Protein 4I58 (pdb70)

Solvent-accessible surface area: 64501 Å² total; per-residue (Å²): 100,102,12,29,0,0,0,6,12,2,14,19,3,0,0,1,0,0,54,32,2,31,106,85,66,12,50,4,32,0,1,15,23,38,97,49,5,3,24,64,3,61,7,74,98,172,9,86,22,13,20,32,3,10,18,10,32,20,27,0,0,80,58,1,43,29,0,37,95,10,0,60,64,21,58,16,119,75,14,104,4,22,38,96,24,39,10,1,38,0,6,30,31,90,52,34,73,0,63,111,64,109,14,74,112,134,45,118,14,9,75,45,13,84,63,8,32,134,36,0,40,110,24,0,70,60,0,31,40,16,85,0,47,62,18,128,85,5,82,45,14,5,82,74,27,0,28,52,33,4,69,121,58,8,161,23,77,56,0,60,34,0,1,36,5,8,0,1,5,18,0,0,0,11,4,122,34,0,0,0,0,10,0,0,4,1,0,11,0,0,75,12,8,132,20,0,36,6,27,81,69,9,2,17,107,5,2,4,92,14,1,1,1,27,1,0,58,70,0,0,80,72,22,16,110,115,76,12,48,62,99,12,43,19,45,60,0,58,15,78,149,93,0,0,23,0,33,7,52,186,115,54,30,66,0,100,7,0,0,2,7,43,3,2,53,15,0,62,108,13,141,22,83,74,84,19,63,104,49,10,33,67,0,2,60,96,1,39,12,2,51,25,8,6,10,6,0,7,1,101,54,23,7,0,42,134,84,38,43,5,0,5,2,14,0,11,53,19,7,1,0,17,0,6,6,7,23,10,117,64,15,115,30,4,5,0,3,0,29,5,0,0,26,24,22,53,52,15,40,78,26,54,76,56,35,30,56,68,20,6,10,40,4,0,21,82,1,2,20,106,94,0,56,121,27,73,38,44,52,37,11,27,12,34,104,44,127,97,19,72,0,2,34,7,5,17,1,37,44,29,0,0,21,107,35,0,44,7,7,29,80,76,25,62,54,0,17,9,3,2,9,9,1,2,39,29,1,9,14,37,24,0,0,0,0,40,0,0,41,25,5,3,29,29,0,14,40,77,39,144,223,100,102,12,29,0,0,0,6,11,2,14,19,4,0,0,1,0,0,55,30,1,31,106,83,68,11,49,5,32,0,1,16,23,38,97,48,6,3,24,64,3,59,8,74,96,171,8,88,23,14,19,31,2,10,18,10,32,20,27,0,0,79,59,1,72,80,0,37,104,9,0,60,64,20,57,15,118,75,14,102,3,23,37,98,24,38,9,1,37,0,7,33,30,90,52,35,73,0,61,112,64,111,14,74,109,131,44,118,15,10,76,44,13,84,64,7,32,136,36,1,40,109,24,0,110,62,0,31,104,82,93,0,46,61,16,128,84,5,82,45,14,5,83,74,26,0,30,52,32,4,69,119,59,8,162,23,78,56,0,57,38,0,1,36,5,8,0,0,5,19,0,0,0,11,3,123,34,0,0,0,0,10,1,0,3,1,0,11,0,0,78,12,8,130,20,0,36,4,27,81,69,9,1,18,108,6,2,4,91,15,2,2,0,26,1,0,60,71,0,0,79,70,21,15,112,116,76,13,47,62,99,12,42,18,44,60,0,58,16,80,149,93,0,0,23,0,35,9,53,189,115,54,31,64,0,99,7,0,1,2,6,43,4,2,54,15,0,62,109,13,139,23,83,74,83,19,64,103,49,10,32,68,0,2,62,95,1,42,11,2,52,24,7,6,10,6,0,7,2,102,55,22,7,0,42,136,82,38,44,5,0,5,2,14,0,10,53,22,7,0,0,17,0,7,6,6,22,12,117,63,16,115,30,4,4,0,2,0,30,6,0,0,26,22,22,52,52,15,39,79,27,52,76,50,33,31,55,63,19,5,11,38,4,0,18,83,1,2,20,104,95,0,51,121,26,74,37,44,53,38,12,25,11,35,101,45,125,99,16,70,0,2,35,5,6,16,1,39,42,28,0,0,21,108,36,1,44,8,7,31,80,77,25,63,52,0,17,8,4,4,9,11,2,2,94,28,2,9,14,40,23,0,0,0,0,51,0,0,53,64,6,2,67,46,0,13,64,78,39,141,220,101,102,12,28,0,0,0,6,11,3,14,20,4,0,0,2,0,0,56,30,1,32,103,86,67,11,50,5,31,0,2,15,22,37,96,48,5,3,23,63,3,60,7,73,97,173,9,86,22,12,20,29,2,10,18,9,32,19,27,0,0,78,58,1,46,32,0,36,101,10,0,60,63,21,57,15,118,76,15,102,3,22,39,97,25,38,9,1,38,0,6,33,30,89,53,35,74,0,62,111,65,110,15,73,110,134,43,120,15,9,75,44,13,82,62,8,31,138,36,1,40,109,23,0,64,59,0,31,37,13,83,0,46,62,18,129,84,5,81,43,15,4,81,72,28,0,30,54,32,3,69,122,57,10,160,23,77,57,0,58,36,0,1,36,5,8,0,1,4,16,0,0,0,11,3,121,35,0,0,0,0,9,1,0,3,1,0,11,0,0,76,12,9,128,20,0,38,5,27,81,70,10,2,17,107,6,2,4,93,14,1,2,1,25,1,0,59,70,0,0,81,71,21,17,112,116,77,13,48,63,98,12,44,17,45,60,0,59,15,78,149,93,0,0,23,0,32,8,52,186,118,55,30,66,0,100,8,0,1,1,7,42,3,2,53,15,0,62,111,11,142,22,84,75,84,19,63,101,49,9,32,67,0,2,60,96,2,40,11,2,51,25,6,6,10,7,0,7,1,101,54,22,6,0,44,132,84,38,43,4,0,5,2,14,0,11,53,21,8,1,0,18,0,6,7,7,22,12,116,62,15,116,29,4,5,0,3,0,29,6,0,0,26,23,23,49,51,13,39,79,26,52,75,49,32,31,56,63,20,6,10,36,4,0,17,78,2,2,20,103,96,0,51,119,26,71,37,44,53,38,12,27,12,34,101,44,126,100,17,73,0,2,34,5,6,16,1,38,42,29,0,0,21,106,36,0,43,6,7,29,80,77,24,63,54,0,17,9,3,3,9,10,2,2,40,30,1,9,14,38,24,0,0,0,0,42,0,0,42,29,5,2,32,32,0,13,45,77,40,142,220,100,100,12,28,0,0,0,6,11,2,13,19,4,0,0,1,0,0,57,30,1,31,105,84,68,11,51,6,31,0,2,14,22,38,97,49,5,4,24,64,3,60,8,75,96,172,8,86,22,14,18,29,2,10,17,9,32,21,28,0,0,78,56,1,42,28,0,38,94,10,0,59,64,20,58,15,118,73,15,101,4,22,38,98,25,38,11,1,38,0,6,42,31,88,52,36,74,0,63,112,64,111,14,72,110,131,44,119,14,10,75,44,12,83,63,7,33,135,36,1,39,108,24,0,68,61,0,31,37,14,81,0,47,60,17,128,83,4,82,45,14,5,83,74,27,0,29,51,32,4,69,121,61,8,162,23,77,56,0,58,75,0,1,36,6,8,0,1,5,18,0,0,0,11,3,123,33,0,0,0,0,10,1,0,3,1,0,11,0,0,73,12,8,130,20,0,37,5,29,82,69,10,1,18,108,6,3,5,92,14,1,2,0,26,1,0,60,72,0,0,80,70,20,15,112,116,76,14,48,63,99,12,43,18,44,58,0,59,17,79,153,92,0,0,24,0,34,9,53,189,119,54,30,65,0,100,8,0,1,1,7,42,4,2,54,16,0,64,109,12,139,23,84,76,84,18,64,104,49,10,33,68,0,2,60,95,1,41,11,1,51,24,8,5,10,7,0,7,2,100,55,22,6,0,43,135,84,38,44,4,0,4,2,14,0,10,66,45,8,0,0,19,0,8,7,6,22,12,117,64,16,116,29,5,5,0,3,0,29,5,0,0,26,23,22,54,104,21,39,84,76,57,76,111,83,30,57,144,20,5,11,82,4,0,42,84,1,2,20,106,94,0,58,120,26,72,38,44,53,38,12,26,11,34,103,44,125,99,17,71,0,2,35,6,6,18,1,37,43,28,0,0,20,107,36,0,43,8,7,29,80,77,24,63,53,0,17,9,3,3,10,10,2,2,37,30,1,9,15,38,24,0,0,0,0,41,0,0,40,26,6,3,30,28,0,13,41,77,41,142,221

Sequence (1804 aa):
PDVDVIIIGAGISGSAAAKALHDQGASVLVVEANDRIGGRTWTEQEGAPGGPIDYGGMFIGETHTHLIELGTSLGLEMTPSGKPGDDTYIVAGNVLRAPDDQLDPNLPFVPEFLSSLKALDELADSVGWDQPWASPNAAALDSKTVATWLAETIESEEVRRLHTVIVNTLLGADPYEVSLLYWAYYVSECEGIQSLMGTRDGAQWAWWFGGAAQVSWRIADAIGRDKFLLEWPVDRIEHDESGVTLFSGQRSLRARHIVIAMSPLAANQIRFEPALPTSRAQLQARAPMGRYYKVQARYPSSFWVEQGYSGALLDTEDVGVFLLDGTKPTDTLATLIGFIGGSNYDRWAAHTPQERERAFLDLLVKAFGPQAADPSYFHETDWTQQEWAKGGPVTYMPPGVLANFGAALRDPVGKVHFAGTEASFQWSGYMEGGVRAGQKAAAAIAEELERPDVDVIIIGAGISGSAAAKALHDQGASVLVVEANDRIGGRTWTEQEGAPGGPIDYGGMFIGETHTHLIELGTSLGLEMTPSGKPGDDTYIVAGNVLRAPDDQLDPNLPFVPEFLSSLKALDELADSVGWDQPWASPNAAALDSKTVATWLAETIESEEVRRLHTVIVNTLLGADPYEVSLLYWAYYVSECEGIQSLMGTRDGAQWAWWFGGAAQVSWRIADAIGRDKFLLEWPVDRIEHDESGVTLFSGQRSLRARHIVIAMSPLAANQIRFEPALPTSRAQLQARAPMGRYYKVQARYPSSFWVEQGYSGALLDTEDVGVFLLDGTKPTDTLATLIGFIGGSNYDRWAAHTPQERERAFLDLLVKAFGPQAADPSYFHETDWTQQEWAKGGPVTYMPPGVLANFGAALRDPVGKVHFAGTEASFQWSGYMEGGVRAGQKAAAAIAEELERPDVDVIIIGAGISGSAAAKALHDQGASVLVVEANDRIGGRTWTEQEGAPGGPIDYGGMFIGETHTHLIELGTSLGLEMTPSGKPGDDTYIVAGNVLRAPDDQLDPNLPFVPEFLSSLKALDELADSVGWDQPWASPNAAALDSKTVATWLAETIESEEVRRLHTVIVNTLLGADPYEVSLLYWAYYVSECEGIQSLMGTRDGAQWAWWFGGAAQVSWRIADAIGRDKFLLEWPVDRIEHDESGVTLFSGQRSLRARHIVIAMSPLAANQIRFEPALPTSRAQLQARAPMGRYYKVQARYPSSFWVEQGYSGALLDTEDVGVFLLDGTKPTDTLATLIGFIGGSNYDRWAAHTPQERERAFLDLLVKAFGPQAADPSYFHETDWTQQEWAKGGPVTYMPPGVLANFGAALRDPVGKVHFAGTEASFQWSGYMEGGVRAGQKAAAAIAEELERPDVDVIIIGAGISGSAAAKALHDQGASVLVVEANDRIGGRTWTEQEGAPGGPIDYGGMFIGETHTHLIELGTSLGLEMTPSGKPGDDTYIVAGNVLRAPDDQLDPNLPFVPEFLSSLKALDELADSVGWDQPWASPNAAALDSKTVATWLAETIESEEVRRLHTVIVNTLLGADPYEVSLLYWAYYVSECEGIQSLMGTRDGAQWAWWFGGAAQVSWRIADAIGRDKFLLEWPVDRIEHDESGVTLFSGQRSLRARHIVIAMSPLAANQIRFEPALPTSRAQLQARAPMGRYYKVQARYPSSFWVEQGYSGALLDTEDVGVFLLDGTKPTDTLATLIGFIGGSNYDRWAAHTPQERERAFLDLLVKAFGPQAADPSYFHETDWTQQEWAKGGPVTYMPPGVLANFGAALRDPVGKVHFAGTEASFQWSGYMEGGVRAGQKAAAAIAEELER

Foldseek 3Di:
DFFAEEEEAQELQSLLLLLQLVVLPGGYFYEAAADDRHHLFDWAQVDPAFGIDTQGDWFAAPVLPLVCVLVVVLVFDKDWFFAFFWAWEQFPNDIFTAHPVHGDPPPVCVVVLVVVQVVLLVLLVQQALFPLLPGPQNQVQLADFLLVVLVVRPDDPRSSQLVQLLCCQLAQAGSVFFGRSQVSNQCRQQPHVCLSVDFCHRRRTMGRRHGRSVSSVSSCVVSDVVSYHHNQDWAEWEQDQQWIWTDRDPDIDIHRFYEHAAQLCLCLNHHYVVHDPPLSNCVSVFKAGWWKKKKKFWAQEPLQSVVRHRLFYAYRPLQSKTKGWDDGPSGRITMIIIMGHHVSSVVVVPDDPVVNVQSVLVVVCVHRHPSSNDTPDMDMDTQCVDPRNVHDQAIGGGRDRCSRRVVSQADADNRYGYAYLSRASHNSRHSSSSSRRSSVRSVVSSVVVVD/DFFAEEEEAQELQSLLLLLQLVVLPGGYFYEAAADDRHHLFDWAQVDPAFGIDTQGDWFAAPVLPLVCVLVVVLVFDKDWFFAFFWAWEQFPNDIFTAHPVHGDPPPVCVVVLVVVQVVLLVLLVQQALFPLLPGPQNQVQLADFLLVVLVVRPDDPRSSQLVQLLCCQLAQAGSVFFGRSQVSNQCRQQPHVCLSVDFCHRRRTMGRRHGRSVSSVSSCVVSDVVSYHHNQDWAEWEQDQQWIWTDRDPDIDIHRFYEHAAQLCLCLNHHYVVHDPPLSNCVSVFKAGWWKKKKKFWAQEPLQSVVRHRLFYAYRPLQSKTKGWDDGPSGRITMIIIMGHHVSSVVVVPDDPVVNVQSVLVVVCVHRHPSSNDTPDMDMDTQCVDPRNVHDQAIGGGRDRCSRRVVSQADADNRYGYAYLSRASHNSRHSSSSSRRSSVRSVVSSVVVVD/DFFAEEEEAQELQSLLLLLQLVVLPGGYFYEAAADDRHHLFDWAQVDPAFGIDTQGDWFAAPVLPLVCVLVVVLVFDKDWFFAFFWAWEQFPNDIFTAHPVHGDPPPVCVVVLVVVQVVLLVLLVQQALFPLLPGPQNQVQLADFLLVVLVVRPDDPRSSQLVQLLCCQLAQAGSVFFGRSQVSNQCRQQPHVCLSVDFCHRRRTMGRRHGRSVSSVSSCVVSDVVSYHHNQDWAEWEQDQQWIWTDRDPDIDIHRFYEHAAQLCLCLNHHYVVHDPPLSNCVSVFKAGWWKKKKKFWAQEPLQSVVRHRLFYAYRPLQSKTKGWDDGPSGRITMIIIMGHHVSSVVVVPDDPVVNVQSVLVVVCVHRHPSSNDTPDMDMDTQCVDPRNVHDQAIGGGRDRCSRRVVSQADADNRYGYAYLSRASHNSRHSSSSSRRSSVRSVVSSVVVVD/DFFAEEEEAQELQSLLLLLQLVVLPGGYFYEAAADDRHHLFDWAQVDPAFGIDTQGDWFAAPVLPLVCVLVVVLVFDKDWFFAFFWAWEQFPNDIFTAHPVHGDPPPVCVVVLVVVQVVLLVLLVQQALFPLLPGPQNQVQLADFLLVVLVVRPDDPRSSQLVQLLCCQLAQAGSVFFGRSQVSNQCRQQPHVCLSVDFCHRRRTMGRRHGRSVSSVSSCVVSDVVSYHHNQDWAEWEQDQQWIWTDRDPDIDIHRFYEHAAQLCLCLNHHYVVHDPPLSNCVSVFKAGWWKKKKKFWAQEPLQSVVRHRLFYAYRPLQSKTKGWDDGPSGRITMIIIMGHHVSSVVVVPDDPVVNVQSVLVVVCVHRHPSSNDTPDMDMDTQCVDPRNVHDQAIGGGRDRCSRRVVSQADADNRYGYAYLSRASHNSRHSSSSSRRSSVRSVVSSVVVVD

Organism: NCBI:txid82380

Structure (mmCIF, N/CA/C/O backbone):
data_4I58
#
_entry.id   4I58
#
_cell.length_a   217.715
_cell.length_b   234.588
_cell.length_c   90.047
_cell.angle_alpha   90.00
_cell.angle_beta   90.00
_cell.angle_gamma   90.00
#
_symmetry.space_group_name_H-M   'C 2 2 21'
#
loop_
_entity.id
_entity.type
_entity.pdbx_description
1 polymer 'Cyclohexylamine Oxidase'
2 non-polymer 'FLAVIN-ADENINE DINUCLEOTIDE'
#
loop_
_atom_site.group_PDB
_atom_site.id
_atom_site.type_symbol
_atom_site.label_atom_id
_atom_site.label_alt_id
_atom_site.label_comp_id
_atom_site.label_asym_id
_atom_site.label_entity_id
_atom_site.label_seq_id
_atom_site.pdbx_PDB_ins_code
_atom_site.Cartn_x
_atom_site.Cartn_y
_atom_site.Cartn_z
_atom_site.occupancy
_atom_site.B_iso_or_equiv
_atom_site.auth_seq_id
_atom_site.auth_comp_id
_atom_site.auth_asym_id
_atom_site.auth_atom_id
_atom_site.pdbx_PDB_model_num
ATOM 1 N N . PRO A 1 13 ? 91.083 -85.984 150.262 1.00 35.44 30 PRO A N 1
ATOM 2 C CA . PRO A 1 13 ? 91.102 -84.809 149.345 1.00 35.90 30 PRO A CA 1
ATOM 3 C C . PRO A 1 13 ? 90.129 -84.991 148.189 1.00 35.70 30 PRO A C 1
ATOM 4 O O . PRO A 1 13 ? 90.449 -85.631 147.192 1.00 36.54 30 PRO A O 1
ATOM 8 N N . ASP A 1 14 ? 88.944 -84.410 148.315 1.00 35.73 31 ASP A N 1
ATOM 9 C CA . ASP A 1 14 ? 87.931 -84.544 147.282 1.00 36.51 31 ASP A CA 1
ATOM 10 C C . ASP A 1 14 ? 88.316 -83.839 145.988 1.00 35.73 31 ASP A C 1
ATOM 11 O O . ASP A 1 14 ? 88.014 -84.310 144.893 1.00 36.45 31 ASP A O 1
ATOM 16 N N . VAL A 1 15 ? 88.981 -82.703 146.107 1.00 34.13 32 VAL A N 1
ATOM 17 C CA . VAL A 1 15 ? 89.370 -81.959 144.926 1.00 32.75 32 VAL A CA 1
ATOM 18 C C . VAL A 1 15 ? 90.727 -81.315 145.229 1.00 31.90 32 VAL A C 1
ATOM 19 O O . VAL A 1 15 ? 91.169 -81.327 146.383 1.00 30.86 32 VAL A O 1
ATOM 23 N N . ASP A 1 16 ? 91.398 -80.792 144.200 1.00 30.87 33 ASP A N 1
ATOM 24 C CA . ASP A 1 16 ? 92.708 -80.157 144.372 1.00 29.35 33 ASP A CA 1
ATOM 25 C C . ASP A 1 16 ? 92.578 -78.869 145.153 1.00 28.07 33 ASP A C 1
ATOM 26 O O . ASP A 1 16 ? 93.249 -78.666 146.170 1.00 27.59 33 ASP A O 1
ATOM 31 N N . VAL A 1 17 ? 91.707 -77.997 144.657 1.00 26.51 34 VAL A N 1
ATOM 32 C CA . VAL A 1 17 ? 91.473 -76.709 145.280 1.00 24.93 34 VAL A CA 1
ATOM 33 C C . VAL A 1 17 ? 89.996 -76.380 145.372 1.00 24.84 34 VAL A C 1
ATOM 34 O O . VAL A 1 17 ? 89.250 -76.531 144.395 1.00 24.17 34 VAL A O 1
ATOM 38 N N . ILE A 1 18 ? 89.580 -75.948 146.562 1.00 24.65 35 ILE A N 1
ATOM 39 C CA . ILE A 1 18 ? 88.202 -75.523 146.789 1.00 23.52 35 ILE A CA 1
ATOM 40 C C . ILE A 1 18 ? 88.278 -74.001 146.937 1.00 24.14 35 ILE A C 1
ATOM 41 O O . ILE A 1 18 ? 89.042 -73.473 147.756 1.00 24.03 35 ILE A O 1
ATOM 46 N N . ILE A 1 19 ? 87.500 -73.305 146.119 1.00 23.90 36 ILE A N 1
ATOM 47 C CA . ILE A 1 19 ? 87.466 -71.854 146.142 1.00 23.17 36 ILE A CA 1
ATOM 48 C C . ILE A 1 19 ? 86.244 -71.386 146.927 1.00 22.80 36 ILE A C 1
ATOM 49 O O . ILE A 1 19 ? 85.105 -71.666 146.538 1.00 23.56 36 ILE A O 1
ATOM 54 N N . ILE A 1 20 ? 86.471 -70.678 148.031 1.00 20.71 37 ILE A N 1
ATOM 55 C CA . ILE A 1 20 ? 85.351 -70.198 148.829 1.00 19.30 37 ILE A CA 1
ATOM 56 C C . ILE A 1 20 ? 84.841 -68.847 148.318 1.00 19.15 37 ILE A C 1
ATOM 57 O O . ILE A 1 20 ? 85.586 -67.863 148.286 1.00 19.70 37 ILE A O 1
ATOM 62 N N . GLY A 1 21 ? 83.574 -68.813 147.908 1.00 18.12 38 GLY A N 1
ATOM 63 C CA . GLY A 1 21 ? 82.969 -67.585 147.418 1.00 16.71 38 GLY A CA 1
ATOM 64 C C . GLY A 1 21 ? 82.934 -67.505 145.907 1.00 17.08 38 GLY A C 1
ATOM 65 O O . GLY A 1 21 ? 83.970 -67.648 145.262 1.00 18.67 38 GLY A O 1
ATOM 66 N N . ALA A 1 22 ? 81.761 -67.264 145.331 1.00 15.47 39 ALA A N 1
ATOM 67 C CA . ALA A 1 22 ? 81.653 -67.177 143.884 1.00 14.97 39 ALA A CA 1
ATOM 68 C C . ALA A 1 22 ? 81.569 -65.744 143.336 1.00 17.41 39 ALA A C 1
ATOM 69 O O . ALA A 1 22 ? 80.629 -65.410 142.619 1.00 18.05 39 ALA A O 1
ATOM 71 N N . GLY A 1 23 ? 82.536 -64.887 143.666 1.00 18.38 40 GLY A N 1
ATOM 72 C CA . GLY A 1 23 ? 82.512 -63.531 143.130 1.00 18.22 40 GLY A CA 1
ATOM 73 C C . GLY A 1 23 ? 83.367 -63.554 141.876 1.00 19.12 40 GLY A C 1
ATOM 74 O O . GLY A 1 23 ? 83.962 -64.588 141.579 1.00 19.52 40 GLY A O 1
ATOM 75 N N . ILE A 1 24 ? 83.444 -62.464 141.120 1.00 18.92 41 ILE A N 1
ATOM 76 C CA . ILE A 1 24 ? 84.297 -62.507 139.933 1.00 19.80 41 ILE A CA 1
ATOM 77 C C . ILE A 1 24 ? 85.670 -63.031 140.348 1.00 19.25 41 ILE A C 1
ATOM 78 O O . ILE A 1 24 ? 86.359 -63.663 139.549 1.00 19.83 41 ILE A O 1
ATOM 83 N N . SER A 1 25 ? 86.057 -62.777 141.599 1.00 18.27 42 SER A N 1
ATOM 84 C CA . SER A 1 25 ? 87.367 -63.199 142.096 1.00 18.40 42 SER A CA 1
ATOM 85 C C . SER A 1 25 ? 87.470 -64.707 142.309 1.00 19.29 42 SER A C 1
ATOM 86 O O . SER A 1 25 ? 88.470 -65.330 141.936 1.00 18.74 42 SER A O 1
ATOM 89 N N . GLY A 1 26 ? 86.443 -65.294 142.912 1.00 20.30 43 GLY A N 1
ATOM 90 C CA . GLY A 1 26 ? 86.463 -66.730 143.121 1.00 20.21 43 GLY A CA 1
ATOM 91 C C . GLY A 1 26 ? 86.360 -67.432 141.778 1.00 19.95 43 GLY A C 1
ATOM 92 O O . GLY A 1 26 ? 87.032 -68.440 141.533 1.00 18.30 43 GLY A O 1
ATOM 93 N N . SER A 1 27 ? 85.517 -66.879 140.906 1.00 20.66 44 SER A N 1
ATOM 94 C CA . SER A 1 27 ? 85.288 -67.419 139.568 1.00 21.77 44 SER A CA 1
ATOM 95 C C . SER A 1 27 ? 86.532 -67.331 138.697 1.00 22.48 44 SER A C 1
ATOM 96 O O . SER A 1 27 ? 86.837 -68.251 137.934 1.00 23.41 44 SER A O 1
ATOM 99 N N . ALA A 1 28 ? 87.241 -66.215 138.799 1.00 22.41 45 ALA A N 1
ATOM 100 C CA . ALA A 1 28 ? 88.451 -66.031 138.022 1.00 23.72 45 ALA A CA 1
ATOM 101 C C . ALA A 1 28 ? 89.494 -67.050 138.474 1.00 24.57 45 ALA A C 1
ATOM 102 O O . ALA A 1 28 ? 90.248 -67.585 137.661 1.00 24.68 45 ALA A O 1
ATOM 104 N N . ALA A 1 29 ? 89.530 -67.308 139.780 1.00 25.00 46 ALA A N 1
ATOM 105 C CA . ALA A 1 29 ? 90.468 -68.264 140.355 1.00 25.26 46 ALA A CA 1
ATOM 106 C C . ALA A 1 29 ? 90.086 -69.657 139.876 1.00 26.29 46 ALA A C 1
ATOM 107 O O . ALA A 1 29 ? 90.946 -70.480 139.552 1.00 25.88 46 ALA A O 1
ATOM 109 N N . ALA A 1 30 ? 88.781 -69.912 139.837 1.00 27.78 47 ALA A N 1
ATOM 110 C CA . ALA A 1 30 ? 88.265 -71.200 139.401 1.00 28.66 47 ALA A CA 1
ATOM 111 C C . ALA A 1 30 ? 88.649 -71.469 137.957 1.00 29.43 47 ALA A C 1
ATOM 112 O O . ALA A 1 30 ? 89.273 -72.488 137.662 1.00 30.44 47 ALA A O 1
ATOM 114 N N . LYS A 1 31 ? 88.285 -70.559 137.056 1.00 29.15 48 LYS A N 1
ATOM 115 C CA . LYS A 1 31 ? 88.618 -70.756 135.656 1.00 28.53 48 LYS A CA 1
ATOM 116 C C . LYS A 1 31 ? 90.120 -70.907 135.500 1.00 28.77 48 LYS A C 1
ATOM 117 O O . LYS A 1 31 ? 90.591 -71.703 134.695 1.00 30.14 48 LYS A O 1
ATOM 123 N N . ALA A 1 32 ? 90.876 -70.146 136.277 1.00 28.66 49 ALA A N 1
ATOM 124 C CA . ALA A 1 32 ? 92.322 -70.211 136.187 1.00 28.45 49 ALA A CA 1
ATOM 125 C C . ALA A 1 32 ? 92.811 -71.610 136.502 1.00 29.09 49 ALA A C 1
ATOM 126 O O . ALA A 1 32 ? 93.415 -72.269 135.660 1.00 30.08 49 ALA A O 1
ATOM 128 N N . LEU A 1 33 ? 92.545 -72.071 137.715 1.00 29.47 50 LEU A N 1
ATOM 129 C CA . LEU A 1 33 ? 92.984 -73.395 138.105 1.00 29.92 50 LEU A CA 1
ATOM 130 C C . LEU A 1 33 ? 92.445 -74.490 137.178 1.00 31.74 50 LEU A C 1
ATOM 131 O O . LEU A 1 33 ? 93.167 -75.433 136.865 1.00 31.90 50 LEU A O 1
ATOM 136 N N . HIS A 1 34 ? 91.197 -74.365 136.723 1.00 33.78 51 HIS A N 1
ATOM 137 C CA . HIS A 1 34 ? 90.609 -75.376 135.830 1.00 35.92 51 HIS A CA 1
ATOM 138 C C . HIS A 1 34 ? 91.378 -75.471 134.522 1.00 37.04 51 HIS A C 1
ATOM 139 O O . HIS A 1 34 ? 91.823 -76.550 134.141 1.00 37.38 51 HIS A O 1
ATOM 141 N N . ASP A 1 35 ? 91.529 -74.343 133.833 1.00 38.42 52 ASP A N 1
ATOM 142 C CA . ASP A 1 35 ? 92.258 -74.317 132.570 1.00 39.61 52 ASP A CA 1
ATOM 143 C C . ASP A 1 35 ? 93.657 -74.887 132.741 1.00 40.82 52 ASP A C 1
ATOM 144 O O . ASP A 1 35 ? 94.206 -75.490 131.816 1.00 41.14 52 ASP A O 1
ATOM 149 N N . GLN A 1 36 ? 94.231 -74.690 133.926 1.00 41.92 53 GLN A N 1
ATOM 150 C CA . GLN A 1 36 ? 95.568 -75.187 134.221 1.00 42.32 53 GLN A CA 1
ATOM 151 C C . GLN A 1 36 ? 95.512 -76.706 134.401 1.00 41.44 53 GLN A C 1
ATOM 152 O O . GLN A 1 36 ? 96.543 -77.370 134.488 1.00 42.07 53 GLN A O 1
ATOM 158 N N . GLY A 1 37 ? 94.300 -77.251 134.448 1.00 39.94 54 GLY A N 1
ATOM 159 C CA . GLY A 1 37 ? 94.138 -78.688 134.595 1.00 38.48 54 GLY A CA 1
ATOM 160 C C . GLY A 1 37 ? 93.994 -79.216 136.013 1.00 37.21 54 GLY A C 1
ATOM 161 O O . GLY A 1 37 ? 94.069 -80.426 136.237 1.00 37.96 54 GLY A O 1
ATOM 162 N N . ALA A 1 38 ? 93.792 -78.326 136.977 1.00 35.29 55 ALA A N 1
ATOM 163 C CA . ALA A 1 38 ? 93.633 -78.752 138.358 1.00 33.05 55 ALA A CA 1
ATOM 164 C C . ALA A 1 38 ? 92.157 -78.963 138.662 1.00 31.67 55 ALA A C 1
ATOM 165 O O . ALA A 1 38 ? 91.286 -78.355 138.029 1.00 31.18 55 ALA A O 1
ATOM 167 N N . SER A 1 39 ? 91.875 -79.840 139.619 1.00 29.64 56 SER A N 1
ATOM 168 C CA . SER A 1 39 ? 90.498 -80.104 140.002 1.00 28.09 56 SER A CA 1
ATOM 169 C C . SER A 1 39 ? 90.049 -78.957 140.903 1.00 27.84 56 SER A C 1
ATOM 170 O O . SER A 1 39 ? 90.695 -78.627 141.902 1.00 28.05 56 SER A O 1
ATOM 173 N N . VAL A 1 40 ? 88.926 -78.358 140.542 1.00 26.44 57 VAL A N 1
ATOM 174 C CA . VAL A 1 40 ? 88.406 -77.223 141.262 1.00 24.75 57 VAL A CA 1
ATOM 175 C C . VAL A 1 40 ? 86.984 -77.422 141.788 1.00 25.85 57 VAL A C 1
ATOM 176 O O . VAL A 1 40 ? 86.176 -78.132 141.196 1.00 25.49 57 VAL A O 1
ATOM 180 N N . LEU A 1 41 ? 86.686 -76.783 142.912 1.00 27.10 58 LEU A N 1
ATOM 181 C CA . LEU A 1 41 ? 85.358 -76.857 143.506 1.00 26.98 58 LEU A CA 1
ATOM 182 C C . LEU A 1 41 ? 85.056 -75.522 144.211 1.00 28.05 58 LEU A C 1
ATOM 183 O O . LEU A 1 41 ? 85.729 -75.160 145.180 1.00 28.84 58 LEU A O 1
ATOM 188 N N . VAL A 1 42 ? 84.063 -74.786 143.709 1.00 28.42 59 VAL A N 1
ATOM 189 C CA . VAL A 1 42 ? 83.689 -73.490 144.291 1.00 28.06 59 VAL A CA 1
ATOM 190 C C . VAL A 1 42 ? 82.512 -73.640 145.254 1.00 27.60 59 VAL A C 1
ATOM 191 O O . VAL A 1 42 ? 81.462 -74.178 144.903 1.00 28.02 59 VAL A O 1
ATOM 195 N N . VAL A 1 43 ? 82.694 -73.153 146.472 1.00 27.15 60 VAL A N 1
ATOM 196 C CA . VAL A 1 43 ? 81.665 -73.230 147.493 1.00 26.29 60 VAL A CA 1
ATOM 197 C C . VAL A 1 43 ? 81.059 -71.841 147.723 1.00 26.91 60 VAL A C 1
ATOM 198 O O . VAL A 1 43 ? 81.776 -70.900 148.055 1.00 28.17 60 VAL A O 1
ATOM 202 N N . GLU A 1 44 ? 79.746 -71.712 147.532 1.00 26.91 61 GLU A N 1
ATOM 203 C CA . GLU A 1 44 ? 79.060 -70.431 147.708 1.00 27.18 61 GLU A CA 1
ATOM 204 C C . GLU A 1 44 ? 78.139 -70.366 148.926 1.00 28.70 61 GLU A C 1
ATOM 205 O O . GLU A 1 44 ? 77.499 -71.351 149.287 1.00 29.09 61 GLU A O 1
ATOM 211 N N . ALA A 1 45 ? 78.053 -69.191 149.541 1.00 29.58 62 ALA A N 1
ATOM 212 C CA . ALA A 1 45 ? 77.212 -69.025 150.717 1.00 29.42 62 ALA A CA 1
ATOM 213 C C . ALA A 1 45 ? 75.738 -69.003 150.391 1.00 29.57 62 ALA A C 1
ATOM 214 O O . ALA A 1 45 ? 74.984 -69.787 150.961 1.00 30.08 62 ALA A O 1
ATOM 216 N N . ASN A 1 46 ? 75.294 -68.118 149.503 1.00 29.22 63 ASN A N 1
ATOM 217 C CA . ASN A 1 46 ? 73.865 -68.130 149.216 1.00 30.96 63 ASN A CA 1
ATOM 218 C C . ASN A 1 46 ? 73.473 -68.741 147.891 1.00 30.88 63 ASN A C 1
ATOM 219 O O . ASN A 1 46 ? 74.188 -69.584 147.362 1.00 31.02 63 ASN A O 1
ATOM 224 N N . ASP A 1 47 ? 72.335 -68.308 147.358 1.00 31.28 64 ASP A N 1
ATOM 225 C CA . ASP A 1 47 ? 71.802 -68.883 146.135 1.00 31.45 64 ASP A CA 1
ATOM 226 C C . ASP A 1 47 ? 72.024 -68.220 144.779 1.00 31.38 64 ASP A C 1
ATOM 227 O O . ASP A 1 47 ? 71.335 -68.548 143.818 1.00 31.99 64 ASP A O 1
ATOM 232 N N . ARG A 1 48 ? 72.961 -67.292 144.669 1.00 30.37 65 ARG A N 1
ATOM 233 C CA . ARG A 1 48 ? 73.197 -66.701 143.366 1.00 30.39 65 ARG A CA 1
ATOM 234 C C . ARG A 1 48 ? 74.692 -66.682 143.152 1.00 31.30 65 ARG A C 1
ATOM 235 O O . ARG A 1 48 ? 75.453 -66.559 144.107 1.00 30.96 65 ARG A O 1
ATOM 243 N N . ILE A 1 49 ? 75.112 -66.807 141.898 1.00 32.58 66 ILE A N 1
ATOM 244 C CA . ILE A 1 49 ? 76.528 -66.886 141.594 1.00 33.64 66 ILE A CA 1
ATOM 245 C C . ILE A 1 49 ? 77.380 -65.634 141.552 1.00 35.08 66 ILE A C 1
ATOM 246 O O . ILE A 1 49 ? 78.583 -65.726 141.780 1.00 37.70 66 ILE A O 1
ATOM 251 N N . GLY A 1 50 ? 76.815 -64.469 141.271 1.00 34.70 67 GLY A N 1
ATOM 252 C CA . GLY A 1 50 ? 77.674 -63.291 141.276 1.00 34.78 67 GLY A CA 1
ATOM 253 C C . GLY A 1 50 ? 78.059 -62.948 142.714 1.00 34.48 67 GLY A C 1
ATOM 254 O O . GLY A 1 50 ? 77.675 -63.656 143.655 1.00 36.29 67 GLY A O 1
ATOM 255 N N . GLY A 1 51 ? 78.825 -61.883 142.910 1.00 32.28 68 GLY A N 1
ATOM 256 C CA . GLY A 1 51 ? 79.165 -61.500 144.270 1.00 30.58 68 GLY A CA 1
ATOM 257 C C . GLY A 1 51 ? 78.533 -60.143 144.497 1.00 29.51 68 GLY A C 1
ATOM 258 O O . GLY A 1 51 ? 77.309 -60.016 144.531 1.00 27.63 68 GLY A O 1
ATOM 259 N N . ARG A 1 52 ? 79.373 -59.121 144.644 1.00 29.81 69 ARG A N 1
ATOM 260 C CA . ARG A 1 52 ? 78.902 -57.748 144.805 1.00 28.40 69 ARG A CA 1
ATOM 261 C C . ARG A 1 52 ? 78.615 -57.363 143.359 1.00 28.56 69 ARG A C 1
ATOM 262 O O . ARG A 1 52 ? 78.514 -56.194 142.990 1.00 29.09 69 ARG A O 1
ATOM 270 N N . THR A 1 53 ? 78.502 -58.409 142.551 1.00 28.90 70 THR A N 1
ATOM 271 C CA . THR A 1 53 ? 78.213 -58.337 141.134 1.00 28.76 70 THR A CA 1
ATOM 272 C C . THR A 1 53 ? 76.889 -59.092 141.043 1.00 29.69 70 THR A C 1
ATOM 273 O O . THR A 1 53 ? 76.854 -60.318 140.958 1.00 30.97 70 THR A O 1
ATOM 277 N N . TRP A 1 54 ? 75.798 -58.334 141.098 1.00 30.24 71 TRP A N 1
ATOM 278 C CA . TRP A 1 54 ? 74.443 -58.887 141.089 1.00 30.79 71 TRP A CA 1
ATOM 279 C C . TRP A 1 54 ? 73.654 -58.429 139.861 1.00 31.85 71 TRP A C 1
ATOM 280 O O . TRP A 1 54 ? 73.448 -57.228 139.657 1.00 31.12 71 TRP A O 1
ATOM 291 N N . THR A 1 55 ? 73.201 -59.382 139.051 1.00 33.10 72 THR A N 1
ATOM 292 C CA . THR A 1 55 ? 72.454 -59.039 137.850 1.00 35.35 72 THR A CA 1
ATOM 293 C C . THR A 1 55 ? 71.108 -59.732 137.761 1.00 37.96 72 THR A C 1
ATOM 294 O O . THR A 1 55 ? 70.934 -60.820 138.293 1.00 38.21 72 THR A O 1
ATOM 298 N N . GLU A 1 56 ? 70.161 -59.080 137.092 1.00 42.09 73 GLU A N 1
ATOM 299 C CA . GLU A 1 56 ? 68.825 -59.627 136.865 1.00 46.87 73 GLU A CA 1
ATOM 300 C C . GLU A 1 56 ? 68.291 -59.144 135.523 1.00 50.04 73 GLU A C 1
ATOM 301 O O . GLU A 1 56 ? 67.844 -58.003 135.386 1.00 50.13 73 GLU A O 1
ATOM 307 N N . GLN A 1 57 ? 68.350 -60.027 134.533 1.00 54.06 74 GLN A N 1
ATOM 308 C CA . GLN A 1 57 ? 67.897 -59.721 133.181 1.00 58.07 74 GLN A CA 1
ATOM 309 C C . GLN A 1 57 ? 66.373 -59.763 133.102 1.00 60.48 74 GLN A C 1
ATOM 310 O O . GLN A 1 57 ? 65.770 -59.304 132.124 1.00 61.33 74 GLN A O 1
ATOM 316 N N . GLU A 1 58 ? 65.762 -60.317 134.148 1.00 62.11 75 GLU A N 1
ATOM 317 C CA . GLU A 1 58 ? 64.316 -60.420 134.243 1.00 62.55 75 GLU A CA 1
ATOM 318 C C . GLU A 1 58 ? 63.812 -59.075 134.760 1.00 62.04 75 GLU A C 1
ATOM 319 O O . GLU A 1 58 ? 62.608 -58.818 134.793 1.00 61.33 75 GLU A O 1
ATOM 325 N N . GLY A 1 59 ? 64.771 -58.230 135.148 1.00 62.02 76 GLY A N 1
ATOM 326 C CA . GLY A 1 59 ? 64.518 -56.896 135.684 1.00 61.32 76 GLY A CA 1
ATOM 327 C C . GLY A 1 59 ? 63.270 -56.146 135.259 1.00 60.46 76 GLY A C 1
ATOM 328 O O . GLY A 1 59 ? 63.094 -55.815 134.084 1.00 60.07 76 GLY A O 1
ATOM 329 N N . ALA A 1 60 ? 62.431 -55.832 136.246 1.00 59.58 77 ALA A N 1
ATOM 330 C CA . ALA A 1 60 ? 61.160 -55.128 136.041 1.00 59.07 77 ALA A CA 1
ATOM 331 C C . ALA A 1 60 ? 61.156 -53.940 135.060 1.00 57.52 77 ALA A C 1
ATOM 332 O O . ALA A 1 60 ? 60.101 -53.464 134.638 1.00 56.28 77 ALA A O 1
ATOM 334 N N . PRO A 1 61 ? 62.329 -53.423 134.704 1.00 56.58 78 PRO A N 1
ATOM 335 C CA . PRO A 1 61 ? 62.225 -52.302 133.766 1.00 54.48 78 PRO A CA 1
ATOM 336 C C . PRO A 1 61 ? 62.414 -52.778 132.348 1.00 51.29 78 PRO A C 1
ATOM 337 O O . PRO A 1 61 ? 62.108 -53.918 132.025 1.00 50.58 78 PRO A O 1
ATOM 341 N N . GLY A 1 62 ? 62.945 -51.897 131.511 1.00 48.48 79 GLY A N 1
ATOM 342 C CA . GLY A 1 62 ? 63.181 -52.247 130.126 1.00 45.95 79 GLY A CA 1
ATOM 343 C C . GLY A 1 62 ? 64.644 -52.518 129.835 1.00 43.95 79 GLY A C 1
ATOM 344 O O . GLY A 1 62 ? 65.316 -51.733 129.162 1.00 43.01 79 GLY A O 1
ATOM 345 N N . GLY A 1 63 ? 65.131 -53.645 130.343 1.00 42.15 80 GLY A N 1
ATOM 346 C CA . GLY A 1 63 ? 66.510 -54.031 130.136 1.00 40.69 80 GLY A CA 1
ATOM 347 C C . GLY A 1 63 ? 67.024 -54.758 131.359 1.00 40.51 80 GLY A C 1
ATOM 348 O O . GLY A 1 63 ? 66.424 -54.660 132.431 1.00 41.32 80 GLY A O 1
ATOM 349 N N . PRO A 1 64 ? 68.122 -55.517 131.237 1.00 39.67 81 PRO A N 1
ATOM 350 C CA . PRO A 1 64 ? 68.628 -56.220 132.418 1.00 38.69 81 PRO A CA 1
ATOM 351 C C . PRO A 1 64 ? 69.051 -55.153 133.418 1.00 37.64 81 PRO A C 1
ATOM 352 O O . PRO A 1 64 ? 69.294 -54.008 133.025 1.00 37.59 81 PRO A O 1
ATOM 356 N N . ILE A 1 65 ? 69.137 -55.515 134.697 1.00 36.00 82 ILE A N 1
ATOM 357 C CA . ILE A 1 65 ? 69.534 -54.553 135.723 1.00 33.17 82 ILE A CA 1
ATOM 358 C C . ILE A 1 65 ? 70.628 -55.092 136.653 1.00 32.51 82 ILE A C 1
ATOM 359 O O . ILE A 1 65 ? 70.625 -56.266 137.034 1.00 32.45 82 ILE A O 1
ATOM 364 N N . ASP A 1 66 ? 71.574 -54.222 136.994 1.00 31.32 83 ASP A N 1
ATOM 365 C CA . ASP A 1 66 ? 72.676 -54.570 137.882 1.00 29.38 83 ASP A CA 1
ATOM 366 C C . ASP A 1 66 ? 72.446 -53.916 139.236 1.00 28.04 83 ASP A C 1
ATOM 367 O O . ASP A 1 66 ? 72.329 -52.695 139.323 1.00 26.96 83 ASP A O 1
ATOM 372 N N . TYR A 1 67 ? 72.379 -54.728 140.287 1.00 27.01 84 TYR A N 1
ATOM 373 C CA . TYR A 1 67 ? 72.184 -54.204 141.632 1.00 25.65 84 TYR A CA 1
ATOM 374 C C . TYR A 1 67 ? 73.534 -53.997 142.282 1.00 24.63 84 TYR A C 1
ATOM 375 O O . TYR A 1 67 ? 73.637 -53.382 143.337 1.00 24.90 84 TYR A O 1
ATOM 384 N N . GLY A 1 68 ? 74.571 -54.529 141.648 1.00 24.33 85 GLY A N 1
ATOM 385 C CA . GLY A 1 68 ? 75.909 -54.400 142.183 1.00 23.94 85 GLY A CA 1
ATOM 386 C C . GLY A 1 68 ? 76.790 -53.627 141.230 1.00 24.14 85 GLY A C 1
ATOM 387 O O . GLY A 1 68 ? 76.324 -52.708 140.556 1.00 24.95 85 GLY A O 1
ATOM 388 N N . GLY A 1 69 ? 78.066 -53.996 141.177 1.00 23.29 86 GLY A N 1
ATOM 389 C CA . GLY A 1 69 ? 78.996 -53.324 140.294 1.00 21.76 86 GLY A CA 1
ATOM 390 C C . GLY A 1 69 ? 78.740 -53.601 138.836 1.00 22.15 86 GLY A C 1
ATOM 391 O O . GLY A 1 69 ? 78.234 -54.669 138.479 1.00 22.92 86 GLY A O 1
ATOM 392 N N . MET A 1 70 ? 79.093 -52.645 137.984 1.00 22.07 87 MET A N 1
ATOM 393 C CA . MET A 1 70 ? 78.883 -52.821 136.557 1.00 22.35 87 MET A CA 1
ATOM 394 C C . MET A 1 70 ? 79.768 -51.978 135.638 1.00 21.94 87 MET A C 1
ATOM 395 O O . MET A 1 70 ? 79.733 -52.156 134.424 1.00 23.36 87 MET A O 1
ATOM 400 N N . PHE A 1 71 ? 80.554 -51.061 136.186 1.00 20.21 88 PHE A N 1
ATOM 401 C CA . PHE A 1 71 ? 81.393 -50.236 135.328 1.00 18.52 88 PHE A CA 1
ATOM 402 C C . PHE A 1 71 ? 82.758 -50.845 135.036 1.00 18.22 88 PHE A C 1
ATOM 403 O O . PHE A 1 71 ? 83.412 -51.397 135.923 1.00 18.61 88 PHE A O 1
ATOM 411 N N . ILE A 1 72 ? 83.176 -50.753 133.777 1.00 17.09 89 ILE A N 1
ATOM 412 C CA . ILE A 1 72 ? 84.471 -51.275 133.363 1.00 16.00 89 ILE A CA 1
ATOM 413 C C . ILE A 1 72 ? 85.374 -50.090 133.083 1.00 16.32 89 ILE A C 1
ATOM 414 O O . ILE A 1 72 ? 84.981 -49.156 132.383 1.00 15.26 89 ILE A O 1
ATOM 419 N N . GLY A 1 73 ? 86.577 -50.128 133.649 1.00 17.20 90 GLY A N 1
ATOM 420 C CA . GLY A 1 73 ? 87.521 -49.045 133.463 1.00 19.16 90 GLY A CA 1
ATOM 421 C C . GLY A 1 73 ? 88.337 -49.239 132.209 1.00 20.18 90 GLY A C 1
ATOM 422 O O . GLY A 1 73 ? 88.554 -50.368 131.790 1.00 20.81 90 GLY A O 1
ATOM 423 N N . GLU A 1 74 ? 88.799 -48.148 131.608 1.00 21.30 91 GLU A N 1
ATOM 424 C CA . GLU A 1 74 ? 89.580 -48.261 130.392 1.00 21.53 91 GLU A CA 1
ATOM 425 C C . GLU A 1 74 ? 90.895 -49.003 130.597 1.00 20.62 91 GLU A C 1
ATOM 426 O O . GLU A 1 74 ? 91.398 -49.627 129.670 1.00 22.16 91 GLU A O 1
ATOM 432 N N . THR A 1 75 ? 91.461 -48.957 131.795 1.00 18.77 92 THR A N 1
ATOM 433 C CA . THR A 1 75 ? 92.699 -49.693 132.017 1.00 17.35 92 THR A CA 1
ATOM 434 C C . THR A 1 75 ? 92.400 -51.014 132.712 1.00 17.73 92 THR A C 1
ATOM 435 O O . THR A 1 75 ? 93.295 -51.662 133.246 1.00 17.16 92 THR A O 1
ATOM 439 N N . HIS A 1 76 ? 91.131 -51.408 132.706 1.00 19.00 93 HIS A N 1
ATOM 440 C CA . HIS A 1 76 ? 90.707 -52.654 133.342 1.00 20.38 93 HIS A CA 1
ATOM 441 C C . HIS A 1 76 ? 91.020 -53.847 132.449 1.00 19.97 93 HIS A C 1
ATOM 442 O O . HIS A 1 76 ? 90.160 -54.650 132.078 1.00 18.78 93 HIS A O 1
ATOM 449 N N . THR A 1 77 ? 92.303 -53.939 132.142 1.00 19.40 94 THR A N 1
ATOM 450 C CA . THR A 1 77 ? 92.865 -54.941 131.275 1.00 18.72 94 THR A CA 1
ATOM 451 C C . THR A 1 77 ? 92.446 -56.404 131.478 1.00 18.42 94 THR A C 1
ATOM 452 O O . THR A 1 77 ? 91.925 -57.032 130.557 1.00 16.53 94 THR A O 1
ATOM 456 N N . HIS A 1 78 ? 92.671 -56.947 132.671 1.00 19.98 95 HIS A N 1
ATOM 457 C CA . HIS A 1 78 ? 92.342 -58.348 132.955 1.00 21.37 95 HIS A CA 1
ATOM 458 C C . HIS A 1 78 ? 90.865 -58.685 132.870 1.00 21.93 95 HIS A C 1
ATOM 459 O O . HIS A 1 78 ? 90.496 -59.746 132.368 1.00 22.98 95 HIS A O 1
ATOM 466 N N . LEU A 1 79 ? 90.022 -57.792 133.378 1.00 22.81 96 LEU A N 1
ATOM 467 C CA . LEU A 1 79 ? 88.580 -57.991 133.349 1.00 22.07 96 LEU A CA 1
ATOM 468 C C . LEU A 1 79 ? 88.103 -58.012 131.901 1.00 23.05 96 LEU A C 1
ATOM 469 O O . LEU A 1 79 ? 87.362 -58.904 131.497 1.00 23.57 96 LEU A O 1
ATOM 474 N N . ILE A 1 80 ? 88.542 -57.033 131.118 1.00 23.93 97 ILE A N 1
ATOM 475 C CA . ILE A 1 80 ? 88.151 -56.951 129.716 1.00 25.43 97 ILE A CA 1
ATOM 476 C C . ILE A 1 80 ? 88.466 -58.242 128.959 1.00 26.87 97 ILE A C 1
ATOM 477 O O . ILE A 1 80 ? 87.627 -58.751 128.211 1.00 26.87 97 ILE A O 1
ATOM 482 N N . GLU A 1 81 ? 89.668 -58.774 129.157 1.00 28.69 98 GLU A N 1
ATOM 483 C CA . GLU A 1 81 ? 90.058 -60.007 128.485 1.00 29.86 98 GLU A CA 1
ATOM 484 C C . GLU A 1 81 ? 89.181 -61.157 128.978 1.00 27.92 98 GLU A C 1
ATOM 485 O O . GLU A 1 81 ? 88.505 -61.807 128.185 1.00 28.29 98 GLU A O 1
ATOM 491 N N . LEU A 1 82 ? 89.181 -61.406 130.283 1.00 25.47 99 LEU A N 1
ATOM 492 C CA . LEU A 1 82 ? 88.371 -62.492 130.824 1.00 24.52 99 LEU A CA 1
ATOM 493 C C . LEU A 1 82 ? 86.971 -62.505 130.214 1.00 24.99 99 LEU A C 1
ATOM 494 O O . LEU A 1 82 ? 86.617 -63.408 129.464 1.00 24.62 99 LEU A O 1
ATOM 499 N N . GLY A 1 83 ? 86.186 -61.484 130.525 1.00 26.52 100 GLY A N 1
ATOM 500 C CA . GLY A 1 83 ? 84.833 -61.407 130.008 1.00 27.09 100 GLY A CA 1
ATOM 501 C C . GLY A 1 83 ? 84.709 -61.434 128.497 1.00 27.69 100 GLY A C 1
ATOM 502 O O . GLY A 1 83 ? 83.725 -61.949 127.971 1.00 27.59 100 GLY A O 1
ATOM 503 N N . THR A 1 84 ? 85.688 -60.886 127.785 1.00 28.31 101 THR A N 1
ATOM 504 C CA . THR A 1 84 ? 85.605 -60.874 126.328 1.00 29.25 101 THR A CA 1
ATOM 505 C C . THR A 1 84 ? 85.806 -62.282 125.765 1.00 28.92 101 THR A C 1
ATOM 506 O O . THR A 1 84 ? 85.116 -62.696 124.824 1.00 28.08 101 THR A O 1
ATOM 510 N N . SER A 1 85 ? 86.743 -63.017 126.358 1.00 28.17 102 SER A N 1
ATOM 511 C CA . SER A 1 85 ? 87.026 -64.372 125.920 1.00 27.77 102 SER A CA 1
ATOM 512 C C . SER A 1 85 ? 85.808 -65.210 126.249 1.00 27.91 102 SER A C 1
ATOM 513 O O . SER A 1 85 ? 85.507 -66.173 125.549 1.00 29.19 102 SER A O 1
ATOM 516 N N . LEU A 1 86 ? 85.112 -64.843 127.322 1.00 27.74 103 LEU A N 1
ATOM 517 C CA . LEU A 1 86 ? 83.904 -65.554 127.730 1.00 27.50 103 LEU A CA 1
ATOM 518 C C . LEU A 1 86 ? 82.792 -65.294 126.714 1.00 28.13 103 LEU A C 1
ATOM 519 O O . LEU A 1 86 ? 81.725 -65.898 126.787 1.00 28.48 103 LEU A O 1
ATOM 524 N N . GLY A 1 87 ? 83.042 -64.386 125.773 1.00 29.17 104 GLY A N 1
ATOM 525 C CA . GLY A 1 87 ? 82.052 -64.089 124.749 1.00 30.48 104 GLY A CA 1
ATOM 526 C C . GLY A 1 87 ? 81.183 -62.863 124.966 1.00 31.51 104 GLY A C 1
ATOM 527 O O . GLY A 1 87 ? 80.349 -62.537 124.118 1.00 31.14 104 GLY A O 1
ATOM 528 N N . LEU A 1 88 ? 81.368 -62.183 126.093 1.00 32.47 105 LEU A N 1
ATOM 529 C CA . LEU A 1 88 ? 80.588 -60.988 126.402 1.00 32.50 105 LEU A CA 1
ATOM 530 C C . LEU A 1 88 ? 81.046 -59.860 125.485 1.00 32.96 105 LEU A C 1
ATOM 531 O O . LEU A 1 88 ? 82.192 -59.860 125.023 1.00 32.50 105 LEU A O 1
ATOM 536 N N . GLU A 1 89 ? 80.148 -58.915 125.218 1.00 33.74 106 GLU A N 1
ATOM 537 C CA . GLU A 1 89 ? 80.451 -57.777 124.354 1.00 35.86 106 GLU A CA 1
ATOM 538 C C . GLU A 1 89 ? 80.249 -56.470 125.141 1.00 34.94 106 GLU A C 1
ATOM 539 O O . GLU A 1 89 ? 79.191 -56.248 125.727 1.00 35.08 106 GLU A O 1
ATOM 545 N N . MET A 1 90 ? 81.264 -55.607 125.142 1.00 33.08 107 MET A N 1
ATOM 546 C CA . MET A 1 90 ? 81.214 -54.337 125.867 1.00 30.76 107 MET A CA 1
ATOM 547 C C . MET A 1 90 ? 80.392 -53.247 125.169 1.00 30.12 107 MET A C 1
ATOM 548 O O . MET A 1 90 ? 79.902 -53.445 124.059 1.00 30.89 107 MET A O 1
ATOM 553 N N . THR A 1 91 ? 80.246 -52.103 125.842 1.00 28.42 108 THR A N 1
ATOM 554 C CA . THR A 1 91 ? 79.530 -50.939 125.311 1.00 26.59 108 THR A CA 1
ATOM 555 C C . THR A 1 91 ? 79.898 -49.715 126.144 1.00 26.35 108 THR A C 1
ATOM 556 O O . THR A 1 91 ? 80.013 -49.790 127.365 1.00 26.47 108 THR A O 1
ATOM 560 N N . PRO A 1 92 ? 80.086 -48.566 125.490 1.00 26.39 109 PRO A N 1
ATOM 561 C CA . PRO A 1 92 ? 80.453 -47.296 126.130 1.00 27.34 109 PRO A CA 1
ATOM 562 C C . PRO A 1 92 ? 79.514 -46.854 127.238 1.00 28.54 109 PRO A C 1
ATOM 563 O O . PRO A 1 92 ? 78.293 -46.956 127.099 1.00 30.17 109 PRO A O 1
ATOM 567 N N . SER A 1 93 ? 80.077 -46.342 128.328 1.00 28.71 110 SER A N 1
ATOM 568 C CA . SER A 1 93 ? 79.253 -45.877 129.437 1.00 29.25 110 SER A CA 1
ATOM 569 C C . SER A 1 93 ? 78.966 -44.376 129.338 1.00 29.16 110 SER A C 1
ATOM 570 O O . SER A 1 93 ? 77.805 -43.954 129.337 1.00 28.88 110 SER A O 1
ATOM 573 N N . GLY A 1 94 ? 80.031 -43.583 129.248 1.00 29.24 111 GLY A N 1
ATOM 574 C CA . GLY A 1 94 ? 79.904 -42.136 129.173 1.00 29.56 111 GLY A CA 1
ATOM 575 C C . GLY A 1 94 ? 78.793 -41.619 128.281 1.00 30.22 111 GLY A C 1
ATOM 576 O O . GLY A 1 94 ? 78.347 -42.323 127.368 1.00 30.55 111 GLY A O 1
ATOM 577 N N . LYS A 1 95 ? 78.339 -40.394 128.560 1.00 30.46 112 LYS A N 1
ATOM 578 C CA . LYS A 1 95 ? 77.281 -39.744 127.780 1.00 30.60 112 LYS A CA 1
ATOM 579 C C . LYS A 1 95 ? 77.660 -38.307 127.428 1.00 31.30 112 LYS A C 1
ATOM 580 O O . LYS A 1 95 ? 78.372 -37.632 128.170 1.00 32.03 112 LYS A O 1
ATOM 586 N N . PRO A 1 96 ? 77.178 -37.823 126.279 1.00 31.62 113 PRO A N 1
ATOM 587 C CA . PRO A 1 96 ? 77.440 -36.474 125.779 1.00 32.37 113 PRO A CA 1
ATOM 588 C C . PRO A 1 96 ? 76.718 -35.411 126.580 1.00 33.97 113 PRO A C 1
ATOM 589 O O . PRO A 1 96 ? 75.513 -35.521 126.828 1.00 36.29 113 PRO A O 1
ATOM 593 N N . GLY A 1 97 ? 77.435 -34.370 126.974 1.00 34.23 114 GLY A N 1
ATOM 594 C CA . GLY A 1 97 ? 76.770 -33.319 127.714 1.00 34.10 114 GLY A CA 1
ATOM 595 C C . GLY A 1 97 ? 77.535 -32.767 128.886 1.00 33.48 114 GLY A C 1
ATOM 596 O O . GLY A 1 97 ? 78.659 -33.182 129.176 1.00 34.32 114 GLY A O 1
ATOM 597 N N . ASP A 1 98 ? 76.906 -31.815 129.560 1.00 32.45 115 ASP A N 1
ATOM 598 C CA . ASP A 1 98 ? 77.503 -31.175 130.711 1.00 31.99 115 ASP A CA 1
ATOM 599 C C . ASP A 1 98 ? 77.284 -32.008 131.967 1.00 31.70 115 ASP A C 1
ATOM 600 O O . ASP A 1 98 ? 76.191 -32.559 132.188 1.00 31.93 115 ASP A O 1
ATOM 605 N N . ASP A 1 99 ? 78.337 -32.119 132.775 1.00 29.95 116 ASP A N 1
ATOM 606 C CA . ASP A 1 99 ? 78.240 -32.835 134.029 1.00 28.87 116 ASP A CA 1
ATOM 607 C C . ASP A 1 99 ? 77.609 -31.827 134.986 1.00 29.12 116 ASP A C 1
ATOM 608 O O . ASP A 1 99 ? 77.719 -30.609 134.790 1.00 27.68 116 ASP A O 1
ATOM 613 N N . THR A 1 100 ? 76.947 -32.318 136.022 1.00 28.73 117 THR A N 1
ATOM 614 C CA . THR A 1 100 ? 76.314 -31.405 136.950 1.00 28.00 117 THR A CA 1
ATOM 615 C C . THR A 1 100 ? 76.886 -31.449 138.353 1.00 26.73 117 THR A C 1
ATOM 616 O O . THR A 1 100 ? 77.277 -32.495 138.861 1.00 25.52 117 THR A O 1
ATOM 620 N N . TYR A 1 101 ? 76.937 -30.285 138.973 1.00 26.52 118 TYR A N 1
ATOM 621 C CA . TYR A 1 101 ? 77.419 -30.188 140.334 1.00 26.98 118 TYR A CA 1
ATOM 622 C C . TYR A 1 101 ? 76.424 -29.415 141.174 1.00 26.86 118 TYR A C 1
ATOM 623 O O . TYR A 1 101 ? 75.925 -28.361 140.765 1.00 27.63 118 TYR A O 1
ATOM 632 N N . ILE A 1 102 ? 76.128 -29.953 142.346 1.00 25.23 119 ILE A N 1
ATOM 633 C CA . ILE A 1 102 ? 75.261 -29.267 143.268 1.00 23.45 119 ILE A CA 1
ATOM 634 C C . ILE A 1 102 ? 76.123 -29.055 144.494 1.00 22.57 119 ILE A C 1
ATOM 635 O O . ILE A 1 102 ? 76.381 -29.969 145.279 1.00 21.48 119 ILE A O 1
ATOM 640 N N . VAL A 1 103 ? 76.615 -27.830 144.607 1.00 22.85 120 VAL A N 1
ATOM 641 C CA . VAL A 1 103 ? 77.470 -27.441 145.708 1.00 23.21 120 VAL A CA 1
ATOM 642 C C . VAL A 1 103 ? 76.698 -26.503 146.631 1.00 23.88 120 VAL A C 1
ATOM 643 O O . VAL A 1 103 ? 76.365 -25.376 146.255 1.00 23.67 120 VAL A O 1
ATOM 647 N N . ALA A 1 104 ? 76.416 -26.981 147.838 1.00 24.28 121 ALA A N 1
ATOM 648 C CA . ALA A 1 104 ? 75.682 -26.199 148.813 1.00 25.16 121 ALA A CA 1
ATOM 649 C C . ALA A 1 104 ? 74.324 -25.819 148.237 1.00 26.22 121 ALA A C 1
ATOM 650 O O . ALA A 1 104 ? 73.922 -24.652 148.269 1.00 26.58 121 ALA A O 1
ATOM 652 N N . GLY A 1 105 ? 73.628 -26.815 147.695 1.00 26.42 122 GLY A N 1
ATOM 653 C CA . GLY A 1 105 ? 72.310 -26.580 147.138 1.00 26.06 122 GLY A CA 1
ATOM 654 C C . GLY A 1 105 ? 72.234 -25.841 145.811 1.00 25.89 122 GLY A C 1
ATOM 655 O O . GLY A 1 105 ? 71.151 -25.735 145.235 1.00 26.09 122 GLY A O 1
ATOM 656 N N . ASN A 1 106 ? 73.354 -25.330 145.313 1.00 25.15 123 ASN A N 1
ATOM 657 C CA . ASN A 1 106 ? 73.328 -24.618 144.040 1.00 25.82 123 ASN A CA 1
ATOM 658 C C . ASN A 1 106 ? 73.698 -25.523 142.876 1.00 24.02 123 ASN A C 1
ATOM 659 O O . ASN A 1 106 ? 74.661 -26.289 142.949 1.00 24.28 123 ASN A O 1
ATOM 664 N N . VAL A 1 107 ? 72.931 -25.414 141.799 1.00 21.81 124 VAL A N 1
ATOM 665 C CA . VAL A 1 107 ? 73.153 -26.215 140.604 1.00 20.11 124 VAL A CA 1
ATOM 666 C C . VAL A 1 107 ? 74.184 -25.578 139.686 1.00 20.72 124 VAL A C 1
ATOM 667 O O . VAL A 1 107 ? 74.002 -24.456 139.221 1.00 21.02 124 VAL A O 1
ATOM 671 N N . LEU A 1 108 ? 75.270 -26.297 139.429 1.00 21.58 125 LEU A N 1
ATOM 672 C CA . LEU A 1 108 ? 76.323 -25.796 138.560 1.00 23.00 125 LEU A CA 1
ATOM 673 C C . LEU A 1 108 ? 76.544 -26.757 137.406 1.00 25.56 125 LEU A C 1
ATOM 674 O O . LEU A 1 108 ? 76.715 -27.957 137.619 1.00 26.39 125 LEU A O 1
ATOM 679 N N . ARG A 1 109 ? 76.530 -26.233 136.182 1.00 28.19 126 ARG A N 1
ATOM 680 C CA . ARG A 1 109 ? 76.769 -27.067 135.012 1.00 30.43 126 ARG A CA 1
ATOM 681 C C . ARG A 1 109 ? 78.248 -26.989 134.676 1.00 32.18 126 ARG A C 1
ATOM 682 O O . ARG A 1 109 ? 78.866 -25.929 134.767 1.00 30.45 126 ARG A O 1
ATOM 690 N N . ALA A 1 110 ? 78.802 -28.126 134.276 1.00 36.10 127 ALA A N 1
ATOM 691 C CA . ALA A 1 110 ? 80.213 -28.209 133.929 1.00 40.33 127 ALA A CA 1
ATOM 692 C C . ALA A 1 110 ? 80.402 -28.666 132.511 1.00 43.64 127 ALA A C 1
ATOM 693 O O . ALA A 1 110 ? 80.417 -29.862 132.213 1.00 45.64 127 ALA A O 1
ATOM 695 N N . PRO A 1 111 ? 80.578 -27.709 131.599 1.00 46.00 128 PRO A N 1
ATOM 696 C CA . PRO A 1 111 ? 80.765 -28.184 130.232 1.00 48.81 128 PRO A CA 1
ATOM 697 C C . PRO A 1 111 ? 82.195 -28.726 130.075 1.00 52.47 128 PRO A C 1
ATOM 698 O O . PRO A 1 111 ? 83.127 -28.195 130.676 1.00 52.76 128 PRO A O 1
ATOM 702 N N . ASP A 1 112 ? 82.369 -29.796 129.293 1.00 56.49 129 ASP A N 1
ATOM 703 C CA . ASP A 1 112 ? 83.729 -30.332 129.057 1.00 59.92 129 ASP A CA 1
ATOM 704 C C . ASP A 1 112 ? 84.349 -30.732 130.401 1.00 60.98 129 ASP A C 1
ATOM 705 O O . ASP A 1 112 ? 85.557 -30.558 130.645 1.00 60.54 129 ASP A O 1
ATOM 710 N N . ASP A 1 113 ? 83.492 -31.271 131.267 1.00 62.41 130 ASP A N 1
ATOM 711 C CA . ASP A 1 113 ? 83.902 -31.739 132.590 1.00 63.04 130 ASP A CA 1
ATOM 712 C C . ASP A 1 113 ? 84.532 -30.601 133.414 1.00 61.26 130 ASP A C 1
ATOM 713 O O . ASP A 1 113 ? 84.907 -30.803 134.573 1.00 61.04 130 ASP A O 1
ATOM 718 N N . GLN A 1 114 ? 84.615 -29.413 132.805 1.00 58.30 131 GLN A N 1
ATOM 719 C CA . GLN A 1 114 ? 85.203 -28.253 133.459 1.00 55.57 131 GLN A CA 1
ATOM 720 C C . GLN A 1 114 ? 84.250 -27.254 134.113 1.00 53.09 131 GLN A C 1
ATOM 721 O O . GLN A 1 114 ? 83.244 -26.860 133.526 1.00 52.93 131 GLN A O 1
ATOM 727 N N . LEU A 1 115 ? 84.593 -26.825 135.326 1.00 49.45 132 LEU A N 1
ATOM 728 C CA . LEU A 1 115 ? 83.788 -25.863 136.064 1.00 47.04 132 LEU A CA 1
ATOM 729 C C . LEU A 1 115 ? 84.292 -24.429 135.864 1.00 46.39 132 LEU A C 1
ATOM 730 O O . LEU A 1 115 ? 85.494 -24.208 135.728 1.00 46.38 132 LEU A O 1
ATOM 735 N N . ASP A 1 116 ? 83.374 -23.457 135.857 1.00 44.83 133 ASP A N 1
ATOM 736 C CA . ASP A 1 116 ? 83.754 -22.056 135.667 1.00 42.41 133 ASP A CA 1
ATOM 737 C C . ASP A 1 116 ? 84.876 -21.670 136.619 1.00 41.08 133 ASP A C 1
ATOM 738 O O . ASP A 1 116 ? 84.685 -21.614 137.833 1.00 39.78 133 ASP A O 1
ATOM 743 N N . PRO A 1 117 ? 86.060 -21.376 136.068 1.00 40.19 134 PRO A N 1
ATOM 744 C CA . PRO A 1 117 ? 87.240 -20.991 136.842 1.00 38.55 134 PRO A CA 1
ATOM 745 C C . PRO A 1 117 ? 86.972 -19.801 137.737 1.00 37.02 134 PRO A C 1
ATOM 746 O O . PRO A 1 117 ? 87.688 -19.563 138.703 1.00 37.11 134 PRO A O 1
ATOM 750 N N . ASN A 1 118 ? 85.935 -19.045 137.415 1.00 36.16 135 ASN A N 1
ATOM 751 C CA . ASN A 1 118 ? 85.623 -17.874 138.210 1.00 35.78 135 ASN A CA 1
ATOM 752 C C . ASN A 1 118 ? 84.934 -18.189 139.520 1.00 34.53 135 ASN A C 1
ATOM 753 O O . ASN A 1 118 ? 84.989 -17.391 140.452 1.00 34.91 135 ASN A O 1
ATOM 758 N N . LEU A 1 119 ? 84.289 -19.347 139.610 1.00 32.89 136 LEU A N 1
ATOM 759 C CA . LEU A 1 119 ? 83.638 -19.713 140.862 1.00 30.28 136 LEU A CA 1
ATOM 760 C C . LEU A 1 119 ? 84.722 -19.673 141.924 1.00 29.11 136 LEU A C 1
ATOM 761 O O . LEU A 1 119 ? 85.823 -20.174 141.722 1.00 29.43 136 LEU A O 1
ATOM 766 N N . PRO A 1 120 ? 84.429 -19.061 143.070 1.00 28.56 137 PRO A N 1
ATOM 767 C CA . PRO A 1 120 ? 85.408 -18.963 144.155 1.00 27.64 137 PRO A CA 1
ATOM 768 C C . PRO A 1 120 ? 86.032 -20.273 144.650 1.00 25.96 137 PRO A C 1
ATOM 769 O O . PRO A 1 120 ? 87.217 -20.313 144.963 1.00 26.67 137 PRO A O 1
ATOM 773 N N . PHE A 1 121 ? 85.255 -21.347 144.708 1.00 23.93 138 PHE A N 1
ATOM 774 C CA . PHE A 1 121 ? 85.792 -22.609 145.205 1.00 22.75 138 PHE A CA 1
ATOM 775 C C . PHE A 1 121 ? 86.621 -23.434 144.221 1.00 22.07 138 PHE A C 1
ATOM 776 O O . PHE A 1 121 ? 87.472 -24.212 144.642 1.00 21.80 138 PHE A O 1
ATOM 784 N N . VAL A 1 122 ? 86.383 -23.272 142.922 1.00 22.08 139 VAL A N 1
ATOM 785 C CA . VAL A 1 122 ? 87.100 -24.065 141.914 1.00 22.21 139 VAL A CA 1
ATOM 786 C C . VAL A 1 122 ? 88.620 -24.122 142.043 1.00 22.26 139 VAL A C 1
ATOM 787 O O . VAL A 1 122 ? 89.214 -25.200 141.989 1.00 21.61 139 VAL A O 1
ATOM 791 N N . PRO A 1 123 ? 89.270 -22.969 142.226 1.00 22.54 140 PRO A N 1
ATOM 792 C CA . PRO A 1 123 ? 90.729 -22.964 142.356 1.00 22.49 140 PRO A CA 1
ATOM 793 C C . PRO A 1 123 ? 91.276 -23.936 143.425 1.00 22.08 140 PRO A C 1
ATOM 794 O O . PRO A 1 123 ? 92.065 -24.829 143.107 1.00 22.01 140 PRO A O 1
ATOM 798 N N . GLU A 1 124 ? 90.860 -23.771 144.683 1.00 21.21 141 GLU A N 1
ATOM 799 C CA . GLU A 1 124 ? 91.335 -24.652 145.751 1.00 19.97 141 GLU A CA 1
ATOM 800 C C . GLU A 1 124 ? 90.835 -26.084 145.552 1.00 20.46 141 GLU A C 1
ATOM 801 O O . GLU A 1 124 ? 91.393 -27.038 146.102 1.00 20.63 141 GLU A O 1
ATOM 807 N N . PHE A 1 125 ? 89.779 -26.239 144.767 1.00 19.79 142 PHE A N 1
ATOM 808 C CA . PHE A 1 125 ? 89.262 -27.567 144.503 1.00 19.95 142 PHE A CA 1
ATOM 809 C C . PHE A 1 125 ? 90.265 -28.269 143.587 1.00 20.16 142 PHE A C 1
ATOM 810 O O . PHE A 1 125 ? 90.576 -29.451 143.770 1.00 20.62 142 PHE A O 1
ATOM 818 N N . LEU A 1 126 ? 90.777 -27.524 142.611 1.00 19.66 143 LEU A N 1
ATOM 819 C CA . LEU A 1 126 ? 91.746 -28.056 141.656 1.00 19.34 143 LEU A CA 1
ATOM 820 C C . LEU A 1 126 ? 93.111 -28.313 142.307 1.00 19.50 143 LEU A C 1
ATOM 821 O O . LEU A 1 126 ? 93.831 -29.248 141.933 1.00 17.98 143 LEU A O 1
ATOM 826 N N . SER A 1 127 ? 93.449 -27.474 143.282 1.00 19.71 144 SER A N 1
ATOM 827 C CA . SER A 1 127 ? 94.717 -27.577 143.989 1.00 19.80 144 SER A CA 1
ATOM 828 C C . SER A 1 127 ? 94.695 -28.727 144.998 1.00 20.14 144 SER A C 1
ATOM 829 O O . SER A 1 127 ? 95.612 -29.552 145.034 1.00 20.11 144 SER A O 1
ATOM 832 N N . SER A 1 128 ? 93.647 -28.784 145.817 1.00 19.92 145 SER A N 1
ATOM 833 C CA . SER A 1 128 ? 93.537 -29.843 146.812 1.00 19.66 145 SER A CA 1
ATOM 834 C C . SER A 1 128 ? 93.550 -31.198 146.110 1.00 18.58 145 SER A C 1
ATOM 835 O O . SER A 1 128 ? 94.134 -32.160 146.604 1.00 17.85 145 SER A O 1
ATOM 838 N N . LEU A 1 129 ? 92.914 -31.260 144.946 1.00 18.04 146 LEU A N 1
ATOM 839 C CA . LEU A 1 129 ? 92.863 -32.491 144.169 1.00 17.60 146 LEU A CA 1
ATOM 840 C C . LEU A 1 129 ? 94.273 -32.960 143.816 1.00 18.13 146 LEU A C 1
ATOM 841 O O . LEU A 1 129 ? 94.619 -34.124 144.020 1.00 17.48 146 LEU A O 1
ATOM 846 N N . LYS A 1 130 ? 95.083 -32.044 143.291 1.00 19.11 147 LYS A N 1
ATOM 847 C CA . LYS A 1 130 ? 96.458 -32.351 142.924 1.00 19.61 147 LYS A CA 1
ATOM 848 C C . LYS A 1 130 ? 97.222 -32.763 144.174 1.00 19.69 147 LYS A C 1
ATOM 849 O O . LYS A 1 130 ? 97.940 -33.773 144.181 1.00 17.69 147 LYS A O 1
ATOM 855 N N . ALA A 1 131 ? 97.043 -31.969 145.231 1.00 20.58 148 ALA A N 1
ATOM 856 C CA . ALA A 1 131 ? 97.681 -32.197 146.529 1.00 20.54 148 ALA A CA 1
ATOM 857 C C . ALA A 1 131 ? 97.453 -33.626 147.013 1.00 20.91 148 ALA A C 1
ATOM 858 O O . ALA A 1 131 ? 98.359 -34.244 147.587 1.00 21.51 148 ALA A O 1
ATOM 860 N N . LEU A 1 132 ? 96.232 -34.124 146.787 1.00 19.68 149 LEU A N 1
ATOM 861 C CA . LEU A 1 132 ? 95.829 -35.480 147.151 1.00 17.62 149 LEU A CA 1
ATOM 862 C C . LEU A 1 132 ? 96.612 -36.497 146.331 1.00 18.28 149 LEU A C 1
ATOM 863 O O . LEU A 1 132 ? 97.201 -37.430 146.880 1.00 18.59 149 LEU A O 1
ATOM 868 N N . ASP A 1 133 ? 96.608 -36.321 145.012 1.00 17.68 150 ASP A N 1
ATOM 869 C CA . ASP A 1 133 ? 97.326 -37.232 144.143 1.00 17.43 150 ASP A CA 1
ATOM 870 C C . ASP A 1 133 ? 98.791 -37.314 144.550 1.00 18.73 150 ASP A C 1
ATOM 871 O O . ASP A 1 133 ? 99.409 -38.372 144.453 1.00 18.49 150 ASP A O 1
ATOM 876 N N . GLU A 1 134 ? 99.351 -36.201 145.014 1.00 19.60 151 GLU A N 1
ATOM 877 C CA . GLU A 1 134 ? 100.745 -36.202 145.427 1.00 20.31 151 GLU A CA 1
ATOM 878 C C . GLU A 1 134 ? 100.914 -37.096 146.627 1.00 20.04 151 GLU A C 1
ATOM 879 O O . GLU A 1 134 ? 101.808 -37.944 146.657 1.00 20.47 151 GLU A O 1
ATOM 885 N N . LEU A 1 135 ? 100.052 -36.892 147.620 1.00 19.23 152 LEU A N 1
ATOM 886 C CA . LEU A 1 135 ? 100.077 -37.692 148.835 1.00 18.45 152 LEU A CA 1
ATOM 887 C C . LEU A 1 135 ? 99.933 -39.152 148.430 1.00 19.17 152 LEU A C 1
ATOM 888 O O . LEU A 1 135 ? 100.681 -40.017 148.886 1.00 19.86 152 LEU A O 1
ATOM 893 N N . ALA A 1 136 ? 98.974 -39.423 147.556 1.00 19.65 153 ALA A N 1
ATOM 894 C CA . ALA A 1 136 ? 98.755 -40.785 147.097 1.00 20.84 153 ALA A CA 1
ATOM 895 C C . ALA A 1 136 ? 100.054 -41.351 146.517 1.00 21.13 153 ALA A C 1
ATOM 896 O O . ALA A 1 136 ? 100.421 -42.485 146.791 1.00 20.73 153 ALA A O 1
ATOM 898 N N . ASP A 1 137 ? 100.759 -40.550 145.727 1.00 21.64 154 ASP A N 1
ATOM 899 C CA . ASP A 1 137 ? 102.001 -41.007 145.125 1.00 21.53 154 ASP A CA 1
ATOM 900 C C . ASP A 1 137 ? 103.130 -41.200 146.132 1.00 21.40 154 ASP A C 1
ATOM 901 O O . ASP A 1 137 ? 104.011 -42.025 145.916 1.00 20.42 154 ASP A O 1
ATOM 906 N N . SER A 1 138 ? 103.116 -40.449 147.227 1.00 21.70 155 SER A N 1
ATOM 907 C CA . SER A 1 138 ? 104.179 -40.599 148.211 1.00 23.22 155 SER A CA 1
ATOM 908 C C . SER A 1 138 ? 104.120 -41.965 148.896 1.00 23.73 155 SER A C 1
ATOM 909 O O . SER A 1 138 ? 105.107 -42.424 149.458 1.00 25.60 155 SER A O 1
ATOM 912 N N . VAL A 1 139 ? 102.954 -42.599 148.860 1.00 23.93 156 VAL A N 1
ATOM 913 C CA . VAL A 1 139 ? 102.759 -43.933 149.426 1.00 23.41 156 VAL A CA 1
ATOM 914 C C . VAL A 1 139 ? 102.206 -44.714 148.236 1.00 24.68 156 VAL A C 1
ATOM 915 O O . VAL A 1 139 ? 101.150 -44.387 147.711 1.00 26.57 156 VAL A O 1
ATOM 919 N N . GLY A 1 140 ? 102.915 -45.736 147.788 1.00 24.78 157 GLY A N 1
ATOM 920 C CA . GLY A 1 140 ? 102.458 -46.452 146.605 1.00 25.18 157 GLY A CA 1
ATOM 921 C C . GLY A 1 140 ? 101.237 -47.325 146.730 1.00 25.06 157 GLY A C 1
ATOM 922 O O . GLY A 1 140 ? 100.200 -46.905 147.223 1.00 24.17 157 GLY A O 1
ATOM 923 N N . TRP A 1 141 ? 101.366 -48.552 146.249 1.00 26.22 158 TRP A N 1
ATOM 924 C CA . TRP A 1 141 ? 100.286 -49.513 146.324 1.00 27.62 158 TRP A CA 1
ATOM 925 C C . TRP A 1 141 ? 100.916 -50.847 146.687 1.00 27.60 158 TRP A C 1
ATOM 926 O O . TRP A 1 141 ? 100.241 -51.799 147.085 1.00 28.07 158 TRP A O 1
ATOM 937 N N . ASP A 1 142 ? 102.232 -50.899 146.563 1.00 27.47 159 ASP A N 1
ATOM 938 C CA . ASP A 1 142 ? 102.954 -52.114 146.850 1.00 28.20 159 ASP A CA 1
ATOM 939 C C . ASP A 1 142 ? 103.282 -52.288 148.330 1.00 28.51 159 ASP A C 1
ATOM 940 O O . ASP A 1 142 ? 102.992 -53.324 148.916 1.00 30.01 159 ASP A O 1
ATOM 945 N N . GLN A 1 143 ? 103.880 -51.278 148.940 1.00 28.05 160 GLN A N 1
ATOM 946 C CA . GLN A 1 143 ? 104.251 -51.362 150.346 1.00 27.62 160 GLN A CA 1
ATOM 947 C C . GLN A 1 143 ? 103.741 -50.148 151.090 1.00 26.80 160 GLN A C 1
ATOM 948 O O . GLN A 1 143 ? 104.467 -49.574 151.896 1.00 27.65 160 GLN A O 1
ATOM 954 N N . PRO A 1 144 ? 102.482 -49.750 150.857 1.00 25.67 161 PRO A N 1
ATOM 955 C CA . PRO A 1 144 ? 101.995 -48.562 151.566 1.00 23.70 161 PRO A CA 1
ATOM 956 C C . PRO A 1 144 ? 102.436 -48.473 153.021 1.00 22.63 161 PRO A C 1
ATOM 957 O O . PRO A 1 144 ? 102.949 -47.444 153.457 1.00 21.63 161 PRO A O 1
ATOM 961 N N . TRP A 1 145 ? 102.261 -49.565 153.756 1.00 22.50 162 TRP A N 1
ATOM 962 C CA . TRP A 1 145 ? 102.621 -49.625 155.170 1.00 22.34 162 TRP A CA 1
ATOM 963 C C . TRP A 1 145 ? 104.102 -49.406 155.403 1.00 22.96 162 TRP A C 1
ATOM 964 O O . TRP A 1 145 ? 104.543 -49.240 156.544 1.00 23.01 162 TRP A O 1
ATOM 975 N N . ALA A 1 146 ? 104.863 -49.406 154.313 1.00 23.35 163 ALA A N 1
ATOM 976 C CA . ALA A 1 146 ? 106.308 -49.219 154.373 1.00 23.90 163 ALA A CA 1
ATOM 977 C C . ALA A 1 146 ? 106.761 -47.861 153.842 1.00 23.47 163 ALA A C 1
ATOM 978 O O . ALA A 1 146 ? 107.914 -47.474 154.033 1.00 23.69 163 ALA A O 1
ATOM 980 N N . SER A 1 147 ? 105.857 -47.149 153.178 1.00 22.45 164 SER A N 1
ATOM 981 C CA . SER A 1 147 ? 106.185 -45.854 152.610 1.00 22.17 164 SER A CA 1
ATOM 982 C C . SER A 1 147 ? 106.818 -44.930 153.642 1.00 22.59 164 SER A C 1
ATOM 983 O O . SER A 1 147 ? 106.623 -45.093 154.853 1.00 20.48 164 SER A O 1
ATOM 986 N N . PRO A 1 148 ? 107.596 -43.944 153.159 1.00 23.83 165 PRO A N 1
ATOM 987 C CA . PRO A 1 148 ? 108.339 -42.911 153.886 1.00 23.83 165 PRO A CA 1
ATOM 988 C C . PRO A 1 148 ? 107.690 -42.370 155.141 1.00 24.81 165 PRO A C 1
ATOM 989 O O . PRO A 1 148 ? 108.379 -41.975 156.075 1.00 25.78 165 PRO A O 1
ATOM 993 N N . ASN A 1 149 ? 106.372 -42.331 155.186 1.00 26.26 166 ASN A N 1
ATOM 994 C CA . ASN A 1 149 ? 105.765 -41.812 156.390 1.00 28.50 166 ASN A CA 1
ATOM 995 C C . ASN A 1 149 ? 104.435 -42.482 156.729 1.00 28.16 166 ASN A C 1
ATOM 996 O O . ASN A 1 149 ? 103.514 -41.847 157.250 1.00 29.63 166 ASN A O 1
ATOM 1001 N N . ALA A 1 150 ? 104.359 -43.779 156.454 1.00 25.53 167 ALA A N 1
ATOM 1002 C CA . ALA A 1 150 ? 103.155 -44.553 156.702 1.00 23.11 167 ALA A CA 1
ATOM 1003 C C . ALA A 1 150 ? 102.605 -44.369 158.111 1.00 22.55 167 ALA A C 1
ATOM 1004 O O . ALA A 1 150 ? 101.471 -43.921 158.284 1.00 23.35 167 ALA A O 1
ATOM 1006 N N . ALA A 1 151 ? 103.416 -44.731 159.105 1.00 21.38 168 ALA A N 1
ATOM 1007 C CA . ALA A 1 151 ? 103.064 -44.641 160.526 1.00 17.76 168 ALA A CA 1
ATOM 1008 C C . ALA A 1 151 ? 102.319 -43.365 160.835 1.00 16.90 168 ALA A C 1
ATOM 1009 O O . ALA A 1 151 ? 101.199 -43.394 161.336 1.00 16.48 168 ALA A O 1
ATOM 1011 N N . ALA A 1 152 ? 102.964 -42.243 160.534 1.00 16.93 169 ALA A N 1
ATOM 1012 C CA . ALA A 1 152 ? 102.385 -40.933 160.771 1.00 15.66 169 ALA A CA 1
ATOM 1013 C C . ALA A 1 152 ? 101.016 -40.871 160.114 1.00 16.07 169 ALA A C 1
ATOM 1014 O O . ALA A 1 152 ? 99.998 -40.653 160.777 1.00 16.06 169 ALA A O 1
ATOM 1016 N N . LEU A 1 153 ? 101.014 -41.087 158.804 1.00 16.72 170 LEU A N 1
ATOM 1017 C CA . LEU A 1 153 ? 99.809 -41.064 157.987 1.00 17.48 170 LEU A CA 1
ATOM 1018 C C . LEU A 1 153 ? 98.656 -41.941 158.487 1.00 17.84 170 LEU A C 1
ATOM 1019 O O . LEU A 1 153 ? 97.509 -41.500 158.512 1.00 16.82 170 LEU A O 1
ATOM 1024 N N . ASP A 1 154 ? 98.958 -43.176 158.881 1.00 19.50 171 ASP A N 1
ATOM 1025 C CA . ASP A 1 154 ? 97.931 -44.108 159.357 1.00 21.29 171 ASP A CA 1
ATOM 1026 C C . ASP A 1 154 ? 97.424 -43.711 160.749 1.00 21.92 171 ASP A C 1
ATOM 1027 O O . ASP A 1 154 ? 96.650 -44.434 161.384 1.00 21.02 171 ASP A O 1
ATOM 1032 N N . SER A 1 155 ? 97.851 -42.537 161.200 1.00 22.28 172 SER A N 1
ATOM 1033 C CA . SER A 1 155 ? 97.455 -42.021 162.496 1.00 22.24 172 SER A CA 1
ATOM 1034 C C . SER A 1 155 ? 96.374 -40.935 162.373 1.00 22.86 172 SER A C 1
ATOM 1035 O O . SER A 1 155 ? 95.551 -40.768 163.276 1.00 24.20 172 SER A O 1
ATOM 1038 N N . LYS A 1 156 ? 96.389 -40.198 161.262 1.00 22.22 173 LYS A N 1
ATOM 1039 C CA . LYS A 1 156 ? 95.417 -39.130 160.993 1.00 21.53 173 LYS A CA 1
ATOM 1040 C C . LYS A 1 156 ? 94.210 -39.736 160.265 1.00 20.12 173 LYS A C 1
ATOM 1041 O O . LYS A 1 156 ? 94.284 -40.856 159.769 1.00 17.74 173 LYS A O 1
ATOM 1047 N N . THR A 1 157 ? 93.098 -39.007 160.216 1.00 20.01 174 THR A N 1
ATOM 1048 C CA . THR A 1 157 ? 91.920 -39.475 159.481 1.00 19.95 174 THR A CA 1
ATOM 1049 C C . THR A 1 157 ? 91.772 -38.545 158.274 1.00 20.47 174 THR A C 1
ATOM 1050 O O . THR A 1 157 ? 92.117 -37.361 158.355 1.00 20.47 174 THR A O 1
ATOM 1054 N N . VAL A 1 158 ? 91.278 -39.066 157.154 1.00 20.23 175 VAL A N 1
ATOM 1055 C CA . VAL A 1 158 ? 91.120 -38.238 155.958 1.00 20.73 175 VAL A CA 1
ATOM 1056 C C . VAL A 1 158 ? 90.352 -36.962 156.316 1.00 21.14 175 VAL A C 1
ATOM 1057 O O . VAL A 1 158 ? 90.412 -35.945 155.615 1.00 20.45 175 VAL A O 1
ATOM 1061 N N . ALA A 1 159 ? 89.642 -37.027 157.434 1.00 21.27 176 ALA A N 1
ATOM 1062 C CA . ALA A 1 159 ? 88.863 -35.904 157.917 1.00 19.94 176 ALA A CA 1
ATOM 1063 C C . ALA A 1 159 ? 89.788 -34.837 158.483 1.00 19.43 176 ALA A C 1
ATOM 1064 O O . ALA A 1 159 ? 89.783 -33.695 158.019 1.00 19.49 176 ALA A O 1
ATOM 1066 N N . THR A 1 160 ? 90.589 -35.197 159.480 1.00 18.91 177 THR A N 1
ATOM 1067 C CA . THR A 1 160 ? 91.466 -34.193 160.051 1.00 19.28 177 THR A CA 1
ATOM 1068 C C . THR A 1 160 ? 92.400 -33.636 158.976 1.00 18.92 177 THR A C 1
ATOM 1069 O O . THR A 1 160 ? 92.709 -32.450 158.989 1.00 18.75 177 THR A O 1
ATOM 1073 N N . TRP A 1 161 ? 92.827 -34.461 158.023 1.00 18.95 178 TRP A N 1
ATOM 1074 C CA . TRP A 1 161 ? 93.712 -33.942 156.980 1.00 19.99 178 TRP A CA 1
ATOM 1075 C C . TRP A 1 161 ? 92.996 -32.859 156.171 1.00 19.68 178 TRP A C 1
ATOM 1076 O O . TRP A 1 161 ? 93.559 -31.787 155.946 1.00 20.23 178 TRP A O 1
ATOM 1087 N N . LEU A 1 162 ? 91.758 -33.119 155.750 1.00 18.40 179 LEU A N 1
ATOM 1088 C CA . LEU A 1 162 ? 91.012 -32.123 154.980 1.00 16.62 179 LEU A CA 1
ATOM 1089 C C . LEU A 1 162 ? 90.925 -30.849 155.797 1.00 15.68 179 LEU A C 1
ATOM 1090 O O . LEU A 1 162 ? 91.011 -29.744 155.268 1.00 15.38 179 LEU A O 1
ATOM 1095 N N . ALA A 1 163 ? 90.759 -31.021 157.099 1.00 14.82 180 ALA A N 1
ATOM 1096 C CA . ALA A 1 163 ? 90.655 -29.894 157.990 1.00 15.23 180 ALA A CA 1
ATOM 1097 C C . ALA A 1 163 ? 91.961 -29.118 158.001 1.00 16.68 180 ALA A C 1
ATOM 1098 O O . ALA A 1 163 ? 91.961 -27.901 157.903 1.00 16.48 180 ALA A O 1
ATOM 1100 N N . GLU A 1 164 ? 93.076 -29.830 158.107 1.00 18.74 181 GLU A N 1
ATOM 1101 C CA . GLU A 1 164 ? 94.390 -29.199 158.156 1.00 20.87 181 GLU A CA 1
ATOM 1102 C C . GLU A 1 164 ? 94.878 -28.672 156.810 1.00 22.66 181 GLU A C 1
ATOM 1103 O O . GLU A 1 164 ? 95.809 -27.874 156.752 1.00 23.98 181 GLU A O 1
ATOM 1109 N N . THR A 1 165 ? 94.264 -29.105 155.722 1.00 23.66 182 THR A N 1
ATOM 1110 C CA . THR A 1 165 ? 94.767 -28.707 154.422 1.00 22.76 182 THR A CA 1
ATOM 1111 C C . THR A 1 165 ? 93.863 -27.861 153.517 1.00 22.93 182 THR A C 1
ATOM 1112 O O . THR A 1 165 ? 94.341 -27.280 152.540 1.00 23.04 182 THR A O 1
ATOM 1116 N N . ILE A 1 166 ? 92.577 -27.758 153.837 1.00 22.43 183 ILE A N 1
ATOM 1117 C CA . ILE A 1 166 ? 91.660 -27.000 152.980 1.00 22.58 183 ILE A CA 1
ATOM 1118 C C . ILE A 1 166 ? 90.901 -25.878 153.695 1.00 23.40 183 ILE A C 1
ATOM 1119 O O . ILE A 1 166 ? 90.283 -26.106 154.734 1.00 24.02 183 ILE A O 1
ATOM 1124 N N . GLU A 1 167 ? 90.924 -24.669 153.140 1.00 24.13 184 GLU A N 1
ATOM 1125 C CA . GLU A 1 167 ? 90.209 -23.567 153.776 1.00 27.16 184 GLU A CA 1
ATOM 1126 C C . GLU A 1 167 ? 88.721 -23.562 153.522 1.00 26.56 184 GLU A C 1
ATOM 1127 O O . GLU A 1 167 ? 87.935 -23.484 154.466 1.00 27.37 184 GLU A O 1
ATOM 1133 N N . SER A 1 168 ? 88.350 -23.635 152.244 1.00 25.82 185 SER A N 1
ATOM 1134 C CA . SER A 1 168 ? 86.954 -23.617 151.801 1.00 24.88 185 SER A CA 1
ATOM 1135 C C . SER A 1 168 ? 86.080 -24.741 152.334 1.00 25.44 185 SER A C 1
ATOM 1136 O O . SER A 1 168 ? 86.464 -25.912 152.308 1.00 25.56 185 SER A O 1
ATOM 1139 N N . GLU A 1 169 ? 84.888 -24.386 152.802 1.00 25.71 186 GLU A N 1
ATOM 1140 C CA . GLU A 1 169 ? 83.989 -25.396 153.323 1.00 25.87 186 GLU A CA 1
ATOM 1141 C C . GLU A 1 169 ? 83.466 -26.243 152.184 1.00 25.47 186 GLU A C 1
ATOM 1142 O O . GLU A 1 169 ? 83.325 -27.451 152.333 1.00 24.15 186 GLU A O 1
ATOM 1148 N N . GLU A 1 170 ? 83.191 -25.621 151.041 1.00 25.91 187 GLU A N 1
ATOM 1149 C CA . GLU A 1 170 ? 82.704 -26.385 149.896 1.00 28.31 187 GLU A CA 1
ATOM 1150 C C . GLU A 1 170 ? 83.776 -27.355 149.383 1.00 27.69 187 GLU A C 1
ATOM 1151 O O . GLU A 1 170 ? 83.492 -28.530 149.136 1.00 28.34 187 GLU A O 1
ATOM 1157 N N . VAL A 1 171 ? 85.002 -26.874 149.213 1.00 26.11 188 VAL A N 1
ATOM 1158 C CA . VAL A 1 171 ? 86.066 -27.748 148.754 1.00 24.86 188 VAL A CA 1
ATOM 1159 C C . VAL A 1 171 ? 86.130 -28.906 149.744 1.00 26.26 188 VAL A C 1
ATOM 1160 O O . VAL A 1 171 ? 86.211 -30.071 149.361 1.00 26.48 188 VAL A O 1
ATOM 1164 N N . ARG A 1 172 ? 86.069 -28.572 151.028 1.00 27.14 189 ARG A N 1
ATOM 1165 C CA . ARG A 1 172 ? 86.105 -29.574 152.084 1.00 27.77 189 ARG A CA 1
ATOM 1166 C C . ARG A 1 172 ? 84.968 -30.593 151.866 1.00 28.63 189 ARG A C 1
ATOM 1167 O O . ARG A 1 172 ? 85.177 -31.811 151.897 1.00 27.56 189 ARG A O 1
ATOM 1175 N N . ARG A 1 173 ? 83.763 -30.081 151.628 1.00 29.99 190 ARG A N 1
ATOM 1176 C CA . ARG A 1 173 ? 82.598 -30.932 151.425 1.00 29.97 190 ARG A CA 1
ATOM 1177 C C . ARG A 1 173 ? 82.667 -31.792 150.181 1.00 28.67 190 ARG A C 1
ATOM 1178 O O . ARG A 1 173 ? 82.591 -33.014 150.287 1.00 30.08 190 ARG A O 1
ATOM 1186 N N . LEU A 1 174 ? 82.800 -31.186 149.003 1.00 26.35 191 LEU A N 1
ATOM 1187 C CA . LEU A 1 174 ? 82.839 -32.016 147.808 1.00 24.87 191 LEU A CA 1
ATOM 1188 C C . LEU A 1 174 ? 83.982 -33.019 147.854 1.00 24.14 191 LEU A C 1
ATOM 1189 O O . LEU A 1 174 ? 84.012 -33.965 147.071 1.00 24.51 191 LEU A O 1
ATOM 1194 N N . HIS A 1 175 ? 84.908 -32.835 148.790 1.00 23.56 192 HIS A N 1
ATOM 1195 C CA . HIS A 1 175 ? 85.992 -33.801 148.949 1.00 22.70 192 HIS A CA 1
ATOM 1196 C C . HIS A 1 175 ? 85.355 -34.924 149.759 1.00 21.40 192 HIS A C 1
ATOM 1197 O O . HIS A 1 175 ? 85.440 -36.104 149.415 1.00 22.01 192 HIS A O 1
ATOM 1204 N N . THR A 1 176 ? 84.698 -34.538 150.841 1.00 19.15 193 THR A N 1
ATOM 1205 C CA . THR A 1 176 ? 84.037 -35.504 151.692 1.00 18.02 193 THR A CA 1
ATOM 1206 C C . THR A 1 176 ? 83.095 -36.410 150.877 1.00 17.98 193 THR A C 1
ATOM 1207 O O . THR A 1 176 ? 83.189 -37.640 150.943 1.00 17.38 193 THR A O 1
ATOM 1211 N N . VAL A 1 177 ? 82.206 -35.800 150.100 1.00 17.70 194 VAL A N 1
ATOM 1212 C CA . VAL A 1 177 ? 81.248 -36.544 149.279 1.00 17.06 194 VAL A CA 1
ATOM 1213 C C . VAL A 1 177 ? 81.954 -37.590 148.440 1.00 16.27 194 VAL A C 1
ATOM 1214 O O . VAL A 1 177 ? 81.498 -38.730 148.335 1.00 16.02 194 VAL A O 1
ATOM 1218 N N . ILE A 1 178 ? 83.059 -37.179 147.823 1.00 15.64 195 ILE A N 1
ATOM 1219 C CA . ILE A 1 178 ? 83.846 -38.067 146.979 1.00 14.50 195 ILE A CA 1
ATOM 1220 C C . ILE A 1 178 ? 84.274 -39.295 147.787 1.00 14.72 195 ILE A C 1
ATOM 1221 O O . ILE A 1 178 ? 84.069 -40.432 147.344 1.00 15.07 195 ILE A O 1
ATOM 1226 N N . VAL A 1 179 ? 84.851 -39.073 148.970 1.00 13.14 196 VAL A N 1
ATOM 1227 C CA . VAL A 1 179 ? 85.269 -40.185 149.820 1.00 12.61 196 VAL A CA 1
ATOM 1228 C C . VAL A 1 179 ? 84.081 -41.095 150.121 1.00 12.77 196 VAL A C 1
ATOM 1229 O O . VAL A 1 179 ? 84.137 -42.308 149.911 1.00 12.61 196 VAL A O 1
ATOM 1233 N N . ASN A 1 180 ? 82.998 -40.498 150.608 1.00 13.25 197 ASN A N 1
ATOM 1234 C CA . ASN A 1 180 ? 81.806 -41.253 150.962 1.00 12.65 197 ASN A CA 1
ATOM 1235 C C . ASN A 1 180 ? 81.252 -42.141 149.882 1.00 12.75 197 ASN A C 1
ATOM 1236 O O . ASN A 1 180 ? 80.863 -43.270 150.165 1.00 14.31 197 ASN A O 1
ATOM 1241 N N . THR A 1 181 ? 81.212 -41.652 148.649 1.00 12.82 198 THR A N 1
ATOM 1242 C CA . THR A 1 181 ? 80.663 -42.456 147.563 1.00 13.89 198 THR A CA 1
ATOM 1243 C C . THR A 1 181 ? 81.663 -43.418 146.952 1.00 13.67 198 THR A C 1
ATOM 1244 O O . THR A 1 181 ? 81.299 -44.513 146.533 1.00 12.61 198 THR A O 1
ATOM 1248 N N . LEU A 1 182 ? 82.925 -43.008 146.904 1.00 15.13 199 LEU A N 1
ATOM 1249 C CA . LEU A 1 182 ? 83.976 -43.844 146.330 1.00 16.09 199 LEU A CA 1
ATOM 1250 C C . LEU A 1 182 ? 84.316 -45.012 147.275 1.00 17.58 199 LEU A C 1
ATOM 1251 O O . LEU A 1 182 ? 84.585 -46.131 146.839 1.00 18.18 199 LEU A O 1
ATOM 1256 N N . LEU A 1 183 ? 84.310 -44.738 148.572 1.00 19.50 200 LEU A N 1
ATOM 1257 C CA . LEU A 1 183 ? 84.535 -45.758 149.599 1.00 20.72 200 LEU A CA 1
ATOM 1258 C C . LEU A 1 183 ? 83.132 -45.807 150.168 1.00 21.70 200 LEU A C 1
ATOM 1259 O O . LEU A 1 183 ? 82.286 -45.001 149.777 1.00 23.81 200 LEU A O 1
ATOM 1264 N N . GLY A 1 184 ? 82.846 -46.710 151.084 1.00 19.73 201 GLY A N 1
ATOM 1265 C CA . GLY A 1 184 ? 81.490 -46.688 151.597 1.00 18.09 201 GLY A CA 1
ATOM 1266 C C . GLY A 1 184 ? 81.440 -45.897 152.884 1.00 16.81 201 GLY A C 1
ATOM 1267 O O . GLY A 1 184 ? 80.410 -45.839 153.537 1.00 15.32 201 GLY A O 1
ATOM 1268 N N . ALA A 1 185 ? 82.563 -45.277 153.235 1.00 17.05 202 ALA A N 1
ATOM 1269 C CA . ALA A 1 185 ? 82.679 -44.531 154.482 1.00 16.21 202 ALA A CA 1
ATOM 1270 C C . ALA A 1 185 ? 82.909 -43.040 154.343 1.00 16.27 202 ALA A C 1
ATOM 1271 O O . ALA A 1 185 ? 83.143 -42.523 153.257 1.00 16.09 202 ALA A O 1
ATOM 1273 N N . ASP A 1 186 ? 82.847 -42.356 155.477 1.00 16.87 203 ASP A N 1
ATOM 1274 C CA . ASP A 1 186 ? 83.058 -40.918 155.524 1.00 17.34 203 ASP A CA 1
ATOM 1275 C C . ASP A 1 186 ? 84.507 -40.676 155.939 1.00 17.19 203 ASP A C 1
ATOM 1276 O O . ASP A 1 186 ? 85.099 -41.498 156.634 1.00 18.69 203 ASP A O 1
ATOM 1281 N N . PRO A 1 187 ? 85.110 -39.560 155.503 1.00 16.47 204 PRO A N 1
ATOM 1282 C CA . PRO A 1 187 ? 86.501 -39.327 155.904 1.00 15.82 204 PRO A CA 1
ATOM 1283 C C . PRO A 1 187 ? 86.784 -39.331 157.415 1.00 15.61 204 PRO A C 1
ATOM 1284 O O . PRO A 1 187 ? 87.930 -39.494 157.829 1.00 16.03 204 PRO A O 1
ATOM 1288 N N . TYR A 1 188 ? 85.758 -39.175 158.244 1.00 14.74 205 TYR A N 1
ATOM 1289 C CA . TYR A 1 188 ? 85.998 -39.172 159.680 1.00 14.72 205 TYR A CA 1
ATOM 1290 C C . TYR A 1 188 ? 86.258 -40.551 160.257 1.00 16.31 205 TYR A C 1
ATOM 1291 O O . TYR A 1 188 ? 86.617 -40.675 161.430 1.00 19.16 205 TYR A O 1
ATOM 1300 N N . GLU A 1 189 ? 86.085 -41.591 159.447 1.00 15.92 206 GLU A N 1
ATOM 1301 C CA . GLU A 1 189 ? 86.305 -42.956 159.918 1.00 14.69 206 GLU A CA 1
ATOM 1302 C C . GLU A 1 189 ? 87.306 -43.711 159.066 1.00 14.68 206 GLU A C 1
ATOM 1303 O O . GLU A 1 189 ? 87.473 -44.926 159.231 1.00 14.83 206 GLU A O 1
ATOM 1309 N N . VAL A 1 190 ? 87.989 -42.988 158.179 1.00 14.20 207 VAL A N 1
ATOM 1310 C CA . VAL A 1 190 ? 88.959 -43.599 157.270 1.00 13.48 207 VAL A CA 1
ATOM 1311 C C . VAL A 1 190 ? 90.394 -43.128 157.451 1.00 12.99 207 VAL A C 1
ATOM 1312 O O . VAL A 1 190 ? 90.659 -41.926 157.482 1.00 13.44 207 VAL A O 1
ATOM 1316 N N . SER A 1 191 ? 91.323 -44.075 157.558 1.00 12.74 208 SER A N 1
ATOM 1317 C CA . SER A 1 191 ? 92.730 -43.723 157.704 1.00 13.26 208 SER A CA 1
ATOM 1318 C C . SER A 1 191 ? 93.198 -42.833 156.552 1.00 14.22 208 SER A C 1
ATOM 1319 O O . SER A 1 191 ? 92.841 -43.058 155.386 1.00 15.43 208 SER A O 1
ATOM 1322 N N . LEU A 1 192 ? 93.994 -41.821 156.873 1.00 13.80 209 LEU A N 1
ATOM 1323 C CA . LEU A 1 192 ? 94.510 -40.951 155.835 1.00 14.14 209 LEU A CA 1
ATOM 1324 C C . LEU A 1 192 ? 95.430 -41.789 154.952 1.00 14.16 209 LEU A C 1
ATOM 1325 O O . LEU A 1 192 ? 95.390 -41.688 153.726 1.00 14.05 209 LEU A O 1
ATOM 1330 N N . LEU A 1 193 ? 96.251 -42.627 155.579 1.00 14.43 210 LEU A N 1
ATOM 1331 C CA . LEU A 1 193 ? 97.157 -43.492 154.832 1.00 14.64 210 LEU A CA 1
ATOM 1332 C C . LEU A 1 193 ? 96.340 -44.418 153.941 1.00 15.29 210 LEU A C 1
ATOM 1333 O O . LEU A 1 193 ? 96.637 -44.586 152.757 1.00 15.49 210 LEU A O 1
ATOM 1338 N N . TYR A 1 194 ? 95.295 -45.014 154.500 1.00 15.48 211 TYR A N 1
ATOM 1339 C CA . TYR A 1 194 ? 94.486 -45.910 153.699 1.00 16.19 211 TYR A CA 1
ATOM 1340 C C . TYR A 1 194 ? 93.898 -45.215 152.475 1.00 17.18 211 TYR A C 1
ATOM 1341 O O . TYR A 1 194 ? 93.783 -45.832 151.414 1.00 18.56 211 TYR A O 1
ATOM 1350 N N . TRP A 1 195 ? 93.523 -43.944 152.584 1.00 17.11 212 TRP A N 1
ATOM 1351 C CA . TRP A 1 195 ? 92.955 -43.313 151.398 1.00 17.97 212 TRP A CA 1
ATOM 1352 C C . TRP A 1 195 ? 93.994 -42.969 150.341 1.00 17.57 212 TRP A C 1
ATOM 1353 O O . TRP A 1 195 ? 93.759 -43.168 149.146 1.00 16.84 212 TRP A O 1
ATOM 1364 N N . ALA A 1 196 ? 95.140 -42.453 150.772 1.00 17.01 213 ALA A N 1
ATOM 1365 C CA . ALA A 1 196 ? 96.189 -42.111 149.825 1.00 16.30 213 ALA A CA 1
ATOM 1366 C C . ALA A 1 196 ? 96.485 -43.393 149.067 1.00 17.02 213 ALA A C 1
ATOM 1367 O O . ALA A 1 196 ? 96.664 -43.388 147.843 1.00 17.67 213 ALA A O 1
ATOM 1369 N N . TYR A 1 197 ? 96.519 -44.494 149.816 1.00 16.19 214 TYR A N 1
ATOM 1370 C CA . TYR A 1 197 ? 96.773 -45.809 149.249 1.00 15.76 214 TYR A CA 1
ATOM 1371 C C . TYR A 1 197 ? 95.756 -46.068 148.146 1.00 15.71 214 TYR A C 1
ATOM 1372 O O . TYR A 1 197 ? 96.111 -46.250 146.984 1.00 15.67 214 TYR A O 1
ATOM 1381 N N . TYR A 1 198 ? 94.484 -46.057 148.523 1.00 15.61 215 TYR A N 1
ATOM 1382 C CA . TYR A 1 198 ? 93.392 -46.303 147.592 1.00 16.15 215 TYR A CA 1
ATOM 1383 C C . TYR A 1 198 ? 93.482 -45.431 146.335 1.00 16.84 215 TYR A C 1
ATOM 1384 O O . TYR A 1 198 ? 93.387 -45.925 145.205 1.00 15.62 215 TYR A O 1
ATOM 1393 N N . VAL A 1 199 ? 93.656 -44.130 146.534 1.00 17.27 216 VAL A N 1
ATOM 1394 C CA . VAL A 1 199 ? 93.739 -43.230 145.403 1.00 18.06 216 VAL A CA 1
ATOM 1395 C C . VAL A 1 199 ? 94.894 -43.663 144.534 1.00 19.21 216 VAL A C 1
ATOM 1396 O O . VAL A 1 199 ? 94.798 -43.651 143.310 1.00 20.14 216 VAL A O 1
ATOM 1400 N N . SER A 1 200 ? 95.979 -44.084 145.167 1.00 20.42 217 SER A N 1
ATOM 1401 C CA . SER A 1 200 ? 97.151 -44.501 144.415 1.00 22.14 217 SER A CA 1
ATOM 1402 C C . SER A 1 200 ? 96.977 -45.788 143.632 1.00 23.03 217 SER A C 1
ATOM 1403 O O . SER A 1 200 ? 97.357 -45.862 142.465 1.00 24.26 217 SER A O 1
ATOM 1406 N N . GLU A 1 201 ? 96.403 -46.799 144.276 1.00 24.40 218 GLU A N 1
ATOM 1407 C CA . GLU A 1 201 ? 96.213 -48.108 143.657 1.00 24.76 218 GLU A CA 1
ATOM 1408 C C . GLU A 1 201 ? 95.084 -48.183 142.635 1.00 25.16 218 GLU A C 1
ATOM 1409 O O . GLU A 1 201 ? 94.809 -49.244 142.074 1.00 25.81 218 GLU A O 1
ATOM 1415 N N . CYS A 1 202 ? 94.429 -47.058 142.392 1.00 25.35 219 CYS A N 1
ATOM 1416 C CA . CYS A 1 202 ? 93.356 -47.022 141.417 1.00 25.63 219 CYS A CA 1
ATOM 1417 C C . CYS A 1 202 ? 93.714 -45.992 140.349 1.00 26.03 219 CYS A C 1
ATOM 1418 O O . CYS A 1 202 ? 92.861 -45.546 139.576 1.00 26.47 219 CYS A O 1
ATOM 1421 N N . GLU A 1 203 ? 94.996 -45.627 140.327 1.00 24.88 220 GLU A N 1
ATOM 1422 C CA . GLU A 1 203 ? 95.553 -44.685 139.366 1.00 24.74 220 GLU A CA 1
ATOM 1423 C C . GLU A 1 203 ? 95.070 -43.227 139.478 1.00 25.61 220 GLU A C 1
ATOM 1424 O O . GLU A 1 203 ? 94.712 -42.614 138.471 1.00 26.55 220 GLU A O 1
ATOM 1430 N N . GLY A 1 204 ? 95.071 -42.673 140.695 1.00 26.04 221 GLY A N 1
ATOM 1431 C CA . GLY A 1 204 ? 94.664 -41.282 140.909 1.00 25.29 221 GLY A CA 1
ATOM 1432 C C . GLY A 1 204 ? 93.172 -41.020 140.927 1.00 24.43 221 GLY A C 1
ATOM 1433 O O . GLY A 1 204 ? 92.417 -41.809 140.360 1.00 25.29 221 GLY A O 1
ATOM 1434 N N . ILE A 1 205 ? 92.728 -39.933 141.561 1.00 23.54 222 ILE A N 1
ATOM 1435 C CA . ILE A 1 205 ? 91.284 -39.656 141.603 1.00 24.27 222 ILE A CA 1
ATOM 1436 C C . ILE A 1 205 ? 90.754 -39.284 140.246 1.00 24.27 222 ILE A C 1
ATOM 1437 O O . ILE A 1 205 ? 89.594 -39.551 139.939 1.00 23.89 222 ILE A O 1
ATOM 1442 N N . GLN A 1 206 ? 91.591 -38.660 139.430 1.00 25.05 223 GLN A N 1
ATOM 1443 C CA . GLN A 1 206 ? 91.127 -38.268 138.116 1.00 25.57 223 GLN A CA 1
ATOM 1444 C C . GLN A 1 206 ? 90.558 -39.496 137.389 1.00 24.50 223 GLN A C 1
ATOM 1445 O O . GLN A 1 206 ? 89.541 -39.415 136.682 1.00 21.88 223 GLN A O 1
ATOM 1451 N N . SER A 1 207 ? 91.224 -40.631 137.592 1.00 24.12 224 SER A N 1
ATOM 1452 C CA . SER A 1 207 ? 90.824 -41.912 137.017 1.00 23.98 224 SER A CA 1
ATOM 1453 C C . SER A 1 207 ? 89.665 -42.488 137.821 1.00 24.38 224 SER A C 1
ATOM 1454 O O . SER A 1 207 ? 88.711 -43.044 137.272 1.00 24.55 224 SER A O 1
ATOM 1457 N N . LEU A 1 208 ? 89.785 -42.354 139.136 1.00 23.22 225 LEU A N 1
ATOM 1458 C CA . LEU A 1 208 ? 88.812 -42.843 140.090 1.00 22.00 225 LEU A CA 1
ATOM 1459 C C . LEU A 1 208 ? 87.506 -42.050 139.982 1.00 23.35 225 LEU A C 1
ATOM 1460 O O . LEU A 1 208 ? 86.419 -42.589 140.178 1.00 23.40 225 LEU A O 1
ATOM 1465 N N . MET A 1 209 ? 87.619 -40.777 139.627 1.00 25.78 226 MET A N 1
ATOM 1466 C CA . MET A 1 209 ? 86.462 -39.895 139.520 1.00 28.89 226 MET A CA 1
ATOM 1467 C C . MET A 1 209 ? 85.898 -39.639 138.124 1.00 29.73 226 MET A C 1
ATOM 1468 O O . MET A 1 209 ? 84.908 -38.920 137.987 1.00 29.54 226 MET A O 1
ATOM 1473 N N . GLY A 1 210 ? 86.519 -40.214 137.096 1.00 31.34 227 GLY A N 1
ATOM 1474 C CA . GLY A 1 210 ? 86.048 -40.020 135.729 1.00 31.85 227 GLY A CA 1
ATOM 1475 C C . GLY A 1 210 ? 84.593 -40.417 135.515 1.00 32.56 227 GLY A C 1
ATOM 1476 O O . GLY A 1 210 ? 84.054 -41.252 136.255 1.00 32.39 227 GLY A O 1
ATOM 1477 N N . THR A 1 211 ? 83.950 -39.823 134.509 1.00 32.37 228 THR A N 1
ATOM 1478 C CA . THR A 1 211 ? 82.544 -40.126 134.221 1.00 32.16 228 THR A CA 1
ATOM 1479 C C . THR A 1 211 ? 82.366 -40.638 132.799 1.00 32.62 228 THR A C 1
ATOM 1480 O O . THR A 1 211 ? 81.396 -41.334 132.489 1.00 32.67 228 THR A O 1
ATOM 1484 N N . ARG A 1 212 ? 83.324 -40.284 131.949 1.00 33.10 229 ARG A N 1
ATOM 1485 C CA . ARG A 1 212 ? 83.335 -40.659 130.539 1.00 32.68 229 ARG A CA 1
ATOM 1486 C C . ARG A 1 212 ? 84.374 -41.770 130.400 1.00 31.57 229 ARG A C 1
ATOM 1487 O O . ARG A 1 212 ? 84.105 -42.830 129.845 1.00 33.15 229 ARG A O 1
ATOM 1495 N N . ASP A 1 213 ? 85.562 -41.511 130.930 1.00 30.04 230 ASP A N 1
ATOM 1496 C CA . ASP A 1 213 ? 86.667 -42.456 130.899 1.00 28.76 230 ASP A CA 1
ATOM 1497 C C . ASP A 1 213 ? 87.063 -42.847 132.330 1.00 29.13 230 ASP A C 1
ATOM 1498 O O . ASP A 1 213 ? 86.218 -42.901 133.228 1.00 30.16 230 ASP A O 1
ATOM 1503 N N . GLY A 1 214 ? 88.344 -43.112 132.550 1.00 28.23 231 GLY A N 1
ATOM 1504 C CA . GLY A 1 214 ? 88.774 -43.504 133.879 1.00 27.85 231 GLY A CA 1
ATOM 1505 C C . GLY A 1 214 ? 88.124 -44.823 134.256 1.00 27.67 231 GLY A C 1
ATOM 1506 O O . GLY A 1 214 ? 87.841 -45.648 133.386 1.00 27.45 231 GLY A O 1
ATOM 1507 N N . ALA A 1 215 ? 87.879 -45.028 135.546 1.00 27.02 232 ALA A N 1
ATOM 1508 C CA . ALA A 1 215 ? 87.254 -46.260 136.012 1.00 25.90 232 ALA A CA 1
ATOM 1509 C C . ALA A 1 215 ? 85.831 -46.441 135.458 1.00 25.67 232 ALA A C 1
ATOM 1510 O O . ALA A 1 215 ? 85.383 -47.566 135.242 1.00 25.92 232 ALA A O 1
ATOM 1512 N N . GLN A 1 216 ? 85.120 -45.340 135.240 1.00 25.17 233 GLN A N 1
ATOM 1513 C CA . GLN A 1 216 ? 83.761 -45.406 134.710 1.00 25.94 233 GLN A CA 1
ATOM 1514 C C . GLN A 1 216 ? 83.853 -45.196 133.208 1.00 27.35 233 GLN A C 1
ATOM 1515 O O . GLN A 1 216 ? 83.657 -44.084 132.722 1.00 27.73 233 GLN A O 1
ATOM 1521 N N . TRP A 1 217 ? 84.128 -46.269 132.469 1.00 28.62 234 TRP A N 1
ATOM 1522 C CA . TRP A 1 217 ? 84.307 -46.154 131.028 1.00 29.40 234 TRP A CA 1
ATOM 1523 C C . TRP A 1 217 ? 83.462 -47.026 130.110 1.00 29.33 234 TRP A C 1
ATOM 1524 O O . TRP A 1 217 ? 83.245 -46.658 128.956 1.00 30.48 234 TRP A O 1
ATOM 1535 N N . ALA A 1 218 ? 82.974 -48.165 130.599 1.00 28.50 235 ALA A N 1
ATOM 1536 C CA . ALA A 1 218 ? 82.150 -49.040 129.761 1.00 27.22 235 ALA A CA 1
ATOM 1537 C C . ALA A 1 218 ? 81.446 -50.158 130.518 1.00 26.61 235 ALA A C 1
ATOM 1538 O O . ALA A 1 218 ? 81.811 -50.488 131.645 1.00 24.47 235 ALA A O 1
ATOM 1540 N N . TRP A 1 219 ? 80.438 -50.745 129.873 1.00 27.37 236 TRP A N 1
ATOM 1541 C CA . TRP A 1 219 ? 79.650 -51.824 130.466 1.00 28.39 236 TRP A CA 1
ATOM 1542 C C . TRP A 1 219 ? 79.628 -53.101 129.652 1.00 29.15 236 TRP A C 1
ATOM 1543 O O . TRP A 1 219 ? 79.932 -53.105 128.461 1.00 28.95 236 TRP A O 1
ATOM 1554 N N . TRP A 1 220 ? 79.245 -54.186 130.317 1.00 30.88 237 TRP A N 1
ATOM 1555 C CA . TRP A 1 220 ? 79.107 -55.476 129.662 1.00 33.32 237 TRP A CA 1
ATOM 1556 C C . TRP A 1 220 ? 77.672 -55.475 129.159 1.00 35.85 237 TRP A C 1
ATOM 1557 O O . TRP A 1 220 ? 76.732 -55.670 129.936 1.00 36.50 237 TRP A O 1
ATOM 1568 N N . PHE A 1 221 ? 77.504 -55.213 127.868 1.00 38.64 238 PHE A N 1
ATOM 1569 C CA . PHE A 1 221 ? 76.183 -55.194 127.252 1.00 40.50 238 PHE A CA 1
ATOM 1570 C C . PHE A 1 221 ? 75.566 -56.571 127.537 1.00 39.79 238 PHE A C 1
ATOM 1571 O O . PHE A 1 221 ? 75.745 -57.524 126.780 1.00 40.77 238 PHE A O 1
ATOM 1579 N N . GLY A 1 222 ? 74.879 -56.663 128.678 1.00 38.58 239 GLY A N 1
ATOM 1580 C CA . GLY A 1 222 ? 74.247 -57.906 129.086 1.00 36.03 239 GLY A CA 1
ATOM 1581 C C . GLY A 1 222 ? 74.108 -58.091 130.591 1.00 34.73 239 GLY A C 1
ATOM 1582 O O . GLY A 1 222 ? 73.215 -58.808 131.058 1.00 34.75 239 GLY A O 1
ATOM 1583 N N . GLY A 1 223 ? 74.981 -57.442 131.358 1.00 33.13 240 GLY A N 1
ATOM 1584 C CA . GLY A 1 223 ? 74.942 -57.571 132.807 1.00 30.74 240 GLY A CA 1
ATOM 1585 C C . GLY A 1 223 ? 76.325 -57.936 133.314 1.00 30.03 240 GLY A C 1
ATOM 1586 O O . GLY A 1 223 ? 77.069 -58.632 132.619 1.00 30.40 240 GLY A O 1
ATOM 1587 N N . ALA A 1 224 ? 76.672 -57.487 134.519 1.00 28.55 241 ALA A N 1
ATOM 1588 C CA . ALA A 1 224 ? 77.994 -57.748 135.092 1.00 26.13 241 ALA A CA 1
ATOM 1589 C C . ALA A 1 224 ? 78.160 -59.114 135.753 1.00 25.05 241 ALA A C 1
ATOM 1590 O O . ALA A 1 224 ? 79.264 -59.646 135.828 1.00 24.26 241 ALA A O 1
ATOM 1592 N N . ALA A 1 225 ? 77.075 -59.690 136.238 1.00 25.19 242 ALA A N 1
ATOM 1593 C CA . ALA A 1 225 ? 77.181 -60.992 136.877 1.00 27.10 242 ALA A CA 1
ATOM 1594 C C . ALA A 1 225 ? 77.553 -62.076 135.869 1.00 27.84 242 ALA A C 1
ATOM 1595 O O . ALA A 1 225 ? 77.953 -63.179 136.251 1.00 28.45 242 ALA A O 1
ATOM 1597 N N . GLN A 1 226 ? 77.436 -61.756 134.584 1.00 28.30 243 GLN A N 1
ATOM 1598 C CA . GLN A 1 226 ? 77.735 -62.718 133.531 1.00 29.08 243 GLN A CA 1
ATOM 1599 C C . GLN A 1 226 ? 79.139 -63.302 133.513 1.00 29.11 243 GLN A C 1
ATOM 1600 O O . GLN A 1 226 ? 79.307 -64.471 133.171 1.00 29.68 243 GLN A O 1
ATOM 1606 N N . VAL A 1 227 ? 80.148 -62.509 133.869 1.00 28.51 244 VAL A N 1
ATOM 1607 C CA . VAL A 1 227 ? 81.507 -63.029 133.873 1.00 27.34 244 VAL A CA 1
ATOM 1608 C C . VAL A 1 227 ? 81.539 -64.246 134.791 1.00 28.74 244 VAL A C 1
ATOM 1609 O O . VAL A 1 227 ? 82.151 -65.266 134.469 1.00 29.93 244 VAL A O 1
ATOM 1613 N N . SER A 1 228 ? 80.860 -64.155 135.927 1.00 29.06 245 SER A N 1
ATOM 1614 C CA . SER A 1 228 ? 80.844 -65.278 136.845 1.00 29.60 245 SER A CA 1
ATOM 1615 C C . SER A 1 228 ? 79.953 -66.407 136.359 1.00 29.90 245 SER A C 1
ATOM 1616 O O . SER A 1 228 ? 80.295 -67.574 136.535 1.00 31.00 245 SER A O 1
ATOM 1619 N N . TRP A 1 229 ? 78.819 -66.082 135.744 1.00 29.47 246 TRP A N 1
ATOM 1620 C CA . TRP A 1 229 ? 77.935 -67.137 135.251 1.00 29.89 246 TRP A CA 1
ATOM 1621 C C . TRP A 1 229 ? 78.587 -67.904 134.110 1.00 29.80 246 TRP A C 1
ATOM 1622 O O . TRP A 1 229 ? 78.665 -69.132 134.132 1.00 29.71 246 TRP A O 1
ATOM 1633 N N . ARG A 1 230 ? 79.049 -67.165 133.110 1.00 29.34 247 ARG A N 1
ATOM 1634 C CA . ARG A 1 230 ? 79.677 -67.764 131.953 1.00 29.47 247 ARG A CA 1
ATOM 1635 C C . ARG A 1 230 ? 80.859 -68.634 132.375 1.00 27.74 247 ARG A C 1
ATOM 1636 O O . ARG A 1 230 ? 81.102 -69.682 131.775 1.00 27.27 247 ARG A O 1
ATOM 1644 N N . ILE A 1 231 ? 81.601 -68.204 133.391 1.00 26.07 248 ILE A N 1
ATOM 1645 C CA . ILE A 1 231 ? 82.718 -69.009 133.868 1.00 25.93 248 ILE A CA 1
ATOM 1646 C C . ILE A 1 231 ? 82.125 -70.292 134.425 1.00 27.75 248 ILE A C 1
ATOM 1647 O O . ILE A 1 231 ? 82.604 -71.384 134.133 1.00 27.79 248 ILE A O 1
ATOM 1652 N N . ALA A 1 232 ? 81.068 -70.147 135.222 1.00 29.87 249 ALA A N 1
ATOM 1653 C CA . ALA A 1 232 ? 80.380 -71.289 135.820 1.00 31.71 249 ALA A CA 1
ATOM 1654 C C . ALA A 1 232 ? 79.942 -72.273 134.734 1.00 33.00 249 ALA A C 1
ATOM 1655 O O . ALA A 1 232 ? 80.241 -73.466 134.813 1.00 32.34 249 ALA A O 1
ATOM 1657 N N . ASP A 1 233 ? 79.238 -71.765 133.724 1.00 34.97 250 ASP A N 1
ATOM 1658 C CA . ASP A 1 233 ? 78.772 -72.594 132.613 1.00 36.96 250 ASP A CA 1
ATOM 1659 C C . ASP A 1 233 ? 79.945 -73.342 131.974 1.00 37.31 250 ASP A C 1
ATOM 1660 O O . ASP A 1 233 ? 79.880 -74.556 131.772 1.00 37.99 250 ASP A O 1
ATOM 1665 N N . ALA A 1 234 ? 81.013 -72.612 131.659 1.00 36.50 251 ALA A N 1
ATOM 1666 C CA . ALA A 1 234 ? 82.191 -73.203 131.039 1.00 36.15 251 ALA A CA 1
ATOM 1667 C C . ALA A 1 234 ? 82.826 -74.275 131.926 1.00 36.51 251 ALA A C 1
ATOM 1668 O O . ALA A 1 234 ? 82.797 -75.465 131.609 1.00 37.32 251 ALA A O 1
ATOM 1670 N N . ILE A 1 235 ? 83.397 -73.845 133.040 1.00 36.21 252 ILE A N 1
ATOM 1671 C CA . ILE A 1 235 ? 84.043 -74.744 133.987 1.00 35.74 252 ILE A CA 1
ATOM 1672 C C . ILE A 1 235 ? 83.151 -75.918 134.464 1.00 35.49 252 ILE A C 1
ATOM 1673 O O . ILE A 1 235 ? 83.656 -76.942 134.919 1.00 35.42 252 ILE A O 1
ATOM 1678 N N . GLY A 1 236 ? 81.834 -75.784 134.362 1.00 34.62 253 GLY A N 1
ATOM 1679 C CA . GLY A 1 236 ? 80.967 -76.857 134.816 1.00 34.90 253 GLY A CA 1
ATOM 1680 C C . GLY A 1 236 ? 80.058 -76.418 135.950 1.00 36.11 253 GLY A C 1
ATOM 1681 O O . GLY A 1 236 ? 80.415 -76.520 137.125 1.00 35.36 253 GLY A O 1
ATOM 1682 N N . ARG A 1 237 ? 78.869 -75.944 135.582 1.00 37.59 254 ARG A N 1
ATOM 1683 C CA . ARG A 1 237 ? 77.858 -75.438 136.513 1.00 39.01 254 ARG A CA 1
ATOM 1684 C C . ARG A 1 237 ? 77.643 -76.258 137.781 1.00 39.24 254 ARG A C 1
ATOM 1685 O O . ARG A 1 237 ? 77.064 -75.773 138.751 1.00 39.26 254 ARG A O 1
ATOM 1693 N N . ASP A 1 238 ? 78.112 -77.497 137.772 1.00 40.53 255 ASP A N 1
ATOM 1694 C CA . ASP A 1 238 ? 77.949 -78.395 138.909 1.00 41.60 255 ASP A CA 1
ATOM 1695 C C . ASP A 1 238 ? 79.115 -78.323 139.890 1.00 40.86 255 ASP A C 1
ATOM 1696 O O . ASP A 1 238 ? 79.055 -78.892 140.982 1.00 40.01 255 ASP A O 1
ATOM 1701 N N . LYS A 1 239 ? 80.182 -77.641 139.488 1.00 40.14 256 LYS A N 1
ATOM 1702 C CA . LYS A 1 239 ? 81.350 -77.506 140.343 1.00 39.39 256 LYS A CA 1
ATOM 1703 C C . LYS A 1 239 ? 81.167 -76.339 141.302 1.00 37.79 256 LYS A C 1
ATOM 1704 O O . LYS A 1 239 ? 82.068 -75.997 142.069 1.00 37.60 256 LYS A O 1
ATOM 1710 N N . PHE A 1 240 ? 79.989 -75.728 141.245 1.00 35.33 257 PHE A N 1
ATOM 1711 C CA . PHE A 1 240 ? 79.655 -74.626 142.127 1.00 33.23 257 PHE A CA 1
ATOM 1712 C C . PHE A 1 240 ? 78.568 -75.108 143.075 1.00 32.13 257 PHE A C 1
ATOM 1713 O O . PHE A 1 240 ? 77.457 -75.377 142.637 1.00 33.55 257 PHE A O 1
ATOM 1721 N N . LEU A 1 241 ? 78.880 -75.225 144.362 1.00 30.36 258 LEU A N 1
ATOM 1722 C CA . LEU A 1 241 ? 77.887 -75.667 145.340 1.00 29.73 258 LEU A CA 1
ATOM 1723 C C . LEU A 1 241 ? 77.265 -74.475 146.058 1.00 29.52 258 LEU A C 1
ATOM 1724 O O . LEU A 1 241 ? 77.774 -74.050 147.094 1.00 30.67 258 LEU A O 1
ATOM 1729 N N . LEU A 1 242 ? 76.166 -73.943 145.530 1.00 27.45 259 LEU A N 1
ATOM 1730 C CA . LEU A 1 242 ? 75.513 -72.808 146.169 1.00 25.78 259 LEU A CA 1
ATOM 1731 C C . LEU A 1 242 ? 74.912 -73.213 147.517 1.00 25.87 259 LEU A C 1
ATOM 1732 O O . LEU A 1 242 ? 74.722 -74.393 147.797 1.00 26.69 259 LEU A O 1
ATOM 1737 N N . GLU A 1 243 ? 74.624 -72.229 148.359 1.00 25.93 260 GLU A N 1
ATOM 1738 C CA . GLU A 1 243 ? 74.058 -72.488 149.677 1.00 24.60 260 GLU A CA 1
ATOM 1739 C C . GLU A 1 243 ? 74.931 -73.421 150.509 1.00 23.10 260 GLU A C 1
ATOM 1740 O O . GLU A 1 243 ? 74.438 -74.279 151.232 1.00 22.54 260 GLU A O 1
ATOM 1746 N N . TRP A 1 244 ? 76.240 -73.231 150.402 1.00 22.36 261 TRP A N 1
ATOM 1747 C CA . TRP A 1 244 ? 77.214 -74.020 151.150 1.00 21.82 261 TRP A CA 1
ATOM 1748 C C . TRP A 1 244 ? 78.063 -73.049 151.982 1.00 22.00 261 TRP A C 1
ATOM 1749 O O . TRP A 1 244 ? 79.273 -72.937 151.778 1.00 20.77 261 TRP A O 1
ATOM 1760 N N . PRO A 1 245 ? 77.437 -72.329 152.931 1.00 22.11 262 PRO A N 1
ATOM 1761 C CA . PRO A 1 245 ? 78.165 -71.373 153.766 1.00 21.29 262 PRO A CA 1
ATOM 1762 C C . PRO A 1 245 ? 79.243 -72.045 154.577 1.00 21.12 262 PRO A C 1
ATOM 1763 O O . PRO A 1 245 ? 78.950 -72.938 155.366 1.00 21.68 262 PRO A O 1
ATOM 1767 N N . VAL A 1 246 ? 80.488 -71.622 154.381 1.00 21.21 263 VAL A N 1
ATOM 1768 C CA . VAL A 1 246 ? 81.600 -72.184 155.139 1.00 22.49 263 VAL A CA 1
ATOM 1769 C C . VAL A 1 246 ? 81.590 -71.514 156.506 1.00 24.02 263 VAL A C 1
ATOM 1770 O O . VAL A 1 246 ? 81.543 -70.287 156.585 1.00 24.05 263 VAL A O 1
ATOM 1774 N N . ASP A 1 247 ? 81.614 -72.296 157.583 1.00 25.73 264 ASP A N 1
ATOM 1775 C CA . ASP A 1 247 ? 81.621 -71.692 158.909 1.00 28.31 264 ASP A CA 1
ATOM 1776 C C . ASP A 1 247 ? 82.843 -72.056 159.732 1.00 30.13 264 ASP A C 1
ATOM 1777 O O . ASP A 1 247 ? 83.119 -71.423 160.746 1.00 32.19 264 ASP A O 1
ATOM 1782 N N . ARG A 1 248 ? 83.585 -73.068 159.306 1.00 31.60 265 ARG A N 1
ATOM 1783 C CA . ARG A 1 248 ? 84.794 -73.432 160.029 1.00 33.75 265 ARG A CA 1
ATOM 1784 C C . ARG A 1 248 ? 85.839 -73.966 159.064 1.00 34.82 265 ARG A C 1
ATOM 1785 O O . ARG A 1 248 ? 85.510 -74.570 158.038 1.00 34.50 265 ARG A O 1
ATOM 1793 N N . ILE A 1 249 ? 87.102 -73.727 159.392 1.00 35.83 266 ILE A N 1
ATOM 1794 C CA . ILE A 1 249 ? 88.191 -74.161 158.541 1.00 37.05 266 ILE A CA 1
ATOM 1795 C C . ILE A 1 249 ? 89.345 -74.746 159.325 1.00 39.27 266 ILE A C 1
ATOM 1796 O O . ILE A 1 249 ? 90.030 -74.042 160.069 1.00 38.67 266 ILE A O 1
ATOM 1801 N N . GLU A 1 250 ? 89.532 -76.051 159.168 1.00 42.40 267 GLU A N 1
ATOM 1802 C CA . GLU A 1 250 ? 90.632 -76.756 159.806 1.00 45.25 267 GLU A CA 1
ATOM 1803 C C . GLU A 1 250 ? 91.674 -76.739 158.707 1.00 46.28 267 GLU A C 1
ATOM 1804 O O . GLU A 1 250 ? 91.529 -77.403 157.679 1.00 45.51 267 GLU A O 1
ATOM 1810 N N . HIS A 1 251 ? 92.716 -75.954 158.922 1.00 48.38 268 HIS A N 1
ATOM 1811 C CA . HIS A 1 251 ? 93.756 -75.794 157.931 1.00 50.64 268 HIS A CA 1
ATOM 1812 C C . HIS A 1 251 ? 95.085 -76.274 158.454 1.00 52.73 268 HIS A C 1
ATOM 1813 O O . HIS A 1 251 ? 95.796 -75.530 159.119 1.00 54.01 268 HIS A O 1
ATOM 1820 N N . ASP A 1 252 ? 95.439 -77.520 158.194 1.00 55.69 269 ASP A N 1
ATOM 1821 C CA . ASP A 1 252 ? 96.746 -77.917 158.657 1.00 58.58 269 ASP A CA 1
ATOM 1822 C C . ASP A 1 252 ? 97.745 -78.204 157.552 1.00 58.32 269 ASP A C 1
ATOM 1823 O O . ASP A 1 252 ? 97.530 -77.880 156.382 1.00 58.33 269 ASP A O 1
ATOM 1828 N N . GLU A 1 253 ? 98.853 -78.800 157.943 1.00 57.65 270 GLU A N 1
ATOM 1829 C CA . GLU A 1 253 ? 99.955 -79.055 157.042 1.00 56.98 270 GLU A CA 1
ATOM 1830 C C . GLU A 1 253 ? 99.783 -79.910 155.808 1.00 55.04 270 GLU A C 1
ATOM 1831 O O . GLU A 1 253 ? 100.597 -79.816 154.897 1.00 54.46 270 GLU A O 1
ATOM 1837 N N . SER A 1 254 ? 98.743 -80.728 155.743 1.00 53.60 271 SER A N 1
ATOM 1838 C CA . SER A 1 254 ? 98.583 -81.574 154.566 1.00 51.74 271 SER A CA 1
ATOM 1839 C C . SER A 1 254 ? 97.479 -81.136 153.633 1.00 49.50 271 SER A C 1
ATOM 1840 O O . SER A 1 254 ? 97.378 -81.624 152.509 1.00 48.98 271 SER A O 1
ATOM 1843 N N . GLY A 1 255 ? 96.657 -80.209 154.100 1.00 47.13 272 GLY A N 1
ATOM 1844 C CA . GLY A 1 255 ? 95.564 -79.725 153.280 1.00 43.68 272 GLY A CA 1
ATOM 1845 C C . GLY A 1 255 ? 94.597 -78.942 154.134 1.00 40.45 272 GLY A C 1
ATOM 1846 O O . GLY A 1 255 ? 94.963 -78.468 155.205 1.00 40.89 272 GLY A O 1
ATOM 1847 N N . VAL A 1 256 ? 93.363 -78.803 153.675 1.00 37.55 273 VAL A N 1
ATOM 1848 C CA . VAL A 1 256 ? 92.385 -78.059 154.446 1.00 35.16 273 VAL A CA 1
ATOM 1849 C C . VAL A 1 256 ? 91.021 -78.736 154.439 1.00 34.44 273 VAL A C 1
ATOM 1850 O O . VAL A 1 256 ? 90.632 -79.371 153.447 1.00 32.49 273 VAL A O 1
ATOM 1854 N N . THR A 1 257 ? 90.314 -78.605 155.565 1.00 33.08 274 THR A N 1
ATOM 1855 C CA . THR A 1 257 ? 88.979 -79.166 155.716 1.00 30.94 274 THR A CA 1
ATOM 1856 C C . THR A 1 257 ? 87.971 -78.048 155.977 1.00 29.80 274 THR A C 1
ATOM 1857 O O . THR A 1 257 ? 88.063 -77.330 156.969 1.00 27.82 274 THR A O 1
ATOM 1861 N N . LEU A 1 258 ? 87.017 -77.917 155.062 1.00 30.23 275 LEU A N 1
ATOM 1862 C CA . LEU A 1 258 ? 85.958 -76.917 155.133 1.00 31.49 275 LEU A CA 1
ATOM 1863 C C . LEU A 1 258 ? 84.704 -77.525 155.759 1.00 31.79 275 LEU A C 1
ATOM 1864 O O . LEU A 1 258 ? 84.409 -78.701 155.549 1.00 33.13 275 LEU A O 1
ATOM 1869 N N . PHE A 1 259 ? 83.968 -76.725 156.523 1.00 31.51 276 PHE A N 1
ATOM 1870 C CA . PHE A 1 259 ? 82.744 -77.201 157.155 1.00 31.16 276 PHE A CA 1
ATOM 1871 C C . PHE A 1 259 ? 81.576 -76.265 156.946 1.00 31.73 276 PHE A C 1
ATOM 1872 O O . PHE A 1 259 ? 81.686 -75.060 157.174 1.00 32.99 276 PHE A O 1
ATOM 1880 N N . SER A 1 260 ? 80.456 -76.823 156.506 1.00 31.28 277 SER A N 1
ATOM 1881 C CA . SER A 1 260 ? 79.245 -76.045 156.324 1.00 30.82 277 SER A CA 1
ATOM 1882 C C . SER A 1 260 ? 78.227 -76.759 157.209 1.00 31.39 277 SER A C 1
ATOM 1883 O O . SER A 1 260 ? 77.377 -77.514 156.735 1.00 31.11 277 SER A O 1
ATOM 1886 N N . GLY A 1 261 ? 78.343 -76.524 158.512 1.00 32.47 278 GLY A N 1
ATOM 1887 C CA . GLY A 1 261 ? 77.458 -77.163 159.462 1.00 33.84 278 GLY A CA 1
ATOM 1888 C C . GLY A 1 261 ? 78.025 -78.539 159.718 1.00 35.34 278 GLY A C 1
ATOM 1889 O O . GLY A 1 261 ? 79.158 -78.658 160.197 1.00 35.42 278 GLY A O 1
ATOM 1890 N N . GLN A 1 262 ? 77.248 -79.573 159.397 1.00 36.44 279 GLN A N 1
ATOM 1891 C CA . GLN A 1 262 ? 77.693 -80.951 159.574 1.00 36.86 279 GLN A CA 1
ATOM 1892 C C . GLN A 1 262 ? 78.353 -81.398 158.278 1.00 35.53 279 GLN A C 1
ATOM 1893 O O . GLN A 1 262 ? 79.091 -82.386 158.256 1.00 34.92 279 GLN A O 1
ATOM 1899 N N . ARG A 1 263 ? 78.080 -80.660 157.202 1.00 34.18 280 ARG A N 1
ATOM 1900 C CA . ARG A 1 263 ? 78.667 -80.951 155.897 1.00 33.61 280 ARG A CA 1
ATOM 1901 C C . ARG A 1 263 ? 80.165 -80.598 155.921 1.00 34.36 280 ARG A C 1
ATOM 1902 O O . ARG A 1 263 ? 80.605 -79.771 156.724 1.00 35.09 280 ARG A O 1
ATOM 1910 N N . SER A 1 264 ? 80.951 -81.213 155.042 1.00 34.59 281 SER A N 1
ATOM 1911 C CA . SER A 1 264 ? 82.380 -80.904 154.988 1.00 34.53 281 SER A CA 1
ATOM 1912 C C . SER A 1 264 ? 83.025 -81.363 153.682 1.00 34.00 281 SER A C 1
ATOM 1913 O O . SER A 1 264 ? 82.513 -82.255 153.004 1.00 34.48 281 SER A O 1
ATOM 1916 N N . LEU A 1 265 ? 84.149 -80.736 153.345 1.00 32.65 282 LEU A N 1
ATOM 1917 C CA . LEU A 1 265 ? 84.909 -81.048 152.140 1.00 32.31 282 LEU A CA 1
ATOM 1918 C C . LEU A 1 265 ? 86.395 -80.964 152.493 1.00 33.66 282 LEU A C 1
ATOM 1919 O O . LEU A 1 265 ? 86.744 -80.552 153.602 1.00 34.53 282 LEU A O 1
ATOM 1924 N N . ARG A 1 266 ? 87.262 -81.376 151.566 1.00 34.12 283 ARG A N 1
ATOM 1925 C CA . ARG A 1 266 ? 88.710 -81.282 151.771 1.00 34.34 283 ARG A CA 1
ATOM 1926 C C . ARG A 1 266 ? 89.488 -81.185 150.463 1.00 34.54 283 ARG A C 1
ATOM 1927 O O . ARG A 1 266 ? 89.238 -81.927 149.513 1.00 34.71 283 ARG A O 1
ATOM 1935 N N . ALA A 1 267 ? 90.435 -80.256 150.430 1.00 34.50 284 ALA A N 1
ATOM 1936 C CA . ALA A 1 267 ? 91.272 -80.046 149.261 1.00 34.95 284 ALA A CA 1
ATOM 1937 C C . ALA A 1 267 ? 92.692 -79.787 149.750 1.00 35.61 284 ALA A C 1
ATOM 1938 O O . ALA A 1 267 ? 92.901 -79.491 150.927 1.00 36.18 284 ALA A O 1
ATOM 1940 N N . ARG A 1 268 ? 93.662 -79.914 148.849 1.00 36.44 285 ARG A N 1
ATOM 1941 C CA . ARG A 1 268 ? 95.065 -79.692 149.184 1.00 36.82 285 ARG A CA 1
ATOM 1942 C C . ARG A 1 268 ? 95.307 -78.219 149.467 1.00 35.71 285 ARG A C 1
ATOM 1943 O O . ARG A 1 268 ? 96.072 -77.867 150.368 1.00 34.52 285 ARG A O 1
ATOM 1951 N N . HIS A 1 269 ? 94.654 -77.374 148.670 1.00 34.11 286 HIS A N 1
ATOM 1952 C CA . HIS A 1 269 ? 94.744 -75.922 148.787 1.00 32.52 286 HIS A CA 1
ATOM 1953 C C . HIS A 1 269 ? 93.340 -75.343 148.678 1.00 32.21 286 HIS A C 1
ATOM 1954 O O . HIS A 1 269 ? 92.475 -75.912 147.998 1.00 31.92 286 HIS A O 1
ATOM 1961 N N . ILE A 1 270 ? 93.105 -74.223 149.359 1.00 31.09 287 ILE A N 1
ATOM 1962 C CA . ILE A 1 270 ? 91.821 -73.539 149.253 1.00 29.25 287 ILE A CA 1
ATOM 1963 C C . ILE A 1 270 ? 92.134 -72.056 149.140 1.00 28.47 287 ILE A C 1
ATOM 1964 O O . ILE A 1 270 ? 93.131 -71.573 149.689 1.00 28.06 287 ILE A O 1
ATOM 1969 N N . VAL A 1 271 ? 91.311 -71.355 148.371 1.00 27.48 288 VAL A N 1
ATOM 1970 C CA . VAL A 1 271 ? 91.462 -69.923 148.179 1.00 26.87 288 VAL A CA 1
ATOM 1971 C C . VAL A 1 271 ? 90.187 -69.280 148.709 1.00 27.35 288 VAL A C 1
ATOM 1972 O O . VAL A 1 271 ? 89.078 -69.561 148.228 1.00 27.52 288 VAL A O 1
ATOM 1976 N N . ILE A 1 272 ? 90.351 -68.443 149.730 1.00 26.67 289 ILE A N 1
ATOM 1977 C CA . ILE A 1 272 ? 89.226 -67.755 150.336 1.00 25.86 289 ILE A CA 1
ATOM 1978 C C . ILE A 1 272 ? 89.103 -66.376 149.667 1.00 24.55 289 ILE A C 1
ATOM 1979 O O . ILE A 1 272 ? 89.854 -65.444 149.954 1.00 23.78 289 ILE A O 1
ATOM 1984 N N . ALA A 1 273 ? 88.151 -66.302 148.733 1.00 23.66 290 ALA A N 1
ATOM 1985 C CA . ALA A 1 273 ? 87.890 -65.119 147.913 1.00 22.51 290 ALA A CA 1
ATOM 1986 C C . ALA A 1 273 ? 86.688 -64.282 148.305 1.00 22.03 290 ALA A C 1
ATOM 1987 O O . ALA A 1 273 ? 85.609 -64.401 147.702 1.00 20.87 290 ALA A O 1
ATOM 1989 N N . MET A 1 274 ? 86.903 -63.406 149.285 1.00 21.91 291 MET A N 1
ATOM 1990 C CA . MET A 1 274 ? 85.871 -62.504 149.787 1.00 21.50 291 MET A CA 1
ATOM 1991 C C . MET A 1 274 ? 86.508 -61.342 150.535 1.00 21.44 291 MET A C 1
ATOM 1992 O O . MET A 1 274 ? 87.729 -61.242 150.616 1.00 22.76 291 MET A O 1
ATOM 1997 N N . SER A 1 275 ? 85.679 -60.471 151.097 1.00 21.57 292 SER A N 1
ATOM 1998 C CA . SER A 1 275 ? 86.195 -59.342 151.862 1.00 21.07 292 SER A CA 1
ATOM 1999 C C . SER A 1 275 ? 86.748 -59.823 153.201 1.00 20.68 292 SER A C 1
ATOM 2000 O O . SER A 1 275 ? 86.291 -60.825 153.755 1.00 20.03 292 SER A O 1
ATOM 2003 N N . PRO A 1 276 ? 87.751 -59.115 153.736 1.00 20.31 293 PRO A N 1
ATOM 2004 C CA . PRO A 1 276 ? 88.349 -59.489 155.018 1.00 20.11 293 PRO A CA 1
ATOM 2005 C C . PRO A 1 276 ? 87.284 -59.614 156.110 1.00 20.75 293 PRO A C 1
ATOM 2006 O O . PRO A 1 276 ? 87.338 -60.509 156.949 1.00 20.33 293 PRO A O 1
ATOM 2010 N N . LEU A 1 277 ? 86.311 -58.712 156.094 1.00 22.21 294 LEU A N 1
ATOM 2011 C CA . LEU A 1 277 ? 85.239 -58.757 157.083 1.00 23.27 294 LEU A CA 1
ATOM 2012 C C . LEU A 1 277 ? 84.413 -60.041 156.982 1.00 23.59 294 LEU A C 1
ATOM 2013 O O . LEU A 1 277 ? 84.149 -60.699 157.992 1.00 24.58 294 LEU A O 1
ATOM 2018 N N . ALA A 1 278 ? 83.996 -60.378 155.762 1.00 23.30 295 ALA A N 1
ATOM 2019 C CA . ALA A 1 278 ? 83.192 -61.574 155.507 1.00 23.52 295 ALA A CA 1
ATOM 2020 C C . ALA A 1 278 ? 83.916 -62.856 155.922 1.00 24.04 295 ALA A C 1
ATOM 2021 O O . ALA A 1 278 ? 83.301 -63.831 156.379 1.00 24.62 295 ALA A O 1
ATOM 2023 N N . ALA A 1 279 ? 85.230 -62.848 155.753 1.00 23.59 296 ALA A N 1
ATOM 2024 C CA . ALA A 1 279 ? 86.036 -64.000 156.095 1.00 22.92 296 ALA A CA 1
ATOM 2025 C C . ALA A 1 279 ? 86.216 -64.128 157.590 1.00 22.70 296 ALA A C 1
ATOM 2026 O O . ALA A 1 279 ? 86.482 -65.218 158.090 1.00 23.58 296 ALA A O 1
ATOM 2028 N N . ASN A 1 280 ? 86.077 -63.024 158.312 1.00 22.04 297 ASN A N 1
ATOM 2029 C CA . ASN A 1 280 ? 86.268 -63.087 159.747 1.00 21.87 297 ASN A CA 1
ATOM 2030 C C . ASN A 1 280 ? 85.135 -63.828 160.425 1.00 23.57 297 ASN A C 1
ATOM 2031 O O . ASN A 1 280 ? 85.224 -64.138 161.611 1.00 25.41 297 ASN A O 1
ATOM 2036 N N . GLN A 1 281 ? 84.074 -64.121 159.676 1.00 24.50 298 GLN A N 1
ATOM 2037 C CA . GLN A 1 281 ? 82.930 -64.843 160.230 1.00 24.81 298 GLN A CA 1
ATOM 2038 C C . GLN A 1 281 ? 83.203 -66.335 160.331 1.00 24.61 298 GLN A C 1
ATOM 2039 O O . GLN A 1 281 ? 82.488 -67.068 161.016 1.00 26.07 298 GLN A O 1
ATOM 2045 N N . ILE A 1 282 ? 84.256 -66.771 159.653 1.00 23.93 299 ILE A N 1
ATOM 2046 C CA . ILE A 1 282 ? 84.663 -68.165 159.632 1.00 22.78 299 ILE A CA 1
ATOM 2047 C C . ILE A 1 282 ? 85.632 -68.477 160.775 1.00 24.66 299 ILE A C 1
ATOM 2048 O O . ILE A 1 282 ? 86.533 -67.682 161.060 1.00 24.65 299 ILE A O 1
ATOM 2053 N N . ARG A 1 283 ? 85.445 -69.619 161.436 1.00 26.06 300 ARG A N 1
ATOM 2054 C CA . ARG A 1 283 ? 86.344 -70.020 162.519 1.00 28.39 300 ARG A CA 1
ATOM 2055 C C . ARG A 1 283 ? 87.544 -70.737 161.926 1.00 27.71 300 ARG A C 1
ATOM 2056 O O . ARG A 1 283 ? 87.396 -71.538 161.004 1.00 27.58 300 ARG A O 1
ATOM 2064 N N . PHE A 1 284 ? 88.728 -70.464 162.463 1.00 27.22 301 PHE A N 1
ATOM 2065 C CA . PHE A 1 284 ? 89.941 -71.100 161.968 1.00 27.11 301 PHE A CA 1
ATOM 2066 C C . PHE A 1 284 ? 90.653 -71.935 163.027 1.00 27.30 301 PHE A C 1
ATOM 2067 O O . PHE A 1 284 ? 90.901 -71.465 164.138 1.00 27.61 301 PHE A O 1
ATOM 2075 N N . GLU A 1 285 ? 90.975 -73.177 162.678 1.00 27.45 302 GLU A N 1
ATOM 2076 C CA . GLU A 1 285 ? 91.708 -74.062 163.576 1.00 28.13 302 GLU A CA 1
ATOM 2077 C C . GLU A 1 285 ? 92.929 -74.604 162.820 1.00 26.70 302 GLU A C 1
ATOM 2078 O O . GLU A 1 285 ? 92.794 -75.325 161.830 1.00 27.36 302 GLU A O 1
ATOM 2084 N N . PRO A 1 286 ? 94.142 -74.246 163.271 1.00 24.66 303 PRO A N 1
ATOM 2085 C CA . PRO A 1 286 ? 94.371 -73.383 164.427 1.00 23.13 303 PRO A CA 1
ATOM 2086 C C . PRO A 1 286 ? 94.025 -71.940 164.113 1.00 23.29 303 PRO A C 1
ATOM 2087 O O . PRO A 1 286 ? 93.627 -71.605 163.001 1.00 22.81 303 PRO A O 1
ATOM 2091 N N . ALA A 1 287 ? 94.177 -71.083 165.107 1.00 24.44 304 ALA A N 1
ATOM 2092 C CA . ALA A 1 287 ? 93.885 -69.676 164.926 1.00 24.59 304 ALA A CA 1
ATOM 2093 C C . ALA A 1 287 ? 94.837 -69.064 163.909 1.00 24.98 304 ALA A C 1
ATOM 2094 O O . ALA A 1 287 ? 95.972 -69.526 163.742 1.00 24.61 304 ALA A O 1
ATOM 2096 N N . LEU A 1 288 ? 94.355 -68.024 163.231 1.00 24.49 305 LEU A N 1
ATOM 2097 C CA . LEU A 1 288 ? 95.146 -67.305 162.242 1.00 24.05 305 LEU A CA 1
ATOM 2098 C C . LEU A 1 288 ? 96.181 -66.476 162.990 1.00 24.20 305 LEU A C 1
ATOM 2099 O O . LEU A 1 288 ? 95.941 -66.052 164.120 1.00 25.20 305 LEU A O 1
ATOM 2104 N N . PRO A 1 289 ? 97.361 -66.259 162.389 1.00 24.39 306 PRO A N 1
ATOM 2105 C CA . PRO A 1 289 ? 98.362 -65.452 163.092 1.00 23.91 306 PRO A CA 1
ATOM 2106 C C . PRO A 1 289 ? 97.806 -64.049 163.377 1.00 24.20 306 PRO A C 1
ATOM 2107 O O . PRO A 1 289 ? 97.152 -63.427 162.524 1.00 22.72 306 PRO A O 1
ATOM 2111 N N . THR A 1 290 ? 98.065 -63.566 164.587 1.00 24.03 307 THR A N 1
ATOM 2112 C CA . THR A 1 290 ? 97.586 -62.267 165.027 1.00 23.26 307 THR A CA 1
ATOM 2113 C C . THR A 1 290 ? 97.571 -61.180 163.940 1.00 22.79 307 THR A C 1
ATOM 2114 O O . THR A 1 290 ? 96.704 -60.313 163.949 1.00 22.96 307 THR A O 1
ATOM 2118 N N . SER A 1 291 ? 98.514 -61.234 163.002 1.00 22.72 308 SER A N 1
ATOM 2119 C CA . SER A 1 291 ? 98.601 -60.250 161.911 1.00 21.06 308 SER A CA 1
ATOM 2120 C C . SER A 1 291 ? 97.345 -60.207 161.041 1.00 19.09 308 SER A C 1
ATOM 2121 O O . SER A 1 291 ? 96.738 -59.148 160.857 1.00 18.49 308 SER A O 1
ATOM 2124 N N . ARG A 1 292 ? 96.983 -61.361 160.483 1.00 16.84 309 ARG A N 1
ATOM 2125 C CA . ARG A 1 292 ? 95.803 -61.468 159.636 1.00 15.33 309 ARG A CA 1
ATOM 2126 C C . ARG A 1 292 ? 94.565 -61.345 160.525 1.00 15.38 309 ARG A C 1
ATOM 2127 O O . ARG A 1 292 ? 93.559 -60.735 160.138 1.00 14.55 309 ARG A O 1
ATOM 2135 N N . ALA A 1 293 ? 94.656 -61.926 161.720 1.00 14.71 310 ALA A N 1
ATOM 2136 C CA . ALA A 1 293 ? 93.571 -61.889 162.690 1.00 13.65 310 ALA A CA 1
ATOM 2137 C C . ALA A 1 293 ? 93.092 -60.455 162.830 1.00 14.20 310 ALA A C 1
ATOM 2138 O O . ALA A 1 293 ? 91.909 -60.162 162.636 1.00 15.52 310 ALA A O 1
ATOM 2140 N N . GLN A 1 294 ? 94.024 -59.567 163.164 1.00 15.14 311 GLN A N 1
ATOM 2141 C CA . GLN A 1 294 ? 93.738 -58.139 163.323 1.00 15.62 311 GLN A CA 1
ATOM 2142 C C . GLN A 1 294 ? 93.196 -57.525 162.028 1.00 16.86 311 GLN A C 1
ATOM 2143 O O . GLN A 1 294 ? 92.184 -56.811 162.037 1.00 16.26 311 GLN A O 1
ATOM 2149 N N . LEU A 1 295 ? 93.867 -57.805 160.912 1.00 16.81 312 LEU A N 1
ATOM 2150 C CA . LEU A 1 295 ? 93.444 -57.239 159.643 1.00 16.67 312 LEU A CA 1
ATOM 2151 C C . LEU A 1 295 ? 92.004 -57.533 159.232 1.00 17.90 312 LEU A C 1
ATOM 2152 O O . LEU A 1 295 ? 91.275 -56.617 158.836 1.00 17.41 312 LEU A O 1
ATOM 2157 N N . GLN A 1 296 ? 91.576 -58.790 159.316 1.00 18.74 313 GLN A N 1
ATOM 2158 C CA . GLN A 1 296 ? 90.211 -59.083 158.902 1.00 20.07 313 GLN A CA 1
ATOM 2159 C C . GLN A 1 296 ? 89.199 -58.810 159.976 1.00 20.71 313 GLN A C 1
ATOM 2160 O O . GLN A 1 296 ? 87.992 -58.894 159.739 1.00 21.32 313 GLN A O 1
ATOM 2166 N N . ALA A 1 297 ? 89.695 -58.466 161.157 1.00 20.51 314 ALA A N 1
ATOM 2167 C CA . ALA A 1 297 ? 88.828 -58.155 162.274 1.00 20.28 314 ALA A CA 1
ATOM 2168 C C . ALA A 1 297 ? 88.702 -56.646 162.427 1.00 20.97 314 ALA A C 1
ATOM 2169 O O . ALA A 1 297 ? 87.814 -56.157 163.128 1.00 22.78 314 ALA A O 1
ATOM 2171 N N . ARG A 1 298 ? 89.589 -55.904 161.771 1.00 20.63 315 ARG A N 1
ATOM 2172 C CA . ARG A 1 298 ? 89.558 -54.452 161.872 1.00 19.54 315 ARG A CA 1
ATOM 2173 C C . ARG A 1 298 ? 89.435 -53.734 160.532 1.00 19.85 315 ARG A C 1
ATOM 2174 O O . ARG A 1 298 ? 89.743 -52.549 160.424 1.00 19.87 315 ARG A O 1
ATOM 2182 N N . ALA A 1 299 ? 88.970 -54.452 159.516 1.00 20.26 316 ALA A N 1
ATOM 2183 C CA . ALA A 1 299 ? 88.794 -53.867 158.193 1.00 19.83 316 ALA A CA 1
ATOM 2184 C C . ALA A 1 299 ? 87.318 -53.971 157.804 1.00 19.69 316 ALA A C 1
ATOM 2185 O O . ALA A 1 299 ? 86.868 -54.975 157.242 1.00 20.21 316 ALA A O 1
ATOM 2187 N N . PRO A 1 300 ? 86.540 -52.931 158.121 1.00 19.24 317 PRO A N 1
ATOM 2188 C CA . PRO A 1 300 ? 85.107 -52.892 157.814 1.00 18.83 317 PRO A CA 1
ATOM 2189 C C . PRO A 1 300 ? 84.737 -52.638 156.353 1.00 18.04 317 PRO A C 1
ATOM 2190 O O . PRO A 1 300 ? 85.569 -52.245 155.537 1.00 16.66 317 PRO A O 1
ATOM 2194 N N . MET A 1 301 ? 83.467 -52.879 156.047 1.00 17.70 318 MET A N 1
ATOM 2195 C CA . MET A 1 301 ? 82.917 -52.647 154.716 1.00 18.03 318 MET A CA 1
ATOM 2196 C C . MET A 1 301 ? 82.153 -51.322 154.795 1.00 17.76 318 MET A C 1
ATOM 2197 O O . MET A 1 301 ? 81.612 -50.985 155.848 1.00 18.92 318 MET A O 1
ATOM 2202 N N . GLY A 1 302 ? 82.106 -50.574 153.695 1.00 16.66 319 GLY A N 1
ATOM 2203 C CA . GLY A 1 302 ? 81.404 -49.306 153.709 1.00 16.17 319 GLY A CA 1
ATOM 2204 C C . GLY A 1 302 ? 79.916 -49.499 153.888 1.00 17.33 319 GLY A C 1
ATOM 2205 O O . GLY A 1 302 ? 79.455 -50.605 154.163 1.00 19.66 319 GLY A O 1
ATOM 2206 N N . ARG A 1 303 ? 79.160 -48.419 153.776 1.00 16.61 320 ARG A N 1
ATOM 2207 C CA . ARG A 1 303 ? 77.713 -48.491 153.893 1.00 17.00 320 ARG A CA 1
ATOM 2208 C C . ARG A 1 303 ? 77.310 -47.907 152.550 1.00 18.02 320 ARG A C 1
ATOM 2209 O O . ARG A 1 303 ? 77.927 -46.948 152.093 1.00 19.74 320 ARG A O 1
ATOM 2217 N N . TYR A 1 304 ? 76.277 -48.441 151.909 1.00 17.86 321 TYR A N 1
ATOM 2218 C CA . TYR A 1 304 ? 75.977 -47.953 150.575 1.00 16.07 321 TYR A CA 1
ATOM 2219 C C . TYR A 1 304 ? 74.572 -48.268 150.082 1.00 16.94 321 TYR A C 1
ATOM 2220 O O . TYR A 1 304 ? 73.985 -49.294 150.436 1.00 16.30 321 TYR A O 1
ATOM 2229 N N . TYR A 1 305 ? 74.060 -47.383 149.234 1.00 17.58 322 TYR A N 1
ATOM 2230 C CA . TYR A 1 305 ? 72.752 -47.531 148.608 1.00 18.48 322 TYR A CA 1
ATOM 2231 C C . TYR A 1 305 ? 73.000 -47.436 147.111 1.00 19.57 322 TYR A C 1
ATOM 2232 O O . TYR A 1 305 ? 73.804 -46.617 146.673 1.00 19.97 322 TYR A O 1
ATOM 2241 N N . LYS A 1 306 ? 72.357 -48.277 146.317 1.00 21.01 323 LYS A N 1
ATOM 2242 C CA . LYS A 1 306 ? 72.489 -48.115 144.874 1.00 21.20 323 LYS A CA 1
ATOM 2243 C C . LYS A 1 306 ? 71.067 -47.869 144.398 1.00 22.19 323 LYS A C 1
ATOM 2244 O O . LYS A 1 306 ? 70.206 -48.760 144.455 1.00 21.54 323 LYS A O 1
ATOM 2250 N N . VAL A 1 307 ? 70.819 -46.649 143.947 1.00 22.35 324 VAL A N 1
ATOM 2251 C CA . VAL A 1 307 ? 69.493 -46.276 143.493 1.00 22.64 324 VAL A CA 1
ATOM 2252 C C . VAL A 1 307 ? 69.460 -46.141 141.983 1.00 21.77 324 VAL A C 1
ATOM 2253 O O . VAL A 1 307 ? 70.420 -45.668 141.374 1.00 20.64 324 VAL A O 1
ATOM 2257 N N . GLN A 1 308 ? 68.344 -46.557 141.391 1.00 21.30 325 GLN A N 1
ATOM 2258 C CA . GLN A 1 308 ? 68.164 -46.492 139.950 1.00 21.11 325 GLN A CA 1
ATOM 2259 C C . GLN A 1 308 ? 66.746 -46.051 139.602 1.00 21.67 325 GLN A C 1
ATOM 2260 O O . GLN A 1 308 ? 65.778 -46.536 140.189 1.00 21.05 325 GLN A O 1
ATOM 2266 N N . ALA A 1 309 ? 66.628 -45.127 138.651 1.00 22.65 326 ALA A N 1
ATOM 2267 C CA . ALA A 1 309 ? 65.326 -44.625 138.203 1.00 23.81 326 ALA A CA 1
ATOM 2268 C C . ALA A 1 309 ? 65.222 -44.804 136.692 1.00 24.95 326 ALA A C 1
ATOM 2269 O O . ALA A 1 309 ? 66.107 -44.358 135.964 1.00 25.95 326 ALA A O 1
ATOM 2271 N N . ARG A 1 310 ? 64.161 -45.450 136.211 1.00 25.83 327 ARG A N 1
ATOM 2272 C CA . ARG A 1 310 ? 64.015 -45.643 134.767 1.00 26.71 327 ARG A CA 1
ATOM 2273 C C . ARG A 1 310 ? 62.857 -44.863 134.157 1.00 26.73 327 ARG A C 1
ATOM 2274 O O . ARG A 1 310 ? 61.738 -44.884 134.658 1.00 26.81 327 ARG A O 1
ATOM 2282 N N . TYR A 1 311 ? 63.164 -44.175 133.063 1.00 27.32 328 TYR A N 1
ATOM 2283 C CA . TYR A 1 311 ? 62.222 -43.336 132.337 1.00 27.88 328 TYR A CA 1
ATOM 2284 C C . TYR A 1 311 ? 62.102 -43.779 130.879 1.00 29.60 328 TYR A C 1
ATOM 2285 O O . TYR A 1 311 ? 62.943 -44.521 130.377 1.00 28.38 328 TYR A O 1
ATOM 2294 N N . PRO A 1 312 ? 61.047 -43.324 130.177 1.00 32.23 329 PRO A N 1
ATOM 2295 C CA . PRO A 1 312 ? 60.854 -43.696 128.769 1.00 33.47 329 PRO A CA 1
ATOM 2296 C C . PRO A 1 312 ? 61.899 -43.100 127.819 1.00 34.90 329 PRO A C 1
ATOM 2297 O O . PRO A 1 312 ? 62.266 -43.729 126.817 1.00 34.92 329 PRO A O 1
ATOM 2301 N N . SER A 1 313 ? 62.370 -41.893 128.141 1.00 35.50 330 SER A N 1
ATOM 2302 C CA . SER A 1 313 ? 63.376 -41.199 127.333 1.00 35.93 330 SER A CA 1
ATOM 2303 C C . SER A 1 313 ? 64.506 -40.678 128.206 1.00 34.61 330 SER A C 1
ATOM 2304 O O . SER A 1 313 ? 64.320 -40.472 129.397 1.00 35.89 330 SER A O 1
ATOM 2307 N N . SER A 1 314 ? 65.679 -40.472 127.615 1.00 33.10 331 SER A N 1
ATOM 2308 C CA . SER A 1 314 ? 66.819 -39.938 128.357 1.00 31.52 331 SER A CA 1
ATOM 2309 C C . SER A 1 314 ? 66.690 -38.426 128.327 1.00 30.40 331 SER A C 1
ATOM 2310 O O . SER A 1 314 ? 67.496 -37.756 127.688 1.00 31.03 331 SER A O 1
ATOM 2313 N N . PHE A 1 315 ? 65.681 -37.890 129.011 1.00 29.10 332 PHE A N 1
ATOM 2314 C CA . PHE A 1 315 ? 65.443 -36.446 129.023 1.00 27.75 332 PHE A CA 1
ATOM 2315 C C . PHE A 1 315 ? 66.622 -35.612 129.504 1.00 26.28 332 PHE A C 1
ATOM 2316 O O . PHE A 1 315 ? 66.601 -34.386 129.426 1.00 24.78 332 PHE A O 1
ATOM 2324 N N . TRP A 1 316 ? 67.657 -36.272 130.002 1.00 25.90 333 TRP A N 1
ATOM 2325 C CA . TRP A 1 316 ? 68.817 -35.532 130.456 1.00 26.81 333 TRP A CA 1
ATOM 2326 C C . TRP A 1 316 ? 69.827 -35.397 129.323 1.00 27.90 333 TRP A C 1
ATOM 2327 O O . TRP A 1 316 ? 70.360 -34.312 129.087 1.00 29.21 333 TRP A O 1
ATOM 2338 N N . VAL A 1 317 ? 70.088 -36.487 128.610 1.00 27.94 334 VAL A N 1
ATOM 2339 C CA . VAL A 1 317 ? 71.011 -36.418 127.490 1.00 28.09 334 VAL A CA 1
ATOM 2340 C C . VAL A 1 317 ? 70.388 -35.515 126.437 1.00 27.43 334 VAL A C 1
ATOM 2341 O O . VAL A 1 317 ? 71.056 -34.636 125.888 1.00 26.69 334 VAL A O 1
ATOM 2345 N N . GLU A 1 318 ? 69.098 -35.735 126.186 1.00 27.84 335 GLU A N 1
ATOM 2346 C CA . GLU A 1 318 ? 68.329 -34.963 125.212 1.00 28.81 335 GLU A CA 1
ATOM 2347 C C . GLU A 1 318 ? 68.194 -33.491 125.566 1.00 26.69 335 GLU A C 1
ATOM 2348 O O . GLU A 1 318 ? 67.726 -32.702 124.758 1.00 25.79 335 GLU A O 1
ATOM 2354 N N . GLN A 1 319 ? 68.583 -33.117 126.774 1.00 25.82 336 GLN A N 1
ATOM 2355 C CA . GLN A 1 319 ? 68.503 -31.720 127.158 1.00 25.88 336 GLN A CA 1
ATOM 2356 C C . GLN A 1 319 ? 69.897 -31.132 127.278 1.00 24.79 336 GLN A C 1
ATOM 2357 O O . GLN A 1 319 ? 70.059 -29.978 127.672 1.00 24.94 336 GLN A O 1
ATOM 2363 N N . GLY A 1 320 ? 70.903 -31.939 126.946 1.00 22.96 337 GLY A N 1
ATOM 2364 C CA . GLY A 1 320 ? 72.272 -31.459 126.984 1.00 21.87 337 GLY A CA 1
ATOM 2365 C C . GLY A 1 320 ? 73.108 -31.816 128.187 1.00 21.60 337 GLY A C 1
ATOM 2366 O O . GLY A 1 320 ? 74.185 -31.251 128.375 1.00 20.86 337 GLY A O 1
ATOM 2367 N N . TYR A 1 321 ? 72.630 -32.755 128.996 1.00 22.65 338 TYR A N 1
ATOM 2368 C CA . TYR A 1 321 ? 73.355 -33.174 130.196 1.00 23.69 338 TYR A CA 1
ATOM 2369 C C . TYR A 1 321 ? 73.811 -34.626 130.101 1.00 24.59 338 TYR A C 1
ATOM 2370 O O . TYR A 1 321 ? 73.091 -35.493 129.596 1.00 25.14 338 TYR A O 1
ATOM 2379 N N . SER A 1 322 ? 75.016 -34.881 130.593 1.00 24.66 339 SER A N 1
ATOM 2380 C CA . SER A 1 322 ? 75.586 -36.219 130.572 1.00 23.95 339 SER A CA 1
ATOM 2381 C C . SER A 1 322 ? 74.823 -37.127 131.530 1.00 22.76 339 SER A C 1
ATOM 2382 O O . SER A 1 322 ? 74.824 -38.352 131.391 1.00 23.07 339 SER A O 1
ATOM 2385 N N . GLY A 1 323 ? 74.173 -36.518 132.510 1.00 21.12 340 GLY A N 1
ATOM 2386 C CA . GLY A 1 323 ? 73.445 -37.305 133.480 1.00 20.09 340 GLY A CA 1
ATOM 2387 C C . GLY A 1 323 ? 74.347 -37.558 134.667 1.00 19.40 340 GLY A C 1
ATOM 2388 O O . GLY A 1 323 ? 73.935 -38.157 135.654 1.00 20.02 340 GLY A O 1
ATOM 2389 N N . ALA A 1 324 ? 75.593 -37.108 134.565 1.00 18.58 341 ALA A N 1
ATOM 2390 C CA . ALA A 1 324 ? 76.540 -37.275 135.657 1.00 17.63 341 ALA A CA 1
ATOM 2391 C C . ALA A 1 324 ? 76.273 -36.142 136.640 1.00 18.24 341 ALA A C 1
ATOM 2392 O O . ALA A 1 324 ? 75.995 -35.006 136.230 1.00 20.07 341 ALA A O 1
ATOM 2394 N N . LEU A 1 325 ? 76.341 -36.445 137.933 1.00 17.32 342 LEU A N 1
ATOM 2395 C CA . LEU A 1 325 ? 76.094 -35.428 138.941 1.00 16.38 342 LEU A CA 1
ATOM 2396 C C . LEU A 1 325 ? 76.813 -35.717 140.247 1.00 16.49 342 LEU A C 1
ATOM 2397 O O . LEU A 1 325 ? 76.965 -36.864 140.648 1.00 16.78 342 LEU A O 1
ATOM 2402 N N . LEU A 1 326 ? 77.269 -34.659 140.900 1.00 17.70 343 LEU A N 1
ATOM 2403 C CA . LEU A 1 326 ? 77.965 -34.778 142.173 1.00 18.93 343 LEU A CA 1
ATOM 2404 C C . LEU A 1 326 ? 77.262 -33.775 143.080 1.00 20.41 343 LEU A C 1
ATOM 2405 O O . LEU A 1 326 ? 77.292 -32.571 142.823 1.00 21.51 343 LEU A O 1
ATOM 2410 N N . ASP A 1 327 ? 76.614 -34.275 144.125 1.00 21.16 344 ASP A N 1
ATOM 2411 C CA . ASP A 1 327 ? 75.868 -33.429 145.056 1.00 21.79 344 ASP A CA 1
ATOM 2412 C C . ASP A 1 327 ? 76.475 -33.492 146.447 1.00 21.51 344 ASP A C 1
ATOM 2413 O O . ASP A 1 327 ? 76.598 -34.576 147.012 1.00 22.49 344 ASP A O 1
ATOM 2418 N N . THR A 1 328 ? 76.828 -32.339 147.012 1.00 20.83 345 THR A N 1
ATOM 2419 C CA . THR A 1 328 ? 77.431 -32.311 148.346 1.00 19.93 345 THR A CA 1
ATOM 2420 C C . THR A 1 328 ? 76.493 -32.240 149.554 1.00 20.46 345 THR A C 1
ATOM 2421 O O . THR A 1 328 ? 76.880 -32.667 150.637 1.00 19.60 345 THR A O 1
ATOM 2425 N N . GLU A 1 329 ? 75.276 -31.716 149.393 1.00 21.91 346 GLU A N 1
ATOM 2426 C CA . GLU A 1 329 ? 74.376 -31.612 150.542 1.00 23.56 346 GLU A CA 1
ATOM 2427 C C . GLU A 1 329 ? 72.905 -31.983 150.416 1.00 23.52 346 GLU A C 1
ATOM 2428 O O . GLU A 1 329 ? 72.282 -32.402 151.400 1.00 23.88 346 GLU A O 1
ATOM 2434 N N . ASP A 1 330 ? 72.328 -31.802 149.238 1.00 23.24 347 ASP A N 1
ATOM 2435 C CA . ASP A 1 330 ? 70.921 -32.129 149.056 1.00 22.28 347 ASP A CA 1
ATOM 2436 C C . ASP A 1 330 ? 70.649 -33.566 149.469 1.00 21.90 347 ASP A C 1
ATOM 2437 O O . ASP A 1 330 ? 69.725 -33.838 150.236 1.00 22.38 347 ASP A O 1
ATOM 2442 N N . VAL A 1 331 ? 71.471 -34.481 148.971 1.00 21.19 348 VAL A N 1
ATOM 2443 C CA . VAL A 1 331 ? 71.334 -35.889 149.303 1.00 20.40 348 VAL A CA 1
ATOM 2444 C C . VAL A 1 331 ? 72.684 -36.468 149.690 1.00 21.33 348 VAL A C 1
ATOM 2445 O O . VAL A 1 331 ? 72.794 -37.191 150.679 1.00 22.29 348 VAL A O 1
ATOM 2449 N N . GLY A 1 332 ? 73.711 -36.126 148.916 1.00 21.61 349 GLY A N 1
ATOM 2450 C CA . GLY A 1 332 ? 75.040 -36.655 149.168 1.00 21.92 349 GLY A CA 1
ATOM 2451 C C . GLY A 1 332 ? 75.171 -37.861 148.258 1.00 22.47 349 GLY A C 1
ATOM 2452 O O . GLY A 1 332 ? 75.253 -39.008 148.712 1.00 22.73 349 GLY A O 1
ATOM 2453 N N . VAL A 1 333 ? 75.200 -37.595 146.957 1.00 23.14 350 VAL A N 1
ATOM 2454 C CA . VAL A 1 333 ? 75.257 -38.665 145.975 1.00 23.51 350 VAL A CA 1
ATOM 2455 C C . VAL A 1 333 ? 76.034 -38.331 144.703 1.00 23.15 350 VAL A C 1
ATOM 2456 O O . VAL A 1 333 ? 76.211 -37.166 144.350 1.00 22.39 350 VAL A O 1
ATOM 2460 N N . PHE A 1 334 ? 76.511 -39.381 144.042 1.00 23.65 351 PHE A N 1
ATOM 2461 C CA . PHE A 1 334 ? 77.226 -39.270 142.781 1.00 23.93 351 PHE A CA 1
ATOM 2462 C C . PHE A 1 334 ? 76.197 -39.846 141.825 1.00 22.39 351 PHE A C 1
ATOM 2463 O O . PHE A 1 334 ? 75.549 -40.849 142.126 1.00 21.76 351 PHE A O 1
ATOM 2471 N N . LEU A 1 335 ? 76.041 -39.218 140.672 1.00 21.88 352 LEU A N 1
ATOM 2472 C CA . LEU A 1 335 ? 75.045 -39.659 139.707 1.00 20.74 352 LEU A CA 1
ATOM 2473 C C . LEU A 1 335 ? 75.650 -39.959 138.342 1.00 19.96 352 LEU A C 1
ATOM 2474 O O . LEU A 1 335 ? 76.525 -39.240 137.872 1.00 20.36 352 LEU A O 1
ATOM 2479 N N . LEU A 1 336 ? 75.168 -41.015 137.701 1.00 19.39 353 LEU A N 1
ATOM 2480 C CA . LEU A 1 336 ? 75.662 -41.401 136.386 1.00 19.18 353 LEU A CA 1
ATOM 2481 C C . LEU A 1 336 ? 74.552 -42.011 135.552 1.00 20.16 353 LEU A C 1
ATOM 2482 O O . LEU A 1 336 ? 73.610 -42.595 136.088 1.00 18.07 353 LEU A O 1
ATOM 2487 N N . ASP A 1 337 ? 74.668 -41.867 134.236 1.00 21.94 354 ASP A N 1
ATOM 2488 C CA . ASP A 1 337 ? 73.696 -42.455 133.322 1.00 23.59 354 ASP A CA 1
ATOM 2489 C C . ASP A 1 337 ? 73.938 -43.975 133.264 1.00 24.54 354 ASP A C 1
ATOM 2490 O O . ASP A 1 337 ? 75.053 -44.437 133.495 1.00 25.40 354 ASP A O 1
ATOM 2495 N N . GLY A 1 338 ? 72.902 -44.747 132.958 1.00 25.50 355 GLY A N 1
ATOM 2496 C CA . GLY A 1 338 ? 73.062 -46.189 132.866 1.00 27.35 355 GLY A CA 1
ATOM 2497 C C . GLY A 1 338 ? 72.255 -46.733 131.699 1.00 29.04 355 GLY A C 1
ATOM 2498 O O . GLY A 1 338 ? 71.771 -47.868 131.736 1.00 29.39 355 GLY A O 1
ATOM 2499 N N . THR A 1 339 ? 72.133 -45.921 130.650 1.00 29.90 356 THR A N 1
ATOM 2500 C CA . THR A 1 339 ? 71.345 -46.271 129.468 1.00 31.21 356 THR A CA 1
ATOM 2501 C C . THR A 1 339 ? 72.132 -46.943 128.351 1.00 31.46 356 THR A C 1
ATOM 2502 O O . THR A 1 339 ? 72.769 -46.257 127.556 1.00 32.57 356 THR A O 1
ATOM 2506 N N . LYS A 1 340 ? 72.094 -48.271 128.273 1.00 31.66 357 LYS A N 1
ATOM 2507 C CA . LYS A 1 340 ? 72.800 -48.954 127.189 1.00 33.30 357 LYS A CA 1
ATOM 2508 C C . LYS A 1 340 ? 71.840 -49.037 125.976 1.00 33.49 357 LYS A C 1
ATOM 2509 O O . LYS A 1 340 ? 70.642 -49.287 126.145 1.00 33.03 357 LYS A O 1
ATOM 2515 N N . PRO A 1 341 ? 72.354 -48.803 124.743 1.00 33.56 358 PRO A N 1
ATOM 2516 C CA . PRO A 1 341 ? 71.593 -48.824 123.481 1.00 32.91 358 PRO A CA 1
ATOM 2517 C C . PRO A 1 341 ? 70.556 -49.922 123.403 1.00 33.02 358 PRO A C 1
ATOM 2518 O O . PRO A 1 341 ? 69.523 -49.781 122.755 1.00 32.34 358 PRO A O 1
ATOM 2522 N N . THR A 1 342 ? 70.854 -51.025 124.070 1.00 33.97 359 THR A N 1
ATOM 2523 C CA . THR A 1 342 ? 69.976 -52.174 124.096 1.00 34.82 359 THR A CA 1
ATOM 2524 C C . THR A 1 342 ? 68.712 -51.925 124.929 1.00 35.44 359 THR A C 1
ATOM 2525 O O . THR A 1 342 ? 67.616 -52.316 124.528 1.00 34.73 359 THR A O 1
ATOM 2529 N N . ASP A 1 343 ? 68.864 -51.266 126.078 1.00 36.18 360 ASP A N 1
ATOM 2530 C CA . ASP A 1 343 ? 67.732 -50.998 126.958 1.00 36.71 360 ASP A CA 1
ATOM 2531 C C . ASP A 1 343 ? 66.602 -50.333 126.192 1.00 37.12 360 ASP A C 1
ATOM 2532 O O . ASP A 1 343 ? 66.844 -49.609 125.226 1.00 37.81 360 ASP A O 1
ATOM 2537 N N . THR A 1 344 ? 65.368 -50.578 126.629 1.00 37.40 361 THR A N 1
ATOM 2538 C CA . THR A 1 344 ? 64.191 -49.988 125.992 1.00 37.38 361 THR A CA 1
ATOM 2539 C C . THR A 1 344 ? 63.879 -48.616 126.584 1.00 36.83 361 THR A C 1
ATOM 2540 O O . THR A 1 344 ? 63.442 -47.714 125.870 1.00 37.70 361 THR A O 1
ATOM 2544 N N . LEU A 1 345 ? 64.087 -48.462 127.891 1.00 35.50 362 LEU A N 1
ATOM 2545 C CA . LEU A 1 345 ? 63.850 -47.171 128.532 1.00 33.78 362 LEU A CA 1
ATOM 2546 C C . LEU A 1 345 ? 65.095 -46.698 129.312 1.00 32.34 362 LEU A C 1
ATOM 2547 O O . LEU A 1 345 ? 65.827 -47.501 129.903 1.00 31.51 362 LEU A O 1
ATOM 2552 N N . ALA A 1 346 ? 65.334 -45.386 129.270 1.00 30.87 363 ALA A N 1
ATOM 2553 C CA . ALA A 1 346 ? 66.482 -44.747 129.920 1.00 28.64 363 ALA A CA 1
ATOM 2554 C C . ALA A 1 346 ? 66.580 -44.937 131.429 1.00 26.76 363 ALA A C 1
ATOM 2555 O O . ALA A 1 346 ? 65.584 -45.044 132.137 1.00 26.85 363 ALA A O 1
ATOM 2557 N N . THR A 1 347 ? 67.805 -44.957 131.924 1.00 25.08 364 THR A N 1
ATOM 2558 C CA . THR A 1 347 ? 68.014 -45.155 133.341 1.00 23.13 364 THR A CA 1
ATOM 2559 C C . THR A 1 347 ? 69.144 -44.292 133.924 1.00 21.96 364 THR A C 1
ATOM 2560 O O . THR A 1 347 ? 70.264 -44.246 133.415 1.00 20.14 364 THR A O 1
ATOM 2564 N N . LEU A 1 348 ? 68.797 -43.579 134.988 1.00 21.06 365 LEU A N 1
ATOM 2565 C CA . LEU A 1 348 ? 69.706 -42.699 135.697 1.00 20.10 365 LEU A CA 1
ATOM 2566 C C . LEU A 1 348 ? 70.018 -43.453 136.980 1.00 20.58 365 LEU A C 1
ATOM 2567 O O . LEU A 1 348 ? 69.141 -44.106 137.552 1.00 20.75 365 LEU A O 1
ATOM 2572 N N . ILE A 1 349 ? 71.261 -43.379 137.436 1.00 20.85 366 ILE A N 1
ATOM 2573 C CA . ILE A 1 349 ? 71.642 -44.116 138.632 1.00 21.87 366 ILE A CA 1
ATOM 2574 C C . ILE A 1 349 ? 72.521 -43.344 139.609 1.00 21.75 366 ILE A C 1
ATOM 2575 O O . ILE A 1 349 ? 73.443 -42.633 139.213 1.00 23.52 366 ILE A O 1
ATOM 2580 N N . GLY A 1 350 ? 72.231 -43.491 140.895 1.00 21.04 367 GLY A N 1
ATOM 2581 C CA . GLY A 1 350 ? 73.011 -42.786 141.891 1.00 19.25 367 GLY A CA 1
ATOM 2582 C C . GLY A 1 350 ? 73.555 -43.667 142.996 1.00 18.00 367 GLY A C 1
ATOM 2583 O O . GLY A 1 350 ? 73.063 -44.781 143.244 1.00 16.97 367 GLY A O 1
ATOM 2584 N N . PHE A 1 351 ? 74.582 -43.152 143.666 1.00 17.62 368 PHE A N 1
ATOM 2585 C CA . PHE A 1 351 ? 75.213 -43.862 144.769 1.00 16.94 368 PHE A CA 1
ATOM 2586 C C . PHE A 1 351 ? 75.308 -43.023 146.030 1.00 16.07 368 PHE A C 1
ATOM 2587 O O . PHE A 1 351 ? 75.898 -41.936 146.023 1.00 14.65 368 PHE A O 1
ATOM 2595 N N . ILE A 1 352 ? 74.707 -43.543 147.101 1.00 15.78 369 ILE A N 1
ATOM 2596 C CA . ILE A 1 352 ? 74.728 -42.904 148.414 1.00 16.13 369 ILE A CA 1
ATOM 2597 C C . ILE A 1 352 ? 75.498 -43.831 149.339 1.00 16.22 369 ILE A C 1
ATOM 2598 O O . ILE A 1 352 ? 75.137 -45.004 149.492 1.00 15.93 369 ILE A O 1
ATOM 2603 N N . GLY A 1 353 ? 76.560 -43.310 149.946 1.00 16.31 370 GLY A N 1
ATOM 2604 C CA . GLY A 1 353 ? 77.349 -44.128 150.846 1.00 15.50 370 GLY A CA 1
ATOM 2605 C C . GLY A 1 353 ? 77.814 -43.392 152.085 1.00 15.21 370 GLY A C 1
ATOM 2606 O O . GLY A 1 353 ? 77.590 -42.189 152.236 1.00 15.60 370 GLY A O 1
ATOM 2607 N N . GLY A 1 354 ? 78.469 -44.128 152.973 1.00 15.62 371 GLY A N 1
ATOM 2608 C CA . GLY A 1 354 ? 78.983 -43.552 154.204 1.00 15.27 371 GLY A CA 1
ATOM 2609 C C . GLY A 1 354 ? 77.958 -42.852 155.072 1.00 13.92 371 GLY A C 1
ATOM 2610 O O . GLY A 1 354 ? 76.864 -43.362 155.309 1.00 12.61 371 GLY A O 1
ATOM 2611 N N . SER A 1 355 ? 78.337 -41.676 155.552 1.00 13.72 372 SER A N 1
ATOM 2612 C CA . SER A 1 355 ? 77.478 -40.860 156.390 1.00 14.86 372 SER A CA 1
ATOM 2613 C C . SER A 1 355 ? 76.204 -40.460 155.658 1.00 14.76 372 SER A C 1
ATOM 2614 O O . SER A 1 355 ? 75.196 -40.143 156.280 1.00 15.65 372 SER A O 1
ATOM 2617 N N . ASN A 1 356 ? 76.259 -40.466 154.332 1.00 15.32 373 ASN A N 1
ATOM 2618 C CA . ASN A 1 356 ? 75.100 -40.131 153.520 1.00 15.47 373 ASN A CA 1
ATOM 2619 C C . ASN A 1 356 ? 74.117 -41.288 153.587 1.00 15.37 373 ASN A C 1
ATOM 2620 O O . ASN A 1 356 ? 72.909 -41.078 153.656 1.00 15.69 373 ASN A O 1
ATOM 2625 N N . TYR A 1 357 ? 74.633 -42.512 153.550 1.00 15.73 374 TYR A N 1
ATOM 2626 C CA . TYR A 1 357 ? 73.766 -43.681 153.657 1.00 16.33 374 TYR A CA 1
ATOM 2627 C C . TYR A 1 357 ? 73.101 -43.524 155.015 1.00 16.00 374 TYR A C 1
ATOM 2628 O O . TYR A 1 357 ? 71.881 -43.628 155.149 1.00 16.40 374 TYR A O 1
ATOM 2637 N N . ASP A 1 358 ? 73.937 -43.263 156.015 1.00 14.86 375 ASP A N 1
ATOM 2638 C CA . ASP A 1 358 ? 73.507 -43.062 157.385 1.00 14.04 375 ASP A CA 1
ATOM 2639 C C . ASP A 1 358 ? 72.304 -42.143 157.502 1.00 13.17 375 ASP A C 1
ATOM 2640 O O . ASP A 1 358 ? 71.270 -42.540 158.041 1.00 13.08 375 ASP A O 1
ATOM 2645 N N . ARG A 1 359 ? 72.432 -40.920 156.999 1.00 12.61 376 ARG A N 1
ATOM 2646 C CA . ARG A 1 359 ? 71.333 -39.970 157.097 1.00 14.62 376 ARG A CA 1
ATOM 2647 C C . ARG A 1 359 ? 70.071 -40.470 156.415 1.00 15.01 376 ARG A C 1
ATOM 2648 O O . ARG A 1 359 ? 68.974 -40.321 156.946 1.00 15.49 376 ARG A O 1
ATOM 2656 N N . TRP A 1 360 ? 70.220 -41.069 155.242 1.00 15.03 377 TRP A N 1
ATOM 2657 C CA . TRP A 1 360 ? 69.057 -41.542 154.516 1.00 16.79 377 TRP A CA 1
ATOM 2658 C C . TRP A 1 360 ? 68.448 -42.852 155.009 1.00 17.69 377 TRP A C 1
ATOM 2659 O O . TRP A 1 360 ? 67.232 -43.046 154.940 1.00 17.54 377 TRP A O 1
ATOM 2670 N N . ALA A 1 361 ? 69.276 -43.755 155.511 1.00 19.16 378 ALA A N 1
ATOM 2671 C CA . ALA A 1 361 ? 68.741 -45.009 156.013 1.00 20.42 378 ALA A CA 1
ATOM 2672 C C . ALA A 1 361 ? 67.863 -44.654 157.223 1.00 20.91 378 ALA A C 1
ATOM 2673 O O . ALA A 1 361 ? 67.004 -45.431 157.646 1.00 21.44 378 ALA A O 1
ATOM 2675 N N . ALA A 1 362 ? 68.075 -43.458 157.760 1.00 21.00 379 ALA A N 1
ATOM 2676 C CA . ALA A 1 362 ? 67.316 -42.995 158.909 1.00 20.77 379 ALA A CA 1
ATOM 2677 C C . ALA A 1 362 ? 65.867 -42.676 158.546 1.00 20.77 379 ALA A C 1
ATOM 2678 O O . ALA A 1 362 ? 64.995 -42.677 159.415 1.00 21.83 379 ALA A O 1
ATOM 2680 N N . HIS A 1 363 ? 65.611 -42.391 157.273 1.00 19.92 380 HIS A N 1
ATOM 2681 C CA . HIS A 1 363 ? 64.257 -42.085 156.842 1.00 20.36 380 HIS A CA 1
ATOM 2682 C C . HIS A 1 363 ? 63.565 -43.337 156.344 1.00 20.92 380 HIS A C 1
ATOM 2683 O O . HIS A 1 363 ? 64.129 -44.432 156.391 1.00 21.53 380 HIS A O 1
ATOM 2690 N N . THR A 1 364 ? 62.336 -43.167 155.864 1.00 20.65 381 THR A N 1
ATOM 2691 C CA . THR A 1 364 ? 61.560 -44.283 155.346 1.00 18.74 381 THR A CA 1
ATOM 2692 C C . THR A 1 364 ? 61.976 -44.495 153.904 1.00 19.31 381 THR A C 1
ATOM 2693 O O . THR A 1 364 ? 62.581 -43.611 153.280 1.00 20.55 381 THR A O 1
ATOM 2697 N N . PRO A 1 365 ? 61.665 -45.675 153.355 1.00 18.10 382 PRO A N 1
ATOM 2698 C CA . PRO A 1 365 ? 62.002 -46.012 151.974 1.00 17.69 382 PRO A CA 1
ATOM 2699 C C . PRO A 1 365 ? 61.443 -45.007 150.969 1.00 18.09 382 PRO A C 1
ATOM 2700 O O . PRO A 1 365 ? 62.149 -44.580 150.052 1.00 18.20 382 PRO A O 1
ATOM 2704 N N . GLN A 1 366 ? 60.179 -44.630 151.147 1.00 18.62 383 GLN A N 1
ATOM 2705 C CA . GLN A 1 366 ? 59.546 -43.671 150.247 1.00 20.16 383 GLN A CA 1
ATOM 2706 C C . GLN A 1 366 ? 60.123 -42.279 150.443 1.00 19.52 383 GLN A C 1
ATOM 2707 O O . GLN A 1 366 ? 60.258 -41.512 149.490 1.00 19.48 383 GLN A O 1
ATOM 2713 N N . GLU A 1 367 ? 60.457 -41.945 151.681 1.00 19.31 384 GLU A N 1
ATOM 2714 C CA . GLU A 1 367 ? 61.038 -40.639 151.945 1.00 19.71 384 GLU A CA 1
ATOM 2715 C C . GLU A 1 367 ? 62.299 -40.496 151.103 1.00 19.20 384 GLU A C 1
ATOM 2716 O O . GLU A 1 367 ? 62.549 -39.440 150.512 1.00 18.10 384 GLU A O 1
ATOM 2722 N N . ARG A 1 368 ? 63.067 -41.583 151.033 1.00 18.90 385 ARG A N 1
ATOM 2723 C CA . ARG A 1 368 ? 64.305 -41.611 150.266 1.00 18.69 385 ARG A CA 1
ATOM 2724 C C . ARG A 1 368 ? 64.044 -41.444 148.783 1.00 18.26 385 ARG A C 1
ATOM 2725 O O . ARG A 1 368 ? 64.687 -40.643 148.114 1.00 18.40 385 ARG A O 1
ATOM 2733 N N . GLU A 1 369 ? 63.088 -42.203 148.271 1.00 18.41 386 GLU A N 1
ATOM 2734 C CA . GLU A 1 369 ? 62.772 -42.146 146.862 1.00 18.65 386 GLU A CA 1
ATOM 2735 C C . GLU A 1 369 ? 62.413 -40.749 146.406 1.00 18.82 386 GLU A C 1
ATOM 2736 O O . GLU A 1 369 ? 62.841 -40.325 145.339 1.00 19.17 386 GLU A O 1
ATOM 2742 N N . ARG A 1 370 ? 61.633 -40.025 147.201 1.00 19.71 387 ARG A N 1
ATOM 2743 C CA . ARG A 1 370 ? 61.245 -38.679 146.788 1.00 22.20 387 ARG A CA 1
ATOM 2744 C C . ARG A 1 370 ? 62.426 -37.733 146.856 1.00 21.49 387 ARG A C 1
ATOM 2745 O O . ARG A 1 370 ? 62.604 -36.862 146.004 1.00 20.04 387 ARG A O 1
ATOM 2753 N N . ALA A 1 371 ? 63.229 -37.909 147.891 1.00 21.60 388 ALA A N 1
ATOM 2754 C CA . ALA A 1 371 ? 64.403 -37.086 148.066 1.00 21.87 388 ALA A CA 1
ATOM 2755 C C . ALA A 1 371 ? 65.241 -37.227 146.805 1.00 21.30 388 ALA A C 1
ATOM 2756 O O . ALA A 1 371 ? 65.778 -36.244 146.283 1.00 22.82 388 ALA A O 1
ATOM 2758 N N . PHE A 1 372 ? 65.327 -38.458 146.313 1.00 19.84 389 PHE A N 1
ATOM 2759 C CA . PHE A 1 372 ? 66.099 -38.761 145.119 1.00 18.80 389 PHE A CA 1
ATOM 2760 C C . PHE A 1 372 ? 65.461 -38.107 143.916 1.00 17.55 389 PHE A C 1
ATOM 2761 O O . PHE A 1 372 ? 66.094 -37.308 143.226 1.00 16.66 389 PHE A O 1
ATOM 2769 N N . LEU A 1 373 ? 64.199 -38.439 143.676 1.00 16.83 390 LEU A N 1
ATOM 2770 C CA . LEU A 1 373 ? 63.474 -37.880 142.548 1.00 17.03 390 LEU A CA 1
ATOM 2771 C C . LEU A 1 373 ? 63.427 -36.354 142.580 1.00 17.64 390 LEU A C 1
ATOM 2772 O O . LEU A 1 373 ? 63.460 -35.697 141.532 1.00 16.63 390 LEU A O 1
ATOM 2777 N N . ASP A 1 374 ? 63.360 -35.785 143.779 1.00 18.06 391 ASP A N 1
ATOM 2778 C CA . ASP A 1 374 ? 63.341 -34.336 143.892 1.00 19.38 391 ASP A CA 1
ATOM 2779 C C . ASP A 1 374 ? 64.655 -33.767 143.387 1.00 19.53 391 ASP A C 1
ATOM 2780 O O . ASP A 1 374 ? 64.670 -32.753 142.672 1.00 19.83 391 ASP A O 1
ATOM 2785 N N . LEU A 1 375 ? 65.753 -34.421 143.768 1.00 18.89 392 LEU A N 1
ATOM 2786 C CA . LEU A 1 375 ? 67.083 -33.999 143.350 1.00 17.54 392 LEU A CA 1
ATOM 2787 C C . LEU A 1 375 ? 67.139 -34.059 141.830 1.00 18.28 392 LEU A C 1
ATOM 2788 O O . LEU A 1 375 ? 67.533 -33.093 141.165 1.00 18.67 392 LEU A O 1
ATOM 2793 N N . LEU A 1 376 ? 66.738 -35.206 141.289 1.00 17.58 393 LEU A N 1
ATOM 2794 C CA . LEU A 1 376 ? 66.715 -35.414 139.847 1.00 15.73 393 LEU A CA 1
ATOM 2795 C C . LEU A 1 376 ? 65.916 -34.291 139.174 1.00 14.67 393 LEU A C 1
ATOM 2796 O O . LEU A 1 376 ? 66.342 -33.701 138.178 1.00 12.63 393 LEU A O 1
ATOM 2801 N N . VAL A 1 377 ? 64.761 -33.982 139.740 1.00 14.03 394 VAL A N 1
ATOM 2802 C CA . VAL A 1 377 ? 63.936 -32.943 139.172 1.00 14.90 394 VAL A CA 1
ATOM 2803 C C . VAL A 1 377 ? 64.627 -31.596 139.121 1.00 15.12 394 VAL A C 1
ATOM 2804 O O . VAL A 1 377 ? 64.570 -30.906 138.102 1.00 14.71 394 VAL A O 1
ATOM 2808 N N . LYS A 1 378 ? 65.281 -31.216 140.214 1.00 15.67 395 LYS A N 1
ATOM 2809 C CA . LYS A 1 378 ? 65.948 -29.920 140.252 1.00 16.34 395 LYS A CA 1
ATOM 2810 C C . LYS A 1 378 ? 67.213 -29.894 139.421 1.00 16.62 395 LYS A C 1
ATOM 2811 O O . LYS A 1 378 ? 67.800 -28.832 139.218 1.00 16.06 395 LYS A O 1
ATOM 2817 N N . ALA A 1 379 ? 67.627 -31.060 138.938 1.00 17.53 396 ALA A N 1
ATOM 2818 C CA . ALA A 1 379 ? 68.837 -31.158 138.143 1.00 17.89 396 ALA A CA 1
ATOM 2819 C C . ALA A 1 379 ? 68.581 -31.351 136.664 1.00 19.30 396 ALA A C 1
ATOM 2820 O O . ALA A 1 379 ? 69.297 -30.791 135.849 1.00 20.20 396 ALA A O 1
ATOM 2822 N N . PHE A 1 380 ? 67.567 -32.136 136.307 1.00 21.17 397 PHE A N 1
ATOM 2823 C CA . PHE A 1 380 ? 67.294 -32.388 134.891 1.00 22.50 397 PHE A CA 1
ATOM 2824 C C . PHE A 1 380 ? 65.877 -32.090 134.420 1.00 23.78 397 PHE A C 1
ATOM 2825 O O . PHE A 1 380 ? 65.484 -32.495 133.325 1.00 25.50 397 PHE A O 1
ATOM 2833 N N . GLY A 1 381 ? 65.105 -31.384 135.235 1.00 24.34 398 GLY A N 1
ATOM 2834 C CA . GLY A 1 381 ? 63.758 -31.049 134.824 1.00 24.79 398 GLY A CA 1
ATOM 2835 C C . GLY A 1 381 ? 62.659 -31.824 135.520 1.00 25.46 398 GLY A C 1
ATOM 2836 O O . GLY A 1 381 ? 62.922 -32.758 136.281 1.00 24.90 398 GLY A O 1
ATOM 2837 N N . PRO A 1 382 ? 61.395 -31.455 135.254 1.00 25.77 399 PRO A N 1
ATOM 2838 C CA . PRO A 1 382 ? 60.197 -32.069 135.825 1.00 25.61 399 PRO A CA 1
ATOM 2839 C C . PRO A 1 382 ? 59.875 -33.449 135.271 1.00 26.46 399 PRO A C 1
ATOM 2840 O O . PRO A 1 382 ? 59.037 -34.160 135.816 1.00 27.15 399 PRO A O 1
ATOM 2844 N N . GLN A 1 383 ? 60.540 -33.832 134.191 1.00 27.68 400 GLN A N 1
ATOM 2845 C CA . GLN A 1 383 ? 60.285 -35.136 133.602 1.00 28.97 400 GLN A CA 1
ATOM 2846 C C . GLN A 1 383 ? 60.793 -36.242 134.521 1.00 28.75 400 GLN A C 1
ATOM 2847 O O . GLN A 1 383 ? 60.463 -37.411 134.342 1.00 28.88 400 GLN A O 1
ATOM 2853 N N . ALA A 1 384 ? 61.596 -35.863 135.507 1.00 28.51 401 ALA A N 1
ATOM 2854 C CA . ALA A 1 384 ? 62.165 -36.821 136.448 1.00 28.36 401 ALA A CA 1
ATOM 2855 C C . ALA A 1 384 ? 61.208 -37.137 137.591 1.00 27.94 401 ALA A C 1
ATOM 2856 O O . ALA A 1 384 ? 61.344 -38.155 138.276 1.00 27.04 401 ALA A O 1
ATOM 2858 N N . ALA A 1 385 ? 60.236 -36.257 137.782 1.00 28.20 402 ALA A N 1
ATOM 2859 C CA . ALA A 1 385 ? 59.275 -36.400 138.860 1.00 28.84 402 ALA A CA 1
ATOM 2860 C C . ALA A 1 385 ? 58.509 -37.712 138.871 1.00 29.44 402 ALA A C 1
ATOM 2861 O O . ALA A 1 385 ? 58.230 -38.266 139.938 1.00 29.24 402 ALA A O 1
ATOM 2863 N N . ASP A 1 386 ? 58.176 -38.224 137.695 1.00 30.49 403 ASP A N 1
ATOM 2864 C CA . ASP A 1 386 ? 57.416 -39.462 137.633 1.00 32.90 403 ASP A CA 1
ATOM 2865 C C . ASP A 1 386 ? 58.077 -40.571 136.805 1.00 32.10 403 ASP A C 1
ATOM 2866 O O . ASP A 1 386 ? 57.789 -40.731 135.621 1.00 32.75 403 ASP A O 1
ATOM 2871 N N . PRO A 1 387 ? 58.966 -41.365 137.428 1.00 31.30 404 PRO A N 1
ATOM 2872 C CA . PRO A 1 387 ? 59.660 -42.454 136.726 1.00 30.62 404 PRO A CA 1
ATOM 2873 C C . PRO A 1 387 ? 58.798 -43.675 136.429 1.00 30.33 404 PRO A C 1
ATOM 2874 O O . PRO A 1 387 ? 57.749 -43.863 137.038 1.00 31.61 404 PRO A O 1
ATOM 2878 N N . SER A 1 388 ? 59.247 -44.499 135.487 1.00 29.72 405 SER A N 1
ATOM 2879 C CA . SER A 1 388 ? 58.520 -45.705 135.098 1.00 28.20 405 SER A CA 1
ATOM 2880 C C . SER A 1 388 ? 58.896 -46.842 136.023 1.00 28.00 405 SER A C 1
ATOM 2881 O O . SER A 1 388 ? 58.109 -47.756 136.258 1.00 28.56 405 SER A O 1
ATOM 2884 N N . TYR A 1 389 ? 60.115 -46.783 136.542 1.00 27.66 406 TYR A N 1
ATOM 2885 C CA . TYR A 1 389 ? 60.610 -47.805 137.450 1.00 26.62 406 TYR A CA 1
ATOM 2886 C C . TYR A 1 389 ? 61.593 -47.165 138.406 1.00 26.15 406 TYR A C 1
ATOM 2887 O O . TYR A 1 389 ? 62.334 -46.255 138.034 1.00 27.35 406 TYR A O 1
ATOM 2896 N N . PHE A 1 390 ? 61.584 -47.631 139.645 1.00 25.15 407 PHE A N 1
ATOM 2897 C CA . PHE A 1 390 ? 62.501 -47.124 140.650 1.00 25.46 407 PHE A CA 1
ATOM 2898 C C . PHE A 1 390 ? 62.844 -48.256 141.599 1.00 26.04 407 PHE A C 1
ATOM 2899 O O . PHE A 1 390 ? 61.969 -48.963 142.086 1.00 26.79 407 PHE A O 1
ATOM 2907 N N . HIS A 1 391 ? 64.128 -48.421 141.866 1.00 26.47 408 HIS A N 1
ATOM 2908 C CA . HIS A 1 391 ? 64.568 -49.480 142.744 1.00 26.08 408 HIS A CA 1
ATOM 2909 C C . HIS A 1 391 ? 65.792 -49.002 143.498 1.00 25.96 408 HIS A C 1
ATOM 2910 O O . HIS A 1 391 ? 66.611 -48.242 142.964 1.00 26.48 408 HIS A O 1
ATOM 2917 N N . GLU A 1 392 ? 65.890 -49.420 144.754 1.00 24.87 409 GLU A N 1
ATOM 2918 C CA . GLU A 1 392 ? 67.036 -49.086 145.578 1.00 23.65 409 GLU A CA 1
ATOM 2919 C C . GLU A 1 392 ? 67.465 -50.401 146.180 1.00 21.69 409 GLU A C 1
ATOM 2920 O O . GLU A 1 392 ? 66.641 -51.265 146.464 1.00 21.07 409 GLU A O 1
ATOM 2926 N N . THR A 1 393 ? 68.763 -50.568 146.343 1.00 21.20 410 THR A N 1
ATOM 2927 C CA . THR A 1 393 ? 69.273 -51.773 146.953 1.00 20.06 410 THR A CA 1
ATOM 2928 C C . THR A 1 393 ? 70.279 -51.347 148.028 1.00 20.14 410 THR A C 1
ATOM 2929 O O . THR A 1 393 ? 71.288 -50.681 147.747 1.00 20.37 410 THR A O 1
ATOM 2933 N N . ASP A 1 394 ? 69.945 -51.681 149.272 1.00 18.42 411 ASP A N 1
ATOM 2934 C CA . ASP A 1 394 ? 70.771 -51.357 150.419 1.00 17.48 411 ASP A CA 1
ATOM 2935 C C . ASP A 1 394 ? 71.811 -52.452 150.531 1.00 17.58 411 ASP A C 1
ATOM 2936 O O . ASP A 1 394 ? 71.475 -53.627 150.488 1.00 17.84 411 ASP A O 1
ATOM 2941 N N . TRP A 1 395 ? 73.073 -52.081 150.674 1.00 17.70 412 TRP A N 1
ATOM 2942 C CA . TRP A 1 395 ? 74.112 -53.090 150.755 1.00 19.04 412 TRP A CA 1
ATOM 2943 C C . TRP A 1 395 ? 74.691 -53.239 152.135 1.00 21.15 412 TRP A C 1
ATOM 2944 O O . TRP A 1 395 ? 75.326 -54.250 152.437 1.00 22.07 412 TRP A O 1
ATOM 2955 N N . THR A 1 396 ? 74.479 -52.237 152.980 1.00 23.13 413 THR A N 1
ATOM 2956 C CA . THR A 1 396 ? 75.048 -52.275 154.321 1.00 24.97 413 THR A CA 1
ATOM 2957 C C . THR A 1 396 ? 74.387 -53.299 155.237 1.00 26.62 413 THR A C 1
ATOM 2958 O O . THR A 1 396 ? 74.888 -53.608 156.323 1.00 28.01 413 THR A O 1
ATOM 2962 N N . GLN A 1 397 ? 73.276 -53.847 154.778 1.00 28.22 414 GLN A N 1
ATOM 2963 C CA . GLN A 1 397 ? 72.557 -54.831 155.559 1.00 31.34 414 GLN A CA 1
ATOM 2964 C C . GLN A 1 397 ? 72.434 -56.147 154.771 1.00 30.15 414 GLN A C 1
ATOM 2965 O O . GLN A 1 397 ? 71.642 -57.027 155.119 1.00 29.57 414 GLN A O 1
ATOM 2971 N N . GLN A 1 398 ? 73.197 -56.254 153.685 1.00 29.50 415 GLN A N 1
ATOM 2972 C CA . GLN A 1 398 ? 73.188 -57.459 152.854 1.00 27.64 415 GLN A CA 1
ATOM 2973 C C . GLN A 1 398 ? 73.835 -58.565 153.659 1.00 26.73 415 GLN A C 1
ATOM 2974 O O . GLN A 1 398 ? 74.938 -58.404 154.170 1.00 26.69 415 GLN A O 1
ATOM 2980 N N . GLU A 1 399 ? 73.143 -59.687 153.775 1.00 26.26 416 GLU A N 1
ATOM 2981 C CA . GLU A 1 399 ? 73.642 -60.813 154.549 1.00 26.53 416 GLU A CA 1
ATOM 2982 C C . GLU A 1 399 ? 75.105 -61.191 154.379 1.00 25.96 416 GLU A C 1
ATOM 2983 O O . GLU A 1 399 ? 75.843 -61.311 155.360 1.00 26.04 416 GLU A O 1
ATOM 2989 N N . TRP A 1 400 ? 75.529 -61.390 153.137 1.00 24.58 417 TRP A N 1
ATOM 2990 C CA . TRP A 1 400 ? 76.891 -61.826 152.909 1.00 23.18 417 TRP A CA 1
ATOM 2991 C C . TRP A 1 400 ? 77.912 -60.752 152.584 1.00 23.18 417 TRP A C 1
ATOM 2992 O O . TRP A 1 400 ? 79.069 -60.858 152.996 1.00 22.29 417 TRP A O 1
ATOM 3003 N N . ALA A 1 401 ? 77.499 -59.727 151.844 1.00 23.60 418 ALA A N 1
ATOM 3004 C CA . ALA A 1 401 ? 78.412 -58.633 151.516 1.00 23.95 418 ALA A CA 1
ATOM 3005 C C . ALA A 1 401 ? 78.674 -57.900 152.822 1.00 24.46 418 ALA A C 1
ATOM 3006 O O . ALA A 1 401 ? 79.795 -57.475 153.103 1.00 25.84 418 ALA A O 1
ATOM 3008 N N . LYS A 1 402 ? 77.620 -57.767 153.618 1.00 24.23 419 LYS A N 1
ATOM 3009 C CA . LYS A 1 402 ? 77.703 -57.104 154.902 1.00 24.20 419 LYS A CA 1
ATOM 3010 C C . LYS A 1 402 ? 78.140 -55.654 154.752 1.00 24.63 419 LYS A C 1
ATOM 3011 O O . LYS A 1 402 ? 78.429 -54.977 155.748 1.00 26.42 419 LYS A O 1
ATOM 3017 N N . GLY A 1 403 ? 78.181 -55.149 153.525 1.00 23.43 420 GLY A N 1
ATOM 3018 C CA . GLY A 1 403 ? 78.616 -53.777 153.406 1.00 23.92 420 GLY A CA 1
ATOM 3019 C C . GLY A 1 403 ? 78.612 -53.063 152.077 1.00 24.50 420 GLY A C 1
ATOM 3020 O O . GLY A 1 403 ? 78.292 -53.641 151.025 1.00 22.81 420 GLY A O 1
ATOM 3021 N N . GLY A 1 404 ? 78.998 -51.781 152.193 1.00 25.66 421 GLY A N 1
ATOM 3022 C CA . GLY A 1 404 ? 79.091 -50.800 151.117 1.00 24.54 421 GLY A CA 1
ATOM 3023 C C . GLY A 1 404 ? 79.666 -51.280 149.810 1.00 24.00 421 GLY A C 1
ATOM 3024 O O . GLY A 1 404 ? 79.428 -52.428 149.433 1.00 26.18 421 GLY A O 1
ATOM 3025 N N . PRO A 1 405 ? 80.414 -50.435 149.081 1.00 21.71 422 PRO A N 1
ATOM 3026 C CA . PRO A 1 405 ? 80.959 -50.928 147.811 1.00 20.47 422 PRO A CA 1
ATOM 3027 C C . PRO A 1 405 ? 82.278 -51.673 147.974 1.00 19.73 422 PRO A C 1
ATOM 3028 O O . PRO A 1 405 ? 82.556 -52.641 147.269 1.00 19.60 422 PRO A O 1
ATOM 3032 N N . VAL A 1 406 ? 83.072 -51.244 148.939 1.00 18.87 423 VAL A N 1
ATOM 3033 C CA . VAL A 1 406 ? 84.370 -51.854 149.142 1.00 19.30 423 VAL A CA 1
ATOM 3034 C C . VAL A 1 406 ? 84.730 -51.864 150.621 1.00 19.83 423 VAL A C 1
ATOM 3035 O O . VAL A 1 406 ? 83.980 -51.348 151.456 1.00 20.32 423 VAL A O 1
ATOM 3039 N N . THR A 1 407 ? 85.872 -52.466 150.938 1.00 17.96 424 THR A N 1
ATOM 3040 C CA . THR A 1 407 ? 86.360 -52.500 152.306 1.00 16.71 424 THR A CA 1
ATOM 3041 C C . THR A 1 407 ? 87.123 -51.180 152.518 1.00 17.11 424 THR A C 1
ATOM 3042 O O . THR A 1 407 ? 87.555 -50.540 151.553 1.00 16.65 424 THR A O 1
ATOM 3046 N N . TYR A 1 408 ? 87.261 -50.750 153.768 1.00 16.63 425 TYR A N 1
ATOM 3047 C CA . TYR A 1 408 ? 88.005 -49.532 154.064 1.00 15.89 425 TYR A CA 1
ATOM 3048 C C . TYR A 1 408 ? 88.663 -49.723 155.418 1.00 16.02 425 TYR A C 1
ATOM 3049 O O . TYR A 1 408 ? 88.427 -50.732 156.084 1.00 17.66 425 TYR A O 1
ATOM 3058 N N . MET A 1 409 ? 89.491 -48.772 155.828 1.00 15.13 426 MET A N 1
ATOM 3059 C CA . MET A 1 409 ? 90.180 -48.913 157.096 1.00 14.99 426 MET A CA 1
ATOM 3060 C C . MET A 1 409 ? 90.324 -47.664 157.944 1.00 15.06 426 MET A C 1
ATOM 3061 O O . MET A 1 409 ? 90.526 -46.555 157.443 1.00 15.29 426 MET A O 1
ATOM 3066 N N . PRO A 1 410 ? 90.236 -47.842 159.261 1.00 14.42 427 PRO A N 1
ATOM 3067 C CA . PRO A 1 410 ? 90.358 -46.755 160.227 1.00 16.18 427 PRO A CA 1
ATOM 3068 C C . PRO A 1 410 ? 91.837 -46.601 160.554 1.00 17.46 427 PRO A C 1
ATOM 3069 O O . PRO A 1 410 ? 92.653 -47.459 160.194 1.00 19.47 427 PRO A O 1
ATOM 3073 N N . PRO A 1 411 ? 92.209 -45.508 161.231 1.00 16.70 428 PRO A N 1
ATOM 3074 C CA . PRO A 1 411 ? 93.624 -45.337 161.568 1.00 17.40 428 PRO A CA 1
ATOM 3075 C C . PRO A 1 411 ? 94.135 -46.509 162.407 1.00 18.11 428 PRO A C 1
ATOM 3076 O O . PRO A 1 411 ? 93.413 -47.050 163.246 1.00 17.00 428 PRO A O 1
ATOM 3080 N N . GLY A 1 412 ? 95.370 -46.921 162.143 1.00 20.26 429 GLY A N 1
ATOM 3081 C CA . GLY A 1 412 ? 95.972 -47.996 162.911 1.00 21.26 429 GLY A CA 1
ATOM 3082 C C . GLY A 1 412 ? 96.050 -49.406 162.354 1.00 21.71 429 GLY A C 1
ATOM 3083 O O . GLY A 1 412 ? 96.701 -50.253 162.982 1.00 22.89 429 GLY A O 1
ATOM 3084 N N . VAL A 1 413 ? 95.413 -49.697 161.218 1.00 20.98 430 VAL A N 1
ATOM 3085 C CA . VAL A 1 413 ? 95.500 -51.068 160.714 1.00 20.80 430 VAL A CA 1
ATOM 3086 C C . VAL A 1 413 ? 96.333 -51.253 159.449 1.00 21.34 430 VAL A C 1
ATOM 3087 O O . VAL A 1 413 ? 97.230 -52.097 159.435 1.00 22.30 430 VAL A O 1
ATOM 3091 N N . LEU A 1 414 ? 96.073 -50.480 158.396 1.00 21.19 431 LEU A N 1
ATOM 3092 C CA . LEU A 1 414 ? 96.839 -50.666 157.163 1.00 19.45 431 LEU A CA 1
ATOM 3093 C C . LEU A 1 414 ? 98.344 -50.661 157.417 1.00 18.18 431 LEU A C 1
ATOM 3094 O O . LEU A 1 414 ? 99.068 -51.528 156.941 1.00 16.55 431 LEU A O 1
ATOM 3099 N N . ALA A 1 415 ? 98.801 -49.690 158.192 1.00 17.78 432 ALA A N 1
ATOM 3100 C CA . ALA A 1 415 ? 100.214 -49.553 158.500 1.00 18.12 432 ALA A CA 1
ATOM 3101 C C . ALA A 1 415 ? 100.838 -50.722 159.252 1.00 18.88 432 ALA A C 1
ATOM 3102 O O . ALA A 1 415 ? 102.035 -50.976 159.105 1.00 17.88 432 ALA A O 1
ATOM 3104 N N . ASN A 1 416 ? 100.032 -51.432 160.047 1.00 20.65 433 ASN A N 1
ATOM 3105 C CA . ASN A 1 416 ? 100.525 -52.552 160.858 1.00 21.58 433 ASN A CA 1
ATOM 3106 C C . ASN A 1 416 ? 100.114 -53.975 160.488 1.00 21.06 433 ASN A C 1
ATOM 3107 O O . ASN A 1 416 ? 100.647 -54.922 161.063 1.00 21.77 433 ASN A O 1
ATOM 3112 N N . PHE A 1 417 ? 99.181 -54.140 159.551 1.00 20.30 434 PHE A N 1
ATOM 3113 C CA . PHE A 1 417 ? 98.727 -55.475 159.151 1.00 18.18 434 PHE A CA 1
ATOM 3114 C C . PHE A 1 417 ? 98.445 -55.578 157.650 1.00 18.17 434 PHE A C 1
ATOM 3115 O O . PHE A 1 417 ? 98.073 -56.641 157.149 1.00 18.37 434 PHE A O 1
ATOM 3123 N N . GLY A 1 418 ? 98.618 -54.469 156.938 1.00 17.93 435 GLY A N 1
ATOM 3124 C CA . GLY A 1 418 ? 98.361 -54.451 155.508 1.00 16.74 435 GLY A CA 1
ATOM 3125 C C . GLY A 1 418 ? 98.930 -55.654 154.791 1.00 15.74 435 GLY A C 1
ATOM 3126 O O . GLY A 1 418 ? 98.308 -56.189 153.876 1.00 14.52 435 GLY A O 1
ATOM 3127 N N . ALA A 1 419 ? 100.119 -56.071 155.216 1.00 16.12 436 ALA A N 1
ATOM 3128 C CA . ALA A 1 419 ? 100.797 -57.217 154.627 1.00 16.13 436 ALA A CA 1
ATOM 3129 C C . ALA A 1 419 ? 99.891 -58.449 154.633 1.00 16.49 436 ALA A C 1
ATOM 3130 O O . ALA A 1 419 ? 99.894 -59.241 153.687 1.00 16.01 436 ALA A O 1
ATOM 3132 N N . ALA A 1 420 ? 99.112 -58.594 155.703 1.00 16.69 437 ALA A N 1
ATOM 3133 C CA . ALA A 1 420 ? 98.193 -59.718 155.856 1.00 16.95 437 ALA A CA 1
ATOM 3134 C C . ALA A 1 420 ? 97.065 -59.697 154.809 1.00 16.45 437 ALA A C 1
ATOM 3135 O O . ALA A 1 420 ? 96.297 -60.656 154.695 1.00 17.63 437 ALA A O 1
ATOM 3137 N N . LEU A 1 421 ? 96.962 -58.609 154.052 1.00 14.50 438 LEU A N 1
ATOM 3138 C CA . LEU A 1 421 ? 95.946 -58.498 153.014 1.00 13.86 438 LEU A CA 1
ATOM 3139 C C . LEU A 1 421 ? 96.266 -59.442 151.863 1.00 16.12 438 LEU A C 1
ATOM 3140 O O . LEU A 1 421 ? 95.389 -59.760 151.051 1.00 15.43 438 LEU A O 1
ATOM 3145 N N . ARG A 1 422 ? 97.522 -59.893 151.803 1.00 17.81 439 ARG A N 1
ATOM 3146 C CA . ARG A 1 422 ? 97.971 -60.744 150.703 1.00 18.72 439 ARG A CA 1
ATOM 3147 C C . ARG A 1 422 ? 98.628 -62.089 151.040 1.00 19.29 439 ARG A C 1
ATOM 3148 O O . ARG A 1 422 ? 98.312 -63.111 150.419 1.00 19.60 439 ARG A O 1
ATOM 3156 N N . ASP A 1 423 ? 99.547 -62.090 152.000 1.00 19.69 440 ASP A N 1
ATOM 3157 C CA . ASP A 1 423 ? 100.255 -63.309 152.386 1.00 20.20 440 ASP A CA 1
ATOM 3158 C C . ASP A 1 423 ? 99.339 -64.478 152.703 1.00 20.69 440 ASP A C 1
ATOM 3159 O O . ASP A 1 423 ? 98.283 -64.308 153.312 1.00 21.21 440 ASP A O 1
ATOM 3164 N N . PRO A 1 424 ? 99.742 -65.691 152.305 1.00 21.09 441 PRO A N 1
ATOM 3165 C CA . PRO A 1 424 ? 98.925 -66.870 152.573 1.00 21.22 441 PRO A CA 1
ATOM 3166 C C . PRO A 1 424 ? 99.240 -67.398 153.976 1.00 21.39 441 PRO A C 1
ATOM 3167 O O . PRO A 1 424 ? 100.177 -66.924 154.640 1.00 21.23 441 PRO A O 1
ATOM 3171 N N . VAL A 1 425 ? 98.439 -68.358 154.425 1.00 20.82 442 VAL A N 1
ATOM 3172 C CA . VAL A 1 425 ? 98.630 -68.984 155.724 1.00 20.26 442 VAL A CA 1
ATOM 3173 C C . VAL A 1 425 ? 98.562 -70.476 155.433 1.00 20.86 442 VAL A C 1
ATOM 3174 O O . VAL A 1 425 ? 97.482 -71.024 155.213 1.00 21.36 442 VAL A O 1
ATOM 3178 N N . GLY A 1 426 ? 99.717 -71.129 155.406 1.00 21.13 443 GLY A N 1
ATOM 3179 C CA . GLY A 1 426 ? 99.728 -72.548 155.112 1.00 22.47 443 GLY A CA 1
ATOM 3180 C C . GLY A 1 426 ? 99.152 -72.750 153.725 1.00 23.14 443 GLY A C 1
ATOM 3181 O O . GLY A 1 426 ? 99.578 -72.085 152.783 1.00 23.18 443 GLY A O 1
ATOM 3182 N N . LYS A 1 427 ? 98.181 -73.647 153.586 1.00 23.77 444 LYS A N 1
ATOM 3183 C CA . LYS A 1 427 ? 97.582 -73.881 152.281 1.00 23.33 444 LYS A CA 1
ATOM 3184 C C . LYS A 1 427 ? 96.409 -72.961 152.006 1.00 21.75 444 LYS A C 1
ATOM 3185 O O . LYS A 1 427 ? 95.730 -73.112 150.988 1.00 21.56 444 LYS A O 1
ATOM 3191 N N . VAL A 1 428 ? 96.142 -72.020 152.905 1.00 19.99 445 VAL A N 1
ATOM 3192 C CA . VAL A 1 428 ? 95.032 -71.111 152.654 1.00 20.29 445 VAL A CA 1
ATOM 3193 C C . VAL A 1 428 ? 95.566 -69.895 151.902 1.00 20.07 445 VAL A C 1
ATOM 3194 O O . VAL A 1 428 ? 96.548 -69.268 152.318 1.00 19.53 445 VAL A O 1
ATOM 3198 N N . HIS A 1 429 ? 94.932 -69.589 150.774 1.00 18.97 446 HIS A N 1
ATOM 3199 C CA . HIS A 1 429 ? 95.343 -68.463 149.950 1.00 18.77 446 HIS A CA 1
ATOM 3200 C C . HIS A 1 429 ? 94.265 -67.386 149.900 1.00 17.45 446 HIS A C 1
ATOM 3201 O O . HIS A 1 429 ? 93.074 -67.691 149.901 1.00 18.94 446 HIS A O 1
ATOM 3208 N N . PHE A 1 430 ? 94.669 -66.124 149.853 1.00 14.71 447 PHE A N 1
ATOM 3209 C CA . PHE A 1 430 ? 93.678 -65.065 149.822 1.00 13.25 447 PHE A CA 1
ATOM 3210 C C . PHE A 1 430 ? 93.444 -64.378 148.491 1.00 13.16 447 PHE A C 1
ATOM 3211 O O . PHE A 1 430 ? 94.355 -63.791 147.896 1.00 13.54 447 PHE A O 1
ATOM 3219 N N . ALA A 1 431 ? 92.205 -64.454 148.024 1.00 13.23 448 ALA A N 1
ATOM 3220 C CA . ALA A 1 431 ? 91.828 -63.806 146.778 1.00 13.79 448 ALA A CA 1
ATOM 3221 C C . ALA A 1 431 ? 90.846 -62.688 147.140 1.00 14.03 448 ALA A C 1
ATOM 3222 O O . ALA A 1 431 ? 90.885 -62.162 148.259 1.00 14.01 448 ALA A O 1
ATOM 3224 N N . GLY A 1 432 ? 89.962 -62.330 146.213 1.00 13.33 449 GLY A N 1
ATOM 3225 C CA . GLY A 1 432 ? 89.018 -61.267 146.495 1.00 12.74 449 GLY A CA 1
ATOM 3226 C C . GLY A 1 432 ? 89.690 -59.943 146.216 1.00 12.76 449 GLY A C 1
ATOM 3227 O O . GLY A 1 432 ? 90.820 -59.712 146.644 1.00 12.61 449 GLY A O 1
ATOM 3228 N N . THR A 1 433 ? 88.981 -59.072 145.509 1.00 13.35 450 THR A N 1
ATOM 3229 C CA . THR A 1 433 ? 89.500 -57.769 145.110 1.00 14.29 450 THR A CA 1
ATOM 3230 C C . THR A 1 433 ? 90.444 -57.097 146.096 1.00 14.78 450 THR A C 1
ATOM 3231 O O . THR A 1 433 ? 91.448 -56.513 145.689 1.00 14.09 450 THR A O 1
ATOM 3235 N N . GLU A 1 434 ? 90.142 -57.187 147.386 1.00 16.37 451 GLU A N 1
ATOM 3236 C CA . GLU A 1 434 ? 90.994 -56.547 148.380 1.00 18.21 451 GLU A CA 1
ATOM 3237 C C . GLU A 1 434 ? 92.426 -57.090 148.448 1.00 18.31 451 GLU A C 1
ATOM 3238 O O . GLU A 1 434 ? 93.287 -56.497 149.104 1.00 19.36 451 GLU A O 1
ATOM 3244 N N . ALA A 1 435 ? 92.688 -58.199 147.761 1.00 18.50 452 ALA A N 1
ATOM 3245 C CA . ALA A 1 435 ? 94.020 -58.807 147.768 1.00 18.05 452 ALA A CA 1
ATOM 3246 C C . ALA A 1 435 ? 94.866 -58.393 146.565 1.00 18.44 452 ALA A C 1
ATOM 3247 O O . ALA A 1 435 ? 96.081 -58.594 146.552 1.00 18.62 452 ALA A O 1
ATOM 3249 N N . SER A 1 436 ? 94.222 -57.818 145.555 1.00 17.74 453 SER A N 1
ATOM 3250 C CA . SER A 1 436 ? 94.927 -57.393 144.363 1.00 17.66 453 SER A CA 1
ATOM 3251 C C . SER A 1 436 ? 95.939 -56.324 144.729 1.00 17.96 453 SER A C 1
ATOM 3252 O O . SER A 1 436 ? 95.791 -55.644 145.747 1.00 18.80 453 SER A O 1
ATOM 3255 N N . PHE A 1 437 ? 96.984 -56.194 143.916 1.00 17.80 454 PHE A N 1
ATOM 3256 C CA . PHE A 1 437 ? 98.005 -55.185 144.167 1.00 18.06 454 PHE A CA 1
ATOM 3257 C C . PHE A 1 437 ? 97.424 -53.850 143.760 1.00 19.09 454 PHE A C 1
ATOM 3258 O O . PHE A 1 437 ? 97.621 -52.839 144.431 1.00 19.87 454 PHE A O 1
ATOM 3266 N N . GLN A 1 438 ? 96.699 -53.867 142.648 1.00 19.71 455 GLN A N 1
ATOM 3267 C CA . GLN A 1 438 ? 96.085 -52.666 142.110 1.00 19.44 455 GLN A CA 1
ATOM 3268 C C . GLN A 1 438 ? 94.600 -52.891 141.849 1.00 18.36 455 GLN A C 1
ATOM 3269 O O . GLN A 1 438 ? 94.174 -53.994 141.534 1.00 17.63 455 GLN A O 1
ATOM 3275 N N . TRP A 1 439 ? 93.819 -51.829 141.983 1.00 18.50 456 TRP A N 1
ATOM 3276 C CA . TRP A 1 439 ? 92.383 -51.895 141.787 1.00 19.23 456 TRP A CA 1
ATOM 3277 C C . TRP A 1 439 ? 91.660 -52.714 142.860 1.00 19.49 456 TRP A C 1
ATOM 3278 O O . TRP A 1 439 ? 90.555 -53.206 142.647 1.00 20.10 456 TRP A O 1
ATOM 3289 N N . SER A 1 440 ? 92.293 -52.854 144.019 1.00 19.54 457 SER A N 1
ATOM 3290 C CA . SER A 1 440 ? 91.693 -53.570 145.136 1.00 18.43 457 SER A CA 1
ATOM 3291 C C . SER A 1 440 ? 90.471 -52.752 145.513 1.00 19.28 457 SER A C 1
ATOM 3292 O O . SER A 1 440 ? 90.599 -51.633 146.005 1.00 20.31 457 SER A O 1
ATOM 3295 N N . GLY A 1 441 ? 89.288 -53.303 145.260 1.00 20.07 458 GLY A N 1
ATOM 3296 C CA . GLY A 1 441 ? 88.049 -52.601 145.560 1.00 19.08 458 GLY A CA 1
ATOM 3297 C C . GLY A 1 441 ? 87.130 -52.618 144.351 1.00 18.37 458 GLY A C 1
ATOM 3298 O O . GLY A 1 441 ? 85.905 -52.569 144.472 1.00 18.77 458 GLY A O 1
ATOM 3299 N N . TYR A 1 442 ? 87.733 -52.684 143.169 1.00 17.74 459 TYR A N 1
ATOM 3300 C CA . TYR A 1 442 ? 86.982 -52.719 141.924 1.00 16.73 459 TYR A CA 1
ATOM 3301 C C . TYR A 1 442 ? 86.976 -54.147 141.385 1.00 16.85 459 TYR A C 1
ATOM 3302 O O . TYR A 1 442 ? 87.675 -55.022 141.912 1.00 15.78 459 TYR A O 1
ATOM 3311 N N . MET A 1 443 ? 86.176 -54.396 140.353 1.00 17.54 460 MET A N 1
ATOM 3312 C CA . MET A 1 443 ? 86.118 -55.734 139.773 1.00 18.67 460 MET A CA 1
ATOM 3313 C C . MET A 1 443 ? 87.491 -56.153 139.226 1.00 19.00 460 MET A C 1
ATOM 3314 O O . MET A 1 443 ? 87.966 -57.254 139.508 1.00 18.66 460 MET A O 1
ATOM 3319 N N . GLU A 1 444 ? 88.122 -55.274 138.448 1.00 18.75 461 GLU A N 1
ATOM 3320 C CA . GLU A 1 444 ? 89.447 -55.554 137.905 1.00 18.18 461 GLU A CA 1
ATOM 3321 C C . GLU A 1 444 ? 90.283 -56.238 138.983 1.00 17.90 461 GLU A C 1
ATOM 3322 O O . GLU A 1 444 ? 90.981 -57.223 138.721 1.00 17.50 461 GLU A O 1
ATOM 3328 N N . GLY A 1 445 ? 90.200 -55.695 140.196 1.00 17.46 462 GLY A N 1
ATOM 3329 C CA . GLY A 1 445 ? 90.949 -56.232 141.318 1.00 17.19 462 GLY A CA 1
ATOM 3330 C C . GLY A 1 445 ? 90.563 -57.657 141.656 1.00 16.95 462 GLY A C 1
ATOM 3331 O O . GLY A 1 445 ? 91.430 -58.508 141.883 1.00 16.05 462 GLY A O 1
ATOM 3332 N N . GLY A 1 446 ? 89.262 -57.923 141.694 1.00 16.25 463 GLY A N 1
ATOM 3333 C CA . GLY A 1 446 ? 88.808 -59.265 142.007 1.00 16.51 463 GLY A CA 1
ATOM 3334 C C . GLY A 1 446 ? 89.396 -60.290 141.056 1.00 16.98 463 GLY A C 1
ATOM 3335 O O . GLY A 1 446 ? 89.877 -61.346 141.480 1.00 16.82 463 GLY A O 1
ATOM 3336 N N . VAL A 1 447 ? 89.357 -59.972 139.763 1.00 16.89 464 VAL A N 1
ATOM 3337 C CA . VAL A 1 447 ? 89.880 -60.857 138.731 1.00 15.31 464 VAL A CA 1
ATOM 3338 C C . VAL A 1 447 ? 91.362 -61.096 138.984 1.00 15.00 464 VAL A C 1
ATOM 3339 O O . VAL A 1 447 ? 91.784 -62.221 139.243 1.00 15.48 464 VAL A O 1
ATOM 3343 N N . ARG A 1 448 ? 92.149 -60.035 138.933 1.00 14.70 465 ARG A N 1
ATOM 3344 C CA . ARG A 1 448 ? 93.580 -60.163 139.172 1.00 16.59 465 ARG A CA 1
ATOM 3345 C C . ARG A 1 448 ? 93.906 -60.917 140.457 1.00 17.87 465 ARG A C 1
ATOM 3346 O O . ARG A 1 448 ? 94.723 -61.837 140.463 1.00 17.85 465 ARG A O 1
ATOM 3354 N N . ALA A 1 449 ? 93.277 -60.501 141.548 1.00 19.25 466 ALA A N 1
ATOM 3355 C CA . ALA A 1 449 ? 93.497 -61.126 142.840 1.00 21.05 466 ALA A CA 1
ATOM 3356 C C . ALA A 1 449 ? 93.292 -62.633 142.759 1.00 22.31 466 ALA A C 1
ATOM 3357 O O . ALA A 1 449 ? 94.103 -63.413 143.276 1.00 23.18 466 ALA A O 1
ATOM 3359 N N . GLY A 1 450 ? 92.203 -63.026 142.103 1.00 22.13 467 GLY A N 1
ATOM 3360 C CA . GLY A 1 450 ? 91.876 -64.432 141.958 1.00 22.62 467 GLY A CA 1
ATOM 3361 C C . GLY A 1 450 ? 92.755 -65.183 140.974 1.00 23.05 467 GLY A C 1
ATOM 3362 O O . GLY A 1 450 ? 92.923 -66.401 141.088 1.00 23.79 467 GLY A O 1
ATOM 3363 N N . GLN A 1 451 ? 93.310 -64.479 139.995 1.00 21.99 468 GLN A N 1
ATOM 3364 C CA . GLN A 1 451 ? 94.171 -65.138 139.028 1.00 21.35 468 GLN A CA 1
ATOM 3365 C C . GLN A 1 451 ? 95.560 -65.286 139.644 1.00 21.75 468 GLN A C 1
ATOM 3366 O O . GLN A 1 451 ? 96.257 -66.286 139.441 1.00 20.66 468 GLN A O 1
ATOM 3372 N N . LYS A 1 452 ? 95.945 -64.279 140.415 1.00 22.61 469 LYS A N 1
ATOM 3373 C CA . LYS A 1 452 ? 97.229 -64.278 141.094 1.00 23.10 469 LYS A CA 1
ATOM 3374 C C . LYS A 1 452 ? 97.218 -65.438 142.096 1.00 22.85 469 LYS A C 1
ATOM 3375 O O . LYS A 1 452 ? 98.151 -66.246 142.142 1.00 22.74 469 LYS A O 1
ATOM 3381 N N . ALA A 1 453 ? 96.140 -65.536 142.868 1.00 22.56 470 ALA A N 1
ATOM 3382 C CA . ALA A 1 453 ? 95.990 -66.606 143.853 1.00 21.55 470 ALA A CA 1
ATOM 3383 C C . ALA A 1 453 ? 96.124 -67.984 143.191 1.00 21.00 470 ALA A C 1
ATOM 3384 O O . ALA A 1 453 ? 96.786 -68.878 143.721 1.00 19.77 470 ALA A O 1
ATOM 3386 N N . ALA A 1 454 ? 95.490 -68.143 142.031 1.00 20.48 471 ALA A N 1
ATOM 3387 C CA . ALA A 1 454 ? 95.526 -69.400 141.286 1.00 20.60 471 ALA A CA 1
ATOM 3388 C C . ALA A 1 454 ? 96.930 -69.744 140.785 1.00 21.44 471 ALA A C 1
ATOM 3389 O O . ALA A 1 454 ? 97.399 -70.880 140.928 1.00 19.53 471 ALA A O 1
ATOM 3391 N N . ALA A 1 455 ? 97.585 -68.751 140.187 1.00 22.98 472 ALA A N 1
ATOM 3392 C CA . ALA A 1 455 ? 98.932 -68.913 139.660 1.00 23.55 472 ALA A CA 1
ATOM 3393 C C . ALA A 1 455 ? 99.841 -69.425 140.759 1.00 23.71 472 ALA A C 1
ATOM 3394 O O . ALA A 1 455 ? 100.744 -70.226 140.517 1.00 23.35 472 ALA A O 1
ATOM 3396 N N . ALA A 1 456 ? 99.585 -68.952 141.970 1.00 24.37 473 ALA A N 1
ATOM 3397 C CA . ALA A 1 456 ? 100.375 -69.333 143.129 1.00 26.61 473 ALA A CA 1
ATOM 3398 C C . ALA A 1 456 ? 100.167 -70.784 143.526 1.00 28.26 473 ALA A C 1
ATOM 3399 O O . ALA A 1 456 ? 101.121 -71.501 143.835 1.00 28.23 473 ALA A O 1
ATOM 3401 N N . ILE A 1 457 ? 98.907 -71.204 143.537 1.00 31.00 474 ILE A N 1
ATOM 3402 C CA . ILE A 1 457 ? 98.560 -72.566 143.905 1.00 31.85 474 ILE A CA 1
ATOM 3403 C C . ILE A 1 457 ? 98.958 -73.535 142.804 1.00 33.44 474 ILE A C 1
ATOM 3404 O O . ILE A 1 457 ? 99.290 -74.684 143.077 1.00 33.97 474 ILE A O 1
ATOM 3409 N N . ALA A 1 458 ? 98.942 -73.075 141.560 1.00 35.10 475 ALA A N 1
ATOM 3410 C CA . ALA A 1 458 ? 99.329 -73.946 140.462 1.00 36.90 475 ALA A CA 1
ATOM 3411 C C . ALA A 1 458 ? 100.810 -74.312 140.590 1.00 38.75 475 ALA A C 1
ATOM 3412 O O . ALA A 1 458 ? 101.186 -75.468 140.380 1.00 39.63 475 ALA A O 1
ATOM 3414 N N . GLU A 1 459 ? 101.646 -73.331 140.939 1.00 40.67 476 GLU A N 1
ATOM 3415 C CA . GLU A 1 459 ? 103.085 -73.565 141.089 1.00 42.26 476 GLU A CA 1
ATOM 3416 C C . GLU A 1 459 ? 103.346 -74.457 142.298 1.00 43.48 476 GLU A C 1
ATOM 3417 O O . GLU A 1 459 ? 104.320 -75.203 142.330 1.00 44.46 476 GLU A O 1
ATOM 3419 N N . GLU A 1 460 ? 102.464 -74.377 143.289 1.00 44.69 477 GLU A N 1
ATOM 3420 C CA . GLU A 1 460 ? 102.578 -75.183 144.499 1.00 45.57 477 GLU A CA 1
ATOM 3421 C C . GLU A 1 460 ? 102.236 -76.637 144.202 1.00 46.20 477 GLU A C 1
ATOM 3422 O O . GLU A 1 460 ? 102.591 -77.540 144.960 1.00 45.92 477 GLU A O 1
ATOM 3428 N N . LEU A 1 461 ? 101.539 -76.847 143.089 1.00 47.56 478 LEU A N 1
ATOM 3429 C CA . LEU A 1 461 ? 101.123 -78.177 142.664 1.00 48.49 478 LEU A CA 1
ATOM 3430 C C . LEU A 1 461 ? 102.221 -78.906 141.904 1.00 51.25 478 LEU A C 1
ATOM 3431 O O . LEU A 1 461 ? 102.307 -80.133 141.955 1.00 52.13 478 LEU A O 1
ATOM 3436 N N . GLU A 1 462 ? 103.065 -78.160 141.200 1.00 54.41 479 GLU A N 1
ATOM 3437 C CA . GLU A 1 462 ? 104.161 -78.786 140.473 1.00 57.87 479 GLU A CA 1
ATOM 3438 C C . GLU A 1 462 ? 105.319 -79.003 141.437 1.00 59.41 479 GLU A C 1
ATOM 3439 O O . GLU A 1 462 ? 106.449 -79.228 141.016 1.00 60.65 479 GLU A O 1
ATOM 3445 N N . ARG A 1 463 ? 105.021 -78.928 142.731 1.00 61.25 480 ARG A N 1
ATOM 3446 C CA . ARG A 1 463 ? 106.009 -79.109 143.794 1.00 62.67 480 ARG A CA 1
ATOM 3447 C C . ARG A 1 463 ? 106.843 -77.842 143.991 1.00 62.55 480 ARG A C 1
ATOM 3448 O O . ARG A 1 463 ? 106.793 -77.206 145.048 1.00 62.64 480 ARG A O 1
ATOM 3456 N N . PRO B 1 13 ? 157.078 -73.612 139.130 1.00 35.44 30 PRO B N 1
ATOM 3457 C CA . PRO B 1 13 ? 156.266 -72.769 138.207 1.00 35.90 30 PRO B CA 1
ATOM 3458 C C . PRO B 1 13 ? 155.694 -73.592 137.062 1.00 35.70 30 PRO B C 1
ATOM 3459 O O . PRO B 1 13 ? 156.367 -73.835 136.065 1.00 36.54 30 PRO B O 1
ATOM 3463 N N . ASP B 1 14 ? 154.442 -74.005 137.196 1.00 35.73 31 ASP B N 1
ATOM 3464 C CA . ASP B 1 14 ? 153.809 -74.821 136.174 1.00 36.51 31 ASP B CA 1
ATOM 3465 C C . ASP B 1 14 ? 153.586 -74.061 134.873 1.00 35.73 31 ASP B C 1
ATOM 3466 O O . ASP B 1 14 ? 153.696 -74.620 133.783 1.00 36.45 31 ASP B O 1
ATOM 3471 N N . VAL B 1 15 ? 153.266 -72.783 134.980 1.00 34.13 32 VAL B N 1
ATOM 3472 C CA . VAL B 1 15 ? 153.019 -71.992 133.791 1.00 32.75 32 VAL B CA 1
ATOM 3473 C C . VAL B 1 15 ? 153.538 -70.579 134.078 1.00 31.90 32 VAL B C 1
ATOM 3474 O O . VAL B 1 15 ? 153.866 -70.266 135.228 1.00 30.86 32 VAL B O 1
ATOM 3478 N N . ASP B 1 16 ? 153.648 -69.747 133.040 1.00 30.87 33 ASP B N 1
ATOM 3479 C CA . ASP B 1 16 ? 154.139 -68.374 133.196 1.00 29.35 33 ASP B CA 1
ATOM 3480 C C . ASP B 1 16 ? 153.147 -67.537 133.972 1.00 28.07 33 ASP B C 1
ATOM 3481 O O . ASP B 1 16 ? 153.488 -66.912 134.981 1.00 27.59 33 ASP B O 1
ATOM 3486 N N . VAL B 1 17 ? 151.913 -67.530 133.480 1.00 26.51 34 VAL B N 1
ATOM 3487 C CA . VAL B 1 17 ? 150.847 -66.767 134.099 1.00 24.93 34 VAL B CA 1
ATOM 3488 C C . VAL B 1 17 ? 149.562 -67.565 134.203 1.00 24.84 34 VAL B C 1
ATOM 3489 O O . VAL B 1 17 ? 149.132 -68.205 133.234 1.00 24.17 34 VAL B O 1
ATOM 3493 N N . ILE B 1 18 ? 148.967 -67.536 135.395 1.00 24.65 35 ILE B N 1
ATOM 3494 C CA . ILE B 1 18 ? 147.686 -68.194 135.633 1.00 23.52 35 ILE B CA 1
ATOM 3495 C C . ILE B 1 18 ? 146.675 -67.053 135.773 1.00 24.14 35 ILE B C 1
ATOM 3496 O O . ILE B 1 18 ? 146.854 -66.132 136.582 1.00 24.03 35 ILE B O 1
ATOM 3501 N N . ILE B 1 19 ? 145.630 -67.109 134.959 1.00 23.90 36 ILE B N 1
ATOM 3502 C CA . ILE B 1 19 ? 144.590 -66.096 134.975 1.00 23.17 36 ILE B CA 1
ATOM 3503 C C . ILE B 1 19 ? 143.392 -66.609 135.770 1.00 22.80 36 ILE B C 1
ATOM 3504 O O . ILE B 1 19 ? 142.774 -67.610 135.393 1.00 23.56 36 ILE B O 1
ATOM 3509 N N . ILE B 1 20 ? 143.062 -65.933 136.868 1.00 20.71 37 ILE B N 1
ATOM 3510 C CA . ILE B 1 20 ? 141.929 -66.366 137.674 1.00 19.30 37 ILE B CA 1
ATOM 3511 C C . ILE B 1 20 ? 140.618 -65.764 137.161 1.00 19.15 37 ILE B C 1
ATOM 3512 O O . ILE B 1 20 ? 140.461 -64.540 137.117 1.00 19.70 37 ILE B O 1
ATOM 3517 N N . GLY B 1 21 ? 139.688 -66.631 136.764 1.00 18.12 38 GLY B N 1
ATOM 3518 C CA . GLY B 1 21 ? 138.394 -66.182 136.273 1.00 16.71 38 GLY B CA 1
ATOM 3519 C C . GLY B 1 21 ? 138.308 -66.165 134.762 1.00 17.08 38 GLY B C 1
ATOM 3520 O O . GLY B 1 21 ? 139.146 -65.549 134.108 1.00 18.67 38 GLY B O 1
ATOM 3521 N N . ALA B 1 22 ? 137.300 -66.820 134.197 1.00 15.47 39 ALA B N 1
ATOM 3522 C CA . ALA B 1 22 ? 137.157 -66.849 132.750 1.00 14.97 39 ALA B CA 1
ATOM 3523 C C . ALA B 1 22 ? 136.092 -65.890 132.196 1.00 17.41 39 ALA B C 1
ATOM 3524 O O . ALA B 1 22 ? 135.185 -66.317 131.487 1.00 18.05 39 ALA B O 1
ATOM 3526 N N . GLY B 1 23 ? 136.184 -64.598 132.512 1.00 18.38 40 GLY B N 1
ATOM 3527 C CA . GLY B 1 23 ? 135.216 -63.652 131.970 1.00 18.22 40 GLY B CA 1
ATOM 3528 C C . GLY B 1 23 ? 135.838 -63.083 130.708 1.00 19.12 40 GLY B C 1
ATOM 3529 O O . GLY B 1 23 ? 136.986 -63.408 130.410 1.00 19.52 40 GLY B O 1
ATOM 3530 N N . ILE B 1 24 ? 135.128 -62.258 129.946 1.00 18.92 41 ILE B N 1
ATOM 3531 C CA . ILE B 1 24 ? 135.763 -61.704 128.751 1.00 19.80 41 ILE B CA 1
ATOM 3532 C C . ILE B 1 24 ? 137.111 -61.113 129.155 1.00 19.25 41 ILE B C 1
ATOM 3533 O O . ILE B 1 24 ? 138.043 -61.090 128.353 1.00 19.83 41 ILE B O 1
ATOM 3538 N N . SER B 1 25 ? 137.214 -60.648 130.401 1.00 18.27 42 SER B N 1
ATOM 3539 C CA . SER B 1 25 ? 138.447 -60.027 130.887 1.00 18.40 42 SER B CA 1
ATOM 3540 C C . SER B 1 25 ? 139.577 -61.030 131.107 1.00 19.29 42 SER B C 1
ATOM 3541 O O . SER B 1 25 ? 140.726 -60.778 130.727 1.00 18.74 42 SER B O 1
ATOM 3544 N N . GLY B 1 26 ? 139.256 -62.161 131.723 1.00 20.30 43 GLY B N 1
ATOM 3545 C CA . GLY B 1 26 ? 140.276 -63.171 131.939 1.00 20.21 43 GLY B CA 1
ATOM 3546 C C . GLY B 1 26 ? 140.690 -63.758 130.600 1.00 19.95 43 GLY B C 1
ATOM 3547 O O . GLY B 1 26 ? 141.874 -64.010 130.354 1.00 18.30 43 GLY B O 1
ATOM 3548 N N . SER B 1 27 ? 139.698 -63.962 129.734 1.00 20.66 44 SER B N 1
ATOM 3549 C CA . SER B 1 27 ? 139.908 -64.522 128.401 1.00 21.77 44 SER B CA 1
ATOM 3550 C C . SER B 1 27 ? 140.731 -63.598 127.517 1.00 22.48 44 SER B C 1
ATOM 3551 O O . SER B 1 27 ? 141.591 -64.049 126.756 1.00 23.41 44 SER B O 1
ATOM 3554 N N . ALA B 1 28 ? 140.457 -62.303 127.607 1.00 22.41 45 ALA B N 1
ATOM 3555 C CA . ALA B 1 28 ? 141.189 -61.333 126.817 1.00 23.72 45 ALA B CA 1
ATOM 3556 C C . ALA B 1 28 ? 142.649 -61.326 127.264 1.00 24.57 45 ALA B C 1
ATOM 3557 O O . ALA B 1 28 ? 143.559 -61.188 126.447 1.00 24.68 45 ALA B O 1
ATOM 3559 N N . ALA B 1 29 ? 142.860 -61.471 128.571 1.00 25.00 46 ALA B N 1
ATOM 3560 C CA . ALA B 1 29 ? 144.201 -61.491 129.142 1.00 25.26 46 ALA B CA 1
ATOM 3561 C C . ALA B 1 29 ? 144.901 -62.758 128.673 1.00 26.29 46 ALA B C 1
ATOM 3562 O O . ALA B 1 29 ? 146.091 -62.748 128.345 1.00 25.88 46 ALA B O 1
ATOM 3564 N N . ALA B 1 30 ? 144.148 -63.854 128.648 1.00 27.78 47 ALA B N 1
ATOM 3565 C CA . ALA B 1 30 ? 144.680 -65.140 128.224 1.00 28.66 47 ALA B CA 1
ATOM 3566 C C . ALA B 1 30 ? 145.137 -65.078 126.778 1.00 29.43 47 ALA B C 1
ATOM 3567 O O . ALA B 1 30 ? 146.295 -65.372 126.482 1.00 30.44 47 ALA B O 1
ATOM 3569 N N . LYS B 1 31 ? 144.237 -64.693 125.876 1.00 29.15 48 LYS B N 1
ATOM 3570 C CA . LYS B 1 31 ? 144.608 -64.615 124.474 1.00 28.53 48 LYS B CA 1
ATOM 3571 C C . LYS B 1 31 ? 145.786 -63.673 124.304 1.00 28.77 48 LYS B C 1
ATOM 3572 O O . LYS B 1 31 ? 146.677 -63.920 123.498 1.00 30.14 48 LYS B O 1
ATOM 3578 N N . ALA B 1 32 ? 145.796 -62.592 125.070 1.00 28.66 49 ALA B N 1
ATOM 3579 C CA . ALA B 1 32 ? 146.873 -61.627 124.966 1.00 28.45 49 ALA B CA 1
ATOM 3580 C C . ALA B 1 32 ? 148.203 -62.281 125.283 1.00 29.09 49 ALA B C 1
ATOM 3581 O O . ALA B 1 32 ? 149.093 -62.337 124.439 1.00 30.08 49 ALA B O 1
ATOM 3583 N N . LEU B 1 33 ? 148.340 -62.783 126.501 1.00 29.47 50 LEU B N 1
ATOM 3584 C CA . LEU B 1 33 ? 149.582 -63.418 126.893 1.00 29.92 50 LEU B CA 1
ATOM 3585 C C . LEU B 1 33 ? 149.960 -64.586 125.977 1.00 31.74 50 LEU B C 1
ATOM 3586 O O . LEU B 1 33 ? 151.135 -64.758 125.662 1.00 31.90 50 LEU B O 1
ATOM 3591 N N . HIS B 1 34 ? 148.980 -65.376 125.533 1.00 33.78 51 HIS B N 1
ATOM 3592 C CA . HIS B 1 34 ? 149.265 -66.518 124.651 1.00 35.92 51 HIS B CA 1
ATOM 3593 C C . HIS B 1 34 ? 149.876 -66.062 123.336 1.00 37.04 51 HIS B C 1
ATOM 3594 O O . HIS B 1 34 ? 150.947 -66.524 122.957 1.00 37.38 51 HIS B O 1
ATOM 3596 N N . ASP B 1 35 ? 149.192 -65.157 122.640 1.00 38.42 52 ASP B N 1
ATOM 3597 C CA . ASP B 1 35 ? 149.690 -64.642 121.370 1.00 39.61 52 ASP B CA 1
ATOM 3598 C C . ASP B 1 35 ? 151.088 -64.068 121.531 1.00 40.82 52 ASP B C 1
ATOM 3599 O O . ASP B 1 35 ? 151.899 -64.124 120.603 1.00 41.14 52 ASP B O 1
ATOM 3604 N N . GLN B 1 36 ? 151.364 -63.513 122.709 1.00 41.92 53 GLN B N 1
ATOM 3605 C CA . GLN B 1 36 ? 152.668 -62.929 122.993 1.00 42.32 53 GLN B CA 1
ATOM 3606 C C . GLN B 1 36 ? 153.692 -64.051 123.182 1.00 41.44 53 GLN B C 1
ATOM 3607 O O . GLN B 1 36 ? 154.893 -63.802 123.262 1.00 42.07 53 GLN B O 1
ATOM 3613 N N . GLY B 1 37 ? 153.208 -65.288 123.243 1.00 39.94 54 GLY B N 1
ATOM 3614 C CA . GLY B 1 37 ? 154.099 -66.426 123.399 1.00 38.48 54 GLY B CA 1
ATOM 3615 C C . GLY B 1 37 ? 154.370 -66.889 124.821 1.00 37.21 54 GLY B C 1
ATOM 3616 O O . GLY B 1 37 ? 155.272 -67.698 125.050 1.00 37.96 54 GLY B O 1
ATOM 3617 N N . ALA B 1 38 ? 153.606 -66.385 125.782 1.00 35.29 55 ALA B N 1
ATOM 3618 C CA . ALA B 1 38 ? 153.796 -66.786 127.167 1.00 33.05 55 ALA B CA 1
ATOM 3619 C C . ALA B 1 38 ? 152.890 -67.967 127.486 1.00 31.67 55 ALA B C 1
ATOM 3620 O O . ALA B 1 38 ? 151.841 -68.149 126.858 1.00 31.18 55 ALA B O 1
ATOM 3622 N N . SER B 1 39 ? 153.306 -68.781 128.450 1.00 29.64 56 SER B N 1
ATOM 3623 C CA . SER B 1 39 ? 152.509 -69.929 128.848 1.00 28.09 56 SER B CA 1
ATOM 3624 C C . SER B 1 39 ? 151.389 -69.415 129.747 1.00 27.84 56 SER B C 1
ATOM 3625 O O . SER B 1 39 ? 151.622 -68.717 130.738 1.00 28.05 56 SER B O 1
ATOM 3628 N N . VAL B 1 40 ? 150.166 -69.777 129.394 1.00 26.44 57 VAL B N 1
ATOM 3629 C CA . VAL B 1 40 ? 149.003 -69.323 130.113 1.00 24.75 57 VAL B CA 1
ATOM 3630 C C . VAL B 1 40 ? 148.128 -70.455 130.654 1.00 25.85 57 VAL B C 1
ATOM 3631 O O . VAL B 1 40 ? 148.046 -71.534 130.074 1.00 25.49 57 VAL B O 1
ATOM 3635 N N . LEU B 1 41 ? 147.472 -70.196 131.778 1.00 27.10 58 LEU B N 1
ATOM 3636 C CA . LEU B 1 41 ? 146.578 -71.172 132.385 1.00 26.98 58 LEU B CA 1
ATOM 3637 C C . LEU B 1 41 ? 145.430 -70.423 133.086 1.00 28.05 58 LEU B C 1
ATOM 3638 O O . LEU B 1 41 ? 145.660 -69.683 134.047 1.00 28.84 58 LEU B O 1
ATOM 3643 N N . VAL B 1 42 ? 144.204 -70.597 132.590 1.00 28.42 59 VAL B N 1
ATOM 3644 C CA . VAL B 1 42 ? 143.032 -69.928 133.169 1.00 28.06 59 VAL B CA 1
ATOM 3645 C C . VAL B 1 42 ? 142.299 -70.849 134.144 1.00 27.60 59 VAL B C 1
ATOM 3646 O O . VAL B 1 42 ? 141.925 -71.971 133.806 1.00 28.02 59 VAL B O 1
ATOM 3650 N N . VAL B 1 43 ? 142.092 -70.361 135.358 1.00 27.15 60 VAL B N 1
ATOM 3651 C CA . VAL B 1 43 ? 141.415 -71.125 136.389 1.00 26.29 60 VAL B CA 1
ATOM 3652 C C . VAL B 1 43 ? 140.011 -70.555 136.618 1.00 26.91 60 VAL B C 1
ATOM 3653 O O . VAL B 1 43 ? 139.865 -69.378 136.938 1.00 28.17 60 VAL B O 1
ATOM 3657 N N . GLU B 1 44 ? 138.982 -71.384 136.439 1.00 26.91 61 GLU B N 1
ATOM 3658 C CA . GLU B 1 44 ? 137.596 -70.948 136.615 1.00 27.18 61 GLU B CA 1
ATOM 3659 C C . GLU B 1 44 ? 136.897 -71.534 137.842 1.00 28.70 61 GLU B C 1
ATOM 3660 O O . GLU B 1 44 ? 137.131 -72.681 138.214 1.00 29.09 61 GLU B O 1
ATOM 3666 N N . ALA B 1 45 ? 136.015 -70.748 138.452 1.00 29.58 62 ALA B N 1
ATOM 3667 C CA . ALA B 1 45 ? 135.303 -71.206 139.635 1.00 29.42 62 ALA B CA 1
ATOM 3668 C C . ALA B 1 45 ? 134.234 -72.226 139.323 1.00 29.57 62 ALA B C 1
ATOM 3669 O O . ALA B 1 45 ? 134.246 -73.307 139.904 1.00 30.08 62 ALA B O 1
ATOM 3671 N N . ASN B 1 46 ? 133.294 -71.914 138.435 1.00 29.22 63 ASN B N 1
ATOM 3672 C CA . ASN B 1 46 ? 132.281 -72.926 138.162 1.00 30.96 63 ASN B CA 1
ATOM 3673 C C . ASN B 1 46 ? 132.424 -73.650 136.844 1.00 30.88 63 ASN B C 1
ATOM 3674 O O . ASN B 1 46 ? 133.523 -73.757 136.312 1.00 31.02 63 ASN B O 1
ATOM 3679 N N . ASP B 1 47 ? 131.307 -74.143 136.320 1.00 31.28 64 ASP B N 1
ATOM 3680 C CA . ASP B 1 47 ? 131.324 -74.939 135.105 1.00 31.45 64 ASP B CA 1
ATOM 3681 C C . ASP B 1 47 ? 131.014 -74.325 133.744 1.00 31.38 64 ASP B C 1
ATOM 3682 O O . ASP B 1 47 ? 130.749 -75.051 132.791 1.00 31.99 64 ASP B O 1
ATOM 3687 N N . ARG B 1 48 ? 131.033 -73.007 133.620 1.00 30.37 65 ARG B N 1
ATOM 3688 C CA . ARG B 1 48 ? 130.784 -72.434 132.312 1.00 30.39 65 ARG B CA 1
ATOM 3689 C C . ARG B 1 48 ? 131.837 -71.376 132.083 1.00 31.30 65 ARG B C 1
ATOM 3690 O O . ARG B 1 48 ? 132.298 -70.745 133.030 1.00 30.96 65 ARG B O 1
ATOM 3698 N N . ILE B 1 49 ? 132.220 -71.184 130.826 1.00 32.58 66 ILE B N 1
ATOM 3699 C CA . ILE B 1 49 ? 133.286 -70.252 130.509 1.00 33.64 66 ILE B CA 1
ATOM 3700 C C . ILE B 1 49 ? 133.018 -68.762 130.452 1.00 35.08 66 ILE B C 1
ATOM 3701 O O . ILE B 1 49 ? 133.942 -67.984 130.669 1.00 37.70 66 ILE B O 1
ATOM 3706 N N . GLY B 1 50 ? 131.798 -68.329 130.171 1.00 34.70 67 GLY B N 1
ATOM 3707 C CA . GLY B 1 50 ? 131.587 -66.886 130.162 1.00 34.78 67 GLY B CA 1
ATOM 3708 C C . GLY B 1 50 ? 131.626 -66.357 131.594 1.00 34.48 67 GLY B C 1
ATOM 3709 O O . GLY B 1 50 ? 131.851 -67.122 132.542 1.00 36.29 67 GLY B O 1
ATOM 3710 N N . GLY B 1 51 ? 131.429 -65.058 131.777 1.00 32.28 68 GLY B N 1
ATOM 3711 C CA . GLY B 1 51 ? 131.408 -64.533 133.132 1.00 30.58 68 GLY B CA 1
ATOM 3712 C C . GLY B 1 51 ? 130.007 -64.004 133.358 1.00 29.51 68 GLY B C 1
ATOM 3713 O O . GLY B 1 51 ? 129.045 -64.769 133.404 1.00 27.63 68 GLY B O 1
ATOM 3714 N N . ARG B 1 52 ? 129.892 -62.684 133.492 1.00 29.81 69 ARG B N 1
ATOM 3715 C CA . ARG B 1 52 ? 128.595 -62.032 133.651 1.00 28.40 69 ARG B CA 1
ATOM 3716 C C . ARG B 1 52 ? 128.116 -61.973 132.206 1.00 28.56 69 ARG B C 1
ATOM 3717 O O . ARG B 1 52 ? 127.224 -61.213 131.832 1.00 29.09 69 ARG B O 1
ATOM 3725 N N . THR B 1 53 ? 128.765 -62.807 131.404 1.00 28.90 70 THR B N 1
ATOM 3726 C CA . THR B 1 53 ? 128.503 -62.973 129.990 1.00 28.76 70 THR B CA 1
ATOM 3727 C C . THR B 1 53 ? 128.086 -64.440 129.915 1.00 29.69 70 THR B C 1
ATOM 3728 O O . THR B 1 53 ? 128.919 -65.341 129.837 1.00 30.97 70 THR B O 1
ATOM 3732 N N . TRP B 1 54 ? 126.776 -64.662 129.977 1.00 30.24 71 TRP B N 1
ATOM 3733 C CA . TRP B 1 54 ? 126.196 -66.005 129.984 1.00 30.79 71 TRP B CA 1
ATOM 3734 C C . TRP B 1 54 ? 125.308 -66.243 128.762 1.00 31.85 71 TRP B C 1
ATOM 3735 O O . TRP B 1 54 ? 124.319 -65.532 128.554 1.00 31.12 71 TRP B O 1
ATOM 3746 N N . THR B 1 55 ? 125.649 -67.249 127.961 1.00 33.10 72 THR B N 1
ATOM 3747 C CA . THR B 1 55 ? 124.871 -67.540 126.766 1.00 35.35 72 THR B CA 1
ATOM 3748 C C . THR B 1 55 ? 124.395 -68.978 126.693 1.00 37.96 72 THR B C 1
ATOM 3749 O O . THR B 1 55 ? 125.034 -69.871 127.232 1.00 38.21 72 THR B O 1
ATOM 3753 N N . GLU B 1 56 ? 123.260 -69.182 126.030 1.00 42.09 73 GLU B N 1
ATOM 3754 C CA . GLU B 1 56 ? 122.688 -70.510 125.819 1.00 46.87 73 GLU B CA 1
ATOM 3755 C C . GLU B 1 56 ? 121.964 -70.553 124.480 1.00 50.04 73 GLU B C 1
ATOM 3756 O O . GLU B 1 56 ? 120.845 -70.052 124.341 1.00 50.13 73 GLU B O 1
ATOM 3762 N N . GLN B 1 57 ? 122.621 -71.152 123.494 1.00 54.06 74 GLN B N 1
ATOM 3763 C CA . GLN B 1 57 ? 122.078 -71.265 122.145 1.00 58.07 74 GLN B CA 1
ATOM 3764 C C . GLN B 1 57 ? 121.019 -72.363 122.081 1.00 60.48 74 GLN B C 1
ATOM 3765 O O . GLN B 1 57 ? 120.264 -72.467 121.106 1.00 61.33 74 GLN B O 1
ATOM 3771 N N . GLU B 1 58 ? 120.974 -73.175 123.135 1.00 62.11 75 GLU B N 1
ATOM 3772 C CA . GLU B 1 58 ? 120.014 -74.260 123.245 1.00 62.55 75 GLU B CA 1
ATOM 3773 C C . GLU B 1 58 ? 118.714 -73.647 123.760 1.00 62.04 75 GLU B C 1
ATOM 3774 O O . GLU B 1 58 ? 117.675 -74.306 123.803 1.00 61.33 75 GLU B O 1
ATOM 3780 N N . GLY B 1 59 ? 118.809 -72.368 124.134 1.00 62.02 76 GLY B N 1
ATOM 3781 C CA . GLY B 1 59 ? 117.696 -71.587 124.666 1.00 61.32 76 GLY B CA 1
ATOM 3782 C C . GLY B 1 59 ? 116.279 -71.929 124.249 1.00 60.46 76 GLY B C 1
ATOM 3783 O O . GLY B 1 59 ? 115.917 -71.829 123.075 1.00 60.07 76 GLY B O 1
ATOM 3784 N N . ALA B 1 60 ? 115.463 -72.282 125.243 1.00 59.58 77 ALA B N 1
ATOM 3785 C CA . ALA B 1 60 ? 114.062 -72.671 125.047 1.00 59.07 77 ALA B CA 1
ATOM 3786 C C . ALA B 1 60 ? 113.224 -71.836 124.060 1.00 57.52 77 ALA B C 1
ATOM 3787 O O . ALA B 1 60 ? 112.136 -72.239 123.646 1.00 56.28 77 ALA B O 1
ATOM 3789 N N . PRO B 1 61 ? 113.699 -70.649 123.690 1.00 56.58 78 PRO B N 1
ATOM 3790 C CA . PRO B 1 61 ? 112.837 -69.931 122.747 1.00 54.48 78 PRO B CA 1
ATOM 3791 C C . PRO B 1 61 ? 113.300 -70.154 121.330 1.00 51.29 78 PRO B C 1
ATOM 3792 O O . PRO B 1 61 ? 113.878 -71.185 121.016 1.00 50.58 78 PRO B O 1
ATOM 3796 N N . GLY B 1 62 ? 113.060 -69.162 120.484 1.00 48.48 79 GLY B N 1
ATOM 3797 C CA . GLY B 1 62 ? 113.468 -69.261 119.098 1.00 45.95 79 GLY B CA 1
ATOM 3798 C C . GLY B 1 62 ? 114.702 -68.433 118.794 1.00 43.95 79 GLY B C 1
ATOM 3799 O O . GLY B 1 62 ? 114.630 -67.409 118.111 1.00 43.01 79 GLY B O 1
ATOM 3800 N N . GLY B 1 63 ? 115.840 -68.892 119.303 1.00 42.15 80 GLY B N 1
ATOM 3801 C CA . GLY B 1 63 ? 117.095 -68.204 119.085 1.00 40.69 80 GLY B CA 1
ATOM 3802 C C . GLY B 1 63 ? 117.975 -68.351 120.306 1.00 40.51 80 GLY B C 1
ATOM 3803 O O . GLY B 1 63 ? 117.481 -68.690 121.384 1.00 41.32 80 GLY B O 1
ATOM 3804 N N . PRO B 1 64 ? 119.290 -68.126 120.178 1.00 39.67 81 PRO B N 1
ATOM 3805 C CA . PRO B 1 64 ? 120.147 -68.261 121.357 1.00 38.69 81 PRO B CA 1
ATOM 3806 C C . PRO B 1 64 ? 119.706 -67.193 122.348 1.00 37.64 81 PRO B C 1
ATOM 3807 O O . PRO B 1 64 ? 119.076 -66.209 121.946 1.00 37.59 81 PRO B O 1
ATOM 3811 N N . ILE B 1 65 ? 120.025 -67.378 123.627 1.00 36.00 82 ILE B N 1
ATOM 3812 C CA . ILE B 1 65 ? 119.638 -66.402 124.645 1.00 33.17 82 ILE B CA 1
ATOM 3813 C C . ILE B 1 65 ? 120.800 -66.012 125.567 1.00 32.51 82 ILE B C 1
ATOM 3814 O O . ILE B 1 65 ? 121.621 -66.848 125.953 1.00 32.45 82 ILE B O 1
ATOM 3819 N N . ASP B 1 66 ? 120.868 -64.725 125.894 1.00 31.32 83 ASP B N 1
ATOM 3820 C CA . ASP B 1 66 ? 121.901 -64.193 126.773 1.00 29.38 83 ASP B CA 1
ATOM 3821 C C . ASP B 1 66 ? 121.284 -63.872 128.126 1.00 28.04 83 ASP B C 1
ATOM 3822 O O . ASP B 1 66 ? 120.346 -63.082 128.208 1.00 26.96 83 ASP B O 1
ATOM 3827 N N . TYR B 1 67 ? 121.808 -64.488 129.181 1.00 27.01 84 TYR B N 1
ATOM 3828 C CA . TYR B 1 67 ? 121.307 -64.237 130.526 1.00 25.65 84 TYR B CA 1
ATOM 3829 C C . TYR B 1 67 ? 122.128 -63.137 131.161 1.00 24.63 84 TYR B C 1
ATOM 3830 O O . TYR B 1 67 ? 121.775 -62.615 132.212 1.00 24.90 84 TYR B O 1
ATOM 3839 N N . GLY B 1 68 ? 123.239 -62.798 130.520 1.00 24.33 85 GLY B N 1
ATOM 3840 C CA . GLY B 1 68 ? 124.106 -61.763 131.041 1.00 23.94 85 GLY B CA 1
ATOM 3841 C C . GLY B 1 68 ? 124.190 -60.605 130.076 1.00 24.14 85 GLY B C 1
ATOM 3842 O O . GLY B 1 68 ? 123.212 -60.282 129.402 1.00 24.95 85 GLY B O 1
ATOM 3843 N N . GLY B 1 69 ? 125.360 -59.975 130.013 1.00 23.29 86 GLY B N 1
ATOM 3844 C CA . GLY B 1 69 ? 125.550 -58.854 129.117 1.00 21.76 86 GLY B CA 1
ATOM 3845 C C . GLY B 1 69 ? 125.557 -59.246 127.663 1.00 22.15 86 GLY B C 1
ATOM 3846 O O . GLY B 1 69 ? 125.942 -60.366 127.317 1.00 22.92 86 GLY B O 1
ATOM 3847 N N . MET B 1 70 ? 125.137 -58.325 126.803 1.00 22.07 87 MET B N 1
ATOM 3848 C CA . MET B 1 70 ? 125.105 -58.612 125.379 1.00 22.35 87 MET B CA 1
ATOM 3849 C C . MET B 1 70 ? 125.144 -57.401 124.447 1.00 21.94 87 MET B C 1
ATOM 3850 O O . MET B 1 70 ? 125.239 -57.565 123.235 1.00 23.36 87 MET B O 1
ATOM 3855 N N . PHE B 1 71 ? 125.065 -56.190 124.983 1.00 20.21 88 PHE B N 1
ATOM 3856 C CA . PHE B 1 71 ? 125.084 -55.022 124.113 1.00 18.52 88 PHE B CA 1
ATOM 3857 C C . PHE B 1 71 ? 126.484 -54.505 123.811 1.00 18.22 88 PHE B C 1
ATOM 3858 O O . PHE B 1 71 ? 127.340 -54.432 124.694 1.00 18.61 88 PHE B O 1
ATOM 3866 N N . ILE B 1 72 ? 126.714 -54.160 122.547 1.00 17.09 89 ILE B N 1
ATOM 3867 C CA . ILE B 1 72 ? 128.002 -53.630 122.124 1.00 16.00 89 ILE B CA 1
ATOM 3868 C C . ILE B 1 72 ? 127.817 -52.155 121.829 1.00 16.32 89 ILE B C 1
ATOM 3869 O O . ILE B 1 72 ? 126.880 -51.770 121.128 1.00 15.26 89 ILE B O 1
ATOM 3874 N N . GLY B 1 73 ? 128.704 -51.334 122.383 1.00 17.20 90 GLY B N 1
ATOM 3875 C CA . GLY B 1 73 ? 128.620 -49.902 122.183 1.00 19.16 90 GLY B CA 1
ATOM 3876 C C . GLY B 1 73 ? 129.334 -49.482 120.922 1.00 20.18 90 GLY B C 1
ATOM 3877 O O . GLY B 1 73 ? 130.278 -50.141 120.507 1.00 20.81 90 GLY B O 1
ATOM 3878 N N . GLU B 1 74 ? 128.898 -48.386 120.311 1.00 21.30 91 GLU B N 1
ATOM 3879 C CA . GLU B 1 74 ? 129.531 -47.932 119.088 1.00 21.53 91 GLU B CA 1
ATOM 3880 C C . GLU B 1 74 ? 130.990 -47.540 119.284 1.00 20.62 91 GLU B C 1
ATOM 3881 O O . GLU B 1 74 ? 131.783 -47.643 118.356 1.00 22.16 91 GLU B O 1
ATOM 3887 N N . THR B 1 75 ? 131.366 -47.098 120.476 1.00 18.77 92 THR B N 1
ATOM 3888 C CA . THR B 1 75 ? 132.766 -46.755 120.690 1.00 17.35 92 THR B CA 1
ATOM 3889 C C . THR B 1 75 ? 133.479 -47.900 121.394 1.00 17.73 92 THR B C 1
ATOM 3890 O O . THR B 1 75 ? 134.574 -47.731 121.923 1.00 17.16 92 THR B O 1
ATOM 3894 N N . HIS B 1 76 ? 132.849 -49.070 121.403 1.00 19.00 93 HIS B N 1
ATOM 3895 C CA . HIS B 1 76 ? 133.421 -50.250 122.049 1.00 20.38 93 HIS B CA 1
ATOM 3896 C C . HIS B 1 76 ? 134.476 -50.892 121.159 1.00 19.97 93 HIS B C 1
ATOM 3897 O O . HIS B 1 76 ? 134.423 -52.071 120.800 1.00 18.78 93 HIS B O 1
ATOM 3904 N N . THR B 1 77 ? 135.456 -50.063 120.840 1.00 19.40 94 THR B N 1
ATOM 3905 C CA . THR B 1 77 ? 136.556 -50.394 119.973 1.00 18.72 94 THR B CA 1
ATOM 3906 C C . THR B 1 77 ? 137.281 -51.730 120.187 1.00 18.42 94 THR B C 1
ATOM 3907 O O . THR B 1 77 ? 137.346 -52.553 119.274 1.00 16.53 94 THR B O 1
ATOM 3911 N N . HIS B 1 78 ? 137.826 -51.948 121.380 1.00 19.98 95 HIS B N 1
ATOM 3912 C CA . HIS B 1 78 ? 138.573 -53.175 121.675 1.00 21.37 95 HIS B CA 1
ATOM 3913 C C . HIS B 1 78 ? 137.754 -54.451 121.606 1.00 21.93 95 HIS B C 1
ATOM 3914 O O . HIS B 1 78 ? 138.231 -55.472 121.113 1.00 22.98 95 HIS B O 1
ATOM 3921 N N . LEU B 1 79 ? 136.528 -54.398 122.117 1.00 22.81 96 LEU B N 1
ATOM 3922 C CA . LEU B 1 79 ? 135.638 -55.550 122.103 1.00 22.07 96 LEU B CA 1
ATOM 3923 C C . LEU B 1 79 ? 135.307 -55.914 120.660 1.00 23.05 96 LEU B C 1
ATOM 3924 O O . LEU B 1 79 ? 135.401 -57.074 120.268 1.00 23.57 96 LEU B O 1
ATOM 3929 N N . ILE B 1 80 ? 134.932 -54.916 119.868 1.00 23.93 97 ILE B N 1
ATOM 3930 C CA . ILE B 1 80 ? 134.591 -55.145 118.470 1.00 25.43 97 ILE B CA 1
ATOM 3931 C C . ILE B 1 80 ? 135.717 -55.855 117.716 1.00 26.87 97 ILE B C 1
ATOM 3932 O O . ILE B 1 80 ? 135.472 -56.813 116.979 1.00 26.87 97 ILE B O 1
ATOM 3937 N N . GLU B 1 81 ? 136.948 -55.391 117.905 1.00 28.69 98 GLU B N 1
ATOM 3938 C CA . GLU B 1 81 ? 138.088 -56.005 117.236 1.00 29.86 98 GLU B CA 1
ATOM 3939 C C . GLU B 1 81 ? 138.268 -57.435 117.743 1.00 27.92 98 GLU B C 1
ATOM 3940 O O . GLU B 1 81 ? 138.238 -58.381 116.960 1.00 28.29 98 GLU B O 1
ATOM 3946 N N . LEU B 1 82 ? 138.447 -57.600 119.049 1.00 25.47 99 LEU B N 1
ATOM 3947 C CA . LEU B 1 82 ? 138.631 -58.937 119.603 1.00 24.52 99 LEU B CA 1
ATOM 3948 C C . LEU B 1 82 ? 137.638 -59.932 119.007 1.00 24.99 99 LEU B C 1
ATOM 3949 O O . LEU B 1 82 ? 138.015 -60.833 118.265 1.00 24.62 99 LEU B O 1
ATOM 3954 N N . GLY B 1 83 ? 136.364 -59.749 119.320 1.00 26.52 100 GLY B N 1
ATOM 3955 C CA . GLY B 1 83 ? 135.342 -60.647 118.816 1.00 27.09 100 GLY B CA 1
ATOM 3956 C C . GLY B 1 83 ? 135.267 -60.769 117.307 1.00 27.69 100 GLY B C 1
ATOM 3957 O O . GLY B 1 83 ? 134.923 -61.831 116.793 1.00 27.59 100 GLY B O 1
ATOM 3958 N N . THR B 1 84 ? 135.580 -59.699 116.582 1.00 28.31 101 THR B N 1
ATOM 3959 C CA . THR B 1 84 ? 135.507 -59.764 115.126 1.00 29.25 101 THR B CA 1
ATOM 3960 C C . THR B 1 84 ? 136.635 -60.635 114.568 1.00 28.92 101 THR B C 1
ATOM 3961 O O . THR B 1 84 ? 136.429 -61.423 113.636 1.00 28.08 101 THR B O 1
ATOM 3965 N N . SER B 1 85 ? 137.820 -60.498 115.156 1.00 28.17 102 SER B N 1
ATOM 3966 C CA . SER B 1 85 ? 138.969 -61.272 114.722 1.00 27.77 102 SER B CA 1
ATOM 3967 C C . SER B 1 85 ? 138.687 -62.719 115.067 1.00 27.91 102 SER B C 1
ATOM 3968 O O . SER B 1 85 ? 139.144 -63.625 114.375 1.00 29.19 102 SER B O 1
ATOM 3971 N N . LEU B 1 86 ? 137.937 -62.933 116.145 1.00 27.74 103 LEU B N 1
ATOM 3972 C CA . LEU B 1 86 ? 137.574 -64.282 116.568 1.00 27.50 103 LEU B CA 1
ATOM 3973 C C . LEU B 1 86 ? 136.594 -64.886 115.562 1.00 28.13 103 LEU B C 1
ATOM 3974 O O . LEU B 1 86 ? 136.255 -66.063 115.648 1.00 28.48 103 LEU B O 1
ATOM 3979 N N . GLY B 1 87 ? 136.134 -64.072 114.614 1.00 29.17 104 GLY B N 1
ATOM 3980 C CA . GLY B 1 87 ? 135.215 -64.563 113.598 1.00 30.48 104 GLY B CA 1
ATOM 3981 C C . GLY B 1 87 ? 133.737 -64.294 113.817 1.00 31.51 104 GLY B C 1
ATOM 3982 O O . GLY B 1 87 ? 132.911 -64.654 112.976 1.00 31.14 104 GLY B O 1
ATOM 3983 N N . LEU B 1 88 ? 133.397 -63.667 114.939 1.00 32.47 105 LEU B N 1
ATOM 3984 C CA . LEU B 1 88 ? 132.005 -63.357 115.249 1.00 32.50 105 LEU B CA 1
ATOM 3985 C C . LEU B 1 88 ? 131.539 -62.240 114.323 1.00 32.96 105 LEU B C 1
ATOM 3986 O O . LEU B 1 88 ? 132.356 -61.443 113.849 1.00 32.50 105 LEU B O 1
ATOM 3991 N N . GLU B 1 89 ? 130.236 -62.197 114.060 1.00 33.74 106 GLU B N 1
ATOM 3992 C CA . GLU B 1 89 ? 129.652 -61.181 113.187 1.00 35.86 106 GLU B CA 1
ATOM 3993 C C . GLU B 1 89 ? 128.596 -60.381 113.969 1.00 34.94 106 GLU B C 1
ATOM 3994 O O . GLU B 1 89 ? 127.687 -60.957 114.564 1.00 35.08 106 GLU B O 1
ATOM 4000 N N . MET B 1 90 ? 128.717 -59.054 113.956 1.00 33.08 107 MET B N 1
ATOM 4001 C CA . MET B 1 90 ? 127.794 -58.175 114.675 1.00 30.76 107 MET B CA 1
ATOM 4002 C C . MET B 1 90 ? 126.442 -57.979 113.980 1.00 30.12 107 MET B C 1
ATOM 4003 O O . MET B 1 90 ? 126.227 -58.475 112.876 1.00 30.89 107 MET B O 1
ATOM 4008 N N . THR B 1 91 ? 125.539 -57.257 114.648 1.00 28.42 108 THR B N 1
ATOM 4009 C CA . THR B 1 91 ? 124.211 -56.933 114.119 1.00 26.59 108 THR B CA 1
ATOM 4010 C C . THR B 1 91 ? 123.620 -55.792 114.942 1.00 26.35 108 THR B C 1
ATOM 4011 O O . THR B 1 91 ? 123.759 -55.753 116.162 1.00 26.47 108 THR B O 1
ATOM 4015 N N . PRO B 1 92 ? 122.948 -54.847 114.280 1.00 26.39 109 PRO B N 1
ATOM 4016 C CA . PRO B 1 92 ? 122.323 -53.677 114.910 1.00 27.34 109 PRO B CA 1
ATOM 4017 C C . PRO B 1 92 ? 121.347 -54.007 116.025 1.00 28.54 109 PRO B C 1
ATOM 4018 O O . PRO B 1 92 ? 120.546 -54.936 115.899 1.00 30.17 109 PRO B O 1
ATOM 4022 N N . SER B 1 93 ? 121.394 -53.236 117.107 1.00 28.71 110 SER B N 1
ATOM 4023 C CA . SER B 1 93 ? 120.484 -53.469 118.222 1.00 29.25 110 SER B CA 1
ATOM 4024 C C . SER B 1 93 ? 119.228 -52.599 118.118 1.00 29.16 110 SER B C 1
ATOM 4025 O O . SER B 1 93 ? 118.104 -53.110 118.126 1.00 28.88 110 SER B O 1
ATOM 4028 N N . GLY B 1 94 ? 119.433 -51.288 118.014 1.00 29.24 111 GLY B N 1
ATOM 4029 C CA . GLY B 1 94 ? 118.329 -50.344 117.933 1.00 29.56 111 GLY B CA 1
ATOM 4030 C C . GLY B 1 94 ? 117.171 -50.762 117.049 1.00 30.22 111 GLY B C 1
ATOM 4031 O O . GLY B 1 94 ? 117.342 -51.587 116.144 1.00 30.55 111 GLY B O 1
ATOM 4032 N N . LYS B 1 95 ? 115.990 -50.202 117.326 1.00 30.46 112 LYS B N 1
ATOM 4033 C CA . LYS B 1 95 ? 114.777 -50.487 116.553 1.00 30.60 112 LYS B CA 1
ATOM 4034 C C . LYS B 1 95 ? 114.041 -49.199 116.190 1.00 31.30 112 LYS B C 1
ATOM 4035 O O . LYS B 1 95 ? 114.079 -48.211 116.922 1.00 32.03 112 LYS B O 1
ATOM 4041 N N . PRO B 1 96 ? 113.354 -49.203 115.044 1.00 31.62 113 PRO B N 1
ATOM 4042 C CA . PRO B 1 96 ? 112.595 -48.061 114.535 1.00 32.37 113 PRO B CA 1
ATOM 4043 C C . PRO B 1 96 ? 111.338 -47.799 115.337 1.00 33.97 113 PRO B C 1
ATOM 4044 O O . PRO B 1 96 ? 110.555 -48.719 115.597 1.00 36.29 113 PRO B O 1
ATOM 4048 N N . GLY B 1 97 ? 111.123 -46.550 115.719 1.00 34.23 114 GLY B N 1
ATOM 4049 C CA . GLY B 1 97 ? 109.915 -46.257 116.460 1.00 34.10 114 GLY B CA 1
ATOM 4050 C C . GLY B 1 97 ? 110.078 -45.315 117.622 1.00 33.48 114 GLY B C 1
ATOM 4051 O O . GLY B 1 97 ? 111.173 -44.822 117.903 1.00 34.32 114 GLY B O 1
ATOM 4052 N N . ASP B 1 98 ? 108.965 -45.069 118.297 1.00 32.45 115 ASP B N 1
ATOM 4053 C CA . ASP B 1 98 ? 108.947 -44.182 119.439 1.00 31.99 115 ASP B CA 1
ATOM 4054 C C . ASP B 1 98 ? 109.378 -44.917 120.701 1.00 31.70 115 ASP B C 1
ATOM 4055 O O . ASP B 1 98 ? 108.984 -46.073 120.935 1.00 31.93 115 ASP B O 1
ATOM 4060 N N . ASP B 1 99 ? 110.211 -44.251 121.499 1.00 29.95 116 ASP B N 1
ATOM 4061 C CA . ASP B 1 99 ? 110.647 -44.817 122.758 1.00 28.87 116 ASP B CA 1
ATOM 4062 C C . ASP B 1 99 ? 109.494 -44.529 123.716 1.00 29.12 116 ASP B C 1
ATOM 4063 O O . ASP B 1 99 ? 108.719 -43.584 123.513 1.00 27.68 116 ASP B O 1
ATOM 4068 N N . THR B 1 100 ? 109.369 -45.332 124.761 1.00 28.73 117 THR B N 1
ATOM 4069 C CA . THR B 1 100 ? 108.281 -45.114 125.690 1.00 28.00 117 THR B CA 1
ATOM 4070 C C . THR B 1 100 ? 108.725 -44.730 127.088 1.00 26.73 117 THR B C 1
ATOM 4071 O O . THR B 1 100 ? 109.738 -45.198 127.597 1.00 25.52 117 THR B O 1
ATOM 4075 N N . TYR B 1 101 ? 107.948 -43.857 127.701 1.00 26.52 118 TYR B N 1
ATOM 4076 C CA . TYR B 1 101 ? 108.229 -43.436 129.057 1.00 26.98 118 TYR B CA 1
ATOM 4077 C C . TYR B 1 101 ? 106.980 -43.572 129.903 1.00 26.86 118 TYR B C 1
ATOM 4078 O O . TYR B 1 101 ? 105.885 -43.172 129.493 1.00 27.63 118 TYR B O 1
ATOM 4087 N N . ILE B 1 102 ? 107.150 -44.151 131.080 1.00 25.23 119 ILE B N 1
ATOM 4088 C CA . ILE B 1 102 ? 106.053 -44.258 132.007 1.00 23.45 119 ILE B CA 1
ATOM 4089 C C . ILE B 1 102 ? 106.525 -43.491 133.223 1.00 22.57 119 ILE B C 1
ATOM 4090 O O . ILE B 1 102 ? 107.352 -43.955 134.010 1.00 21.48 119 ILE B O 1
ATOM 4095 N N . VAL B 1 103 ? 106.019 -42.270 133.325 1.00 22.85 120 VAL B N 1
ATOM 4096 C CA . VAL B 1 103 ? 106.361 -41.383 134.416 1.00 23.21 120 VAL B CA 1
ATOM 4097 C C . VAL B 1 103 ? 105.156 -41.244 135.342 1.00 23.88 120 VAL B C 1
ATOM 4098 O O . VAL B 1 103 ? 104.128 -40.676 134.963 1.00 23.67 120 VAL B O 1
ATOM 4102 N N . ALA B 1 104 ? 105.294 -41.770 136.554 1.00 24.28 121 ALA B N 1
ATOM 4103 C CA . ALA B 1 104 ? 104.225 -41.715 137.532 1.00 25.16 121 ALA B CA 1
ATOM 4104 C C . ALA B 1 104 ? 102.988 -42.400 136.967 1.00 26.22 121 ALA B C 1
ATOM 4105 O O . ALA B 1 104 ? 101.884 -41.848 136.997 1.00 26.58 121 ALA B O 1
ATOM 4107 N N . GLY B 1 105 ? 103.186 -43.604 136.437 1.00 26.42 122 GLY B N 1
ATOM 4108 C CA . GLY B 1 105 ? 102.078 -44.365 135.892 1.00 26.06 122 GLY B CA 1
ATOM 4109 C C . GLY B 1 105 ? 101.502 -43.904 134.562 1.00 25.89 122 GLY B C 1
ATOM 4110 O O . GLY B 1 105 ? 100.653 -44.593 133.996 1.00 26.09 122 GLY B O 1
ATOM 4111 N N . ASN B 1 106 ? 101.943 -42.760 134.050 1.00 25.15 123 ASN B N 1
ATOM 4112 C CA . ASN B 1 106 ? 101.421 -42.283 132.774 1.00 25.82 123 ASN B CA 1
ATOM 4113 C C . ASN B 1 106 ? 102.315 -42.683 131.611 1.00 24.02 123 ASN B C 1
ATOM 4114 O O . ASN B 1 106 ? 103.539 -42.555 131.679 1.00 24.28 123 ASN B O 1
ATOM 4119 N N . VAL B 1 107 ? 101.688 -43.153 130.541 1.00 21.81 124 VAL B N 1
ATOM 4120 C CA . VAL B 1 107 ? 102.403 -43.582 129.348 1.00 20.11 124 VAL B CA 1
ATOM 4121 C C . VAL B 1 107 ? 102.690 -42.415 128.417 1.00 20.72 124 VAL B C 1
ATOM 4122 O O . VAL B 1 107 ? 101.773 -41.746 127.948 1.00 21.02 124 VAL B O 1
ATOM 4126 N N . LEU B 1 108 ? 103.968 -42.171 128.153 1.00 21.58 125 LEU B N 1
ATOM 4127 C CA . LEU B 1 108 ? 104.366 -41.085 127.272 1.00 23.00 125 LEU B CA 1
ATOM 4128 C C . LEU B 1 108 ? 105.193 -41.629 126.120 1.00 25.56 125 LEU B C 1
ATOM 4129 O O . LEU B 1 108 ? 106.156 -42.364 126.338 1.00 26.39 125 LEU B O 1
ATOM 4134 N N . ARG B 1 109 ? 104.812 -41.277 124.894 1.00 28.19 126 ARG B N 1
ATOM 4135 C CA . ARG B 1 109 ? 105.562 -41.717 123.726 1.00 30.43 126 ARG B CA 1
ATOM 4136 C C . ARG B 1 109 ? 106.563 -40.630 123.375 1.00 32.18 126 ARG B C 1
ATOM 4137 O O . ARG B 1 109 ? 106.262 -39.439 123.455 1.00 30.45 126 ARG B O 1
ATOM 4145 N N . ALA B 1 110 ? 107.753 -41.058 122.976 1.00 36.10 127 ALA B N 1
ATOM 4146 C CA . ALA B 1 110 ? 108.817 -40.133 122.615 1.00 40.33 127 ALA B CA 1
ATOM 4147 C C . ALA B 1 110 ? 109.267 -40.342 121.198 1.00 43.64 127 ALA B C 1
ATOM 4148 O O . ALA B 1 110 ? 110.114 -41.189 120.906 1.00 45.64 127 ALA B O 1
ATOM 4150 N N . PRO B 1 111 ? 108.720 -39.545 120.280 1.00 46.00 128 PRO B N 1
ATOM 4151 C CA . PRO B 1 111 ? 109.181 -39.768 118.913 1.00 48.81 128 PRO B CA 1
ATOM 4152 C C . PRO B 1 111 ? 110.582 -39.155 118.745 1.00 52.47 128 PRO B C 1
ATOM 4153 O O . PRO B 1 111 ? 110.877 -38.117 119.334 1.00 52.76 128 PRO B O 1
ATOM 4157 N N . ASP B 1 112 ? 111.452 -39.806 117.967 1.00 56.49 129 ASP B N 1
ATOM 4158 C CA . ASP B 1 112 ? 112.798 -39.239 117.720 1.00 59.92 129 ASP B CA 1
ATOM 4159 C C . ASP B 1 112 ? 113.525 -39.077 119.060 1.00 60.98 129 ASP B C 1
ATOM 4160 O O . ASP B 1 112 ? 114.267 -38.104 119.292 1.00 60.54 129 ASP B O 1
ATOM 4165 N N . ASP B 1 113 ? 113.293 -40.052 119.937 1.00 62.41 130 ASP B N 1
ATOM 4166 C CA . ASP B 1 113 ? 113.918 -40.086 121.258 1.00 63.04 130 ASP B CA 1
ATOM 4167 C C . ASP B 1 113 ? 113.574 -38.824 122.071 1.00 61.26 130 ASP B C 1
ATOM 4168 O O . ASP B 1 113 ? 113.987 -38.693 123.227 1.00 61.04 130 ASP B O 1
ATOM 4173 N N . GLN B 1 114 ? 112.800 -37.923 121.455 1.00 58.30 131 GLN B N 1
ATOM 4174 C CA . GLN B 1 114 ? 112.410 -36.677 122.097 1.00 55.57 131 GLN B CA 1
ATOM 4175 C C . GLN B 1 114 ? 111.032 -36.624 122.756 1.00 53.09 131 GLN B C 1
ATOM 4176 O O . GLN B 1 114 ? 110.036 -37.053 122.176 1.00 52.93 131 GLN B O 1
ATOM 4182 N N . LEU B 1 115 ? 110.981 -36.065 123.963 1.00 49.45 132 LEU B N 1
ATOM 4183 C CA . LEU B 1 115 ? 109.735 -35.933 124.704 1.00 47.04 132 LEU B CA 1
ATOM 4184 C C . LEU B 1 115 ? 109.091 -34.559 124.492 1.00 46.39 132 LEU B C 1
ATOM 4185 O O . LEU B 1 115 ? 109.794 -33.561 124.343 1.00 46.38 132 LEU B O 1
ATOM 4190 N N . ASP B 1 116 ? 107.755 -34.507 124.489 1.00 44.83 133 ASP B N 1
ATOM 4191 C CA . ASP B 1 116 ? 107.045 -33.243 124.288 1.00 42.41 133 ASP B CA 1
ATOM 4192 C C . ASP B 1 116 ? 107.579 -32.172 125.227 1.00 41.08 133 ASP B C 1
ATOM 4193 O O . ASP B 1 116 ? 107.408 -32.253 126.443 1.00 39.78 133 ASP B O 1
ATOM 4198 N N . PRO B 1 117 ? 108.217 -31.139 124.663 1.00 40.19 134 PRO B N 1
ATOM 4199 C CA . PRO B 1 117 ? 108.793 -30.030 125.424 1.00 38.55 134 PRO B CA 1
ATOM 4200 C C . PRO B 1 117 ? 107.771 -29.358 126.316 1.00 37.02 134 PRO B C 1
ATOM 4201 O O . PRO B 1 117 ? 108.119 -28.677 127.273 1.00 37.11 134 PRO B O 1
ATOM 4205 N N . ASN B 1 118 ? 106.500 -29.548 126.000 1.00 36.16 135 ASN B N 1
ATOM 4206 C CA . ASN B 1 118 ? 105.461 -28.922 126.792 1.00 35.78 135 ASN B CA 1
ATOM 4207 C C . ASN B 1 118 ? 105.194 -29.615 128.110 1.00 34.53 135 ASN B C 1
ATOM 4208 O O . ASN B 1 118 ? 104.677 -28.997 129.037 1.00 34.91 135 ASN B O 1
ATOM 4213 N N . LEU B 1 119 ? 105.544 -30.893 128.212 1.00 32.89 136 LEU B N 1
ATOM 4214 C CA . LEU B 1 119 ? 105.340 -31.597 129.472 1.00 30.28 136 LEU B CA 1
ATOM 4215 C C . LEU B 1 119 ? 106.089 -30.798 130.523 1.00 29.11 136 LEU B C 1
ATOM 4216 O O . LEU B 1 119 ? 107.225 -30.388 130.313 1.00 29.43 136 LEU B O 1
ATOM 4221 N N . PRO B 1 120 ? 105.455 -30.555 131.669 1.00 28.56 137 PRO B N 1
ATOM 4222 C CA . PRO B 1 120 ? 106.090 -29.788 132.744 1.00 27.64 137 PRO B CA 1
ATOM 4223 C C . PRO B 1 120 ? 107.454 -30.281 133.239 1.00 25.96 137 PRO B C 1
ATOM 4224 O O . PRO B 1 120 ? 108.329 -29.477 133.541 1.00 26.67 137 PRO B O 1
ATOM 4228 N N . PHE B 1 121 ? 107.651 -31.592 133.310 1.00 23.93 138 PHE B N 1
ATOM 4229 C CA . PHE B 1 121 ? 108.920 -32.112 133.808 1.00 22.75 138 PHE B CA 1
ATOM 4230 C C . PHE B 1 121 ? 110.086 -32.131 132.820 1.00 22.07 138 PHE B C 1
ATOM 4231 O O . PHE B 1 121 ? 111.240 -32.086 133.237 1.00 21.80 138 PHE B O 1
ATOM 4239 N N . VAL B 1 122 ? 109.798 -32.195 131.523 1.00 22.08 139 VAL B N 1
ATOM 4240 C CA . VAL B 1 122 ? 110.862 -32.270 130.512 1.00 22.21 139 VAL B CA 1
ATOM 4241 C C . VAL B 1 122 ? 111.987 -31.246 130.627 1.00 22.26 139 VAL B C 1
ATOM 4242 O O . VAL B 1 122 ? 113.166 -31.600 130.572 1.00 21.61 139 VAL B O 1
ATOM 4246 N N . PRO B 1 123 ? 111.645 -29.965 130.798 1.00 22.54 140 PRO B N 1
ATOM 4247 C CA . PRO B 1 123 ? 112.684 -28.939 130.913 1.00 22.49 140 PRO B CA 1
ATOM 4248 C C . PRO B 1 123 ? 113.759 -29.239 131.982 1.00 22.08 140 PRO B C 1
ATOM 4249 O O . PRO B 1 123 ? 114.946 -29.328 131.661 1.00 22.01 140 PRO B O 1
ATOM 4253 N N . GLU B 1 124 ? 113.350 -29.399 133.243 1.00 21.21 141 GLU B N 1
ATOM 4254 C CA . GLU B 1 124 ? 114.310 -29.685 134.311 1.00 19.97 141 GLU B CA 1
ATOM 4255 C C . GLU B 1 124 ? 114.955 -31.060 134.124 1.00 20.46 141 GLU B C 1
ATOM 4256 O O . GLU B 1 124 ? 116.023 -31.345 134.673 1.00 20.63 141 GLU B O 1
ATOM 4262 N N . PHE B 1 125 ? 114.306 -31.918 133.350 1.00 19.79 142 PHE B N 1
ATOM 4263 C CA . PHE B 1 125 ? 114.866 -33.231 133.097 1.00 19.95 142 PHE B CA 1
ATOM 4264 C C . PHE B 1 125 ? 116.070 -33.039 132.175 1.00 20.16 142 PHE B C 1
ATOM 4265 O O . PHE B 1 125 ? 117.120 -33.664 132.361 1.00 20.62 142 PHE B O 1
ATOM 4273 N N . LEU B 1 126 ? 115.911 -32.159 131.191 1.00 19.66 143 LEU B N 1
ATOM 4274 C CA . LEU B 1 126 ? 116.972 -31.871 130.229 1.00 19.34 143 LEU B CA 1
ATOM 4275 C C . LEU B 1 126 ? 118.129 -31.092 130.868 1.00 19.50 143 LEU B C 1
ATOM 4276 O O . LEU B 1 126 ? 119.296 -31.259 130.492 1.00 17.98 143 LEU B O 1
ATOM 4281 N N . SER B 1 127 ? 117.786 -30.246 131.835 1.00 19.71 144 SER B N 1
ATOM 4282 C CA . SER B 1 127 ? 118.766 -29.425 132.531 1.00 19.80 144 SER B CA 1
ATOM 4283 C C . SER B 1 127 ? 119.559 -30.251 133.545 1.00 20.14 144 SER B C 1
ATOM 4284 O O . SER B 1 127 ? 120.792 -30.198 133.577 1.00 20.11 144 SER B O 1
ATOM 4287 N N . SER B 1 128 ? 118.854 -31.017 134.375 1.00 19.92 145 SER B N 1
ATOM 4288 C CA . SER B 1 128 ? 119.520 -31.839 135.376 1.00 19.66 145 SER B CA 1
ATOM 4289 C C . SER B 1 128 ? 120.475 -32.805 134.681 1.00 18.58 145 SER B C 1
ATOM 4290 O O . SER B 1 128 ? 121.567 -33.078 135.174 1.00 17.85 145 SER B O 1
ATOM 4293 N N . LEU B 1 129 ? 120.060 -33.307 133.523 1.00 18.04 146 LEU B N 1
ATOM 4294 C CA . LEU B 1 129 ? 120.883 -34.230 132.753 1.00 17.60 146 LEU B CA 1
ATOM 4295 C C . LEU B 1 129 ? 122.217 -33.581 132.389 1.00 18.13 146 LEU B C 1
ATOM 4296 O O . LEU B 1 129 ? 123.279 -34.168 132.595 1.00 17.48 146 LEU B O 1
ATOM 4301 N N . LYS B 1 130 ? 122.152 -32.366 131.851 1.00 19.11 147 LYS B N 1
ATOM 4302 C CA . LYS B 1 130 ? 123.348 -31.626 131.473 1.00 19.61 147 LYS B CA 1
ATOM 4303 C C . LYS B 1 130 ? 124.186 -31.373 132.717 1.00 19.69 147 LYS B C 1
ATOM 4304 O O . LYS B 1 130 ? 125.406 -31.591 132.722 1.00 17.69 147 LYS B O 1
ATOM 4310 N N . ALA B 1 131 ? 123.506 -30.920 133.772 1.00 20.58 148 ALA B N 1
ATOM 4311 C CA . ALA B 1 131 ? 124.126 -30.623 135.065 1.00 20.54 148 ALA B CA 1
ATOM 4312 C C . ALA B 1 131 ? 124.965 -31.798 135.558 1.00 20.91 148 ALA B C 1
ATOM 4313 O O . ALA B 1 131 ? 126.046 -31.599 136.126 1.00 21.51 148 ALA B O 1
ATOM 4315 N N . LEU B 1 132 ? 124.441 -33.010 135.346 1.00 19.68 149 LEU B N 1
ATOM 4316 C CA . LEU B 1 132 ? 125.103 -34.257 135.721 1.00 17.62 149 LEU B CA 1
ATOM 4317 C C . LEU B 1 132 ? 126.372 -34.444 134.899 1.00 18.28 149 LEU B C 1
ATOM 4318 O O . LEU B 1 132 ? 127.447 -34.692 135.447 1.00 18.59 149 LEU B O 1
ATOM 4323 N N . ASP B 1 133 ? 126.241 -34.334 133.579 1.00 17.68 150 ASP B N 1
ATOM 4324 C CA . ASP B 1 133 ? 127.389 -34.491 132.708 1.00 17.43 150 ASP B CA 1
ATOM 4325 C C . ASP B 1 133 ? 128.494 -33.520 133.101 1.00 18.73 150 ASP B C 1
ATOM 4326 O O . ASP B 1 133 ? 129.675 -33.844 133.003 1.00 18.49 150 ASP B O 1
ATOM 4331 N N . GLU B 1 134 ? 128.116 -32.329 133.554 1.00 19.60 151 GLU B N 1
ATOM 4332 C CA . GLU B 1 134 ? 129.113 -31.349 133.953 1.00 20.31 151 GLU B CA 1
ATOM 4333 C C . GLU B 1 134 ? 129.864 -31.857 135.156 1.00 20.04 151 GLU B C 1
ATOM 4334 O O . GLU B 1 134 ? 131.096 -31.836 135.181 1.00 20.47 151 GLU B O 1
ATOM 4340 N N . LEU B 1 135 ? 129.109 -32.304 136.156 1.00 19.23 152 LEU B N 1
ATOM 4341 C CA . LEU B 1 135 ? 129.691 -32.845 137.375 1.00 18.45 152 LEU B CA 1
ATOM 4342 C C . LEU B 1 135 ? 130.609 -33.993 136.978 1.00 19.17 152 LEU B C 1
ATOM 4343 O O . LEU B 1 135 ? 131.750 -34.082 137.431 1.00 19.86 152 LEU B O 1
ATOM 4348 N N . ALA B 1 136 ? 130.111 -34.867 136.115 1.00 19.65 153 ALA B N 1
ATOM 4349 C CA . ALA B 1 136 ? 130.906 -35.998 135.665 1.00 20.84 153 ALA B CA 1
ATOM 4350 C C . ALA B 1 136 ? 132.228 -35.498 135.075 1.00 21.13 153 ALA B C 1
ATOM 4351 O O . ALA B 1 136 ? 133.285 -36.049 135.352 1.00 20.73 153 ALA B O 1
ATOM 4353 N N . ASP B 1 137 ? 132.168 -34.441 134.275 1.00 21.64 154 ASP B N 1
ATOM 4354 C CA . ASP B 1 137 ? 133.373 -33.904 133.663 1.00 21.53 154 ASP B CA 1
ATOM 4355 C C . ASP B 1 137 ? 134.318 -33.241 134.660 1.00 21.40 154 ASP B C 1
ATOM 4356 O O . ASP B 1 137 ? 135.523 -33.216 134.440 1.00 20.42 154 ASP B O 1
ATOM 4361 N N . SER B 1 138 ? 133.786 -32.704 135.751 1.00 21.70 155 SER B N 1
ATOM 4362 C CA . SER B 1 138 ? 134.653 -32.056 136.726 1.00 23.22 155 SER B CA 1
ATOM 4363 C C . SER B 1 138 ? 135.569 -33.066 137.418 1.00 23.73 155 SER B C 1
ATOM 4364 O O . SER B 1 138 ? 136.597 -32.697 137.973 1.00 25.60 155 SER B O 1
ATOM 4367 N N . VAL B 1 139 ? 135.180 -34.335 137.396 1.00 23.93 156 VAL B N 1
ATOM 4368 C CA . VAL B 1 139 ? 135.977 -35.419 137.971 1.00 23.41 156 VAL B CA 1
ATOM 4369 C C . VAL B 1 139 ? 136.125 -36.376 136.790 1.00 24.68 156 VAL B C 1
ATOM 4370 O O . VAL B 1 139 ? 135.140 -36.887 136.274 1.00 26.57 156 VAL B O 1
ATOM 4374 N N . GLY B 1 140 ? 137.345 -36.614 136.341 1.00 24.78 157 GLY B N 1
ATOM 4375 C CA . GLY B 1 140 ? 137.516 -37.457 135.166 1.00 25.18 157 GLY B CA 1
ATOM 4376 C C . GLY B 1 140 ? 137.255 -38.934 135.307 1.00 25.06 157 GLY B C 1
ATOM 4377 O O . GLY B 1 140 ? 136.222 -39.355 135.808 1.00 24.17 157 GLY B O 1
ATOM 4378 N N . TRP B 1 141 ? 138.205 -39.725 134.831 1.00 26.22 158 TRP B N 1
ATOM 4379 C CA . TRP B 1 141 ? 138.106 -41.167 134.921 1.00 27.62 158 TRP B CA 1
ATOM 4380 C C . TRP B 1 141 ? 139.491 -41.674 135.285 1.00 27.60 158 TRP B C 1
ATOM 4381 O O . TRP B 1 141 ? 139.677 -42.823 135.694 1.00 28.07 158 TRP B O 1
ATOM 4392 N N . ASP B 1 142 ? 140.467 -40.792 135.148 1.00 27.47 159 ASP B N 1
ATOM 4393 C CA . ASP B 1 142 ? 141.834 -41.151 135.434 1.00 28.20 159 ASP B CA 1
ATOM 4394 C C . ASP B 1 142 ? 142.195 -41.030 136.912 1.00 28.51 159 ASP B C 1
ATOM 4395 O O . ASP B 1 142 ? 142.715 -41.967 137.506 1.00 30.01 159 ASP B O 1
ATOM 4400 N N . GLN B 1 143 ? 141.917 -39.884 137.511 1.00 28.05 160 GLN B N 1
ATOM 4401 C CA . GLN B 1 143 ? 142.246 -39.670 138.913 1.00 27.62 160 GLN B CA 1
ATOM 4402 C C . GLN B 1 143 ? 141.034 -39.152 139.656 1.00 26.80 160 GLN B C 1
ATOM 4403 O O . GLN B 1 143 ? 141.154 -38.225 140.452 1.00 27.65 160 GLN B O 1
ATOM 4409 N N . PRO B 1 144 ? 139.856 -39.751 139.433 1.00 25.67 161 PRO B N 1
ATOM 4410 C CA . PRO B 1 144 ? 138.679 -39.237 140.141 1.00 23.70 161 PRO B CA 1
ATOM 4411 C C . PRO B 1 144 ? 138.937 -38.849 141.591 1.00 22.63 161 PRO B C 1
ATOM 4412 O O . PRO B 1 144 ? 138.584 -37.751 142.017 1.00 21.63 161 PRO B O 1
ATOM 4416 N N . TRP B 1 145 ? 139.578 -39.744 142.333 1.00 22.50 162 TRP B N 1
ATOM 4417 C CA . TRP B 1 145 ? 139.882 -39.520 143.744 1.00 22.34 162 TRP B CA 1
ATOM 4418 C C . TRP B 1 145 ? 140.787 -38.325 143.962 1.00 22.96 162 TRP B C 1
ATOM 4419 O O . TRP B 1 145 ? 140.990 -37.885 145.097 1.00 23.01 162 TRP B O 1
ATOM 4430 N N . ALA B 1 146 ? 141.327 -37.803 142.864 1.00 23.35 163 ALA B N 1
ATOM 4431 C CA . ALA B 1 146 ? 142.228 -36.658 142.909 1.00 23.90 163 ALA B CA 1
ATOM 4432 C C . ALA B 1 146 ? 141.599 -35.376 142.367 1.00 23.47 163 ALA B C 1
ATOM 4433 O O . ALA B 1 146 ? 142.152 -34.291 142.545 1.00 23.69 163 ALA B O 1
ATOM 4435 N N . SER B 1 147 ? 140.453 -35.507 141.709 1.00 22.45 164 SER B N 1
ATOM 4436 C CA . SER B 1 147 ? 139.779 -34.359 141.131 1.00 22.17 164 SER B CA 1
ATOM 4437 C C . SER B 1 147 ? 139.588 -33.245 142.152 1.00 22.59 164 SER B C 1
ATOM 4438 O O . SER B 1 147 ? 139.567 -33.486 143.366 1.00 20.48 164 SER B O 1
ATOM 4441 N N . PRO B 1 148 ? 139.451 -32.002 141.657 1.00 23.83 165 PRO B N 1
ATOM 4442 C CA . PRO B 1 148 ? 139.261 -30.736 142.371 1.00 23.83 165 PRO B CA 1
ATOM 4443 C C . PRO B 1 148 ? 138.424 -30.791 143.630 1.00 24.81 165 PRO B C 1
ATOM 4444 O O . PRO B 1 148 ? 138.642 -30.017 144.555 1.00 25.78 165 PRO B O 1
ATOM 4448 N N . ASN B 1 149 ? 137.455 -31.686 143.687 1.00 26.26 166 ASN B N 1
ATOM 4449 C CA . ASN B 1 149 ? 136.663 -31.727 144.894 1.00 28.50 166 ASN B CA 1
ATOM 4450 C C . ASN B 1 149 ? 136.183 -33.133 145.250 1.00 28.16 166 ASN B C 1
ATOM 4451 O O . ASN B 1 149 ? 135.082 -33.319 145.776 1.00 29.63 166 ASN B O 1
ATOM 4456 N N . ALA B 1 150 ? 137.036 -34.115 144.982 1.00 25.53 167 ALA B N 1
ATOM 4457 C CA . ALA B 1 150 ? 136.718 -35.508 145.245 1.00 23.11 167 ALA B CA 1
ATOM 4458 C C . ALA B 1 150 ? 136.202 -35.747 146.659 1.00 22.55 167 ALA B C 1
ATOM 4459 O O . ALA B 1 150 ? 135.079 -36.219 146.840 1.00 23.35 167 ALA B O 1
ATOM 4461 N N . ALA B 1 151 ? 137.038 -35.428 147.647 1.00 21.38 168 ALA B N 1
ATOM 4462 C CA . ALA B 1 151 ? 136.728 -35.595 149.070 1.00 17.76 168 ALA B CA 1
ATOM 4463 C C . ALA B 1 151 ? 135.304 -35.202 149.380 1.00 16.90 168 ALA B C 1
ATOM 4464 O O . ALA B 1 151 ? 134.526 -36.002 149.892 1.00 16.48 168 ALA B O 1
ATOM 4466 N N . ALA B 1 152 ? 134.978 -33.953 149.067 1.00 16.93 169 ALA B N 1
ATOM 4467 C CA . ALA B 1 152 ? 133.648 -33.420 149.303 1.00 15.66 169 ALA B CA 1
ATOM 4468 C C . ALA B 1 152 ? 132.625 -34.341 148.659 1.00 16.07 169 ALA B C 1
ATOM 4469 O O . ALA B 1 152 ? 131.748 -34.891 149.331 1.00 16.06 169 ALA B O 1
ATOM 4471 N N . LEU B 1 153 ? 132.771 -34.510 147.351 1.00 16.72 170 LEU B N 1
ATOM 4472 C CA . LEU B 1 153 ? 131.891 -35.346 146.545 1.00 17.48 170 LEU B CA 1
ATOM 4473 C C . LEU B 1 153 ? 131.683 -36.774 147.061 1.00 17.84 170 LEU B C 1
ATOM 4474 O O . LEU B 1 153 ? 130.556 -37.262 147.095 1.00 16.82 170 LEU B O 1
ATOM 4479 N N . ASP B 1 154 ? 132.765 -37.440 147.458 1.00 19.50 171 ASP B N 1
ATOM 4480 C CA . ASP B 1 154 ? 132.686 -38.820 147.949 1.00 21.29 171 ASP B CA 1
ATOM 4481 C C . ASP B 1 154 ? 132.050 -38.877 149.343 1.00 21.92 171 ASP B C 1
ATOM 4482 O O . ASP B 1 154 ? 132.006 -39.928 149.989 1.00 21.02 171 ASP B O 1
ATOM 4487 N N . SER B 1 155 ? 131.535 -37.735 149.784 1.00 22.28 172 SER B N 1
ATOM 4488 C CA . SER B 1 155 ? 130.895 -37.630 151.081 1.00 22.24 172 SER B CA 1
ATOM 4489 C C . SER B 1 155 ? 129.363 -37.613 150.964 1.00 22.86 172 SER B C 1
ATOM 4490 O O . SER B 1 155 ? 128.661 -38.060 151.874 1.00 24.20 172 SER B O 1
ATOM 4493 N N . LYS B 1 156 ? 128.854 -37.087 149.849 1.00 22.22 173 LYS B N 1
ATOM 4494 C CA . LYS B 1 156 ? 127.411 -37.008 149.584 1.00 21.53 173 LYS B CA 1
ATOM 4495 C C . LYS B 1 156 ? 126.971 -38.293 148.871 1.00 20.12 173 LYS B C 1
ATOM 4496 O O . LYS B 1 156 ? 127.806 -39.046 148.380 1.00 17.74 173 LYS B O 1
ATOM 4502 N N . THR B 1 157 ? 125.667 -38.551 148.829 1.00 20.01 174 THR B N 1
ATOM 4503 C CA . THR B 1 157 ? 125.150 -39.718 148.108 1.00 19.95 174 THR B CA 1
ATOM 4504 C C . THR B 1 157 ? 124.390 -39.170 146.898 1.00 20.47 174 THR B C 1
ATOM 4505 O O . THR B 1 157 ? 123.807 -38.082 146.969 1.00 20.47 174 THR B O 1
ATOM 4509 N N . VAL B 1 158 ? 124.398 -39.899 145.785 1.00 20.23 175 VAL B N 1
ATOM 4510 C CA . VAL B 1 158 ? 123.701 -39.431 144.587 1.00 20.73 175 VAL B CA 1
ATOM 4511 C C . VAL B 1 158 ? 122.261 -39.054 144.946 1.00 21.14 175 VAL B C 1
ATOM 4512 O O . VAL B 1 158 ? 121.589 -38.293 144.239 1.00 20.45 175 VAL B O 1
ATOM 4516 N N . ALA B 1 159 ? 121.803 -39.586 146.071 1.00 21.27 176 ALA B N 1
ATOM 4517 C CA . ALA B 1 159 ? 120.462 -39.324 146.556 1.00 19.94 176 ALA B CA 1
ATOM 4518 C C . ALA B 1 159 ? 120.378 -37.909 147.107 1.00 19.43 176 ALA B C 1
ATOM 4519 O O . ALA B 1 159 ? 119.573 -37.101 146.638 1.00 19.49 176 ALA B O 1
ATOM 4521 N N . THR B 1 160 ? 121.205 -37.595 148.098 1.00 18.91 177 THR B N 1
ATOM 4522 C CA . THR B 1 160 ? 121.131 -36.258 148.656 1.00 19.28 177 THR B CA 1
ATOM 4523 C C . THR B 1 160 ? 121.404 -35.217 147.569 1.00 18.92 177 THR B C 1
ATOM 4524 O O . THR B 1 160 ? 120.795 -34.154 147.573 1.00 18.75 177 THR B O 1
ATOM 4528 N N . TRP B 1 161 ? 122.283 -35.518 146.616 1.00 18.95 178 TRP B N 1
ATOM 4529 C CA . TRP B 1 161 ? 122.548 -34.538 145.562 1.00 19.99 178 TRP B CA 1
ATOM 4530 C C . TRP B 1 161 ? 121.276 -34.275 144.755 1.00 19.68 178 TRP B C 1
ATOM 4531 O O . TRP B 1 161 ? 120.927 -33.117 144.519 1.00 20.23 178 TRP B O 1
ATOM 4542 N N . LEU B 1 162 ? 120.573 -35.331 144.347 1.00 18.40 179 LEU B N 1
ATOM 4543 C CA . LEU B 1 162 ? 119.340 -35.150 143.579 1.00 16.62 179 LEU B CA 1
ATOM 4544 C C . LEU B 1 162 ? 118.389 -34.293 144.391 1.00 15.68 179 LEU B C 1
ATOM 4545 O O . LEU B 1 162 ? 117.675 -33.449 143.855 1.00 15.38 179 LEU B O 1
ATOM 4550 N N . ALA B 1 163 ? 118.395 -34.518 145.695 1.00 14.82 180 ALA B N 1
ATOM 4551 C CA . ALA B 1 163 ? 117.535 -33.777 146.581 1.00 15.23 180 ALA B CA 1
ATOM 4552 C C . ALA B 1 163 ? 117.925 -32.309 146.576 1.00 16.68 180 ALA B C 1
ATOM 4553 O O . ALA B 1 163 ? 117.073 -31.441 146.472 1.00 16.48 180 ALA B O 1
ATOM 4555 N N . GLU B 1 164 ? 119.220 -32.035 146.674 1.00 18.74 181 GLU B N 1
ATOM 4556 C CA . GLU B 1 164 ? 119.717 -30.664 146.707 1.00 20.87 181 GLU B CA 1
ATOM 4557 C C . GLU B 1 164 ? 119.692 -29.961 145.354 1.00 22.66 181 GLU B C 1
ATOM 4558 O O . GLU B 1 164 ? 119.798 -28.740 145.283 1.00 23.98 181 GLU B O 1
ATOM 4564 N N . THR B 1 165 ? 119.552 -30.711 144.274 1.00 23.66 182 THR B N 1
ATOM 4565 C CA . THR B 1 165 ? 119.629 -30.088 142.968 1.00 22.76 182 THR B CA 1
ATOM 4566 C C . THR B 1 165 ? 118.388 -30.126 142.067 1.00 22.93 182 THR B C 1
ATOM 4567 O O . THR B 1 165 ? 118.319 -29.387 141.083 1.00 23.04 182 THR B O 1
ATOM 4571 N N . ILE B 1 166 ? 117.398 -30.949 142.399 1.00 22.43 183 ILE B N 1
ATOM 4572 C CA . ILE B 1 166 ? 116.210 -31.059 141.547 1.00 22.58 183 ILE B CA 1
ATOM 4573 C C . ILE B 1 166 ? 114.885 -30.782 142.264 1.00 23.40 183 ILE B C 1
ATOM 4574 O O . ILE B 1 166 ? 114.607 -31.366 143.310 1.00 24.02 183 ILE B O 1
ATOM 4579 N N . GLU B 1 167 ? 114.053 -29.908 141.703 1.00 24.13 184 GLU B N 1
ATOM 4580 C CA . GLU B 1 167 ? 112.774 -29.615 142.340 1.00 27.16 184 GLU B CA 1
ATOM 4581 C C . GLU B 1 167 ? 111.707 -30.656 142.101 1.00 26.56 184 GLU B C 1
ATOM 4582 O O . GLU B 1 167 ? 111.094 -31.140 143.052 1.00 27.37 184 GLU B O 1
ATOM 4588 N N . SER B 1 168 ? 111.488 -30.981 140.827 1.00 25.82 185 SER B N 1
ATOM 4589 C CA . SER B 1 168 ? 110.477 -31.950 140.397 1.00 24.88 185 SER B CA 1
ATOM 4590 C C . SER B 1 168 ? 110.642 -33.359 140.944 1.00 25.44 185 SER B C 1
ATOM 4591 O O . SER B 1 168 ? 111.736 -33.926 140.921 1.00 25.56 185 SER B O 1
ATOM 4594 N N . GLU B 1 169 ? 109.544 -33.935 141.422 1.00 25.71 186 GLU B N 1
ATOM 4595 C CA . GLU B 1 169 ? 109.611 -35.280 141.957 1.00 25.87 186 GLU B CA 1
ATOM 4596 C C . GLU B 1 169 ? 109.826 -36.263 140.827 1.00 25.47 186 GLU B C 1
ATOM 4597 O O . GLU B 1 169 ? 110.572 -37.222 140.984 1.00 24.15 186 GLU B O 1
ATOM 4603 N N . GLU B 1 170 ? 109.191 -36.023 139.684 1.00 25.91 187 GLU B N 1
ATOM 4604 C CA . GLU B 1 170 ? 109.374 -36.921 138.548 1.00 28.31 187 GLU B CA 1
ATOM 4605 C C . GLU B 1 170 ? 110.816 -36.869 138.029 1.00 27.69 187 GLU B C 1
ATOM 4606 O O . GLU B 1 170 ? 111.435 -37.909 137.791 1.00 28.34 187 GLU B O 1
ATOM 4612 N N . VAL B 1 171 ? 111.355 -35.669 137.845 1.00 26.11 188 VAL B N 1
ATOM 4613 C CA . VAL B 1 171 ? 112.725 -35.553 137.380 1.00 24.86 188 VAL B CA 1
ATOM 4614 C C . VAL B 1 171 ? 113.584 -36.325 138.375 1.00 26.26 188 VAL B C 1
ATOM 4615 O O . VAL B 1 171 ? 114.456 -37.104 137.997 1.00 26.48 188 VAL B O 1
ATOM 4619 N N . ARG B 1 172 ? 113.311 -36.116 139.658 1.00 27.14 189 ARG B N 1
ATOM 4620 C CA . ARG B 1 172 ? 114.042 -36.795 140.718 1.00 27.77 189 ARG B CA 1
ATOM 4621 C C . ARG B 1 172 ? 113.943 -38.321 140.516 1.00 28.63 189 ARG B C 1
ATOM 4622 O O . ARG B 1 172 ? 114.945 -39.044 140.552 1.00 27.56 189 ARG B O 1
ATOM 4630 N N . ARG B 1 173 ? 112.723 -38.801 140.288 1.00 29.99 190 ARG B N 1
ATOM 4631 C CA . ARG B 1 173 ? 112.486 -40.226 140.100 1.00 29.97 190 ARG B CA 1
ATOM 4632 C C . ARG B 1 173 ? 113.133 -40.805 138.860 1.00 28.67 190 ARG B C 1
ATOM 4633 O O . ARG B 1 173 ? 113.935 -41.730 138.973 1.00 30.08 190 ARG B O 1
ATOM 4641 N N . LEU B 1 174 ? 112.800 -40.292 137.678 1.00 26.35 191 LEU B N 1
ATOM 4642 C CA . LEU B 1 174 ? 113.405 -40.869 136.487 1.00 24.87 191 LEU B CA 1
ATOM 4643 C C . LEU B 1 174 ? 114.923 -40.785 136.527 1.00 24.14 191 LEU B C 1
ATOM 4644 O O . LEU B 1 174 ? 115.604 -41.448 135.748 1.00 24.51 191 LEU B O 1
ATOM 4649 N N . HIS B 1 175 ? 115.459 -39.996 137.453 1.00 23.56 192 HIS B N 1
ATOM 4650 C CA . HIS B 1 175 ? 116.910 -39.925 137.606 1.00 22.70 192 HIS B CA 1
ATOM 4651 C C . HIS B 1 175 ? 117.244 -41.165 138.428 1.00 21.40 192 HIS B C 1
ATOM 4652 O O . HIS B 1 175 ? 118.129 -41.951 138.089 1.00 22.01 192 HIS B O 1
ATOM 4659 N N . THR B 1 176 ? 116.508 -41.338 139.514 1.00 19.15 193 THR B N 1
ATOM 4660 C CA . THR B 1 176 ? 116.715 -42.481 140.376 1.00 18.02 193 THR B CA 1
ATOM 4661 C C . THR B 1 176 ? 116.674 -43.796 139.575 1.00 17.98 193 THR B C 1
ATOM 4662 O O . THR B 1 176 ? 117.602 -44.608 139.646 1.00 17.38 193 THR B O 1
ATOM 4666 N N . VAL B 1 177 ? 115.609 -43.991 138.803 1.00 17.70 194 VAL B N 1
ATOM 4667 C CA . VAL B 1 177 ? 115.443 -45.201 137.996 1.00 17.06 194 VAL B CA 1
ATOM 4668 C C . VAL B 1 177 ? 116.677 -45.463 137.155 1.00 16.27 194 VAL B C 1
ATOM 4669 O O . VAL B 1 177 ? 117.149 -46.597 137.060 1.00 16.02 194 VAL B O 1
ATOM 4673 N N . ILE B 1 178 ? 117.176 -44.402 136.525 1.00 15.64 195 ILE B N 1
ATOM 4674 C CA . ILE B 1 178 ? 118.357 -44.494 135.678 1.00 14.50 195 ILE B CA 1
ATOM 4675 C C . ILE B 1 178 ? 119.525 -45.063 136.488 1.00 14.72 195 ILE B C 1
ATOM 4676 O O . ILE B 1 178 ? 120.173 -46.023 136.053 1.00 15.07 195 ILE B O 1
ATOM 4681 N N . VAL B 1 179 ? 119.785 -44.488 137.664 1.00 13.14 196 VAL B N 1
ATOM 4682 C CA . VAL B 1 179 ? 120.865 -44.981 138.516 1.00 12.61 196 VAL B CA 1
ATOM 4683 C C . VAL B 1 179 ? 120.655 -46.459 138.833 1.00 12.77 196 VAL B C 1
ATOM 4684 O O . VAL B 1 179 ? 121.543 -47.288 138.628 1.00 12.61 196 VAL B O 1
ATOM 4688 N N . ASN B 1 180 ? 119.465 -46.786 139.327 1.00 13.25 197 ASN B N 1
ATOM 4689 C CA . ASN B 1 180 ? 119.144 -48.156 139.697 1.00 12.65 197 ASN B CA 1
ATOM 4690 C C . ASN B 1 180 ? 119.366 -49.189 138.626 1.00 12.75 197 ASN B C 1
ATOM 4691 O O . ASN B 1 180 ? 119.879 -50.265 138.919 1.00 14.31 197 ASN B O 1
ATOM 4696 N N . THR B 1 181 ? 118.991 -48.881 137.392 1.00 12.82 198 THR B N 1
ATOM 4697 C CA . THR B 1 181 ? 119.158 -49.850 136.315 1.00 13.89 198 THR B CA 1
ATOM 4698 C C . THR B 1 181 ? 120.543 -49.844 135.699 1.00 13.67 198 THR B C 1
ATOM 4699 O O . THR B 1 181 ? 121.049 -50.885 135.289 1.00 12.61 198 THR B O 1
ATOM 4703 N N . LEU B 1 182 ? 121.157 -48.668 135.637 1.00 15.13 199 LEU B N 1
ATOM 4704 C CA . LEU B 1 182 ? 122.491 -48.535 135.057 1.00 16.09 199 LEU B CA 1
ATOM 4705 C C . LEU B 1 182 ? 123.555 -49.122 136.004 1.00 17.58 199 LEU B C 1
ATOM 4706 O O . LEU B 1 182 ? 124.529 -49.737 135.571 1.00 18.18 199 LEU B O 1
ATOM 4711 N N . LEU B 1 183 ? 123.363 -48.917 137.300 1.00 19.50 200 LEU B N 1
ATOM 4712 C CA . LEU B 1 183 ? 124.241 -49.477 138.330 1.00 20.72 200 LEU B CA 1
ATOM 4713 C C . LEU B 1 183 ? 123.276 -50.488 138.913 1.00 21.70 200 LEU B C 1
ATOM 4714 O O . LEU B 1 183 ? 122.106 -50.509 138.526 1.00 23.81 200 LEU B O 1
ATOM 4719 N N . GLY B 1 184 ? 123.707 -51.323 139.836 1.00 19.73 201 GLY B N 1
ATOM 4720 C CA . GLY B 1 184 ? 122.725 -52.252 140.362 1.00 18.09 201 GLY B CA 1
ATOM 4721 C C . GLY B 1 184 ? 122.140 -51.708 141.645 1.00 16.81 201 GLY B C 1
ATOM 4722 O O . GLY B 1 184 ? 121.366 -52.381 142.308 1.00 15.32 201 GLY B O 1
ATOM 4723 N N . ALA B 1 185 ? 122.509 -50.476 141.982 1.00 17.05 202 ALA B N 1
ATOM 4724 C CA . ALA B 1 185 ? 122.074 -49.849 143.224 1.00 16.21 202 ALA B CA 1
ATOM 4725 C C . ALA B 1 185 ? 121.194 -48.625 143.075 1.00 16.27 202 ALA B C 1
ATOM 4726 O O . ALA B 1 185 ? 120.995 -48.103 141.985 1.00 16.09 202 ALA B O 1
ATOM 4728 N N . ASP B 1 186 ? 120.674 -48.168 144.207 1.00 16.87 203 ASP B N 1
ATOM 4729 C CA . ASP B 1 186 ? 119.819 -46.993 144.244 1.00 17.34 203 ASP B CA 1
ATOM 4730 C C . ASP B 1 186 ? 120.685 -45.801 144.644 1.00 17.19 203 ASP B C 1
ATOM 4731 O O . ASP B 1 186 ? 121.686 -45.967 145.337 1.00 18.69 203 ASP B O 1
ATOM 4736 N N . PRO B 1 187 ? 120.333 -44.587 144.197 1.00 16.47 204 PRO B N 1
ATOM 4737 C CA . PRO B 1 187 ? 121.165 -43.443 144.583 1.00 15.82 204 PRO B CA 1
ATOM 4738 C C . PRO B 1 187 ? 121.375 -43.232 146.091 1.00 15.61 204 PRO B C 1
ATOM 4739 O O . PRO B 1 187 ? 122.309 -42.542 146.495 1.00 16.03 204 PRO B O 1
ATOM 4743 N N . TYR B 1 188 ? 120.536 -43.830 146.929 1.00 14.74 205 TYR B N 1
ATOM 4744 C CA . TYR B 1 188 ? 120.710 -43.645 148.363 1.00 14.72 205 TYR B CA 1
ATOM 4745 C C . TYR B 1 188 ? 121.863 -44.441 148.944 1.00 16.31 205 TYR B C 1
ATOM 4746 O O . TYR B 1 188 ? 122.210 -44.267 150.114 1.00 19.16 205 TYR B O 1
ATOM 4755 N N . GLU B 1 189 ? 122.465 -45.314 148.141 1.00 15.92 206 GLU B N 1
ATOM 4756 C CA . GLU B 1 189 ? 123.579 -46.130 148.617 1.00 14.69 206 GLU B CA 1
ATOM 4757 C C . GLU B 1 189 ? 124.819 -45.977 147.759 1.00 14.68 206 GLU B C 1
ATOM 4758 O O . GLU B 1 189 ? 125.790 -46.726 147.928 1.00 14.83 206 GLU B O 1
ATOM 4764 N N . VAL B 1 190 ? 124.798 -44.992 146.862 1.00 14.20 207 VAL B N 1
ATOM 4765 C CA . VAL B 1 190 ? 125.915 -44.758 145.946 1.00 13.48 207 VAL B CA 1
ATOM 4766 C C . VAL B 1 190 ? 126.611 -43.416 146.111 1.00 12.99 207 VAL B C 1
ATOM 4767 O O . VAL B 1 190 ? 125.959 -42.372 146.133 1.00 13.44 207 VAL B O 1
ATOM 4771 N N . SER B 1 191 ? 127.938 -43.441 146.214 1.00 12.74 208 SER B N 1
ATOM 4772 C CA . SER B 1 191 ? 128.696 -42.203 146.344 1.00 13.26 208 SER B CA 1
ATOM 4773 C C . SER B 1 191 ? 128.404 -41.252 145.183 1.00 14.22 208 SER B C 1
ATOM 4774 O O . SER B 1 191 ? 128.302 -41.674 144.022 1.00 15.43 208 SER B O 1
ATOM 4777 N N . LEU B 1 192 ? 128.265 -39.968 145.492 1.00 13.80 209 LEU B N 1
ATOM 4778 C CA . LEU B 1 192 ? 128.021 -38.997 144.444 1.00 14.14 209 LEU B CA 1
ATOM 4779 C C . LEU B 1 192 ? 129.261 -38.960 143.557 1.00 14.16 209 LEU B C 1
ATOM 4780 O O . LEU B 1 192 ? 129.158 -38.929 142.331 1.00 14.05 209 LEU B O 1
ATOM 4785 N N . LEU B 1 193 ? 130.436 -38.978 144.180 1.00 14.43 210 LEU B N 1
ATOM 4786 C CA . LEU B 1 193 ? 131.686 -38.969 143.428 1.00 14.64 210 LEU B CA 1
ATOM 4787 C C . LEU B 1 193 ? 131.748 -40.211 142.550 1.00 15.29 210 LEU B C 1
ATOM 4788 O O . LEU B 1 193 ? 132.074 -40.136 141.364 1.00 15.49 210 LEU B O 1
ATOM 4793 N N . TYR B 1 194 ? 131.421 -41.362 143.122 1.00 15.48 211 TYR B N 1
ATOM 4794 C CA . TYR B 1 194 ? 131.468 -42.577 142.334 1.00 16.19 211 TYR B CA 1
ATOM 4795 C C . TYR B 1 194 ? 130.557 -42.505 141.112 1.00 17.18 211 TYR B C 1
ATOM 4796 O O . TYR B 1 194 ? 130.903 -43.037 140.055 1.00 18.56 211 TYR B O 1
ATOM 4805 N N . TRP B 1 195 ? 129.400 -41.859 141.218 1.00 17.11 212 TRP B N 1
ATOM 4806 C CA . TRP B 1 195 ? 128.549 -41.818 140.035 1.00 17.97 212 TRP B CA 1
ATOM 4807 C C . TRP B 1 195 ? 129.046 -40.856 138.966 1.00 17.57 212 TRP B C 1
ATOM 4808 O O . TRP B 1 195 ? 129.014 -41.175 137.774 1.00 16.84 212 TRP B O 1
ATOM 4819 N N . ALA B 1 196 ? 129.505 -39.681 139.383 1.00 17.01 213 ALA B N 1
ATOM 4820 C CA . ALA B 1 196 ? 130.011 -38.712 138.424 1.00 16.30 213 ALA B CA 1
ATOM 4821 C C . ALA B 1 196 ? 131.117 -39.428 137.670 1.00 17.02 213 ALA B C 1
ATOM 4822 O O . ALA B 1 196 ? 131.238 -39.312 136.444 1.00 17.67 213 ALA B O 1
ATOM 4824 N N . TYR B 1 197 ? 131.915 -40.183 138.424 1.00 16.19 214 TYR B N 1
ATOM 4825 C CA . TYR B 1 197 ? 133.015 -40.950 137.861 1.00 15.76 214 TYR B CA 1
ATOM 4826 C C . TYR B 1 197 ? 132.466 -41.859 136.770 1.00 15.71 214 TYR B C 1
ATOM 4827 O O . TYR B 1 197 ? 132.843 -41.752 135.605 1.00 15.67 214 TYR B O 1
ATOM 4836 N N . TYR B 1 198 ? 131.552 -42.737 137.159 1.00 15.61 215 TYR B N 1
ATOM 4837 C CA . TYR B 1 198 ? 130.941 -43.687 136.240 1.00 16.15 215 TYR B CA 1
ATOM 4838 C C . TYR B 1 198 ? 130.390 -43.014 134.978 1.00 16.84 215 TYR B C 1
ATOM 4839 O O . TYR B 1 198 ? 130.664 -43.445 133.851 1.00 15.62 215 TYR B O 1
ATOM 4848 N N . VAL B 1 199 ? 129.605 -41.961 135.168 1.00 17.27 216 VAL B N 1
ATOM 4849 C CA . VAL B 1 199 ? 129.030 -41.272 134.032 1.00 18.06 216 VAL B CA 1
ATOM 4850 C C . VAL B 1 199 ? 130.155 -40.782 133.154 1.00 19.21 216 VAL B C 1
ATOM 4851 O O . VAL B 1 199 ? 130.074 -40.853 131.931 1.00 20.14 216 VAL B O 1
ATOM 4855 N N . SER B 1 200 ? 131.227 -40.317 133.779 1.00 20.42 217 SER B N 1
ATOM 4856 C CA . SER B 1 200 ? 132.353 -39.802 133.018 1.00 22.14 217 SER B CA 1
ATOM 4857 C C . SER B 1 200 ? 133.127 -40.851 132.243 1.00 23.03 217 SER B C 1
ATOM 4858 O O . SER B 1 200 ? 133.446 -40.650 131.073 1.00 24.26 217 SER B O 1
ATOM 4861 N N . GLU B 1 201 ? 133.427 -41.968 132.897 1.00 24.40 218 GLU B N 1
ATOM 4862 C CA . GLU B 1 201 ? 134.205 -43.042 132.287 1.00 24.76 218 GLU B CA 1
ATOM 4863 C C . GLU B 1 201 ? 133.448 -43.897 131.276 1.00 25.16 218 GLU B C 1
ATOM 4864 O O . GLU B 1 201 ? 133.993 -44.853 130.723 1.00 25.81 218 GLU B O 1
ATOM 4870 N N . CYS B 1 202 ? 132.192 -43.554 131.034 1.00 25.35 219 CYS B N 1
ATOM 4871 C CA . CYS B 1 202 ? 131.397 -44.290 130.069 1.00 25.63 219 CYS B CA 1
ATOM 4872 C C . CYS B 1 202 ? 130.928 -43.315 128.993 1.00 26.03 219 CYS B C 1
ATOM 4873 O O . CYS B 1 202 ? 130.004 -43.601 128.226 1.00 26.47 219 CYS B O 1
ATOM 4876 N N . GLU B 1 203 ? 131.588 -42.157 128.957 1.00 24.88 220 GLU B N 1
ATOM 4877 C CA . GLU B 1 203 ? 131.323 -41.104 127.986 1.00 24.74 220 GLU B CA 1
ATOM 4878 C C . GLU B 1 203 ? 129.958 -40.400 128.095 1.00 25.61 220 GLU B C 1
ATOM 4879 O O . GLU B 1 203 ? 129.270 -40.223 127.088 1.00 26.55 220 GLU B O 1
ATOM 4885 N N . GLY B 1 204 ? 129.575 -39.991 129.309 1.00 26.04 221 GLY B N 1
ATOM 4886 C CA . GLY B 1 204 ? 128.312 -39.281 129.520 1.00 25.29 221 GLY B CA 1
ATOM 4887 C C . GLY B 1 204 ? 127.063 -40.138 129.551 1.00 24.43 221 GLY B C 1
ATOM 4888 O O . GLY B 1 204 ? 127.074 -41.235 128.995 1.00 25.29 221 GLY B O 1
ATOM 4889 N N . ILE B 1 205 ? 125.987 -39.666 130.184 1.00 23.54 222 ILE B N 1
ATOM 4890 C CA . ILE B 1 205 ? 124.762 -40.478 130.239 1.00 24.27 222 ILE B CA 1
ATOM 4891 C C . ILE B 1 205 ? 124.119 -40.598 128.885 1.00 24.27 222 ILE B C 1
ATOM 4892 O O . ILE B 1 205 ? 123.476 -41.604 128.591 1.00 23.89 222 ILE B O 1
ATOM 4897 N N . GLN B 1 206 ? 124.277 -39.575 128.058 1.00 25.05 223 GLN B N 1
ATOM 4898 C CA . GLN B 1 206 ? 123.667 -39.633 126.746 1.00 25.57 223 GLN B CA 1
ATOM 4899 C C . GLN B 1 206 ? 124.117 -40.916 126.031 1.00 24.50 223 GLN B C 1
ATOM 4900 O O . GLN B 1 206 ? 123.332 -41.577 125.334 1.00 21.88 223 GLN B O 1
ATOM 4906 N N . SER B 1 207 ? 125.388 -41.258 126.233 1.00 24.12 224 SER B N 1
ATOM 4907 C CA . SER B 1 207 ? 125.997 -42.459 125.669 1.00 23.98 224 SER B CA 1
ATOM 4908 C C . SER B 1 207 ? 125.576 -43.673 126.487 1.00 24.38 224 SER B C 1
ATOM 4909 O O . SER B 1 207 ? 125.282 -44.744 125.950 1.00 24.55 224 SER B O 1
ATOM 4912 N N . LEU B 1 208 ? 125.572 -43.480 127.800 1.00 23.22 225 LEU B N 1
ATOM 4913 C CA . LEU B 1 208 ? 125.223 -44.500 128.766 1.00 22.00 225 LEU B CA 1
ATOM 4914 C C . LEU B 1 208 ? 123.735 -44.849 128.666 1.00 23.35 225 LEU B C 1
ATOM 4915 O O . LEU B 1 208 ? 123.336 -45.993 128.876 1.00 23.40 225 LEU B O 1
ATOM 4920 N N . MET B 1 209 ? 122.923 -43.865 128.304 1.00 25.78 226 MET B N 1
ATOM 4921 C CA . MET B 1 20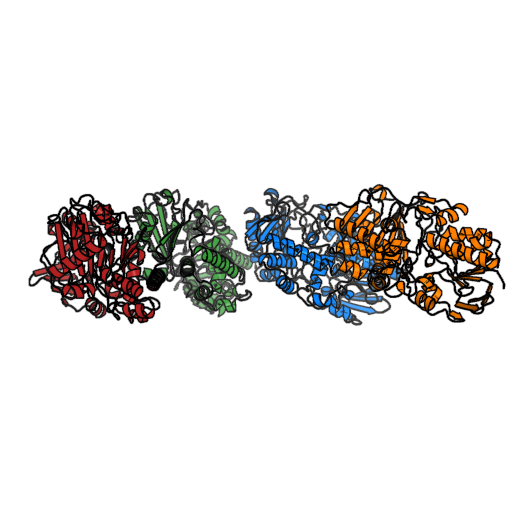9 ? 121.479 -44.046 128.204 1.00 28.89 226 MET B CA 1
ATOM 4922 C C . MET B 1 209 ? 120.892 -44.272 126.812 1.00 29.73 226 MET B C 1
ATOM 4923 O O . MET B 1 209 ? 119.682 -44.453 126.681 1.00 29.54 226 MET B O 1
ATOM 4928 N N . GLY B 1 210 ? 121.735 -44.259 125.781 1.00 31.34 227 GLY B N 1
ATOM 4929 C CA . GLY B 1 210 ? 121.258 -44.464 124.418 1.00 31.85 227 GLY B CA 1
ATOM 4930 C C . GLY B 1 210 ? 120.496 -45.769 124.220 1.00 32.56 227 GLY B C 1
ATOM 4931 O O . GLY B 1 210 ? 120.698 -46.735 124.969 1.00 32.39 227 GLY B O 1
ATOM 4932 N N . THR B 1 211 ? 119.618 -45.805 123.217 1.00 32.37 228 THR B N 1
ATOM 4933 C CA . THR B 1 211 ? 118.825 -47.009 122.944 1.00 32.16 228 THR B CA 1
ATOM 4934 C C . THR B 1 211 ? 119.051 -47.514 121.527 1.00 32.62 228 THR B C 1
ATOM 4935 O O . THR B 1 211 ? 118.845 -48.693 121.230 1.00 32.67 228 THR B O 1
ATOM 4939 N N . ARG B 1 212 ? 119.485 -46.599 120.666 1.00 33.10 229 ARG B N 1
ATOM 4940 C CA . ARG B 1 212 ? 119.750 -46.874 119.258 1.00 32.68 229 ARG B CA 1
ATOM 4941 C C . ARG B 1 212 ? 121.269 -46.941 119.114 1.00 31.57 229 ARG B C 1
ATOM 4942 O O . ARG B 1 212 ? 121.817 -47.892 118.567 1.00 33.15 229 ARG B O 1
ATOM 4950 N N . ASP B 1 213 ? 121.938 -45.919 119.631 1.00 30.04 230 ASP B N 1
ATOM 4951 C CA . ASP B 1 213 ? 123.389 -45.821 119.594 1.00 28.76 230 ASP B CA 1
ATOM 4952 C C . ASP B 1 213 ? 123.950 -45.808 121.023 1.00 29.13 230 ASP B C 1
ATOM 4953 O O . ASP B 1 213 ? 123.388 -46.429 121.930 1.00 30.16 230 ASP B O 1
ATOM 4958 N N . GLY B 1 214 ? 125.051 -45.098 121.232 1.00 28.23 231 GLY B N 1
ATOM 4959 C CA . GLY B 1 214 ? 125.637 -45.063 122.559 1.00 27.85 231 GLY B CA 1
ATOM 4960 C C . GLY B 1 214 ? 126.098 -46.456 122.949 1.00 27.67 231 GLY B C 1
ATOM 4961 O O . GLY B 1 214 ? 126.470 -47.253 122.086 1.00 27.45 231 GLY B O 1
ATOM 4962 N N . ALA B 1 215 ? 126.070 -46.761 124.242 1.00 27.02 232 ALA B N 1
ATOM 4963 C CA . ALA B 1 215 ? 126.488 -48.073 124.720 1.00 25.90 232 ALA B CA 1
ATOM 4964 C C . ALA B 1 215 ? 125.597 -49.204 124.181 1.00 25.67 232 ALA B C 1
ATOM 4965 O O . ALA B 1 215 ? 126.064 -50.324 123.975 1.00 25.92 232 ALA B O 1
ATOM 4967 N N . GLN B 1 216 ? 124.318 -48.918 123.964 1.00 25.17 233 GLN B N 1
ATOM 4968 C CA . GLN B 1 216 ? 123.392 -49.922 123.448 1.00 25.94 233 GLN B CA 1
ATOM 4969 C C . GLN B 1 216 ? 123.305 -49.723 121.944 1.00 27.35 233 GLN B C 1
ATOM 4970 O O . GLN B 1 216 ? 122.385 -49.071 121.455 1.00 27.73 233 GLN B O 1
ATOM 4976 N N . TRP B 1 217 ? 124.250 -50.305 121.208 1.00 28.62 234 TRP B N 1
ATOM 4977 C CA . TRP B 1 217 ? 124.293 -50.112 119.765 1.00 29.40 234 TRP B CA 1
ATOM 4978 C C . TRP B 1 217 ? 124.296 -51.336 118.859 1.00 29.33 234 TRP B C 1
ATOM 4979 O O . TRP B 1 217 ? 123.880 -51.237 117.706 1.00 30.48 234 TRP B O 1
ATOM 4990 N N . ALA B 1 218 ? 124.747 -52.486 119.359 1.00 28.50 235 ALA B N 1
ATOM 4991 C CA . ALA B 1 218 ? 124.768 -53.696 118.533 1.00 27.22 235 ALA B CA 1
ATOM 4992 C C . ALA B 1 218 ? 125.051 -54.980 119.303 1.00 26.61 235 ALA B C 1
ATOM 4993 O O . ALA B 1 218 ? 125.546 -54.948 120.428 1.00 24.47 235 ALA B O 1
ATOM 4995 N N . TRP B 1 219 ? 124.739 -56.111 118.670 1.00 27.37 236 TRP B N 1
ATOM 4996 C CA . TRP B 1 219 ? 124.934 -57.427 119.276 1.00 28.39 236 TRP B CA 1
ATOM 4997 C C . TRP B 1 219 ? 125.809 -58.363 118.469 1.00 29.15 236 TRP B C 1
ATOM 4998 O O . TRP B 1 219 ? 126.025 -58.165 117.275 1.00 28.95 236 TRP B O 1
ATOM 5009 N N . TRP B 1 220 ? 126.298 -59.399 119.143 1.00 30.88 237 TRP B N 1
ATOM 5010 C CA . TRP B 1 220 ? 127.100 -60.423 118.496 1.00 33.32 237 TRP B CA 1
ATOM 5011 C C . TRP B 1 220 ? 126.073 -61.432 118.007 1.00 35.85 237 TRP B C 1
ATOM 5012 O O . TRP B 1 220 ? 125.541 -62.222 118.794 1.00 36.50 237 TRP B O 1
ATOM 5023 N N . PHE B 1 221 ? 125.765 -61.376 116.716 1.00 38.64 238 PHE B N 1
ATOM 5024 C CA . PHE B 1 221 ? 124.806 -62.294 116.113 1.00 40.50 238 PHE B CA 1
ATOM 5025 C C . PHE B 1 221 ? 125.331 -63.706 116.411 1.00 39.79 238 PHE B C 1
ATOM 5026 O O . PHE B 1 221 ? 126.123 -64.269 115.657 1.00 40.77 238 PHE B O 1
ATOM 5034 N N . GLY B 1 222 ? 124.908 -64.241 117.559 1.00 38.58 239 GLY B N 1
ATOM 5035 C CA . GLY B 1 222 ? 125.328 -65.567 117.979 1.00 36.03 239 GLY B CA 1
ATOM 5036 C C . GLY B 1 222 ? 125.364 -65.780 119.486 1.00 34.73 239 GLY B C 1
ATOM 5037 O O . GLY B 1 222 ? 125.230 -66.913 119.966 1.00 34.75 239 GLY B O 1
ATOM 5038 N N . GLY B 1 223 ? 125.536 -64.698 120.242 1.00 33.13 240 GLY B N 1
ATOM 5039 C CA . GLY B 1 223 ? 125.603 -64.802 121.692 1.00 30.74 240 GLY B CA 1
ATOM 5040 C C . GLY B 1 223 ? 126.848 -64.089 122.187 1.00 30.03 240 GLY B C 1
ATOM 5041 O O . GLY B 1 223 ? 127.864 -64.073 121.488 1.00 30.40 240 GLY B O 1
ATOM 5042 N N . ALA B 1 224 ? 126.785 -63.513 123.386 1.00 28.55 241 ALA B N 1
ATOM 5043 C CA . ALA B 1 224 ? 127.914 -62.768 123.948 1.00 26.13 241 ALA B CA 1
ATOM 5044 C C . ALA B 1 224 ? 128.991 -63.621 124.614 1.00 25.05 241 ALA B C 1
ATOM 5045 O O . ALA B 1 224 ? 130.152 -63.227 124.681 1.00 24.26 241 ALA B O 1
ATOM 5047 N N . ALA B 1 225 ? 128.621 -64.787 125.112 1.00 25.19 242 ALA B N 1
ATOM 5048 C CA . ALA B 1 225 ? 129.610 -65.635 125.757 1.00 27.10 242 ALA B CA 1
ATOM 5049 C C . ALA B 1 225 ? 130.631 -66.160 124.750 1.00 27.84 242 ALA B C 1
ATOM 5050 O O . ALA B 1 225 ? 131.690 -66.663 125.134 1.00 28.45 242 ALA B O 1
ATOM 5052 N N . GLN B 1 226 ? 130.319 -66.026 123.465 1.00 28.30 243 GLN B N 1
ATOM 5053 C CA . GLN B 1 226 ? 131.203 -66.515 122.414 1.00 29.08 243 GLN B CA 1
ATOM 5054 C C . GLN B 1 226 ? 132.614 -65.949 122.385 1.00 29.11 243 GLN B C 1
ATOM 5055 O O . GLN B 1 226 ? 133.551 -66.670 122.048 1.00 29.68 243 GLN B O 1
ATOM 5061 N N . VAL B 1 227 ? 132.781 -64.673 122.728 1.00 28.51 244 VAL B N 1
ATOM 5062 C CA . VAL B 1 227 ? 134.115 -64.093 122.721 1.00 27.34 244 VAL B CA 1
ATOM 5063 C C . VAL B 1 227 ? 134.993 -64.930 123.645 1.00 28.74 244 VAL B C 1
ATOM 5064 O O . VAL B 1 227 ? 136.143 -65.234 123.322 1.00 29.93 244 VAL B O 1
ATOM 5068 N N . SER B 1 228 ? 134.448 -65.329 124.787 1.00 29.06 245 SER B N 1
ATOM 5069 C CA . SER B 1 228 ? 135.226 -66.132 125.710 1.00 29.60 245 SER B CA 1
ATOM 5070 C C . SER B 1 228 ? 135.379 -67.567 125.239 1.00 29.90 245 SER B C 1
ATOM 5071 O O . SER B 1 228 ? 136.440 -68.159 125.417 1.00 31.00 245 SER B O 1
ATOM 5074 N N . TRP B 1 229 ? 134.339 -68.135 124.633 1.00 29.47 246 TRP B N 1
ATOM 5075 C CA . TRP B 1 229 ? 134.445 -69.513 124.154 1.00 29.89 246 TRP B CA 1
ATOM 5076 C C . TRP B 1 229 ? 135.443 -69.616 123.011 1.00 29.80 246 TRP B C 1
ATOM 5077 O O . TRP B 1 229 ? 136.359 -70.438 123.038 1.00 29.71 246 TRP B O 1
ATOM 5088 N N . ARG B 1 230 ? 135.253 -68.775 122.003 1.00 29.34 247 ARG B N 1
ATOM 5089 C CA . ARG B 1 230 ? 136.116 -68.775 120.843 1.00 29.47 247 ARG B CA 1
ATOM 5090 C C . ARG B 1 230 ? 137.571 -68.565 121.258 1.00 27.74 247 ARG B C 1
ATOM 5091 O O . ARG B 1 230 ? 138.476 -69.149 120.660 1.00 27.27 247 ARG B O 1
ATOM 5099 N N . ILE B 1 231 ? 137.803 -67.728 122.264 1.00 26.07 248 ILE B N 1
ATOM 5100 C CA . ILE B 1 231 ? 139.166 -67.516 122.734 1.00 25.93 248 ILE B CA 1
ATOM 5101 C C . ILE B 1 231 ? 139.643 -68.841 123.303 1.00 27.75 248 ILE B C 1
ATOM 5102 O O . ILE B 1 231 ? 140.748 -69.289 123.012 1.00 27.79 248 ILE B O 1
ATOM 5107 N N . ALA B 1 232 ? 138.789 -69.469 124.110 1.00 29.87 249 ALA B N 1
ATOM 5108 C CA . ALA B 1 232 ? 139.099 -70.760 124.720 1.00 31.71 249 ALA B CA 1
ATOM 5109 C C . ALA B 1 232 ? 139.471 -71.781 123.643 1.00 33.00 249 ALA B C 1
ATOM 5110 O O . ALA B 1 232 ? 140.520 -72.423 123.725 1.00 32.34 249 ALA B O 1
ATOM 5112 N N . ASP B 1 233 ? 138.610 -71.921 122.638 1.00 34.97 250 ASP B N 1
ATOM 5113 C CA . ASP B 1 233 ? 138.853 -72.851 121.536 1.00 36.96 250 ASP B CA 1
ATOM 5114 C C . ASP B 1 233 ? 140.212 -72.571 120.889 1.00 37.31 250 ASP B C 1
ATOM 5115 O O . ASP B 1 233 ? 141.015 -73.485 120.694 1.00 37.99 250 ASP B O 1
ATOM 5120 N N . ALA B 1 234 ? 140.463 -71.305 120.560 1.00 36.50 251 ALA B N 1
ATOM 5121 C CA . ALA B 1 234 ? 141.716 -70.909 119.932 1.00 36.15 251 ALA B CA 1
ATOM 5122 C C . ALA B 1 234 ? 142.923 -71.221 120.818 1.00 36.51 251 ALA B C 1
ATOM 5123 O O . ALA B 1 234 ? 143.734 -72.094 120.507 1.00 37.32 251 ALA B O 1
ATOM 5125 N N . ILE B 1 235 ? 143.033 -70.502 121.924 1.00 36.21 252 ILE B N 1
ATOM 5126 C CA . ILE B 1 235 ? 144.127 -70.682 122.869 1.00 35.74 252 ILE B CA 1
ATOM 5127 C C . ILE B 1 235 ? 144.314 -72.140 123.360 1.00 35.49 252 ILE B C 1
ATOM 5128 O O . ILE B 1 235 ? 145.392 -72.513 123.816 1.00 35.42 252 ILE B O 1
ATOM 5133 N N . GLY B 1 236 ? 143.279 -72.967 123.271 1.00 34.62 253 GLY B N 1
ATOM 5134 C CA . GLY B 1 236 ? 143.412 -74.336 123.738 1.00 34.90 253 GLY B CA 1
ATOM 5135 C C . GLY B 1 236 ? 142.460 -74.647 124.879 1.00 36.11 253 GLY B C 1
ATOM 5136 O O . GLY B 1 236 ? 142.790 -74.458 126.051 1.00 35.36 253 GLY B O 1
ATOM 5137 N N . ARG B 1 237 ? 141.278 -75.145 124.520 1.00 37.59 254 ARG B N 1
ATOM 5138 C CA . ARG B 1 237 ? 140.205 -75.481 125.458 1.00 39.01 254 ARG B CA 1
ATOM 5139 C C . ARG B 1 237 ? 140.630 -76.204 126.732 1.00 39.24 254 ARG B C 1
ATOM 5140 O O . ARG B 1 237 ? 139.880 -76.253 127.705 1.00 39.26 254 ARG B O 1
ATOM 5148 N N . ASP B 1 238 ? 141.832 -76.761 126.725 1.00 40.53 255 ASP B N 1
ATOM 5149 C CA . ASP B 1 238 ? 142.348 -77.504 127.868 1.00 41.60 255 ASP B CA 1
ATOM 5150 C C . ASP B 1 238 ? 143.133 -76.626 128.837 1.00 40.86 255 ASP B C 1
ATOM 5151 O O . ASP B 1 238 ? 143.493 -77.063 129.932 1.00 40.01 255 ASP B O 1
ATOM 5156 N N . LYS B 1 239 ? 143.417 -75.397 128.421 1.00 40.14 256 LYS B N 1
ATOM 5157 C CA . LYS B 1 239 ? 144.159 -74.474 129.264 1.00 39.39 256 LYS B CA 1
ATOM 5158 C C . LYS B 1 239 ? 143.215 -73.759 130.219 1.00 37.79 256 LYS B C 1
ATOM 5159 O O . LYS B 1 239 ? 143.621 -72.876 130.976 1.00 37.60 256 LYS B O 1
ATOM 5165 N N . PHE B 1 240 ? 141.946 -74.147 130.171 1.00 35.33 257 PHE B N 1
ATOM 5166 C CA . PHE B 1 240 ? 140.939 -73.585 131.050 1.00 33.23 257 PHE B CA 1
ATOM 5167 C C . PHE B 1 240 ? 140.503 -74.680 132.011 1.00 32.13 257 PHE B C 1
ATOM 5168 O O . PHE B 1 240 ? 139.897 -75.655 131.585 1.00 33.55 257 PHE B O 1
ATOM 5176 N N . LEU B 1 241 ? 140.812 -74.532 133.295 1.00 30.36 258 LEU B N 1
ATOM 5177 C CA . LEU B 1 241 ? 140.416 -75.533 134.285 1.00 29.73 258 LEU B CA 1
ATOM 5178 C C . LEU B 1 241 ? 139.140 -75.109 135.003 1.00 29.52 258 LEU B C 1
ATOM 5179 O O . LEU B 1 241 ? 139.209 -74.439 136.032 1.00 30.67 258 LEU B O 1
ATOM 5184 N N . LEU B 1 242 ? 137.981 -75.504 134.483 1.00 27.45 259 LEU B N 1
ATOM 5185 C CA . LEU B 1 242 ? 136.722 -75.144 135.123 1.00 25.78 259 LEU B CA 1
ATOM 5186 C C . LEU B 1 242 ? 136.581 -75.840 136.479 1.00 25.87 259 LEU B C 1
ATOM 5187 O O . LEU B 1 242 ? 137.272 -76.813 136.766 1.00 26.69 259 LEU B O 1
ATOM 5192 N N . GLU B 1 243 ? 135.689 -75.330 137.318 1.00 25.93 260 GLU B N 1
ATOM 5193 C CA . GLU B 1 243 ? 135.471 -75.898 138.643 1.00 24.60 260 GLU B CA 1
ATOM 5194 C C . GLU B 1 243 ? 136.750 -75.944 139.471 1.00 23.10 260 GLU B C 1
ATOM 5195 O O . GLU B 1 243 ? 137.001 -76.895 140.203 1.00 22.54 260 GLU B O 1
ATOM 5201 N N . TRP B 1 244 ? 137.552 -74.893 139.350 1.00 22.36 261 TRP B N 1
ATOM 5202 C CA . TRP B 1 244 ? 138.802 -74.767 140.093 1.00 21.82 261 TRP B CA 1
ATOM 5203 C C . TRP B 1 244 ? 138.731 -73.471 140.912 1.00 22.00 261 TRP B C 1
ATOM 5204 O O . TRP B 1 244 ? 139.516 -72.546 140.695 1.00 20.77 261 TRP B O 1
ATOM 5215 N N . PRO B 1 245 ? 137.784 -73.385 141.863 1.00 22.11 262 PRO B N 1
ATOM 5216 C CA . PRO B 1 245 ? 137.637 -72.184 142.686 1.00 21.29 262 PRO B CA 1
ATOM 5217 C C . PRO B 1 245 ? 138.880 -71.901 143.490 1.00 21.12 262 PRO B C 1
ATOM 5218 O O . PRO B 1 245 ? 139.299 -72.736 144.286 1.00 21.68 262 PRO B O 1
ATOM 5222 N N . VAL B 1 246 ? 139.472 -70.729 143.280 1.00 21.21 263 VAL B N 1
ATOM 5223 C CA . VAL B 1 246 ? 140.662 -70.344 144.030 1.00 22.49 263 VAL B CA 1
ATOM 5224 C C . VAL B 1 246 ? 140.191 -69.859 145.393 1.00 24.02 263 VAL B C 1
ATOM 5225 O O . VAL B 1 246 ? 139.299 -69.015 145.467 1.00 24.05 263 VAL B O 1
ATOM 5229 N N . ASP B 1 247 ? 140.759 -70.389 146.474 1.00 25.73 264 ASP B N 1
ATOM 5230 C CA . ASP B 1 247 ? 140.346 -69.939 147.797 1.00 28.31 264 ASP B CA 1
ATOM 5231 C C . ASP B 1 247 ? 141.476 -69.335 148.610 1.00 30.13 264 ASP B C 1
ATOM 5232 O O . ASP B 1 247 ? 141.234 -68.679 149.618 1.00 32.19 264 ASP B O 1
ATOM 5237 N N . ARG B 1 248 ? 142.713 -69.543 148.182 1.00 31.60 265 ARG B N 1
ATOM 5238 C CA . ARG B 1 248 ? 143.833 -68.949 148.895 1.00 33.75 265 ARG B CA 1
ATOM 5239 C C . ARG B 1 248 ? 144.950 -68.609 147.922 1.00 34.82 265 ARG B C 1
ATOM 5240 O O . ARG B 1 248 ? 145.135 -69.281 146.902 1.00 34.50 265 ARG B O 1
ATOM 5248 N N . ILE B 1 249 ? 145.686 -67.551 148.237 1.00 35.83 266 ILE B N 1
ATOM 5249 C CA . ILE B 1 249 ? 146.765 -67.107 147.377 1.00 37.05 266 ILE B CA 1
ATOM 5250 C C . ILE B 1 249 ? 148.001 -66.709 148.153 1.00 39.27 266 ILE B C 1
ATOM 5251 O O . ILE B 1 249 ? 148.000 -65.719 148.887 1.00 38.67 266 ILE B O 1
ATOM 5256 N N . GLU B 1 250 ? 149.047 -67.512 148.001 1.00 42.40 267 GLU B N 1
ATOM 5257 C CA . GLU B 1 250 ? 150.328 -67.238 148.632 1.00 45.25 267 GLU B CA 1
ATOM 5258 C C . GLU B 1 250 ? 151.057 -66.508 147.522 1.00 46.28 267 GLU B C 1
ATOM 5259 O O . GLU B 1 250 ? 151.415 -67.095 146.499 1.00 45.51 267 GLU B O 1
ATOM 5265 N N . HIS B 1 251 ? 151.252 -65.216 147.723 1.00 48.38 268 HIS B N 1
ATOM 5266 C CA . HIS B 1 251 ? 151.880 -64.384 146.722 1.00 50.64 268 HIS B CA 1
ATOM 5267 C C . HIS B 1 251 ? 153.166 -63.791 147.234 1.00 52.73 268 HIS B C 1
ATOM 5268 O O . HIS B 1 251 ? 153.156 -62.755 147.888 1.00 54.01 268 HIS B O 1
ATOM 5275 N N . ASP B 1 252 ? 154.290 -64.436 146.977 1.00 55.69 269 ASP B N 1
ATOM 5276 C CA . ASP B 1 252 ? 155.503 -63.800 147.429 1.00 58.58 269 ASP B CA 1
ATOM 5277 C C . ASP B 1 252 ? 156.414 -63.317 146.316 1.00 58.32 269 ASP B C 1
ATOM 5278 O O . ASP B 1 252 ? 156.029 -63.248 145.147 1.00 58.33 269 ASP B O 1
ATOM 5283 N N . GLU B 1 253 ? 157.624 -62.963 146.699 1.00 57.65 270 GLU B N 1
ATOM 5284 C CA . GLU B 1 253 ? 158.586 -62.383 145.789 1.00 56.98 270 GLU B CA 1
ATOM 5285 C C . GLU B 1 253 ? 159.057 -63.127 144.561 1.00 55.04 270 GLU B C 1
ATOM 5286 O O . GLU B 1 253 ? 159.570 -62.499 143.642 1.00 54.46 270 GLU B O 1
ATOM 5292 N N . SER B 1 254 ? 158.887 -64.439 144.510 1.00 53.60 271 SER B N 1
ATOM 5293 C CA . SER B 1 254 ? 159.361 -65.168 143.339 1.00 51.74 271 SER B CA 1
ATOM 5294 C C . SER B 1 254 ? 158.263 -65.637 142.415 1.00 49.50 271 SER B C 1
ATOM 5295 O O . SER B 1 254 ? 158.529 -66.068 141.294 1.00 48.98 271 SER B O 1
ATOM 5298 N N . GLY B 1 255 ? 157.029 -65.546 142.885 1.00 47.13 272 GLY B N 1
ATOM 5299 C CA . GLY B 1 255 ? 155.907 -65.974 142.073 1.00 43.68 272 GLY B CA 1
ATOM 5300 C C . GLY B 1 255 ? 154.671 -66.083 142.933 1.00 40.45 272 GLY B C 1
ATOM 5301 O O . GLY B 1 255 ? 154.604 -65.477 143.998 1.00 40.89 272 GLY B O 1
ATOM 5302 N N . VAL B 1 256 ? 153.691 -66.852 142.485 1.00 37.55 273 VAL B N 1
ATOM 5303 C CA . VAL B 1 256 ? 152.474 -66.997 143.262 1.00 35.16 273 VAL B CA 1
ATOM 5304 C C . VAL B 1 256 ? 151.974 -68.436 143.271 1.00 34.44 273 VAL B C 1
ATOM 5305 O O . VAL B 1 256 ? 152.137 -69.172 142.286 1.00 32.49 273 VAL B O 1
ATOM 5309 N N . THR B 1 257 ? 151.381 -68.825 144.403 1.00 33.08 274 THR B N 1
ATOM 5310 C CA . THR B 1 257 ? 150.821 -70.159 144.570 1.00 30.94 274 THR B CA 1
ATOM 5311 C C . THR B 1 257 ? 149.320 -70.064 144.835 1.00 29.80 274 THR B C 1
ATOM 5312 O O . THR B 1 257 ? 148.886 -69.476 145.823 1.00 27.82 274 THR B O 1
ATOM 5316 N N . LEU B 1 258 ? 148.544 -70.647 143.929 1.00 30.23 275 LEU B N 1
ATOM 5317 C CA . LEU B 1 258 ? 147.088 -70.674 144.005 1.00 31.49 275 LEU B CA 1
ATOM 5318 C C . LEU B 1 258 ? 146.620 -71.979 144.646 1.00 31.79 275 LEU B C 1
ATOM 5319 O O . LEU B 1 258 ? 147.232 -73.028 144.445 1.00 33.13 275 LEU B O 1
ATOM 5324 N N . PHE B 1 259 ? 145.537 -71.915 145.413 1.00 31.51 276 PHE B N 1
ATOM 5325 C CA . PHE B 1 259 ? 144.998 -73.105 146.060 1.00 31.16 276 PHE B CA 1
ATOM 5326 C C . PHE B 1 259 ? 143.508 -73.257 145.857 1.00 31.73 276 PHE B C 1
ATOM 5327 O O . PHE B 1 259 ? 142.744 -72.317 146.078 1.00 32.99 276 PHE B O 1
ATOM 5335 N N . SER B 1 260 ? 143.097 -74.444 145.431 1.00 31.28 277 SER B N 1
ATOM 5336 C CA . SER B 1 260 ? 141.687 -74.738 145.257 1.00 30.82 277 SER B CA 1
ATOM 5337 C C . SER B 1 260 ? 141.463 -75.951 146.155 1.00 31.39 277 SER B C 1
ATOM 5338 O O . SER B 1 260 ? 141.383 -77.090 145.693 1.00 31.11 277 SER B O 1
ATOM 5341 N N . GLY B 1 261 ? 141.386 -75.688 147.456 1.00 32.47 278 GLY B N 1
ATOM 5342 C CA . GLY B 1 261 ? 141.205 -76.754 148.417 1.00 33.84 278 GLY B CA 1
ATOM 5343 C C . GLY B 1 261 ? 142.574 -77.337 148.675 1.00 35.34 278 GLY B C 1
ATOM 5344 O O . GLY B 1 261 ? 143.468 -76.624 149.143 1.00 35.42 278 GLY B O 1
ATOM 5345 N N . GLN B 1 262 ? 142.741 -78.623 148.367 1.00 36.44 279 GLN B N 1
ATOM 5346 C CA . GLN B 1 262 ? 144.024 -79.294 148.546 1.00 36.86 279 GLN B CA 1
ATOM 5347 C C . GLN B 1 262 ? 144.804 -79.164 147.246 1.00 35.53 279 GLN B C 1
ATOM 5348 O O . GLN B 1 262 ? 146.023 -79.354 147.222 1.00 34.92 279 GLN B O 1
ATOM 5354 N N . ARG B 1 263 ? 144.089 -78.840 146.169 1.00 34.18 280 ARG B N 1
ATOM 5355 C CA . ARG B 1 263 ? 144.707 -78.650 144.860 1.00 33.61 280 ARG B CA 1
ATOM 5356 C C . ARG B 1 263 ? 145.530 -77.349 144.868 1.00 34.36 280 ARG B C 1
ATOM 5357 O O . ARG B 1 263 ? 145.268 -76.442 145.662 1.00 35.09 280 ARG B O 1
ATOM 5365 N N . SER B 1 264 ? 146.519 -77.247 143.984 1.00 34.59 281 SER B N 1
ATOM 5366 C CA . SER B 1 264 ? 147.323 -76.027 143.915 1.00 34.53 281 SER B CA 1
ATOM 5367 C C . SER B 1 264 ? 148.100 -75.917 142.605 1.00 34.00 281 SER B C 1
ATOM 5368 O O . SER B 1 264 ? 148.357 -76.919 141.936 1.00 34.48 281 SER B O 1
ATOM 5371 N N . LEU B 1 265 ? 148.463 -74.686 142.254 1.00 32.65 282 LEU B N 1
ATOM 5372 C CA . LEU B 1 265 ? 149.220 -74.389 141.043 1.00 32.31 282 LEU B CA 1
ATOM 5373 C C . LEU B 1 265 ? 150.224 -73.285 141.381 1.00 33.66 282 LEU B C 1
ATOM 5374 O O . LEU B 1 265 ? 150.188 -72.735 142.485 1.00 34.53 282 LEU B O 1
ATOM 5379 N N . ARG B 1 266 ? 151.128 -72.982 140.448 1.00 34.12 283 ARG B N 1
ATOM 5380 C CA . ARG B 1 266 ? 152.097 -71.899 140.639 1.00 34.34 283 ARG B CA 1
ATOM 5381 C C . ARG B 1 266 ? 152.580 -71.299 139.323 1.00 34.54 283 ARG B C 1
ATOM 5382 O O . ARG B 1 266 ? 152.918 -72.014 138.379 1.00 34.71 283 ARG B O 1
ATOM 5390 N N . ALA B 1 267 ? 152.606 -69.973 139.276 1.00 34.50 284 ALA B N 1
ATOM 5391 C CA . ALA B 1 267 ? 153.053 -69.249 138.098 1.00 34.95 284 ALA B CA 1
ATOM 5392 C C . ALA B 1 267 ? 153.887 -68.065 138.572 1.00 35.61 284 ALA B C 1
ATOM 5393 O O . ALA B 1 267 ? 153.833 -67.695 139.745 1.00 36.18 284 ALA B O 1
ATOM 5395 N N . ARG B 1 268 ? 154.666 -67.486 137.662 1.00 36.44 285 ARG B N 1
ATOM 5396 C CA . ARG B 1 268 ? 155.513 -66.342 137.982 1.00 36.82 285 ARG B CA 1
ATOM 5397 C C . ARG B 1 268 ? 154.656 -65.118 138.256 1.00 35.71 285 ARG B C 1
ATOM 5398 O O . ARG B 1 268 ? 154.959 -64.322 139.147 1.00 34.52 285 ARG B O 1
ATOM 5406 N N . HIS B 1 269 ? 153.595 -64.980 137.461 1.00 34.11 286 HIS B N 1
ATOM 5407 C CA . HIS B 1 269 ? 152.644 -63.879 137.570 1.00 32.52 286 HIS B CA 1
ATOM 5408 C C . HIS B 1 269 ? 151.235 -64.449 137.471 1.00 32.21 286 HIS B C 1
ATOM 5409 O O . HIS B 1 269 ? 151.014 -65.468 136.803 1.00 31.92 286 HIS B O 1
ATOM 5416 N N . ILE B 1 270 ? 150.286 -63.807 138.149 1.00 31.09 287 ILE B N 1
ATOM 5417 C CA . ILE B 1 270 ? 148.890 -64.219 138.052 1.00 29.25 287 ILE B CA 1
ATOM 5418 C C . ILE B 1 270 ? 148.075 -62.942 137.929 1.00 28.47 287 ILE B C 1
ATOM 5419 O O . ILE B 1 270 ? 148.450 -61.893 138.465 1.00 28.06 287 ILE B O 1
ATOM 5424 N N . VAL B 1 271 ? 146.994 -63.025 137.164 1.00 27.48 288 VAL B N 1
ATOM 5425 C CA . VAL B 1 271 ? 146.099 -61.899 136.964 1.00 26.87 288 VAL B CA 1
ATOM 5426 C C . VAL B 1 271 ? 144.740 -62.327 137.503 1.00 27.35 288 VAL B C 1
ATOM 5427 O O . VAL B 1 271 ? 144.143 -63.309 137.034 1.00 27.52 288 VAL B O 1
ATOM 5431 N N . ILE B 1 272 ? 144.274 -61.604 138.518 1.00 26.67 289 ILE B N 1
ATOM 5432 C CA . ILE B 1 272 ? 142.992 -61.893 139.131 1.00 25.86 289 ILE B CA 1
ATOM 5433 C C . ILE B 1 272 ? 141.936 -61.002 138.457 1.00 24.55 289 ILE B C 1
ATOM 5434 O O . ILE B 1 272 ? 141.821 -59.808 138.732 1.00 23.78 289 ILE B O 1
ATOM 5439 N N . ALA B 1 273 ? 141.201 -61.625 137.531 1.00 23.66 290 ALA B N 1
ATOM 5440 C CA . ALA B 1 273 ? 140.184 -60.971 136.708 1.00 22.51 290 ALA B CA 1
ATOM 5441 C C . ALA B 1 273 ? 138.741 -61.211 137.108 1.00 22.03 290 ALA B C 1
ATOM 5442 O O . ALA B 1 273 ? 138.052 -62.058 136.516 1.00 20.87 290 ALA B O 1
ATOM 5444 N N . MET B 1 274 ? 138.285 -60.425 138.081 1.00 21.91 291 MET B N 1
ATOM 5445 C CA . MET B 1 274 ? 136.918 -60.498 138.588 1.00 21.50 291 MET B CA 1
ATOM 5446 C C . MET B 1 274 ? 136.562 -59.214 139.324 1.00 21.44 291 MET B C 1
ATOM 5447 O O . MET B 1 274 ? 137.364 -58.288 139.393 1.00 22.76 291 MET B O 1
ATOM 5452 N N . SER B 1 275 ? 135.362 -59.167 139.890 1.00 21.57 292 SER B N 1
ATOM 5453 C CA . SER B 1 275 ? 134.943 -57.992 140.644 1.00 21.07 292 SER B CA 1
ATOM 5454 C C . SER B 1 275 ? 135.679 -57.934 141.980 1.00 20.68 292 SER B C 1
ATOM 5455 O O . SER B 1 275 ? 136.056 -58.964 142.544 1.00 20.03 292 SER B O 1
ATOM 5458 N N . PRO B 1 276 ? 135.902 -56.721 142.502 1.00 20.31 293 PRO B N 1
ATOM 5459 C CA . PRO B 1 276 ? 136.595 -56.556 143.780 1.00 20.11 293 PRO B CA 1
ATOM 5460 C C . PRO B 1 276 ? 135.926 -57.379 144.883 1.00 20.75 293 PRO B C 1
ATOM 5461 O O . PRO B 1 276 ? 136.594 -57.972 145.726 1.00 20.33 293 PRO B O 1
ATOM 5465 N N . LEU B 1 277 ? 134.599 -57.416 144.872 1.00 22.21 294 LEU B N 1
ATOM 5466 C CA . LEU B 1 277 ? 133.869 -58.189 145.871 1.00 23.27 294 LEU B CA 1
ATOM 5467 C C . LEU B 1 277 ? 134.177 -59.685 145.785 1.00 23.59 294 LEU B C 1
ATOM 5468 O O . LEU B 1 277 ? 134.453 -60.329 146.800 1.00 24.58 294 LEU B O 1
ATOM 5473 N N . ALA B 1 278 ? 134.111 -60.230 144.570 1.00 23.30 295 ALA B N 1
ATOM 5474 C CA . ALA B 1 278 ? 134.374 -61.650 144.329 1.00 23.52 295 ALA B CA 1
ATOM 5475 C C . ALA B 1 278 ? 135.789 -62.054 144.744 1.00 24.04 295 ALA B C 1
ATOM 5476 O O . ALA B 1 278 ? 136.034 -63.176 145.211 1.00 24.62 295 ALA B O 1
ATOM 5478 N N . ALA B 1 279 ? 136.722 -61.130 144.562 1.00 23.59 296 ALA B N 1
ATOM 5479 C CA . ALA B 1 279 ? 138.105 -61.385 144.902 1.00 22.92 296 ALA B CA 1
ATOM 5480 C C . ALA B 1 279 ? 138.328 -61.335 146.395 1.00 22.70 296 ALA B C 1
ATOM 5481 O O . ALA B 1 279 ? 139.283 -61.922 146.898 1.00 23.58 296 ALA B O 1
ATOM 5483 N N . ASN B 1 280 ? 137.458 -60.636 147.113 1.00 22.04 297 ASN B N 1
ATOM 5484 C CA . ASN B 1 280 ? 137.644 -60.533 148.547 1.00 21.87 297 ASN B CA 1
ATOM 5485 C C . ASN B 1 280 ? 137.356 -61.848 149.239 1.00 23.57 297 ASN B C 1
ATOM 5486 O O . ASN B 1 280 ? 137.640 -61.995 150.426 1.00 25.41 297 ASN B O 1
ATOM 5491 N N . GLN B 1 281 ? 136.800 -62.808 148.502 1.00 24.50 298 GLN B N 1
ATOM 5492 C CA . GLN B 1 281 ? 136.491 -64.118 149.071 1.00 24.81 298 GLN B CA 1
ATOM 5493 C C . GLN B 1 281 ? 137.730 -64.992 149.176 1.00 24.61 298 GLN B C 1
ATOM 5494 O O . GLN B 1 281 ? 137.735 -66.008 149.872 1.00 26.07 298 GLN B O 1
ATOM 5500 N N . ILE B 1 282 ? 138.785 -64.573 148.491 1.00 23.93 299 ILE B N 1
ATOM 5501 C CA . ILE B 1 282 ? 140.052 -65.284 148.473 1.00 22.78 299 ILE B CA 1
ATOM 5502 C C . ILE B 1 282 ? 140.966 -64.816 149.608 1.00 24.66 299 ILE B C 1
ATOM 5503 O O . ILE B 1 282 ? 141.054 -63.615 149.880 1.00 24.65 299 ILE B O 1
ATOM 5508 N N . ARG B 1 283 ? 141.634 -65.756 150.276 1.00 26.06 300 ARG B N 1
ATOM 5509 C CA . ARG B 1 283 ? 142.560 -65.402 151.352 1.00 28.39 300 ARG B CA 1
ATOM 5510 C C . ARG B 1 283 ? 143.917 -65.080 150.751 1.00 27.71 300 ARG B C 1
ATOM 5511 O O . ARG B 1 283 ? 144.369 -65.765 149.835 1.00 27.58 300 ARG B O 1
ATOM 5519 N N . PHE B 1 284 ? 144.573 -64.050 151.275 1.00 27.22 301 PHE B N 1
ATOM 5520 C CA . PHE B 1 284 ? 145.883 -63.661 150.772 1.00 27.11 301 PHE B CA 1
ATOM 5521 C C . PHE B 1 284 ? 146.980 -63.748 151.828 1.00 27.30 301 PHE B C 1
ATOM 5522 O O . PHE B 1 284 ? 146.832 -63.227 152.934 1.00 27.61 301 PHE B O 1
ATOM 5530 N N . GLU B 1 285 ? 148.078 -64.413 151.482 1.00 27.45 302 GLU B N 1
ATOM 5531 C CA . GLU B 1 285 ? 149.224 -64.522 152.377 1.00 28.13 302 GLU B CA 1
ATOM 5532 C C . GLU B 1 285 ? 150.473 -64.062 151.612 1.00 26.70 302 GLU B C 1
ATOM 5533 O O . GLU B 1 285 ? 150.878 -64.682 150.627 1.00 27.36 302 GLU B O 1
ATOM 5539 N N . PRO B 1 286 ? 151.090 -62.953 152.050 1.00 24.66 303 PRO B N 1
ATOM 5540 C CA . PRO B 1 286 ? 150.653 -62.164 153.199 1.00 23.13 303 PRO B CA 1
ATOM 5541 C C . PRO B 1 286 ? 149.395 -61.379 152.881 1.00 23.29 303 PRO B C 1
ATOM 5542 O O . PRO B 1 286 ? 148.872 -61.430 151.771 1.00 22.81 303 PRO B O 1
ATOM 5546 N N . ALA B 1 287 ? 148.907 -60.651 153.869 1.00 24.44 304 ALA B N 1
ATOM 5547 C CA . ALA B 1 287 ? 147.713 -59.852 153.684 1.00 24.59 304 ALA B CA 1
ATOM 5548 C C . ALA B 1 287 ? 147.961 -58.759 152.655 1.00 24.98 304 ALA B C 1
ATOM 5549 O O . ALA B 1 287 ? 149.094 -58.296 152.479 1.00 24.61 304 ALA B O 1
ATOM 5551 N N . LEU B 1 288 ? 146.886 -58.361 151.976 1.00 24.49 305 LEU B N 1
ATOM 5552 C CA . LEU B 1 288 ? 146.944 -57.304 150.976 1.00 24.05 305 LEU B CA 1
ATOM 5553 C C . LEU B 1 288 ? 147.106 -55.980 151.710 1.00 24.20 305 LEU B C 1
ATOM 5554 O O . LEU B 1 288 ? 146.641 -55.833 152.840 1.00 25.20 305 LEU B O 1
ATOM 5559 N N . PRO B 1 289 ? 147.795 -55.005 151.097 1.00 24.39 306 PRO B N 1
ATOM 5560 C CA . PRO B 1 289 ? 147.947 -53.721 151.786 1.00 23.91 306 PRO B CA 1
ATOM 5561 C C . PRO B 1 289 ? 146.569 -53.105 152.069 1.00 24.20 306 PRO B C 1
ATOM 5562 O O . PRO B 1 289 ? 145.663 -53.128 151.219 1.00 22.72 306 PRO B O 1
ATOM 5566 N N . THR B 1 290 ? 146.420 -52.567 153.274 1.00 24.03 307 THR B N 1
ATOM 5567 C CA . THR B 1 290 ? 145.170 -51.970 153.712 1.00 23.26 307 THR B CA 1
ATOM 5568 C C . THR B 1 290 ? 144.394 -51.215 152.620 1.00 22.79 307 THR B C 1
ATOM 5569 O O . THR B 1 290 ? 143.168 -51.203 152.633 1.00 22.96 307 THR B O 1
ATOM 5573 N N . SER B 1 291 ? 145.102 -50.603 151.673 1.00 22.72 308 SER B N 1
ATOM 5574 C CA . SER B 1 291 ? 144.472 -49.851 150.577 1.00 21.06 308 SER B CA 1
ATOM 5575 C C . SER B 1 291 ? 143.542 -50.709 149.719 1.00 19.09 308 SER B C 1
ATOM 5576 O O . SER B 1 291 ? 142.367 -50.379 149.535 1.00 18.49 308 SER B O 1
ATOM 5579 N N . ARG B 1 292 ? 144.090 -51.792 149.170 1.00 16.84 309 ARG B N 1
ATOM 5580 C CA . ARG B 1 292 ? 143.319 -52.703 148.335 1.00 15.33 309 ARG B CA 1
ATOM 5581 C C . ARG B 1 292 ? 142.352 -53.473 149.235 1.00 15.38 309 ARG B C 1
ATOM 5582 O O . ARG B 1 292 ? 141.205 -53.745 148.855 1.00 14.55 309 ARG B O 1
ATOM 5590 N N . ALA B 1 293 ? 142.827 -53.812 150.432 1.00 14.71 310 ALA B N 1
ATOM 5591 C CA . ALA B 1 293 ? 142.030 -54.535 151.412 1.00 13.65 310 ALA B CA 1
ATOM 5592 C C . ALA B 1 293 ? 140.685 -53.844 151.550 1.00 14.20 310 ALA B C 1
ATOM 5593 O O . ALA B 1 293 ? 139.634 -54.465 151.366 1.00 15.52 310 ALA B O 1
ATOM 5595 N N . GLN B 1 294 ? 140.730 -52.554 151.870 1.00 15.14 311 GLN B N 1
ATOM 5596 C CA . GLN B 1 294 ? 139.527 -51.733 152.025 1.00 15.62 311 GLN B CA 1
ATOM 5597 C C . GLN B 1 294 ? 138.705 -51.688 150.732 1.00 16.86 311 GLN B C 1
ATOM 5598 O O . GLN B 1 294 ? 137.483 -51.886 150.748 1.00 16.26 311 GLN B O 1
ATOM 5604 N N . LEU B 1 295 ? 139.377 -51.429 149.611 1.00 16.81 312 LEU B N 1
ATOM 5605 C CA . LEU B 1 295 ? 138.674 -51.335 148.344 1.00 16.67 312 LEU B CA 1
ATOM 5606 C C . LEU B 1 295 ? 137.850 -52.557 147.948 1.00 17.90 312 LEU B C 1
ATOM 5607 O O . LEU B 1 295 ? 136.687 -52.417 147.555 1.00 17.41 312 LEU B O 1
ATOM 5612 N N . GLN B 1 296 ? 138.425 -53.753 148.043 1.00 18.74 313 GLN B N 1
ATOM 5613 C CA . GLN B 1 296 ? 137.654 -54.922 147.643 1.00 20.07 313 GLN B CA 1
ATOM 5614 C C . GLN B 1 296 ? 136.744 -55.424 148.726 1.00 20.71 313 GLN B C 1
ATOM 5615 O O . GLN B 1 296 ? 135.940 -56.332 148.501 1.00 21.32 313 GLN B O 1
ATOM 5621 N N . ALA B 1 297 ? 136.861 -54.819 149.900 1.00 20.51 314 ALA B N 1
ATOM 5622 C CA . ALA B 1 297 ? 136.028 -55.193 151.024 1.00 20.28 314 ALA B CA 1
ATOM 5623 C C . ALA B 1 297 ? 134.882 -54.202 151.170 1.00 20.97 314 ALA B C 1
ATOM 5624 O O . ALA B 1 297 ? 133.908 -54.467 151.878 1.00 22.78 314 ALA B O 1
ATOM 5626 N N . ARG B 1 298 ? 134.994 -53.058 150.502 1.00 20.63 315 ARG B N 1
ATOM 5627 C CA . ARG B 1 298 ? 133.956 -52.041 150.596 1.00 19.54 315 ARG B CA 1
ATOM 5628 C C . ARG B 1 298 ? 133.361 -51.629 149.254 1.00 19.85 315 ARG B C 1
ATOM 5629 O O . ARG B 1 298 ? 132.751 -50.568 149.137 1.00 19.87 315 ARG B O 1
ATOM 5637 N N . ALA B 1 299 ? 133.528 -52.478 148.246 1.00 20.26 316 ALA B N 1
ATOM 5638 C CA . ALA B 1 299 ? 132.988 -52.197 146.922 1.00 19.83 316 ALA B CA 1
ATOM 5639 C C . ALA B 1 299 ? 132.006 -53.308 146.548 1.00 19.69 316 ALA B C 1
ATOM 5640 O O . ALA B 1 299 ? 132.385 -54.346 145.995 1.00 20.21 316 ALA B O 1
ATOM 5642 N N . PRO B 1 300 ? 130.723 -53.107 146.867 1.00 19.24 317 PRO B N 1
ATOM 5643 C CA . PRO B 1 300 ? 129.671 -54.085 146.574 1.00 18.83 317 PRO B CA 1
ATOM 5644 C C . PRO B 1 300 ? 129.224 -54.178 145.116 1.00 18.04 317 PRO B C 1
ATOM 5645 O O . PRO B 1 300 ? 129.541 -53.324 144.290 1.00 16.66 317 PRO B O 1
ATOM 5649 N N . MET B 1 301 ? 128.485 -55.242 144.823 1.00 17.70 318 MET B N 1
ATOM 5650 C CA . MET B 1 301 ? 127.926 -55.476 143.496 1.00 18.03 318 MET B CA 1
ATOM 5651 C C . MET B 1 301 ? 126.453 -55.063 143.576 1.00 17.76 318 MET B C 1
ATOM 5652 O O . MET B 1 301 ? 125.834 -55.190 144.633 1.00 18.92 318 MET B O 1
ATOM 5657 N N . GLY B 1 302 ? 125.892 -54.574 142.473 1.00 16.66 319 GLY B N 1
ATOM 5658 C CA . GLY B 1 302 ? 124.503 -54.159 142.487 1.00 16.17 319 GLY B CA 1
ATOM 5659 C C . GLY B 1 302 ? 123.576 -55.337 142.682 1.00 17.33 319 GLY B C 1
ATOM 5660 O O . GLY B 1 302 ? 124.022 -56.447 142.967 1.00 19.66 319 GLY B O 1
ATOM 5661 N N . ARG B 1 303 ? 122.280 -55.096 142.572 1.00 16.61 320 ARG B N 1
ATOM 5662 C CA . ARG B 1 303 ? 121.297 -56.159 142.703 1.00 17.00 320 ARG B CA 1
ATOM 5663 C C . ARG B 1 303 ? 120.596 -56.038 141.361 1.00 18.02 320 ARG B C 1
ATOM 5664 O O . ARG B 1 303 ? 120.364 -54.926 140.894 1.00 19.74 320 ARG B O 1
ATOM 5672 N N . TYR B 1 304 ? 120.230 -57.149 140.733 1.00 17.86 321 TYR B N 1
ATOM 5673 C CA . TYR B 1 304 ? 119.670 -57.025 139.400 1.00 16.07 321 TYR B CA 1
ATOM 5674 C C . TYR B 1 304 ? 118.885 -58.238 138.922 1.00 16.94 321 TYR B C 1
ATOM 5675 O O . TYR B 1 304 ? 119.186 -59.378 139.287 1.00 16.30 321 TYR B O 1
ATOM 5684 N N . TYR B 1 305 ? 117.897 -57.973 138.075 1.00 17.58 322 TYR B N 1
ATOM 5685 C CA . TYR B 1 305 ? 117.065 -59.001 137.462 1.00 18.48 322 TYR B CA 1
ATOM 5686 C C . TYR B 1 305 ? 117.170 -58.775 135.962 1.00 19.57 322 TYR B C 1
ATOM 5687 O O . TYR B 1 305 ? 117.170 -57.632 135.512 1.00 19.97 322 TYR B O 1
ATOM 5696 N N . LYS B 1 306 ? 117.297 -59.834 135.179 1.00 21.01 323 LYS B N 1
ATOM 5697 C CA . LYS B 1 306 ? 117.273 -59.641 133.734 1.00 21.20 323 LYS B CA 1
ATOM 5698 C C . LYS B 1 306 ? 116.084 -60.466 133.270 1.00 22.19 323 LYS B C 1
ATOM 5699 O O . LYS B 1 306 ? 116.093 -61.704 133.340 1.00 21.54 323 LYS B O 1
ATOM 5705 N N . VAL B 1 307 ? 115.051 -59.773 132.816 1.00 22.35 324 VAL B N 1
ATOM 5706 C CA . VAL B 1 307 ? 113.842 -60.440 132.373 1.00 22.64 324 VAL B CA 1
ATOM 5707 C C . VAL B 1 307 ? 113.718 -60.382 130.863 1.00 21.77 324 VAL B C 1
ATOM 5708 O O . VAL B 1 307 ? 114.071 -59.379 130.242 1.00 20.64 324 VAL B O 1
ATOM 5712 N N . GLN B 1 308 ? 113.211 -61.466 130.284 1.00 21.30 325 GLN B N 1
ATOM 5713 C CA . GLN B 1 308 ? 113.032 -61.561 128.844 1.00 21.11 325 GLN B CA 1
ATOM 5714 C C . GLN B 1 308 ? 111.709 -62.242 128.508 1.00 21.67 325 GLN B C 1
ATOM 5715 O O . GLN B 1 308 ? 111.360 -63.260 129.107 1.00 21.05 325 GLN B O 1
ATOM 5721 N N . ALA B 1 309 ? 110.975 -61.675 127.553 1.00 22.65 326 ALA B N 1
ATOM 5722 C CA . ALA B 1 309 ? 109.692 -62.233 127.116 1.00 23.81 326 ALA B CA 1
ATOM 5723 C C . ALA B 1 309 ? 109.738 -62.449 125.607 1.00 24.95 326 ALA B C 1
ATOM 5724 O O . ALA B 1 309 ? 110.055 -61.518 124.868 1.00 25.95 326 ALA B O 1
ATOM 5726 N N . ARG B 1 310 ? 109.431 -63.658 125.139 1.00 25.83 327 ARG B N 1
ATOM 5727 C CA . ARG B 1 310 ? 109.457 -63.913 123.698 1.00 26.71 327 ARG B CA 1
ATOM 5728 C C . ARG B 1 310 ? 108.082 -64.173 123.095 1.00 26.73 327 ARG B C 1
ATOM 5729 O O . ARG B 1 310 ? 107.299 -64.966 123.607 1.00 26.81 327 ARG B O 1
ATOM 5737 N N . TYR B 1 311 ? 107.816 -63.478 121.995 1.00 27.32 328 TYR B N 1
ATOM 5738 C CA . TYR B 1 311 ? 106.553 -63.546 121.274 1.00 27.88 328 TYR B CA 1
ATOM 5739 C C . TYR B 1 311 ? 106.773 -63.961 119.819 1.00 29.60 328 TYR B C 1
ATOM 5740 O O . TYR B 1 311 ? 107.891 -63.908 119.313 1.00 28.38 328 TYR B O 1
ATOM 5749 N N . PRO B 1 312 ? 105.699 -64.382 119.125 1.00 32.23 329 PRO B N 1
ATOM 5750 C CA . PRO B 1 312 ? 105.816 -64.798 117.721 1.00 33.47 329 PRO B CA 1
ATOM 5751 C C . PRO B 1 312 ? 106.142 -63.650 116.758 1.00 34.90 329 PRO B C 1
ATOM 5752 O O . PRO B 1 312 ? 106.841 -63.853 115.756 1.00 34.92 329 PRO B O 1
ATOM 5756 N N . SER B 1 313 ? 105.635 -62.455 117.070 1.00 35.50 330 SER B N 1
ATOM 5757 C CA . SER B 1 313 ? 105.865 -61.264 116.248 1.00 35.93 330 SER B CA 1
ATOM 5758 C C . SER B 1 313 ? 106.310 -60.092 117.108 1.00 34.61 330 SER B C 1
ATOM 5759 O O . SER B 1 313 ? 106.037 -60.063 118.299 1.00 35.89 330 SER B O 1
ATOM 5762 N N . SER B 1 314 ? 107.001 -59.130 116.504 1.00 33.10 331 SER B N 1
ATOM 5763 C CA . SER B 1 314 ? 107.444 -57.943 117.233 1.00 31.52 331 SER B CA 1
ATOM 5764 C C . SER B 1 314 ? 106.293 -56.954 117.196 1.00 30.40 331 SER B C 1
ATOM 5765 O O . SER B 1 314 ? 106.398 -55.918 116.546 1.00 31.03 331 SER B O 1
ATOM 5768 N N . PHE B 1 315 ? 105.200 -57.270 117.887 1.00 29.10 332 PHE B N 1
ATOM 5769 C CA . PHE B 1 315 ? 104.019 -56.405 117.894 1.00 27.75 332 PHE B CA 1
ATOM 5770 C C . PHE B 1 315 ? 104.279 -54.980 118.360 1.00 26.28 332 PHE B C 1
ATOM 5771 O O . PHE B 1 315 ? 103.406 -54.120 118.276 1.00 24.78 332 PHE B O 1
ATOM 5779 N N . TRP B 1 316 ? 105.482 -54.721 118.851 1.00 25.90 333 TRP B N 1
ATOM 5780 C CA . TRP B 1 316 ? 105.794 -53.376 119.290 1.00 26.81 333 TRP B CA 1
ATOM 5781 C C . TRP B 1 316 ? 106.417 -52.584 118.147 1.00 27.90 333 TRP B C 1
ATOM 5782 O O . TRP B 1 316 ? 106.037 -51.439 117.900 1.00 29.21 333 TRP B O 1
ATOM 5793 N N . VAL B 1 317 ? 107.364 -53.188 117.437 1.00 27.94 334 VAL B N 1
ATOM 5794 C CA . VAL B 1 317 ? 107.971 -52.504 116.307 1.00 28.09 334 VAL B CA 1
ATOM 5795 C C . VAL B 1 317 ? 106.890 -52.306 115.256 1.00 27.43 334 VAL B C 1
ATOM 5796 O O . VAL B 1 317 ? 106.750 -51.216 114.696 1.00 26.69 334 VAL B O 1
ATOM 5800 N N . GLU B 1 318 ? 106.122 -53.369 115.019 1.00 27.84 335 GLU B N 1
ATOM 5801 C CA . GLU B 1 318 ? 105.029 -53.366 114.048 1.00 28.81 335 GLU B CA 1
ATOM 5802 C C . GLU B 1 318 ? 103.904 -52.406 114.396 1.00 26.69 335 GLU B C 1
ATOM 5803 O O . GLU B 1 318 ? 103.014 -52.178 113.589 1.00 25.79 335 GLU B O 1
ATOM 5809 N N . GLN B 1 319 ? 103.924 -51.854 115.599 1.00 25.82 336 GLN B N 1
ATOM 5810 C CA . GLN B 1 319 ? 102.890 -50.908 115.976 1.00 25.88 336 GLN B CA 1
ATOM 5811 C C . GLN B 1 319 ? 103.474 -49.511 116.080 1.00 24.79 336 GLN B C 1
ATOM 5812 O O . GLN B 1 319 ? 102.783 -48.570 116.466 1.00 24.94 336 GLN B O 1
ATOM 5818 N N . GLY B 1 320 ? 104.756 -49.387 115.742 1.00 22.96 337 GLY B N 1
ATOM 5819 C CA . GLY B 1 320 ? 105.398 -48.085 115.764 1.00 21.87 337 GLY B CA 1
ATOM 5820 C C . GLY B 1 320 ? 106.249 -47.742 116.961 1.00 21.60 337 GLY B C 1
ATOM 5821 O O . GLY B 1 320 ? 106.623 -46.583 117.136 1.00 20.86 337 GLY B O 1
ATOM 5822 N N . TYR B 1 321 ? 106.568 -48.739 117.779 1.00 22.65 338 TYR B N 1
ATOM 5823 C CA . TYR B 1 321 ? 107.383 -48.518 118.974 1.00 23.69 338 TYR B CA 1
ATOM 5824 C C . TYR B 1 321 ? 108.725 -49.237 118.882 1.00 24.59 338 TYR B C 1
ATOM 5825 O O . TYR B 1 321 ? 108.816 -50.365 118.388 1.00 25.14 338 TYR B O 1
ATOM 5834 N N . SER B 1 322 ? 109.765 -48.570 119.364 1.00 24.66 339 SER B N 1
ATOM 5835 C CA . SER B 1 322 ? 111.109 -49.127 119.344 1.00 23.95 339 SER B CA 1
ATOM 5836 C C . SER B 1 322 ? 111.203 -50.300 120.314 1.00 22.76 339 SER B C 1
ATOM 5837 O O . SER B 1 322 ? 112.061 -51.175 120.181 1.00 23.07 339 SER B O 1
ATOM 5840 N N . GLY B 1 323 ? 110.316 -50.310 121.297 1.00 21.12 340 GLY B N 1
ATOM 5841 C CA . GLY B 1 323 ? 110.350 -51.371 122.278 1.00 20.09 340 GLY B CA 1
ATOM 5842 C C . GLY B 1 323 ? 111.175 -50.908 123.457 1.00 19.40 340 GLY B C 1
ATOM 5843 O O . GLY B 1 323 ? 111.304 -51.614 124.451 1.00 20.02 340 GLY B O 1
ATOM 5844 N N . ALA B 1 324 ? 111.750 -49.716 123.341 1.00 18.58 341 ALA B N 1
ATOM 5845 C CA . ALA B 1 324 ? 112.547 -49.161 124.424 1.00 17.63 341 ALA B CA 1
ATOM 5846 C C . ALA B 1 324 ? 111.566 -48.528 125.404 1.00 18.24 341 ALA B C 1
ATOM 5847 O O . ALA B 1 324 ? 110.571 -47.916 124.991 1.00 20.07 341 ALA B O 1
ATOM 5849 N N . LEU B 1 325 ? 111.831 -48.683 126.698 1.00 17.32 342 LEU B N 1
ATOM 5850 C CA . LEU B 1 325 ? 110.946 -48.120 127.703 1.00 16.38 342 LEU B CA 1
ATOM 5851 C C . LEU B 1 325 ? 111.667 -47.809 129.003 1.00 16.49 342 LEU B C 1
ATOM 5852 O O . LEU B 1 325 ? 112.579 -48.518 129.409 1.00 16.78 342 LEU B O 1
ATOM 5857 N N . LEU B 1 326 ? 111.254 -46.728 129.647 1.00 17.70 343 LEU B N 1
ATOM 5858 C CA . LEU B 1 326 ? 111.838 -46.312 130.913 1.00 18.93 343 LEU B CA 1
ATOM 5859 C C . LEU B 1 326 ? 110.637 -46.079 131.822 1.00 20.41 343 LEU B C 1
ATOM 5860 O O . LEU B 1 326 ? 109.815 -45.200 131.559 1.00 21.51 343 LEU B O 1
ATOM 5865 N N . ASP B 1 327 ? 110.528 -46.878 132.876 1.00 21.16 344 ASP B N 1
ATOM 5866 C CA . ASP B 1 327 ? 109.406 -46.787 133.810 1.00 21.79 344 ASP B CA 1
ATOM 5867 C C . ASP B 1 327 ? 109.889 -46.392 135.195 1.00 21.51 344 ASP B C 1
ATOM 5868 O O . ASP B 1 327 ? 110.737 -47.074 135.764 1.00 22.49 344 ASP B O 1
ATOM 5873 N N . THR B 1 328 ? 109.336 -45.316 135.751 1.00 20.83 345 THR B N 1
ATOM 5874 C CA . THR B 1 328 ? 109.751 -44.860 137.079 1.00 19.93 345 THR B CA 1
ATOM 5875 C C . THR B 1 328 ? 109.036 -45.453 138.295 1.00 20.46 345 THR B C 1
ATOM 5876 O O . THR B 1 328 ? 109.615 -45.476 139.376 1.00 19.60 345 THR B O 1
ATOM 5880 N N . GLU B 1 329 ? 107.799 -45.933 138.143 1.00 21.91 346 GLU B N 1
ATOM 5881 C CA . GLU B 1 329 ? 107.088 -46.477 139.300 1.00 23.56 346 GLU B CA 1
ATOM 5882 C C . GLU B 1 329 ? 106.297 -47.773 139.191 1.00 23.52 346 GLU B C 1
ATOM 5883 O O . GLU B 1 329 ? 106.148 -48.498 140.183 1.00 23.88 346 GLU B O 1
ATOM 5889 N N . ASP B 1 330 ? 105.754 -48.059 138.017 1.00 23.24 347 ASP B N 1
ATOM 5890 C CA . ASP B 1 330 ? 104.977 -49.280 137.851 1.00 22.28 347 ASP B CA 1
ATOM 5891 C C . ASP B 1 330 ? 105.790 -50.492 138.273 1.00 21.90 347 ASP B C 1
ATOM 5892 O O . ASP B 1 330 ? 105.324 -51.325 139.051 1.00 22.38 347 ASP B O 1
ATOM 5897 N N . VAL B 1 331 ? 107.016 -50.575 137.772 1.00 21.19 348 VAL B N 1
ATOM 5898 C CA . VAL B 1 331 ? 107.905 -51.673 138.112 1.00 20.40 348 VAL B CA 1
ATOM 5899 C C . VAL B 1 331 ? 109.276 -51.138 138.489 1.00 21.33 348 VAL B C 1
ATOM 5900 O O . VAL B 1 331 ? 109.864 -51.567 139.481 1.00 22.29 348 VAL B O 1
ATOM 5904 N N . GLY B 1 332 ? 109.767 -50.182 137.704 1.00 21.61 349 GLY B N 1
ATOM 5905 C CA . GLY B 1 332 ? 111.087 -49.627 137.945 1.00 21.92 349 GLY B CA 1
ATOM 5906 C C . GLY B 1 332 ? 112.022 -50.406 137.040 1.00 22.47 349 GLY B C 1
ATOM 5907 O O . GLY B 1 332 ? 112.885 -51.163 137.499 1.00 22.73 349 GLY B O 1
ATOM 5908 N N . VAL B 1 333 ? 111.852 -50.210 135.738 1.00 23.14 350 VAL B N 1
ATOM 5909 C CA . VAL B 1 333 ? 112.638 -50.944 134.761 1.00 23.51 350 VAL B CA 1
ATOM 5910 C C . VAL B 1 333 ? 112.955 -50.175 133.480 1.00 23.15 350 VAL B C 1
ATOM 5911 O O . VAL B 1 333 ? 112.265 -49.223 133.119 1.00 22.39 350 VAL B O 1
ATOM 5915 N N . PHE B 1 334 ? 114.029 -50.598 132.819 1.00 23.65 351 PHE B N 1
ATOM 5916 C CA . PHE B 1 334 ? 114.457 -50.031 131.551 1.00 23.93 351 PHE B CA 1
ATOM 5917 C C . PHE B 1 334 ? 114.122 -51.172 130.608 1.00 22.39 351 PHE B C 1
ATOM 5918 O O . PHE B 1 334 ? 114.363 -52.339 130.920 1.00 21.76 351 PHE B O 1
ATOM 5926 N N . LEU B 1 335 ? 113.567 -50.845 129.453 1.00 21.88 352 LEU B N 1
ATOM 5927 C CA . LEU B 1 335 ? 113.162 -51.867 128.500 1.00 20.74 352 LEU B CA 1
ATOM 5928 C C . LEU B 1 335 ? 113.799 -51.672 127.131 1.00 19.96 352 LEU B C 1
ATOM 5929 O O . LEU B 1 335 ? 113.919 -50.551 126.649 1.00 20.36 352 LEU B O 1
ATOM 5934 N N . LEU B 1 336 ? 114.192 -52.770 126.500 1.00 19.39 353 LEU B N 1
ATOM 5935 C CA . LEU B 1 336 ? 114.810 -52.714 125.182 1.00 19.18 353 LEU B CA 1
ATOM 5936 C C . LEU B 1 336 ? 114.442 -53.935 124.362 1.00 20.16 353 LEU B C 1
ATOM 5937 O O . LEU B 1 336 ? 114.180 -55.006 124.910 1.00 18.07 353 LEU B O 1
ATOM 5942 N N . ASP B 1 337 ? 114.419 -53.765 123.045 1.00 21.94 354 ASP B N 1
ATOM 5943 C CA . ASP B 1 337 ? 114.134 -54.875 122.143 1.00 23.59 354 ASP B CA 1
ATOM 5944 C C . ASP B 1 337 ? 115.370 -55.791 122.090 1.00 24.54 354 ASP B C 1
ATOM 5945 O O . ASP B 1 337 ? 116.491 -55.338 122.313 1.00 25.40 354 ASP B O 1
ATOM 5950 N N . GLY B 1 338 ? 115.170 -57.071 121.798 1.00 25.50 355 GLY B N 1
ATOM 5951 C CA . GLY B 1 338 ? 116.293 -57.990 121.712 1.00 27.35 355 GLY B CA 1
ATOM 5952 C C . GLY B 1 338 ? 116.094 -58.955 120.556 1.00 29.04 355 GLY B C 1
ATOM 5953 O O . GLY B 1 338 ? 116.543 -60.104 120.603 1.00 29.39 355 GLY B O 1
ATOM 5954 N N . THR B 1 339 ? 115.435 -58.472 119.504 1.00 29.90 356 THR B N 1
ATOM 5955 C CA . THR B 1 339 ? 115.113 -59.285 118.331 1.00 31.21 356 THR B CA 1
ATOM 5956 C C . THR B 1 339 ? 116.142 -59.226 117.210 1.00 31.46 356 THR B C 1
ATOM 5957 O O . THR B 1 339 ? 116.114 -58.299 116.406 1.00 32.57 356 THR B O 1
ATOM 5961 N N . LYS B 1 340 ? 117.044 -60.202 117.139 1.00 31.66 357 LYS B N 1
ATOM 5962 C CA . LYS B 1 340 ? 118.022 -60.207 116.052 1.00 33.30 357 LYS B CA 1
ATOM 5963 C C . LYS B 1 340 ? 117.391 -60.950 114.849 1.00 33.49 357 LYS B C 1
ATOM 5964 O O . LYS B 1 340 ? 116.711 -61.966 115.030 1.00 33.03 357 LYS B O 1
ATOM 5970 N N . PRO B 1 341 ? 117.590 -60.436 113.610 1.00 33.56 358 PRO B N 1
ATOM 5971 C CA . PRO B 1 341 ? 117.057 -60.997 112.355 1.00 32.91 358 PRO B CA 1
ATOM 5972 C C . PRO B 1 341 ? 117.085 -62.508 112.293 1.00 33.02 358 PRO B C 1
ATOM 5973 O O . PRO B 1 341 ? 116.246 -63.137 111.654 1.00 32.34 358 PRO B O 1
ATOM 5977 N N . THR B 1 342 ? 118.072 -63.080 112.962 1.00 33.97 359 THR B N 1
ATOM 5978 C CA . THR B 1 342 ? 118.249 -64.515 113.003 1.00 34.82 359 THR B CA 1
ATOM 5979 C C . THR B 1 342 ? 117.175 -65.213 113.847 1.00 35.44 359 THR B C 1
ATOM 5980 O O . THR B 1 342 ? 116.665 -66.264 113.458 1.00 34.73 359 THR B O 1
ATOM 5984 N N . ASP B 1 343 ? 116.826 -64.624 114.991 1.00 36.18 360 ASP B N 1
ATOM 5985 C CA . ASP B 1 343 ? 115.833 -65.216 115.880 1.00 36.71 360 ASP B CA 1
ATOM 5986 C C . ASP B 1 343 ? 114.558 -65.540 115.122 1.00 37.12 360 ASP B C 1
ATOM 5987 O O . ASP B 1 343 ? 114.221 -64.864 114.150 1.00 37.81 360 ASP B O 1
ATOM 5992 N N . THR B 1 344 ? 113.850 -66.575 115.572 1.00 37.40 361 THR B N 1
ATOM 5993 C CA . THR B 1 344 ? 112.594 -66.984 114.944 1.00 37.38 361 THR B CA 1
ATOM 5994 C C . THR B 1 344 ? 111.413 -66.216 115.532 1.00 36.83 361 THR B C 1
ATOM 5995 O O . THR B 1 344 ? 110.467 -65.885 114.817 1.00 37.70 361 THR B O 1
ATOM 5999 N N . LEU B 1 345 ? 111.458 -65.947 116.836 1.00 35.50 362 LEU B N 1
ATOM 6000 C CA . LEU B 1 345 ? 110.388 -65.184 117.473 1.00 33.78 362 LEU B CA 1
ATOM 6001 C C . LEU B 1 345 ? 110.948 -63.967 118.238 1.00 32.34 362 LEU B C 1
ATOM 6002 O O . LEU B 1 345 ? 112.035 -64.022 118.826 1.00 31.51 362 LEU B O 1
ATOM 6007 N N . ALA B 1 346 ? 110.200 -62.863 118.187 1.00 30.87 363 ALA B N 1
ATOM 6008 C CA . ALA B 1 346 ? 110.575 -61.597 118.823 1.00 28.64 363 ALA B CA 1
ATOM 6009 C C . ALA B 1 346 ? 110.783 -61.648 120.332 1.00 26.76 363 ALA B C 1
ATOM 6010 O O . ALA B 1 346 ? 110.149 -62.414 121.050 1.00 26.85 363 ALA B O 1
ATOM 6012 N N . THR B 1 347 ? 111.674 -60.800 120.815 1.00 25.08 364 THR B N 1
ATOM 6013 C CA . THR B 1 347 ? 111.966 -60.780 122.231 1.00 23.13 364 THR B CA 1
ATOM 6014 C C . THR B 1 347 ? 112.171 -59.367 122.798 1.00 21.96 364 THR B C 1
ATOM 6015 O O . THR B 1 347 ? 112.937 -58.555 122.278 1.00 20.14 364 THR B O 1
ATOM 6019 N N . LEU B 1 348 ? 111.428 -59.089 123.862 1.00 21.06 365 LEU B N 1
ATOM 6020 C CA . LEU B 1 348 ? 111.463 -57.817 124.558 1.00 20.10 365 LEU B CA 1
ATOM 6021 C C . LEU B 1 348 ? 112.218 -58.124 125.841 1.00 20.58 365 LEU B C 1
ATOM 6022 O O . LEU B 1 348 ? 112.051 -59.198 126.425 1.00 20.75 365 LEU B O 1
ATOM 6027 N N . ILE B 1 349 ? 113.056 -57.196 126.285 1.00 20.85 366 ILE B N 1
ATOM 6028 C CA . ILE B 1 349 ? 113.848 -57.443 127.481 1.00 21.87 366 ILE B CA 1
ATOM 6029 C C . ILE B 1 349 ? 113.938 -56.267 128.445 1.00 21.75 366 ILE B C 1
ATOM 6030 O O . ILE B 1 349 ? 114.098 -55.118 128.037 1.00 23.52 366 ILE B O 1
ATOM 6035 N N . GLY B 1 350 ? 113.839 -56.561 129.735 1.00 21.04 367 GLY B N 1
ATOM 6036 C CA . GLY B 1 350 ? 113.905 -55.501 130.719 1.00 19.25 367 GLY B CA 1
ATOM 6037 C C . GLY B 1 350 ? 114.914 -55.738 131.823 1.00 18.00 367 GLY B C 1
ATOM 6038 O O . GLY B 1 350 ? 115.344 -56.876 132.082 1.00 16.97 367 GLY B O 1
ATOM 6039 N N . PHE B 1 351 ? 115.289 -54.645 132.481 1.00 17.62 368 PHE B N 1
ATOM 6040 C CA . PHE B 1 351 ? 116.241 -54.698 133.581 1.00 16.94 368 PHE B CA 1
ATOM 6041 C C . PHE B 1 351 ? 115.726 -54.020 134.837 1.00 16.07 368 PHE B C 1
ATOM 6042 O O . PHE B 1 351 ? 115.386 -52.831 134.819 1.00 14.65 368 PHE B O 1
ATOM 6050 N N . ILE B 1 352 ? 115.664 -54.801 135.916 1.00 15.78 369 ILE B N 1
ATOM 6051 C CA . ILE B 1 352 ? 115.236 -54.316 137.226 1.00 16.13 369 ILE B CA 1
ATOM 6052 C C . ILE B 1 352 ? 116.438 -54.429 138.148 1.00 16.22 369 ILE B C 1
ATOM 6053 O O . ILE B 1 352 ? 117.002 -55.518 138.310 1.00 15.93 369 ILE B O 1
ATOM 6058 N N . GLY B 1 353 ? 116.834 -53.308 138.742 1.00 16.31 370 GLY B N 1
ATOM 6059 C CA . GLY B 1 353 ? 117.973 -53.330 139.638 1.00 15.50 370 GLY B CA 1
ATOM 6060 C C . GLY B 1 353 ? 117.794 -52.466 140.869 1.00 15.21 370 GLY B C 1
ATOM 6061 O O . GLY B 1 353 ? 116.793 -51.762 141.016 1.00 15.60 370 GLY B O 1
ATOM 6062 N N . GLY B 1 354 ? 118.780 -52.524 141.754 1.00 15.62 371 GLY B N 1
ATOM 6063 C CA . GLY B 1 354 ? 118.748 -51.740 142.977 1.00 15.27 371 GLY B CA 1
ATOM 6064 C C . GLY B 1 354 ? 117.529 -51.949 143.851 1.00 13.92 371 GLY B C 1
ATOM 6065 O O . GLY B 1 354 ? 117.106 -53.076 144.102 1.00 12.61 371 GLY B O 1
ATOM 6066 N N . SER B 1 355 ? 116.978 -50.838 144.322 1.00 13.72 372 SER B N 1
ATOM 6067 C CA . SER B 1 355 ? 115.796 -50.848 145.164 1.00 14.86 372 SER B CA 1
ATOM 6068 C C . SER B 1 355 ? 114.604 -51.462 144.442 1.00 14.76 372 SER B C 1
ATOM 6069 O O . SER B 1 355 ? 113.665 -51.935 145.073 1.00 15.65 372 SER B O 1
ATOM 6072 N N . ASN B 1 356 ? 114.643 -51.442 143.116 1.00 15.32 373 ASN B N 1
ATOM 6073 C CA . ASN B 1 356 ? 113.578 -52.022 142.314 1.00 15.47 373 ASN B CA 1
ATOM 6074 C C . ASN B 1 356 ? 113.686 -53.536 142.396 1.00 15.37 373 ASN B C 1
ATOM 6075 O O . ASN B 1 356 ? 112.677 -54.231 142.476 1.00 15.69 373 ASN B O 1
ATOM 6080 N N . TYR B 1 357 ? 114.911 -54.049 142.360 1.00 15.73 374 TYR B N 1
ATOM 6081 C CA . TYR B 1 357 ? 115.111 -55.490 142.481 1.00 16.33 374 TYR B CA 1
ATOM 6082 C C . TYR B 1 357 ? 114.531 -55.829 143.845 1.00 16.00 374 TYR B C 1
ATOM 6083 O O . TYR B 1 357 ? 113.733 -56.756 143.991 1.00 16.40 374 TYR B O 1
ATOM 6092 N N . ASP B 1 358 ? 114.949 -55.047 144.835 1.00 14.86 375 ASP B N 1
ATOM 6093 C CA . ASP B 1 358 ? 114.505 -55.190 146.208 1.00 14.04 375 ASP B CA 1
ATOM 6094 C C . ASP B 1 358 ? 113.003 -55.375 146.333 1.00 13.17 375 ASP B C 1
ATOM 6095 O O . ASP B 1 358 ? 112.545 -56.376 146.883 1.00 13.08 375 ASP B O 1
ATOM 6100 N N . ARG B 1 359 ? 112.237 -54.417 145.822 1.00 12.61 376 ARG B N 1
ATOM 6101 C CA . ARG B 1 359 ? 110.788 -54.507 145.926 1.00 14.62 376 ARG B CA 1
ATOM 6102 C C . ARG B 1 359 ? 110.234 -55.755 145.259 1.00 15.01 376 ARG B C 1
ATOM 6103 O O . ARG B 1 359 ? 109.348 -56.410 145.800 1.00 15.49 376 ARG B O 1
ATOM 6111 N N . TRP B 1 360 ? 110.756 -56.090 144.088 1.00 15.03 377 TRP B N 1
ATOM 6112 C CA . TRP B 1 360 ? 110.254 -57.250 143.375 1.00 16.79 377 TRP B CA 1
ATOM 6113 C C . TRP B 1 360 ? 110.738 -58.606 143.881 1.00 17.69 377 TRP B C 1
ATOM 6114 O O . TRP B 1 360 ? 110.005 -59.597 143.824 1.00 17.54 377 TRP B O 1
ATOM 6125 N N . ALA B 1 361 ? 111.963 -58.666 144.379 1.00 19.16 378 ALA B N 1
ATOM 6126 C CA . ALA B 1 361 ? 112.460 -59.931 144.893 1.00 20.42 378 ALA B CA 1
ATOM 6127 C C . ALA B 1 361 ? 111.589 -60.280 146.109 1.00 20.91 378 ALA B C 1
ATOM 6128 O O . ALA B 1 361 ? 111.521 -61.431 146.544 1.00 21.44 378 ALA B O 1
ATOM 6130 N N . ALA B 1 362 ? 110.905 -59.271 146.638 1.00 21.00 379 ALA B N 1
ATOM 6131 C CA . ALA B 1 362 ? 110.043 -59.460 147.792 1.00 20.77 379 ALA B CA 1
ATOM 6132 C C . ALA B 1 362 ? 108.783 -60.250 147.442 1.00 20.77 379 ALA B C 1
ATOM 6133 O O . ALA B 1 362 ? 108.164 -60.853 148.319 1.00 21.83 379 ALA B O 1
ATOM 6135 N N . HIS B 1 363 ? 108.397 -60.239 146.170 1.00 19.92 380 HIS B N 1
ATOM 6136 C CA . HIS B 1 363 ? 107.214 -60.973 145.750 1.00 20.36 380 HIS B CA 1
ATOM 6137 C C . HIS B 1 363 ? 107.595 -62.357 145.265 1.00 20.92 380 HIS B C 1
ATOM 6138 O O . HIS B 1 363 ? 108.764 -62.743 145.312 1.00 21.53 380 HIS B O 1
ATOM 6145 N N . THR B 1 364 ? 106.597 -63.101 144.796 1.00 20.65 381 THR B N 1
ATOM 6146 C CA . THR B 1 364 ? 106.822 -64.446 144.292 1.00 18.74 381 THR B CA 1
ATOM 6147 C C . THR B 1 364 ? 107.262 -64.321 142.847 1.00 19.31 381 THR B C 1
ATOM 6148 O O . THR B 1 364 ? 107.074 -63.273 142.213 1.00 20.55 381 THR B O 1
ATOM 6152 N N . PRO B 1 365 ? 107.864 -65.387 142.307 1.00 18.10 382 PRO B N 1
ATOM 6153 C CA . PRO B 1 365 ? 108.336 -65.407 140.924 1.00 17.69 382 PRO B CA 1
ATOM 6154 C C . PRO B 1 365 ? 107.230 -65.091 139.920 1.00 18.09 382 PRO B C 1
ATOM 6155 O O . PRO B 1 365 ? 107.432 -64.301 138.994 1.00 18.20 382 PRO B O 1
ATOM 6159 N N . GLN B 1 366 ? 106.064 -65.704 140.108 1.00 18.62 383 GLN B N 1
ATOM 6160 C CA . GLN B 1 366 ? 104.938 -65.472 139.210 1.00 20.16 383 GLN B CA 1
ATOM 6161 C C . GLN B 1 366 ? 104.376 -64.072 139.393 1.00 19.52 383 GLN B C 1
ATOM 6162 O O . GLN B 1 366 ? 103.933 -63.440 138.435 1.00 19.48 383 GLN B O 1
ATOM 6168 N N . GLU B 1 367 ? 104.385 -63.587 140.626 1.00 19.31 384 GLU B N 1
ATOM 6169 C CA . GLU B 1 367 ? 103.887 -62.245 140.878 1.00 19.71 384 GLU B CA 1
ATOM 6170 C C . GLU B 1 367 ? 104.684 -61.269 140.023 1.00 19.20 384 GLU B C 1
ATOM 6171 O O . GLU B 1 367 ? 104.122 -60.346 139.424 1.00 18.10 384 GLU B O 1
ATOM 6177 N N . ARG B 1 368 ? 105.993 -61.508 139.951 1.00 18.90 385 ARG B N 1
ATOM 6178 C CA . ARG B 1 368 ? 106.894 -60.669 139.172 1.00 18.69 385 ARG B CA 1
ATOM 6179 C C . ARG B 1 368 ? 106.586 -60.748 137.691 1.00 18.26 385 ARG B C 1
ATOM 6180 O O . ARG B 1 368 ? 106.482 -59.733 137.012 1.00 18.40 385 ARG B O 1
ATOM 6188 N N . GLU B 1 369 ? 106.433 -61.965 137.192 1.00 18.41 386 GLU B N 1
ATOM 6189 C CA . GLU B 1 369 ? 106.163 -62.160 135.786 1.00 18.65 386 GLU B CA 1
ATOM 6190 C C . GLU B 1 369 ? 104.927 -61.418 135.327 1.00 18.82 386 GLU B C 1
ATOM 6191 O O . GLU B 1 369 ? 104.932 -60.827 134.253 1.00 19.17 386 GLU B O 1
ATOM 6197 N N . ARG B 1 370 ? 103.866 -61.439 136.125 1.00 19.71 387 ARG B N 1
ATOM 6198 C CA . ARG B 1 370 ? 102.645 -60.754 135.710 1.00 22.20 387 ARG B CA 1
ATOM 6199 C C . ARG B 1 370 ? 102.826 -59.251 135.761 1.00 21.49 387 ARG B C 1
ATOM 6200 O O . ARG B 1 370 ? 102.341 -58.513 134.903 1.00 20.04 387 ARG B O 1
ATOM 6208 N N . ALA B 1 371 ? 103.527 -58.804 136.789 1.00 21.60 388 ALA B N 1
ATOM 6209 C CA . ALA B 1 371 ? 103.789 -57.392 136.949 1.00 21.87 388 ALA B CA 1
ATOM 6210 C C . ALA B 1 371 ? 104.482 -56.920 135.681 1.00 21.30 388 ALA B C 1
ATOM 6211 O O . ALA B 1 371 ? 104.176 -55.847 135.148 1.00 22.82 388 ALA B O 1
ATOM 6213 N N . PHE B 1 372 ? 105.404 -57.744 135.194 1.00 19.84 389 PHE B N 1
ATOM 6214 C CA . PHE B 1 372 ? 106.163 -57.432 133.994 1.00 18.80 389 PHE B CA 1
ATOM 6215 C C . PHE B 1 372 ? 105.246 -57.424 132.794 1.00 17.55 389 PHE B C 1
ATOM 6216 O O . PHE B 1 372 ? 105.136 -56.418 132.094 1.00 16.66 389 PHE B O 1
ATOM 6224 N N . LEU B 1 373 ? 104.576 -58.547 132.568 1.00 16.83 390 LEU B N 1
ATOM 6225 C CA . LEU B 1 373 ? 103.663 -58.667 131.444 1.00 17.03 390 LEU B CA 1
ATOM 6226 C C . LEU B 1 373 ? 102.561 -57.610 131.469 1.00 17.64 390 LEU B C 1
ATOM 6227 O O . LEU B 1 373 ? 102.121 -57.129 130.418 1.00 16.63 390 LEU B O 1
ATOM 6232 N N . ASP B 1 374 ? 102.119 -57.238 132.666 1.00 18.06 391 ASP B N 1
ATOM 6233 C CA . ASP B 1 374 ? 101.092 -56.215 132.772 1.00 19.38 391 ASP B CA 1
ATOM 6234 C C . ASP B 1 374 ? 101.630 -54.895 132.251 1.00 19.53 391 ASP B C 1
ATOM 6235 O O . ASP B 1 374 ? 100.929 -54.167 131.531 1.00 19.83 391 ASP B O 1
ATOM 6240 N N . LEU B 1 375 ? 102.873 -54.589 132.625 1.00 18.89 392 LEU B N 1
ATOM 6241 C CA . LEU B 1 375 ? 103.526 -53.361 132.192 1.00 17.54 392 LEU B CA 1
ATOM 6242 C C . LEU B 1 375 ? 103.603 -53.380 130.672 1.00 18.28 392 LEU B C 1
ATOM 6243 O O . LEU B 1 375 ? 103.206 -52.422 129.998 1.00 18.67 392 LEU B O 1
ATOM 6248 N N . LEU B 1 376 ? 104.118 -54.486 130.140 1.00 17.58 393 LEU B N 1
ATOM 6249 C CA . LEU B 1 376 ? 104.242 -54.666 128.700 1.00 15.73 393 LEU B CA 1
ATOM 6250 C C . LEU B 1 376 ? 102.883 -54.430 128.029 1.00 14.67 393 LEU B C 1
ATOM 6251 O O . LEU B 1 376 ? 102.771 -53.721 127.026 1.00 12.63 393 LEU B O 1
ATOM 6256 N N . VAL B 1 377 ? 101.844 -55.012 128.605 1.00 14.03 394 VAL B N 1
ATOM 6257 C CA . VAL B 1 377 ? 100.526 -54.853 128.040 1.00 14.90 394 VAL B CA 1
ATOM 6258 C C . VAL B 1 377 ? 100.076 -53.408 127.975 1.00 15.12 394 VAL B C 1
ATOM 6259 O O . VAL B 1 377 ? 99.549 -52.966 126.953 1.00 14.71 394 VAL B O 1
ATOM 6263 N N . LYS B 1 378 ? 100.281 -52.668 129.060 1.00 15.67 395 LYS B N 1
ATOM 6264 C CA . LYS B 1 378 ? 99.850 -51.275 129.085 1.00 16.34 395 LYS B CA 1
ATOM 6265 C C . LYS B 1 378 ? 100.732 -50.380 128.241 1.00 16.62 395 LYS B C 1
ATOM 6266 O O . LYS B 1 378 ? 100.407 -49.212 128.027 1.00 16.06 395 LYS B O 1
ATOM 6272 N N . ALA B 1 379 ? 101.842 -50.927 127.760 1.00 17.53 396 ALA B N 1
ATOM 6273 C CA . ALA B 1 379 ? 102.772 -50.159 126.954 1.00 17.89 396 ALA B CA 1
ATOM 6274 C C . ALA B 1 379 ? 102.720 -50.491 125.479 1.00 19.30 396 ALA B C 1
ATOM 6275 O O . ALA B 1 379 ? 102.836 -49.598 124.654 1.00 20.20 396 ALA B O 1
ATOM 6277 N N . PHE B 1 380 ? 102.544 -51.765 125.136 1.00 21.17 397 PHE B N 1
ATOM 6278 C CA . PHE B 1 380 ? 102.520 -52.151 123.724 1.00 22.50 397 PHE B CA 1
ATOM 6279 C C . PHE B 1 380 ? 101.298 -52.935 123.265 1.00 23.78 397 PHE B C 1
ATOM 6280 O O . PHE B 1 380 ? 101.298 -53.511 122.176 1.00 25.50 397 PHE B O 1
ATOM 6288 N N . GLY B 1 381 ? 100.256 -52.963 124.084 1.00 24.34 398 GLY B N 1
ATOM 6289 C CA . GLY B 1 381 ? 99.058 -53.671 123.684 1.00 24.79 398 GLY B CA 1
ATOM 6290 C C . GLY B 1 381 ? 98.818 -54.986 124.395 1.00 25.46 398 GLY B C 1
ATOM 6291 O O . GLY B 1 381 ? 99.662 -55.461 125.158 1.00 24.90 398 GLY B O 1
ATOM 6292 N N . PRO B 1 382 ? 97.656 -55.610 124.139 1.00 25.77 399 PRO B N 1
ATOM 6293 C CA . PRO B 1 382 ? 97.232 -56.881 124.725 1.00 25.61 399 PRO B CA 1
ATOM 6294 C C . PRO B 1 382 ? 97.967 -58.098 124.181 1.00 26.46 399 PRO B C 1
ATOM 6295 O O . PRO B 1 382 ? 97.868 -59.187 124.737 1.00 27.15 399 PRO B O 1
ATOM 6299 N N . GLN B 1 383 ? 98.706 -57.917 123.096 1.00 27.68 400 GLN B N 1
ATOM 6300 C CA . GLN B 1 383 ? 99.435 -59.033 122.516 1.00 28.97 400 GLN B CA 1
ATOM 6301 C C . GLN B 1 383 ? 100.575 -59.458 123.436 1.00 28.75 400 GLN B C 1
ATOM 6302 O O . GLN B 1 383 ? 101.157 -60.525 123.266 1.00 28.88 400 GLN B O 1
ATOM 6308 N N . ALA B 1 384 ? 100.886 -58.615 124.412 1.00 28.51 401 ALA B N 1
ATOM 6309 C CA . ALA B 1 384 ? 101.966 -58.891 125.352 1.00 28.36 401 ALA B CA 1
ATOM 6310 C C . ALA B 1 384 ? 101.508 -59.774 126.506 1.00 27.94 401 ALA B C 1
ATOM 6311 O O . ALA B 1 384 ? 102.320 -60.399 127.195 1.00 27.04 401 ALA B O 1
ATOM 6313 N N . ALA B 1 385 ? 100.198 -59.824 126.702 1.00 28.20 402 ALA B N 1
ATOM 6314 C CA . ALA B 1 385 ? 99.616 -60.588 127.790 1.00 28.84 402 ALA B CA 1
ATOM 6315 C C . ALA B 1 385 ? 99.987 -62.061 127.815 1.00 29.44 402 ALA B C 1
ATOM 6316 O O . ALA B 1 385 ? 100.180 -62.641 128.887 1.00 29.24 402 ALA B O 1
ATOM 6318 N N . ASP B 1 386 ? 100.104 -62.672 126.645 1.00 30.49 403 ASP B N 1
ATOM 6319 C CA . ASP B 1 386 ? 100.428 -64.089 126.597 1.00 32.90 403 ASP B CA 1
ATOM 6320 C C . ASP B 1 386 ? 101.673 -64.426 125.768 1.00 32.10 403 ASP B C 1
ATOM 6321 O O . ASP B 1 386 ? 101.576 -64.755 124.587 1.00 32.75 403 ASP B O 1
ATOM 6326 N N . PRO B 1 387 ? 102.866 -64.365 126.386 1.00 31.30 404 PRO B N 1
ATOM 6327 C CA . PRO B 1 387 ? 104.121 -64.664 125.683 1.00 30.62 404 PRO B CA 1
ATOM 6328 C C . PRO B 1 387 ? 104.360 -66.142 125.400 1.00 30.33 404 PRO B C 1
ATOM 6329 O O . PRO B 1 387 ? 103.744 -67.004 126.020 1.00 31.61 404 PRO B O 1
ATOM 6333 N N . SER B 1 388 ? 105.254 -66.426 124.458 1.00 29.72 405 SER B N 1
ATOM 6334 C CA . SER B 1 388 ? 105.578 -67.800 124.082 1.00 28.20 405 SER B CA 1
ATOM 6335 C C . SER B 1 388 ? 106.645 -68.339 125.009 1.00 28.00 405 SER B C 1
ATOM 6336 O O . SER B 1 388 ? 106.724 -69.540 125.256 1.00 28.56 405 SER B O 1
ATOM 6339 N N . TYR B 1 389 ? 107.476 -67.439 125.516 1.00 27.66 406 TYR B N 1
ATOM 6340 C CA . TYR B 1 389 ? 108.548 -67.812 126.424 1.00 26.62 406 TYR B CA 1
ATOM 6341 C C . TYR B 1 389 ? 108.805 -66.657 127.367 1.00 26.15 406 TYR B C 1
ATOM 6342 O O . TYR B 1 389 ? 108.696 -65.493 126.984 1.00 27.35 406 TYR B O 1
ATOM 6351 N N . PHE B 1 390 ? 109.129 -66.983 128.609 1.00 25.15 407 PHE B N 1
ATOM 6352 C CA . PHE B 1 390 ? 109.433 -65.969 129.602 1.00 25.46 407 PHE B CA 1
ATOM 6353 C C . PHE B 1 390 ? 110.473 -66.527 130.553 1.00 26.04 407 PHE B C 1
ATOM 6354 O O . PHE B 1 390 ? 110.345 -67.640 131.052 1.00 26.79 407 PHE B O 1
ATOM 6362 N N . HIS B 1 391 ? 111.506 -65.744 130.809 1.00 26.47 408 HIS B N 1
ATOM 6363 C CA . HIS B 1 391 ? 112.565 -66.183 131.688 1.00 26.08 408 HIS B CA 1
ATOM 6364 C C . HIS B 1 391 ? 113.107 -64.977 132.427 1.00 25.96 408 HIS B C 1
ATOM 6365 O O . HIS B 1 391 ? 113.158 -63.866 131.882 1.00 26.48 408 HIS B O 1
ATOM 6372 N N . GLU B 1 392 ? 113.474 -65.194 133.684 1.00 24.87 409 GLU B N 1
ATOM 6373 C CA . GLU B 1 392 ? 114.061 -64.144 134.496 1.00 23.65 409 GLU B CA 1
ATOM 6374 C C . GLU B 1 392 ? 115.290 -64.777 135.100 1.00 21.69 409 GLU B C 1
ATOM 6375 O O . GLU B 1 392 ? 115.307 -65.968 135.396 1.00 21.07 409 GLU B O 1
ATOM 6381 N N . THR B 1 393 ? 116.334 -63.986 135.251 1.00 21.20 410 THR B N 1
ATOM 6382 C CA . THR B 1 393 ? 117.544 -64.483 135.862 1.00 20.06 410 THR B CA 1
ATOM 6383 C C . THR B 1 393 ? 117.968 -63.463 136.925 1.00 20.14 410 THR B C 1
ATOM 6384 O O . THR B 1 393 ? 118.221 -62.284 136.631 1.00 20.37 410 THR B O 1
ATOM 6388 N N . ASP B 1 394 ? 117.968 -63.923 138.174 1.00 18.42 411 ASP B N 1
ATOM 6389 C CA . ASP B 1 394 ? 118.334 -63.101 139.311 1.00 17.48 411 ASP B CA 1
ATOM 6390 C C . ASP B 1 394 ? 119.844 -63.154 139.419 1.00 17.58 411 ASP B C 1
ATOM 6391 O O . ASP B 1 394 ? 120.426 -64.229 139.385 1.00 17.84 411 ASP B O 1
ATOM 6396 N N . TRP B 1 395 ? 120.486 -62.004 139.547 1.00 17.70 412 TRP B N 1
ATOM 6397 C CA . TRP B 1 395 ? 121.935 -61.997 139.623 1.00 19.04 412 TRP B CA 1
ATOM 6398 C C . TRP B 1 395 ? 122.457 -61.683 140.998 1.00 21.15 412 TRP B C 1
ATOM 6399 O O . TRP B 1 395 ? 123.619 -61.958 141.299 1.00 22.07 412 TRP B O 1
ATOM 6410 N N . THR B 1 396 ? 121.607 -61.107 141.840 1.00 23.13 413 THR B N 1
ATOM 6411 C CA . THR B 1 396 ? 122.045 -60.722 143.176 1.00 24.97 413 THR B CA 1
ATOM 6412 C C . THR B 1 396 ? 122.292 -61.907 144.103 1.00 26.62 413 THR B C 1
ATOM 6413 O O . THR B 1 396 ? 122.870 -61.765 145.186 1.00 28.01 413 THR B O 1
ATOM 6417 N N . GLN B 1 397 ? 121.881 -63.081 143.658 1.00 28.22 414 GLN B N 1
ATOM 6418 C CA . GLN B 1 397 ? 122.059 -64.278 144.451 1.00 31.34 414 GLN B CA 1
ATOM 6419 C C . GLN B 1 397 ? 122.890 -65.312 143.671 1.00 30.15 414 GLN B C 1
ATOM 6420 O O . GLN B 1 397 ? 122.941 -66.492 144.031 1.00 29.57 414 GLN B O 1
ATOM 6426 N N . GLN B 1 398 ? 123.506 -64.866 142.578 1.00 29.50 415 GLN B N 1
ATOM 6427 C CA . GLN B 1 398 ? 124.340 -65.741 141.753 1.00 27.64 415 GLN B CA 1
ATOM 6428 C C . GLN B 1 398 ? 125.579 -66.070 142.557 1.00 26.73 415 GLN B C 1
ATOM 6429 O O . GLN B 1 398 ? 126.256 -65.178 143.057 1.00 26.69 415 GLN B O 1
ATOM 6435 N N . GLU B 1 399 ? 125.871 -67.354 142.685 1.00 26.26 416 GLU B N 1
ATOM 6436 C CA . GLU B 1 399 ? 127.018 -67.801 143.460 1.00 26.53 416 GLU B CA 1
ATOM 6437 C C . GLU B 1 399 ? 128.327 -67.049 143.278 1.00 25.96 416 GLU B C 1
ATOM 6438 O O . GLU B 1 399 ? 128.941 -66.608 144.252 1.00 26.04 416 GLU B O 1
ATOM 6444 N N . TRP B 1 400 ? 128.765 -66.907 142.033 1.00 24.58 417 TRP B N 1
ATOM 6445 C CA . TRP B 1 400 ? 130.042 -66.267 141.794 1.00 23.18 417 TRP B CA 1
ATOM 6446 C C . TRP B 1 400 ? 130.018 -64.789 141.454 1.00 23.18 417 TRP B C 1
ATOM 6447 O O . TRP B 1 400 ? 130.920 -64.051 141.855 1.00 22.29 417 TRP B O 1
ATOM 6458 N N . ALA B 1 401 ? 129.003 -64.354 140.713 1.00 23.60 418 ALA B N 1
ATOM 6459 C CA . ALA B 1 401 ? 128.888 -62.937 140.370 1.00 23.95 418 ALA B CA 1
ATOM 6460 C C . ALA B 1 401 ? 128.566 -62.217 141.670 1.00 24.46 418 ALA B C 1
ATOM 6461 O O . ALA B 1 401 ? 129.070 -61.125 141.938 1.00 25.84 418 ALA B O 1
ATOM 6463 N N . LYS B 1 402 ? 127.723 -62.851 142.475 1.00 24.23 419 LYS B N 1
ATOM 6464 C CA . LYS B 1 402 ? 127.323 -62.306 143.755 1.00 24.20 419 LYS B CA 1
ATOM 6465 C C . LYS B 1 402 ? 126.619 -60.966 143.594 1.00 24.63 419 LYS B C 1
ATOM 6466 O O . LYS B 1 402 ? 126.355 -60.270 144.583 1.00 26.42 419 LYS B O 1
ATOM 6472 N N . GLY B 1 403 ? 126.291 -60.590 142.364 1.00 23.43 420 GLY B N 1
ATOM 6473 C CA . GLY B 1 403 ? 125.641 -59.307 142.234 1.00 23.92 420 GLY B CA 1
ATOM 6474 C C . GLY B 1 403 ? 125.134 -58.814 140.901 1.00 24.50 420 GLY B C 1
ATOM 6475 O O . GLY B 1 403 ? 125.306 -59.461 139.856 1.00 22.81 420 GLY B O 1
ATOM 6476 N N . GLY B 1 404 ? 124.512 -57.627 141.007 1.00 25.66 421 GLY B N 1
ATOM 6477 C CA . GLY B 1 404 ? 123.888 -56.872 139.926 1.00 24.54 421 GLY B CA 1
ATOM 6478 C C . GLY B 1 404 ? 124.630 -56.826 138.616 1.00 24.00 421 GLY B C 1
ATOM 6479 O O . GLY B 1 404 ? 125.263 -57.816 138.247 1.00 26.18 421 GLY B O 1
ATOM 6480 N N . PRO B 1 405 ? 124.571 -55.707 137.875 1.00 21.71 422 PRO B N 1
ATOM 6481 C CA . PRO B 1 405 ? 125.301 -55.690 136.602 1.00 20.47 422 PRO B CA 1
ATOM 6482 C C . PRO B 1 405 ? 126.765 -55.297 136.756 1.00 19.73 422 PRO B C 1
ATOM 6483 O O . PRO B 1 405 ? 127.638 -55.801 136.054 1.00 19.60 422 PRO B O 1
ATOM 6487 N N . VAL B 1 406 ? 127.035 -54.425 137.711 1.00 18.87 423 VAL B N 1
ATOM 6488 C CA . VAL B 1 406 ? 128.389 -53.950 137.905 1.00 19.30 423 VAL B CA 1
ATOM 6489 C C . VAL B 1 406 ? 128.658 -53.690 139.380 1.00 19.83 423 VAL B C 1
ATOM 6490 O O . VAL B 1 406 ? 127.764 -53.838 140.220 1.00 20.32 423 VAL B O 1
ATOM 6494 N N . THR B 1 407 ? 129.896 -53.317 139.689 1.00 17.96 424 THR B N 1
ATOM 6495 C CA . THR B 1 407 ? 130.273 -52.986 141.052 1.00 16.71 424 THR B CA 1
ATOM 6496 C C . THR B 1 407 ? 129.895 -51.507 141.250 1.00 17.11 424 THR B C 1
ATOM 6497 O O . THR B 1 407 ? 129.752 -50.757 140.278 1.00 16.65 424 THR B O 1
ATOM 6501 N N . TYR B 1 408 ? 129.696 -51.090 142.497 1.00 16.63 425 TYR B N 1
ATOM 6502 C CA . TYR B 1 408 ? 129.376 -49.696 142.780 1.00 15.89 425 TYR B CA 1
ATOM 6503 C C . TYR B 1 408 ? 129.984 -49.358 144.128 1.00 16.02 425 TYR B C 1
ATOM 6504 O O . TYR B 1 408 ? 130.524 -50.237 144.801 1.00 17.66 425 TYR B O 1
ATOM 6513 N N . MET B 1 409 ? 129.911 -48.095 144.525 1.00 15.13 426 MET B N 1
ATOM 6514 C CA . MET B 1 409 ? 130.506 -47.700 145.787 1.00 14.99 426 MET B CA 1
ATOM 6515 C C . MET B 1 409 ? 129.738 -46.699 146.627 1.00 15.06 426 MET B C 1
ATOM 6516 O O . MET B 1 409 ? 129.104 -45.771 146.119 1.00 15.29 426 MET B O 1
ATOM 6521 N N . PRO B 1 410 ? 129.804 -46.874 147.946 1.00 14.42 427 PRO B N 1
ATOM 6522 C CA . PRO B 1 410 ? 129.134 -46.002 148.905 1.00 16.18 427 PRO B CA 1
ATOM 6523 C C . PRO B 1 410 ? 130.083 -44.853 149.217 1.00 17.46 427 PRO B C 1
ATOM 6524 O O . PRO B 1 410 ? 131.265 -44.899 148.853 1.00 19.47 427 PRO B O 1
ATOM 6528 N N . PRO B 1 411 ? 129.586 -43.805 149.885 1.00 16.70 428 PRO B N 1
ATOM 6529 C CA . PRO B 1 411 ? 130.478 -42.689 150.207 1.00 17.40 428 PRO B CA 1
ATOM 6530 C C . PRO B 1 411 ? 131.666 -43.160 151.047 1.00 18.11 428 PRO B C 1
ATOM 6531 O O . PRO B 1 411 ? 131.532 -44.043 151.896 1.00 17.00 428 PRO B O 1
ATOM 6535 N N . GLY B 1 412 ? 132.835 -42.592 150.773 1.00 20.26 429 GLY B N 1
ATOM 6536 C CA . GLY B 1 412 ? 134.020 -42.931 151.541 1.00 21.26 429 GLY B CA 1
ATOM 6537 C C . GLY B 1 412 ? 135.061 -43.889 150.990 1.00 21.71 429 GLY B C 1
ATOM 6538 O O . GLY B 1 412 ? 136.121 -44.031 151.616 1.00 22.89 429 GLY B O 1
ATOM 6539 N N . VAL B 1 413 ? 134.806 -44.554 149.862 1.00 20.98 430 VAL B N 1
ATOM 6540 C CA . VAL B 1 413 ? 135.826 -45.478 149.364 1.00 20.80 430 VAL B CA 1
ATOM 6541 C C . VAL B 1 413 ? 136.546 -45.040 148.092 1.00 21.34 430 VAL B C 1
ATOM 6542 O O . VAL B 1 413 ? 137.778 -45.015 148.073 1.00 22.30 430 VAL B O 1
ATOM 6546 N N . LEU B 1 414 ? 135.816 -44.681 147.038 1.00 21.19 431 LEU B N 1
ATOM 6547 C CA . LEU B 1 414 ? 136.489 -44.290 145.798 1.00 19.45 431 LEU B CA 1
ATOM 6548 C C . LEU B 1 414 ? 137.561 -43.230 146.038 1.00 18.18 431 LEU B C 1
ATOM 6549 O O . LEU B 1 414 ? 138.683 -43.348 145.559 1.00 16.55 431 LEU B O 1
ATOM 6554 N N . ALA B 1 415 ? 137.210 -42.209 146.803 1.00 17.78 432 ALA B N 1
ATOM 6555 C CA . ALA B 1 415 ? 138.124 -41.119 147.097 1.00 18.12 432 ALA B CA 1
ATOM 6556 C C . ALA B 1 415 ? 139.391 -41.509 147.848 1.00 18.88 432 ALA B C 1
ATOM 6557 O O . ALA B 1 415 ? 140.423 -40.854 147.691 1.00 17.88 432 ALA B O 1
ATOM 6559 N N . ASN B 1 416 ? 139.315 -42.572 148.655 1.00 20.65 433 ASN B N 1
ATOM 6560 C CA . ASN B 1 416 ? 140.454 -43.018 149.466 1.00 21.58 433 ASN B CA 1
ATOM 6561 C C . ASN B 1 416 ? 141.155 -44.326 149.108 1.00 21.06 433 ASN B C 1
ATOM 6562 O O . ASN B 1 416 ? 142.201 -44.623 149.682 1.00 21.77 433 ASN B O 1
ATOM 6567 N N . PHE B 1 417 ? 140.601 -45.107 148.181 1.00 20.30 434 PHE B N 1
ATOM 6568 C CA . PHE B 1 417 ? 141.210 -46.382 147.792 1.00 18.18 434 PHE B CA 1
ATOM 6569 C C . PHE B 1 417 ? 141.076 -46.668 146.294 1.00 18.17 434 PHE B C 1
ATOM 6570 O O . PHE B 1 417 ? 141.553 -47.693 145.802 1.00 18.37 434 PHE B O 1
ATOM 6578 N N . GLY B 1 418 ? 140.421 -45.763 145.575 1.00 17.93 435 GLY B N 1
ATOM 6579 C CA . GLY B 1 418 ? 140.220 -45.945 144.148 1.00 16.74 435 GLY B CA 1
ATOM 6580 C C . GLY B 1 418 ? 141.466 -46.413 143.431 1.00 15.74 435 GLY B C 1
ATOM 6581 O O . GLY B 1 418 ? 141.393 -47.240 142.525 1.00 14.52 435 GLY B O 1
ATOM 6582 N N . ALA B 1 419 ? 142.608 -45.874 143.847 1.00 16.12 436 ALA B N 1
ATOM 6583 C CA . ALA B 1 419 ? 143.892 -46.224 143.257 1.00 16.13 436 ALA B CA 1
ATOM 6584 C C . ALA B 1 419 ? 144.108 -47.738 143.278 1.00 16.49 436 ALA B C 1
ATOM 6585 O O . ALA B 1 419 ? 144.661 -48.311 142.336 1.00 16.01 436 ALA B O 1
ATOM 6587 N N . ALA B 1 420 ? 143.657 -48.376 144.356 1.00 16.69 437 ALA B N 1
ATOM 6588 C CA . ALA B 1 420 ? 143.788 -49.820 144.523 1.00 16.95 437 ALA B CA 1
ATOM 6589 C C . ALA B 1 420 ? 142.964 -50.605 143.487 1.00 16.45 437 ALA B C 1
ATOM 6590 O O . ALA B 1 420 ? 143.086 -51.829 143.386 1.00 17.63 437 ALA B O 1
ATOM 6592 N N . LEU B 1 421 ? 142.126 -49.908 142.726 1.00 14.50 438 LEU B N 1
ATOM 6593 C CA . LEU B 1 421 ? 141.319 -50.551 141.697 1.00 13.86 438 LEU B CA 1
ATOM 6594 C C . LEU B 1 421 ? 142.205 -51.013 140.548 1.00 16.12 438 LEU B C 1
ATOM 6595 O O . LEU B 1 421 ? 141.798 -51.863 139.746 1.00 15.43 438 LEU B O 1
ATOM 6600 N N . ARG B 1 422 ? 143.417 -50.457 140.478 1.00 17.81 439 ARG B N 1
ATOM 6601 C CA . ARG B 1 422 ? 144.330 -50.762 139.378 1.00 18.72 439 ARG B CA 1
ATOM 6602 C C . ARG B 1 422 ? 145.742 -51.259 139.716 1.00 19.29 439 ARG B C 1
ATOM 6603 O O . ARG B 1 422 ? 146.229 -52.216 139.103 1.00 19.60 439 ARG B O 1
ATOM 6611 N N . ASP B 1 423 ? 146.402 -50.606 140.667 1.00 19.69 440 ASP B N 1
ATOM 6612 C CA . ASP B 1 423 ? 147.762 -50.977 141.052 1.00 20.20 440 ASP B CA 1
ATOM 6613 C C . ASP B 1 423 ? 147.927 -52.450 141.383 1.00 20.69 440 ASP B C 1
ATOM 6614 O O . ASP B 1 423 ? 147.056 -53.061 142.002 1.00 21.21 440 ASP B O 1
ATOM 6619 N N . PRO B 1 424 ? 149.063 -53.038 140.988 1.00 21.09 441 PRO B N 1
ATOM 6620 C CA . PRO B 1 424 ? 149.306 -54.449 141.269 1.00 21.22 441 PRO B CA 1
ATOM 6621 C C . PRO B 1 424 ? 149.905 -54.591 142.672 1.00 21.39 441 PRO B C 1
ATOM 6622 O O . PRO B 1 424 ? 150.245 -53.590 143.324 1.00 21.23 441 PRO B O 1
ATOM 6626 N N . VAL B 1 425 ? 150.007 -55.832 143.133 1.00 20.82 442 VAL B N 1
ATOM 6627 C CA . VAL B 1 425 ? 150.586 -56.132 144.434 1.00 20.26 442 VAL B CA 1
ATOM 6628 C C . VAL B 1 425 ? 151.580 -57.248 144.151 1.00 20.86 442 VAL B C 1
ATOM 6629 O O . VAL B 1 425 ? 151.192 -58.398 143.944 1.00 21.36 442 VAL B O 1
ATOM 6633 N N . GLY B 1 426 ? 152.862 -56.906 144.116 1.00 21.13 443 GLY B N 1
ATOM 6634 C CA . GLY B 1 426 ? 153.862 -57.915 143.829 1.00 22.47 443 GLY B CA 1
ATOM 6635 C C . GLY B 1 426 ? 153.588 -58.477 142.449 1.00 23.14 443 GLY B C 1
ATOM 6636 O O . GLY B 1 426 ? 153.423 -57.714 141.499 1.00 23.18 443 GLY B O 1
ATOM 6637 N N . LYS B 1 427 ? 153.522 -59.799 142.323 1.00 23.77 444 LYS B N 1
ATOM 6638 C CA . LYS B 1 427 ? 153.253 -60.399 141.026 1.00 23.33 444 LYS B CA 1
ATOM 6639 C C . LYS B 1 427 ? 151.771 -60.566 140.757 1.00 21.75 444 LYS B C 1
ATOM 6640 O O . LYS B 1 427 ? 151.388 -61.159 139.747 1.00 21.56 444 LYS B O 1
ATOM 6646 N N . VAL B 1 428 ? 150.924 -60.071 141.654 1.00 19.99 445 VAL B N 1
ATOM 6647 C CA . VAL B 1 428 ? 149.495 -60.202 141.409 1.00 20.29 445 VAL B CA 1
ATOM 6648 C C . VAL B 1 428 ? 149.022 -58.967 140.646 1.00 20.07 445 VAL B C 1
ATOM 6649 O O . VAL B 1 428 ? 149.286 -57.828 141.049 1.00 19.53 445 VAL B O 1
ATOM 6653 N N . HIS B 1 429 ? 148.351 -59.204 139.523 1.00 18.97 446 HIS B N 1
ATOM 6654 C CA . HIS B 1 429 ? 147.854 -58.121 138.689 1.00 18.77 446 HIS B CA 1
ATOM 6655 C C . HIS B 1 429 ? 146.330 -58.107 138.644 1.00 17.45 446 HIS B C 1
ATOM 6656 O O . HIS B 1 429 ? 145.693 -59.159 138.659 1.00 18.94 446 HIS B O 1
ATOM 6663 N N . PHE B 1 430 ? 145.735 -56.924 138.587 1.00 14.71 447 PHE B N 1
ATOM 6664 C CA . PHE B 1 430 ? 144.286 -56.861 138.561 1.00 13.25 447 PHE B CA 1
ATOM 6665 C C . PHE B 1 430 ? 143.633 -56.549 137.229 1.00 13.16 447 PHE B C 1
ATOM 6666 O O . PHE B 1 430 ? 143.871 -55.498 136.622 1.00 13.54 447 PHE B O 1
ATOM 6674 N N . ALA B 1 431 ? 142.800 -57.475 136.774 1.00 13.23 448 ALA B N 1
ATOM 6675 C CA . ALA B 1 431 ? 142.073 -57.289 135.529 1.00 13.79 448 ALA B CA 1
ATOM 6676 C C . ALA B 1 431 ? 140.591 -57.174 135.894 1.00 14.03 448 ALA B C 1
ATOM 6677 O O . ALA B 1 431 ? 140.254 -56.760 137.010 1.00 14.01 448 ALA B O 1
ATOM 6679 N N . GLY B 1 432 ? 139.706 -57.547 134.974 1.00 13.33 449 GLY B N 1
ATOM 6680 C CA . GLY B 1 432 ? 138.288 -57.446 135.260 1.00 12.74 449 GLY B CA 1
ATOM 6681 C C . GLY B 1 432 ? 137.840 -56.033 134.968 1.00 12.76 449 GLY B C 1
ATOM 6682 O O . GLY B 1 432 ? 138.487 -55.073 135.384 1.00 12.61 449 GLY B O 1
ATOM 6683 N N . THR B 1 433 ? 136.722 -55.915 134.264 1.00 13.35 450 THR B N 1
ATOM 6684 C CA . THR B 1 433 ? 136.179 -54.625 133.853 1.00 14.29 450 THR B CA 1
ATOM 6685 C C . THR B 1 433 ? 136.386 -53.474 134.826 1.00 14.78 450 THR B C 1
ATOM 6686 O O . THR B 1 433 ? 136.693 -52.358 134.407 1.00 14.09 450 THR B O 1
ATOM 6690 N N . GLU B 1 434 ? 136.238 -53.736 136.120 1.00 16.37 451 GLU B N 1
ATOM 6691 C CA . GLU B 1 434 ? 136.402 -52.673 137.102 1.00 18.21 451 GLU B CA 1
ATOM 6692 C C . GLU B 1 434 ? 137.805 -52.057 137.159 1.00 18.31 451 GLU B C 1
ATOM 6693 O O . GLU B 1 434 ? 138.007 -51.024 137.804 1.00 19.36 451 GLU B O 1
ATOM 6699 N N . ALA B 1 435 ? 138.766 -52.673 136.475 1.00 18.50 452 ALA B N 1
ATOM 6700 C CA . ALA B 1 435 ? 140.143 -52.175 136.472 1.00 18.05 452 ALA B CA 1
ATOM 6701 C C . ALA B 1 435 ? 140.453 -51.299 135.259 1.00 18.44 452 ALA B C 1
ATOM 6702 O O . ALA B 1 435 ? 141.461 -50.592 135.235 1.00 18.62 452 ALA B O 1
ATOM 6704 N N . SER B 1 436 ? 139.587 -51.350 134.252 1.00 17.74 453 SER B N 1
ATOM 6705 C CA . SER B 1 436 ? 139.789 -50.565 133.052 1.00 17.66 453 SER B CA 1
ATOM 6706 C C . SER B 1 436 ? 139.765 -49.090 133.402 1.00 17.96 453 SER B C 1
ATOM 6707 O O . SER B 1 436 ? 139.186 -48.697 134.418 1.00 18.80 453 SER B O 1
ATOM 6710 N N . PHE B 1 437 ? 140.417 -48.274 132.579 1.00 17.80 454 PHE B N 1
ATOM 6711 C CA . PHE B 1 437 ? 140.441 -46.836 132.815 1.00 18.06 454 PHE B CA 1
ATOM 6712 C C . PHE B 1 437 ? 139.090 -46.294 132.407 1.00 19.09 454 PHE B C 1
ATOM 6713 O O . PHE B 1 437 ? 138.525 -45.427 133.071 1.00 19.87 454 PHE B O 1
ATOM 6721 N N . GLN B 1 438 ? 138.580 -46.825 131.302 1.00 19.71 455 GLN B N 1
ATOM 6722 C CA . GLN B 1 438 ? 137.299 -46.403 130.764 1.00 19.44 455 GLN B CA 1
ATOM 6723 C C . GLN B 1 438 ? 136.395 -47.606 130.519 1.00 18.36 455 GLN B C 1
ATOM 6724 O O . GLN B 1 438 ? 136.862 -48.695 130.213 1.00 17.63 455 GLN B O 1
ATOM 6730 N N . TRP B 1 439 ? 135.095 -47.392 130.655 1.00 18.50 456 TRP B N 1
ATOM 6731 C CA . TRP B 1 439 ? 134.115 -48.447 130.473 1.00 19.23 456 TRP B CA 1
ATOM 6732 C C . TRP B 1 439 ? 134.176 -49.527 131.557 1.00 19.49 456 TRP B C 1
ATOM 6733 O O . TRP B 1 439 ? 133.730 -50.654 131.357 1.00 20.10 456 TRP B O 1
ATOM 6744 N N . SER B 1 440 ? 134.729 -49.171 132.711 1.00 19.54 457 SER B N 1
ATOM 6745 C CA . SER B 1 440 ? 134.806 -50.091 133.837 1.00 18.43 457 SER B CA 1
ATOM 6746 C C . SER B 1 440 ? 133.362 -50.358 134.222 1.00 19.28 457 SER B C 1
ATOM 6747 O O . SER B 1 440 ? 132.672 -49.465 134.707 1.00 20.31 457 SER B O 1
ATOM 6750 N N . GLY B 1 441 ? 132.902 -51.583 133.983 1.00 20.07 458 GLY B N 1
ATOM 6751 C CA . GLY B 1 441 ? 131.527 -51.946 134.291 1.00 19.08 458 GLY B CA 1
ATOM 6752 C C . GLY B 1 441 ? 130.879 -52.614 133.091 1.00 18.37 458 GLY B C 1
ATOM 6753 O O . GLY B 1 441 ? 129.970 -53.435 133.224 1.00 18.77 458 GLY B O 1
ATOM 6754 N N . TYR B 1 442 ? 131.351 -52.251 131.904 1.00 17.74 459 TYR B N 1
ATOM 6755 C CA . TYR B 1 442 ? 130.835 -52.815 130.667 1.00 16.73 459 TYR B CA 1
ATOM 6756 C C . TYR B 1 442 ? 131.829 -53.844 130.135 1.00 16.85 459 TYR B C 1
ATOM 6757 O O . TYR B 1 442 ? 132.942 -53.974 130.659 1.00 15.78 459 TYR B O 1
ATOM 6766 N N . MET B 1 443 ? 131.428 -54.593 129.112 1.00 17.54 460 MET B N 1
ATOM 6767 C CA . MET B 1 443 ? 132.321 -55.595 128.539 1.00 18.67 460 MET B CA 1
ATOM 6768 C C . MET B 1 443 ? 133.593 -54.939 127.981 1.00 19.00 460 MET B C 1
ATOM 6769 O O . MET B 1 443 ? 134.704 -55.389 128.264 1.00 18.66 460 MET B O 1
ATOM 6774 N N . GLU B 1 444 ? 133.426 -53.877 127.193 1.00 18.75 461 GLU B N 1
ATOM 6775 C CA . GLU B 1 444 ? 134.566 -53.155 126.638 1.00 18.18 461 GLU B CA 1
ATOM 6776 C C . GLU B 1 444 ? 135.646 -53.047 127.711 1.00 17.90 461 GLU B C 1
ATOM 6777 O O . GLU B 1 444 ? 136.833 -53.265 127.448 1.00 17.50 461 GLU B O 1
ATOM 6783 N N . GLY B 1 445 ? 135.211 -52.705 128.922 1.00 17.46 462 GLY B N 1
ATOM 6784 C CA . GLY B 1 445 ? 136.125 -52.553 130.040 1.00 17.19 462 GLY B CA 1
ATOM 6785 C C . GLY B 1 445 ? 136.848 -53.837 130.389 1.00 16.95 462 GLY B C 1
ATOM 6786 O O . GLY B 1 445 ? 138.064 -53.835 130.611 1.00 16.05 462 GLY B O 1
ATOM 6787 N N . GLY B 1 446 ? 136.105 -54.937 130.441 1.00 16.25 463 GLY B N 1
ATOM 6788 C CA . GLY B 1 446 ? 136.722 -56.210 130.765 1.00 16.51 463 GLY B CA 1
ATOM 6789 C C . GLY B 1 446 ? 137.856 -56.540 129.813 1.00 16.98 463 GLY B C 1
ATOM 6790 O O . GLY B 1 446 ? 138.940 -56.953 130.238 1.00 16.82 463 GLY B O 1
ATOM 6791 N N . VAL B 1 447 ? 137.601 -56.354 128.519 1.00 16.89 464 VAL B N 1
ATOM 6792 C CA . VAL B 1 447 ? 138.590 -56.630 127.486 1.00 15.31 464 VAL B CA 1
ATOM 6793 C C . VAL B 1 447 ? 139.817 -55.761 127.726 1.00 15.00 464 VAL B C 1
ATOM 6794 O O . VAL B 1 447 ? 140.907 -56.266 127.987 1.00 15.48 464 VAL B O 1
ATOM 6798 N N . ARG B 1 448 ? 139.636 -54.453 127.662 1.00 14.70 465 ARG B N 1
ATOM 6799 C CA . ARG B 1 448 ? 140.748 -53.540 127.888 1.00 16.59 465 ARG B CA 1
ATOM 6800 C C . ARG B 1 448 ? 141.513 -53.837 129.174 1.00 17.87 465 ARG B C 1
ATOM 6801 O O . ARG B 1 448 ? 142.741 -53.922 129.176 1.00 17.85 465 ARG B O 1
ATOM 6809 N N . ALA B 1 449 ? 140.777 -53.969 130.268 1.00 19.25 466 ALA B N 1
ATOM 6810 C CA . ALA B 1 449 ? 141.376 -54.248 131.561 1.00 21.05 466 ALA B CA 1
ATOM 6811 C C . ALA B 1 449 ? 142.284 -55.468 131.490 1.00 22.31 466 ALA B C 1
ATOM 6812 O O . ALA B 1 449 ? 143.411 -55.452 132.003 1.00 23.18 466 ALA B O 1
ATOM 6814 N N . GLY B 1 450 ? 141.779 -56.518 130.846 1.00 22.13 467 GLY B N 1
ATOM 6815 C CA . GLY B 1 450 ? 142.529 -57.753 130.712 1.00 22.62 467 GLY B CA 1
ATOM 6816 C C . GLY B 1 450 ? 143.679 -57.684 129.723 1.00 23.05 467 GLY B C 1
ATOM 6817 O O . GLY B 1 450 ? 144.652 -58.435 129.841 1.00 23.79 467 GLY B O 1
ATOM 6818 N N . GLN B 1 451 ? 143.580 -56.803 128.735 1.00 21.99 468 GLN B N 1
ATOM 6819 C CA . GLN B 1 451 ? 144.652 -56.681 127.763 1.00 21.35 468 GLN B CA 1
ATOM 6820 C C . GLN B 1 451 ? 145.750 -55.808 128.366 1.00 21.75 468 GLN B C 1
ATOM 6821 O O . GLN B 1 451 ? 146.947 -56.036 128.162 1.00 20.66 468 GLN B O 1
ATOM 6827 N N . LYS B 1 452 ? 145.323 -54.811 129.129 1.00 22.61 469 LYS B N 1
ATOM 6828 C CA . LYS B 1 452 ? 146.241 -53.905 129.795 1.00 23.10 469 LYS B CA 1
ATOM 6829 C C . LYS B 1 452 ? 147.049 -54.730 130.803 1.00 22.85 469 LYS B C 1
ATOM 6830 O O . LYS B 1 452 ? 148.281 -54.654 130.844 1.00 22.74 469 LYS B O 1
ATOM 6836 N N . ALA B 1 453 ? 146.350 -55.547 131.586 1.00 22.56 470 ALA B N 1
ATOM 6837 C CA . ALA B 1 453 ? 146.995 -56.406 132.577 1.00 21.55 470 ALA B CA 1
ATOM 6838 C C . ALA B 1 453 ? 148.053 -57.303 131.921 1.00 21.00 470 ALA B C 1
ATOM 6839 O O . ALA B 1 453 ? 149.154 -57.472 132.449 1.00 19.77 470 ALA B O 1
ATOM 6841 N N . ALA B 1 454 ? 147.708 -57.872 130.768 1.00 20.48 471 ALA B N 1
ATOM 6842 C CA . ALA B 1 454 ? 148.611 -58.752 130.029 1.00 20.60 471 ALA B CA 1
ATOM 6843 C C . ALA B 1 454 ? 149.853 -58.020 129.516 1.00 21.44 471 ALA B C 1
ATOM 6844 O O . ALA B 1 454 ? 150.983 -58.502 129.660 1.00 19.53 471 ALA B O 1
ATOM 6846 N N . ALA B 1 455 ? 149.623 -56.859 128.907 1.00 22.98 472 ALA B N 1
ATOM 6847 C CA . ALA B 1 455 ? 150.697 -56.037 128.368 1.00 23.55 472 ALA B CA 1
ATOM 6848 C C . ALA B 1 455 ? 151.708 -55.755 129.460 1.00 23.71 472 ALA B C 1
ATOM 6849 O O . ALA B 1 455 ? 152.913 -55.698 129.214 1.00 23.35 472 ALA B O 1
ATOM 6851 N N . ALA B 1 456 ? 151.198 -55.584 130.671 1.00 24.37 473 ALA B N 1
ATOM 6852 C CA . ALA B 1 456 ? 152.033 -55.291 131.825 1.00 26.61 473 ALA B CA 1
ATOM 6853 C C . ALA B 1 456 ? 152.902 -56.469 132.231 1.00 28.26 473 ALA B C 1
ATOM 6854 O O . ALA B 1 456 ? 154.086 -56.310 132.534 1.00 28.23 473 ALA B O 1
ATOM 6856 N N . ILE B 1 457 ? 152.296 -57.650 132.256 1.00 31.00 474 ILE B N 1
ATOM 6857 C CA . ILE B 1 457 ? 153.003 -58.862 132.634 1.00 31.85 474 ILE B CA 1
ATOM 6858 C C . ILE B 1 457 ? 153.962 -59.287 131.534 1.00 33.44 474 ILE B C 1
ATOM 6859 O O . ILE B 1 457 ? 155.004 -59.872 131.810 1.00 33.97 474 ILE B O 1
ATOM 6864 N N . ALA B 1 458 ? 153.624 -58.983 130.288 1.00 35.10 475 ALA B N 1
ATOM 6865 C CA . ALA B 1 458 ? 154.506 -59.345 129.191 1.00 36.90 475 ALA B CA 1
ATOM 6866 C C . ALA B 1 458 ? 155.820 -58.568 129.307 1.00 38.75 475 ALA B C 1
ATOM 6867 O O . ALA B 1 458 ? 156.897 -59.133 129.099 1.00 39.63 475 ALA B O 1
ATOM 6869 N N . GLU B 1 459 ? 155.732 -57.279 129.642 1.00 40.67 476 GLU B N 1
ATOM 6870 C CA . GLU B 1 459 ? 156.924 -56.437 129.780 1.00 42.26 476 GLU B CA 1
ATOM 6871 C C . GLU B 1 459 ? 157.739 -56.879 130.990 1.00 43.48 476 GLU B C 1
ATOM 6872 O O . GLU B 1 459 ? 158.957 -56.730 131.017 1.00 44.46 476 GLU B O 1
ATOM 6874 N N . GLU B 1 460 ? 157.056 -57.429 131.990 1.00 44.69 477 GLU B N 1
ATOM 6875 C CA . GLU B 1 460 ? 157.706 -57.912 133.202 1.00 45.57 477 GLU B CA 1
ATOM 6876 C C . GLU B 1 460 ? 158.479 -59.193 132.916 1.00 46.20 477 GLU B C 1
ATOM 6877 O O . GLU B 1 460 ? 159.367 -59.581 133.675 1.00 45.92 477 GLU B O 1
ATOM 6883 N N . LEU B 1 461 ? 158.124 -59.842 131.811 1.00 47.56 478 LEU B N 1
ATOM 6884 C CA . LEU B 1 461 ? 158.756 -61.088 131.397 1.00 48.49 478 LEU B CA 1
ATOM 6885 C C . LEU B 1 461 ? 160.048 -60.848 130.630 1.00 51.25 478 LEU B C 1
ATOM 6886 O O . LEU B 1 461 ? 160.969 -61.663 130.686 1.00 52.13 478 LEU B O 1
ATOM 6891 N N . GLU B 1 462 ? 160.126 -59.731 129.914 1.00 54.41 479 GLU B N 1
ATOM 6892 C CA . GLU B 1 462 ? 161.345 -59.419 129.179 1.00 57.87 479 GLU B CA 1
ATOM 6893 C C . GLU B 1 462 ? 162.327 -58.753 130.133 1.00 59.41 479 GLU B C 1
ATOM 6894 O O . GLU B 1 462 ? 163.290 -58.127 129.702 1.00 60.65 479 GLU B O 1
ATOM 6900 N N . ARG B 1 463 ? 162.066 -58.895 131.430 1.00 61.25 480 ARG B N 1
ATOM 6901 C CA . ARG B 1 463 ? 162.902 -58.321 132.484 1.00 62.67 480 ARG B CA 1
ATOM 6902 C C . ARG B 1 463 ? 162.611 -56.831 132.666 1.00 62.55 480 ARG B C 1
ATOM 6903 O O . ARG B 1 463 ? 162.134 -56.401 133.721 1.00 62.64 480 ARG B O 1
ATOM 6911 N N . PRO C 1 13 ? 34.954 -48.176 161.708 1.00 35.44 30 PRO C N 1
ATOM 6912 C CA . PRO C 1 13 ? 35.795 -47.364 160.784 1.00 35.90 30 PRO C CA 1
ATOM 6913 C C . PRO C 1 13 ? 34.971 -46.796 159.638 1.00 35.70 30 PRO C C 1
ATOM 6914 O O . PRO C 1 13 ? 34.729 -47.471 158.642 1.00 36.54 30 PRO C O 1
ATOM 6918 N N . ASP C 1 14 ? 34.555 -45.544 159.770 1.00 35.73 31 ASP C N 1
ATOM 6919 C CA . ASP C 1 14 ? 33.739 -44.914 158.747 1.00 36.51 31 ASP C CA 1
ATOM 6920 C C . ASP C 1 14 ? 34.497 -44.692 157.445 1.00 35.73 31 ASP C C 1
ATOM 6921 O O . ASP C 1 14 ? 33.938 -44.805 156.356 1.00 36.45 31 ASP C O 1
ATOM 6926 N N . VAL C 1 15 ? 35.775 -44.370 157.551 1.00 34.13 32 VAL C N 1
ATOM 6927 C CA . VAL C 1 15 ? 36.566 -44.123 156.362 1.00 32.75 32 VAL C CA 1
ATOM 6928 C C . VAL C 1 15 ? 37.979 -44.639 156.650 1.00 31.90 32 VAL C C 1
ATOM 6929 O O . VAL C 1 15 ? 38.293 -44.965 157.800 1.00 30.86 32 VAL C O 1
ATOM 6933 N N . ASP C 1 16 ? 38.812 -44.749 155.612 1.00 30.87 33 ASP C N 1
ATOM 6934 C CA . ASP C 1 16 ? 40.185 -45.238 155.768 1.00 29.35 33 ASP C CA 1
ATOM 6935 C C . ASP C 1 16 ? 41.020 -44.243 156.542 1.00 28.07 33 ASP C C 1
ATOM 6936 O O . ASP C 1 16 ? 41.646 -44.581 157.552 1.00 27.59 33 ASP C O 1
ATOM 6941 N N . VAL C 1 17 ? 41.026 -43.010 156.048 1.00 26.51 34 VAL C N 1
ATOM 6942 C CA . VAL C 1 17 ? 41.786 -41.941 156.665 1.00 24.93 34 VAL C CA 1
ATOM 6943 C C . VAL C 1 17 ? 40.986 -40.658 156.768 1.00 24.84 34 VAL C C 1
ATOM 6944 O O . VAL C 1 17 ? 40.345 -40.230 155.798 1.00 24.17 34 VAL C O 1
ATOM 6948 N N . ILE C 1 18 ? 41.015 -40.060 157.959 1.00 24.65 35 ILE C N 1
ATOM 6949 C CA . ILE C 1 18 ? 40.354 -38.780 158.195 1.00 23.52 35 ILE C CA 1
ATOM 6950 C C . ILE C 1 18 ? 41.493 -37.767 158.332 1.00 24.14 35 ILE C C 1
ATOM 6951 O O . ILE C 1 18 ? 42.414 -37.943 159.141 1.00 24.03 35 ILE C O 1
ATOM 6956 N N . ILE C 1 19 ? 41.435 -36.723 157.517 1.00 23.90 36 ILE C N 1
ATOM 6957 C CA . ILE C 1 19 ? 42.446 -35.682 157.531 1.00 23.17 36 ILE C CA 1
ATOM 6958 C C . ILE C 1 19 ? 41.931 -34.484 158.323 1.00 22.80 36 ILE C C 1
ATOM 6959 O O . ILE C 1 19 ? 40.928 -33.867 157.946 1.00 23.56 36 ILE C O 1
ATOM 6964 N N . ILE C 1 20 ? 42.606 -34.151 159.421 1.00 20.71 37 ILE C N 1
ATOM 6965 C CA . ILE C 1 20 ? 42.171 -33.017 160.225 1.00 19.30 37 ILE C CA 1
ATOM 6966 C C . ILE C 1 20 ? 42.771 -31.705 159.710 1.00 19.15 37 ILE C C 1
ATOM 6967 O O . ILE C 1 20 ? 43.995 -31.546 159.666 1.00 19.70 37 ILE C O 1
ATOM 6972 N N . GLY C 1 21 ? 41.903 -30.778 159.311 1.00 18.12 38 GLY C N 1
ATOM 6973 C CA . GLY C 1 21 ? 42.348 -29.484 158.819 1.00 16.71 38 GLY C CA 1
ATOM 6974 C C . GLY C 1 21 ? 42.365 -29.401 157.308 1.00 17.08 38 GLY C C 1
ATOM 6975 O O . GLY C 1 21 ? 42.983 -30.238 156.655 1.00 18.67 38 GLY C O 1
ATOM 6976 N N . ALA C 1 22 ? 41.708 -28.395 156.740 1.00 15.47 39 ALA C N 1
ATOM 6977 C CA . ALA C 1 22 ? 41.679 -28.254 155.294 1.00 14.97 39 ALA C CA 1
ATOM 6978 C C . ALA C 1 22 ? 42.636 -27.188 154.737 1.00 17.41 39 ALA C C 1
ATOM 6979 O O . ALA C 1 22 ? 42.207 -26.283 154.027 1.00 18.05 39 ALA C O 1
ATOM 6981 N N . GLY C 1 23 ? 43.929 -27.277 155.054 1.00 18.38 40 GLY C N 1
ATOM 6982 C CA . GLY C 1 23 ? 44.873 -26.308 154.509 1.00 18.22 40 GLY C CA 1
ATOM 6983 C C . GLY C 1 23 ? 45.443 -26.932 153.248 1.00 19.12 40 GLY C C 1
ATOM 6984 O O . GLY C 1 23 ? 45.120 -28.080 152.953 1.00 19.52 40 GLY C O 1
ATOM 6985 N N . ILE C 1 24 ? 46.266 -26.221 152.485 1.00 18.92 41 ILE C N 1
ATOM 6986 C CA . ILE C 1 24 ? 46.821 -26.857 151.291 1.00 19.80 41 ILE C CA 1
ATOM 6987 C C . ILE C 1 24 ? 47.415 -28.204 151.697 1.00 19.25 41 ILE C C 1
ATOM 6988 O O . ILE C 1 24 ? 47.439 -29.137 150.897 1.00 19.83 41 ILE C O 1
ATOM 6993 N N . SER C 1 25 ? 47.880 -28.304 152.943 1.00 18.27 42 SER C N 1
ATOM 6994 C CA . SER C 1 25 ? 48.503 -29.534 153.432 1.00 18.40 42 SER C CA 1
ATOM 6995 C C . SER C 1 25 ? 47.503 -30.666 153.653 1.00 19.29 42 SER C C 1
ATOM 6996 O O . SER C 1 25 ? 47.756 -31.815 153.276 1.00 18.74 42 SER C O 1
ATOM 6999 N N . GLY C 1 26 ? 46.370 -30.346 154.269 1.00 20.30 43 GLY C N 1
ATOM 7000 C CA . GLY C 1 26 ? 45.363 -31.368 154.487 1.00 20.21 43 GLY C CA 1
ATOM 7001 C C . GLY C 1 26 ? 44.776 -31.785 153.149 1.00 19.95 43 GLY C C 1
ATOM 7002 O O . GLY C 1 26 ? 44.527 -32.970 152.905 1.00 18.30 43 GLY C O 1
ATOM 7003 N N . SER C 1 27 ? 44.570 -30.794 152.281 1.00 20.66 44 SER C N 1
ATOM 7004 C CA . SER C 1 27 ? 44.011 -31.008 150.948 1.00 21.77 44 SER C CA 1
ATOM 7005 C C . SER C 1 27 ? 44.937 -31.831 150.066 1.00 22.48 44 SER C C 1
ATOM 7006 O O . SER C 1 27 ? 44.487 -32.692 149.306 1.00 23.41 44 SER C O 1
ATOM 7009 N N . ALA C 1 28 ? 46.230 -31.554 150.155 1.00 22.41 45 ALA C N 1
ATOM 7010 C CA . ALA C 1 28 ? 47.202 -32.286 149.367 1.00 23.72 45 ALA C CA 1
ATOM 7011 C C . ALA C 1 28 ? 47.212 -33.745 149.816 1.00 24.57 45 ALA C C 1
ATOM 7012 O O . ALA C 1 28 ? 47.351 -34.656 149.000 1.00 24.68 45 ALA C O 1
ATOM 7014 N N . ALA C 1 29 ? 47.067 -33.954 151.123 1.00 25.00 46 ALA C N 1
ATOM 7015 C CA . ALA C 1 29 ? 47.049 -35.294 151.696 1.00 25.26 46 ALA C CA 1
ATOM 7016 C C . ALA C 1 29 ? 45.784 -35.998 151.229 1.00 26.29 46 ALA C C 1
ATOM 7017 O O . ALA C 1 29 ? 45.797 -37.187 150.903 1.00 25.88 46 ALA C O 1
ATOM 7019 N N . ALA C 1 30 ? 44.686 -35.246 151.203 1.00 27.78 47 ALA C N 1
ATOM 7020 C CA . ALA C 1 30 ? 43.402 -35.781 150.780 1.00 28.66 47 ALA C CA 1
ATOM 7021 C C . ALA C 1 30 ? 43.464 -36.241 149.334 1.00 29.43 47 ALA C C 1
ATOM 7022 O O . ALA C 1 30 ? 43.172 -37.400 149.040 1.00 30.44 47 ALA C O 1
ATOM 7024 N N . LYS C 1 31 ? 43.848 -35.342 148.431 1.00 29.15 48 LYS C N 1
ATOM 7025 C CA . LYS C 1 31 ? 43.926 -35.715 147.029 1.00 28.53 48 LYS C CA 1
ATOM 7026 C C . LYS C 1 31 ? 44.870 -36.891 146.861 1.00 28.77 48 LYS C C 1
ATOM 7027 O O . LYS C 1 31 ? 44.625 -37.784 146.057 1.00 30.14 48 LYS C O 1
ATOM 7033 N N . ALA C 1 32 ? 45.951 -36.898 147.627 1.00 28.66 49 ALA C N 1
ATOM 7034 C CA . ALA C 1 32 ? 46.918 -37.974 147.525 1.00 28.45 49 ALA C CA 1
ATOM 7035 C C . ALA C 1 32 ? 46.267 -39.304 147.844 1.00 29.09 49 ALA C C 1
ATOM 7036 O O . ALA C 1 32 ? 46.212 -40.195 147.001 1.00 30.08 49 ALA C O 1
ATOM 7038 N N . LEU C 1 33 ? 45.765 -39.440 149.062 1.00 29.47 50 LEU C N 1
ATOM 7039 C CA . LEU C 1 33 ? 45.133 -40.682 149.457 1.00 29.92 50 LEU C CA 1
ATOM 7040 C C . LEU C 1 33 ? 43.965 -41.064 148.542 1.00 31.74 50 LEU C C 1
ATOM 7041 O O . LEU C 1 33 ? 43.795 -42.239 148.228 1.00 31.90 50 LEU C O 1
ATOM 7046 N N . HIS C 1 34 ? 43.174 -40.086 148.097 1.00 33.78 51 HIS C N 1
ATOM 7047 C CA . HIS C 1 34 ? 42.031 -40.374 147.215 1.00 35.92 51 HIS C CA 1
ATOM 7048 C C . HIS C 1 34 ? 42.489 -40.987 145.901 1.00 37.04 51 HIS C C 1
ATOM 7049 O O . HIS C 1 34 ? 42.028 -42.060 145.523 1.00 37.38 51 HIS C O 1
ATOM 7051 N N . ASP C 1 35 ? 43.392 -40.302 145.204 1.00 38.42 52 ASP C N 1
ATOM 7052 C CA . ASP C 1 35 ? 43.908 -40.801 143.935 1.00 39.61 52 ASP C CA 1
ATOM 7053 C C . ASP C 1 35 ? 44.485 -42.199 144.097 1.00 40.82 52 ASP C C 1
ATOM 7054 O O . ASP C 1 35 ? 44.430 -43.011 143.171 1.00 41.14 52 ASP C O 1
ATOM 7059 N N . GLN C 1 36 ? 45.040 -42.472 145.276 1.00 41.92 53 GLN C N 1
ATOM 7060 C CA . GLN C 1 36 ? 45.627 -43.774 145.562 1.00 42.32 53 GLN C CA 1
ATOM 7061 C C . GLN C 1 36 ? 44.507 -44.799 145.753 1.00 41.44 53 GLN C C 1
ATOM 7062 O O . GLN C 1 36 ? 44.757 -46.000 145.835 1.00 42.07 53 GLN C O 1
ATOM 7068 N N . GLY C 1 37 ? 43.269 -44.318 145.813 1.00 39.94 54 GLY C N 1
ATOM 7069 C CA . GLY C 1 37 ? 42.132 -45.210 145.971 1.00 38.48 54 GLY C CA 1
ATOM 7070 C C . GLY C 1 37 ? 41.670 -45.480 147.393 1.00 37.21 54 GLY C C 1
ATOM 7071 O O . GLY C 1 37 ? 40.862 -46.383 147.624 1.00 37.96 54 GLY C O 1
ATOM 7072 N N . ALA C 1 38 ? 42.173 -44.714 148.353 1.00 35.29 55 ALA C N 1
ATOM 7073 C CA . ALA C 1 38 ? 41.772 -44.902 149.738 1.00 33.05 55 ALA C CA 1
ATOM 7074 C C . ALA C 1 38 ? 40.590 -43.998 150.056 1.00 31.67 55 ALA C C 1
ATOM 7075 O O . ALA C 1 38 ? 40.406 -42.950 149.427 1.00 31.18 55 ALA C O 1
ATOM 7077 N N . SER C 1 39 ? 39.777 -44.414 151.021 1.00 29.64 56 SER C N 1
ATOM 7078 C CA . SER C 1 39 ? 38.627 -43.618 151.417 1.00 28.09 56 SER C CA 1
ATOM 7079 C C . SER C 1 39 ? 39.139 -42.495 152.315 1.00 27.84 56 SER C C 1
ATOM 7080 O O . SER C 1 39 ? 39.838 -42.726 153.306 1.00 28.05 56 SER C O 1
ATOM 7083 N N . VAL C 1 40 ? 38.775 -41.274 151.960 1.00 26.44 57 VAL C N 1
ATOM 7084 C CA . VAL C 1 40 ? 39.227 -40.109 152.677 1.00 24.75 57 VAL C CA 1
ATOM 7085 C C . VAL C 1 40 ? 38.093 -39.235 153.217 1.00 25.85 57 VAL C C 1
ATOM 7086 O O . VAL C 1 40 ? 37.014 -39.156 152.636 1.00 25.49 57 VAL C O 1
ATOM 7090 N N . LEU C 1 41 ? 38.352 -38.577 154.339 1.00 27.10 58 LEU C N 1
ATOM 7091 C CA . LEU C 1 41 ? 37.374 -37.683 154.945 1.00 26.98 58 LEU C CA 1
ATOM 7092 C C . LEU C 1 41 ? 38.121 -36.533 155.644 1.00 28.05 58 LEU C C 1
ATOM 7093 O O . LEU C 1 41 ? 38.861 -36.760 156.605 1.00 28.84 58 LEU C O 1
ATOM 7098 N N . VAL C 1 42 ? 37.944 -35.308 155.146 1.00 28.42 59 VAL C N 1
ATOM 7099 C CA . VAL C 1 42 ? 38.611 -34.133 155.723 1.00 28.06 59 VAL C CA 1
ATOM 7100 C C . VAL C 1 42 ? 37.689 -33.401 156.697 1.00 27.60 59 VAL C C 1
ATOM 7101 O O . VAL C 1 42 ? 36.566 -33.030 156.358 1.00 28.02 59 VAL C O 1
ATOM 7105 N N . VAL C 1 43 ? 38.177 -33.192 157.910 1.00 27.15 60 VAL C N 1
ATOM 7106 C CA . VAL C 1 43 ? 37.411 -32.514 158.940 1.00 26.29 60 VAL C CA 1
ATOM 7107 C C . VAL C 1 43 ? 37.979 -31.108 159.167 1.00 26.91 60 VAL C C 1
ATOM 7108 O O . VAL C 1 43 ? 39.156 -30.960 159.487 1.00 28.17 60 VAL C O 1
ATOM 7112 N N . GLU C 1 44 ? 37.148 -30.081 158.986 1.00 26.91 61 GLU C N 1
ATOM 7113 C CA . GLU C 1 44 ? 37.581 -28.694 159.160 1.00 27.18 61 GLU C CA 1
ATOM 7114 C C . GLU C 1 44 ? 36.995 -27.994 160.386 1.00 28.70 61 GLU C C 1
ATOM 7115 O O . GLU C 1 44 ? 35.848 -28.230 160.758 1.00 29.09 61 GLU C O 1
ATOM 7121 N N . ALA C 1 45 ? 37.778 -27.110 160.994 1.00 29.58 62 ALA C N 1
ATOM 7122 C CA . ALA C 1 45 ? 37.319 -26.396 162.176 1.00 29.42 62 ALA C CA 1
ATOM 7123 C C . ALA C 1 45 ? 36.298 -25.330 161.862 1.00 29.57 62 ALA C C 1
ATOM 7124 O O . ALA C 1 45 ? 35.216 -25.343 162.444 1.00 30.08 62 ALA C O 1
ATOM 7126 N N . ASN C 1 46 ? 36.608 -24.391 160.973 1.00 29.22 63 ASN C N 1
ATOM 7127 C CA . ASN C 1 46 ? 35.594 -23.380 160.698 1.00 30.96 63 ASN C CA 1
ATOM 7128 C C . ASN C 1 46 ? 34.870 -23.527 159.381 1.00 30.88 63 ASN C C 1
ATOM 7129 O O . ASN C 1 46 ? 34.765 -24.627 158.851 1.00 31.02 63 ASN C O 1
ATOM 7134 N N . ASP C 1 47 ? 34.375 -22.411 158.855 1.00 31.28 64 ASP C N 1
ATOM 7135 C CA . ASP C 1 47 ? 33.578 -22.433 157.640 1.00 31.45 64 ASP C CA 1
ATOM 7136 C C . ASP C 1 47 ? 34.192 -22.124 156.278 1.00 31.38 64 ASP C C 1
ATOM 7137 O O . ASP C 1 47 ? 33.465 -21.861 155.325 1.00 31.99 64 ASP C O 1
ATOM 7142 N N . ARG C 1 48 ? 35.510 -22.141 156.154 1.00 30.37 65 ARG C N 1
ATOM 7143 C CA . ARG C 1 48 ? 36.083 -21.892 154.845 1.00 30.39 65 ARG C CA 1
ATOM 7144 C C . ARG C 1 48 ? 37.143 -22.944 154.619 1.00 31.30 65 ARG C C 1
ATOM 7145 O O . ARG C 1 48 ? 37.774 -23.402 155.566 1.00 30.96 65 ARG C O 1
ATOM 7153 N N . ILE C 1 49 ? 37.335 -23.329 153.362 1.00 32.58 66 ILE C N 1
ATOM 7154 C CA . ILE C 1 49 ? 38.268 -24.393 153.046 1.00 33.64 66 ILE C CA 1
ATOM 7155 C C . ILE C 1 49 ? 39.758 -24.122 152.989 1.00 35.08 66 ILE C C 1
ATOM 7156 O O . ILE C 1 49 ? 40.538 -25.045 153.207 1.00 37.70 66 ILE C O 1
ATOM 7161 N N . GLY C 1 50 ? 40.189 -22.902 152.706 1.00 34.70 67 GLY C N 1
ATOM 7162 C CA . GLY C 1 50 ? 41.631 -22.688 152.696 1.00 34.78 67 GLY C CA 1
ATOM 7163 C C . GLY C 1 50 ? 42.161 -22.725 154.128 1.00 34.48 67 GLY C C 1
ATOM 7164 O O . GLY C 1 50 ? 41.397 -22.949 155.077 1.00 36.29 67 GLY C O 1
ATOM 7165 N N . GLY C 1 51 ? 43.459 -22.524 154.311 1.00 32.28 68 GLY C N 1
ATOM 7166 C CA . GLY C 1 51 ? 43.985 -22.500 155.665 1.00 30.58 68 GLY C CA 1
ATOM 7167 C C . GLY C 1 51 ? 44.511 -21.098 155.889 1.00 29.51 68 GLY C C 1
ATOM 7168 O O . GLY C 1 51 ? 43.744 -20.137 155.933 1.00 27.63 68 GLY C O 1
ATOM 7169 N N . ARG C 1 52 ? 45.831 -20.981 156.022 1.00 29.81 69 ARG C N 1
ATOM 7170 C CA . ARG C 1 52 ? 46.481 -19.682 156.179 1.00 28.40 69 ARG C CA 1
ATOM 7171 C C . ARG C 1 52 ? 46.539 -19.205 154.733 1.00 28.56 69 ARG C C 1
ATOM 7172 O O . ARG C 1 52 ? 47.297 -18.313 154.358 1.00 29.09 69 ARG C O 1
ATOM 7180 N N . THR C 1 53 ? 45.705 -19.857 153.933 1.00 28.90 70 THR C N 1
ATOM 7181 C CA . THR C 1 53 ? 45.539 -19.598 152.518 1.00 28.76 70 THR C CA 1
ATOM 7182 C C . THR C 1 53 ? 44.071 -19.184 152.443 1.00 29.69 70 THR C C 1
ATOM 7183 O O . THR C 1 53 ? 43.172 -20.018 152.366 1.00 30.97 70 THR C O 1
ATOM 7187 N N . TRP C 1 54 ? 43.847 -17.874 152.503 1.00 30.24 71 TRP C N 1
ATOM 7188 C CA . TRP C 1 54 ? 42.503 -17.296 152.509 1.00 30.79 71 TRP C CA 1
ATOM 7189 C C . TRP C 1 54 ? 42.263 -16.411 151.285 1.00 31.85 71 TRP C C 1
ATOM 7190 O O . TRP C 1 54 ? 42.972 -15.421 151.075 1.00 31.12 71 TRP C O 1
ATOM 7201 N N . THR C 1 55 ? 41.257 -16.755 150.485 1.00 33.10 72 THR C N 1
ATOM 7202 C CA . THR C 1 55 ? 40.965 -15.980 149.288 1.00 35.35 72 THR C CA 1
ATOM 7203 C C . THR C 1 55 ? 39.527 -15.506 149.215 1.00 37.96 72 THR C C 1
ATOM 7204 O O . THR C 1 55 ? 38.635 -16.146 149.755 1.00 38.21 72 THR C O 1
ATOM 7208 N N . GLU C 1 56 ? 39.320 -14.373 148.550 1.00 42.09 73 GLU C N 1
ATOM 7209 C CA . GLU C 1 56 ? 37.991 -13.804 148.338 1.00 46.87 73 GLU C CA 1
ATOM 7210 C C . GLU C 1 56 ? 37.947 -13.082 146.998 1.00 50.04 73 GLU C C 1
ATOM 7211 O O . GLU C 1 56 ? 38.445 -11.963 146.858 1.00 50.13 73 GLU C O 1
ATOM 7217 N N . GLN C 1 57 ? 37.348 -13.742 146.013 1.00 54.06 74 GLN C N 1
ATOM 7218 C CA . GLN C 1 57 ? 37.234 -13.202 144.663 1.00 58.07 74 GLN C CA 1
ATOM 7219 C C . GLN C 1 57 ? 36.135 -12.145 144.597 1.00 60.48 74 GLN C C 1
ATOM 7220 O O . GLN C 1 57 ? 36.029 -11.391 143.622 1.00 61.33 74 GLN C O 1
ATOM 7226 N N . GLU C 1 58 ? 35.322 -12.100 145.652 1.00 62.11 75 GLU C N 1
ATOM 7227 C CA . GLU C 1 58 ? 34.236 -11.141 145.760 1.00 62.55 75 GLU C CA 1
ATOM 7228 C C . GLU C 1 58 ? 34.847 -9.840 146.273 1.00 62.04 75 GLU C C 1
ATOM 7229 O O . GLU C 1 58 ? 34.186 -8.801 146.315 1.00 61.33 75 GLU C O 1
ATOM 7235 N N . GLY C 1 59 ? 36.126 -9.931 146.647 1.00 62.02 76 GLY C N 1
ATOM 7236 C CA . GLY C 1 59 ? 36.905 -8.816 147.177 1.00 61.32 76 GLY C CA 1
ATOM 7237 C C . GLY C 1 59 ? 36.560 -7.400 146.758 1.00 60.46 76 GLY C C 1
ATOM 7238 O O . GLY C 1 59 ? 36.660 -7.041 145.583 1.00 60.07 76 GLY C O 1
ATOM 7239 N N . ALA C 1 60 ? 36.205 -6.584 147.750 1.00 59.58 77 ALA C N 1
ATOM 7240 C CA . ALA C 1 60 ? 35.814 -5.183 147.552 1.00 59.07 77 ALA C CA 1
ATOM 7241 C C . ALA C 1 60 ? 36.647 -4.346 146.563 1.00 57.52 77 ALA C C 1
ATOM 7242 O O . ALA C 1 60 ? 36.242 -3.259 146.148 1.00 56.28 77 ALA C O 1
ATOM 7244 N N . PRO C 1 61 ? 37.835 -4.819 146.194 1.00 56.58 78 PRO C N 1
ATOM 7245 C CA . PRO C 1 61 ? 38.551 -3.957 145.250 1.00 54.48 78 PRO C CA 1
ATOM 7246 C C . PRO C 1 61 ? 38.329 -4.423 143.834 1.00 51.29 78 PRO C C 1
ATOM 7247 O O . PRO C 1 61 ? 37.299 -5.004 143.520 1.00 50.58 78 PRO C O 1
ATOM 7251 N N . GLY C 1 62 ? 39.321 -4.182 142.987 1.00 48.48 79 GLY C N 1
ATOM 7252 C CA . GLY C 1 62 ? 39.222 -4.594 141.602 1.00 45.95 79 GLY C CA 1
ATOM 7253 C C . GLY C 1 62 ? 40.052 -5.826 141.300 1.00 43.95 79 GLY C C 1
ATOM 7254 O O . GLY C 1 62 ? 41.076 -5.753 140.616 1.00 43.01 79 GLY C O 1
ATOM 7255 N N . GLY C 1 63 ? 39.596 -6.964 141.811 1.00 42.15 80 GLY C N 1
ATOM 7256 C CA . GLY C 1 63 ? 40.286 -8.218 141.594 1.00 40.69 80 GLY C CA 1
ATOM 7257 C C . GLY C 1 63 ? 40.141 -9.096 142.818 1.00 40.51 80 GLY C C 1
ATOM 7258 O O . GLY C 1 63 ? 39.801 -8.601 143.894 1.00 41.32 80 GLY C O 1
ATOM 7259 N N . PRO C 1 64 ? 40.368 -10.411 142.691 1.00 39.67 81 PRO C N 1
ATOM 7260 C CA . PRO C 1 64 ? 40.235 -11.266 143.872 1.00 38.69 81 PRO C CA 1
ATOM 7261 C C . PRO C 1 64 ? 41.302 -10.821 144.861 1.00 37.64 81 PRO C C 1
ATOM 7262 O O . PRO C 1 64 ? 42.285 -10.191 144.459 1.00 37.59 81 PRO C O 1
ATOM 7266 N N . ILE C 1 65 ? 41.118 -11.139 146.142 1.00 36.00 82 ILE C N 1
ATOM 7267 C CA . ILE C 1 65 ? 42.093 -10.749 147.158 1.00 33.17 82 ILE C CA 1
ATOM 7268 C C . ILE C 1 65 ? 42.486 -11.908 148.082 1.00 32.51 82 ILE C C 1
ATOM 7269 O O . ILE C 1 65 ? 41.651 -12.730 148.470 1.00 32.45 82 ILE C O 1
ATOM 7274 N N . ASP C 1 66 ? 43.773 -11.973 148.409 1.00 31.32 83 ASP C N 1
ATOM 7275 C CA . ASP C 1 66 ? 44.307 -13.004 149.290 1.00 29.38 83 ASP C CA 1
ATOM 7276 C C . ASP C 1 66 ? 44.626 -12.384 150.642 1.00 28.04 83 ASP C C 1
ATOM 7277 O O . ASP C 1 66 ? 45.415 -11.444 150.722 1.00 26.96 83 ASP C O 1
ATOM 7282 N N . TYR C 1 67 ? 44.011 -12.907 151.698 1.00 27.01 84 TYR C N 1
ATOM 7283 C CA . TYR C 1 67 ? 44.262 -12.403 153.042 1.00 25.65 84 TYR C CA 1
ATOM 7284 C C . TYR C 1 67 ? 45.363 -13.221 153.679 1.00 24.63 84 TYR C C 1
ATOM 7285 O O . TYR C 1 67 ? 45.885 -12.865 154.729 1.00 24.90 84 TYR C O 1
ATOM 7294 N N . GLY C 1 68 ? 45.705 -14.332 153.039 1.00 24.33 85 GLY C N 1
ATOM 7295 C CA . GLY C 1 68 ? 46.741 -15.196 153.562 1.00 23.94 85 GLY C CA 1
ATOM 7296 C C . GLY C 1 68 ? 47.899 -15.281 152.596 1.00 24.14 85 GLY C C 1
ATOM 7297 O O . GLY C 1 68 ? 48.221 -14.303 151.921 1.00 24.95 85 GLY C O 1
ATOM 7298 N N . GLY C 1 69 ? 48.531 -16.449 152.535 1.00 23.29 86 GLY C N 1
ATOM 7299 C CA . GLY C 1 69 ? 49.653 -16.639 151.640 1.00 21.76 86 GLY C CA 1
ATOM 7300 C C . GLY C 1 69 ? 49.260 -16.648 150.186 1.00 22.15 86 GLY C C 1
ATOM 7301 O O . GLY C 1 69 ? 48.140 -17.036 149.840 1.00 22.92 86 GLY C O 1
ATOM 7302 N N . MET C 1 70 ? 50.180 -16.228 149.325 1.00 22.07 87 MET C N 1
ATOM 7303 C CA . MET C 1 70 ? 49.893 -16.199 147.901 1.00 22.35 87 MET C CA 1
ATOM 7304 C C . MET C 1 70 ? 51.105 -16.237 146.969 1.00 21.94 87 MET C C 1
ATOM 7305 O O . MET C 1 70 ? 50.940 -16.335 145.757 1.00 23.36 87 MET C O 1
ATOM 7310 N N . PHE C 1 71 ? 52.315 -16.156 147.504 1.00 20.21 88 PHE C N 1
ATOM 7311 C CA . PHE C 1 71 ? 53.483 -16.174 146.634 1.00 18.52 88 PHE C CA 1
ATOM 7312 C C . PHE C 1 71 ? 54.003 -17.573 146.334 1.00 18.22 88 PHE C C 1
ATOM 7313 O O . PHE C 1 71 ? 54.077 -18.428 147.219 1.00 18.61 88 PHE C O 1
ATOM 7321 N N . ILE C 1 72 ? 54.348 -17.804 145.071 1.00 17.09 89 ILE C N 1
ATOM 7322 C CA . ILE C 1 72 ? 54.880 -19.093 144.649 1.00 16.00 89 ILE C CA 1
ATOM 7323 C C . ILE C 1 72 ? 56.355 -18.905 144.354 1.00 16.32 89 ILE C C 1
ATOM 7324 O O . ILE C 1 72 ? 56.738 -17.969 143.652 1.00 15.26 89 ILE C O 1
ATOM 7329 N N . GLY C 1 73 ? 57.178 -19.790 144.910 1.00 17.20 90 GLY C N 1
ATOM 7330 C CA . GLY C 1 73 ? 58.610 -19.703 144.709 1.00 19.16 90 GLY C CA 1
ATOM 7331 C C . GLY C 1 73 ? 59.030 -20.419 143.449 1.00 20.18 90 GLY C C 1
ATOM 7332 O O . GLY C 1 73 ? 58.373 -21.365 143.036 1.00 20.81 90 GLY C O 1
ATOM 7333 N N . GLU C 1 74 ? 60.126 -19.982 142.838 1.00 21.30 91 GLU C N 1
ATOM 7334 C CA . GLU C 1 74 ? 60.580 -20.616 141.616 1.00 21.53 91 GLU C CA 1
ATOM 7335 C C . GLU C 1 74 ? 60.976 -22.074 141.814 1.00 20.62 91 GLU C C 1
ATOM 7336 O O . GLU C 1 74 ? 60.874 -22.868 140.887 1.00 22.16 91 GLU C O 1
ATOM 7342 N N . THR C 1 75 ? 61.418 -22.447 143.007 1.00 18.77 92 THR C N 1
ATOM 7343 C CA . THR C 1 75 ? 61.764 -23.846 143.223 1.00 17.35 92 THR C CA 1
ATOM 7344 C C . THR C 1 75 ? 60.620 -24.561 143.929 1.00 17.73 92 THR C C 1
ATOM 7345 O O . THR C 1 75 ? 60.791 -25.654 144.459 1.00 17.16 92 THR C O 1
ATOM 7349 N N . HIS C 1 76 ? 59.449 -23.932 143.936 1.00 19.00 93 HIS C N 1
ATOM 7350 C CA . HIS C 1 76 ? 58.270 -24.505 144.583 1.00 20.38 93 HIS C CA 1
ATOM 7351 C C . HIS C 1 76 ? 57.630 -25.563 143.695 1.00 19.97 93 HIS C C 1
ATOM 7352 O O . HIS C 1 76 ? 56.451 -25.513 143.337 1.00 18.78 93 HIS C O 1
ATOM 7359 N N . THR C 1 77 ? 58.461 -26.542 143.378 1.00 19.40 94 THR C N 1
ATOM 7360 C CA . THR C 1 77 ? 58.132 -27.644 142.512 1.00 18.72 94 THR C CA 1
ATOM 7361 C C . THR C 1 77 ? 56.797 -28.371 142.728 1.00 18.42 94 THR C C 1
ATOM 7362 O O . THR C 1 77 ? 55.974 -28.439 141.816 1.00 16.53 94 THR C O 1
ATOM 7366 N N . HIS C 1 78 ? 56.580 -28.914 143.923 1.00 19.98 95 HIS C N 1
ATOM 7367 C CA . HIS C 1 78 ? 55.354 -29.663 144.218 1.00 21.37 95 HIS C CA 1
ATOM 7368 C C . HIS C 1 78 ? 54.077 -28.846 144.148 1.00 21.93 95 HIS C C 1
ATOM 7369 O O . HIS C 1 78 ? 53.057 -29.327 143.656 1.00 22.98 95 HIS C O 1
ATOM 7376 N N . LEU C 1 79 ? 54.128 -27.620 144.658 1.00 22.81 96 LEU C N 1
ATOM 7377 C CA . LEU C 1 79 ? 52.974 -26.732 144.642 1.00 22.07 96 LEU C CA 1
ATOM 7378 C C . LEU C 1 79 ? 52.610 -26.404 143.199 1.00 23.05 96 LEU C C 1
ATOM 7379 O O . LEU C 1 79 ? 51.450 -26.501 142.807 1.00 23.57 96 LEU C O 1
ATOM 7384 N N . ILE C 1 80 ? 53.607 -26.029 142.406 1.00 23.93 97 ILE C N 1
ATOM 7385 C CA . ILE C 1 80 ? 53.377 -25.690 141.007 1.00 25.43 97 ILE C CA 1
ATOM 7386 C C . ILE C 1 80 ? 52.669 -26.819 140.255 1.00 26.87 97 ILE C C 1
ATOM 7387 O O . ILE C 1 80 ? 51.710 -26.577 139.518 1.00 26.87 97 ILE C O 1
ATOM 7392 N N . GLU C 1 81 ? 53.135 -28.049 140.446 1.00 28.69 98 GLU C N 1
ATOM 7393 C CA . GLU C 1 81 ? 52.523 -29.191 139.779 1.00 29.86 98 GLU C CA 1
ATOM 7394 C C . GLU C 1 81 ? 51.093 -29.373 140.287 1.00 27.92 98 GLU C C 1
ATOM 7395 O O . GLU C 1 81 ? 50.147 -29.346 139.504 1.00 28.29 98 GLU C O 1
ATOM 7401 N N . LEU C 1 82 ? 50.929 -29.550 141.593 1.00 25.47 99 LEU C N 1
ATOM 7402 C CA . LEU C 1 82 ? 49.593 -29.735 142.148 1.00 24.52 99 LEU C CA 1
ATOM 7403 C C . LEU C 1 82 ? 48.595 -28.745 141.550 1.00 24.99 99 LEU C C 1
ATOM 7404 O O . LEU C 1 82 ? 47.696 -29.125 140.809 1.00 24.62 99 LEU C O 1
ATOM 7409 N N . GLY C 1 83 ? 48.776 -27.470 141.861 1.00 26.52 100 GLY C N 1
ATOM 7410 C CA . GLY C 1 83 ? 47.877 -26.451 141.355 1.00 27.09 100 GLY C CA 1
ATOM 7411 C C . GLY C 1 83 ? 47.754 -26.379 139.846 1.00 27.69 100 GLY C C 1
ATOM 7412 O O . GLY C 1 83 ? 46.692 -26.038 139.332 1.00 27.59 100 GLY C O 1
ATOM 7413 N N . THR C 1 84 ? 48.824 -26.691 139.122 1.00 28.31 101 THR C N 1
ATOM 7414 C CA . THR C 1 84 ? 48.759 -26.621 137.666 1.00 29.25 101 THR C CA 1
ATOM 7415 C C . THR C 1 84 ? 47.891 -27.751 137.110 1.00 28.92 101 THR C C 1
ATOM 7416 O O . THR C 1 84 ? 47.102 -27.548 136.178 1.00 28.08 101 THR C O 1
ATOM 7420 N N . SER C 1 85 ? 48.030 -28.935 137.699 1.00 28.17 102 SER C N 1
ATOM 7421 C CA . SER C 1 85 ? 47.258 -30.086 137.268 1.00 27.77 102 SER C CA 1
ATOM 7422 C C . SER C 1 85 ? 45.810 -29.806 137.612 1.00 27.91 102 SER C C 1
ATOM 7423 O O . SER C 1 85 ? 44.905 -30.266 136.921 1.00 29.19 102 SER C O 1
ATOM 7426 N N . LEU C 1 86 ? 45.595 -29.055 138.689 1.00 27.74 103 LEU C N 1
ATOM 7427 C CA . LEU C 1 86 ? 44.245 -28.693 139.112 1.00 27.50 103 LEU C CA 1
ATOM 7428 C C . LEU C 1 86 ? 43.640 -27.716 138.104 1.00 28.13 103 LEU C C 1
ATOM 7429 O O . LEU C 1 86 ? 42.462 -27.379 138.190 1.00 28.48 103 LEU C O 1
ATOM 7434 N N . GLY C 1 87 ? 44.453 -27.256 137.155 1.00 29.17 104 GLY C N 1
ATOM 7435 C CA . GLY C 1 87 ? 43.959 -26.340 136.138 1.00 30.48 104 GLY C CA 1
ATOM 7436 C C . GLY C 1 87 ? 44.226 -24.862 136.354 1.00 31.51 104 GLY C C 1
ATOM 7437 O O . GLY C 1 87 ? 43.865 -24.037 135.512 1.00 31.14 104 GLY C O 1
ATOM 7438 N N . LEU C 1 88 ? 44.852 -24.519 137.475 1.00 32.47 105 LEU C N 1
ATOM 7439 C CA . LEU C 1 88 ? 45.160 -23.125 137.784 1.00 32.50 105 LEU C CA 1
ATOM 7440 C C . LEU C 1 88 ? 46.276 -22.659 136.856 1.00 32.96 105 LEU C C 1
ATOM 7441 O O . LEU C 1 88 ? 47.075 -23.475 136.384 1.00 32.50 105 LEU C O 1
ATOM 7446 N N . GLU C 1 89 ? 46.317 -21.356 136.590 1.00 33.74 106 GLU C N 1
ATOM 7447 C CA . GLU C 1 89 ? 47.332 -20.772 135.717 1.00 35.86 106 GLU C CA 1
ATOM 7448 C C . GLU C 1 89 ? 48.130 -19.713 136.497 1.00 34.94 106 GLU C C 1
ATOM 7449 O O . GLU C 1 89 ? 47.552 -18.804 137.091 1.00 35.08 106 GLU C O 1
ATOM 7455 N N . MET C 1 90 ? 49.457 -19.831 136.484 1.00 33.08 107 MET C N 1
ATOM 7456 C CA . MET C 1 90 ? 50.335 -18.906 137.201 1.00 30.76 107 MET C CA 1
ATOM 7457 C C . MET C 1 90 ? 50.528 -17.554 136.504 1.00 30.12 107 MET C C 1
ATOM 7458 O O . MET C 1 90 ? 50.031 -17.342 135.399 1.00 30.89 107 MET C O 1
ATOM 7463 N N . THR C 1 91 ? 51.248 -16.649 137.171 1.00 28.42 108 THR C N 1
ATOM 7464 C CA . THR C 1 91 ? 51.570 -15.322 136.639 1.00 26.59 108 THR C CA 1
ATOM 7465 C C . THR C 1 91 ? 52.709 -14.727 137.461 1.00 26.35 108 THR C C 1
ATOM 7466 O O . THR C 1 91 ? 52.749 -14.864 138.681 1.00 26.47 108 THR C O 1
ATOM 7470 N N . PRO C 1 92 ? 53.653 -14.054 136.798 1.00 26.39 109 PRO C N 1
ATOM 7471 C CA . PRO C 1 92 ? 54.822 -13.426 137.427 1.00 27.34 109 PRO C CA 1
ATOM 7472 C C . PRO C 1 92 ? 54.491 -12.449 138.540 1.00 28.54 109 PRO C C 1
ATOM 7473 O O . PRO C 1 92 ? 53.560 -11.650 138.412 1.00 30.17 109 PRO C O 1
ATOM 7477 N N . SER C 1 93 ? 55.262 -12.493 139.622 1.00 28.71 110 SER C N 1
ATOM 7478 C CA . SER C 1 93 ? 55.027 -11.581 140.735 1.00 29.25 110 SER C CA 1
ATOM 7479 C C . SER C 1 93 ? 55.895 -10.324 140.629 1.00 29.16 110 SER C C 1
ATOM 7480 O O . SER C 1 93 ? 55.381 -9.200 140.635 1.00 28.88 110 SER C O 1
ATOM 7483 N N . GLY C 1 94 ? 57.206 -10.527 140.524 1.00 29.24 111 GLY C N 1
ATOM 7484 C CA . GLY C 1 94 ? 58.147 -9.421 140.441 1.00 29.56 111 GLY C CA 1
ATOM 7485 C C . GLY C 1 94 ? 57.727 -8.265 139.556 1.00 30.22 111 GLY C C 1
ATOM 7486 O O . GLY C 1 94 ? 56.903 -8.439 138.651 1.00 30.55 111 GLY C O 1
ATOM 7487 N N . LYS C 1 95 ? 58.285 -7.083 139.831 1.00 30.46 112 LYS C N 1
ATOM 7488 C CA . LYS C 1 95 ? 57.998 -5.872 139.056 1.00 30.60 112 LYS C CA 1
ATOM 7489 C C . LYS C 1 95 ? 59.285 -5.133 138.692 1.00 31.30 112 LYS C C 1
ATOM 7490 O O . LYS C 1 95 ? 60.273 -5.169 139.423 1.00 32.03 112 LYS C O 1
ATOM 7496 N N . PRO C 1 96 ? 59.280 -4.449 137.544 1.00 31.62 113 PRO C N 1
ATOM 7497 C CA . PRO C 1 96 ? 60.420 -3.688 137.033 1.00 32.37 113 PRO C CA 1
ATOM 7498 C C . PRO C 1 96 ? 60.679 -2.430 137.834 1.00 33.97 113 PRO C C 1
ATOM 7499 O O . PRO C 1 96 ? 59.759 -1.648 138.093 1.00 36.29 113 PRO C O 1
ATOM 7503 N N . GLY C 1 97 ? 61.928 -2.211 138.215 1.00 34.23 114 GLY C N 1
ATOM 7504 C CA . GLY C 1 97 ? 62.219 -1.001 138.954 1.00 34.10 114 GLY C CA 1
ATOM 7505 C C . GLY C 1 97 ? 63.161 -1.162 140.116 1.00 33.48 114 GLY C C 1
ATOM 7506 O O . GLY C 1 97 ? 63.657 -2.254 140.399 1.00 34.32 114 GLY C O 1
ATOM 7507 N N . ASP C 1 98 ? 63.406 -0.047 140.789 1.00 32.45 115 ASP C N 1
ATOM 7508 C CA . ASP C 1 98 ? 64.293 -0.025 141.931 1.00 31.99 115 ASP C CA 1
ATOM 7509 C C . ASP C 1 98 ? 63.559 -0.456 143.194 1.00 31.70 115 ASP C C 1
ATOM 7510 O O . ASP C 1 98 ? 62.402 -0.063 143.428 1.00 31.93 115 ASP C O 1
ATOM 7515 N N . ASP C 1 99 ? 64.226 -1.285 143.993 1.00 29.95 116 ASP C N 1
ATOM 7516 C CA . ASP C 1 99 ? 63.661 -1.721 145.253 1.00 28.87 116 ASP C CA 1
ATOM 7517 C C . ASP C 1 99 ? 63.947 -0.566 146.209 1.00 29.12 116 ASP C C 1
ATOM 7518 O O . ASP C 1 99 ? 64.891 0.211 146.004 1.00 27.68 116 ASP C O 1
ATOM 7523 N N . THR C 1 100 ? 63.144 -0.440 147.253 1.00 28.73 117 THR C N 1
ATOM 7524 C CA . THR C 1 100 ? 63.360 0.650 148.181 1.00 28.00 117 THR C CA 1
ATOM 7525 C C . THR C 1 100 ? 63.745 0.209 149.579 1.00 26.73 117 THR C C 1
ATOM 7526 O O . THR C 1 100 ? 63.279 -0.804 150.090 1.00 25.52 117 THR C O 1
ATOM 7530 N N . TYR C 1 101 ? 64.617 0.988 150.191 1.00 26.52 118 TYR C N 1
ATOM 7531 C CA . TYR C 1 101 ? 65.038 0.710 151.547 1.00 26.98 118 TYR C CA 1
ATOM 7532 C C . TYR C 1 101 ? 64.900 1.960 152.391 1.00 26.86 118 TYR C C 1
ATOM 7533 O O . TYR C 1 101 ? 65.298 3.056 151.980 1.00 27.63 118 TYR C O 1
ATOM 7542 N N . ILE C 1 102 ? 64.322 1.792 153.569 1.00 25.23 119 ILE C N 1
ATOM 7543 C CA . ILE C 1 102 ? 64.212 2.889 154.494 1.00 23.45 119 ILE C CA 1
ATOM 7544 C C . ILE C 1 102 ? 64.981 2.422 155.711 1.00 22.57 119 ILE C C 1
ATOM 7545 O O . ILE C 1 102 ? 64.519 1.595 156.500 1.00 21.48 119 ILE C O 1
ATOM 7550 N N . VAL C 1 103 ? 66.200 2.930 155.812 1.00 22.85 120 VAL C N 1
ATOM 7551 C CA . VAL C 1 103 ? 67.089 2.591 156.903 1.00 23.21 120 VAL C CA 1
ATOM 7552 C C . VAL C 1 103 ? 67.226 3.798 157.827 1.00 23.88 120 VAL C C 1
ATOM 7553 O O . VAL C 1 103 ? 67.791 4.826 157.447 1.00 23.67 120 VAL C O 1
ATOM 7557 N N . ALA C 1 104 ? 66.700 3.661 159.039 1.00 24.28 121 ALA C N 1
ATOM 7558 C CA . ALA C 1 104 ? 66.753 4.731 160.015 1.00 25.16 121 ALA C CA 1
ATOM 7559 C C . ALA C 1 104 ? 66.065 5.967 159.449 1.00 26.22 121 ALA C C 1
ATOM 7560 O O . ALA C 1 104 ? 66.615 7.072 159.477 1.00 26.58 121 ALA C O 1
ATOM 7562 N N . GLY C 1 105 ? 64.861 5.765 158.919 1.00 26.42 122 GLY C N 1
ATOM 7563 C CA . GLY C 1 105 ? 64.099 6.871 158.372 1.00 26.06 122 GLY C CA 1
ATOM 7564 C C . GLY C 1 105 ? 64.558 7.445 157.041 1.00 25.89 122 GLY C C 1
ATOM 7565 O O . GLY C 1 105 ? 63.868 8.293 156.474 1.00 26.09 122 GLY C O 1
ATOM 7566 N N . ASN C 1 106 ? 65.703 7.006 156.530 1.00 25.15 123 ASN C N 1
ATOM 7567 C CA . ASN C 1 106 ? 66.179 7.526 155.253 1.00 25.82 123 ASN C CA 1
ATOM 7568 C C . ASN C 1 106 ? 65.781 6.630 154.092 1.00 24.02 123 ASN C C 1
ATOM 7569 O O . ASN C 1 106 ? 65.911 5.406 154.161 1.00 24.28 123 ASN C O 1
ATOM 7574 N N . VAL C 1 107 ? 65.309 7.255 153.021 1.00 21.81 124 VAL C N 1
ATOM 7575 C CA . VAL C 1 107 ? 64.881 6.537 151.829 1.00 20.11 124 VAL C CA 1
ATOM 7576 C C . VAL C 1 107 ? 66.049 6.250 150.898 1.00 20.72 124 VAL C C 1
ATOM 7577 O O . VAL C 1 107 ? 66.716 7.168 150.428 1.00 21.02 124 VAL C O 1
ATOM 7581 N N . LEU C 1 108 ? 66.295 4.972 150.637 1.00 21.58 125 LEU C N 1
ATOM 7582 C CA . LEU C 1 108 ? 67.382 4.575 149.755 1.00 23.00 125 LEU C CA 1
ATOM 7583 C C . LEU C 1 108 ? 66.840 3.745 148.606 1.00 25.56 125 LEU C C 1
ATOM 7584 O O . LEU C 1 108 ? 66.106 2.781 148.825 1.00 26.39 125 LEU C O 1
ATOM 7589 N N . ARG C 1 109 ? 67.191 4.125 147.379 1.00 28.19 126 ARG C N 1
ATOM 7590 C CA . ARG C 1 109 ? 66.751 3.371 146.212 1.00 30.43 126 ARG C CA 1
ATOM 7591 C C . ARG C 1 109 ? 67.841 2.372 145.863 1.00 32.18 126 ARG C C 1
ATOM 7592 O O . ARG C 1 109 ? 69.031 2.675 145.942 1.00 30.45 126 ARG C O 1
ATOM 7600 N N . ALA C 1 110 ? 67.415 1.181 145.465 1.00 36.10 127 ALA C N 1
ATOM 7601 C CA . ALA C 1 110 ? 68.341 0.117 145.107 1.00 40.33 127 ALA C CA 1
ATOM 7602 C C . ALA C 1 110 ? 68.133 -0.335 143.690 1.00 43.64 127 ALA C C 1
ATOM 7603 O O . ALA C 1 110 ? 67.288 -1.184 143.399 1.00 45.64 127 ALA C O 1
ATOM 7605 N N . PRO C 1 111 ? 68.929 0.212 142.771 1.00 46.00 128 PRO C N 1
ATOM 7606 C CA . PRO C 1 111 ? 68.707 -0.252 141.405 1.00 48.81 128 PRO C CA 1
ATOM 7607 C C . PRO C 1 111 ? 69.322 -1.651 141.239 1.00 52.47 128 PRO C C 1
ATOM 7608 O O . PRO C 1 111 ? 70.361 -1.944 141.829 1.00 52.76 128 PRO C O 1
ATOM 7612 N N . ASP C 1 112 ? 68.673 -2.524 140.463 1.00 56.49 129 ASP C N 1
ATOM 7613 C CA . ASP C 1 112 ? 69.243 -3.869 140.218 1.00 59.92 129 ASP C CA 1
ATOM 7614 C C . ASP C 1 112 ? 69.406 -4.594 141.559 1.00 60.98 129 ASP C C 1
ATOM 7615 O O . ASP C 1 112 ? 70.380 -5.334 141.792 1.00 60.54 129 ASP C O 1
ATOM 7620 N N . ASP C 1 113 ? 68.430 -4.363 142.436 1.00 62.41 130 ASP C N 1
ATOM 7621 C CA . ASP C 1 113 ? 68.398 -4.985 143.758 1.00 63.04 130 ASP C CA 1
ATOM 7622 C C . ASP C 1 113 ? 69.660 -4.638 144.570 1.00 61.26 130 ASP C C 1
ATOM 7623 O O . ASP C 1 113 ? 69.791 -5.049 145.727 1.00 61.04 130 ASP C O 1
ATOM 7628 N N . GLN C 1 114 ? 70.558 -3.863 143.952 1.00 58.30 131 GLN C N 1
ATOM 7629 C CA . GLN C 1 114 ? 71.804 -3.470 144.594 1.00 55.57 131 GLN C CA 1
ATOM 7630 C C . GLN C 1 114 ? 71.855 -2.091 145.250 1.00 53.09 131 GLN C C 1
ATOM 7631 O O . GLN C 1 114 ? 71.424 -1.096 144.669 1.00 52.93 131 GLN C O 1
ATOM 7637 N N . LEU C 1 115 ? 72.414 -2.036 146.457 1.00 49.45 132 LEU C N 1
ATOM 7638 C CA . LEU C 1 115 ? 72.543 -0.789 147.196 1.00 47.04 132 LEU C CA 1
ATOM 7639 C C . LEU C 1 115 ? 73.917 -0.142 146.983 1.00 46.39 132 LEU C C 1
ATOM 7640 O O . LEU C 1 115 ? 74.916 -0.844 146.835 1.00 46.38 132 LEU C O 1
ATOM 7645 N N . ASP C 1 116 ? 73.966 1.194 146.977 1.00 44.83 133 ASP C N 1
ATOM 7646 C CA . ASP C 1 116 ? 75.229 1.906 146.775 1.00 42.41 133 ASP C CA 1
ATOM 7647 C C . ASP C 1 116 ? 76.301 1.375 147.715 1.00 41.08 133 ASP C C 1
ATOM 7648 O O . ASP C 1 116 ? 76.219 1.548 148.930 1.00 39.78 133 ASP C O 1
ATOM 7653 N N . PRO C 1 117 ? 77.335 0.738 147.152 1.00 40.19 134 PRO C N 1
ATOM 7654 C CA . PRO C 1 117 ? 78.445 0.166 147.913 1.00 38.55 134 PRO C CA 1
ATOM 7655 C C . PRO C 1 117 ? 79.115 1.190 148.803 1.00 37.02 134 PRO C C 1
ATOM 7656 O O . PRO C 1 117 ? 79.796 0.845 149.761 1.00 37.11 134 PRO C O 1
ATOM 7660 N N . ASN C 1 118 ? 78.923 2.460 148.485 1.00 36.16 135 ASN C N 1
ATOM 7661 C CA . ASN C 1 118 ? 79.547 3.502 149.276 1.00 35.78 135 ASN C CA 1
ATOM 7662 C C . ASN C 1 118 ? 78.853 3.770 150.593 1.00 34.53 135 ASN C C 1
ATOM 7663 O O . ASN C 1 118 ? 79.470 4.289 151.520 1.00 34.91 135 ASN C O 1
ATOM 7668 N N . LEU C 1 119 ? 77.576 3.417 150.696 1.00 32.89 136 LEU C N 1
ATOM 7669 C CA . LEU C 1 119 ? 76.872 3.623 151.956 1.00 30.28 136 LEU C CA 1
ATOM 7670 C C . LEU C 1 119 ? 77.672 2.876 153.008 1.00 29.11 136 LEU C C 1
ATOM 7671 O O . LEU C 1 119 ? 78.085 1.740 152.800 1.00 29.43 136 LEU C O 1
ATOM 7676 N N . PRO C 1 120 ? 77.915 3.512 154.153 1.00 28.56 137 PRO C N 1
ATOM 7677 C CA . PRO C 1 120 ? 78.682 2.881 155.229 1.00 27.64 137 PRO C CA 1
ATOM 7678 C C . PRO C 1 120 ? 78.191 1.517 155.726 1.00 25.96 137 PRO C C 1
ATOM 7679 O O . PRO C 1 120 ? 78.997 0.644 156.030 1.00 26.67 137 PRO C O 1
ATOM 7683 N N . PHE C 1 121 ? 76.882 1.317 155.798 1.00 23.93 138 PHE C N 1
ATOM 7684 C CA . PHE C 1 121 ? 76.364 0.049 156.298 1.00 22.75 138 PHE C CA 1
ATOM 7685 C C . PHE C 1 121 ? 76.347 -1.119 155.312 1.00 22.07 138 PHE C C 1
ATOM 7686 O O . PHE C 1 121 ? 76.394 -2.272 155.731 1.00 21.80 138 PHE C O 1
ATOM 7694 N N . VAL C 1 122 ? 76.282 -0.834 154.015 1.00 22.08 139 VAL C N 1
ATOM 7695 C CA . VAL C 1 122 ? 76.209 -1.899 153.005 1.00 22.21 139 VAL C CA 1
ATOM 7696 C C . VAL C 1 122 ? 77.235 -3.023 153.122 1.00 22.26 139 VAL C C 1
ATOM 7697 O O . VAL C 1 122 ? 76.883 -4.202 153.069 1.00 21.61 139 VAL C O 1
ATOM 7701 N N . PRO C 1 123 ? 78.515 -2.678 153.292 1.00 22.54 140 PRO C N 1
ATOM 7702 C CA . PRO C 1 123 ? 79.543 -3.714 153.409 1.00 22.49 140 PRO C CA 1
ATOM 7703 C C . PRO C 1 123 ? 79.245 -4.788 154.480 1.00 22.08 140 PRO C C 1
ATOM 7704 O O . PRO C 1 123 ? 79.159 -5.976 154.160 1.00 22.01 140 PRO C O 1
ATOM 7708 N N . GLU C 1 124 ? 79.084 -4.378 155.740 1.00 21.21 141 GLU C N 1
ATOM 7709 C CA . GLU C 1 124 ? 78.801 -5.336 156.809 1.00 19.97 141 GLU C CA 1
ATOM 7710 C C . GLU C 1 124 ? 77.427 -5.983 156.624 1.00 20.46 141 GLU C C 1
ATOM 7711 O O . GLU C 1 124 ? 77.144 -7.051 157.175 1.00 20.63 141 GLU C O 1
ATOM 7717 N N . PHE C 1 125 ? 76.568 -5.338 155.849 1.00 19.79 142 PHE C N 1
ATOM 7718 C CA . PHE C 1 125 ? 75.256 -5.900 155.598 1.00 19.95 142 PHE C CA 1
ATOM 7719 C C . PHE C 1 125 ? 75.449 -7.106 154.678 1.00 20.16 142 PHE C C 1
ATOM 7720 O O . PHE C 1 125 ? 74.827 -8.157 154.865 1.00 20.62 142 PHE C O 1
ATOM 7728 N N . LEU C 1 126 ? 76.329 -6.947 153.693 1.00 19.66 143 LEU C N 1
ATOM 7729 C CA . LEU C 1 126 ? 76.620 -8.009 152.733 1.00 19.34 143 LEU C CA 1
ATOM 7730 C C . LEU C 1 126 ? 77.400 -9.163 153.373 1.00 19.50 143 LEU C C 1
ATOM 7731 O O . LEU C 1 126 ? 77.235 -10.332 152.999 1.00 17.98 143 LEU C O 1
ATOM 7736 N N . SER C 1 127 ? 78.246 -8.818 154.340 1.00 19.71 144 SER C N 1
ATOM 7737 C CA . SER C 1 127 ? 79.069 -9.795 155.037 1.00 19.80 144 SER C CA 1
ATOM 7738 C C . SER C 1 127 ? 78.244 -10.587 156.053 1.00 20.14 144 SER C C 1
ATOM 7739 O O . SER C 1 127 ? 78.300 -11.820 156.087 1.00 20.11 144 SER C O 1
ATOM 7742 N N . SER C 1 128 ? 77.477 -9.882 156.881 1.00 19.92 145 SER C N 1
ATOM 7743 C CA . SER C 1 128 ? 76.656 -10.548 157.884 1.00 19.66 145 SER C CA 1
ATOM 7744 C C . SER C 1 128 ? 75.692 -11.506 157.191 1.00 18.58 145 SER C C 1
ATOM 7745 O O . SER C 1 128 ? 75.421 -12.598 157.685 1.00 17.85 145 SER C O 1
ATOM 7748 N N . LEU C 1 129 ? 75.189 -11.094 156.032 1.00 18.04 146 LEU C N 1
ATOM 7749 C CA . LEU C 1 129 ? 74.268 -11.920 155.264 1.00 17.60 146 LEU C CA 1
ATOM 7750 C C . LEU C 1 129 ? 74.919 -13.253 154.902 1.00 18.13 146 LEU C C 1
ATOM 7751 O O . LEU C 1 129 ? 74.334 -14.317 155.110 1.00 17.48 146 LEU C O 1
ATOM 7756 N N . LYS C 1 130 ? 76.134 -13.187 154.364 1.00 19.11 147 LYS C N 1
ATOM 7757 C CA . LYS C 1 130 ? 76.876 -14.382 153.987 1.00 19.61 147 LYS C CA 1
ATOM 7758 C C . LYS C 1 130 ? 77.131 -15.218 155.233 1.00 19.69 147 LYS C C 1
ATOM 7759 O O . LYS C 1 130 ? 76.915 -16.438 155.240 1.00 17.69 147 LYS C O 1
ATOM 7765 N N . ALA C 1 131 ? 77.583 -14.535 156.286 1.00 20.58 148 ALA C N 1
ATOM 7766 C CA . ALA C 1 131 ? 77.881 -15.152 157.580 1.00 20.54 148 ALA C CA 1
ATOM 7767 C C . ALA C 1 131 ? 76.708 -15.992 158.075 1.00 20.91 148 ALA C C 1
ATOM 7768 O O . ALA C 1 131 ? 76.909 -17.073 158.645 1.00 21.51 148 ALA C O 1
ATOM 7770 N N . LEU C 1 132 ? 75.494 -15.471 157.863 1.00 19.68 149 LEU C N 1
ATOM 7771 C CA . LEU C 1 132 ? 74.249 -16.135 158.239 1.00 17.62 149 LEU C CA 1
ATOM 7772 C C . LEU C 1 132 ? 74.064 -17.405 157.419 1.00 18.28 149 LEU C C 1
ATOM 7773 O O . LEU C 1 132 ? 73.818 -18.480 157.968 1.00 18.59 149 LEU C O 1
ATOM 7778 N N . ASP C 1 133 ? 74.173 -17.277 156.099 1.00 17.68 150 ASP C N 1
ATOM 7779 C CA . ASP C 1 133 ? 74.018 -18.426 155.229 1.00 17.43 150 ASP C CA 1
ATOM 7780 C C . ASP C 1 133 ? 74.991 -19.528 155.624 1.00 18.73 150 ASP C C 1
ATOM 7781 O O . ASP C 1 133 ? 74.670 -20.711 155.528 1.00 18.49 150 ASP C O 1
ATOM 7786 N N . GLU C 1 134 ? 76.182 -19.148 156.076 1.00 19.60 151 GLU C N 1
ATOM 7787 C CA . GLU C 1 134 ? 77.164 -20.143 156.477 1.00 20.31 151 GLU C CA 1
ATOM 7788 C C . GLU C 1 134 ? 76.658 -20.892 157.681 1.00 20.04 151 GLU C C 1
ATOM 7789 O O . GLU C 1 134 ? 76.680 -22.124 157.709 1.00 20.47 151 GLU C O 1
ATOM 7795 N N . LEU C 1 135 ? 76.209 -20.136 158.680 1.00 19.23 152 LEU C N 1
ATOM 7796 C CA . LEU C 1 135 ? 75.669 -20.717 159.900 1.00 18.45 152 LEU C CA 1
ATOM 7797 C C . LEU C 1 135 ? 74.523 -21.638 159.505 1.00 19.17 152 LEU C C 1
ATOM 7798 O O . LEU C 1 135 ? 74.436 -22.779 159.960 1.00 19.86 152 LEU C O 1
ATOM 7803 N N . ALA C 1 136 ? 73.648 -21.143 158.642 1.00 19.65 153 ALA C N 1
ATOM 7804 C CA . ALA C 1 136 ? 72.519 -21.941 158.193 1.00 20.84 153 ALA C CA 1
ATOM 7805 C C . ALA C 1 136 ? 73.020 -23.263 157.605 1.00 21.13 153 ALA C C 1
ATOM 7806 O O . ALA C 1 136 ? 72.472 -24.320 157.883 1.00 20.73 153 ALA C O 1
ATOM 7808 N N . ASP C 1 137 ? 74.077 -23.203 156.804 1.00 21.64 154 ASP C N 1
ATOM 7809 C CA . ASP C 1 137 ? 74.616 -24.407 156.195 1.00 21.53 154 ASP C CA 1
ATOM 7810 C C . ASP C 1 137 ? 75.281 -25.349 157.193 1.00 21.40 154 ASP C C 1
ATOM 7811 O O . ASP C 1 137 ? 75.309 -26.555 156.975 1.00 20.42 154 ASP C O 1
ATOM 7816 N N . SER C 1 138 ? 75.818 -24.814 158.283 1.00 21.70 155 SER C N 1
ATOM 7817 C CA . SER C 1 138 ? 76.467 -25.679 159.259 1.00 23.22 155 SER C CA 1
ATOM 7818 C C . SER C 1 138 ? 75.459 -26.596 159.953 1.00 23.73 155 SER C C 1
ATOM 7819 O O . SER C 1 138 ? 75.830 -27.622 160.510 1.00 25.60 155 SER C O 1
ATOM 7822 N N . VAL C 1 139 ? 74.189 -26.209 159.931 1.00 23.93 156 VAL C N 1
ATOM 7823 C CA . VAL C 1 139 ? 73.107 -27.007 160.507 1.00 23.41 156 VAL C CA 1
ATOM 7824 C C . VAL C 1 139 ? 72.150 -27.158 159.327 1.00 24.68 156 VAL C C 1
ATOM 7825 O O . VAL C 1 139 ? 71.637 -26.176 158.809 1.00 26.57 156 VAL C O 1
ATOM 7829 N N . GLY C 1 140 ? 71.914 -28.380 158.879 1.00 24.78 157 GLY C N 1
ATOM 7830 C CA . GLY C 1 140 ? 71.071 -28.554 157.705 1.00 25.18 157 GLY C CA 1
ATOM 7831 C C . GLY C 1 140 ? 69.594 -28.296 157.846 1.00 25.06 157 GLY C C 1
ATOM 7832 O O . GLY C 1 140 ? 69.171 -27.263 158.345 1.00 24.17 157 GLY C O 1
ATOM 7833 N N . TRP C 1 141 ? 68.805 -29.248 157.372 1.00 26.22 158 TRP C N 1
ATOM 7834 C CA . TRP C 1 141 ? 67.363 -29.152 157.462 1.00 27.62 158 TRP C CA 1
ATOM 7835 C C . TRP C 1 141 ? 66.858 -30.537 157.828 1.00 27.60 158 TRP C C 1
ATOM 7836 O O . TRP C 1 141 ? 65.710 -30.725 158.238 1.00 28.07 158 TRP C O 1
ATOM 7847 N N . ASP C 1 142 ? 67.742 -31.512 157.693 1.00 27.47 159 ASP C N 1
ATOM 7848 C CA . ASP C 1 142 ? 67.386 -32.879 157.981 1.00 28.20 159 ASP C CA 1
ATOM 7849 C C . ASP C 1 142 ? 67.507 -33.237 159.459 1.00 28.51 159 ASP C C 1
ATOM 7850 O O . ASP C 1 142 ? 66.572 -33.758 160.054 1.00 30.01 159 ASP C O 1
ATOM 7855 N N . GLN C 1 143 ? 68.653 -32.956 160.058 1.00 28.05 160 GLN C N 1
ATOM 7856 C CA . GLN C 1 143 ? 68.868 -33.282 161.461 1.00 27.62 160 GLN C CA 1
ATOM 7857 C C . GLN C 1 143 ? 69.384 -32.068 162.202 1.00 26.80 160 GLN C C 1
ATOM 7858 O O . GLN C 1 143 ? 70.310 -32.185 162.998 1.00 27.65 160 GLN C O 1
ATOM 7864 N N . PRO C 1 144 ? 68.782 -30.891 161.977 1.00 25.67 161 PRO C N 1
ATOM 7865 C CA . PRO C 1 144 ? 69.295 -29.712 162.683 1.00 23.70 161 PRO C CA 1
ATOM 7866 C C . PRO C 1 144 ? 69.683 -29.967 164.133 1.00 22.63 161 PRO C C 1
ATOM 7867 O O . PRO C 1 144 ? 70.780 -29.612 164.558 1.00 21.63 161 PRO C O 1
ATOM 7871 N N . TRP C 1 145 ? 68.789 -30.609 164.877 1.00 22.50 162 TRP C N 1
ATOM 7872 C CA . TRP C 1 145 ? 69.014 -30.910 166.288 1.00 22.34 162 TRP C CA 1
ATOM 7873 C C . TRP C 1 145 ? 70.211 -31.813 166.507 1.00 22.96 162 TRP C C 1
ATOM 7874 O O . TRP C 1 145 ? 70.650 -32.012 167.643 1.00 23.01 162 TRP C O 1
ATOM 7885 N N . ALA C 1 146 ? 70.733 -32.353 165.410 1.00 23.35 163 ALA C N 1
ATOM 7886 C CA . ALA C 1 146 ? 71.880 -33.252 165.456 1.00 23.90 163 ALA C CA 1
ATOM 7887 C C . ALA C 1 146 ? 73.161 -32.622 164.913 1.00 23.47 163 ALA C C 1
ATOM 7888 O O . ALA C 1 146 ? 74.247 -33.173 165.092 1.00 23.69 163 ALA C O 1
ATOM 7890 N N . SER C 1 147 ? 73.027 -31.477 164.252 1.00 22.45 164 SER C N 1
ATOM 7891 C CA . SER C 1 147 ? 74.174 -30.802 163.674 1.00 22.17 164 SER C CA 1
ATOM 7892 C C . SER C 1 147 ? 75.288 -30.607 164.694 1.00 22.59 164 SER C C 1
ATOM 7893 O O . SER C 1 147 ? 75.047 -30.584 165.908 1.00 20.48 164 SER C O 1
ATOM 7896 N N . PRO C 1 148 ? 76.531 -30.469 164.198 1.00 23.83 165 PRO C N 1
ATOM 7897 C CA . PRO C 1 148 ? 77.796 -30.275 164.912 1.00 23.83 165 PRO C CA 1
ATOM 7898 C C . PRO C 1 148 ? 77.740 -29.435 166.169 1.00 24.81 165 PRO C C 1
ATOM 7899 O O . PRO C 1 148 ? 78.514 -29.651 167.095 1.00 25.78 165 PRO C O 1
ATOM 7903 N N . ASN C 1 149 ? 76.844 -28.469 166.225 1.00 26.26 166 ASN C N 1
ATOM 7904 C CA . ASN C 1 149 ? 76.800 -27.674 167.431 1.00 28.50 166 ASN C CA 1
ATOM 7905 C C . ASN C 1 149 ? 75.394 -27.196 167.786 1.00 28.16 166 ASN C C 1
ATOM 7906 O O . ASN C 1 149 ? 75.206 -26.096 168.311 1.00 29.63 166 ASN C O 1
ATOM 7911 N N . ALA C 1 150 ? 74.413 -28.051 167.520 1.00 25.53 167 ALA C N 1
ATOM 7912 C CA . ALA C 1 150 ? 73.020 -27.736 167.783 1.00 23.11 167 ALA C CA 1
ATOM 7913 C C . ALA C 1 150 ? 72.780 -27.218 169.195 1.00 22.55 167 ALA C C 1
ATOM 7914 O O . ALA C 1 150 ? 72.306 -26.096 169.375 1.00 23.35 167 ALA C O 1
ATOM 7916 N N . ALA C 1 151 ? 73.101 -28.051 170.185 1.00 21.38 168 ALA C N 1
ATOM 7917 C CA . ALA C 1 151 ? 72.933 -27.740 171.608 1.00 17.76 168 ALA C CA 1
ATOM 7918 C C . ALA C 1 151 ? 73.324 -26.314 171.915 1.00 16.90 168 ALA C C 1
ATOM 7919 O O . ALA C 1 151 ? 72.523 -25.537 172.426 1.00 16.48 168 ALA C O 1
ATOM 7921 N N . ALA C 1 152 ? 74.572 -25.987 171.602 1.00 16.93 169 ALA C N 1
ATOM 7922 C CA . ALA C 1 152 ? 75.103 -24.656 171.835 1.00 15.66 169 ALA C CA 1
ATOM 7923 C C . ALA C 1 152 ? 74.180 -23.635 171.190 1.00 16.07 169 ALA C C 1
ATOM 7924 O O . ALA C 1 152 ? 73.628 -22.758 171.860 1.00 16.06 169 ALA C O 1
ATOM 7926 N N . LEU C 1 153 ? 74.011 -23.783 169.881 1.00 16.72 170 LEU C N 1
ATOM 7927 C CA . LEU C 1 153 ? 73.173 -22.907 169.075 1.00 17.48 170 LEU C CA 1
ATOM 7928 C C . LEU C 1 153 ? 71.745 -22.701 169.590 1.00 17.84 170 LEU C C 1
ATOM 7929 O O . LEU C 1 153 ? 71.255 -21.574 169.622 1.00 16.82 170 LEU C O 1
ATOM 7934 N N . ASP C 1 154 ? 71.081 -23.783 169.989 1.00 19.50 171 ASP C N 1
ATOM 7935 C CA . ASP C 1 154 ? 69.701 -23.705 170.480 1.00 21.29 171 ASP C CA 1
ATOM 7936 C C . ASP C 1 154 ? 69.643 -23.068 171.874 1.00 21.92 171 ASP C C 1
ATOM 7937 O O . ASP C 1 154 ? 68.592 -23.024 172.520 1.00 21.02 171 ASP C O 1
ATOM 7942 N N . SER C 1 155 ? 70.784 -22.550 172.313 1.00 22.28 172 SER C N 1
ATOM 7943 C CA . SER C 1 155 ? 70.888 -21.908 173.609 1.00 22.24 172 SER C CA 1
ATOM 7944 C C . SER C 1 155 ? 70.903 -20.375 173.489 1.00 22.86 172 SER C C 1
ATOM 7945 O O . SER C 1 155 ? 70.454 -19.673 174.398 1.00 24.20 172 SER C O 1
ATOM 7948 N N . LYS C 1 156 ? 71.427 -19.867 172.373 1.00 22.22 173 LYS C N 1
ATOM 7949 C CA . LYS C 1 156 ? 71.504 -18.425 172.106 1.00 21.53 173 LYS C CA 1
ATOM 7950 C C . LYS C 1 156 ? 70.217 -17.988 171.392 1.00 20.12 173 LYS C C 1
ATOM 7951 O O . LYS C 1 156 ? 69.466 -18.826 170.903 1.00 17.74 173 LYS C O 1
ATOM 7957 N N . THR C 1 157 ? 69.957 -16.684 171.348 1.00 20.01 174 THR C N 1
ATOM 7958 C CA . THR C 1 157 ? 68.789 -16.172 170.626 1.00 19.95 174 THR C CA 1
ATOM 7959 C C . THR C 1 157 ? 69.336 -15.412 169.415 1.00 20.47 174 THR C C 1
ATOM 7960 O O . THR C 1 157 ? 70.422 -14.828 169.485 1.00 20.47 174 THR C O 1
ATOM 7964 N N . VAL C 1 158 ? 68.606 -15.423 168.303 1.00 20.23 175 VAL C N 1
ATOM 7965 C CA . VAL C 1 158 ? 69.073 -14.728 167.103 1.00 20.73 175 VAL C CA 1
ATOM 7966 C C . VAL C 1 158 ? 69.448 -13.286 167.459 1.00 21.14 175 VAL C C 1
ATOM 7967 O O . VAL C 1 158 ? 70.207 -12.615 166.751 1.00 20.45 175 VAL C O 1
ATOM 7971 N N . ALA C 1 159 ? 68.915 -12.828 168.584 1.00 21.27 176 ALA C N 1
ATOM 7972 C CA . ALA C 1 159 ? 69.174 -11.486 169.066 1.00 19.94 176 ALA C CA 1
ATOM 7973 C C . ALA C 1 159 ? 70.590 -11.398 169.618 1.00 19.43 176 ALA C C 1
ATOM 7974 O O . ALA C 1 159 ? 71.395 -10.592 169.146 1.00 19.49 176 ALA C O 1
ATOM 7976 N N . THR C 1 160 ? 70.905 -12.223 170.610 1.00 18.91 177 THR C N 1
ATOM 7977 C CA . THR C 1 160 ? 72.242 -12.145 171.167 1.00 19.28 177 THR C CA 1
ATOM 7978 C C . THR C 1 160 ? 73.283 -12.418 170.080 1.00 18.92 177 THR C C 1
ATOM 7979 O O . THR C 1 160 ? 74.345 -11.807 170.083 1.00 18.75 177 THR C O 1
ATOM 7983 N N . TRP C 1 161 ? 72.984 -13.299 169.129 1.00 18.95 178 TRP C N 1
ATOM 7984 C CA . TRP C 1 161 ? 73.964 -13.564 168.075 1.00 19.99 178 TRP C CA 1
ATOM 7985 C C . TRP C 1 161 ? 74.225 -12.293 167.266 1.00 19.68 178 TRP C C 1
ATOM 7986 O O . TRP C 1 161 ? 75.382 -11.942 167.029 1.00 20.23 178 TRP C O 1
ATOM 7997 N N . LEU C 1 162 ? 73.167 -11.592 166.857 1.00 18.40 179 LEU C N 1
ATOM 7998 C CA . LEU C 1 162 ? 73.346 -10.361 166.087 1.00 16.62 179 LEU C CA 1
ATOM 7999 C C . LEU C 1 162 ? 74.201 -9.407 166.897 1.00 15.68 179 LEU C C 1
ATOM 8000 O O . LEU C 1 162 ? 75.044 -8.692 166.360 1.00 15.38 179 LEU C O 1
ATOM 8005 N N . ALA C 1 163 ? 73.976 -9.411 168.201 1.00 14.82 180 ALA C N 1
ATOM 8006 C CA . ALA C 1 163 ? 74.716 -8.548 169.086 1.00 15.23 180 ALA C CA 1
ATOM 8007 C C . ALA C 1 163 ? 76.185 -8.935 169.081 1.00 16.68 180 ALA C C 1
ATOM 8008 O O . ALA C 1 163 ? 77.051 -8.081 168.975 1.00 16.48 180 ALA C O 1
ATOM 8010 N N . GLU C 1 164 ? 76.460 -10.229 169.182 1.00 18.74 181 GLU C N 1
ATOM 8011 C CA . GLU C 1 164 ? 77.832 -10.723 169.215 1.00 20.87 181 GLU C CA 1
ATOM 8012 C C . GLU C 1 164 ? 78.536 -10.699 167.862 1.00 22.66 181 GLU C C 1
ATOM 8013 O O . GLU C 1 164 ? 79.757 -10.803 167.791 1.00 23.98 181 GLU C O 1
ATOM 8019 N N . THR C 1 165 ? 77.785 -10.564 166.782 1.00 23.66 182 THR C N 1
ATOM 8020 C CA . THR C 1 165 ? 78.408 -10.641 165.476 1.00 22.76 182 THR C CA 1
ATOM 8021 C C . THR C 1 165 ? 78.368 -9.402 164.573 1.00 22.93 182 THR C C 1
ATOM 8022 O O . THR C 1 165 ? 79.107 -9.333 163.588 1.00 23.04 182 THR C O 1
ATOM 8026 N N . ILE C 1 166 ? 77.543 -8.413 164.903 1.00 22.43 183 ILE C N 1
ATOM 8027 C CA . ILE C 1 166 ? 77.431 -7.227 164.050 1.00 22.58 183 ILE C CA 1
ATOM 8028 C C . ILE C 1 166 ? 77.706 -5.900 164.764 1.00 23.40 183 ILE C C 1
ATOM 8029 O O . ILE C 1 166 ? 77.121 -5.621 165.810 1.00 24.02 183 ILE C O 1
ATOM 8034 N N . GLU C 1 167 ? 78.578 -5.067 164.201 1.00 24.13 184 GLU C N 1
ATOM 8035 C CA . GLU C 1 167 ? 78.869 -3.786 164.836 1.00 27.16 184 GLU C CA 1
ATOM 8036 C C . GLU C 1 167 ? 77.826 -2.721 164.595 1.00 26.56 184 GLU C C 1
ATOM 8037 O O . GLU C 1 167 ? 77.340 -2.108 165.545 1.00 27.37 184 GLU C O 1
ATOM 8043 N N . SER C 1 168 ? 77.500 -2.506 163.321 1.00 25.82 185 SER C N 1
ATOM 8044 C CA . SER C 1 168 ? 76.530 -1.498 162.890 1.00 24.88 185 SER C CA 1
ATOM 8045 C C . SER C 1 168 ? 75.121 -1.664 163.437 1.00 25.44 185 SER C C 1
ATOM 8046 O O . SER C 1 168 ? 74.555 -2.759 163.416 1.00 25.56 185 SER C O 1
ATOM 8049 N N . GLU C 1 169 ? 74.543 -0.566 163.913 1.00 25.71 186 GLU C N 1
ATOM 8050 C CA . GLU C 1 169 ? 73.198 -0.634 164.448 1.00 25.87 186 GLU C CA 1
ATOM 8051 C C . GLU C 1 169 ? 72.216 -0.854 163.319 1.00 25.47 186 GLU C C 1
ATOM 8052 O O . GLU C 1 169 ? 71.257 -1.601 163.477 1.00 24.15 186 GLU C O 1
ATOM 8058 N N . GLU C 1 170 ? 72.454 -0.219 162.175 1.00 25.91 187 GLU C N 1
ATOM 8059 C CA . GLU C 1 170 ? 71.556 -0.406 161.039 1.00 28.31 187 GLU C CA 1
ATOM 8060 C C . GLU C 1 170 ? 71.611 -1.850 160.523 1.00 27.69 187 GLU C C 1
ATOM 8061 O O . GLU C 1 170 ? 70.572 -2.471 160.286 1.00 28.34 187 GLU C O 1
ATOM 8067 N N . VAL C 1 171 ? 72.812 -2.386 160.339 1.00 26.11 188 VAL C N 1
ATOM 8068 C CA . VAL C 1 171 ? 72.930 -3.756 159.877 1.00 24.86 188 VAL C CA 1
ATOM 8069 C C . VAL C 1 171 ? 72.160 -4.616 160.874 1.00 26.26 188 VAL C C 1
ATOM 8070 O O . VAL C 1 171 ? 71.382 -5.490 160.497 1.00 26.48 188 VAL C O 1
ATOM 8074 N N . ARG C 1 172 ? 72.369 -4.340 162.156 1.00 27.14 189 ARG C N 1
ATOM 8075 C CA . ARG C 1 172 ? 71.691 -5.071 163.218 1.00 27.77 189 ARG C CA 1
ATOM 8076 C C . ARG C 1 172 ? 70.165 -4.974 163.016 1.00 28.63 189 ARG C C 1
ATOM 8077 O O . ARG C 1 172 ? 69.444 -5.978 163.053 1.00 27.56 189 ARG C O 1
ATOM 8085 N N . ARG C 1 173 ? 69.682 -3.756 162.785 1.00 29.99 190 ARG C N 1
ATOM 8086 C CA . ARG C 1 173 ? 68.257 -3.522 162.597 1.00 29.97 190 ARG C CA 1
ATOM 8087 C C . ARG C 1 173 ? 67.679 -4.172 161.358 1.00 28.67 190 ARG C C 1
ATOM 8088 O O . ARG C 1 173 ? 66.756 -4.975 161.473 1.00 30.08 190 ARG C O 1
ATOM 8096 N N . LEU C 1 174 ? 68.192 -3.840 160.176 1.00 26.35 191 LEU C N 1
ATOM 8097 C CA . LEU C 1 174 ? 67.615 -4.448 158.986 1.00 24.87 191 LEU C CA 1
ATOM 8098 C C . LEU C 1 174 ? 67.702 -5.966 159.028 1.00 24.14 191 LEU C C 1
ATOM 8099 O O . LEU C 1 174 ? 67.041 -6.650 158.251 1.00 24.51 191 LEU C O 1
ATOM 8104 N N . HIS C 1 175 ? 68.492 -6.499 159.955 1.00 23.56 192 HIS C N 1
ATOM 8105 C CA . HIS C 1 175 ? 68.566 -7.949 160.111 1.00 22.70 192 HIS C CA 1
ATOM 8106 C C . HIS C 1 175 ? 67.327 -8.284 160.933 1.00 21.40 192 HIS C C 1
ATOM 8107 O O . HIS C 1 175 ? 66.542 -9.171 160.596 1.00 22.01 192 HIS C O 1
ATOM 8114 N N . THR C 1 176 ? 67.153 -7.547 162.018 1.00 19.15 193 THR C N 1
ATOM 8115 C CA . THR C 1 176 ? 66.010 -7.755 162.881 1.00 18.02 193 THR C CA 1
ATOM 8116 C C . THR C 1 176 ? 64.695 -7.717 162.080 1.00 17.98 193 THR C C 1
ATOM 8117 O O . THR C 1 176 ? 63.885 -8.647 162.153 1.00 17.38 193 THR C O 1
ATOM 8121 N N . VAL C 1 177 ? 64.498 -6.654 161.307 1.00 17.70 194 VAL C N 1
ATOM 8122 C CA . VAL C 1 177 ? 63.287 -6.492 160.499 1.00 17.06 194 VAL C CA 1
ATOM 8123 C C . VAL C 1 177 ? 63.028 -7.727 159.660 1.00 16.27 194 VAL C C 1
ATOM 8124 O O . VAL C 1 177 ? 61.894 -8.201 159.566 1.00 16.02 194 VAL C O 1
ATOM 8128 N N . ILE C 1 178 ? 64.089 -8.225 159.031 1.00 15.64 195 ILE C N 1
ATOM 8129 C CA . ILE C 1 178 ? 63.999 -9.408 158.186 1.00 14.50 195 ILE C CA 1
ATOM 8130 C C . ILE C 1 178 ? 63.433 -10.575 158.998 1.00 14.72 195 ILE C C 1
ATOM 8131 O O . ILE C 1 178 ? 62.474 -11.226 158.564 1.00 15.07 195 ILE C O 1
ATOM 8136 N N . VAL C 1 179 ? 64.008 -10.833 160.175 1.00 13.14 196 VAL C N 1
ATOM 8137 C CA . VAL C 1 179 ? 63.517 -11.912 161.028 1.00 12.61 196 VAL C CA 1
ATOM 8138 C C . VAL C 1 179 ? 62.039 -11.704 161.345 1.00 12.77 196 VAL C C 1
ATOM 8139 O O . VAL C 1 179 ? 61.211 -12.594 161.142 1.00 12.61 196 VAL C O 1
ATOM 8143 N N . ASN C 1 180 ? 61.710 -10.514 161.837 1.00 13.25 197 ASN C N 1
ATOM 8144 C CA . ASN C 1 180 ? 60.340 -10.195 162.206 1.00 12.65 197 ASN C CA 1
ATOM 8145 C C . ASN C 1 180 ? 59.307 -10.421 161.137 1.00 12.75 197 ASN C C 1
ATOM 8146 O O . ASN C 1 180 ? 58.232 -10.936 161.430 1.00 14.31 197 ASN C O 1
ATOM 8151 N N . THR C 1 181 ? 59.614 -10.047 159.901 1.00 12.82 198 THR C N 1
ATOM 8152 C CA . THR C 1 181 ? 58.645 -10.218 158.825 1.00 13.89 198 THR C CA 1
ATOM 8153 C C . THR C 1 181 ? 58.654 -11.604 158.212 1.00 13.67 198 THR C C 1
ATOM 8154 O O . THR C 1 181 ? 57.614 -12.112 157.803 1.00 12.61 198 THR C O 1
ATOM 8158 N N . LEU C 1 182 ? 59.831 -12.216 158.150 1.00 15.13 199 LEU C N 1
ATOM 8159 C CA . LEU C 1 182 ? 59.966 -13.551 157.572 1.00 16.09 199 LEU C CA 1
ATOM 8160 C C . LEU C 1 182 ? 59.382 -14.614 158.522 1.00 17.58 199 LEU C C 1
ATOM 8161 O O . LEU C 1 182 ? 58.768 -15.590 158.091 1.00 18.18 199 LEU C O 1
ATOM 8166 N N . LEU C 1 183 ? 59.586 -14.420 159.817 1.00 19.50 200 LEU C N 1
ATOM 8167 C CA . LEU C 1 183 ? 59.028 -15.297 160.848 1.00 20.72 200 LEU C CA 1
ATOM 8168 C C . LEU C 1 183 ? 58.015 -14.332 161.430 1.00 21.70 200 LEU C C 1
ATOM 8169 O O . LEU C 1 183 ? 57.992 -13.163 161.041 1.00 23.81 200 LEU C O 1
ATOM 8174 N N . GLY C 1 184 ? 57.180 -14.763 162.354 1.00 19.73 201 GLY C N 1
ATOM 8175 C CA . GLY C 1 184 ? 56.250 -13.782 162.878 1.00 18.09 201 GLY C CA 1
ATOM 8176 C C . GLY C 1 184 ? 56.793 -13.194 164.161 1.00 16.81 201 GLY C C 1
ATOM 8177 O O . GLY C 1 184 ? 56.119 -12.420 164.822 1.00 15.32 201 GLY C O 1
ATOM 8178 N N . ALA C 1 185 ? 58.026 -13.560 164.498 1.00 17.05 202 ALA C N 1
ATOM 8179 C CA . ALA C 1 185 ? 58.652 -13.122 165.739 1.00 16.21 202 ALA C CA 1
ATOM 8180 C C . ALA C 1 185 ? 59.875 -12.240 165.589 1.00 16.27 202 ALA C C 1
ATOM 8181 O O . ALA C 1 185 ? 60.396 -12.042 164.498 1.00 16.09 202 ALA C O 1
ATOM 8183 N N . ASP C 1 186 ? 60.331 -11.718 166.719 1.00 16.87 203 ASP C N 1
ATOM 8184 C CA . ASP C 1 186 ? 61.504 -10.860 166.755 1.00 17.34 203 ASP C CA 1
ATOM 8185 C C . ASP C 1 186 ? 62.697 -11.724 167.156 1.00 17.19 203 ASP C C 1
ATOM 8186 O O . ASP C 1 186 ? 62.534 -12.723 167.851 1.00 18.69 203 ASP C O 1
ATOM 8191 N N . PRO C 1 187 ? 63.911 -11.370 166.708 1.00 16.47 204 PRO C N 1
ATOM 8192 C CA . PRO C 1 187 ? 65.057 -12.199 167.095 1.00 15.82 204 PRO C CA 1
ATOM 8193 C C . PRO C 1 187 ? 65.268 -12.406 168.604 1.00 15.61 204 PRO C C 1
ATOM 8194 O O . PRO C 1 187 ? 65.960 -13.338 169.009 1.00 16.03 204 PRO C O 1
ATOM 8198 N N . TYR C 1 188 ? 64.669 -11.567 169.441 1.00 14.74 205 TYR C N 1
ATOM 8199 C CA . TYR C 1 188 ? 64.854 -11.738 170.874 1.00 14.72 205 TYR C CA 1
ATOM 8200 C C . TYR C 1 188 ? 64.060 -12.892 171.458 1.00 16.31 205 TYR C C 1
ATOM 8201 O O . TYR C 1 188 ? 64.235 -13.237 172.628 1.00 19.16 205 TYR C O 1
ATOM 8210 N N . GLU C 1 189 ? 63.189 -13.496 170.656 1.00 15.92 206 GLU C N 1
ATOM 8211 C CA . GLU C 1 189 ? 62.375 -14.611 171.134 1.00 14.69 206 GLU C CA 1
ATOM 8212 C C . GLU C 1 189 ? 62.530 -15.853 170.278 1.00 14.68 206 GLU C C 1
ATOM 8213 O O . GLU C 1 189 ? 61.782 -16.824 170.449 1.00 14.83 206 GLU C O 1
ATOM 8219 N N . VAL C 1 190 ? 63.515 -15.831 169.380 1.00 14.20 207 VAL C N 1
ATOM 8220 C CA . VAL C 1 190 ? 63.750 -16.949 168.467 1.00 13.48 207 VAL C CA 1
ATOM 8221 C C . VAL C 1 190 ? 65.094 -17.642 168.633 1.00 12.99 207 VAL C C 1
ATOM 8222 O O . VAL C 1 190 ? 66.137 -16.988 168.654 1.00 13.44 207 VAL C O 1
ATOM 8226 N N . SER C 1 191 ? 65.072 -18.969 168.738 1.00 12.74 208 SER C N 1
ATOM 8227 C CA . SER C 1 191 ? 66.311 -19.725 168.869 1.00 13.26 208 SER C CA 1
ATOM 8228 C C . SER C 1 191 ? 67.261 -19.433 167.708 1.00 14.22 208 SER C C 1
ATOM 8229 O O . SER C 1 191 ? 66.838 -19.334 166.546 1.00 15.43 208 SER C O 1
ATOM 8232 N N . LEU C 1 192 ? 68.544 -19.291 168.016 1.00 13.80 209 LEU C N 1
ATOM 8233 C CA . LEU C 1 192 ? 69.515 -19.047 166.968 1.00 14.14 209 LEU C CA 1
ATOM 8234 C C . LEU C 1 192 ? 69.554 -20.289 166.082 1.00 14.16 209 LEU C C 1
ATOM 8235 O O . LEU C 1 192 ? 69.585 -20.187 164.856 1.00 14.05 209 LEU C O 1
ATOM 8240 N N . LEU C 1 193 ? 69.539 -21.463 166.707 1.00 14.43 210 LEU C N 1
ATOM 8241 C CA . LEU C 1 193 ? 69.550 -22.714 165.958 1.00 14.64 210 LEU C CA 1
ATOM 8242 C C . LEU C 1 193 ? 68.307 -22.779 165.080 1.00 15.29 210 LEU C C 1
ATOM 8243 O O . LEU C 1 193 ? 68.384 -23.107 163.895 1.00 15.49 210 LEU C O 1
ATOM 8248 N N . TYR C 1 194 ? 67.156 -22.453 165.652 1.00 15.48 211 TYR C N 1
ATOM 8249 C CA . TYR C 1 194 ? 65.941 -22.504 164.863 1.00 16.19 211 TYR C CA 1
ATOM 8250 C C . TYR C 1 194 ? 66.011 -21.595 163.640 1.00 17.18 211 TYR C C 1
ATOM 8251 O O . TYR C 1 194 ? 65.480 -21.944 162.584 1.00 18.56 211 TYR C O 1
ATOM 8260 N N . TRP C 1 195 ? 66.656 -20.437 163.744 1.00 17.11 212 TRP C N 1
ATOM 8261 C CA . TRP C 1 195 ? 66.695 -19.587 162.559 1.00 17.97 212 TRP C CA 1
ATOM 8262 C C . TRP C 1 195 ? 67.657 -20.085 161.491 1.00 17.57 212 TRP C C 1
ATOM 8263 O O . TRP C 1 195 ? 67.338 -20.055 160.300 1.00 16.84 212 TRP C O 1
ATOM 8274 N N . ALA C 1 196 ? 68.833 -20.540 161.909 1.00 17.01 213 ALA C N 1
ATOM 8275 C CA . ALA C 1 196 ? 69.803 -21.047 160.951 1.00 16.30 213 ALA C CA 1
ATOM 8276 C C . ALA C 1 196 ? 69.089 -22.156 160.199 1.00 17.02 213 ALA C C 1
ATOM 8277 O O . ALA C 1 196 ? 69.205 -22.278 158.973 1.00 17.67 213 ALA C O 1
ATOM 8279 N N . TYR C 1 197 ? 68.336 -22.953 160.954 1.00 16.19 214 TYR C N 1
ATOM 8280 C CA . TYR C 1 197 ? 67.570 -24.055 160.394 1.00 15.76 214 TYR C CA 1
ATOM 8281 C C . TYR C 1 197 ? 66.661 -23.510 159.301 1.00 15.71 214 TYR C C 1
ATOM 8282 O O . TYR C 1 197 ? 66.768 -23.889 158.137 1.00 15.67 214 TYR C O 1
ATOM 8291 N N . TYR C 1 198 ? 65.781 -22.597 159.689 1.00 15.61 215 TYR C N 1
ATOM 8292 C CA . TYR C 1 198 ? 64.830 -21.989 158.769 1.00 16.15 215 TYR C CA 1
ATOM 8293 C C . TYR C 1 198 ? 65.501 -21.440 157.506 1.00 16.84 215 TYR C C 1
ATOM 8294 O O . TYR C 1 198 ? 65.071 -21.716 156.380 1.00 15.62 215 TYR C O 1
ATOM 8303 N N . VAL C 1 199 ? 66.553 -20.652 157.695 1.00 17.27 216 VAL C N 1
ATOM 8304 C CA . VAL C 1 199 ? 67.241 -20.078 156.558 1.00 18.06 216 VAL C CA 1
ATOM 8305 C C . VAL C 1 199 ? 67.733 -21.203 155.682 1.00 19.21 216 VAL C C 1
ATOM 8306 O O . VAL C 1 199 ? 67.661 -21.124 154.459 1.00 20.14 216 VAL C O 1
ATOM 8310 N N . SER C 1 200 ? 68.200 -22.273 156.308 1.00 20.42 217 SER C N 1
ATOM 8311 C CA . SER C 1 200 ? 68.717 -23.399 155.549 1.00 22.14 217 SER C CA 1
ATOM 8312 C C . SER C 1 200 ? 67.669 -24.177 154.775 1.00 23.03 217 SER C C 1
ATOM 8313 O O . SER C 1 200 ? 67.871 -24.497 153.606 1.00 24.26 217 SER C O 1
ATOM 8316 N N . GLU C 1 201 ? 66.553 -24.478 155.430 1.00 24.40 218 GLU C N 1
ATOM 8317 C CA . GLU C 1 201 ? 65.480 -25.259 154.821 1.00 24.76 218 GLU C CA 1
ATOM 8318 C C . GLU C 1 201 ? 64.624 -24.505 153.810 1.00 25.16 218 GLU C C 1
ATOM 8319 O O . GLU C 1 201 ? 63.669 -25.052 153.258 1.00 25.81 218 GLU C O 1
ATOM 8325 N N . CYS C 1 202 ? 64.964 -23.249 153.565 1.00 25.35 219 CYS C N 1
ATOM 8326 C CA . CYS C 1 202 ? 64.227 -22.457 152.599 1.00 25.63 219 CYS C CA 1
ATOM 8327 C C . CYS C 1 202 ? 65.201 -21.988 151.522 1.00 26.03 219 CYS C C 1
ATOM 8328 O O . CYS C 1 202 ? 64.913 -21.066 150.753 1.00 26.47 219 CYS C O 1
ATOM 8331 N N . GLU C 1 203 ? 66.360 -22.646 151.487 1.00 24.88 220 GLU C N 1
ATOM 8332 C CA . GLU C 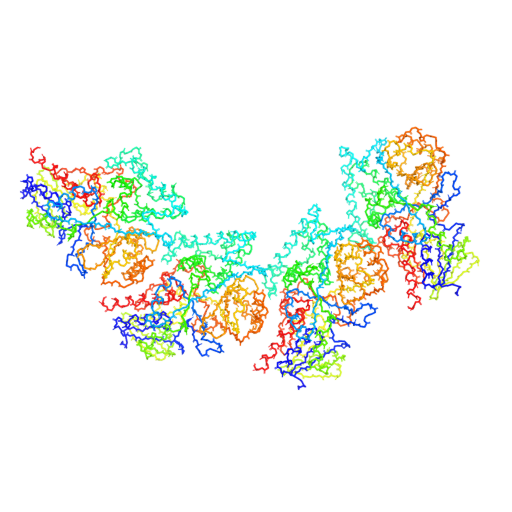1 203 ? 67.412 -22.381 150.515 1.00 24.74 220 GLU C CA 1
ATOM 8333 C C . GLU C 1 203 ? 68.114 -21.014 150.622 1.00 25.61 220 GLU C C 1
ATOM 8334 O O . GLU C 1 203 ? 68.289 -20.327 149.614 1.00 26.55 220 GLU C O 1
ATOM 8340 N N . GLY C 1 204 ? 68.522 -20.628 151.835 1.00 26.04 221 GLY C N 1
ATOM 8341 C CA . GLY C 1 204 ? 69.231 -19.363 152.044 1.00 25.29 221 GLY C CA 1
ATOM 8342 C C . GLY C 1 204 ? 68.371 -18.116 152.073 1.00 24.43 221 GLY C C 1
ATOM 8343 O O . GLY C 1 204 ? 67.273 -18.130 151.518 1.00 25.29 221 GLY C O 1
ATOM 8344 N N . ILE C 1 205 ? 68.841 -17.038 152.704 1.00 23.54 222 ILE C N 1
ATOM 8345 C CA . ILE C 1 205 ? 68.027 -15.815 152.757 1.00 24.27 222 ILE C CA 1
ATOM 8346 C C . ILE C 1 205 ? 67.906 -15.174 151.402 1.00 24.27 222 ILE C C 1
ATOM 8347 O O . ILE C 1 205 ? 66.899 -14.534 151.107 1.00 23.89 222 ILE C O 1
ATOM 8352 N N . GLN C 1 206 ? 68.929 -15.331 150.575 1.00 25.05 223 GLN C N 1
ATOM 8353 C CA . GLN C 1 206 ? 68.869 -14.724 149.263 1.00 25.57 223 GLN C CA 1
ATOM 8354 C C . GLN C 1 206 ? 67.587 -15.178 148.548 1.00 24.50 223 GLN C C 1
ATOM 8355 O O . GLN C 1 206 ? 66.924 -14.395 147.850 1.00 21.88 223 GLN C O 1
ATOM 8361 N N . SER C 1 207 ? 67.247 -16.449 148.753 1.00 24.12 224 SER C N 1
ATOM 8362 C CA . SER C 1 207 ? 66.048 -17.061 148.189 1.00 23.98 224 SER C CA 1
ATOM 8363 C C . SER C 1 207 ? 64.833 -16.640 149.007 1.00 24.38 224 SER C C 1
ATOM 8364 O O . SER C 1 207 ? 63.762 -16.349 148.470 1.00 24.55 224 SER C O 1
ATOM 8367 N N . LEU C 1 208 ? 65.026 -16.634 150.320 1.00 23.22 225 LEU C N 1
ATOM 8368 C CA . LEU C 1 208 ? 64.005 -16.285 151.285 1.00 22.00 225 LEU C CA 1
ATOM 8369 C C . LEU C 1 208 ? 63.654 -14.798 151.183 1.00 23.35 225 LEU C C 1
ATOM 8370 O O . LEU C 1 208 ? 62.509 -14.402 151.392 1.00 23.40 225 LEU C O 1
ATOM 8375 N N . MET C 1 209 ? 64.636 -13.985 150.820 1.00 25.78 226 MET C N 1
ATOM 8376 C CA . MET C 1 209 ? 64.453 -12.542 150.717 1.00 28.89 226 MET C CA 1
ATOM 8377 C C . MET C 1 209 ? 64.225 -11.958 149.324 1.00 29.73 226 MET C C 1
ATOM 8378 O O . MET C 1 209 ? 64.042 -10.748 149.191 1.00 29.54 226 MET C O 1
ATOM 8383 N N . GLY C 1 210 ? 64.240 -12.802 148.295 1.00 31.34 227 GLY C N 1
ATOM 8384 C CA . GLY C 1 210 ? 64.033 -12.328 146.931 1.00 31.85 227 GLY C CA 1
ATOM 8385 C C . GLY C 1 210 ? 62.728 -11.569 146.732 1.00 32.56 227 GLY C C 1
ATOM 8386 O O . GLY C 1 210 ? 61.762 -11.771 147.481 1.00 32.39 227 GLY C O 1
ATOM 8387 N N . THR C 1 211 ? 62.690 -10.692 145.728 1.00 32.37 228 THR C N 1
ATOM 8388 C CA . THR C 1 211 ? 61.485 -9.902 145.454 1.00 32.16 228 THR C CA 1
ATOM 8389 C C . THR C 1 211 ? 60.980 -10.132 144.036 1.00 32.62 228 THR C C 1
ATOM 8390 O O . THR C 1 211 ? 59.800 -9.928 143.739 1.00 32.67 228 THR C O 1
ATOM 8394 N N . ARG C 1 212 ? 61.895 -10.565 143.176 1.00 33.10 229 ARG C N 1
ATOM 8395 C CA . ARG C 1 212 ? 61.621 -10.833 141.769 1.00 32.68 229 ARG C CA 1
ATOM 8396 C C . ARG C 1 212 ? 61.556 -12.353 141.628 1.00 31.57 229 ARG C C 1
ATOM 8397 O O . ARG C 1 212 ? 60.606 -12.904 141.082 1.00 33.15 229 ARG C O 1
ATOM 8405 N N . ASP C 1 213 ? 62.579 -13.019 142.146 1.00 30.04 230 ASP C N 1
ATOM 8406 C CA . ASP C 1 213 ? 62.680 -14.469 142.111 1.00 28.76 230 ASP C CA 1
ATOM 8407 C C . ASP C 1 213 ? 62.694 -15.028 143.541 1.00 29.13 230 ASP C C 1
ATOM 8408 O O . ASP C 1 213 ? 62.073 -14.465 144.447 1.00 30.16 230 ASP C O 1
ATOM 8413 N N . GLY C 1 214 ? 63.406 -16.127 143.752 1.00 28.23 231 GLY C N 1
ATOM 8414 C CA . GLY C 1 214 ? 63.442 -16.711 145.079 1.00 27.85 231 GLY C CA 1
ATOM 8415 C C . GLY C 1 214 ? 62.050 -17.173 145.470 1.00 27.67 231 GLY C C 1
ATOM 8416 O O . GLY C 1 214 ? 61.255 -17.549 144.608 1.00 27.45 231 GLY C O 1
ATOM 8417 N N . ALA C 1 215 ? 61.746 -17.145 146.763 1.00 27.02 232 ALA C N 1
ATOM 8418 C CA . ALA C 1 215 ? 60.434 -17.564 147.243 1.00 25.90 232 ALA C CA 1
ATOM 8419 C C . ALA C 1 215 ? 59.301 -16.676 146.702 1.00 25.67 232 ALA C C 1
ATOM 8420 O O . ALA C 1 215 ? 58.183 -17.145 146.497 1.00 25.92 232 ALA C O 1
ATOM 8422 N N . GLN C 1 216 ? 59.585 -15.396 146.483 1.00 25.17 233 GLN C N 1
ATOM 8423 C CA . GLN C 1 216 ? 58.580 -14.473 145.965 1.00 25.94 233 GLN C CA 1
ATOM 8424 C C . GLN C 1 216 ? 58.778 -14.389 144.461 1.00 27.35 233 GLN C C 1
ATOM 8425 O O . GLN C 1 216 ? 59.428 -13.469 143.970 1.00 27.73 233 GLN C O 1
ATOM 8431 N N . TRP C 1 217 ? 58.198 -15.336 143.727 1.00 28.62 234 TRP C N 1
ATOM 8432 C CA . TRP C 1 217 ? 58.391 -15.381 142.284 1.00 29.40 234 TRP C CA 1
ATOM 8433 C C . TRP C 1 217 ? 57.167 -15.388 141.379 1.00 29.33 234 TRP C C 1
ATOM 8434 O O . TRP C 1 217 ? 57.265 -14.974 140.224 1.00 30.48 234 TRP C O 1
ATOM 8445 N N . ALA C 1 218 ? 56.018 -15.840 141.879 1.00 28.50 235 ALA C N 1
ATOM 8446 C CA . ALA C 1 218 ? 54.808 -15.865 141.054 1.00 27.22 235 ALA C CA 1
ATOM 8447 C C . ALA C 1 218 ? 53.525 -16.148 141.824 1.00 26.61 235 ALA C C 1
ATOM 8448 O O . ALA C 1 218 ? 53.557 -16.642 142.949 1.00 24.47 235 ALA C O 1
ATOM 8450 N N . TRP C 1 219 ? 52.393 -15.841 141.191 1.00 27.37 236 TRP C N 1
ATOM 8451 C CA . TRP C 1 219 ? 51.077 -16.037 141.798 1.00 28.39 236 TRP C CA 1
ATOM 8452 C C . TRP C 1 219 ? 50.143 -16.915 140.992 1.00 29.15 236 TRP C C 1
ATOM 8453 O O . TRP C 1 219 ? 50.341 -17.133 139.798 1.00 28.95 236 TRP C O 1
ATOM 8464 N N . TRP C 1 220 ? 49.108 -17.404 141.667 1.00 30.88 237 TRP C N 1
ATOM 8465 C CA . TRP C 1 220 ? 48.085 -18.209 141.021 1.00 33.32 237 TRP C CA 1
ATOM 8466 C C . TRP C 1 220 ? 47.074 -17.185 140.531 1.00 35.85 237 TRP C C 1
ATOM 8467 O O . TRP C 1 220 ? 46.284 -16.653 141.317 1.00 36.50 237 TRP C O 1
ATOM 8478 N N . PHE C 1 221 ? 47.129 -16.879 139.240 1.00 38.64 238 PHE C N 1
ATOM 8479 C CA . PHE C 1 221 ? 46.210 -15.923 138.635 1.00 40.50 238 PHE C CA 1
ATOM 8480 C C . PHE C 1 221 ? 44.799 -16.450 138.934 1.00 39.79 238 PHE C C 1
ATOM 8481 O O . PHE C 1 221 ? 44.237 -17.244 138.181 1.00 40.77 238 PHE C O 1
ATOM 8489 N N . GLY C 1 222 ? 44.263 -16.026 140.081 1.00 38.58 239 GLY C N 1
ATOM 8490 C CA . GLY C 1 222 ? 42.938 -16.448 140.502 1.00 36.03 239 GLY C CA 1
ATOM 8491 C C . GLY C 1 222 ? 42.725 -16.482 142.010 1.00 34.73 239 GLY C C 1
ATOM 8492 O O . GLY C 1 222 ? 41.592 -16.349 142.489 1.00 34.75 239 GLY C O 1
ATOM 8493 N N . GLY C 1 223 ? 43.808 -16.650 142.765 1.00 33.13 240 GLY C N 1
ATOM 8494 C CA . GLY C 1 223 ? 43.704 -16.715 144.215 1.00 30.74 240 GLY C CA 1
ATOM 8495 C C . GLY C 1 223 ? 44.419 -17.958 144.712 1.00 30.03 240 GLY C C 1
ATOM 8496 O O . GLY C 1 223 ? 44.437 -18.975 144.015 1.00 30.40 240 GLY C O 1
ATOM 8497 N N . ALA C 1 224 ? 44.995 -17.892 145.911 1.00 28.55 241 ALA C N 1
ATOM 8498 C CA . ALA C 1 224 ? 45.742 -19.019 146.475 1.00 26.13 241 ALA C CA 1
ATOM 8499 C C . ALA C 1 224 ? 44.892 -20.096 147.143 1.00 25.05 241 ALA C C 1
ATOM 8500 O O . ALA C 1 224 ? 45.287 -21.256 147.212 1.00 24.26 241 ALA C O 1
ATOM 8502 N N . ALA C 1 225 ? 43.725 -19.727 147.641 1.00 25.19 242 ALA C N 1
ATOM 8503 C CA . ALA C 1 225 ? 42.878 -20.717 148.287 1.00 27.10 242 ALA C CA 1
ATOM 8504 C C . ALA C 1 225 ? 42.356 -21.741 147.283 1.00 27.84 242 ALA C C 1
ATOM 8505 O O . ALA C 1 225 ? 41.854 -22.800 147.668 1.00 28.45 242 ALA C O 1
ATOM 8507 N N . GLN C 1 226 ? 42.488 -21.431 145.997 1.00 28.30 243 GLN C N 1
ATOM 8508 C CA . GLN C 1 226 ? 42.001 -22.317 144.947 1.00 29.08 243 GLN C CA 1
ATOM 8509 C C . GLN C 1 226 ? 42.569 -23.727 144.921 1.00 29.11 243 GLN C C 1
ATOM 8510 O O . GLN C 1 226 ? 41.850 -24.666 144.585 1.00 29.68 243 GLN C O 1
ATOM 8516 N N . VAL C 1 227 ? 43.846 -23.891 145.263 1.00 28.51 244 VAL C N 1
ATOM 8517 C CA . VAL C 1 227 ? 44.428 -25.224 145.259 1.00 27.34 244 VAL C CA 1
ATOM 8518 C C . VAL C 1 227 ? 43.593 -26.102 146.184 1.00 28.74 244 VAL C C 1
ATOM 8519 O O . VAL C 1 227 ? 43.292 -27.253 145.863 1.00 29.93 244 VAL C O 1
ATOM 8523 N N . SER C 1 228 ? 43.194 -25.556 147.325 1.00 29.06 245 SER C N 1
ATOM 8524 C CA . SER C 1 228 ? 42.392 -26.334 148.250 1.00 29.60 245 SER C CA 1
ATOM 8525 C C . SER C 1 228 ? 40.957 -26.490 147.779 1.00 29.90 245 SER C C 1
ATOM 8526 O O . SER C 1 228 ? 40.367 -27.552 147.960 1.00 31.00 245 SER C O 1
ATOM 8529 N N . TRP C 1 229 ? 40.387 -25.452 147.172 1.00 29.47 246 TRP C N 1
ATOM 8530 C CA . TRP C 1 229 ? 39.010 -25.561 146.693 1.00 29.89 246 TRP C CA 1
ATOM 8531 C C . TRP C 1 229 ? 38.908 -26.562 145.552 1.00 29.80 246 TRP C C 1
ATOM 8532 O O . TRP C 1 229 ? 38.088 -27.479 145.581 1.00 29.71 246 TRP C O 1
ATOM 8543 N N . ARG C 1 230 ? 39.749 -26.371 144.543 1.00 29.34 247 ARG C N 1
ATOM 8544 C CA . ARG C 1 230 ? 39.750 -27.237 143.385 1.00 29.47 247 ARG C CA 1
ATOM 8545 C C . ARG C 1 230 ? 39.963 -28.690 143.802 1.00 27.74 247 ARG C C 1
ATOM 8546 O O . ARG C 1 230 ? 39.380 -29.598 143.206 1.00 27.27 247 ARG C O 1
ATOM 8554 N N . ILE C 1 231 ? 40.801 -28.920 144.809 1.00 26.07 248 ILE C N 1
ATOM 8555 C CA . ILE C 1 231 ? 41.015 -30.281 145.281 1.00 25.93 248 ILE C CA 1
ATOM 8556 C C . ILE C 1 231 ? 39.691 -30.759 145.851 1.00 27.75 248 ILE C C 1
ATOM 8557 O O . ILE C 1 231 ? 39.245 -31.866 145.562 1.00 27.79 248 ILE C O 1
ATOM 8562 N N . ALA C 1 232 ? 39.061 -29.905 146.656 1.00 29.87 249 ALA C N 1
ATOM 8563 C CA . ALA C 1 232 ? 37.771 -30.217 147.267 1.00 31.71 249 ALA C CA 1
ATOM 8564 C C . ALA C 1 232 ? 36.751 -30.593 146.191 1.00 33.00 249 ALA C C 1
ATOM 8565 O O . ALA C 1 232 ? 36.111 -31.643 146.275 1.00 32.34 249 ALA C O 1
ATOM 8567 N N . ASP C 1 233 ? 36.609 -29.733 145.184 1.00 34.97 250 ASP C N 1
ATOM 8568 C CA . ASP C 1 233 ? 35.679 -29.980 144.083 1.00 36.96 250 ASP C CA 1
ATOM 8569 C C . ASP C 1 233 ? 35.962 -31.340 143.438 1.00 37.31 250 ASP C C 1
ATOM 8570 O O . ASP C 1 233 ? 35.049 -32.145 143.245 1.00 37.99 250 ASP C O 1
ATOM 8575 N N . ALA C 1 234 ? 37.228 -31.589 143.110 1.00 36.50 251 ALA C N 1
ATOM 8576 C CA . ALA C 1 234 ? 37.626 -32.842 142.483 1.00 36.15 251 ALA C CA 1
ATOM 8577 C C . ALA C 1 234 ? 37.317 -34.048 143.372 1.00 36.51 251 ALA C C 1
ATOM 8578 O O . ALA C 1 234 ? 36.445 -34.861 143.062 1.00 37.32 251 ALA C O 1
ATOM 8580 N N . ILE C 1 235 ? 38.036 -34.155 144.478 1.00 36.21 252 ILE C N 1
ATOM 8581 C CA . ILE C 1 235 ? 37.858 -35.248 145.425 1.00 35.74 252 ILE C CA 1
ATOM 8582 C C . ILE C 1 235 ? 36.400 -35.436 145.917 1.00 35.49 252 ILE C C 1
ATOM 8583 O O . ILE C 1 235 ? 36.029 -36.515 146.374 1.00 35.42 252 ILE C O 1
ATOM 8588 N N . GLY C 1 236 ? 35.571 -34.403 145.825 1.00 34.62 253 GLY C N 1
ATOM 8589 C CA . GLY C 1 236 ? 34.203 -34.538 146.294 1.00 34.90 253 GLY C CA 1
ATOM 8590 C C . GLY C 1 236 ? 33.890 -33.585 147.432 1.00 36.11 253 GLY C C 1
ATOM 8591 O O . GLY C 1 236 ? 34.080 -33.913 148.605 1.00 35.36 253 GLY C O 1
ATOM 8592 N N . ARG C 1 237 ? 33.391 -32.404 147.072 1.00 37.59 254 ARG C N 1
ATOM 8593 C CA . ARG C 1 237 ? 33.052 -31.330 148.008 1.00 39.01 254 ARG C CA 1
ATOM 8594 C C . ARG C 1 237 ? 32.330 -31.754 149.283 1.00 39.24 254 ARG C C 1
ATOM 8595 O O . ARG C 1 237 ? 32.280 -31.003 150.255 1.00 39.26 254 ARG C O 1
ATOM 8603 N N . ASP C 1 238 ? 31.776 -32.957 149.278 1.00 40.53 255 ASP C N 1
ATOM 8604 C CA . ASP C 1 238 ? 31.033 -33.473 150.422 1.00 41.60 255 ASP C CA 1
ATOM 8605 C C . ASP C 1 238 ? 31.913 -34.255 151.392 1.00 40.86 255 ASP C C 1
ATOM 8606 O O . ASP C 1 238 ? 31.476 -34.613 152.488 1.00 40.01 255 ASP C O 1
ATOM 8611 N N . LYS C 1 239 ? 33.143 -34.537 150.977 1.00 40.14 256 LYS C N 1
ATOM 8612 C CA . LYS C 1 239 ? 34.067 -35.276 151.821 1.00 39.39 256 LYS C CA 1
ATOM 8613 C C . LYS C 1 239 ? 34.781 -34.329 152.774 1.00 37.79 256 LYS C C 1
ATOM 8614 O O . LYS C 1 239 ? 35.664 -34.732 153.531 1.00 37.60 256 LYS C O 1
ATOM 8620 N N . PHE C 1 240 ? 34.389 -33.060 152.723 1.00 35.33 257 PHE C N 1
ATOM 8621 C CA . PHE C 1 240 ? 34.950 -32.051 153.601 1.00 33.23 257 PHE C CA 1
ATOM 8622 C C . PHE C 1 240 ? 33.854 -31.616 154.561 1.00 32.13 257 PHE C C 1
ATOM 8623 O O . PHE C 1 240 ? 32.879 -31.012 154.135 1.00 33.55 257 PHE C O 1
ATOM 8631 N N . LEU C 1 241 ? 34.003 -31.922 155.846 1.00 30.36 258 LEU C N 1
ATOM 8632 C CA . LEU C 1 241 ? 33.002 -31.526 156.835 1.00 29.73 258 LEU C CA 1
ATOM 8633 C C . LEU C 1 241 ? 33.423 -30.248 157.551 1.00 29.52 258 LEU C C 1
ATOM 8634 O O . LEU C 1 241 ? 34.094 -30.315 158.580 1.00 30.67 258 LEU C O 1
ATOM 8639 N N . LEU C 1 242 ? 33.026 -29.091 157.029 1.00 27.45 259 LEU C N 1
ATOM 8640 C CA . LEU C 1 242 ? 33.383 -27.831 157.667 1.00 25.78 259 LEU C CA 1
ATOM 8641 C C . LEU C 1 242 ? 32.687 -27.688 159.022 1.00 25.87 259 LEU C C 1
ATOM 8642 O O . LEU C 1 242 ? 31.716 -28.381 159.311 1.00 26.69 259 LEU C O 1
ATOM 8647 N N . GLU C 1 243 ? 33.196 -26.794 159.861 1.00 25.93 260 GLU C N 1
ATOM 8648 C CA . GLU C 1 243 ? 32.628 -26.575 161.185 1.00 24.60 260 GLU C CA 1
ATOM 8649 C C . GLU C 1 243 ? 32.584 -27.853 162.015 1.00 23.10 260 GLU C C 1
ATOM 8650 O O . GLU C 1 243 ? 31.634 -28.104 162.748 1.00 22.54 260 GLU C O 1
ATOM 8656 N N . TRP C 1 244 ? 33.636 -28.653 161.896 1.00 22.36 261 TRP C N 1
ATOM 8657 C CA . TRP C 1 244 ? 33.765 -29.901 162.640 1.00 21.82 261 TRP C CA 1
ATOM 8658 C C . TRP C 1 244 ? 35.061 -29.827 163.459 1.00 22.00 261 TRP C C 1
ATOM 8659 O O . TRP C 1 244 ? 35.987 -30.611 163.244 1.00 20.77 261 TRP C O 1
ATOM 8670 N N . PRO C 1 245 ? 35.145 -28.878 164.409 1.00 22.11 262 PRO C N 1
ATOM 8671 C CA . PRO C 1 245 ? 36.346 -28.727 165.231 1.00 21.29 262 PRO C CA 1
ATOM 8672 C C . PRO C 1 245 ? 36.631 -29.968 166.037 1.00 21.12 262 PRO C C 1
ATOM 8673 O O . PRO C 1 245 ? 35.798 -30.387 166.834 1.00 21.68 262 PRO C O 1
ATOM 8677 N N . VAL C 1 246 ? 37.804 -30.559 165.828 1.00 21.21 263 VAL C N 1
ATOM 8678 C CA . VAL C 1 246 ? 38.191 -31.747 166.580 1.00 22.49 263 VAL C CA 1
ATOM 8679 C C . VAL C 1 246 ? 38.676 -31.272 167.942 1.00 24.02 263 VAL C C 1
ATOM 8680 O O . VAL C 1 246 ? 39.519 -30.378 168.014 1.00 24.05 263 VAL C O 1
ATOM 8684 N N . ASP C 1 247 ? 38.147 -31.840 169.024 1.00 25.73 264 ASP C N 1
ATOM 8685 C CA . ASP C 1 247 ? 38.596 -31.423 170.346 1.00 28.31 264 ASP C CA 1
ATOM 8686 C C . ASP C 1 247 ? 39.202 -32.551 171.161 1.00 30.13 264 ASP C C 1
ATOM 8687 O O . ASP C 1 247 ? 39.858 -32.306 172.168 1.00 32.19 264 ASP C O 1
ATOM 8692 N N . ARG C 1 248 ? 38.997 -33.789 170.735 1.00 31.60 265 ARG C N 1
ATOM 8693 C CA . ARG C 1 248 ? 39.593 -34.907 171.449 1.00 33.75 265 ARG C CA 1
ATOM 8694 C C . ARG C 1 248 ? 39.935 -36.025 170.479 1.00 34.82 265 ARG C C 1
ATOM 8695 O O . ARG C 1 248 ? 39.263 -36.212 169.460 1.00 34.50 265 ARG C O 1
ATOM 8703 N N . ILE C 1 249 ? 40.995 -36.758 170.795 1.00 35.83 266 ILE C N 1
ATOM 8704 C CA . ILE C 1 249 ? 41.440 -37.837 169.937 1.00 37.05 266 ILE C CA 1
ATOM 8705 C C . ILE C 1 249 ? 41.841 -39.071 170.715 1.00 39.27 266 ILE C C 1
ATOM 8706 O O . ILE C 1 249 ? 42.831 -39.067 171.448 1.00 38.67 266 ILE C O 1
ATOM 8711 N N . GLU C 1 250 ? 41.040 -40.120 170.564 1.00 42.40 267 GLU C N 1
ATOM 8712 C CA . GLU C 1 250 ? 41.316 -41.399 171.197 1.00 45.25 267 GLU C CA 1
ATOM 8713 C C . GLU C 1 250 ? 42.047 -42.128 170.089 1.00 46.28 267 GLU C C 1
ATOM 8714 O O . GLU C 1 250 ? 41.461 -42.489 169.067 1.00 45.51 267 GLU C O 1
ATOM 8720 N N . HIS C 1 251 ? 43.339 -42.321 170.290 1.00 48.38 268 HIS C N 1
ATOM 8721 C CA . HIS C 1 251 ? 44.172 -42.948 169.290 1.00 50.64 268 HIS C CA 1
ATOM 8722 C C . HIS C 1 251 ? 44.768 -44.233 169.804 1.00 52.73 268 HIS C C 1
ATOM 8723 O O . HIS C 1 251 ? 45.804 -44.219 170.458 1.00 54.01 268 HIS C O 1
ATOM 8730 N N . ASP C 1 252 ? 44.125 -45.359 169.549 1.00 55.69 269 ASP C N 1
ATOM 8731 C CA . ASP C 1 252 ? 44.764 -46.570 170.003 1.00 58.58 269 ASP C CA 1
ATOM 8732 C C . ASP C 1 252 ? 45.248 -47.481 168.891 1.00 58.32 269 ASP C C 1
ATOM 8733 O O . ASP C 1 252 ? 45.316 -47.099 167.721 1.00 58.33 269 ASP C O 1
ATOM 8738 N N . GLU C 1 253 ? 45.604 -48.689 169.277 1.00 57.65 270 GLU C N 1
ATOM 8739 C CA . GLU C 1 253 ? 46.186 -49.652 168.368 1.00 56.98 270 GLU C CA 1
ATOM 8740 C C . GLU C 1 253 ? 45.443 -50.127 167.141 1.00 55.04 270 GLU C C 1
ATOM 8741 O O . GLU C 1 253 ? 46.071 -50.640 166.222 1.00 54.46 270 GLU C O 1
ATOM 8747 N N . SER C 1 254 ? 44.130 -49.959 167.090 1.00 53.60 271 SER C N 1
ATOM 8748 C CA . SER C 1 254 ? 43.402 -50.437 165.920 1.00 51.74 271 SER C CA 1
ATOM 8749 C C . SER C 1 254 ? 42.930 -49.341 164.994 1.00 49.50 271 SER C C 1
ATOM 8750 O O . SER C 1 254 ? 42.500 -49.609 163.874 1.00 48.98 271 SER C O 1
ATOM 8753 N N . GLY C 1 255 ? 43.020 -48.106 165.462 1.00 47.13 272 GLY C N 1
ATOM 8754 C CA . GLY C 1 255 ? 42.589 -46.986 164.648 1.00 43.68 272 GLY C CA 1
ATOM 8755 C C . GLY C 1 255 ? 42.478 -45.749 165.505 1.00 40.45 272 GLY C C 1
ATOM 8756 O O . GLY C 1 255 ? 43.084 -45.679 166.570 1.00 40.89 272 GLY C O 1
ATOM 8757 N N . VAL C 1 256 ? 41.707 -44.771 165.056 1.00 37.55 273 VAL C N 1
ATOM 8758 C CA . VAL C 1 256 ? 41.560 -43.553 165.831 1.00 35.16 273 VAL C CA 1
ATOM 8759 C C . VAL C 1 256 ? 40.121 -43.056 165.840 1.00 34.44 273 VAL C C 1
ATOM 8760 O O . VAL C 1 256 ? 39.385 -43.222 164.855 1.00 32.49 273 VAL C O 1
ATOM 8764 N N . THR C 1 257 ? 39.730 -42.462 166.971 1.00 33.08 274 THR C N 1
ATOM 8765 C CA . THR C 1 257 ? 38.395 -41.904 167.137 1.00 30.94 274 THR C CA 1
ATOM 8766 C C . THR C 1 257 ? 38.488 -40.402 167.400 1.00 29.80 274 THR C C 1
ATOM 8767 O O . THR C 1 257 ? 39.075 -39.966 168.386 1.00 27.82 274 THR C O 1
ATOM 8771 N N . LEU C 1 258 ? 37.903 -39.629 166.492 1.00 30.23 275 LEU C N 1
ATOM 8772 C CA . LEU C 1 258 ? 37.874 -38.173 166.566 1.00 31.49 275 LEU C CA 1
ATOM 8773 C C . LEU C 1 258 ? 36.568 -37.706 167.206 1.00 31.79 275 LEU C C 1
ATOM 8774 O O . LEU C 1 258 ? 35.520 -38.320 167.006 1.00 33.13 275 LEU C O 1
ATOM 8779 N N . PHE C 1 259 ? 36.630 -36.622 167.972 1.00 31.51 276 PHE C N 1
ATOM 8780 C CA . PHE C 1 259 ? 35.439 -36.084 168.617 1.00 31.16 276 PHE C CA 1
ATOM 8781 C C . PHE C 1 259 ? 35.284 -34.595 168.412 1.00 31.73 276 PHE C C 1
ATOM 8782 O O . PHE C 1 259 ? 36.223 -33.829 168.632 1.00 32.99 276 PHE C O 1
ATOM 8790 N N . SER C 1 260 ? 34.097 -34.187 167.986 1.00 31.28 277 SER C N 1
ATOM 8791 C CA . SER C 1 260 ? 33.800 -32.778 167.809 1.00 30.82 277 SER C CA 1
ATOM 8792 C C . SER C 1 260 ? 32.586 -32.555 168.707 1.00 31.39 277 SER C C 1
ATOM 8793 O O . SER C 1 260 ? 31.447 -32.477 168.245 1.00 31.11 277 SER C O 1
ATOM 8796 N N . GLY C 1 261 ? 32.849 -32.475 170.008 1.00 32.47 278 GLY C N 1
ATOM 8797 C CA . GLY C 1 261 ? 31.783 -32.294 170.969 1.00 33.84 278 GLY C CA 1
ATOM 8798 C C . GLY C 1 261 ? 31.202 -33.663 171.229 1.00 35.34 278 GLY C C 1
ATOM 8799 O O . GLY C 1 261 ? 31.917 -34.555 171.699 1.00 35.42 278 GLY C O 1
ATOM 8800 N N . GLN C 1 262 ? 29.917 -33.834 170.921 1.00 36.44 279 GLN C N 1
ATOM 8801 C CA . GLN C 1 262 ? 29.249 -35.118 171.103 1.00 36.86 279 GLN C CA 1
ATOM 8802 C C . GLN C 1 262 ? 29.379 -35.900 169.804 1.00 35.53 279 GLN C C 1
ATOM 8803 O O . GLN C 1 262 ? 29.192 -37.119 169.782 1.00 34.92 279 GLN C O 1
ATOM 8809 N N . ARG C 1 263 ? 29.703 -35.186 168.726 1.00 34.18 280 ARG C N 1
ATOM 8810 C CA . ARG C 1 263 ? 29.893 -35.806 167.418 1.00 33.61 280 ARG C CA 1
ATOM 8811 C C . ARG C 1 263 ? 31.196 -36.626 167.427 1.00 34.36 280 ARG C C 1
ATOM 8812 O O . ARG C 1 263 ? 32.102 -36.361 168.221 1.00 35.09 280 ARG C O 1
ATOM 8820 N N . SER C 1 264 ? 31.299 -37.616 166.545 1.00 34.59 281 SER C N 1
ATOM 8821 C CA . SER C 1 264 ? 32.521 -38.418 166.477 1.00 34.53 281 SER C CA 1
ATOM 8822 C C . SER C 1 264 ? 32.633 -39.197 165.168 1.00 34.00 281 SER C C 1
ATOM 8823 O O . SER C 1 264 ? 31.631 -39.457 164.500 1.00 34.48 281 SER C O 1
ATOM 8826 N N . LEU C 1 265 ? 33.864 -39.558 164.818 1.00 32.65 282 LEU C N 1
ATOM 8827 C CA . LEU C 1 265 ? 34.162 -40.317 163.608 1.00 32.31 282 LEU C CA 1
ATOM 8828 C C . LEU C 1 265 ? 35.268 -41.318 163.948 1.00 33.66 282 LEU C C 1
ATOM 8829 O O . LEU C 1 265 ? 35.818 -41.279 165.051 1.00 34.53 282 LEU C O 1
ATOM 8834 N N . ARG C 1 266 ? 35.572 -42.223 163.016 1.00 34.12 283 ARG C N 1
ATOM 8835 C CA . ARG C 1 266 ? 36.657 -43.190 163.208 1.00 34.34 283 ARG C CA 1
ATOM 8836 C C . ARG C 1 266 ? 37.258 -43.674 161.893 1.00 34.54 283 ARG C C 1
ATOM 8837 O O . ARG C 1 266 ? 36.544 -44.015 160.950 1.00 34.71 283 ARG C O 1
ATOM 8845 N N . ALA C 1 267 ? 38.584 -43.697 161.846 1.00 34.50 284 ALA C N 1
ATOM 8846 C CA . ALA C 1 267 ? 39.309 -44.145 160.669 1.00 34.95 284 ALA C CA 1
ATOM 8847 C C . ALA C 1 267 ? 40.494 -44.976 161.144 1.00 35.61 284 ALA C C 1
ATOM 8848 O O . ALA C 1 267 ? 40.864 -44.920 162.317 1.00 36.18 284 ALA C O 1
ATOM 8850 N N . ARG C 1 268 ? 41.074 -45.755 160.235 1.00 36.44 285 ARG C N 1
ATOM 8851 C CA . ARG C 1 268 ? 42.220 -46.600 160.557 1.00 36.82 285 ARG C CA 1
ATOM 8852 C C . ARG C 1 268 ? 43.443 -45.740 160.828 1.00 35.71 285 ARG C C 1
ATOM 8853 O O . ARG C 1 268 ? 44.240 -46.040 161.720 1.00 34.52 285 ARG C O 1
ATOM 8861 N N . HIS C 1 269 ? 43.579 -44.681 160.032 1.00 34.11 286 HIS C N 1
ATOM 8862 C CA . HIS C 1 269 ? 44.678 -43.727 160.139 1.00 32.52 286 HIS C CA 1
ATOM 8863 C C . HIS C 1 269 ? 44.105 -42.320 160.038 1.00 32.21 286 HIS C C 1
ATOM 8864 O O . HIS C 1 269 ? 43.086 -42.101 159.369 1.00 31.92 286 HIS C O 1
ATOM 8871 N N . ILE C 1 270 ? 44.746 -41.368 160.714 1.00 31.09 287 ILE C N 1
ATOM 8872 C CA . ILE C 1 270 ? 44.332 -39.973 160.615 1.00 29.25 287 ILE C CA 1
ATOM 8873 C C . ILE C 1 270 ? 45.607 -39.156 160.490 1.00 28.47 287 ILE C C 1
ATOM 8874 O O . ILE C 1 270 ? 46.656 -39.528 161.027 1.00 28.06 287 ILE C O 1
ATOM 8879 N N . VAL C 1 271 ? 45.521 -38.076 159.724 1.00 27.48 288 VAL C N 1
ATOM 8880 C CA . VAL C 1 271 ? 46.646 -37.179 159.521 1.00 26.87 288 VAL C CA 1
ATOM 8881 C C . VAL C 1 271 ? 46.216 -35.820 160.058 1.00 27.35 288 VAL C C 1
ATOM 8882 O O . VAL C 1 271 ? 45.233 -35.226 159.588 1.00 27.52 288 VAL C O 1
ATOM 8886 N N . ILE C 1 272 ? 46.938 -35.352 161.072 1.00 26.67 289 ILE C N 1
ATOM 8887 C CA . ILE C 1 272 ? 46.646 -34.069 161.684 1.00 25.86 289 ILE C CA 1
ATOM 8888 C C . ILE C 1 272 ? 47.536 -33.013 161.007 1.00 24.55 289 ILE C C 1
ATOM 8889 O O . ILE C 1 272 ? 48.730 -32.895 161.282 1.00 23.78 289 ILE C O 1
ATOM 8894 N N . ALA C 1 273 ? 46.911 -32.281 160.081 1.00 23.66 290 ALA C N 1
ATOM 8895 C CA . ALA C 1 273 ? 47.563 -31.263 159.256 1.00 22.51 290 ALA C CA 1
ATOM 8896 C C . ALA C 1 273 ? 47.320 -29.820 159.653 1.00 22.03 290 ALA C C 1
ATOM 8897 O O . ALA C 1 273 ? 46.472 -29.134 159.060 1.00 20.87 290 ALA C O 1
ATOM 8899 N N . MET C 1 274 ? 48.106 -29.361 160.625 1.00 21.91 291 MET C N 1
ATOM 8900 C CA . MET C 1 274 ? 48.030 -27.994 161.130 1.00 21.50 291 MET C CA 1
ATOM 8901 C C . MET C 1 274 ? 49.313 -27.634 161.866 1.00 21.44 291 MET C C 1
ATOM 8902 O O . MET C 1 274 ? 50.242 -28.434 161.935 1.00 22.76 291 MET C O 1
ATOM 8907 N N . SER C 1 275 ? 49.358 -26.433 162.429 1.00 21.57 292 SER C N 1
ATOM 8908 C CA . SER C 1 275 ? 50.533 -26.011 163.182 1.00 21.07 292 SER C CA 1
ATOM 8909 C C . SER C 1 275 ? 50.592 -26.744 164.520 1.00 20.68 292 SER C C 1
ATOM 8910 O O . SER C 1 275 ? 49.563 -27.122 165.084 1.00 20.03 292 SER C O 1
ATOM 8913 N N . PRO C 1 276 ? 51.806 -26.964 165.041 1.00 20.31 293 PRO C N 1
ATOM 8914 C CA . PRO C 1 276 ? 51.972 -27.654 166.321 1.00 20.11 293 PRO C CA 1
ATOM 8915 C C . PRO C 1 276 ? 51.148 -26.985 167.422 1.00 20.75 293 PRO C C 1
ATOM 8916 O O . PRO C 1 276 ? 50.556 -27.652 168.267 1.00 20.33 293 PRO C O 1
ATOM 8920 N N . LEU C 1 277 ? 51.108 -25.659 167.409 1.00 22.21 294 LEU C N 1
ATOM 8921 C CA . LEU C 1 277 ? 50.334 -24.928 168.408 1.00 23.27 294 LEU C CA 1
ATOM 8922 C C . LEU C 1 277 ? 48.839 -25.239 168.322 1.00 23.59 294 LEU C C 1
ATOM 8923 O O . LEU C 1 277 ? 48.195 -25.514 169.338 1.00 24.58 294 LEU C O 1
ATOM 8928 N N . ALA C 1 278 ? 48.293 -25.176 167.108 1.00 23.30 295 ALA C N 1
ATOM 8929 C CA . ALA C 1 278 ? 46.874 -25.442 166.867 1.00 23.52 295 ALA C CA 1
ATOM 8930 C C . ALA C 1 278 ? 46.473 -26.857 167.284 1.00 24.04 295 ALA C C 1
ATOM 8931 O O . ALA C 1 278 ? 45.351 -27.104 167.752 1.00 24.62 295 ALA C O 1
ATOM 8933 N N . ALA C 1 279 ? 47.398 -27.788 167.103 1.00 23.59 296 ALA C N 1
ATOM 8934 C CA . ALA C 1 279 ? 47.146 -29.171 167.446 1.00 22.92 296 ALA C CA 1
ATOM 8935 C C . ALA C 1 279 ? 47.197 -29.392 168.940 1.00 22.70 296 ALA C C 1
ATOM 8936 O O . ALA C 1 279 ? 46.611 -30.347 169.444 1.00 23.58 296 ALA C O 1
ATOM 8938 N N . ASN C 1 280 ? 47.894 -28.520 169.656 1.00 22.04 297 ASN C N 1
ATOM 8939 C CA . ASN C 1 280 ? 47.998 -28.702 171.090 1.00 21.87 297 ASN C CA 1
ATOM 8940 C C . ASN C 1 280 ? 46.682 -28.416 171.782 1.00 23.57 297 ASN C C 1
ATOM 8941 O O . ASN C 1 280 ? 46.536 -28.698 172.969 1.00 25.41 297 ASN C O 1
ATOM 8946 N N . GLN C 1 281 ? 45.721 -27.864 171.044 1.00 24.50 298 GLN C N 1
ATOM 8947 C CA . GLN C 1 281 ? 44.410 -27.555 171.612 1.00 24.81 298 GLN C CA 1
ATOM 8948 C C . GLN C 1 281 ? 43.539 -28.796 171.720 1.00 24.61 298 GLN C C 1
ATOM 8949 O O . GLN C 1 281 ? 42.522 -28.802 172.416 1.00 26.07 298 GLN C O 1
ATOM 8955 N N . ILE C 1 282 ? 43.960 -29.852 171.036 1.00 23.93 299 ILE C N 1
ATOM 8956 C CA . ILE C 1 282 ? 43.251 -31.119 171.020 1.00 22.78 299 ILE C CA 1
ATOM 8957 C C . ILE C 1 282 ? 43.720 -32.031 172.157 1.00 24.66 299 ILE C C 1
ATOM 8958 O O . ILE C 1 282 ? 44.922 -32.116 172.429 1.00 24.65 299 ILE C O 1
ATOM 8963 N N . ARG C 1 283 ? 42.782 -32.700 172.827 1.00 26.06 300 ARG C N 1
ATOM 8964 C CA . ARG C 1 283 ? 43.138 -33.623 173.904 1.00 28.39 300 ARG C CA 1
ATOM 8965 C C . ARG C 1 283 ? 43.462 -34.981 173.306 1.00 27.71 300 ARG C C 1
ATOM 8966 O O . ARG C 1 283 ? 42.778 -35.435 172.390 1.00 27.58 300 ARG C O 1
ATOM 8974 N N . PHE C 1 284 ? 44.493 -35.634 173.831 1.00 27.22 301 PHE C N 1
ATOM 8975 C CA . PHE C 1 284 ? 44.885 -36.944 173.329 1.00 27.11 301 PHE C CA 1
ATOM 8976 C C . PHE C 1 284 ? 44.800 -38.039 174.387 1.00 27.30 301 PHE C C 1
ATOM 8977 O O . PHE C 1 284 ? 45.321 -37.888 175.493 1.00 27.61 301 PHE C O 1
ATOM 8985 N N . GLU C 1 285 ? 44.137 -39.139 174.043 1.00 27.45 302 GLU C N 1
ATOM 8986 C CA . GLU C 1 285 ? 44.030 -40.283 174.941 1.00 28.13 302 GLU C CA 1
ATOM 8987 C C . GLU C 1 285 ? 44.492 -41.532 174.178 1.00 26.70 302 GLU C C 1
ATOM 8988 O O . GLU C 1 285 ? 43.873 -41.940 173.193 1.00 27.36 302 GLU C O 1
ATOM 8994 N N . PRO C 1 286 ? 45.603 -42.147 174.616 1.00 24.66 303 PRO C N 1
ATOM 8995 C CA . PRO C 1 286 ? 46.390 -41.707 175.764 1.00 23.13 303 PRO C CA 1
ATOM 8996 C C . PRO C 1 286 ? 47.173 -40.448 175.444 1.00 23.29 303 PRO C C 1
ATOM 8997 O O . PRO C 1 286 ? 47.121 -39.927 174.334 1.00 22.81 303 PRO C O 1
ATOM 9001 N N . ALA C 1 287 ? 47.901 -39.957 176.431 1.00 24.44 304 ALA C N 1
ATOM 9002 C CA . ALA C 1 287 ? 48.697 -38.761 176.244 1.00 24.59 304 ALA C CA 1
ATOM 9003 C C . ALA C 1 287 ? 49.790 -39.009 175.215 1.00 24.98 304 ALA C C 1
ATOM 9004 O O . ALA C 1 287 ? 50.255 -40.142 175.041 1.00 24.61 304 ALA C O 1
ATOM 9006 N N . LEU C 1 288 ? 50.187 -37.935 174.535 1.00 24.49 305 LEU C N 1
ATOM 9007 C CA . LEU C 1 288 ? 51.243 -37.993 173.535 1.00 24.05 305 LEU C CA 1
ATOM 9008 C C . LEU C 1 288 ? 52.568 -38.151 174.268 1.00 24.20 305 LEU C C 1
ATOM 9009 O O . LEU C 1 288 ? 52.714 -37.684 175.398 1.00 25.20 305 LEU C O 1
ATOM 9014 N N . PRO C 1 289 ? 53.544 -38.839 173.656 1.00 24.39 306 PRO C N 1
ATOM 9015 C CA . PRO C 1 289 ? 54.829 -38.987 174.345 1.00 23.91 306 PRO C CA 1
ATOM 9016 C C . PRO C 1 289 ? 55.442 -37.608 174.626 1.00 24.20 306 PRO C C 1
ATOM 9017 O O . PRO C 1 289 ? 55.417 -36.704 173.775 1.00 22.72 306 PRO C O 1
ATOM 9021 N N . THR C 1 290 ? 55.980 -37.455 175.831 1.00 24.03 307 THR C N 1
ATOM 9022 C CA . THR C 1 290 ? 56.575 -36.204 176.267 1.00 23.26 307 THR C CA 1
ATOM 9023 C C . THR C 1 290 ? 57.328 -35.429 175.173 1.00 22.79 307 THR C C 1
ATOM 9024 O O . THR C 1 290 ? 57.338 -34.203 175.184 1.00 22.96 307 THR C O 1
ATOM 9028 N N . SER C 1 291 ? 57.941 -36.137 174.227 1.00 22.72 308 SER C N 1
ATOM 9029 C CA . SER C 1 291 ? 58.692 -35.507 173.130 1.00 21.06 308 SER C CA 1
ATOM 9030 C C . SER C 1 291 ? 57.832 -34.581 172.270 1.00 19.09 308 SER C C 1
ATOM 9031 O O . SER C 1 291 ? 58.160 -33.405 172.085 1.00 18.49 308 SER C O 1
ATOM 9034 N N . ARG C 1 292 ? 56.750 -35.131 171.723 1.00 16.84 309 ARG C N 1
ATOM 9035 C CA . ARG C 1 292 ? 55.837 -34.363 170.886 1.00 15.33 309 ARG C CA 1
ATOM 9036 C C . ARG C 1 292 ? 55.066 -33.396 171.785 1.00 15.38 309 ARG C C 1
ATOM 9037 O O . ARG C 1 292 ? 54.791 -32.251 171.403 1.00 14.55 309 ARG C O 1
ATOM 9045 N N . ALA C 1 293 ? 54.728 -33.871 172.983 1.00 14.71 310 ALA C N 1
ATOM 9046 C CA . ALA C 1 293 ? 54.004 -33.073 173.962 1.00 13.65 310 ALA C CA 1
ATOM 9047 C C . ALA C 1 293 ? 54.692 -31.726 174.097 1.00 14.20 310 ALA C C 1
ATOM 9048 O O . ALA C 1 293 ? 54.069 -30.677 173.911 1.00 15.52 310 ALA C O 1
ATOM 9050 N N . GLN C 1 294 ? 55.982 -31.768 174.417 1.00 15.14 311 GLN C N 1
ATOM 9051 C CA . GLN C 1 294 ? 56.801 -30.563 174.570 1.00 15.62 311 GLN C CA 1
ATOM 9052 C C . GLN C 1 294 ? 56.845 -29.744 173.276 1.00 16.86 311 GLN C C 1
ATOM 9053 O O . GLN C 1 294 ? 56.644 -28.522 173.289 1.00 16.26 311 GLN C O 1
ATOM 9059 N N . LEU C 1 295 ? 57.104 -30.417 172.156 1.00 16.81 312 LEU C N 1
ATOM 9060 C CA . LEU C 1 295 ? 57.198 -29.716 170.887 1.00 16.67 312 LEU C CA 1
ATOM 9061 C C . LEU C 1 295 ? 55.974 -28.895 170.490 1.00 17.90 312 LEU C C 1
ATOM 9062 O O . LEU C 1 295 ? 56.111 -27.732 170.095 1.00 17.41 312 LEU C O 1
ATOM 9067 N N . GLN C 1 296 ? 54.779 -29.472 170.586 1.00 18.74 313 GLN C N 1
ATOM 9068 C CA . GLN C 1 296 ? 53.608 -28.704 170.186 1.00 20.07 313 GLN C CA 1
ATOM 9069 C C . GLN C 1 296 ? 53.104 -27.793 171.266 1.00 20.71 313 GLN C C 1
ATOM 9070 O O . GLN C 1 296 ? 52.195 -26.991 171.040 1.00 21.32 313 GLN C O 1
ATOM 9076 N N . ALA C 1 297 ? 53.710 -27.907 172.441 1.00 20.51 314 ALA C N 1
ATOM 9077 C CA . ALA C 1 297 ? 53.335 -27.073 173.563 1.00 20.28 314 ALA C CA 1
ATOM 9078 C C . ALA C 1 297 ? 54.324 -25.925 173.708 1.00 20.97 314 ALA C C 1
ATOM 9079 O O . ALA C 1 297 ? 54.057 -24.950 174.413 1.00 22.78 314 ALA C O 1
ATOM 9081 N N . ARG C 1 298 ? 55.468 -26.036 173.040 1.00 20.63 315 ARG C N 1
ATOM 9082 C CA . ARG C 1 298 ? 56.482 -24.995 173.132 1.00 19.54 315 ARG C CA 1
ATOM 9083 C C . ARG C 1 298 ? 56.894 -24.402 171.788 1.00 19.85 315 ARG C C 1
ATOM 9084 O O . ARG C 1 298 ? 57.953 -23.790 171.670 1.00 19.87 315 ARG C O 1
ATOM 9092 N N . ALA C 1 299 ? 56.045 -24.572 170.781 1.00 20.26 316 ALA C N 1
ATOM 9093 C CA . ALA C 1 299 ? 56.325 -24.034 169.456 1.00 19.83 316 ALA C CA 1
ATOM 9094 C C . ALA C 1 299 ? 55.212 -23.054 169.080 1.00 19.69 316 ALA C C 1
ATOM 9095 O O . ALA C 1 299 ? 54.174 -23.437 168.529 1.00 20.21 316 ALA C O 1
ATOM 9097 N N . PRO C 1 300 ? 55.411 -21.771 169.398 1.00 19.24 317 PRO C N 1
ATOM 9098 C CA . PRO C 1 300 ? 54.430 -20.722 169.103 1.00 18.83 317 PRO C CA 1
ATOM 9099 C C . PRO C 1 300 ? 54.336 -20.277 167.643 1.00 18.04 317 PRO C C 1
ATOM 9100 O O . PRO C 1 300 ? 55.191 -20.594 166.818 1.00 16.66 317 PRO C O 1
ATOM 9104 N N . MET C 1 301 ? 53.271 -19.541 167.350 1.00 17.70 318 MET C N 1
ATOM 9105 C CA . MET C 1 301 ? 53.036 -18.984 166.022 1.00 18.03 318 MET C CA 1
ATOM 9106 C C . MET C 1 301 ? 53.446 -17.510 166.099 1.00 17.76 318 MET C C 1
ATOM 9107 O O . MET C 1 301 ? 53.318 -16.890 167.155 1.00 18.92 318 MET C O 1
ATOM 9112 N N . GLY C 1 302 ? 53.935 -16.950 164.995 1.00 16.66 319 GLY C N 1
ATOM 9113 C CA . GLY C 1 302 ? 54.346 -15.560 165.007 1.00 16.17 319 GLY C CA 1
ATOM 9114 C C . GLY C 1 302 ? 53.167 -14.635 165.200 1.00 17.33 319 GLY C C 1
ATOM 9115 O O . GLY C 1 302 ? 52.058 -15.083 165.486 1.00 19.66 319 GLY C O 1
ATOM 9116 N N . ARG C 1 303 ? 53.405 -13.339 165.088 1.00 16.61 320 ARG C N 1
ATOM 9117 C CA . ARG C 1 303 ? 52.341 -12.358 165.218 1.00 17.00 320 ARG C CA 1
ATOM 9118 C C . ARG C 1 303 ? 52.460 -11.659 163.875 1.00 18.02 320 ARG C C 1
ATOM 9119 O O . ARG C 1 303 ? 53.572 -11.426 163.406 1.00 19.74 320 ARG C O 1
ATOM 9127 N N . TYR C 1 304 ? 51.348 -11.296 163.246 1.00 17.86 321 TYR C N 1
ATOM 9128 C CA . TYR C 1 304 ? 51.472 -10.738 161.912 1.00 16.07 321 TYR C CA 1
ATOM 9129 C C . TYR C 1 304 ? 50.257 -9.957 161.433 1.00 16.94 321 TYR C C 1
ATOM 9130 O O . TYR C 1 304 ? 49.117 -10.258 161.798 1.00 16.30 321 TYR C O 1
ATOM 9139 N N . TYR C 1 305 ? 50.520 -8.969 160.584 1.00 17.58 322 TYR C N 1
ATOM 9140 C CA . TYR C 1 305 ? 49.490 -8.140 159.970 1.00 18.48 322 TYR C CA 1
ATOM 9141 C C . TYR C 1 305 ? 49.716 -8.247 158.470 1.00 19.57 322 TYR C C 1
ATOM 9142 O O . TYR C 1 305 ? 50.859 -8.245 158.020 1.00 19.97 322 TYR C O 1
ATOM 9151 N N . LYS C 1 306 ? 48.657 -8.378 157.687 1.00 21.01 323 LYS C N 1
ATOM 9152 C CA . LYS C 1 306 ? 48.850 -8.356 156.242 1.00 21.20 323 LYS C CA 1
ATOM 9153 C C . LYS C 1 306 ? 48.023 -7.169 155.777 1.00 22.19 323 LYS C C 1
ATOM 9154 O O . LYS C 1 306 ? 46.785 -7.180 155.847 1.00 21.54 323 LYS C O 1
ATOM 9160 N N . VAL C 1 307 ? 48.714 -6.136 155.321 1.00 22.35 324 VAL C N 1
ATOM 9161 C CA . VAL C 1 307 ? 48.046 -4.928 154.876 1.00 22.64 324 VAL C CA 1
ATOM 9162 C C . VAL C 1 307 ? 48.103 -4.807 153.365 1.00 21.77 324 VAL C C 1
ATOM 9163 O O . VAL C 1 307 ? 49.107 -5.159 152.745 1.00 20.64 324 VAL C O 1
ATOM 9167 N N . GLN C 1 308 ? 47.017 -4.302 152.786 1.00 21.30 325 GLN C N 1
ATOM 9168 C CA . GLN C 1 308 ? 46.922 -4.126 151.346 1.00 21.11 325 GLN C CA 1
ATOM 9169 C C . GLN C 1 308 ? 46.239 -2.806 151.007 1.00 21.67 325 GLN C C 1
ATOM 9170 O O . GLN C 1 308 ? 45.220 -2.457 151.606 1.00 21.05 325 GLN C O 1
ATOM 9176 N N . ALA C 1 309 ? 46.805 -2.072 150.052 1.00 22.65 326 ALA C N 1
ATOM 9177 C CA . ALA C 1 309 ? 46.245 -0.791 149.612 1.00 23.81 326 ALA C CA 1
ATOM 9178 C C . ALA C 1 309 ? 46.028 -0.840 148.103 1.00 24.95 326 ALA C C 1
ATOM 9179 O O . ALA C 1 309 ? 46.959 -1.157 147.364 1.00 25.95 326 ALA C O 1
ATOM 9181 N N . ARG C 1 310 ? 44.819 -0.536 147.635 1.00 25.83 327 ARG C N 1
ATOM 9182 C CA . ARG C 1 310 ? 44.563 -0.565 146.194 1.00 26.71 327 ARG C CA 1
ATOM 9183 C C . ARG C 1 310 ? 44.301 0.809 145.589 1.00 26.73 327 ARG C C 1
ATOM 9184 O O . ARG C 1 310 ? 43.506 1.591 146.099 1.00 26.81 327 ARG C O 1
ATOM 9192 N N . TYR C 1 311 ? 44.995 1.074 144.488 1.00 27.32 328 TYR C N 1
ATOM 9193 C CA . TYR C 1 311 ? 44.925 2.336 143.765 1.00 27.88 328 TYR C CA 1
ATOM 9194 C C . TYR C 1 311 ? 44.510 2.113 142.311 1.00 29.60 328 TYR C C 1
ATOM 9195 O O . TYR C 1 311 ? 44.565 0.994 141.806 1.00 28.38 328 TYR C O 1
ATOM 9204 N N . PRO C 1 312 ? 44.087 3.185 141.615 1.00 32.23 329 PRO C N 1
ATOM 9205 C CA . PRO C 1 312 ? 43.671 3.064 140.211 1.00 33.47 329 PRO C CA 1
ATOM 9206 C C . PRO C 1 312 ? 44.819 2.739 139.249 1.00 34.90 329 PRO C C 1
ATOM 9207 O O . PRO C 1 312 ? 44.618 2.038 138.247 1.00 34.92 329 PRO C O 1
ATOM 9211 N N . SER C 1 313 ? 46.013 3.249 139.559 1.00 35.50 330 SER C N 1
ATOM 9212 C CA . SER C 1 313 ? 47.205 3.020 138.738 1.00 35.93 330 SER C CA 1
ATOM 9213 C C . SER C 1 313 ? 48.378 2.579 139.598 1.00 34.61 330 SER C C 1
ATOM 9214 O O . SER C 1 313 ? 48.407 2.854 140.789 1.00 35.89 330 SER C O 1
ATOM 9217 N N . SER C 1 314 ? 49.341 1.888 138.995 1.00 33.10 331 SER C N 1
ATOM 9218 C CA . SER C 1 314 ? 50.529 1.449 139.724 1.00 31.52 331 SER C CA 1
ATOM 9219 C C . SER C 1 314 ? 51.516 2.601 139.686 1.00 30.40 331 SER C C 1
ATOM 9220 O O . SER C 1 314 ? 52.552 2.497 139.036 1.00 31.03 331 SER C O 1
ATOM 9223 N N . PHE C 1 315 ? 51.198 3.695 140.375 1.00 29.10 332 PHE C N 1
ATOM 9224 C CA . PHE C 1 315 ? 52.060 4.877 140.380 1.00 27.75 332 PHE C CA 1
ATOM 9225 C C . PHE C 1 315 ? 53.487 4.621 140.846 1.00 26.28 332 PHE C C 1
ATOM 9226 O O . PHE C 1 315 ? 54.345 5.496 140.760 1.00 24.78 332 PHE C O 1
ATOM 9234 N N . TRP C 1 316 ? 53.747 3.419 141.339 1.00 25.90 333 TRP C N 1
ATOM 9235 C CA . TRP C 1 316 ? 55.093 3.111 141.778 1.00 26.81 333 TRP C CA 1
ATOM 9236 C C . TRP C 1 316 ? 55.886 2.487 140.636 1.00 27.90 333 TRP C C 1
ATOM 9237 O O . TRP C 1 316 ? 57.030 2.869 140.388 1.00 29.21 333 TRP C O 1
ATOM 9248 N N . VAL C 1 317 ? 55.284 1.538 139.927 1.00 27.94 334 VAL C N 1
ATOM 9249 C CA . VAL C 1 317 ? 55.969 0.931 138.799 1.00 28.09 334 VAL C CA 1
ATOM 9250 C C . VAL C 1 317 ? 56.165 2.010 137.746 1.00 27.43 334 VAL C C 1
ATOM 9251 O O . VAL C 1 317 ? 57.254 2.151 137.186 1.00 26.69 334 VAL C O 1
ATOM 9255 N N . GLU C 1 318 ? 55.100 2.775 137.507 1.00 27.84 335 GLU C N 1
ATOM 9256 C CA . GLU C 1 318 ? 55.101 3.867 136.535 1.00 28.81 335 GLU C CA 1
ATOM 9257 C C . GLU C 1 318 ? 56.060 4.995 136.881 1.00 26.69 335 GLU C C 1
ATOM 9258 O O . GLU C 1 318 ? 56.285 5.883 136.072 1.00 25.79 335 GLU C O 1
ATOM 9264 N N . GLN C 1 319 ? 56.612 4.977 138.083 1.00 25.82 336 GLN C N 1
ATOM 9265 C CA . GLN C 1 319 ? 57.555 6.014 138.459 1.00 25.88 336 GLN C CA 1
ATOM 9266 C C . GLN C 1 319 ? 58.953 5.432 138.563 1.00 24.79 336 GLN C C 1
ATOM 9267 O O . GLN C 1 319 ? 59.894 6.125 138.949 1.00 24.94 336 GLN C O 1
ATOM 9273 N N . GLY C 1 320 ? 59.080 4.150 138.228 1.00 22.96 337 GLY C N 1
ATOM 9274 C CA . GLY C 1 320 ? 60.383 3.510 138.251 1.00 21.87 337 GLY C CA 1
ATOM 9275 C C . GLY C 1 320 ? 60.727 2.662 139.449 1.00 21.60 337 GLY C C 1
ATOM 9276 O O . GLY C 1 320 ? 61.887 2.290 139.624 1.00 20.86 337 GLY C O 1
ATOM 9277 N N . TYR C 1 321 ? 59.731 2.343 140.268 1.00 22.65 338 TYR C N 1
ATOM 9278 C CA . TYR C 1 321 ? 59.953 1.530 141.464 1.00 23.69 338 TYR C CA 1
ATOM 9279 C C . TYR C 1 321 ? 59.237 0.187 141.374 1.00 24.59 338 TYR C C 1
ATOM 9280 O O . TYR C 1 321 ? 58.109 0.093 140.881 1.00 25.14 338 TYR C O 1
ATOM 9289 N N . SER C 1 322 ? 59.906 -0.852 141.858 1.00 24.66 339 SER C N 1
ATOM 9290 C CA . SER C 1 322 ? 59.352 -2.196 141.840 1.00 23.95 339 SER C CA 1
ATOM 9291 C C . SER C 1 322 ? 58.179 -2.291 142.810 1.00 22.76 339 SER C C 1
ATOM 9292 O O . SER C 1 322 ? 57.305 -3.150 142.679 1.00 23.07 339 SER C O 1
ATOM 9295 N N . GLY C 1 323 ? 58.168 -1.402 143.792 1.00 21.12 340 GLY C N 1
ATOM 9296 C CA . GLY C 1 323 ? 57.107 -1.437 144.773 1.00 20.09 340 GLY C CA 1
ATOM 9297 C C . GLY C 1 323 ? 57.571 -2.259 145.954 1.00 19.40 340 GLY C C 1
ATOM 9298 O O . GLY C 1 323 ? 56.866 -2.387 146.948 1.00 20.02 340 GLY C O 1
ATOM 9299 N N . ALA C 1 324 ? 58.765 -2.831 145.838 1.00 18.58 341 ALA C N 1
ATOM 9300 C CA . ALA C 1 324 ? 59.321 -3.625 146.923 1.00 17.63 341 ALA C CA 1
ATOM 9301 C C . ALA C 1 324 ? 59.952 -2.642 147.901 1.00 18.24 341 ALA C C 1
ATOM 9302 O O . ALA C 1 324 ? 60.562 -1.647 147.486 1.00 20.07 341 ALA C O 1
ATOM 9304 N N . LEU C 1 325 ? 59.797 -2.905 149.195 1.00 17.32 342 LEU C N 1
ATOM 9305 C CA . LEU C 1 325 ? 60.360 -2.018 150.199 1.00 16.38 342 LEU C CA 1
ATOM 9306 C C . LEU C 1 325 ? 60.671 -2.735 151.501 1.00 16.49 342 LEU C C 1
ATOM 9307 O O . LEU C 1 325 ? 59.965 -3.649 151.907 1.00 16.78 342 LEU C O 1
ATOM 9312 N N . LEU C 1 326 ? 61.752 -2.319 152.143 1.00 17.70 343 LEU C N 1
ATOM 9313 C CA . LEU C 1 326 ? 62.169 -2.901 153.410 1.00 18.93 343 LEU C CA 1
ATOM 9314 C C . LEU C 1 326 ? 62.400 -1.698 154.317 1.00 20.41 343 LEU C C 1
ATOM 9315 O O . LEU C 1 326 ? 63.277 -0.875 154.052 1.00 21.51 343 LEU C O 1
ATOM 9320 N N . ASP C 1 327 ? 61.600 -1.589 155.371 1.00 21.16 344 ASP C N 1
ATOM 9321 C CA . ASP C 1 327 ? 61.690 -0.465 156.303 1.00 21.79 344 ASP C CA 1
ATOM 9322 C C . ASP C 1 327 ? 62.086 -0.944 157.689 1.00 21.51 344 ASP C C 1
ATOM 9323 O O . ASP C 1 327 ? 61.405 -1.793 158.259 1.00 22.49 344 ASP C O 1
ATOM 9328 N N . THR C 1 328 ? 63.161 -0.388 158.243 1.00 20.83 345 THR C N 1
ATOM 9329 C CA . THR C 1 328 ? 63.618 -0.801 159.572 1.00 19.93 345 THR C CA 1
ATOM 9330 C C . THR C 1 328 ? 63.023 -0.084 160.787 1.00 20.46 345 THR C C 1
ATOM 9331 O O . THR C 1 328 ? 63.002 -0.662 161.870 1.00 19.60 345 THR C O 1
ATOM 9335 N N . GLU C 1 329 ? 62.542 1.151 160.634 1.00 21.91 346 GLU C N 1
ATOM 9336 C CA . GLU C 1 329 ? 61.997 1.863 161.790 1.00 23.56 346 GLU C CA 1
ATOM 9337 C C . GLU C 1 329 ? 60.699 2.652 161.679 1.00 23.52 346 GLU C C 1
ATOM 9338 O O . GLU C 1 329 ? 59.974 2.800 162.670 1.00 23.88 346 GLU C O 1
ATOM 9344 N N . ASP C 1 330 ? 60.411 3.192 160.505 1.00 23.24 347 ASP C N 1
ATOM 9345 C CA . ASP C 1 330 ? 59.189 3.966 160.337 1.00 22.28 347 ASP C CA 1
ATOM 9346 C C . ASP C 1 330 ? 57.979 3.151 160.761 1.00 21.90 347 ASP C C 1
ATOM 9347 O O . ASP C 1 330 ? 57.145 3.618 161.538 1.00 22.38 347 ASP C O 1
ATOM 9352 N N . VAL C 1 331 ? 57.898 1.925 160.262 1.00 21.19 348 VAL C N 1
ATOM 9353 C CA . VAL C 1 331 ? 56.802 1.034 160.604 1.00 20.40 348 VAL C CA 1
ATOM 9354 C C . VAL C 1 331 ? 57.340 -0.335 160.983 1.00 21.33 348 VAL C C 1
ATOM 9355 O O . VAL C 1 331 ? 56.912 -0.922 161.975 1.00 22.29 348 VAL C O 1
ATOM 9359 N N . GLY C 1 332 ? 58.296 -0.826 160.198 1.00 21.61 349 GLY C N 1
ATOM 9360 C CA . GLY C 1 332 ? 58.853 -2.144 160.442 1.00 21.92 349 GLY C CA 1
ATOM 9361 C C . GLY C 1 332 ? 58.076 -3.082 159.538 1.00 22.47 349 GLY C C 1
ATOM 9362 O O . GLY C 1 332 ? 57.321 -3.946 159.999 1.00 22.73 349 GLY C O 1
ATOM 9363 N N . VAL C 1 333 ? 58.272 -2.914 158.236 1.00 23.14 350 VAL C N 1
ATOM 9364 C CA . VAL C 1 333 ? 57.539 -3.703 157.260 1.00 23.51 350 VAL C CA 1
ATOM 9365 C C . VAL C 1 333 ? 58.309 -4.021 155.979 1.00 23.15 350 VAL C C 1
ATOM 9366 O O . VAL C 1 333 ? 59.260 -3.329 155.617 1.00 22.39 350 VAL C O 1
ATOM 9370 N N . PHE C 1 334 ? 57.888 -5.096 155.321 1.00 23.65 351 PHE C N 1
ATOM 9371 C CA . PHE C 1 334 ? 58.455 -5.526 154.053 1.00 23.93 351 PHE C CA 1
ATOM 9372 C C . PHE C 1 334 ? 57.313 -5.194 153.110 1.00 22.39 351 PHE C C 1
ATOM 9373 O O . PHE C 1 334 ? 56.147 -5.436 153.423 1.00 21.76 351 PHE C O 1
ATOM 9381 N N . LEU C 1 335 ? 57.639 -4.641 151.954 1.00 21.88 352 LEU C N 1
ATOM 9382 C CA . LEU C 1 335 ? 56.616 -4.239 151.001 1.00 20.74 352 LEU C CA 1
ATOM 9383 C C . LEU C 1 335 ? 56.812 -4.878 149.632 1.00 19.96 352 LEU C C 1
ATOM 9384 O O . LEU C 1 335 ? 57.933 -4.997 149.150 1.00 20.36 352 LEU C O 1
ATOM 9389 N N . LEU C 1 336 ? 55.715 -5.274 149.002 1.00 19.39 353 LEU C N 1
ATOM 9390 C CA . LEU C 1 336 ? 55.772 -5.894 147.686 1.00 19.18 353 LEU C CA 1
ATOM 9391 C C . LEU C 1 336 ? 54.550 -5.530 146.865 1.00 20.16 353 LEU C C 1
ATOM 9392 O O . LEU C 1 336 ? 53.479 -5.269 147.413 1.00 18.07 353 LEU C O 1
ATOM 9397 N N . ASP C 1 337 ? 54.720 -5.509 145.547 1.00 21.94 354 ASP C N 1
ATOM 9398 C CA . ASP C 1 337 ? 53.610 -5.227 144.645 1.00 23.59 354 ASP C CA 1
ATOM 9399 C C . ASP C 1 337 ? 52.696 -6.465 144.595 1.00 24.54 354 ASP C C 1
ATOM 9400 O O . ASP C 1 337 ? 53.151 -7.584 144.819 1.00 25.40 354 ASP C O 1
ATOM 9405 N N . GLY C 1 338 ? 51.416 -6.268 144.303 1.00 25.50 355 GLY C N 1
ATOM 9406 C CA . GLY C 1 338 ? 50.499 -7.393 144.218 1.00 27.35 355 GLY C CA 1
ATOM 9407 C C . GLY C 1 338 ? 49.533 -7.197 143.062 1.00 29.04 355 GLY C C 1
ATOM 9408 O O . GLY C 1 338 ? 48.385 -7.648 143.110 1.00 29.39 355 GLY C O 1
ATOM 9409 N N . THR C 1 339 ? 50.015 -6.539 142.009 1.00 29.90 356 THR C N 1
ATOM 9410 C CA . THR C 1 339 ? 49.201 -6.221 140.836 1.00 31.21 356 THR C CA 1
ATOM 9411 C C . THR C 1 339 ? 49.262 -7.251 139.717 1.00 31.46 356 THR C C 1
ATOM 9412 O O . THR C 1 339 ? 50.189 -7.223 138.912 1.00 32.57 356 THR C O 1
ATOM 9416 N N . LYS C 1 340 ? 48.288 -8.155 139.647 1.00 31.66 357 LYS C N 1
ATOM 9417 C CA . LYS C 1 340 ? 48.285 -9.136 138.562 1.00 33.30 357 LYS C CA 1
ATOM 9418 C C . LYS C 1 340 ? 47.540 -8.507 137.358 1.00 33.49 357 LYS C C 1
ATOM 9419 O O . LYS C 1 340 ? 46.523 -7.829 137.538 1.00 33.03 357 LYS C O 1
ATOM 9425 N N . PRO C 1 341 ? 48.054 -8.708 136.119 1.00 33.56 358 PRO C N 1
ATOM 9426 C CA . PRO C 1 341 ? 47.492 -8.178 134.864 1.00 32.91 358 PRO C CA 1
ATOM 9427 C C . PRO C 1 341 ? 45.981 -8.209 134.801 1.00 33.02 358 PRO C C 1
ATOM 9428 O O . PRO C 1 341 ? 45.351 -7.372 134.162 1.00 32.34 358 PRO C O 1
ATOM 9432 N N . THR C 1 342 ? 45.411 -9.196 135.473 1.00 33.97 359 THR C N 1
ATOM 9433 C CA . THR C 1 342 ? 43.977 -9.376 135.514 1.00 34.82 359 THR C CA 1
ATOM 9434 C C . THR C 1 342 ? 43.276 -8.301 136.356 1.00 35.44 359 THR C C 1
ATOM 9435 O O . THR C 1 342 ? 42.225 -7.794 135.967 1.00 34.73 359 THR C O 1
ATOM 9439 N N . ASP C 1 343 ? 43.865 -7.950 137.499 1.00 36.18 360 ASP C N 1
ATOM 9440 C CA . ASP C 1 343 ? 43.271 -6.956 138.387 1.00 36.71 360 ASP C CA 1
ATOM 9441 C C . ASP C 1 343 ? 42.945 -5.683 137.627 1.00 37.12 360 ASP C C 1
ATOM 9442 O O . ASP C 1 343 ? 43.620 -5.346 136.654 1.00 37.81 360 ASP C O 1
ATOM 9447 N N . THR C 1 344 ? 41.909 -4.976 138.076 1.00 37.40 361 THR C N 1
ATOM 9448 C CA . THR C 1 344 ? 41.498 -3.722 137.445 1.00 37.38 361 THR C CA 1
ATOM 9449 C C . THR C 1 344 ? 42.263 -2.539 138.031 1.00 36.83 361 THR C C 1
ATOM 9450 O O . THR C 1 344 ? 42.592 -1.593 137.316 1.00 37.70 361 THR C O 1
ATOM 9454 N N . LEU C 1 345 ? 42.532 -2.581 139.335 1.00 35.50 362 LEU C N 1
ATOM 9455 C CA . LEU C 1 345 ? 43.293 -1.508 139.970 1.00 33.78 362 LEU C CA 1
ATOM 9456 C C . LEU C 1 345 ? 44.512 -2.065 140.737 1.00 32.34 362 LEU C C 1
ATOM 9457 O O . LEU C 1 345 ? 44.459 -3.151 141.326 1.00 31.51 362 LEU C O 1
ATOM 9462 N N . ALA C 1 346 ? 45.614 -1.315 140.684 1.00 30.87 363 ALA C N 1
ATOM 9463 C CA . ALA C 1 346 ? 46.881 -1.686 141.320 1.00 28.64 363 ALA C CA 1
ATOM 9464 C C . ALA C 1 346 ? 46.830 -1.892 142.829 1.00 26.76 363 ALA C C 1
ATOM 9465 O O . ALA C 1 346 ? 46.063 -1.258 143.547 1.00 26.85 363 ALA C O 1
ATOM 9467 N N . THR C 1 347 ? 47.680 -2.780 143.314 1.00 25.08 364 THR C N 1
ATOM 9468 C CA . THR C 1 347 ? 47.701 -3.070 144.730 1.00 23.13 364 THR C CA 1
ATOM 9469 C C . THR C 1 347 ? 49.115 -3.272 145.298 1.00 21.96 364 THR C C 1
ATOM 9470 O O . THR C 1 347 ? 49.927 -4.037 144.779 1.00 20.14 364 THR C O 1
ATOM 9474 N N . LEU C 1 348 ? 49.391 -2.526 146.360 1.00 21.06 365 LEU C N 1
ATOM 9475 C CA . LEU C 1 348 ? 50.663 -2.558 147.056 1.00 20.10 365 LEU C CA 1
ATOM 9476 C C . LEU C 1 348 ? 50.358 -3.311 148.341 1.00 20.58 365 LEU C C 1
ATOM 9477 O O . LEU C 1 348 ? 49.283 -3.145 148.925 1.00 20.75 365 LEU C O 1
ATOM 9482 N N . ILE C 1 349 ? 51.287 -4.146 148.786 1.00 20.85 366 ILE C N 1
ATOM 9483 C CA . ILE C 1 349 ? 51.041 -4.937 149.983 1.00 21.87 366 ILE C CA 1
ATOM 9484 C C . ILE C 1 349 ? 52.218 -5.024 150.948 1.00 21.75 366 ILE C C 1
ATOM 9485 O O . ILE C 1 349 ? 53.368 -5.181 150.539 1.00 23.52 366 ILE C O 1
ATOM 9490 N N . GLY C 1 350 ? 51.924 -4.922 152.237 1.00 21.04 367 GLY C N 1
ATOM 9491 C CA . GLY C 1 350 ? 52.984 -4.985 153.222 1.00 19.25 367 GLY C CA 1
ATOM 9492 C C . GLY C 1 350 ? 52.749 -5.993 154.327 1.00 18.00 367 GLY C C 1
ATOM 9493 O O . GLY C 1 350 ? 51.612 -6.424 154.587 1.00 16.97 367 GLY C O 1
ATOM 9494 N N . PHE C 1 351 ? 53.843 -6.365 154.985 1.00 17.62 368 PHE C N 1
ATOM 9495 C CA . PHE C 1 351 ? 53.791 -7.314 156.087 1.00 16.94 368 PHE C CA 1
ATOM 9496 C C . PHE C 1 351 ? 54.469 -6.796 157.342 1.00 16.07 368 PHE C C 1
ATOM 9497 O O . PHE C 1 351 ? 55.658 -6.454 157.323 1.00 14.65 368 PHE C O 1
ATOM 9505 N N . ILE C 1 352 ? 53.688 -6.734 158.421 1.00 15.78 369 ILE C N 1
ATOM 9506 C CA . ILE C 1 352 ? 54.172 -6.303 159.730 1.00 16.13 369 ILE C CA 1
ATOM 9507 C C . ILE C 1 352 ? 54.061 -7.504 160.654 1.00 16.22 369 ILE C C 1
ATOM 9508 O O . ILE C 1 352 ? 52.973 -8.069 160.817 1.00 15.93 369 ILE C O 1
ATOM 9513 N N . GLY C 1 353 ? 55.184 -7.896 161.249 1.00 16.31 370 GLY C N 1
ATOM 9514 C CA . GLY C 1 353 ? 55.163 -9.034 162.147 1.00 15.50 370 GLY C CA 1
ATOM 9515 C C . GLY C 1 353 ? 56.027 -8.851 163.377 1.00 15.21 370 GLY C C 1
ATOM 9516 O O . GLY C 1 353 ? 56.729 -7.848 163.522 1.00 15.60 370 GLY C O 1
ATOM 9517 N N . GLY C 1 354 ? 55.971 -9.836 164.264 1.00 15.62 371 GLY C N 1
ATOM 9518 C CA . GLY C 1 354 ? 56.755 -9.800 165.487 1.00 15.27 371 GLY C CA 1
ATOM 9519 C C . GLY C 1 354 ? 56.544 -8.580 166.359 1.00 13.92 371 GLY C C 1
ATOM 9520 O O . GLY C 1 354 ? 55.416 -8.159 166.609 1.00 12.61 371 GLY C O 1
ATOM 9521 N N . SER C 1 355 ? 57.653 -8.027 166.828 1.00 13.72 372 SER C N 1
ATOM 9522 C CA . SER C 1 355 ? 57.641 -6.843 167.669 1.00 14.86 372 SER C CA 1
ATOM 9523 C C . SER C 1 355 ? 57.025 -5.654 166.945 1.00 14.76 372 SER C C 1
ATOM 9524 O O . SER C 1 355 ? 56.551 -4.714 167.574 1.00 15.65 372 SER C O 1
ATOM 9527 N N . ASN C 1 356 ? 57.046 -5.695 165.619 1.00 15.32 373 ASN C N 1
ATOM 9528 C CA . ASN C 1 356 ? 56.463 -4.632 164.815 1.00 15.47 373 ASN C CA 1
ATOM 9529 C C . ASN C 1 356 ? 54.950 -4.743 164.897 1.00 15.37 373 ASN C C 1
ATOM 9530 O O . ASN C 1 356 ? 54.253 -3.735 164.976 1.00 15.69 373 ASN C O 1
ATOM 9535 N N . TYR C 1 357 ? 54.439 -5.969 164.864 1.00 15.73 374 TYR C N 1
ATOM 9536 C CA . TYR C 1 357 ? 52.999 -6.171 164.986 1.00 16.33 374 TYR C CA 1
ATOM 9537 C C . TYR C 1 357 ? 52.658 -5.589 166.348 1.00 16.00 374 TYR C C 1
ATOM 9538 O O . TYR C 1 357 ? 51.730 -4.793 166.493 1.00 16.40 374 TYR C O 1
ATOM 9547 N N . ASP C 1 358 ? 53.441 -6.004 167.339 1.00 14.86 375 ASP C N 1
ATOM 9548 C CA . ASP C 1 358 ? 53.297 -5.559 168.711 1.00 14.04 375 ASP C CA 1
ATOM 9549 C C . ASP C 1 358 ? 53.110 -4.057 168.833 1.00 13.17 375 ASP C C 1
ATOM 9550 O O . ASP C 1 358 ? 52.108 -3.599 169.383 1.00 13.08 375 ASP C O 1
ATOM 9555 N N . ARG C 1 359 ? 54.066 -3.290 168.321 1.00 12.61 376 ARG C N 1
ATOM 9556 C CA . ARG C 1 359 ? 53.974 -1.840 168.423 1.00 14.62 376 ARG C CA 1
ATOM 9557 C C . ARG C 1 359 ? 52.725 -1.290 167.755 1.00 15.01 376 ARG C C 1
ATOM 9558 O O . ARG C 1 359 ? 52.068 -0.405 168.294 1.00 15.49 376 ARG C O 1
ATOM 9566 N N . TRP C 1 360 ? 52.390 -1.815 166.584 1.00 15.03 377 TRP C N 1
ATOM 9567 C CA . TRP C 1 360 ? 51.230 -1.316 165.871 1.00 16.79 377 TRP C CA 1
ATOM 9568 C C . TRP C 1 360 ? 49.874 -1.801 166.378 1.00 17.69 377 TRP C C 1
ATOM 9569 O O . TRP C 1 360 ? 48.882 -1.071 166.321 1.00 17.54 377 TRP C O 1
ATOM 9580 N N . ALA C 1 361 ? 49.817 -3.026 166.878 1.00 19.16 378 ALA C N 1
ATOM 9581 C CA . ALA C 1 361 ? 48.553 -3.525 167.393 1.00 20.42 378 ALA C CA 1
ATOM 9582 C C . ALA C 1 361 ? 48.203 -2.652 168.608 1.00 20.91 378 ALA C C 1
ATOM 9583 O O . ALA C 1 361 ? 47.051 -2.585 169.043 1.00 21.44 378 ALA C O 1
ATOM 9585 N N . ALA C 1 362 ? 49.210 -1.965 169.136 1.00 21.00 379 ALA C N 1
ATOM 9586 C CA . ALA C 1 362 ? 49.019 -1.101 170.288 1.00 20.77 379 ALA C CA 1
ATOM 9587 C C . ALA C 1 362 ? 48.227 0.156 169.936 1.00 20.77 379 ALA C C 1
ATOM 9588 O O . ALA C 1 362 ? 47.624 0.775 170.812 1.00 21.83 379 ALA C O 1
ATOM 9590 N N . HIS C 1 363 ? 48.237 0.540 168.663 1.00 19.92 380 HIS C N 1
ATOM 9591 C CA . HIS C 1 363 ? 47.501 1.721 168.242 1.00 20.36 380 HIS C CA 1
ATOM 9592 C C . HIS C 1 363 ? 46.118 1.337 167.758 1.00 20.92 380 HIS C C 1
ATOM 9593 O O . HIS C 1 363 ? 45.734 0.167 167.807 1.00 21.53 380 HIS C O 1
ATOM 9600 N N . THR C 1 364 ? 45.372 2.333 167.287 1.00 20.65 381 THR C N 1
ATOM 9601 C CA . THR C 1 364 ? 44.027 2.104 166.783 1.00 18.74 381 THR C CA 1
ATOM 9602 C C . THR C 1 364 ? 44.153 1.661 165.339 1.00 19.31 381 THR C C 1
ATOM 9603 O O . THR C 1 364 ? 45.201 1.851 164.704 1.00 20.55 381 THR C O 1
ATOM 9607 N N . PRO C 1 365 ? 43.088 1.057 164.800 1.00 18.10 382 PRO C N 1
ATOM 9608 C CA . PRO C 1 365 ? 43.069 0.582 163.419 1.00 17.69 382 PRO C CA 1
ATOM 9609 C C . PRO C 1 365 ? 43.383 1.687 162.412 1.00 18.09 382 PRO C C 1
ATOM 9610 O O . PRO C 1 365 ? 44.173 1.485 161.486 1.00 18.20 382 PRO C O 1
ATOM 9614 N N . GLN C 1 366 ? 42.767 2.852 162.599 1.00 18.62 383 GLN C N 1
ATOM 9615 C CA . GLN C 1 366 ? 42.998 3.978 161.698 1.00 20.16 383 GLN C CA 1
ATOM 9616 C C . GLN C 1 366 ? 44.396 4.542 161.880 1.00 19.52 383 GLN C C 1
ATOM 9617 O O . GLN C 1 366 ? 45.028 4.985 160.921 1.00 19.48 383 GLN C O 1
ATOM 9623 N N . GLU C 1 367 ? 44.882 4.536 163.113 1.00 19.31 384 GLU C N 1
ATOM 9624 C CA . GLU C 1 367 ? 46.223 5.038 163.364 1.00 19.71 384 GLU C CA 1
ATOM 9625 C C . GLU C 1 367 ? 47.200 4.240 162.510 1.00 19.20 384 GLU C C 1
ATOM 9626 O O . GLU C 1 367 ? 48.122 4.804 161.911 1.00 18.10 384 GLU C O 1
ATOM 9632 N N . ARG C 1 368 ? 46.963 2.931 162.441 1.00 18.90 385 ARG C N 1
ATOM 9633 C CA . ARG C 1 368 ? 47.804 2.030 161.663 1.00 18.69 385 ARG C CA 1
ATOM 9634 C C . ARG C 1 368 ? 47.724 2.336 160.182 1.00 18.26 385 ARG C C 1
ATOM 9635 O O . ARG C 1 368 ? 48.739 2.440 159.502 1.00 18.40 385 ARG C O 1
ATOM 9643 N N . GLU C 1 369 ? 46.507 2.486 159.683 1.00 18.41 386 GLU C N 1
ATOM 9644 C CA . GLU C 1 369 ? 46.311 2.753 158.276 1.00 18.65 386 GLU C CA 1
ATOM 9645 C C . GLU C 1 369 ? 47.051 3.990 157.814 1.00 18.82 386 GLU C C 1
ATOM 9646 O O . GLU C 1 369 ? 47.642 3.984 156.741 1.00 19.17 386 GLU C O 1
ATOM 9652 N N . ARG C 1 370 ? 47.028 5.052 158.611 1.00 19.71 387 ARG C N 1
ATOM 9653 C CA . ARG C 1 370 ? 47.711 6.273 158.193 1.00 22.20 387 ARG C CA 1
ATOM 9654 C C . ARG C 1 370 ? 49.214 6.095 158.245 1.00 21.49 387 ARG C C 1
ATOM 9655 O O . ARG C 1 370 ? 49.951 6.580 157.386 1.00 20.04 387 ARG C O 1
ATOM 9663 N N . ALA C 1 371 ? 49.663 5.397 159.274 1.00 21.60 388 ALA C N 1
ATOM 9664 C CA . ALA C 1 371 ? 51.075 5.137 159.434 1.00 21.87 388 ALA C CA 1
ATOM 9665 C C . ALA C 1 371 ? 51.549 4.443 158.167 1.00 21.30 388 ALA C C 1
ATOM 9666 O O . ALA C 1 371 ? 52.620 4.751 157.634 1.00 22.82 388 ALA C O 1
ATOM 9668 N N . PHE C 1 372 ? 50.726 3.519 157.682 1.00 19.84 389 PHE C N 1
ATOM 9669 C CA . PHE C 1 372 ? 51.039 2.759 156.483 1.00 18.80 389 PHE C CA 1
ATOM 9670 C C . PHE C 1 372 ? 51.045 3.674 155.282 1.00 17.55 389 PHE C C 1
ATOM 9671 O O . PHE C 1 372 ? 52.051 3.785 154.581 1.00 16.66 389 PHE C O 1
ATOM 9679 N N . LEU C 1 373 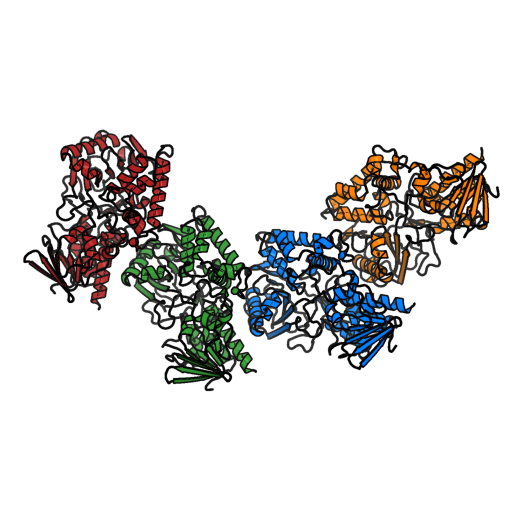? 49.921 4.341 155.055 1.00 16.83 390 LEU C N 1
ATOM 9680 C CA . LEU C 1 373 ? 49.799 5.252 153.930 1.00 17.03 390 LEU C CA 1
ATOM 9681 C C . LEU C 1 373 ? 50.854 6.356 153.952 1.00 17.64 390 LEU C C 1
ATOM 9682 O O . LEU C 1 373 ? 51.335 6.795 152.900 1.00 16.63 390 LEU C O 1
ATOM 9687 N N . ASP C 1 374 ? 51.225 6.800 155.148 1.00 18.06 391 ASP C N 1
ATOM 9688 C CA . ASP C 1 374 ? 52.246 7.830 155.252 1.00 19.38 391 ASP C CA 1
ATOM 9689 C C . ASP C 1 374 ? 53.568 7.293 154.732 1.00 19.53 391 ASP C C 1
ATOM 9690 O O . ASP C 1 374 ? 54.294 7.995 154.011 1.00 19.83 391 ASP C O 1
ATOM 9695 N N . LEU C 1 375 ? 53.876 6.051 155.108 1.00 18.89 392 LEU C N 1
ATOM 9696 C CA . LEU C 1 375 ? 55.105 5.400 154.676 1.00 17.54 392 LEU C CA 1
ATOM 9697 C C . LEU C 1 375 ? 55.086 5.321 153.156 1.00 18.28 392 LEU C C 1
ATOM 9698 O O . LEU C 1 375 ? 56.043 5.718 152.482 1.00 18.67 392 LEU C O 1
ATOM 9703 N N . LEU C 1 376 ? 53.981 4.803 152.626 1.00 17.58 393 LEU C N 1
ATOM 9704 C CA . LEU C 1 376 ? 53.802 4.676 151.185 1.00 15.73 393 LEU C CA 1
ATOM 9705 C C . LEU C 1 376 ? 54.035 6.034 150.512 1.00 14.67 393 LEU C C 1
ATOM 9706 O O . LEU C 1 376 ? 54.743 6.146 149.509 1.00 12.63 393 LEU C O 1
ATOM 9711 N N . VAL C 1 377 ? 53.451 7.073 151.086 1.00 14.03 394 VAL C N 1
ATOM 9712 C CA . VAL C 1 377 ? 53.607 8.391 150.519 1.00 14.90 394 VAL C CA 1
ATOM 9713 C C . VAL C 1 377 ? 55.051 8.843 150.453 1.00 15.12 394 VAL C C 1
ATOM 9714 O O . VAL C 1 377 ? 55.492 9.369 149.431 1.00 14.71 394 VAL C O 1
ATOM 9718 N N . LYS C 1 378 ? 55.792 8.641 151.538 1.00 15.67 395 LYS C N 1
ATOM 9719 C CA . LYS C 1 378 ? 57.184 9.075 151.562 1.00 16.34 395 LYS C CA 1
ATOM 9720 C C . LYS C 1 378 ? 58.081 8.193 150.720 1.00 16.62 395 LYS C C 1
ATOM 9721 O O . LYS C 1 378 ? 59.247 8.520 150.506 1.00 16.06 395 LYS C O 1
ATOM 9727 N N . ALA C 1 379 ? 57.535 7.081 150.241 1.00 17.53 396 ALA C N 1
ATOM 9728 C CA . ALA C 1 379 ? 58.305 6.151 149.437 1.00 17.89 396 ALA C CA 1
ATOM 9729 C C . ALA C 1 379 ? 57.973 6.201 147.961 1.00 19.30 396 ALA C C 1
ATOM 9730 O O . ALA C 1 379 ? 58.866 6.084 147.137 1.00 20.20 396 ALA C O 1
ATOM 9732 N N . PHE C 1 380 ? 56.698 6.373 147.618 1.00 21.17 397 PHE C N 1
ATOM 9733 C CA . PHE C 1 380 ? 56.312 6.394 146.206 1.00 22.50 397 PHE C CA 1
ATOM 9734 C C . PHE C 1 380 ? 55.526 7.614 145.745 1.00 23.78 397 PHE C C 1
ATOM 9735 O O . PHE C 1 380 ? 54.950 7.612 144.656 1.00 25.50 397 PHE C O 1
ATOM 9743 N N . GLY C 1 381 ? 55.497 8.658 146.562 1.00 24.34 398 GLY C N 1
ATOM 9744 C CA . GLY C 1 381 ? 54.786 9.853 146.161 1.00 24.79 398 GLY C CA 1
ATOM 9745 C C . GLY C 1 381 ? 53.471 10.092 146.871 1.00 25.46 398 GLY C C 1
ATOM 9746 O O . GLY C 1 381 ? 52.997 9.248 147.636 1.00 24.90 398 GLY C O 1
ATOM 9747 N N . PRO C 1 382 ? 52.844 11.252 146.614 1.00 25.77 399 PRO C N 1
ATOM 9748 C CA . PRO C 1 382 ? 51.573 11.675 147.199 1.00 25.61 399 PRO C CA 1
ATOM 9749 C C . PRO C 1 382 ? 50.357 10.937 146.656 1.00 26.46 399 PRO C C 1
ATOM 9750 O O . PRO C 1 382 ? 49.268 11.035 147.213 1.00 27.15 399 PRO C O 1
ATOM 9754 N N . GLN C 1 383 ? 50.539 10.196 145.573 1.00 27.68 400 GLN C N 1
ATOM 9755 C CA . GLN C 1 383 ? 49.425 9.465 144.995 1.00 28.97 400 GLN C CA 1
ATOM 9756 C C . GLN C 1 383 ? 49.002 8.325 145.916 1.00 28.75 400 GLN C C 1
ATOM 9757 O O . GLN C 1 383 ? 47.936 7.741 145.747 1.00 28.88 400 GLN C O 1
ATOM 9763 N N . ALA C 1 384 ? 49.846 8.017 146.893 1.00 28.51 401 ALA C N 1
ATOM 9764 C CA . ALA C 1 384 ? 49.572 6.938 147.835 1.00 28.36 401 ALA C CA 1
ATOM 9765 C C . ALA C 1 384 ? 48.688 7.397 148.988 1.00 27.94 401 ALA C C 1
ATOM 9766 O O . ALA C 1 384 ? 48.065 6.585 149.678 1.00 27.04 401 ALA C O 1
ATOM 9768 N N . ALA C 1 385 ? 48.635 8.706 149.182 1.00 28.20 402 ALA C N 1
ATOM 9769 C CA . ALA C 1 385 ? 47.871 9.289 150.269 1.00 28.84 402 ALA C CA 1
ATOM 9770 C C . ALA C 1 385 ? 46.398 8.915 150.295 1.00 29.44 402 ALA C C 1
ATOM 9771 O O . ALA C 1 385 ? 45.819 8.724 151.367 1.00 29.24 402 ALA C O 1
ATOM 9773 N N . ASP C 1 386 ? 45.788 8.795 149.125 1.00 30.49 403 ASP C N 1
ATOM 9774 C CA . ASP C 1 386 ? 44.371 8.469 149.077 1.00 32.90 403 ASP C CA 1
ATOM 9775 C C . ASP C 1 386 ? 44.036 7.222 148.251 1.00 32.10 403 ASP C C 1
ATOM 9776 O O . ASP C 1 386 ? 43.707 7.317 147.070 1.00 32.75 403 ASP C O 1
ATOM 9781 N N . PRO C 1 387 ? 44.100 6.030 148.871 1.00 31.30 404 PRO C N 1
ATOM 9782 C CA . PRO C 1 387 ? 43.803 4.773 148.170 1.00 30.62 404 PRO C CA 1
ATOM 9783 C C . PRO C 1 387 ? 42.325 4.531 147.888 1.00 30.33 404 PRO C C 1
ATOM 9784 O O . PRO C 1 387 ? 41.462 5.146 148.507 1.00 31.61 404 PRO C O 1
ATOM 9788 N N . SER C 1 388 ? 42.043 3.635 146.947 1.00 29.72 405 SER C N 1
ATOM 9789 C CA . SER C 1 388 ? 40.669 3.308 146.572 1.00 28.20 405 SER C CA 1
ATOM 9790 C C . SER C 1 388 ? 40.132 2.241 147.501 1.00 28.00 405 SER C C 1
ATOM 9791 O O . SER C 1 388 ? 38.931 2.161 147.749 1.00 28.56 405 SER C O 1
ATOM 9794 N N . TYR C 1 389 ? 41.034 1.413 148.009 1.00 27.66 406 TYR C N 1
ATOM 9795 C CA . TYR C 1 389 ? 40.663 0.342 148.919 1.00 26.62 406 TYR C CA 1
ATOM 9796 C C . TYR C 1 389 ? 41.818 0.088 149.863 1.00 26.15 406 TYR C C 1
ATOM 9797 O O . TYR C 1 389 ? 42.983 0.199 149.479 1.00 27.35 406 TYR C O 1
ATOM 9806 N N . PHE C 1 390 ? 41.493 -0.234 151.105 1.00 25.15 407 PHE C N 1
ATOM 9807 C CA . PHE C 1 390 ? 42.508 -0.534 152.098 1.00 25.46 407 PHE C CA 1
ATOM 9808 C C . PHE C 1 390 ? 41.951 -1.574 153.051 1.00 26.04 407 PHE C C 1
ATOM 9809 O O . PHE C 1 390 ? 40.839 -1.447 153.550 1.00 26.79 407 PHE C O 1
ATOM 9817 N N . HIS C 1 391 ? 42.737 -2.605 153.308 1.00 26.47 408 HIS C N 1
ATOM 9818 C CA . HIS C 1 391 ? 42.300 -3.663 154.189 1.00 26.08 408 HIS C CA 1
ATOM 9819 C C . HIS C 1 391 ? 43.507 -4.202 154.930 1.00 25.96 408 HIS C C 1
ATOM 9820 O O .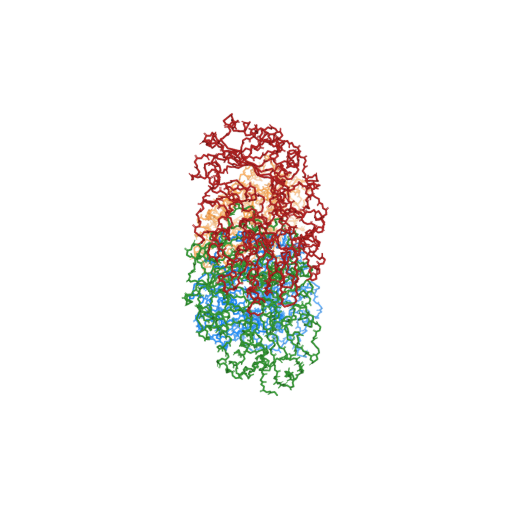 HIS C 1 391 ? 44.618 -4.252 154.384 1.00 26.48 408 HIS C O 1
ATOM 9827 N N . GLU C 1 392 ? 43.291 -4.567 156.187 1.00 24.87 409 GLU C N 1
ATOM 9828 C CA . GLU C 1 392 ? 44.341 -5.151 156.999 1.00 23.65 409 GLU C CA 1
ATOM 9829 C C . GLU C 1 392 ? 43.711 -6.380 157.606 1.00 21.69 409 GLU C C 1
ATOM 9830 O O . GLU C 1 392 ? 42.521 -6.399 157.902 1.00 21.07 409 GLU C O 1
ATOM 9836 N N . THR C 1 393 ? 44.504 -7.422 157.759 1.00 21.20 410 THR C N 1
ATOM 9837 C CA . THR C 1 393 ? 44.009 -8.632 158.372 1.00 20.06 410 THR C CA 1
ATOM 9838 C C . THR C 1 393 ? 45.030 -9.052 159.435 1.00 20.14 410 THR C C 1
ATOM 9839 O O . THR C 1 393 ? 46.209 -9.304 159.142 1.00 20.37 410 THR C O 1
ATOM 9843 N N . ASP C 1 394 ? 44.571 -9.051 160.684 1.00 18.42 411 ASP C N 1
ATOM 9844 C CA . ASP C 1 394 ? 45.393 -9.414 161.822 1.00 17.48 411 ASP C CA 1
ATOM 9845 C C . ASP C 1 394 ? 45.343 -10.923 161.932 1.00 17.58 411 ASP C C 1
ATOM 9846 O O . ASP C 1 394 ? 44.269 -11.508 161.899 1.00 17.84 411 ASP C O 1
ATOM 9851 N N . TRP C 1 395 ? 46.494 -11.563 162.062 1.00 17.70 412 TRP C N 1
ATOM 9852 C CA . TRP C 1 395 ? 46.504 -13.011 162.140 1.00 19.04 412 TRP C CA 1
ATOM 9853 C C . TRP C 1 395 ? 46.818 -13.531 163.516 1.00 21.15 412 TRP C C 1
ATOM 9854 O O . TRP C 1 395 ? 46.546 -14.693 163.819 1.00 22.07 412 TRP C O 1
ATOM 9865 N N . THR C 1 396 ? 47.393 -12.679 164.356 1.00 23.13 413 THR C N 1
ATOM 9866 C CA . THR C 1 396 ? 47.779 -13.113 165.693 1.00 24.97 413 THR C CA 1
ATOM 9867 C C . THR C 1 396 ? 46.595 -13.362 166.621 1.00 26.62 413 THR C C 1
ATOM 9868 O O . THR C 1 396 ? 46.738 -13.937 167.704 1.00 28.01 413 THR C O 1
ATOM 9872 N N . GLN C 1 397 ? 45.420 -12.953 166.175 1.00 28.22 414 GLN C N 1
ATOM 9873 C CA . GLN C 1 397 ? 44.223 -13.132 166.968 1.00 31.34 414 GLN C CA 1
ATOM 9874 C C . GLN C 1 397 ? 43.190 -13.966 166.189 1.00 30.15 414 GLN C C 1
ATOM 9875 O O . GLN C 1 397 ? 42.011 -14.019 166.550 1.00 29.57 414 GLN C O 1
ATOM 9881 N N . GLN C 1 398 ? 43.638 -14.583 165.098 1.00 29.50 415 GLN C N 1
ATOM 9882 C CA . GLN C 1 398 ? 42.764 -15.420 164.274 1.00 27.64 415 GLN C CA 1
ATOM 9883 C C . GLN C 1 398 ? 42.438 -16.659 165.081 1.00 26.73 415 GLN C C 1
ATOM 9884 O O . GLN C 1 398 ? 43.331 -17.333 165.581 1.00 26.69 415 GLN C O 1
ATOM 9890 N N . GLU C 1 399 ? 41.154 -16.952 165.210 1.00 26.26 416 GLU C N 1
ATOM 9891 C CA . GLU C 1 399 ? 40.709 -18.099 165.986 1.00 26.53 416 GLU C CA 1
ATOM 9892 C C . GLU C 1 399 ? 41.464 -19.407 165.806 1.00 25.96 416 GLU C C 1
ATOM 9893 O O . GLU C 1 399 ? 41.906 -20.019 166.782 1.00 26.04 416 GLU C O 1
ATOM 9899 N N . TRP C 1 400 ? 41.607 -19.846 164.562 1.00 24.58 417 TRP C N 1
ATOM 9900 C CA . TRP C 1 400 ? 42.249 -21.123 164.325 1.00 23.18 417 TRP C CA 1
ATOM 9901 C C . TRP C 1 400 ? 43.727 -21.097 163.985 1.00 23.18 417 TRP C C 1
ATOM 9902 O O . TRP C 1 400 ? 44.467 -21.996 164.387 1.00 22.29 417 TRP C O 1
ATOM 9913 N N . ALA C 1 401 ? 44.160 -20.082 163.242 1.00 23.60 418 ALA C N 1
ATOM 9914 C CA . ALA C 1 401 ? 45.577 -19.965 162.899 1.00 23.95 418 ALA C CA 1
ATOM 9915 C C . ALA C 1 401 ? 46.297 -19.640 164.198 1.00 24.46 418 ALA C C 1
ATOM 9916 O O . ALA C 1 401 ? 47.389 -20.141 164.467 1.00 25.84 418 ALA C O 1
ATOM 9918 N N . LYS C 1 402 ? 45.661 -18.797 165.002 1.00 24.23 419 LYS C N 1
ATOM 9919 C CA . LYS C 1 402 ? 46.205 -18.393 166.281 1.00 24.20 419 LYS C CA 1
ATOM 9920 C C . LYS C 1 402 ? 47.543 -17.688 166.118 1.00 24.63 419 LYS C C 1
ATOM 9921 O O . LYS C 1 402 ? 48.239 -17.420 167.107 1.00 26.42 419 LYS C O 1
ATOM 9927 N N . GLY C 1 403 ? 47.919 -17.361 164.888 1.00 23.43 420 GLY C N 1
ATOM 9928 C CA . GLY C 1 403 ? 49.201 -16.708 164.756 1.00 23.92 420 GLY C CA 1
ATOM 9929 C C . GLY C 1 403 ? 49.693 -16.202 163.423 1.00 24.50 420 GLY C C 1
ATOM 9930 O O . GLY C 1 403 ? 49.046 -16.378 162.378 1.00 22.81 420 GLY C O 1
ATOM 9931 N N . GLY C 1 404 ? 50.879 -15.579 163.528 1.00 25.66 421 GLY C N 1
ATOM 9932 C CA . GLY C 1 404 ? 51.632 -14.955 162.445 1.00 24.54 421 GLY C CA 1
ATOM 9933 C C . GLY C 1 404 ? 51.679 -15.699 161.136 1.00 24.00 421 GLY C C 1
ATOM 9934 O O . GLY C 1 404 ? 50.690 -16.334 160.768 1.00 26.18 421 GLY C O 1
ATOM 9935 N N . PRO C 1 405 ? 52.799 -15.639 160.395 1.00 21.71 422 PRO C N 1
ATOM 9936 C CA . PRO C 1 405 ? 52.816 -16.371 159.124 1.00 20.47 422 PRO C CA 1
ATOM 9937 C C . PRO C 1 405 ? 53.212 -17.834 159.280 1.00 19.73 422 PRO C C 1
ATOM 9938 O O . PRO C 1 405 ? 52.709 -18.710 158.579 1.00 19.60 422 PRO C O 1
ATOM 9942 N N . VAL C 1 406 ? 54.085 -18.100 160.236 1.00 18.87 423 VAL C N 1
ATOM 9943 C CA . VAL C 1 406 ? 54.562 -19.454 160.431 1.00 19.30 423 VAL C CA 1
ATOM 9944 C C . VAL C 1 406 ? 54.823 -19.720 161.907 1.00 19.83 423 VAL C C 1
ATOM 9945 O O . VAL C 1 406 ? 54.674 -18.825 162.745 1.00 20.32 423 VAL C O 1
ATOM 9949 N N . THR C 1 407 ? 55.198 -20.957 162.218 1.00 17.96 424 THR C N 1
ATOM 9950 C CA . THR C 1 407 ? 55.530 -21.331 163.582 1.00 16.71 424 THR C CA 1
ATOM 9951 C C . THR C 1 407 ? 57.009 -20.949 163.779 1.00 17.11 424 THR C C 1
ATOM 9952 O O . THR C 1 407 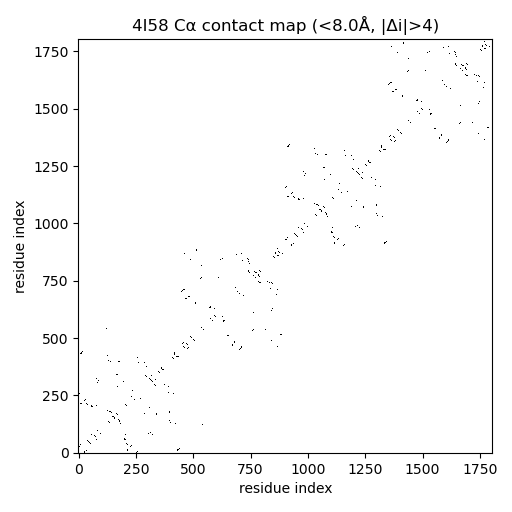? 57.758 -20.807 162.806 1.00 16.65 424 THR C O 1
ATOM 9956 N N . TYR C 1 408 ? 57.425 -20.748 165.025 1.00 16.63 425 TYR C N 1
ATOM 9957 C CA . TYR C 1 408 ? 58.818 -20.425 165.307 1.00 15.89 425 TYR C CA 1
ATOM 9958 C C . TYR C 1 408 ? 59.158 -21.030 166.656 1.00 16.02 425 TYR C C 1
ATOM 9959 O O . TYR C 1 408 ? 58.280 -21.571 167.331 1.00 17.66 425 TYR C O 1
ATOM 9968 N N . MET C 1 409 ? 60.421 -20.954 167.053 1.00 15.13 426 MET C N 1
ATOM 9969 C CA . MET C 1 409 ? 60.817 -21.546 168.316 1.00 14.99 426 MET C CA 1
ATOM 9970 C C . MET C 1 409 ? 61.817 -20.774 169.155 1.00 15.06 426 MET C C 1
ATOM 9971 O O . MET C 1 409 ? 62.744 -20.140 168.645 1.00 15.29 426 MET C O 1
ATOM 9976 N N . PRO C 1 410 ? 61.642 -20.839 170.474 1.00 14.42 427 PRO C N 1
ATOM 9977 C CA . PRO C 1 410 ? 62.512 -20.165 171.432 1.00 16.18 427 PRO C CA 1
ATOM 9978 C C . PRO C 1 410 ? 63.663 -21.112 171.745 1.00 17.46 427 PRO C C 1
ATOM 9979 O O . PRO C 1 410 ? 63.620 -22.294 171.383 1.00 19.47 427 PRO C O 1
ATOM 9983 N N . PRO C 1 411 ? 64.710 -20.612 172.412 1.00 16.70 428 PRO C N 1
ATOM 9984 C CA . PRO C 1 411 ? 65.828 -21.501 172.735 1.00 17.40 428 PRO C CA 1
ATOM 9985 C C . PRO C 1 411 ? 65.360 -22.688 173.577 1.00 18.11 428 PRO C C 1
ATOM 9986 O O . PRO C 1 411 ? 64.476 -22.555 174.426 1.00 17.00 428 PRO C O 1
ATOM 9990 N N . GLY C 1 412 ? 65.929 -23.857 173.305 1.00 20.26 429 GLY C N 1
ATOM 9991 C CA . GLY C 1 412 ? 65.593 -25.041 174.075 1.00 21.26 429 GLY C CA 1
ATOM 9992 C C . GLY C 1 412 ? 64.637 -26.085 173.526 1.00 21.71 429 GLY C C 1
ATOM 9993 O O . GLY C 1 412 ? 64.496 -27.144 174.154 1.00 22.89 429 GLY C O 1
ATOM 9994 N N . VAL C 1 413 ? 63.971 -25.833 172.398 1.00 20.98 430 VAL C N 1
ATOM 9995 C CA . VAL C 1 413 ? 63.049 -26.856 171.901 1.00 20.80 430 VAL C CA 1
ATOM 9996 C C . VAL C 1 413 ? 63.488 -27.577 170.631 1.00 21.34 430 VAL C C 1
ATOM 9997 O O . VAL C 1 413 ? 63.516 -28.808 170.614 1.00 22.30 430 VAL C O 1
ATOM 10001 N N . LEU C 1 414 ? 63.846 -26.848 169.575 1.00 21.19 431 LEU C N 1
ATOM 10002 C CA . LEU C 1 414 ? 64.238 -27.522 168.337 1.00 19.45 431 LEU C CA 1
ATOM 10003 C C . LEU C 1 414 ? 65.299 -28.592 168.578 1.00 18.18 431 LEU C C 1
ATOM 10004 O O . LEU C 1 414 ? 65.184 -29.715 168.101 1.00 16.55 431 LEU C O 1
ATOM 10009 N N . ALA C 1 415 ? 66.320 -28.238 169.343 1.00 17.78 432 ALA C N 1
ATOM 10010 C CA . ALA C 1 415 ? 67.412 -29.150 169.638 1.00 18.12 432 ALA C CA 1
ATOM 10011 C C . ALA C 1 415 ? 67.024 -30.415 170.392 1.00 18.88 432 ALA C C 1
ATOM 10012 O O . ALA C 1 415 ? 67.681 -31.447 170.236 1.00 17.88 432 ALA C O 1
ATOM 10014 N N . ASN C 1 416 ? 65.961 -30.340 171.198 1.00 20.65 433 ASN C N 1
ATOM 10015 C CA . ASN C 1 416 ? 65.517 -31.478 172.012 1.00 21.58 433 ASN C CA 1
ATOM 10016 C C . ASN C 1 416 ? 64.211 -32.183 171.654 1.00 21.06 433 ASN C C 1
ATOM 10017 O O . ASN C 1 416 ? 63.916 -33.228 172.230 1.00 21.77 433 ASN C O 1
ATOM 10022 N N . PHE C 1 417 ? 63.429 -31.632 170.726 1.00 20.30 434 PHE C N 1
ATOM 10023 C CA . PHE C 1 417 ? 62.155 -32.244 170.339 1.00 18.18 434 PHE C CA 1
ATOM 10024 C C . PHE C 1 417 ? 61.868 -32.113 168.841 1.00 18.17 434 PHE C C 1
ATOM 10025 O O . PHE C 1 417 ? 60.844 -32.592 168.350 1.00 18.37 434 PHE C O 1
ATOM 10033 N N . GLY C 1 418 ? 62.772 -31.457 168.120 1.00 17.93 435 GLY C N 1
ATOM 10034 C CA . GLY C 1 418 ? 62.590 -31.259 166.693 1.00 16.74 435 GLY C CA 1
ATOM 10035 C C . GLY C 1 418 ? 62.124 -32.507 165.978 1.00 15.74 435 GLY C C 1
ATOM 10036 O O . GLY C 1 418 ? 61.297 -32.437 165.072 1.00 14.52 435 GLY C O 1
ATOM 10037 N N . ALA C 1 419 ? 62.665 -33.647 166.396 1.00 16.12 436 ALA C N 1
ATOM 10038 C CA . ALA C 1 419 ? 62.317 -34.933 165.808 1.00 16.13 436 ALA C CA 1
ATOM 10039 C C . ALA C 1 419 ? 60.804 -35.152 165.830 1.00 16.49 436 ALA C C 1
ATOM 10040 O O . ALA C 1 419 ? 60.231 -35.708 164.889 1.00 16.01 436 ALA C O 1
ATOM 10042 N N . ALA C 1 420 ? 60.165 -34.700 166.907 1.00 16.69 437 ALA C N 1
ATOM 10043 C CA . ALA C 1 420 ? 58.721 -34.833 167.075 1.00 16.95 437 ALA C CA 1
ATOM 10044 C C . ALA C 1 420 ? 57.934 -34.013 166.038 1.00 16.45 437 ALA C C 1
ATOM 10045 O O . ALA C 1 420 ? 56.711 -34.138 165.937 1.00 17.63 437 ALA C O 1
ATOM 10047 N N . LEU C 1 421 ? 58.630 -33.175 165.275 1.00 14.50 438 LEU C N 1
ATOM 10048 C CA . LEU C 1 421 ? 57.985 -32.371 164.245 1.00 13.86 438 LEU C CA 1
ATOM 10049 C C . LEU C 1 421 ? 57.525 -33.259 163.098 1.00 16.12 438 LEU C C 1
ATOM 10050 O O . LEU C 1 421 ? 56.674 -32.856 162.295 1.00 15.43 438 LEU C O 1
ATOM 10055 N N . ARG C 1 422 ? 58.083 -34.471 163.030 1.00 17.81 439 ARG C N 1
ATOM 10056 C CA . ARG C 1 422 ? 57.780 -35.386 161.931 1.00 18.72 439 ARG C CA 1
ATOM 10057 C C . ARG C 1 422 ? 57.286 -36.798 162.271 1.00 19.29 439 ARG C C 1
ATOM 10058 O O . ARG C 1 422 ? 56.329 -37.288 161.659 1.00 19.60 439 ARG C O 1
ATOM 10066 N N . ASP C 1 423 ? 57.940 -37.455 163.223 1.00 19.69 440 ASP C N 1
ATOM 10067 C CA . ASP C 1 423 ? 57.571 -38.816 163.611 1.00 20.20 440 ASP C CA 1
ATOM 10068 C C . ASP C 1 423 ? 56.099 -38.983 163.943 1.00 20.69 440 ASP C C 1
ATOM 10069 O O . ASP C 1 423 ? 55.486 -38.112 164.560 1.00 21.21 440 ASP C O 1
ATOM 10074 N N . PRO C 1 424 ? 55.513 -40.120 163.549 1.00 21.09 441 PRO C N 1
ATOM 10075 C CA . PRO C 1 424 ? 54.102 -40.365 163.831 1.00 21.22 441 PRO C CA 1
ATOM 10076 C C . PRO C 1 424 ? 53.961 -40.962 165.235 1.00 21.39 441 PRO C C 1
ATOM 10077 O O . PRO C 1 424 ? 54.963 -41.299 165.888 1.00 21.23 441 PRO C O 1
ATOM 10081 N N . VAL C 1 425 ? 52.720 -41.065 165.697 1.00 20.82 442 VAL C N 1
ATOM 10082 C CA . VAL C 1 425 ? 52.422 -41.643 166.998 1.00 20.26 442 VAL C CA 1
ATOM 10083 C C . VAL C 1 425 ? 51.307 -42.640 166.717 1.00 20.86 442 VAL C C 1
ATOM 10084 O O . VAL C 1 425 ? 50.157 -42.254 166.510 1.00 21.36 442 VAL C O 1
ATOM 10088 N N . GLY C 1 426 ? 51.652 -43.921 166.684 1.00 21.13 443 GLY C N 1
ATOM 10089 C CA . GLY C 1 426 ? 50.645 -44.924 166.399 1.00 22.47 443 GLY C CA 1
ATOM 10090 C C . GLY C 1 426 ? 50.082 -44.653 165.018 1.00 23.14 443 GLY C C 1
ATOM 10091 O O . GLY C 1 426 ? 50.845 -44.488 164.069 1.00 23.18 443 GLY C O 1
ATOM 10092 N N . LYS C 1 427 ? 48.760 -44.589 164.893 1.00 23.77 444 LYS C N 1
ATOM 10093 C CA . LYS C 1 427 ? 48.160 -44.324 163.595 1.00 23.33 444 LYS C CA 1
ATOM 10094 C C . LYS C 1 427 ? 47.990 -42.842 163.324 1.00 21.75 444 LYS C C 1
ATOM 10095 O O . LYS C 1 427 ? 47.396 -42.463 162.313 1.00 21.56 444 LYS C O 1
ATOM 10101 N N . VAL C 1 428 ? 48.483 -41.994 164.220 1.00 19.99 445 VAL C N 1
ATOM 10102 C CA . VAL C 1 428 ? 48.350 -40.565 163.973 1.00 20.29 445 VAL C CA 1
ATOM 10103 C C . VAL C 1 428 ? 49.583 -40.091 163.208 1.00 20.07 445 VAL C C 1
ATOM 10104 O O . VAL C 1 428 ? 50.723 -40.352 163.612 1.00 19.53 445 VAL C O 1
ATOM 10108 N N . HIS C 1 429 ? 49.345 -39.423 162.084 1.00 18.97 446 HIS C N 1
ATOM 10109 C CA . HIS C 1 429 ? 50.427 -38.925 161.249 1.00 18.77 446 HIS C CA 1
ATOM 10110 C C . HIS C 1 429 ? 50.438 -37.401 161.202 1.00 17.45 446 HIS C C 1
ATOM 10111 O O . HIS C 1 429 ? 49.386 -36.766 161.215 1.00 18.94 446 HIS C O 1
ATOM 10118 N N . PHE C 1 430 ? 51.621 -36.804 161.144 1.00 14.71 447 PHE C N 1
ATOM 10119 C CA . PHE C 1 430 ? 51.680 -35.355 161.114 1.00 13.25 447 PHE C CA 1
ATOM 10120 C C . PHE C 1 430 ? 51.992 -34.704 159.781 1.00 13.16 447 PHE C C 1
ATOM 10121 O O . PHE C 1 430 ? 53.043 -34.940 159.175 1.00 13.54 447 PHE C O 1
ATOM 10129 N N . ALA C 1 431 ? 51.064 -33.873 159.325 1.00 13.23 448 ALA C N 1
ATOM 10130 C CA . ALA C 1 431 ? 51.248 -33.148 158.079 1.00 13.79 448 ALA C CA 1
ATOM 10131 C C . ALA C 1 431 ? 51.360 -31.664 158.442 1.00 14.03 448 ALA C C 1
ATOM 10132 O O . ALA C 1 431 ? 51.774 -31.325 159.557 1.00 14.01 448 ALA C O 1
ATOM 10134 N N . GLY C 1 432 ? 50.986 -30.782 157.520 1.00 13.33 449 GLY C N 1
ATOM 10135 C CA . GLY C 1 432 ? 51.084 -29.364 157.804 1.00 12.74 449 GLY C CA 1
ATOM 10136 C C . GLY C 1 432 ? 52.496 -28.914 157.511 1.00 12.76 449 GLY C C 1
ATOM 10137 O O . GLY C 1 432 ? 53.458 -29.558 157.928 1.00 12.61 449 GLY C O 1
ATOM 10138 N N . THR C 1 433 ? 52.613 -27.796 156.804 1.00 13.35 450 THR C N 1
ATOM 10139 C CA . THR C 1 433 ? 53.901 -27.252 156.393 1.00 14.29 450 THR C CA 1
ATOM 10140 C C . THR C 1 433 ? 55.053 -27.455 157.366 1.00 14.78 450 THR C C 1
ATOM 10141 O O . THR C 1 433 ? 56.169 -27.760 156.947 1.00 14.09 450 THR C O 1
ATOM 10145 N N . GLU C 1 434 ? 54.790 -27.305 158.659 1.00 16.37 451 GLU C N 1
ATOM 10146 C CA . GLU C 1 434 ? 55.854 -27.465 159.642 1.00 18.21 451 GLU C CA 1
ATOM 10147 C C . GLU C 1 434 ? 56.472 -28.867 159.701 1.00 18.31 451 GLU C C 1
ATOM 10148 O O . GLU C 1 434 ? 57.506 -29.066 160.346 1.00 19.36 451 GLU C O 1
ATOM 10154 N N . ALA C 1 435 ? 55.858 -29.830 159.019 1.00 18.50 452 ALA C N 1
ATOM 10155 C CA . ALA C 1 435 ? 56.359 -31.206 159.018 1.00 18.05 452 ALA C CA 1
ATOM 10156 C C . ALA C 1 435 ? 57.235 -31.517 157.805 1.00 18.44 452 ALA C C 1
ATOM 10157 O O . ALA C 1 435 ? 57.944 -32.524 157.783 1.00 18.62 452 ALA C O 1
ATOM 10159 N N . SER C 1 436 ? 57.183 -30.653 156.797 1.00 17.74 453 SER C N 1
ATOM 10160 C CA . SER C 1 436 ? 57.967 -30.855 155.597 1.00 17.66 453 SER C CA 1
ATOM 10161 C C . SER C 1 436 ? 59.443 -30.827 155.947 1.00 17.96 453 SER C C 1
ATOM 10162 O O . SER C 1 436 ? 59.835 -30.247 156.962 1.00 18.80 453 SER C O 1
ATOM 10165 N N . PHE C 1 437 ? 60.260 -31.480 155.125 1.00 17.80 454 PHE C N 1
ATOM 10166 C CA . PHE C 1 437 ? 61.698 -31.500 155.361 1.00 18.06 454 PHE C CA 1
ATOM 10167 C C . PHE C 1 437 ? 62.238 -30.149 154.950 1.00 19.09 454 PHE C C 1
ATOM 10168 O O . PHE C 1 437 ? 63.103 -29.582 155.613 1.00 19.87 454 PHE C O 1
ATOM 10176 N N . GLN C 1 438 ? 61.705 -29.643 153.845 1.00 19.71 455 GLN C N 1
ATOM 10177 C CA . GLN C 1 438 ? 62.125 -28.362 153.304 1.00 19.44 455 GLN C CA 1
ATOM 10178 C C . GLN C 1 438 ? 60.921 -27.461 153.058 1.00 18.36 455 GLN C C 1
ATOM 10179 O O . GLN C 1 438 ? 59.832 -27.930 152.753 1.00 17.63 455 GLN C O 1
ATOM 10185 N N . TRP C 1 439 ? 61.131 -26.159 153.192 1.00 18.50 456 TRP C N 1
ATOM 10186 C CA . TRP C 1 439 ? 60.075 -25.182 153.008 1.00 19.23 456 TRP C CA 1
ATOM 10187 C C . TRP C 1 439 ? 58.996 -25.243 154.093 1.00 19.49 456 TRP C C 1
ATOM 10188 O O . TRP C 1 439 ? 57.868 -24.800 153.892 1.00 20.10 456 TRP C O 1
ATOM 10199 N N . SER C 1 440 ? 59.352 -25.794 155.247 1.00 19.54 457 SER C N 1
ATOM 10200 C CA . SER C 1 440 ? 58.433 -25.870 156.374 1.00 18.43 457 SER C CA 1
ATOM 10201 C C . SER C 1 440 ? 58.163 -24.426 156.756 1.00 19.28 457 SER C C 1
ATOM 10202 O O . SER C 1 440 ? 59.055 -23.733 157.240 1.00 20.31 457 SER C O 1
ATOM 10205 N N . GLY C 1 441 ? 56.938 -23.969 156.517 1.00 20.07 458 GLY C N 1
ATOM 10206 C CA . GLY C 1 441 ? 56.572 -22.594 156.823 1.00 19.08 458 GLY C CA 1
ATOM 10207 C C . GLY C 1 441 ? 55.903 -21.949 155.622 1.00 18.37 458 GLY C C 1
ATOM 10208 O O . GLY C 1 441 ? 55.080 -21.041 155.753 1.00 18.77 458 GLY C O 1
ATOM 10209 N N . TYR C 1 442 ? 56.266 -22.423 154.435 1.00 17.74 459 TYR C N 1
ATOM 10210 C CA . TYR C 1 442 ? 55.702 -21.910 153.197 1.00 16.73 459 TYR C CA 1
ATOM 10211 C C . TYR C 1 442 ? 54.674 -22.906 152.667 1.00 16.85 459 TYR C C 1
ATOM 10212 O O . TYR C 1 442 ? 54.546 -24.019 153.194 1.00 15.78 459 TYR C O 1
ATOM 10221 N N . MET C 1 443 ? 53.924 -22.509 151.644 1.00 17.54 460 MET C N 1
ATOM 10222 C CA . MET C 1 443 ? 52.924 -23.405 151.073 1.00 18.67 460 MET C CA 1
ATOM 10223 C C . MET C 1 443 ? 53.582 -24.676 150.517 1.00 19.00 460 MET C C 1
ATOM 10224 O O . MET C 1 443 ? 53.134 -25.788 150.801 1.00 18.66 460 MET C O 1
ATOM 10229 N N . GLU C 1 444 ? 54.643 -24.508 149.728 1.00 18.75 461 GLU C N 1
ATOM 10230 C CA . GLU C 1 444 ? 55.367 -25.648 149.175 1.00 18.18 461 GLU C CA 1
ATOM 10231 C C . GLU C 1 444 ? 55.477 -26.726 150.250 1.00 17.90 461 GLU C C 1
ATOM 10232 O O . GLU C 1 444 ? 55.262 -27.914 149.988 1.00 17.50 461 GLU C O 1
ATOM 10238 N N . GLY C 1 445 ? 55.819 -26.288 151.460 1.00 17.46 462 GLY C N 1
ATOM 10239 C CA . GLY C 1 445 ? 55.973 -27.200 152.579 1.00 17.19 462 GLY C CA 1
ATOM 10240 C C . GLY C 1 445 ? 54.690 -27.925 152.929 1.00 16.95 462 GLY C C 1
ATOM 10241 O O . GLY C 1 445 ? 54.694 -29.140 153.154 1.00 16.05 462 GLY C O 1
ATOM 10242 N N . GLY C 1 446 ? 53.589 -27.184 152.980 1.00 16.25 463 GLY C N 1
ATOM 10243 C CA . GLY C 1 446 ? 52.317 -27.802 153.306 1.00 16.51 463 GLY C CA 1
ATOM 10244 C C . GLY C 1 446 ? 51.989 -28.939 152.356 1.00 16.98 463 GLY C C 1
ATOM 10245 O O . GLY C 1 446 ? 51.578 -30.023 152.782 1.00 16.82 463 GLY C O 1
ATOM 10246 N N . VAL C 1 447 ? 52.175 -28.686 151.061 1.00 16.89 464 VAL C N 1
ATOM 10247 C CA . VAL C 1 447 ? 51.900 -29.677 150.031 1.00 15.31 464 VAL C CA 1
ATOM 10248 C C . VAL C 1 447 ? 52.771 -30.902 150.272 1.00 15.00 464 VAL C C 1
ATOM 10249 O O . VAL C 1 447 ? 52.268 -31.992 150.535 1.00 15.48 464 VAL C O 1
ATOM 10253 N N . ARG C 1 448 ? 54.079 -30.719 150.208 1.00 14.70 465 ARG C N 1
ATOM 10254 C CA . ARG C 1 448 ? 54.994 -31.829 150.435 1.00 16.59 465 ARG C CA 1
ATOM 10255 C C . ARG C 1 448 ? 54.698 -32.592 151.722 1.00 17.87 465 ARG C C 1
ATOM 10256 O O . ARG C 1 448 ? 54.616 -33.820 151.727 1.00 17.85 465 ARG C O 1
ATOM 10264 N N . ALA C 1 449 ? 54.565 -31.854 152.816 1.00 19.25 466 ALA C N 1
ATOM 10265 C CA . ALA C 1 449 ? 54.288 -32.451 154.110 1.00 21.05 466 ALA C CA 1
ATOM 10266 C C . ALA C 1 449 ? 53.069 -33.362 154.040 1.00 22.31 466 ALA C C 1
ATOM 10267 O O . ALA C 1 449 ? 53.087 -34.488 154.555 1.00 23.18 466 ALA C O 1
ATOM 10269 N N . GLY C 1 450 ? 52.018 -32.860 153.396 1.00 22.13 467 GLY C N 1
ATOM 10270 C CA . GLY C 1 450 ? 50.785 -33.613 153.263 1.00 22.62 467 GLY C CA 1
ATOM 10271 C C . GLY C 1 450 ? 50.856 -34.764 152.276 1.00 23.05 467 GLY C C 1
ATOM 10272 O O . GLY C 1 450 ? 50.107 -35.738 152.396 1.00 23.79 467 GLY C O 1
ATOM 10273 N N . GLN C 1 451 ? 51.737 -34.665 151.288 1.00 21.99 468 GLN C N 1
ATOM 10274 C CA . GLN C 1 451 ? 51.861 -35.739 150.318 1.00 21.35 468 GLN C CA 1
ATOM 10275 C C . GLN C 1 451 ? 52.736 -36.834 150.923 1.00 21.75 468 GLN C C 1
ATOM 10276 O O . GLN C 1 451 ? 52.510 -38.032 150.720 1.00 20.66 468 GLN C O 1
ATOM 10282 N N . LYS C 1 452 ? 53.732 -36.403 151.684 1.00 22.61 469 LYS C N 1
ATOM 10283 C CA . LYS C 1 452 ? 54.640 -37.319 152.352 1.00 23.10 469 LYS C CA 1
ATOM 10284 C C . LYS C 1 452 ? 53.816 -38.126 153.361 1.00 22.85 469 LYS C C 1
ATOM 10285 O O . LYS C 1 452 ? 53.895 -39.358 153.404 1.00 22.74 469 LYS C O 1
ATOM 10291 N N . ALA C 1 453 ? 52.998 -37.428 154.143 1.00 22.56 470 ALA C N 1
ATOM 10292 C CA . ALA C 1 453 ? 52.140 -38.073 155.136 1.00 21.55 470 ALA C CA 1
ATOM 10293 C C . ALA C 1 453 ? 51.245 -39.134 154.481 1.00 21.00 470 ALA C C 1
ATOM 10294 O O . ALA C 1 453 ? 51.078 -40.234 155.011 1.00 19.77 470 ALA C O 1
ATOM 10296 N N . ALA C 1 454 ? 50.675 -38.792 153.328 1.00 20.48 471 ALA C N 1
ATOM 10297 C CA . ALA C 1 454 ? 49.797 -39.697 152.591 1.00 20.60 471 ALA C CA 1
ATOM 10298 C C . ALA C 1 454 ? 50.531 -40.939 152.080 1.00 21.44 471 ALA C C 1
ATOM 10299 O O . ALA C 1 454 ? 50.051 -42.070 152.226 1.00 19.53 471 ALA C O 1
ATOM 10301 N N . ALA C 1 455 ? 51.692 -40.708 151.470 1.00 22.98 472 ALA C N 1
ATOM 10302 C CA . ALA C 1 455 ? 52.515 -41.781 150.932 1.00 23.55 472 ALA C CA 1
ATOM 10303 C C . ALA C 1 455 ? 52.799 -42.790 152.027 1.00 23.71 472 ALA C C 1
ATOM 10304 O O . ALA C 1 455 ? 52.859 -43.995 151.782 1.00 23.35 472 ALA C O 1
ATOM 10306 N N . ALA C 1 456 ? 52.970 -42.278 153.237 1.00 24.37 473 ALA C N 1
ATOM 10307 C CA . ALA C 1 456 ? 53.264 -43.110 154.391 1.00 26.61 473 ALA C CA 1
ATOM 10308 C C . ALA C 1 456 ? 52.088 -43.980 154.799 1.00 28.26 473 ALA C C 1
ATOM 10309 O O . ALA C 1 456 ? 52.250 -45.163 155.105 1.00 28.23 473 ALA C O 1
ATOM 10311 N N . ILE C 1 457 ? 50.905 -43.376 154.824 1.00 31.00 474 ILE C N 1
ATOM 10312 C CA . ILE C 1 457 ? 49.695 -44.085 155.203 1.00 31.85 474 ILE C CA 1
ATOM 10313 C C . ILE C 1 457 ? 49.272 -45.046 154.105 1.00 33.44 474 ILE C C 1
ATOM 10314 O O . ILE C 1 457 ? 48.689 -46.089 154.382 1.00 33.97 474 ILE C O 1
ATOM 10319 N N . ALA C 1 458 ? 49.576 -44.710 152.858 1.00 35.10 475 ALA C N 1
ATOM 10320 C CA . ALA C 1 458 ? 49.215 -45.595 151.763 1.00 36.90 475 ALA C CA 1
ATOM 10321 C C . ALA C 1 458 ? 49.994 -46.907 151.880 1.00 38.75 475 ALA C C 1
ATOM 10322 O O . ALA C 1 458 ? 49.431 -47.986 151.674 1.00 39.63 475 ALA C O 1
ATOM 10324 N N . GLU C 1 459 ? 51.283 -46.816 152.216 1.00 40.67 476 GLU C N 1
ATOM 10325 C CA . GLU C 1 459 ? 52.127 -48.006 152.355 1.00 42.26 476 GLU C CA 1
ATOM 10326 C C . GLU C 1 459 ? 51.687 -48.820 153.567 1.00 43.48 476 GLU C C 1
ATOM 10327 O O . GLU C 1 459 ? 51.838 -50.037 153.595 1.00 44.46 476 GLU C O 1
ATOM 10329 N N . GLU C 1 460 ? 51.136 -48.137 154.565 1.00 44.69 477 GLU C N 1
ATOM 10330 C CA . GLU C 1 460 ? 50.654 -48.785 155.779 1.00 45.57 477 GLU C CA 1
ATOM 10331 C C . GLU C 1 460 ? 49.374 -49.561 155.494 1.00 46.20 477 GLU C C 1
ATOM 10332 O O . GLU C 1 460 ? 48.988 -50.448 156.255 1.00 45.92 477 GLU C O 1
ATOM 10338 N N . LEU C 1 461 ? 48.724 -49.209 154.389 1.00 47.56 478 LEU C N 1
ATOM 10339 C CA . LEU C 1 461 ? 47.480 -49.845 153.976 1.00 48.49 478 LEU C CA 1
ATOM 10340 C C . LEU C 1 461 ? 47.722 -51.137 153.211 1.00 51.25 478 LEU C C 1
ATOM 10341 O O . LEU C 1 461 ? 46.909 -52.059 153.269 1.00 52.13 478 LEU C O 1
ATOM 10346 N N . GLU C 1 462 ? 48.839 -51.214 152.495 1.00 54.41 479 GLU C N 1
ATOM 10347 C CA . GLU C 1 462 ? 49.153 -52.433 151.763 1.00 57.87 479 GLU C CA 1
ATOM 10348 C C . GLU C 1 462 ? 49.821 -53.413 152.718 1.00 59.41 479 GLU C C 1
ATOM 10349 O O . GLU C 1 462 ? 50.449 -54.375 152.289 1.00 60.65 479 GLU C O 1
ATOM 10355 N N . ARG C 1 463 ? 49.679 -53.150 154.014 1.00 61.25 480 ARG C N 1
ATOM 10356 C CA . ARG C 1 463 ? 50.254 -53.983 155.069 1.00 62.67 480 ARG C CA 1
ATOM 10357 C C . ARG C 1 463 ? 51.744 -53.689 155.251 1.00 62.55 480 ARG C C 1
ATOM 10358 O O . ARG C 1 463 ? 52.173 -53.209 156.305 1.00 62.64 480 ARG C O 1
ATOM 10366 N N . PRO D 1 13 ? 22.539 17.846 172.789 1.00 35.44 30 PRO D N 1
ATOM 10367 C CA . PRO D 1 13 ? 23.714 17.823 171.871 1.00 35.90 30 PRO D CA 1
ATOM 10368 C C . PRO D 1 13 ? 23.535 18.797 170.715 1.00 35.70 30 PRO D C 1
ATOM 10369 O O . PRO D 1 13 ? 22.893 18.480 169.719 1.00 36.54 30 PRO D O 1
ATOM 10373 N N . ASP D 1 14 ? 24.121 19.979 170.842 1.00 35.73 31 ASP D N 1
ATOM 10374 C CA . ASP D 1 14 ? 23.991 20.993 169.809 1.00 36.51 31 ASP D CA 1
ATOM 10375 C C . ASP D 1 14 ? 24.693 20.606 168.514 1.00 35.73 31 ASP D C 1
ATOM 10376 O O . ASP D 1 14 ? 24.223 20.910 167.420 1.00 36.45 31 ASP D O 1
ATOM 10381 N N . VAL D 1 15 ? 25.827 19.936 168.632 1.00 34.13 32 VAL D N 1
ATOM 10382 C CA . VAL D 1 15 ? 26.568 19.544 167.451 1.00 32.75 32 VAL D CA 1
ATOM 10383 C C . VAL D 1 15 ? 27.206 18.184 167.753 1.00 31.90 32 VAL D C 1
ATOM 10384 O O . VAL D 1 15 ? 27.193 17.742 168.906 1.00 30.86 32 VAL D O 1
ATOM 10388 N N . ASP D 1 16 ? 27.726 17.511 166.723 1.00 30.87 33 ASP D N 1
ATOM 10389 C CA . ASP D 1 16 ? 28.355 16.199 166.894 1.00 29.35 33 ASP D CA 1
ATOM 10390 C C . ASP D 1 16 ? 29.644 16.323 167.674 1.00 28.07 33 ASP D C 1
ATOM 10391 O O . ASP D 1 16 ? 29.845 15.650 168.691 1.00 27.59 33 ASP D O 1
ATOM 10396 N N . VAL D 1 17 ? 30.520 17.190 167.178 1.00 26.51 34 VAL D N 1
ATOM 10397 C CA . VAL D 1 17 ? 31.809 17.418 167.800 1.00 24.93 34 VAL D CA 1
ATOM 10398 C C . VAL D 1 17 ? 32.145 18.894 167.892 1.00 24.84 34 VAL D C 1
ATOM 10399 O O . VAL D 1 17 ? 31.996 19.641 166.916 1.00 24.17 34 VAL D O 1
ATOM 10403 N N . ILE D 1 18 ? 32.579 19.308 169.082 1.00 24.65 35 ILE D N 1
ATOM 10404 C CA . ILE D 1 18 ? 33.010 20.684 169.310 1.00 23.52 35 ILE D CA 1
ATOM 10405 C C . ILE D 1 18 ? 34.532 20.601 169.456 1.00 24.14 35 ILE D C 1
ATOM 10406 O O . ILE D 1 18 ? 35.057 19.834 170.275 1.00 24.03 35 ILE D O 1
ATOM 10411 N N . ILE D 1 19 ? 35.231 21.376 168.638 1.00 23.90 36 ILE D N 1
ATOM 10412 C CA . ILE D 1 19 ? 36.682 21.404 168.660 1.00 23.17 36 ILE D CA 1
ATOM 10413 C C . ILE D 1 19 ? 37.156 22.624 169.445 1.00 22.80 36 ILE D C 1
ATOM 10414 O O . ILE D 1 19 ? 36.881 23.764 169.057 1.00 23.56 36 ILE D O 1
ATOM 10419 N N . ILE D 1 20 ? 37.864 22.393 170.549 1.00 20.71 37 ILE D N 1
ATOM 10420 C CA . ILE D 1 20 ? 38.349 23.511 171.347 1.00 19.30 37 ILE D CA 1
ATOM 10421 C C . ILE D 1 20 ? 39.702 24.015 170.835 1.00 19.15 37 ILE D C 1
ATOM 10422 O O . ILE D 1 20 ? 40.683 23.266 170.802 1.00 19.70 37 ILE D O 1
ATOM 10427 N N . GLY D 1 21 ? 39.741 25.282 170.426 1.00 18.12 38 GLY D N 1
ATOM 10428 C CA . GLY D 1 21 ? 40.971 25.882 169.935 1.00 16.71 38 GLY D CA 1
ATOM 10429 C C . GLY D 1 21 ? 41.050 25.918 168.424 1.00 17.08 38 GLY D C 1
ATOM 10430 O O . GLY D 1 21 ? 40.903 24.882 167.779 1.00 18.67 38 GLY D O 1
ATOM 10431 N N . ALA D 1 22 ? 41.296 27.090 167.848 1.00 15.47 39 ALA D N 1
ATOM 10432 C CA . ALA D 1 22 ? 41.383 27.198 166.401 1.00 14.97 39 ALA D CA 1
ATOM 10433 C C . ALA D 1 22 ? 42.815 27.276 165.852 1.00 17.41 39 ALA D C 1
ATOM 10434 O O . ALA D 1 22 ? 43.153 28.215 165.136 1.00 18.05 39 ALA D O 1
ATOM 10436 N N . GLY D 1 23 ? 43.669 26.305 166.181 1.00 18.38 40 GLY D N 1
ATOM 10437 C CA . GLY D 1 23 ? 45.024 26.324 165.644 1.00 18.22 40 GLY D CA 1
ATOM 10438 C C . GLY D 1 23 ? 44.997 25.469 164.390 1.00 19.12 40 GLY D C 1
ATOM 10439 O O . GLY D 1 23 ? 43.960 24.879 164.094 1.00 19.52 40 GLY D O 1
ATOM 10440 N N . ILE D 1 24 ? 46.086 25.388 163.633 1.00 18.92 41 ILE D N 1
ATOM 10441 C CA . ILE D 1 24 ? 46.038 24.535 162.446 1.00 19.80 41 ILE D CA 1
ATOM 10442 C C . ILE D 1 24 ? 45.509 23.164 162.861 1.00 19.25 41 ILE D C 1
ATOM 10443 O O . ILE D 1 24 ? 44.873 22.479 162.062 1.00 19.83 41 ILE D O 1
ATOM 10448 N N . SER D 1 25 ? 45.762 22.776 164.112 1.00 18.27 42 SER D N 1
ATOM 10449 C CA . SER D 1 25 ? 45.335 21.468 164.608 1.00 18.40 42 SER D CA 1
ATOM 10450 C C . SER D 1 25 ? 43.826 21.371 164.822 1.00 19.29 42 SER D C 1
ATOM 10451 O O . SER D 1 25 ? 43.199 20.374 164.449 1.00 18.74 42 SER D O 1
ATOM 10454 N N . GLY D 1 26 ? 43.244 22.400 165.426 1.00 20.30 43 GLY D N 1
ATOM 10455 C CA . GLY D 1 26 ? 41.808 22.386 165.636 1.00 20.21 43 GLY D CA 1
ATOM 10456 C C . GLY D 1 26 ? 41.106 22.493 164.294 1.00 19.95 43 GLY D C 1
ATOM 10457 O O . GLY D 1 26 ? 40.095 21.825 164.049 1.00 18.30 43 GLY D O 1
ATOM 10458 N N . SER D 1 27 ? 41.662 23.334 163.422 1.00 20.66 44 SER D N 1
ATOM 10459 C CA . SER D 1 27 ? 41.122 23.566 162.084 1.00 21.77 44 SER D CA 1
ATOM 10460 C C . SER D 1 27 ? 41.204 22.322 161.213 1.00 22.48 44 SER D C 1
ATOM 10461 O O . SER D 1 27 ? 40.282 22.021 160.450 1.00 23.41 44 SER D O 1
ATOM 10464 N N . ALA D 1 28 ? 42.317 21.608 161.313 1.00 22.41 45 ALA D N 1
ATOM 10465 C CA . ALA D 1 28 ? 42.495 20.397 160.536 1.00 23.72 45 ALA D CA 1
ATOM 10466 C C . ALA D 1 28 ? 41.472 19.359 160.988 1.00 24.57 45 ALA D C 1
ATOM 10467 O O . ALA D 1 28 ? 40.933 18.607 160.175 1.00 24.68 45 ALA D O 1
ATOM 10469 N N . ALA D 1 29 ? 41.215 19.323 162.294 1.00 25.00 46 ALA D N 1
ATOM 10470 C CA . ALA D 1 29 ? 40.255 18.389 162.870 1.00 25.26 46 ALA D CA 1
ATOM 10471 C C . ALA D 1 29 ? 38.863 18.777 162.392 1.00 26.29 46 ALA D C 1
ATOM 10472 O O . ALA D 1 29 ? 38.037 17.921 162.068 1.00 25.88 46 ALA D O 1
ATOM 10474 N N . ALA D 1 30 ? 38.614 20.083 162.353 1.00 27.78 47 ALA D N 1
ATOM 10475 C CA . ALA D 1 30 ? 37.328 20.605 161.919 1.00 28.66 47 ALA D CA 1
ATOM 10476 C C . ALA D 1 30 ? 37.056 20.223 160.475 1.00 29.43 47 ALA D C 1
ATOM 10477 O O . ALA D 1 30 ? 36.034 19.603 160.180 1.00 30.44 47 ALA D O 1
ATOM 10479 N N . LYS D 1 31 ? 37.967 20.583 159.573 1.00 29.15 48 LYS D N 1
ATOM 10480 C CA . LYS D 1 31 ? 37.768 20.252 158.173 1.00 28.53 48 LYS D CA 1
ATOM 10481 C C . LYS D 1 31 ? 37.610 18.750 158.017 1.00 28.77 48 LYS D C 1
ATOM 10482 O O . LYS D 1 31 ? 36.812 18.283 157.212 1.00 30.14 48 LYS D O 1
ATOM 10488 N N . ALA D 1 32 ? 38.369 17.991 158.793 1.00 28.66 49 ALA D N 1
ATOM 10489 C CA . ALA D 1 32 ? 38.297 16.545 158.702 1.00 28.45 49 ALA D CA 1
ATOM 10490 C C . ALA D 1 32 ? 36.896 16.062 159.018 1.00 29.09 49 ALA D C 1
ATOM 10491 O O . ALA D 1 32 ? 36.234 15.461 158.176 1.00 30.08 49 ALA D O 1
ATOM 10493 N N . LEU D 1 33 ? 36.437 16.329 160.231 1.00 29.47 50 LEU D N 1
ATOM 10494 C CA . LEU D 1 33 ? 35.112 15.896 160.622 1.00 29.92 50 LEU D CA 1
ATOM 10495 C C . LEU D 1 33 ? 34.018 16.440 159.696 1.00 31.74 50 LEU D C 1
ATOM 10496 O O . LEU D 1 33 ? 33.072 15.722 159.384 1.00 31.90 50 LEU D O 1
ATOM 10501 N N . HIS D 1 34 ? 34.148 17.688 159.242 1.00 33.78 51 HIS D N 1
ATOM 10502 C CA . HIS D 1 34 ? 33.139 18.280 158.350 1.00 35.92 51 HIS D CA 1
ATOM 10503 C C . HIS D 1 34 ? 33.040 17.512 157.041 1.00 37.04 51 HIS D C 1
ATOM 10504 O O . HIS D 1 34 ? 31.959 17.072 156.661 1.00 37.38 51 HIS D O 1
ATOM 10506 N N . ASP D 1 35 ? 34.167 17.357 156.351 1.00 38.42 52 ASP D N 1
ATOM 10507 C CA . ASP D 1 35 ? 34.189 16.628 155.088 1.00 39.61 52 ASP D CA 1
ATOM 10508 C C . ASP D 1 35 ? 33.613 15.232 155.259 1.00 40.82 52 ASP D C 1
ATOM 10509 O O . ASP D 1 35 ? 33.007 14.685 154.334 1.00 41.14 52 ASP D O 1
ATOM 10514 N N . GLN D 1 36 ? 33.808 14.656 156.444 1.00 41.92 53 GLN D N 1
ATOM 10515 C CA . GLN D 1 36 ? 33.306 13.321 156.738 1.00 42.32 53 GLN D CA 1
ATOM 10516 C C . GLN D 1 36 ? 31.787 13.384 156.919 1.00 41.44 53 GLN D C 1
ATOM 10517 O O . GLN D 1 36 ? 31.119 12.355 157.007 1.00 42.07 53 GLN D O 1
ATOM 10523 N N . GLY D 1 37 ? 31.248 14.598 156.967 1.00 39.94 54 GLY D N 1
ATOM 10524 C CA . GLY D 1 37 ? 29.811 14.766 157.115 1.00 38.48 54 GLY D CA 1
ATOM 10525 C C . GLY D 1 37 ? 29.285 14.912 158.534 1.00 37.21 54 GLY D C 1
ATOM 10526 O O . GLY D 1 37 ? 28.075 14.842 158.759 1.00 37.96 54 GLY D O 1
ATOM 10527 N N . ALA D 1 38 ? 30.176 15.110 159.497 1.00 35.29 55 ALA D N 1
ATOM 10528 C CA . ALA D 1 38 ? 29.752 15.270 160.879 1.00 33.05 55 ALA D CA 1
ATOM 10529 C C . ALA D 1 38 ? 29.548 16.747 161.183 1.00 31.67 55 ALA D C 1
ATOM 10530 O O . ALA D 1 38 ? 30.159 17.615 160.550 1.00 31.18 55 ALA D O 1
ATOM 10532 N N . SER D 1 39 ? 28.673 17.032 162.141 1.00 29.64 56 SER D N 1
ATOM 10533 C CA . SER D 1 39 ? 28.415 18.410 162.525 1.00 28.09 56 SER D CA 1
ATOM 10534 C C . SER D 1 39 ? 29.564 18.854 163.425 1.00 27.84 56 SER D C 1
ATOM 10535 O O . SER D 1 39 ? 29.892 18.206 164.424 1.00 28.05 56 SER D O 1
ATOM 10538 N N . VAL D 1 40 ? 30.168 19.974 163.064 1.00 26.44 57 VAL D N 1
ATOM 10539 C CA . VAL D 1 40 ? 31.306 20.489 163.784 1.00 24.75 57 VAL D CA 1
ATOM 10540 C C . VAL D 1 40 ? 31.113 21.912 164.310 1.00 25.85 57 VAL D C 1
ATOM 10541 O O . VAL D 1 40 ? 30.406 22.723 163.719 1.00 25.49 57 VAL D O 1
ATOM 10545 N N . LEU D 1 41 ? 31.754 22.207 165.434 1.00 27.10 58 LEU D N 1
ATOM 10546 C CA . LEU D 1 41 ? 31.686 23.535 166.029 1.00 26.98 58 LEU D CA 1
ATOM 10547 C C . LEU D 1 41 ? 33.023 23.831 166.733 1.00 28.05 58 LEU D C 1
ATOM 10548 O O . LEU D 1 41 ? 33.383 23.156 167.701 1.00 28.84 58 LEU D O 1
ATOM 10553 N N . VAL D 1 42 ? 33.763 24.821 166.231 1.00 28.42 59 VAL D N 1
ATOM 10554 C CA . VAL D 1 42 ? 35.061 25.189 166.812 1.00 28.06 59 VAL D CA 1
ATOM 10555 C C . VAL D 1 42 ? 34.917 26.366 167.776 1.00 27.60 59 VAL D C 1
ATOM 10556 O O . VAL D 1 42 ? 34.383 27.419 167.425 1.00 28.02 59 VAL D O 1
ATOM 10560 N N . VAL D 1 43 ? 35.404 26.182 168.993 1.00 27.15 60 VAL D N 1
ATOM 10561 C CA . VAL D 1 43 ? 35.332 27.210 170.015 1.00 26.29 60 VAL D CA 1
ATOM 10562 C C . VAL D 1 43 ? 36.724 27.810 170.244 1.00 26.91 60 VAL D C 1
ATOM 10563 O O . VAL D 1 43 ? 37.662 27.089 170.575 1.00 28.17 60 VAL D O 1
ATOM 10567 N N . GLU D 1 44 ? 36.858 29.123 170.053 1.00 26.91 61 GLU D N 1
ATOM 10568 C CA . GLU D 1 44 ? 38.142 29.803 170.229 1.00 27.18 61 GLU D CA 1
ATOM 10569 C C . GLU D 1 44 ? 38.212 30.724 171.447 1.00 28.70 61 GLU D C 1
ATOM 10570 O O . GLU D 1 44 ? 37.230 31.368 171.809 1.00 29.09 61 GLU D O 1
ATOM 10576 N N . ALA D 1 45 ? 39.388 30.804 172.061 1.00 29.58 62 ALA D N 1
ATOM 10577 C CA . ALA D 1 45 ? 39.558 31.644 173.237 1.00 29.42 62 ALA D CA 1
ATOM 10578 C C . ALA D 1 45 ? 39.587 33.118 172.912 1.00 29.57 62 ALA D C 1
ATOM 10579 O O . ALA D 1 45 ? 38.806 33.875 173.483 1.00 30.08 62 ALA D O 1
ATOM 10581 N N . ASN D 1 46 ? 40.473 33.559 172.024 1.00 29.22 63 ASN D N 1
ATOM 10582 C CA . ASN D 1 46 ? 40.467 34.988 171.737 1.00 30.96 63 ASN D CA 1
ATOM 10583 C C . ASN D 1 46 ? 39.856 35.383 170.413 1.00 30.88 63 ASN D C 1
ATOM 10584 O O . ASN D 1 46 ? 39.010 34.672 169.884 1.00 31.02 63 ASN D O 1
ATOM 10589 N N . ASP D 1 47 ? 40.294 36.519 169.880 1.00 31.28 64 ASP D N 1
ATOM 10590 C CA . ASP D 1 47 ? 39.720 37.055 168.657 1.00 31.45 64 ASP D CA 1
ATOM 10591 C C . ASP D 1 47 ? 40.382 36.831 167.301 1.00 31.38 64 ASP D C 1
ATOM 10592 O O . ASP D 1 47 ? 40.056 37.522 166.340 1.00 31.99 64 ASP D O 1
ATOM 10597 N N . ARG D 1 48 ? 41.305 35.890 167.190 1.00 30.37 65 ARG D N 1
ATOM 10598 C CA . ARG D 1 48 ? 41.895 35.652 165.886 1.00 30.39 65 ARG D CA 1
ATOM 10599 C C . ARG D 1 48 ? 41.907 34.157 165.672 1.00 31.30 65 ARG D C 1
ATOM 10600 O O . ARG D 1 48 ? 42.027 33.395 166.626 1.00 30.96 65 ARG D O 1
ATOM 10608 N N . ILE D 1 49 ? 41.779 33.738 164.418 1.00 32.58 66 ILE D N 1
ATOM 10609 C CA . ILE D 1 49 ? 41.694 32.323 164.113 1.00 33.64 66 ILE D CA 1
ATOM 10610 C C . ILE D 1 49 ? 42.942 31.465 164.070 1.00 35.08 66 ILE D C 1
ATOM 10611 O O . ILE D 1 49 ? 42.845 30.263 164.298 1.00 37.70 66 ILE D O 1
ATOM 10616 N N . GLY D 1 50 ? 44.109 32.025 163.788 1.00 34.70 67 GLY D N 1
ATOM 10617 C CA . GLY D 1 50 ? 45.284 31.161 163.792 1.00 34.78 67 GLY D CA 1
ATOM 10618 C C . GLY D 1 50 ? 45.626 30.774 165.230 1.00 34.48 67 GLY D C 1
ATOM 10619 O O . GLY D 1 50 ? 44.920 31.161 166.171 1.00 36.29 67 GLY D O 1
ATOM 10620 N N . GLY D 1 51 ? 46.688 30.004 165.425 1.00 32.28 68 GLY D N 1
ATOM 10621 C CA . GLY D 1 51 ? 47.070 29.661 166.784 1.00 30.58 68 GLY D CA 1
ATOM 10622 C C . GLY D 1 51 ? 48.430 30.287 167.011 1.00 29.51 68 GLY D C 1
ATOM 10623 O O . GLY D 1 51 ? 48.563 31.511 167.045 1.00 27.63 68 GLY D O 1
ATOM 10624 N N . ARG D 1 52 ? 49.449 29.443 167.157 1.00 29.81 69 ARG D N 1
ATOM 10625 C CA . ARG D 1 52 ? 50.824 29.908 167.317 1.00 28.40 69 ARG D CA 1
ATOM 10626 C C . ARG D 1 52 ? 51.209 30.194 165.871 1.00 28.56 69 ARG D C 1
ATOM 10627 O O . ARG D 1 52 ? 52.378 30.290 165.501 1.00 29.09 69 ARG D O 1
ATOM 10635 N N . THR D 1 53 ? 50.163 30.312 165.063 1.00 28.90 70 THR D N 1
ATOM 10636 C CA . THR D 1 53 ? 50.235 30.601 163.647 1.00 28.76 70 THR D CA 1
ATOM 10637 C C . THR D 1 53 ? 49.486 31.928 163.557 1.00 29.69 70 THR D C 1
ATOM 10638 O O . THR D 1 53 ? 48.260 31.969 163.472 1.00 30.97 70 THR D O 1
ATOM 10642 N N . TRP D 1 54 ? 50.249 33.016 163.612 1.00 30.24 71 TRP D N 1
ATOM 10643 C CA . TRP D 1 54 ? 49.702 34.373 163.603 1.00 30.79 71 TRP D CA 1
ATOM 10644 C C . TRP D 1 54 ? 50.162 35.161 162.375 1.00 31.85 71 TRP D C 1
ATOM 10645 O O . TRP D 1 54 ? 51.364 35.362 162.171 1.00 31.12 71 TRP D O 1
ATOM 10656 N N . THR D 1 55 ? 49.210 35.618 161.566 1.00 33.10 72 THR D N 1
ATOM 10657 C CA . THR D 1 55 ? 49.556 36.364 160.365 1.00 35.35 72 THR D CA 1
ATOM 10658 C C . THR D 1 55 ? 48.869 37.713 160.277 1.00 37.96 72 THR D C 1
ATOM 10659 O O . THR D 1 55 ? 47.782 37.892 160.810 1.00 38.21 72 THR D O 1
ATOM 10663 N N . GLU D 1 56 ? 49.524 38.658 159.608 1.00 42.09 73 GLU D N 1
ATOM 10664 C CA . GLU D 1 56 ? 48.983 39.996 159.382 1.00 46.87 73 GLU D CA 1
ATOM 10665 C C . GLU D 1 56 ? 49.467 40.529 158.040 1.00 50.04 73 GLU D C 1
ATOM 10666 O O . GLU D 1 56 ? 50.610 40.971 157.902 1.00 50.13 73 GLU D O 1
ATOM 10672 N N . GLN D 1 57 ? 48.583 40.474 157.051 1.00 54.06 74 GLN D N 1
ATOM 10673 C CA . GLN D 1 57 ? 48.890 40.926 155.699 1.00 58.07 74 GLN D CA 1
ATOM 10674 C C . GLN D 1 57 ? 48.855 42.450 155.620 1.00 60.48 74 GLN D C 1
ATOM 10675 O O . GLN D 1 57 ? 49.316 43.052 154.642 1.00 61.33 74 GLN D O 1
ATOM 10681 N N . GLU D 1 58 ? 48.304 43.063 156.667 1.00 62.11 75 GLU D N 1
ATOM 10682 C CA . GLU D 1 58 ? 48.207 44.510 156.763 1.00 62.55 75 GLU D CA 1
ATOM 10683 C C . GLU D 1 58 ? 49.555 45.008 157.279 1.00 62.04 75 GLU D C 1
ATOM 10684 O O . GLU D 1 58 ? 49.817 46.211 157.312 1.00 61.33 75 GLU D O 1
ATOM 10690 N N . GLY D 1 59 ? 50.396 44.045 157.666 1.00 62.02 76 GLY D N 1
ATOM 10691 C CA . GLY D 1 59 ? 51.731 44.292 158.201 1.00 61.32 76 GLY D CA 1
ATOM 10692 C C . GLY D 1 59 ? 52.487 45.537 157.776 1.00 60.46 76 GLY D C 1
ATOM 10693 O O . GLY D 1 59 ? 52.817 45.712 156.601 1.00 60.07 76 GLY D O 1
ATOM 10694 N N . ALA D 1 60 ? 52.805 46.374 158.763 1.00 59.58 77 ALA D N 1
ATOM 10695 C CA . ALA D 1 60 ? 53.514 47.642 158.558 1.00 59.07 77 ALA D CA 1
ATOM 10696 C C . ALA D 1 60 ? 54.701 47.642 157.576 1.00 57.52 77 ALA D C 1
ATOM 10697 O O . ALA D 1 60 ? 55.182 48.695 157.154 1.00 56.28 77 ALA D O 1
ATOM 10699 N N . PRO D 1 61 ? 55.213 46.466 157.219 1.00 56.58 78 PRO D N 1
ATOM 10700 C CA . PRO D 1 61 ? 56.334 46.566 156.281 1.00 54.48 78 PRO D CA 1
ATOM 10701 C C . PRO D 1 61 ? 55.856 46.380 154.863 1.00 51.29 78 PRO D C 1
ATOM 10702 O O . PRO D 1 61 ? 54.717 46.691 154.541 1.00 50.58 78 PRO D O 1
ATOM 10706 N N . GLY D 1 62 ? 56.734 45.845 154.025 1.00 48.48 79 GLY D N 1
ATOM 10707 C CA . GLY D 1 62 ? 56.382 45.611 152.640 1.00 45.95 79 GLY D CA 1
ATOM 10708 C C . GLY D 1 62 ? 56.105 44.149 152.349 1.00 43.95 79 GLY D C 1
ATOM 10709 O O . GLY D 1 62 ? 56.886 43.474 151.675 1.00 43.01 79 GLY D O 1
ATOM 10710 N N . GLY D 1 63 ? 54.976 43.667 152.857 1.00 42.15 80 GLY D N 1
ATOM 10711 C CA . GLY D 1 63 ? 54.584 42.290 152.650 1.00 40.69 80 GLY D CA 1
ATOM 10712 C C . GLY D 1 63 ? 53.856 41.779 153.874 1.00 40.51 80 GLY D C 1
ATOM 10713 O O . GLY D 1 63 ? 53.957 42.378 154.946 1.00 41.32 80 GLY D O 1
ATOM 10714 N N . PRO D 1 64 ? 53.092 40.684 153.752 1.00 39.67 81 PRO D N 1
ATOM 10715 C CA . PRO D 1 64 ? 52.387 40.180 154.933 1.00 38.69 81 PRO D CA 1
ATOM 10716 C C . PRO D 1 64 ? 53.453 39.752 155.932 1.00 37.64 81 PRO D C 1
ATOM 10717 O O . PRO D 1 64 ? 54.597 39.505 155.538 1.00 37.59 81 PRO D O 1
ATOM 10721 N N . ILE D 1 65 ? 53.092 39.667 157.211 1.00 36.00 82 ILE D N 1
ATOM 10722 C CA . ILE D 1 65 ? 54.053 39.266 158.236 1.00 33.17 82 ILE D CA 1
ATOM 10723 C C . ILE D 1 65 ? 53.510 38.174 159.166 1.00 32.51 82 ILE D C 1
ATOM 10724 O O . ILE D 1 65 ? 52.336 38.182 159.548 1.00 32.45 82 ILE D O 1
ATOM 10729 N N . ASP D 1 66 ? 54.376 37.224 159.506 1.00 31.32 83 ASP D N 1
ATOM 10730 C CA . ASP D 1 66 ? 54.024 36.123 160.394 1.00 29.38 83 ASP D CA 1
ATOM 10731 C C . ASP D 1 66 ? 54.680 36.350 161.748 1.00 28.04 83 ASP D C 1
ATOM 10732 O O . ASP D 1 66 ? 55.901 36.461 161.834 1.00 26.96 83 ASP D O 1
ATOM 10737 N N . TYR D 1 67 ? 53.869 36.420 162.799 1.00 27.01 84 TYR D N 1
ATOM 10738 C CA . TYR D 1 67 ? 54.395 36.612 164.144 1.00 25.65 84 TYR D CA 1
ATOM 10739 C C . TYR D 1 67 ? 54.596 35.261 164.793 1.00 24.63 84 TYR D C 1
ATOM 10740 O O . TYR D 1 67 ? 55.212 35.155 165.848 1.00 24.90 84 TYR D O 1
ATOM 10749 N N . GLY D 1 68 ? 54.059 34.226 164.159 1.00 24.33 85 GLY D N 1
ATOM 10750 C CA . GLY D 1 68 ? 54.183 32.888 164.694 1.00 23.94 85 GLY D CA 1
ATOM 10751 C C . GLY D 1 68 ? 54.952 32.004 163.740 1.00 24.14 85 GLY D C 1
ATOM 10752 O O . GLY D 1 68 ? 55.872 32.466 163.065 1.00 24.95 85 GLY D O 1
ATOM 10753 N N . GLY D 1 69 ? 54.577 30.729 163.687 1.00 23.29 86 GLY D N 1
ATOM 10754 C CA . GLY D 1 69 ? 55.244 29.797 162.803 1.00 21.76 86 GLY D CA 1
ATOM 10755 C C . GLY D 1 69 ? 54.968 30.055 161.345 1.00 22.15 86 GLY D C 1
ATOM 10756 O O . GLY D 1 69 ? 53.901 30.565 160.989 1.00 22.92 86 GLY D O 1
ATOM 10757 N N . MET D 1 70 ? 55.921 29.698 160.492 1.00 22.07 87 MET D N 1
ATOM 10758 C CA . MET D 1 70 ? 55.745 29.909 159.065 1.00 22.35 87 MET D CA 1
ATOM 10759 C C . MET D 1 70 ? 56.584 29.021 158.145 1.00 21.94 87 MET D C 1
ATOM 10760 O O . MET D 1 70 ? 56.405 29.057 156.932 1.00 23.36 87 MET D O 1
ATOM 10765 N N . PHE D 1 71 ? 57.498 28.231 158.693 1.00 20.21 88 PHE D N 1
ATOM 10766 C CA . PHE D 1 71 ? 58.319 27.388 157.834 1.00 18.52 88 PHE D CA 1
ATOM 10767 C C . PHE D 1 71 ? 57.704 26.026 157.541 1.00 18.22 88 PHE D C 1
ATOM 10768 O O . PHE D 1 71 ? 57.149 25.374 158.429 1.00 18.61 88 PHE D O 1
ATOM 10776 N N . ILE D 1 72 ? 57.793 25.608 156.282 1.00 17.09 89 ILE D N 1
ATOM 10777 C CA . ILE D 1 72 ? 57.265 24.316 155.868 1.00 16.00 89 ILE D CA 1
ATOM 10778 C C . ILE D 1 72 ? 58.446 23.408 155.587 1.00 16.32 89 ILE D C 1
ATOM 10779 O O . ILE D 1 72 ? 59.381 23.797 154.886 1.00 15.26 89 ILE D O 1
ATOM 10784 N N . GLY D 1 73 ? 58.403 22.205 156.152 1.00 17.20 90 GLY D N 1
ATOM 10785 C CA . GLY D 1 73 ? 59.482 21.256 155.965 1.00 19.16 90 GLY D CA 1
ATOM 10786 C C . GLY D 1 73 ? 59.284 20.441 154.711 1.00 20.18 90 GLY D C 1
ATOM 10787 O O . GLY D 1 73 ? 58.153 20.229 154.293 1.00 20.81 90 GLY D O 1
ATOM 10788 N N . GLU D 1 74 ? 60.372 19.975 154.109 1.00 21.30 91 GLU D N 1
ATOM 10789 C CA . GLU D 1 74 ? 60.255 19.195 152.893 1.00 21.53 91 GLU D CA 1
ATOM 10790 C C . GLU D 1 74 ? 59.507 17.883 153.098 1.00 20.62 91 GLU D C 1
ATOM 10791 O O . GLU D 1 74 ? 58.881 17.383 152.171 1.00 22.16 91 GLU D O 1
ATOM 10797 N N . THR D 1 75 ? 59.552 17.316 154.296 1.00 18.77 92 THR D N 1
ATOM 10798 C CA . THR D 1 75 ? 58.811 16.081 154.518 1.00 17.35 92 THR D CA 1
ATOM 10799 C C . THR D 1 75 ? 57.491 16.386 155.214 1.00 17.73 92 THR D C 1
ATOM 10800 O O . THR D 1 75 ? 56.840 15.493 155.748 1.00 17.16 92 THR D O 1
ATOM 10804 N N . HIS D 1 76 ? 57.103 17.657 155.209 1.00 19.00 93 HIS D N 1
ATOM 10805 C CA . HIS D 1 76 ? 55.859 18.086 155.846 1.00 20.38 93 HIS D CA 1
ATOM 10806 C C . HIS D 1 76 ? 54.664 17.778 154.953 1.00 19.97 93 HIS D C 1
ATOM 10807 O O . HIS D 1 76 ? 53.865 18.642 154.583 1.00 18.78 93 HIS D O 1
ATOM 10814 N N . THR D 1 77 ? 54.566 16.496 154.646 1.00 19.40 94 THR D N 1
ATOM 10815 C CA . THR D 1 77 ? 53.561 15.938 153.779 1.00 18.72 94 THR D CA 1
ATOM 10816 C C . THR D 1 77 ? 52.100 16.364 153.984 1.00 18.42 94 THR D C 1
ATOM 10817 O O . THR D 1 77 ? 51.474 16.888 153.063 1.00 16.53 94 THR D O 1
ATOM 10821 N N . HIS D 1 78 ? 51.557 16.140 155.177 1.00 19.98 95 HIS D N 1
ATOM 10822 C CA . HIS D 1 78 ? 50.158 16.475 155.462 1.00 21.37 95 HIS D CA 1
ATOM 10823 C C . HIS D 1 78 ? 49.827 17.954 155.378 1.00 21.93 95 HIS D C 1
ATOM 10824 O O . HIS D 1 78 ? 48.767 18.328 154.877 1.00 22.98 95 HIS D O 1
ATOM 10831 N N . LEU D 1 79 ? 50.724 18.793 155.885 1.00 22.81 96 LEU D N 1
ATOM 10832 C CA . LEU D 1 79 ? 50.531 20.236 155.857 1.00 22.07 96 LEU D CA 1
ATOM 10833 C C . LEU D 1 79 ? 50.511 20.713 154.409 1.00 23.05 96 LEU D C 1
ATOM 10834 O O . LEU D 1 79 ? 49.622 21.458 154.006 1.00 23.57 96 LEU D O 1
ATOM 10839 N N . ILE D 1 80 ? 51.488 20.270 153.626 1.00 23.93 97 ILE D N 1
ATOM 10840 C CA . ILE D 1 80 ? 51.571 20.662 152.224 1.00 25.43 97 ILE D CA 1
ATOM 10841 C C . ILE D 1 80 ? 50.278 20.352 151.467 1.00 26.87 97 ILE D C 1
ATOM 10842 O O . ILE D 1 80 ? 49.772 21.194 150.720 1.00 26.87 97 ILE D O 1
ATOM 10847 N N . GLU D 1 81 ? 49.741 19.153 151.665 1.00 28.69 98 GLU D N 1
ATOM 10848 C CA . GLU D 1 81 ? 48.506 18.768 150.994 1.00 29.86 98 GLU D CA 1
ATOM 10849 C C . GLU D 1 81 ? 47.360 19.650 151.488 1.00 27.92 98 GLU D C 1
ATOM 10850 O O . GLU D 1 81 ? 46.712 20.329 150.696 1.00 28.29 98 GLU D O 1
ATOM 10856 N N . LEU D 1 82 ? 47.112 19.651 152.793 1.00 25.47 99 LEU D N 1
ATOM 10857 C CA . LEU D 1 82 ? 46.029 20.465 153.335 1.00 24.52 99 LEU D CA 1
ATOM 10858 C C . LEU D 1 82 ? 46.022 21.865 152.726 1.00 24.99 99 LEU D C 1
ATOM 10859 O O . LEU D 1 82 ? 45.120 22.223 151.977 1.00 24.62 99 LEU D O 1
ATOM 10864 N N . GLY D 1 83 ? 47.047 22.646 153.037 1.00 26.52 100 GLY D N 1
ATOM 10865 C CA . GLY D 1 83 ? 47.129 23.999 152.520 1.00 27.09 100 GLY D CA 1
ATOM 10866 C C . GLY D 1 83 ? 47.102 24.123 151.009 1.00 27.69 100 GLY D C 1
ATOM 10867 O O . GLY D 1 83 ? 46.590 25.110 150.484 1.00 27.59 100 GLY D O 1
ATOM 10868 N N . THR D 1 84 ? 47.645 23.142 150.296 1.00 28.31 101 THR D N 1
ATOM 10869 C CA . THR D 1 84 ? 47.656 23.226 148.839 1.00 29.25 101 THR D CA 1
ATOM 10870 C C . THR D 1 84 ? 46.247 23.031 148.277 1.00 28.92 101 THR D C 1
ATOM 10871 O O . THR D 1 84 ? 45.835 23.723 147.337 1.00 28.08 101 THR D O 1
ATOM 10875 N N . SER D 1 85 ? 45.508 22.097 148.870 1.00 28.17 102 SER D N 1
ATOM 10876 C CA . SER D 1 85 ? 44.152 21.820 148.433 1.00 27.77 102 SER D CA 1
ATOM 10877 C C . SER D 1 85 ? 43.319 23.042 148.763 1.00 27.91 102 SER D C 1
ATOM 10878 O O . SER D 1 85 ? 42.357 23.347 148.064 1.00 29.19 102 SER D O 1
ATOM 10881 N N . LEU D 1 86 ? 43.690 23.735 149.836 1.00 27.74 103 LEU D N 1
ATOM 10882 C CA . LEU D 1 86 ? 42.985 24.946 150.245 1.00 27.50 103 LEU D CA 1
ATOM 10883 C C . LEU D 1 86 ? 43.249 26.058 149.230 1.00 28.13 103 LEU D C 1
ATOM 10884 O O . LEU D 1 86 ? 42.649 27.127 149.303 1.00 28.48 103 LEU D O 1
ATOM 10889 N N . GLY D 1 87 ? 44.155 25.804 148.288 1.00 29.17 104 GLY D N 1
ATOM 10890 C CA . GLY D 1 87 ? 44.455 26.793 147.264 1.00 30.48 104 GLY D CA 1
ATOM 10891 C C . GLY D 1 87 ? 45.685 27.657 147.481 1.00 31.51 104 GLY D C 1
ATOM 10892 O O . GLY D 1 87 ? 46.014 28.490 146.633 1.00 31.14 104 GLY D O 1
ATOM 10893 N N . LEU D 1 88 ? 46.365 27.469 148.607 1.00 32.47 105 LEU D N 1
ATOM 10894 C CA . LEU D 1 88 ? 47.564 28.243 148.915 1.00 32.50 105 LEU D CA 1
ATOM 10895 C C . LEU D 1 88 ? 48.689 27.781 147.997 1.00 32.96 105 LEU D C 1
ATOM 10896 O O . LEU D 1 88 ? 48.684 26.635 147.535 1.00 32.50 105 LEU D O 1
ATOM 10901 N N . GLU D 1 89 ? 49.638 28.675 147.730 1.00 33.74 106 GLU D N 1
ATOM 10902 C CA . GLU D 1 89 ? 50.774 28.367 146.865 1.00 35.86 106 GLU D CA 1
ATOM 10903 C C . GLU D 1 89 ? 52.082 28.563 147.651 1.00 34.94 106 GLU D C 1
ATOM 10904 O O . GLU D 1 89 ? 52.309 29.620 148.238 1.00 35.08 106 GLU D O 1
ATOM 10910 N N . MET D 1 90 ? 52.941 27.545 147.651 1.00 33.08 107 MET D N 1
ATOM 10911 C CA . MET D 1 90 ? 54.212 27.589 148.376 1.00 30.76 107 MET D CA 1
ATOM 10912 C C . MET D 1 90 ? 55.305 28.406 147.677 1.00 30.12 107 MET D C 1
ATOM 10913 O O . MET D 1 90 ? 55.108 28.898 146.567 1.00 30.89 107 MET D O 1
ATOM 10918 N N . THR D 1 91 ? 56.450 28.547 148.349 1.00 28.42 108 THR D N 1
ATOM 10919 C CA . THR D 1 91 ? 57.617 29.259 147.818 1.00 26.59 108 THR D CA 1
ATOM 10920 C C . THR D 1 91 ? 58.840 28.885 148.650 1.00 26.35 108 THR D C 1
ATOM 10921 O O . THR D 1 91 ? 58.765 28.770 149.871 1.00 26.47 108 THR D O 1
ATOM 10925 N N . PRO D 1 92 ? 59.987 28.692 147.995 1.00 26.39 109 PRO D N 1
ATOM 10926 C CA . PRO D 1 92 ? 61.256 28.320 148.634 1.00 27.34 109 PRO D CA 1
ATOM 10927 C C . PRO D 1 92 ? 61.703 29.256 149.742 1.00 28.54 109 PRO D C 1
ATOM 10928 O O . PRO D 1 92 ? 61.606 30.478 149.604 1.00 30.17 109 PRO D O 1
ATOM 10932 N N . SER D 1 93 ? 62.213 28.691 150.831 1.00 28.71 110 SER D N 1
ATOM 10933 C CA . SER D 1 93 ? 62.683 29.512 151.940 1.00 29.25 110 SER D CA 1
ATOM 10934 C C . SER D 1 93 ? 64.185 29.793 151.840 1.00 29.16 110 SER D C 1
ATOM 10935 O O . SER D 1 93 ? 64.612 30.952 151.840 1.00 28.88 110 SER D O 1
ATOM 10938 N N . GLY D 1 94 ? 64.973 28.724 151.749 1.00 29.24 111 GLY D N 1
ATOM 10939 C CA . GLY D 1 94 ? 66.421 28.845 151.674 1.00 29.56 111 GLY D CA 1
ATOM 10940 C C . GLY D 1 94 ? 66.942 29.954 150.782 1.00 30.22 111 GLY D C 1
ATOM 10941 O O . GLY D 1 94 ? 66.239 30.404 149.869 1.00 30.55 111 GLY D O 1
ATOM 10942 N N . LYS D 1 95 ? 68.169 30.403 151.060 1.00 30.46 112 LYS D N 1
ATOM 10943 C CA . LYS D 1 95 ? 68.823 31.458 150.280 1.00 30.60 112 LYS D CA 1
ATOM 10944 C C . LYS D 1 95 ? 70.258 31.073 149.927 1.00 31.30 112 LYS D C 1
ATOM 10945 O O . LYS D 1 95 ? 70.931 30.358 150.668 1.00 32.03 112 LYS D O 1
ATOM 10951 N N . PRO D 1 96 ? 70.743 31.554 148.778 1.00 31.62 113 PRO D N 1
ATOM 10952 C CA . PRO D 1 96 ? 72.091 31.286 148.277 1.00 32.37 113 PRO D CA 1
ATOM 10953 C C . PRO D 1 96 ? 73.158 32.003 149.077 1.00 33.97 113 PRO D C 1
ATOM 10954 O O . PRO D 1 96 ? 73.053 33.209 149.326 1.00 36.29 113 PRO D O 1
ATOM 10958 N N . GLY D 1 97 ? 74.196 31.282 149.470 1.00 34.23 114 GLY D N 1
ATOM 10959 C CA . GLY D 1 97 ? 75.250 31.942 150.210 1.00 34.10 114 GLY D CA 1
ATOM 10960 C C . GLY D 1 97 ? 75.800 31.174 151.381 1.00 33.48 114 GLY D C 1
ATOM 10961 O O . GLY D 1 97 ? 75.380 30.052 151.671 1.00 34.32 114 GLY D O 1
ATOM 10962 N N . ASP D 1 98 ? 76.755 31.799 152.055 1.00 32.45 115 ASP D N 1
ATOM 10963 C CA . ASP D 1 98 ? 77.393 31.198 153.205 1.00 31.99 115 ASP D CA 1
ATOM 10964 C C . ASP D 1 98 ? 76.562 31.420 154.461 1.00 31.70 115 ASP D C 1
ATOM 10965 O O . ASP D 1 98 ? 76.016 32.516 154.683 1.00 31.93 115 ASP D O 1
ATOM 10970 N N . ASP D 1 99 ? 76.447 30.368 155.269 1.00 29.95 116 ASP D N 1
ATOM 10971 C CA . ASP D 1 99 ? 75.732 30.467 156.524 1.00 28.87 116 ASP D CA 1
ATOM 10972 C C . ASP D 1 99 ? 76.744 31.093 157.480 1.00 29.12 116 ASP D C 1
ATOM 10973 O O . ASP D 1 99 ? 77.961 30.978 157.283 1.00 27.68 116 ASP D O 1
ATOM 10978 N N . THR D 1 100 ? 76.256 31.757 158.517 1.00 28.73 117 THR D N 1
ATOM 10979 C CA . THR D 1 100 ? 77.173 32.386 159.444 1.00 28.00 117 THR D CA 1
ATOM 10980 C C . THR D 1 100 ? 77.127 31.813 160.847 1.00 26.73 117 THR D C 1
ATOM 10981 O O . THR D 1 100 ? 76.080 31.427 161.356 1.00 25.52 117 THR D O 1
ATOM 10985 N N . TYR D 1 101 ? 78.291 31.757 161.466 1.00 26.52 118 TYR D N 1
ATOM 10986 C CA . TYR D 1 101 ? 78.387 31.274 162.827 1.00 26.98 118 TYR D CA 1
ATOM 10987 C C . TYR D 1 101 ? 79.165 32.266 163.667 1.00 26.86 118 TYR D C 1
ATOM 10988 O O . TYR D 1 101 ? 80.221 32.760 163.257 1.00 27.63 118 TYR D O 1
ATOM 10997 N N . ILE D 1 102 ? 78.629 32.563 164.840 1.00 25.23 119 ILE D N 1
ATOM 10998 C CA . ILE D 1 102 ? 79.320 33.427 165.761 1.00 23.45 119 ILE D CA 1
ATOM 10999 C C . ILE D 1 102 ? 79.529 32.564 166.987 1.00 22.57 119 ILE D C 1
ATOM 11000 O O . ILE D 1 102 ? 78.614 32.309 167.772 1.00 21.48 119 ILE D O 1
ATOM 11005 N N . VAL D 1 103 ? 80.752 32.066 167.099 1.00 22.85 120 VAL D N 1
ATOM 11006 C CA . VAL D 1 103 ? 81.138 31.209 168.199 1.00 23.21 120 VAL D CA 1
ATOM 11007 C C . VAL D 1 103 ? 82.080 31.977 169.122 1.00 23.88 120 VAL D C 1
ATOM 11008 O O . VAL D 1 103 ? 83.208 32.305 168.745 1.00 23.67 120 VAL D O 1
ATOM 11012 N N . ALA D 1 104 ? 81.604 32.260 170.329 1.00 24.28 121 ALA D N 1
ATOM 11013 C CA . ALA D 1 104 ? 82.390 32.991 171.304 1.00 25.16 121 ALA D CA 1
ATOM 11014 C C . ALA D 1 104 ? 82.775 34.347 170.728 1.00 26.22 121 ALA D C 1
ATOM 11015 O O . ALA D 1 104 ? 83.944 34.744 170.760 1.00 26.58 121 ALA D O 1
ATOM 11017 N N . GLY D 1 105 ? 81.782 35.048 170.187 1.00 26.42 122 GLY D N 1
ATOM 11018 C CA . GLY D 1 105 ? 82.022 36.365 169.631 1.00 26.06 122 GLY D CA 1
ATOM 11019 C C . GLY D 1 105 ? 82.760 36.438 168.303 1.00 25.89 122 GLY D C 1
ATOM 11020 O O . GLY D 1 105 ? 82.871 37.521 167.728 1.00 26.09 122 GLY D O 1
ATOM 11021 N N . ASN D 1 106 ? 83.266 35.316 167.804 1.00 25.15 123 ASN D N 1
ATOM 11022 C CA . ASN D 1 106 ? 83.977 35.340 166.531 1.00 25.82 123 ASN D CA 1
ATOM 11023 C C . ASN D 1 106 ? 83.070 34.974 165.367 1.00 24.02 123 ASN D C 1
ATOM 11024 O O . ASN D 1 106 ? 82.300 34.014 165.441 1.00 24.28 123 ASN D O 1
ATOM 11029 N N . VAL D 1 107 ? 83.182 35.741 164.291 1.00 21.81 124 VAL D N 1
ATOM 11030 C CA . VAL D 1 107 ? 82.379 35.523 163.096 1.00 20.11 124 VAL D CA 1
ATOM 11031 C C . VAL D 1 107 ? 83.011 34.490 162.177 1.00 20.72 124 VAL D C 1
ATOM 11032 O O . VAL D 1 107 ? 84.133 34.667 161.712 1.00 21.02 124 VAL D O 1
ATOM 11036 N N . LEU D 1 108 ? 82.287 33.407 161.920 1.00 21.58 125 LEU D N 1
ATOM 11037 C CA . LEU D 1 108 ? 82.783 32.352 161.051 1.00 23.00 125 LEU D CA 1
ATOM 11038 C C . LEU D 1 108 ? 81.820 32.136 159.897 1.00 25.56 125 LEU D C 1
ATOM 11039 O O . LEU D 1 108 ? 80.619 31.970 160.111 1.00 26.39 125 LEU D O 1
ATOM 11044 N N . ARG D 1 109 ? 82.343 32.148 158.673 1.00 28.19 126 ARG D N 1
ATOM 11045 C CA . ARG D 1 109 ? 81.507 31.913 157.503 1.00 30.43 126 ARG D CA 1
ATOM 11046 C C . ARG D 1 109 ? 81.579 30.434 157.167 1.00 32.18 126 ARG D C 1
ATOM 11047 O O . ARG D 1 109 ? 82.636 29.811 157.257 1.00 30.45 126 ARG D O 1
ATOM 11055 N N . ALA D 1 110 ? 80.439 29.885 156.767 1.00 36.10 127 ALA D N 1
ATOM 11056 C CA . ALA D 1 110 ? 80.350 28.474 156.420 1.00 40.33 127 ALA D CA 1
ATOM 11057 C C . ALA D 1 110 ? 79.891 28.288 155.002 1.00 43.64 127 ALA D C 1
ATOM 11058 O O . ALA D 1 110 ? 78.695 28.278 154.705 1.00 45.64 127 ALA D O 1
ATOM 11060 N N . PRO D 1 111 ? 80.847 28.108 154.089 1.00 46.00 128 PRO D N 1
ATOM 11061 C CA . PRO D 1 111 ? 80.370 27.924 152.722 1.00 48.81 128 PRO D CA 1
ATOM 11062 C C . PRO D 1 111 ? 79.822 26.496 152.565 1.00 52.47 128 PRO D C 1
ATOM 11063 O O . PRO D 1 111 ? 80.349 25.562 153.165 1.00 52.76 128 PRO D O 1
ATOM 11067 N N . ASP D 1 112 ? 78.750 26.327 151.784 1.00 56.49 129 ASP D N 1
ATOM 11068 C CA . ASP D 1 112 ? 78.208 24.969 151.548 1.00 59.92 129 ASP D CA 1
ATOM 11069 C C . ASP D 1 112 ? 77.806 24.351 152.892 1.00 60.98 129 ASP D C 1
ATOM 11070 O O . ASP D 1 112 ? 77.975 23.142 153.135 1.00 60.54 129 ASP D O 1
ATOM 11075 N N . ASP D 1 113 ? 77.272 25.210 153.758 1.00 62.41 130 ASP D N 1
ATOM 11076 C CA . ASP D 1 113 ? 76.803 24.801 155.082 1.00 63.04 130 ASP D CA 1
ATOM 11077 C C . ASP D 1 113 ? 77.939 24.166 155.905 1.00 61.26 130 ASP D C 1
ATOM 11078 O O . ASP D 1 113 ? 77.736 23.791 157.064 1.00 61.04 130 ASP D O 1
ATOM 11083 N N . GLN D 1 114 ? 79.126 24.078 155.295 1.00 58.30 131 GLN D N 1
ATOM 11084 C CA . GLN D 1 114 ? 80.284 23.485 155.948 1.00 55.57 131 GLN D CA 1
ATOM 11085 C C . GLN D 1 114 ? 81.288 24.433 156.601 1.00 53.09 131 GLN D C 1
ATOM 11086 O O . GLN D 1 114 ? 81.685 25.438 156.015 1.00 52.93 131 GLN D O 1
ATOM 11092 N N . LEU D 1 115 ? 81.716 24.088 157.814 1.00 49.45 132 LEU D N 1
ATOM 11093 C CA . LEU D 1 115 ? 82.682 24.888 158.552 1.00 47.04 132 LEU D CA 1
ATOM 11094 C C . LEU D 1 115 ? 84.114 24.378 158.350 1.00 46.39 132 LEU D C 1
ATOM 11095 O O . LEU D 1 115 ? 84.329 23.175 158.214 1.00 46.38 132 LEU D O 1
ATOM 11100 N N . ASP D 1 116 ? 85.089 25.292 158.343 1.00 44.83 133 ASP D N 1
ATOM 11101 C CA . ASP D 1 116 ? 86.489 24.906 158.152 1.00 42.41 133 ASP D CA 1
ATOM 11102 C C . ASP D 1 116 ? 86.871 23.782 159.103 1.00 41.08 133 ASP D C 1
ATOM 11103 O O . ASP D 1 116 ? 86.928 23.972 160.317 1.00 39.78 133 ASP D O 1
ATOM 11108 N N . PRO D 1 117 ? 87.159 22.597 158.552 1.00 40.19 134 PRO D N 1
ATOM 11109 C CA . PRO D 1 117 ? 87.540 21.415 159.325 1.00 38.55 134 PRO D CA 1
ATOM 11110 C C . PRO D 1 117 ? 88.731 21.678 160.219 1.00 37.02 134 PRO D C 1
ATOM 11111 O O . PRO D 1 117 ? 88.967 20.960 161.185 1.00 37.11 134 PRO D O 1
ATOM 11115 N N . ASN D 1 118 ? 89.492 22.712 159.897 1.00 36.16 135 ASN D N 1
ATOM 11116 C CA . ASN D 1 118 ? 90.664 23.018 160.691 1.00 35.78 135 ASN D CA 1
ATOM 11117 C C . ASN D 1 118 ? 90.353 23.708 162.002 1.00 34.53 135 ASN D C 1
ATOM 11118 O O . ASN D 1 118 ? 91.152 23.649 162.933 1.00 34.91 135 ASN D O 1
ATOM 11123 N N . LEU D 1 119 ? 89.198 24.358 162.093 1.00 32.89 136 LEU D N 1
ATOM 11124 C CA . LEU D 1 119 ? 88.836 25.010 163.345 1.00 30.28 136 LEU D CA 1
ATOM 11125 C C . LEU D 1 119 ? 88.872 23.925 164.407 1.00 29.11 136 LEU D C 1
ATOM 11126 O O . LEU D 1 119 ? 88.366 22.827 164.205 1.00 29.43 136 LEU D O 1
ATOM 11131 N N . PRO D 1 120 ? 89.486 24.215 165.553 1.00 28.56 137 PRO D N 1
ATOM 11132 C CA . PRO D 1 120 ? 89.581 23.235 166.637 1.00 27.64 137 PRO D CA 1
ATOM 11133 C C . PRO D 1 120 ? 88.268 22.617 167.133 1.00 25.96 137 PRO D C 1
ATOM 11134 O O . PRO D 1 120 ? 88.223 21.432 167.445 1.00 26.67 137 PRO D O 1
ATOM 11138 N N . PHE D 1 121 ? 87.198 23.399 167.192 1.00 23.93 138 PHE D N 1
ATOM 11139 C CA . PHE D 1 121 ? 85.934 22.867 167.690 1.00 22.75 138 PHE D CA 1
ATOM 11140 C C . PHE D 1 121 ? 85.104 22.042 166.706 1.00 22.07 138 PHE D C 1
ATOM 11141 O O . PHE D 1 121 ? 84.323 21.194 167.127 1.00 21.80 138 PHE D O 1
ATOM 11149 N N . VAL D 1 122 ? 85.266 22.280 165.407 1.00 22.08 139 VAL D N 1
ATOM 11150 C CA . VAL D 1 122 ? 84.470 21.566 164.399 1.00 22.21 139 VAL D CA 1
ATOM 11151 C C . VAL D 1 122 ? 84.406 20.047 164.527 1.00 22.26 139 VAL D C 1
ATOM 11152 O O . VAL D 1 122 ? 83.326 19.457 164.474 1.00 21.61 139 VAL D O 1
ATOM 11156 N N . PRO D 1 123 ? 85.557 19.391 164.709 1.00 22.54 140 PRO D N 1
ATOM 11157 C CA . PRO D 1 123 ? 85.555 17.932 164.839 1.00 22.49 140 PRO D CA 1
ATOM 11158 C C . PRO D 1 123 ? 84.582 17.389 165.908 1.00 22.08 140 PRO D C 1
ATOM 11159 O O . PRO D 1 123 ? 83.685 16.604 165.591 1.00 22.01 140 PRO D O 1
ATOM 11163 N N . GLU D 1 124 ? 84.749 17.804 167.166 1.00 21.21 141 GLU D N 1
ATOM 11164 C CA . GLU D 1 124 ? 83.867 17.332 168.235 1.00 19.97 141 GLU D CA 1
ATOM 11165 C C . GLU D 1 124 ? 82.437 17.839 168.037 1.00 20.46 141 GLU D C 1
ATOM 11166 O O . GLU D 1 124 ? 81.481 17.284 168.587 1.00 20.63 141 GLU D O 1
ATOM 11172 N N . PHE D 1 125 ? 82.286 18.896 167.252 1.00 19.79 142 PHE D N 1
ATOM 11173 C CA . PHE D 1 125 ? 80.960 19.418 166.990 1.00 19.95 142 PHE D CA 1
ATOM 11174 C C . PHE D 1 125 ? 80.253 18.419 166.074 1.00 20.16 142 PHE D C 1
ATOM 11175 O O . PHE D 1 125 ? 79.070 18.113 166.257 1.00 20.62 142 PHE D O 1
ATOM 11183 N N . LEU D 1 126 ? 80.995 17.904 165.097 1.00 19.66 143 LEU D N 1
ATOM 11184 C CA . LEU D 1 126 ? 80.459 16.938 164.142 1.00 19.34 143 LEU D CA 1
ATOM 11185 C C . LEU D 1 126 ? 80.196 15.573 164.793 1.00 19.50 143 LEU D C 1
ATOM 11186 O O . LEU D 1 126 ? 79.258 14.858 164.419 1.00 17.98 143 LEU D O 1
ATOM 11191 N N . SER D 1 127 ? 81.034 15.231 165.767 1.00 19.71 144 SER D N 1
ATOM 11192 C CA . SER D 1 127 ? 80.926 13.964 166.473 1.00 19.80 144 SER D CA 1
ATOM 11193 C C . SER D 1 127 ? 79.777 13.990 167.483 1.00 20.14 144 SER D C 1
ATOM 11194 O O . SER D 1 127 ? 78.948 13.077 167.519 1.00 20.11 144 SER D O 1
ATOM 11197 N N . SER D 1 128 ? 79.725 15.038 168.303 1.00 19.92 145 SER D N 1
ATOM 11198 C CA . SER D 1 128 ? 78.667 15.152 169.298 1.00 19.66 145 SER D CA 1
ATOM 11199 C C . SER D 1 128 ? 77.312 15.145 168.597 1.00 18.58 145 SER D C 1
ATOM 11200 O O . SER D 1 128 ? 76.348 14.565 169.092 1.00 17.85 145 SER D O 1
ATOM 11203 N N . LEU D 1 129 ? 77.252 15.782 167.434 1.00 18.04 146 LEU D N 1
ATOM 11204 C CA . LEU D 1 129 ? 76.021 15.839 166.658 1.00 17.60 146 LEU D CA 1
ATOM 11205 C C . LEU D 1 129 ? 75.545 14.431 166.304 1.00 18.13 146 LEU D C 1
ATOM 11206 O O . LEU D 1 129 ? 74.380 14.090 166.509 1.00 17.48 146 LEU D O 1
ATOM 11211 N N . LYS D 1 130 ? 76.457 13.617 165.778 1.00 19.11 147 LYS D N 1
ATOM 11212 C CA . LYS D 1 130 ? 76.144 12.244 165.411 1.00 19.61 147 LYS D CA 1
ATOM 11213 C C . LYS D 1 130 ? 75.730 11.481 166.661 1.00 19.69 147 LYS D C 1
ATOM 11214 O O . LYS D 1 130 ? 74.717 10.767 166.668 1.00 17.69 147 LYS D O 1
ATOM 11220 N N . ALA D 1 131 ? 76.525 11.656 167.718 1.00 20.58 148 ALA D N 1
ATOM 11221 C CA . ALA D 1 131 ? 76.295 11.018 169.015 1.00 20.54 148 ALA D CA 1
ATOM 11222 C C . ALA D 1 131 ? 74.868 11.252 169.501 1.00 20.91 148 ALA D C 1
ATOM 11223 O O . ALA D 1 131 ? 74.246 10.349 170.075 1.00 21.51 148 ALA D O 1
ATOM 11225 N N . LEU D 1 132 ? 74.375 12.476 169.275 1.00 19.68 149 LEU D N 1
ATOM 11226 C CA . LEU D 1 132 ? 73.021 12.884 169.641 1.00 17.62 149 LEU D CA 1
ATOM 11227 C C . LEU D 1 132 ? 72.000 12.106 168.821 1.00 18.28 149 LEU D C 1
ATOM 11228 O O . LEU D 1 132 ? 71.065 11.521 169.370 1.00 18.59 149 LEU D O 1
ATOM 11233 N N . ASP D 1 133 ? 72.175 12.110 167.502 1.00 17.68 150 ASP D N 1
ATOM 11234 C CA . ASP D 1 133 ? 71.260 11.396 166.633 1.00 17.43 150 ASP D CA 1
ATOM 11235 C C . ASP D 1 133 ? 71.172 9.931 167.040 1.00 18.73 150 ASP D C 1
ATOM 11236 O O . ASP D 1 133 ? 70.112 9.318 166.943 1.00 18.49 150 ASP D O 1
ATOM 11241 N N . GLU D 1 134 ? 72.283 9.366 167.503 1.00 19.60 151 GLU D N 1
ATOM 11242 C CA . GLU D 1 134 ? 72.276 7.972 167.915 1.00 20.31 151 GLU D CA 1
ATOM 11243 C C . GLU D 1 134 ? 71.383 7.806 169.116 1.00 20.04 151 GLU D C 1
ATOM 11244 O O . GLU D 1 134 ? 70.531 6.916 169.146 1.00 20.47 151 GLU D O 1
ATOM 11250 N N . LEU D 1 135 ? 71.591 8.667 170.109 1.00 19.23 152 LEU D N 1
ATOM 11251 C CA . LEU D 1 135 ? 70.792 8.645 171.324 1.00 18.45 152 LEU D CA 1
ATOM 11252 C C . LEU D 1 135 ? 69.332 8.796 170.920 1.00 19.17 152 LEU D C 1
ATOM 11253 O O . LEU D 1 135 ? 68.464 8.051 171.377 1.00 19.86 152 LEU D O 1
ATOM 11258 N N . ALA D 1 136 ? 69.065 9.756 170.047 1.00 19.65 153 ALA D N 1
ATOM 11259 C CA . ALA D 1 136 ? 67.703 9.981 169.589 1.00 20.84 153 ALA D CA 1
ATOM 11260 C C . ALA D 1 136 ? 67.131 8.685 169.009 1.00 21.13 153 ALA D C 1
ATOM 11261 O O . ALA D 1 136 ? 65.996 8.323 169.284 1.00 20.73 153 ALA D O 1
ATOM 11263 N N . ASP D 1 137 ? 67.929 7.977 168.218 1.00 21.64 154 ASP D N 1
ATOM 11264 C CA . ASP D 1 137 ? 67.466 6.737 167.616 1.00 21.53 154 ASP D CA 1
ATOM 11265 C C . ASP D 1 137 ? 67.269 5.608 168.623 1.00 21.40 154 ASP D C 1
ATOM 11266 O O . ASP D 1 137 ? 66.440 4.731 168.407 1.00 20.42 154 ASP D O 1
ATOM 11271 N N . SER D 1 138 ? 68.021 5.619 169.717 1.00 21.70 155 SER D N 1
ATOM 11272 C CA . SER D 1 138 ? 67.867 4.556 170.701 1.00 23.22 155 SER D CA 1
ATOM 11273 C C . SER D 1 138 ? 66.501 4.620 171.387 1.00 23.73 155 SER D C 1
ATOM 11274 O O . SER D 1 138 ? 66.039 3.635 171.949 1.00 25.60 155 SER D O 1
ATOM 11277 N N . VAL D 1 139 ? 65.872 5.789 171.352 1.00 23.93 156 VAL D N 1
ATOM 11278 C CA . VAL D 1 139 ? 64.540 5.990 171.919 1.00 23.41 156 VAL D CA 1
ATOM 11279 C C . VAL D 1 139 ? 63.760 6.547 170.729 1.00 24.68 156 VAL D C 1
ATOM 11280 O O . VAL D 1 139 ? 64.091 7.601 170.205 1.00 26.57 156 VAL D O 1
ATOM 11284 N N . GLY D 1 140 ? 62.735 5.842 170.282 1.00 24.78 157 GLY D N 1
ATOM 11285 C CA . GLY D 1 140 ? 62.020 6.303 169.100 1.00 25.18 157 GLY D CA 1
ATOM 11286 C C . GLY D 1 140 ? 61.152 7.527 169.226 1.00 25.06 157 GLY D C 1
ATOM 11287 O O . GLY D 1 140 ? 61.577 8.562 169.719 1.00 24.17 157 GLY D O 1
ATOM 11288 N N . TRP D 1 141 ? 59.924 7.404 168.745 1.00 26.22 158 TRP D N 1
ATOM 11289 C CA . TRP D 1 141 ? 58.968 8.488 168.822 1.00 27.62 158 TRP D CA 1
ATOM 11290 C C . TRP D 1 141 ? 57.632 7.864 169.185 1.00 27.60 158 TRP D C 1
ATOM 11291 O O . TRP D 1 141 ? 56.683 8.543 169.584 1.00 28.07 158 TRP D O 1
ATOM 11302 N N . ASP D 1 142 ? 57.574 6.548 169.061 1.00 27.47 159 ASP D N 1
ATOM 11303 C CA . ASP D 1 142 ? 56.356 5.831 169.348 1.00 28.20 159 ASP D CA 1
ATOM 11304 C C . ASP D 1 142 ? 56.182 5.503 170.828 1.00 28.51 159 ASP D C 1
ATOM 11305 O O . ASP D 1 142 ? 55.147 5.797 171.415 1.00 30.01 159 ASP D O 1
ATOM 11310 N N . GLN D 1 143 ? 57.189 4.901 171.437 1.00 28.05 160 GLN D N 1
ATOM 11311 C CA . GLN D 1 143 ? 57.105 4.529 172.843 1.00 27.62 160 GLN D CA 1
ATOM 11312 C C . GLN D 1 143 ? 58.322 5.034 173.587 1.00 26.80 160 GLN D C 1
ATOM 11313 O O . GLN D 1 143 ? 58.893 4.305 174.392 1.00 27.65 160 GLN D O 1
ATOM 11319 N N . PRO D 1 144 ? 58.725 6.291 173.354 1.00 25.67 161 PRO D N 1
ATOM 11320 C CA . PRO D 1 144 ? 59.915 6.773 174.062 1.00 23.70 161 PRO D CA 1
ATOM 11321 C C . PRO D 1 144 ? 60.004 6.331 175.517 1.00 22.63 161 PRO D C 1
ATOM 11322 O O . PRO D 1 144 ? 61.031 5.813 175.952 1.00 21.63 161 PRO D O 1
ATOM 11326 N N . TRP D 1 145 ? 58.913 6.510 176.253 1.00 22.50 162 TRP D N 1
ATOM 11327 C CA . TRP D 1 145 ? 58.852 6.150 177.667 1.00 22.34 162 TRP D CA 1
ATOM 11328 C C . TRP D 1 145 ? 59.065 4.668 177.899 1.00 22.96 162 TRP D C 1
ATOM 11329 O O . TRP D 1 145 ? 59.230 4.226 179.040 1.00 23.01 162 TRP D O 1
ATOM 11340 N N . ALA D 1 146 ? 59.061 3.907 176.809 1.00 23.35 163 ALA D N 1
ATOM 11341 C CA . ALA D 1 146 ? 59.242 2.461 176.868 1.00 23.90 163 ALA D CA 1
ATOM 11342 C C . ALA D 1 146 ? 60.598 2.003 176.336 1.00 23.47 163 ALA D C 1
ATOM 11343 O O . ALA D 1 146 ? 60.980 0.848 176.526 1.00 23.69 163 ALA D O 1
ATOM 11345 N N . SER D 1 147 ? 61.313 2.904 175.672 1.00 22.45 164 SER D N 1
ATOM 11346 C CA . SER D 1 147 ? 62.606 2.571 175.103 1.00 22.17 164 SER D CA 1
ATOM 11347 C C . SER D 1 147 ? 63.528 1.933 176.134 1.00 22.59 164 SER D C 1
ATOM 11348 O O . SER D 1 147 ? 63.367 2.129 177.345 1.00 20.48 164 SER D O 1
ATOM 11351 N N . PRO D 1 148 ? 64.510 1.151 175.650 1.00 23.83 165 PRO D N 1
ATOM 11352 C CA . PRO D 1 148 ? 65.541 0.404 176.376 1.00 23.83 165 PRO D CA 1
ATOM 11353 C C . PRO D 1 148 ? 66.085 1.050 177.631 1.00 24.81 165 PRO D C 1
ATOM 11354 O O . PRO D 1 148 ? 66.478 0.359 178.564 1.00 25.78 165 PRO D O 1
ATOM 11358 N N . ASN D 1 149 ? 66.130 2.368 177.676 1.00 26.26 166 ASN D N 1
ATOM 11359 C CA . ASN D 1 149 ? 66.653 2.972 178.880 1.00 28.50 166 ASN D CA 1
ATOM 11360 C C . ASN D 1 149 ? 65.989 4.305 179.220 1.00 28.16 166 ASN D C 1
ATOM 11361 O O . ASN D 1 149 ? 66.628 5.223 179.741 1.00 29.63 166 ASN D O 1
ATOM 11366 N N . ALA D 1 150 ? 64.692 4.386 178.946 1.00 25.53 167 ALA D N 1
ATOM 11367 C CA . ALA D 1 150 ? 63.923 5.593 179.195 1.00 23.11 167 ALA D CA 1
ATOM 11368 C C . ALA D 1 150 ? 64.110 6.142 180.604 1.00 22.55 167 ALA D C 1
ATOM 11369 O O . ALA D 1 150 ? 64.563 7.274 180.777 1.00 23.35 167 ALA D O 1
ATOM 11371 N N . ALA D 1 151 ? 63.746 5.332 181.598 1.00 21.38 168 ALA D N 1
ATOM 11372 C CA . ALA D 1 151 ? 63.838 5.683 183.019 1.00 17.76 168 ALA D CA 1
ATOM 11373 C C . ALA D 1 151 ? 65.118 6.423 183.327 1.00 16.90 168 ALA D C 1
ATOM 11374 O O . ALA D 1 151 ? 65.094 7.543 183.829 1.00 16.48 168 ALA D O 1
ATOM 11376 N N . ALA D 1 152 ? 66.237 5.773 183.025 1.00 16.93 169 ALA D N 1
ATOM 11377 C CA . ALA D 1 152 ? 67.549 6.346 183.262 1.00 15.66 169 ALA D CA 1
ATOM 11378 C C . ALA D 1 152 ? 67.617 7.715 182.605 1.00 16.07 169 ALA D C 1
ATOM 11379 O O . ALA D 1 152 ? 67.839 8.732 183.268 1.00 16.06 169 ALA D O 1
ATOM 11381 N N . LEU D 1 153 ? 67.400 7.719 181.295 1.00 16.72 170 LEU D N 1
ATOM 11382 C CA . LEU D 1 153 ? 67.427 8.924 180.479 1.00 17.48 170 LEU D CA 1
ATOM 11383 C C . LEU D 1 153 ? 66.556 10.081 180.980 1.00 17.84 170 LEU D C 1
ATOM 11384 O O . LEU D 1 153 ? 67.002 11.226 181.005 1.00 16.82 170 LEU D O 1
ATOM 11389 N N . ASP D 1 154 ? 65.320 9.784 181.375 1.00 19.50 171 ASP D N 1
ATOM 11390 C CA . ASP D 1 154 ? 64.392 10.815 181.852 1.00 21.29 171 ASP D CA 1
ATOM 11391 C C . ASP D 1 154 ? 64.793 11.319 183.244 1.00 21.92 171 ASP D C 1
ATOM 11392 O O . ASP D 1 154 ? 64.073 12.096 183.879 1.00 21.02 171 ASP D O 1
ATOM 11397 N N . SER D 1 155 ? 65.965 10.887 183.694 1.00 22.28 172 SER D N 1
ATOM 11398 C CA . SER D 1 155 ? 66.484 11.280 184.989 1.00 22.24 172 SER D CA 1
ATOM 11399 C C . SER D 1 155 ? 67.574 12.357 184.866 1.00 22.86 172 SER D C 1
ATOM 11400 O O . SER D 1 155 ? 67.745 13.179 185.769 1.00 24.20 172 SER D O 1
ATOM 11403 N N . LYS D 1 156 ? 68.310 12.339 183.755 1.00 22.22 173 LYS D N 1
ATOM 11404 C CA . LYS D 1 156 ? 69.382 13.306 183.485 1.00 21.53 173 LYS D CA 1
ATOM 11405 C C . LYS D 1 156 ? 68.781 14.516 182.758 1.00 20.12 173 LYS D C 1
ATOM 11406 O O . LYS D 1 156 ? 67.660 14.447 182.263 1.00 17.74 173 LYS D O 1
ATOM 11412 N N . THR D 1 157 ? 69.515 15.625 182.709 1.00 20.01 174 THR D N 1
ATOM 11413 C CA . THR D 1 157 ? 69.051 16.806 181.975 1.00 19.95 174 THR D CA 1
ATOM 11414 C C . THR D 1 157 ? 69.981 16.950 180.767 1.00 20.47 174 THR D C 1
ATOM 11415 O O . THR D 1 157 ? 71.164 16.600 180.847 1.00 20.47 174 THR D O 1
ATOM 11419 N N . VAL D 1 158 ? 69.461 17.447 179.648 1.00 20.23 175 VAL D N 1
ATOM 11420 C CA . VAL D 1 158 ? 70.289 17.602 178.451 1.00 20.73 175 VAL D CA 1
ATOM 11421 C C . VAL D 1 158 ? 71.569 18.364 178.809 1.00 21.14 175 VAL D C 1
ATOM 11422 O O . VAL D 1 158 ? 72.585 18.300 178.107 1.00 20.45 175 VAL D O 1
ATOM 11426 N N 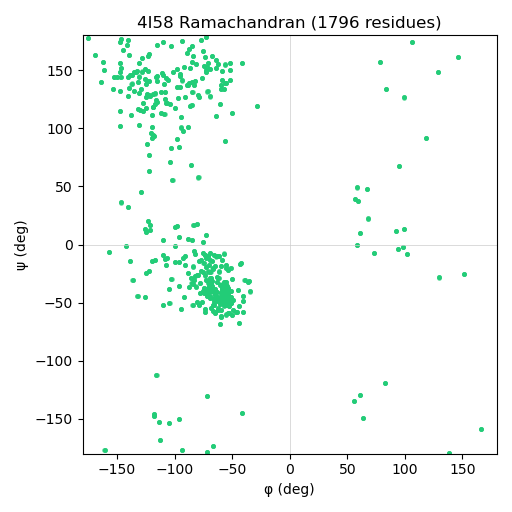. ALA D 1 159 ? 71.508 19.074 179.927 1.00 21.27 176 ALA D N 1
ATOM 11427 C CA . ALA D 1 159 ? 72.634 19.848 180.410 1.00 19.94 176 ALA D CA 1
ATOM 11428 C C . ALA D 1 159 ? 73.698 18.918 180.974 1.00 19.43 176 ALA D C 1
ATOM 11429 O O . ALA D 1 159 ? 74.839 18.918 180.510 1.00 19.49 176 ALA D O 1
ATOM 11431 N N . THR D 1 160 ? 73.335 18.118 181.971 1.00 18.91 177 THR D N 1
ATOM 11432 C CA . THR D 1 160 ? 74.336 17.237 182.541 1.00 19.28 177 THR D CA 1
ATOM 11433 C C . THR D 1 160 ? 74.888 16.301 181.466 1.00 18.92 177 THR D C 1
ATOM 11434 O O . THR D 1 160 ? 76.073 15.987 181.478 1.00 18.75 177 THR D O 1
ATOM 11438 N N . TRP D 1 161 ? 74.060 15.878 180.513 1.00 18.95 178 TRP D N 1
ATOM 11439 C CA . TRP D 1 161 ? 74.575 14.991 179.469 1.00 19.99 178 TRP D CA 1
ATOM 11440 C C . TRP D 1 161 ? 75.660 15.702 178.660 1.00 19.68 178 TRP D C 1
ATOM 11441 O O . TRP D 1 161 ? 76.730 15.135 178.434 1.00 20.23 178 TRP D O 1
ATOM 11452 N N . LEU D 1 162 ? 75.405 16.942 178.239 1.00 18.40 179 LEU D N 1
ATOM 11453 C CA . LEU D 1 162 ? 76.404 17.684 177.469 1.00 16.62 179 LEU D CA 1
ATOM 11454 C C . LEU D 1 162 ? 77.679 17.765 178.285 1.00 15.68 179 LEU D C 1
ATOM 11455 O O . LEU D 1 162 ? 78.783 17.674 177.755 1.00 15.38 179 LEU D O 1
ATOM 11460 N N . ALA D 1 163 ? 77.509 17.931 179.587 1.00 14.82 180 ALA D N 1
ATOM 11461 C CA . ALA D 1 163 ? 78.637 18.030 180.478 1.00 15.23 180 ALA D CA 1
ATOM 11462 C C . ALA D 1 163 ? 79.407 16.721 180.488 1.00 16.68 180 ALA D C 1
ATOM 11463 O O . ALA D 1 163 ? 80.624 16.715 180.389 1.00 16.48 180 ALA D O 1
ATOM 11465 N N . GLU D 1 164 ? 78.690 15.609 180.594 1.00 18.74 181 GLU D N 1
ATOM 11466 C CA . GLU D 1 164 ? 79.316 14.292 180.642 1.00 20.87 181 GLU D CA 1
ATOM 11467 C C . GLU D 1 164 ? 79.840 13.802 179.295 1.00 22.66 181 GLU D C 1
ATOM 11468 O O . GLU D 1 164 ? 80.634 12.868 179.236 1.00 23.98 181 GLU D O 1
ATOM 11474 N N . THR D 1 165 ? 79.409 14.418 178.208 1.00 23.66 182 THR D N 1
ATOM 11475 C CA . THR D 1 165 ? 79.803 13.914 176.907 1.00 22.76 182 THR D CA 1
ATOM 11476 C C . THR D 1 165 ? 80.653 14.815 176.002 1.00 22.93 182 THR D C 1
ATOM 11477 O O . THR D 1 165 ? 81.231 14.335 175.024 1.00 23.04 182 THR D O 1
ATOM 11481 N N . ILE D 1 166 ? 80.762 16.100 176.322 1.00 22.43 183 ILE D N 1
ATOM 11482 C CA . ILE D 1 166 ? 81.523 17.015 175.465 1.00 22.58 183 ILE D CA 1
ATOM 11483 C C . ILE D 1 166 ? 82.649 17.768 176.180 1.00 23.40 183 ILE D C 1
ATOM 11484 O O . ILE D 1 166 ? 82.424 18.387 177.219 1.00 24.02 183 ILE D O 1
ATOM 11489 N N . GLU D 1 167 ? 83.857 17.740 175.624 1.00 24.13 184 GLU D N 1
ATOM 11490 C CA . GLU D 1 167 ? 84.963 18.450 176.259 1.00 27.16 184 GLU D CA 1
ATOM 11491 C C . GLU D 1 167 ? 84.974 19.939 176.006 1.00 26.56 184 GLU D C 1
ATOM 11492 O O . GLU D 1 167 ? 85.056 20.724 176.950 1.00 27.37 184 GLU D O 1
ATOM 11498 N N . SER D 1 168 ? 84.902 20.310 174.728 1.00 25.82 185 SER D N 1
ATOM 11499 C CA . SER D 1 168 ? 84.925 21.706 174.286 1.00 24.88 185 SER D CA 1
ATOM 11500 C C . SER D 1 168 ? 83.805 22.585 174.820 1.00 25.44 185 SER D C 1
ATOM 11501 O O . SER D 1 168 ? 82.633 22.206 174.795 1.00 25.56 185 SER D O 1
ATOM 11504 N N . GLU D 1 169 ? 84.166 23.775 175.288 1.00 25.71 186 GLU D N 1
ATOM 11505 C CA . GLU D 1 169 ? 83.160 24.678 175.810 1.00 25.87 186 GLU D CA 1
ATOM 11506 C C . GLU D 1 169 ? 82.315 25.206 174.672 1.00 25.47 186 GLU D C 1
ATOM 11507 O O . GLU D 1 169 ? 81.107 25.352 174.822 1.00 24.15 186 GLU D O 1
ATOM 11513 N N . GLU D 1 170 ? 82.937 25.478 173.529 1.00 25.91 187 GLU D N 1
ATOM 11514 C CA . GLU D 1 170 ? 82.174 25.969 172.384 1.00 28.31 187 GLU D CA 1
ATOM 11515 C C . GLU D 1 170 ? 81.199 24.901 171.872 1.00 27.69 187 GLU D C 1
ATOM 11516 O O . GLU D 1 170 ? 80.025 25.191 171.626 1.00 28.34 187 GLU D O 1
ATOM 11522 N N . VAL D 1 171 ? 81.675 23.673 171.701 1.00 26.11 188 VAL D N 1
ATOM 11523 C CA . VAL D 1 171 ? 80.796 22.613 171.242 1.00 24.86 188 VAL D CA 1
ATOM 11524 C C . VAL D 1 171 ? 79.638 22.554 172.233 1.00 26.26 188 VAL D C 1
ATOM 11525 O O . VAL D 1 171 ? 78.473 22.478 171.851 1.00 26.48 188 VAL D O 1
ATOM 11529 N N . ARG D 1 172 ? 79.974 22.613 173.517 1.00 27.14 189 ARG D N 1
ATOM 11530 C CA . ARG D 1 172 ? 78.972 22.581 174.573 1.00 27.77 189 ARG D CA 1
ATOM 11531 C C . ARG D 1 172 ? 77.958 23.722 174.356 1.00 28.63 189 ARG D C 1
ATOM 11532 O O . ARG D 1 172 ? 76.739 23.519 174.388 1.00 27.56 189 ARG D O 1
ATOM 11540 N N . ARG D 1 173 ? 78.475 24.925 174.119 1.00 29.99 190 ARG D N 1
ATOM 11541 C CA . ARG D 1 173 ? 77.629 26.094 173.917 1.00 29.97 190 ARG D CA 1
ATOM 11542 C C . ARG D 1 173 ? 76.768 26.029 172.673 1.00 28.67 190 ARG D C 1
ATOM 11543 O O . ARG D 1 173 ? 75.546 26.110 172.780 1.00 30.08 190 ARG D O 1
ATOM 11551 N N . LEU D 1 174 ? 77.372 25.894 171.495 1.00 26.35 191 LEU D N 1
ATOM 11552 C CA . LEU D 1 174 ? 76.541 25.859 170.300 1.00 24.87 191 LEU D CA 1
ATOM 11553 C C . LEU D 1 174 ? 75.533 24.720 170.347 1.00 24.14 191 LEU D C 1
ATOM 11554 O O . LEU D 1 174 ? 74.587 24.695 169.564 1.00 24.51 191 LEU D O 1
ATOM 11559 N N . HIS D 1 175 ? 75.714 23.793 171.282 1.00 23.56 192 HIS D N 1
ATOM 11560 C CA . HIS D 1 175 ? 74.743 22.713 171.441 1.00 22.70 192 HIS D CA 1
ATOM 11561 C C . HIS D 1 175 ? 73.624 23.355 172.252 1.00 21.40 192 HIS D C 1
ATOM 11562 O O . HIS D 1 175 ? 72.443 23.275 171.909 1.00 22.01 192 HIS D O 1
ATOM 11569 N N . THR D 1 176 ? 74.013 24.010 173.334 1.00 19.15 193 THR D N 1
ATOM 11570 C CA . THR D 1 176 ? 73.051 24.675 174.186 1.00 18.02 193 THR D CA 1
ATOM 11571 C C . THR D 1 176 ? 72.148 25.621 173.372 1.00 17.98 193 THR D C 1
ATOM 11572 O O . THR D 1 176 ? 70.918 25.532 173.439 1.00 17.38 193 THR D O 1
ATOM 11576 N N . VAL D 1 177 ? 72.761 26.508 172.595 1.00 17.70 194 VAL D N 1
ATOM 11577 C CA . VAL D 1 177 ? 72.021 27.469 171.775 1.00 17.06 194 VAL D CA 1
ATOM 11578 C C . VAL D 1 177 ? 70.971 26.768 170.937 1.00 16.27 194 VAL D C 1
ATOM 11579 O O . VAL D 1 177 ? 69.833 27.229 170.833 1.00 16.02 194 VAL D O 1
ATOM 11583 N N . ILE D 1 178 ? 71.377 25.661 170.319 1.00 15.64 195 ILE D N 1
ATOM 11584 C CA . ILE D 1 178 ? 70.485 24.878 169.475 1.00 14.50 195 ILE D CA 1
ATOM 11585 C C . ILE D 1 178 ? 69.256 24.455 170.284 1.00 14.72 195 ILE D C 1
ATOM 11586 O O . ILE D 1 178 ? 68.120 24.666 169.842 1.00 15.07 195 ILE D O 1
ATOM 11591 N N . VAL D 1 179 ? 69.476 23.877 171.466 1.00 13.14 196 VAL D N 1
ATOM 11592 C CA . VAL D 1 179 ? 68.363 23.463 172.317 1.00 12.61 196 VAL D CA 1
ATOM 11593 C C . VAL D 1 179 ? 67.458 24.655 172.619 1.00 12.77 196 VAL D C 1
ATOM 11594 O O . VAL D 1 179 ? 66.245 24.605 172.410 1.00 12.61 196 VAL D O 1
ATOM 11598 N N . ASN D 1 180 ? 68.060 25.735 173.106 1.00 13.25 197 ASN D N 1
ATOM 11599 C CA . ASN D 1 180 ? 67.311 26.931 173.461 1.00 12.65 197 ASN D CA 1
ATOM 11600 C C . ASN D 1 180 ? 66.424 27.489 172.382 1.00 12.75 197 ASN D C 1
ATOM 11601 O O . ASN D 1 180 ? 65.297 27.883 172.666 1.00 14.31 197 ASN D O 1
ATOM 11606 N N . THR D 1 181 ? 66.913 27.527 171.149 1.00 12.82 198 THR D N 1
ATOM 11607 C CA . THR D 1 181 ? 66.110 28.080 170.063 1.00 13.89 198 THR D CA 1
ATOM 11608 C C . THR D 1 181 ? 65.144 27.085 169.453 1.00 13.67 198 THR D C 1
ATOM 11609 O O . THR D 1 181 ? 64.050 27.453 169.035 1.00 12.61 198 THR D O 1
ATOM 11613 N N . LEU D 1 182 ? 65.548 25.821 169.404 1.00 15.13 199 LEU D N 1
ATOM 11614 C CA . LEU D 1 182 ? 64.707 24.774 168.830 1.00 16.09 199 LEU D CA 1
ATOM 11615 C C . LEU D 1 182 ? 63.538 24.438 169.776 1.00 17.58 199 LEU D C 1
ATOM 11616 O O . LEU D 1 182 ? 62.418 24.174 169.340 1.00 18.18 199 LEU D O 1
ATOM 11621 N N . LEU D 1 183 ? 63.813 24.443 171.073 1.00 19.50 200 LEU D N 1
ATOM 11622 C CA . LEU D 1 183 ? 62.793 24.222 172.100 1.00 20.72 200 LEU D CA 1
ATOM 11623 C C . LEU D 1 183 ? 62.751 25.625 172.670 1.00 21.70 200 LEU D C 1
ATOM 11624 O O . LEU D 1 183 ? 63.560 26.467 172.279 1.00 23.81 200 LEU D O 1
ATOM 11629 N N . GLY D 1 184 ? 61.849 25.914 173.587 1.00 19.73 201 GLY D N 1
ATOM 11630 C CA . GLY D 1 184 ? 61.878 27.270 174.100 1.00 18.09 201 GLY D CA 1
ATOM 11631 C C . GLY D 1 184 ? 62.670 27.316 175.387 1.00 16.81 201 GLY D C 1
ATOM 11632 O O . GLY D 1 184 ? 62.733 28.345 176.040 1.00 15.32 201 GLY D O 1
ATOM 11633 N N . ALA D 1 185 ? 63.285 26.190 175.737 1.00 17.05 202 ALA D N 1
ATOM 11634 C CA . ALA D 1 185 ? 64.032 26.070 176.983 1.00 16.21 202 ALA D CA 1
ATOM 11635 C C . ALA D 1 185 ? 65.521 25.834 176.843 1.00 16.27 202 ALA D C 1
ATOM 11636 O O . ALA D 1 185 ? 66.037 25.598 175.757 1.00 16.09 202 ALA D O 1
ATOM 11638 N N . ASP D 1 186 ? 66.206 25.893 177.977 1.00 16.87 203 ASP D N 1
ATOM 11639 C CA . ASP D 1 186 ? 67.644 25.675 178.022 1.00 17.34 203 ASP D CA 1
ATOM 11640 C C . ASP D 1 186 ? 67.880 24.225 178.437 1.00 17.19 203 ASP D C 1
ATOM 11641 O O . ASP D 1 186 ? 67.056 23.636 179.132 1.00 18.69 203 ASP D O 1
ATOM 11646 N N . PRO D 1 187 ? 68.993 23.618 178.000 1.00 16.47 204 PRO D N 1
ATOM 11647 C CA . PRO D 1 187 ? 69.220 22.225 178.400 1.00 15.82 204 PRO D CA 1
ATOM 11648 C C . PRO D 1 187 ? 69.216 21.942 179.911 1.00 15.61 204 PRO D C 1
ATOM 11649 O O . PRO D 1 187 ? 69.048 20.796 180.324 1.00 16.03 204 PRO D O 1
ATOM 11653 N N . TYR D 1 188 ? 69.377 22.967 180.740 1.00 14.74 205 TYR D N 1
ATOM 11654 C CA . TYR D 1 188 ? 69.380 22.726 182.176 1.00 14.72 205 TYR D CA 1
ATOM 11655 C C . TYR D 1 188 ? 68.000 22.472 182.754 1.00 16.31 205 TYR D C 1
ATOM 11656 O O . TYR D 1 188 ? 67.875 22.113 183.927 1.00 19.16 205 TYR D O 1
ATOM 11665 N N . GLU D 1 189 ? 66.960 22.650 181.945 1.00 15.92 206 GLU D N 1
ATOM 11666 C CA . GLU D 1 189 ? 65.595 22.435 182.417 1.00 14.69 206 GLU D CA 1
ATOM 11667 C C . GLU D 1 189 ? 64.835 21.438 181.565 1.00 14.68 206 GLU D C 1
ATOM 11668 O O . GLU D 1 189 ? 63.619 21.276 181.730 1.00 14.83 206 GLU D O 1
ATOM 11674 N N . VAL D 1 190 ? 65.554 20.752 180.677 1.00 14.20 207 VAL D N 1
ATOM 11675 C CA . VAL D 1 190 ? 64.938 19.785 179.768 1.00 13.48 207 VAL D CA 1
ATOM 11676 C C . VAL D 1 190 ? 65.403 18.348 179.948 1.00 12.99 207 VAL D C 1
ATOM 11677 O O . VAL D 1 190 ? 66.604 18.078 179.978 1.00 13.44 207 VAL D O 1
ATOM 11681 N N . SER D 1 191 ? 64.453 17.423 180.055 1.00 12.74 208 SER D N 1
ATOM 11682 C CA . SER D 1 191 ? 64.799 16.015 180.201 1.00 13.26 208 SER D CA 1
ATOM 11683 C C . SER D 1 191 ? 65.686 15.543 179.048 1.00 14.22 208 SER D C 1
ATOM 11684 O O . SER D 1 191 ? 65.461 15.902 177.882 1.00 15.43 208 SER D O 1
ATOM 11687 N N . LEU D 1 192 ? 66.695 14.743 179.368 1.00 13.80 209 LEU D N 1
ATOM 11688 C CA . LEU D 1 192 ? 67.562 14.223 178.329 1.00 14.14 209 LEU D CA 1
ATOM 11689 C C . LEU D 1 192 ? 66.719 13.307 177.446 1.00 14.16 209 LEU D C 1
ATOM 11690 O O . LEU D 1 192 ? 66.819 13.347 176.220 1.00 14.05 209 LEU D O 1
ATOM 11695 N N . LEU D 1 193 ? 65.878 12.490 178.073 1.00 14.43 210 LEU D N 1
ATOM 11696 C CA . LEU D 1 193 ? 65.009 11.588 177.327 1.00 14.64 210 LEU D CA 1
ATOM 11697 C C . LEU D 1 193 ? 64.085 12.409 176.437 1.00 15.29 210 LEU D C 1
ATOM 11698 O O . LEU D 1 193 ? 63.915 12.113 175.253 1.00 15.49 210 LEU D O 1
ATOM 11703 N N . TYR D 1 194 ? 63.494 13.456 176.996 1.00 15.48 211 TYR D N 1
ATOM 11704 C CA . TYR D 1 194 ? 62.601 14.270 176.196 1.00 16.19 211 TYR D CA 1
ATOM 11705 C C . TYR D 1 194 ? 63.298 14.855 174.972 1.00 17.18 211 TYR D C 1
ATOM 11706 O O . TYR D 1 194 ? 62.681 14.973 173.912 1.00 18.56 211 TYR D O 1
ATOM 11715 N N . TRP D 1 195 ? 64.571 15.225 175.080 1.00 17.11 212 TRP D N 1
ATOM 11716 C CA . TRP D 1 195 ? 65.203 15.790 173.894 1.00 17.97 212 TRP D CA 1
ATOM 11717 C C . TRP D 1 195 ? 65.542 14.750 172.836 1.00 17.57 212 TRP D C 1
ATOM 11718 O O . TRP D 1 195 ? 65.343 14.987 171.642 1.00 16.84 212 TRP D O 1
ATOM 11729 N N . ALA D 1 196 ? 66.053 13.602 173.267 1.00 17.01 213 ALA D N 1
ATOM 11730 C CA . ALA D 1 196 ? 66.390 12.552 172.319 1.00 16.30 213 ALA D CA 1
ATOM 11731 C C . ALA D 1 196 ? 65.106 12.262 171.562 1.00 17.02 213 ALA D C 1
ATOM 11732 O O . ALA D 1 196 ? 65.110 12.083 170.338 1.00 17.67 213 ALA D O 1
ATOM 11734 N N . TYR D 1 197 ? 64.006 12.232 172.312 1.00 16.19 214 TYR D N 1
ATOM 11735 C CA . TYR D 1 197 ? 62.689 11.984 171.745 1.00 15.76 214 TYR D CA 1
ATOM 11736 C C . TYR D 1 197 ? 62.434 13.002 170.643 1.00 15.71 214 TYR D C 1
ATOM 11737 O O . TYR D 1 197 ? 62.250 12.649 169.481 1.00 15.67 214 TYR D O 1
ATOM 11746 N N . TYR D 1 198 ? 62.451 14.274 171.020 1.00 15.61 215 TYR D N 1
ATOM 11747 C CA . TYR D 1 198 ? 62.209 15.368 170.090 1.00 16.15 215 TYR D CA 1
ATOM 11748 C C . TYR D 1 198 ? 63.079 15.274 168.832 1.00 16.84 215 TYR D C 1
ATOM 11749 O O . TYR D 1 198 ? 62.585 15.372 167.703 1.00 15.62 215 TYR D O 1
ATOM 11758 N N . VAL D 1 199 ? 64.380 15.095 169.030 1.00 17.27 216 VAL D N 1
ATOM 11759 C CA . VAL D 1 199 ? 65.279 15.008 167.899 1.00 18.06 216 VAL D CA 1
ATOM 11760 C C . VAL D 1 199 ? 64.840 13.856 167.030 1.00 19.21 216 VAL D C 1
ATOM 11761 O O . VAL D 1 199 ? 64.852 13.952 165.806 1.00 20.14 216 VAL D O 1
ATOM 11765 N N . SER D 1 200 ? 64.415 12.772 167.662 1.00 20.42 217 SER D N 1
ATOM 11766 C CA . SER D 1 200 ? 63.992 11.602 166.910 1.00 22.14 217 SER D CA 1
ATOM 11767 C C . SER D 1 200 ? 62.705 11.782 166.128 1.00 23.03 217 SER D C 1
ATOM 11768 O O . SER D 1 200 ? 62.629 11.403 164.961 1.00 24.26 217 SER D O 1
ATOM 11771 N N . GLU D 1 201 ? 61.697 12.360 166.773 1.00 24.40 218 GLU D N 1
ATOM 11772 C CA . GLU D 1 201 ? 60.389 12.556 166.155 1.00 24.76 218 GLU D CA 1
ATOM 11773 C C . GLU D 1 201 ? 60.318 13.686 165.134 1.00 25.16 218 GLU D C 1
ATOM 11774 O O . GLU D 1 201 ? 59.258 13.966 164.574 1.00 25.81 218 GLU D O 1
ATOM 11780 N N . CYS D 1 202 ? 61.446 14.336 164.890 1.00 25.35 219 CYS D N 1
ATOM 11781 C CA . CYS D 1 202 ? 61.485 15.409 163.916 1.00 25.63 219 CYS D CA 1
ATOM 11782 C C . CYS D 1 202 ? 62.513 15.047 162.847 1.00 26.03 219 CYS D C 1
ATOM 11783 O O . CYS D 1 202 ? 62.962 15.899 162.074 1.00 26.47 219 CYS D O 1
ATOM 11786 N N . GLU D 1 203 ? 62.873 13.764 162.824 1.00 24.88 220 GLU D N 1
ATOM 11787 C CA . GLU D 1 203 ? 63.812 13.203 161.862 1.00 24.74 220 GLU D CA 1
ATOM 11788 C C . GLU D 1 203 ? 65.272 13.680 161.973 1.00 25.61 220 GLU D C 1
ATOM 11789 O O . GLU D 1 203 ? 65.886 14.035 160.966 1.00 26.55 220 GLU D O 1
ATOM 11795 N N . GLY D 1 204 ? 65.827 13.676 163.190 1.00 26.04 221 GLY D N 1
ATOM 11796 C CA . GLY D 1 204 ? 67.219 14.077 163.403 1.00 25.29 221 GLY D CA 1
ATOM 11797 C C . GLY D 1 204 ? 67.488 15.568 163.421 1.00 24.43 221 GLY D C 1
ATOM 11798 O O . GLY D 1 204 ? 66.702 16.326 162.855 1.00 25.29 221 GLY D O 1
ATOM 11799 N N . ILE D 1 205 ? 68.577 16.007 164.055 1.00 23.54 222 ILE D N 1
ATOM 11800 C CA . ILE D 1 205 ? 68.861 17.449 164.097 1.00 24.27 222 ILE D CA 1
ATOM 11801 C C . ILE D 1 205 ? 69.234 17.978 162.740 1.00 24.27 222 ILE D C 1
ATOM 11802 O O . ILE D 1 205 ? 68.972 19.140 162.434 1.00 23.89 222 ILE D O 1
ATOM 11807 N N . GLN D 1 206 ? 69.854 17.139 161.923 1.00 25.05 223 GLN D N 1
ATOM 11808 C CA . GLN D 1 206 ? 70.247 17.602 160.609 1.00 25.57 223 GLN D CA 1
ATOM 11809 C C . GLN D 1 206 ? 69.021 18.176 159.883 1.00 24.50 223 GLN D C 1
ATOM 11810 O O . GLN D 1 206 ? 69.106 19.193 159.177 1.00 21.88 223 GLN D O 1
ATOM 11816 N N . SER D 1 207 ? 67.883 17.515 160.087 1.00 24.12 224 SER D N 1
ATOM 11817 C CA . SER D 1 207 ? 66.603 17.921 159.513 1.00 23.98 224 SER D CA 1
ATOM 11818 C C . SER D 1 207 ? 66.033 19.082 160.318 1.00 24.38 224 SER D C 1
ATOM 11819 O O . SER D 1 207 ? 65.481 20.039 159.770 1.00 24.55 224 SER D O 1
ATOM 11822 N N . LEU D 1 208 ? 66.167 18.961 161.633 1.00 23.22 225 LEU D N 1
ATOM 11823 C CA . LEU D 1 208 ? 65.683 19.936 162.587 1.00 22.00 225 LEU D CA 1
ATOM 11824 C C . LEU D 1 208 ? 66.482 21.238 162.479 1.00 23.35 225 LEU D C 1
ATOM 11825 O O . LEU D 1 208 ? 65.947 22.328 162.676 1.00 23.40 225 LEU D O 1
ATOM 11830 N N . MET D 1 209 ? 67.754 21.120 162.123 1.00 25.78 226 MET D N 1
ATOM 11831 C CA . MET D 1 209 ? 68.641 22.273 162.016 1.00 28.89 226 MET D CA 1
ATOM 11832 C C . MET D 1 209 ? 68.898 22.837 160.620 1.00 29.73 226 MET D C 1
ATOM 11833 O O . MET D 1 209 ? 69.621 23.824 160.483 1.00 29.54 226 MET D O 1
ATOM 11838 N N . GLY D 1 210 ? 68.320 22.219 159.593 1.00 31.34 227 GLY D N 1
ATOM 11839 C CA . GLY D 1 210 ? 68.515 22.689 158.226 1.00 31.85 227 GLY D CA 1
ATOM 11840 C C . GLY D 1 210 ? 68.124 24.146 158.012 1.00 32.56 227 GLY D C 1
ATOM 11841 O O . GLY D 1 210 ? 67.292 24.688 158.753 1.00 32.39 227 GLY D O 1
ATOM 11842 N N . THR D 1 211 ? 68.720 24.787 157.006 1.00 32.37 228 THR D N 1
ATOM 11843 C CA . THR D 1 211 ? 68.423 26.194 156.719 1.00 32.16 228 THR D CA 1
ATOM 11844 C C . THR D 1 211 ? 67.911 26.375 155.298 1.00 32.62 228 THR D C 1
ATOM 11845 O O . THR D 1 211 ? 67.219 27.348 154.988 1.00 32.67 228 THR D O 1
ATOM 11849 N N . ARG D 1 212 ? 68.260 25.416 154.447 1.00 33.10 229 ARG D N 1
ATOM 11850 C CA . ARG D 1 212 ? 67.884 25.407 153.037 1.00 32.68 229 ARG D CA 1
ATOM 11851 C C . ARG D 1 212 ? 66.768 24.373 152.898 1.00 31.57 229 ARG D C 1
ATOM 11852 O O . ARG D 1 212 ? 65.709 24.647 152.344 1.00 33.15 229 ARG D O 1
ATOM 11860 N N . ASP D 1 213 ? 67.023 23.184 153.428 1.00 30.04 230 ASP D N 1
ATOM 11861 C CA . ASP D 1 213 ? 66.073 22.083 153.397 1.00 28.76 230 ASP D CA 1
ATOM 11862 C C . ASP D 1 213 ? 65.681 21.688 154.828 1.00 29.13 230 ASP D C 1
ATOM 11863 O O . ASP D 1 213 ? 65.631 22.533 155.727 1.00 30.16 230 ASP D O 1
ATOM 11868 N N . GLY D 1 214 ? 65.411 20.408 155.048 1.00 28.23 231 GLY D N 1
ATOM 11869 C CA . GLY D 1 214 ? 65.018 19.979 156.377 1.00 27.85 231 GLY D CA 1
ATOM 11870 C C . GLY D 1 214 ? 63.702 20.635 156.755 1.00 27.67 231 GLY D C 1
ATOM 11871 O O . GLY D 1 214 ? 62.878 20.922 155.886 1.00 27.45 231 GLY D O 1
ATOM 11872 N N . ALA D 1 215 ? 63.499 20.880 158.045 1.00 27.02 232 ALA D N 1
ATOM 11873 C CA . ALA D 1 215 ? 62.270 21.510 158.512 1.00 25.90 232 ALA D CA 1
ATOM 11874 C C . ALA D 1 215 ? 62.095 22.934 157.959 1.00 25.67 232 ALA D C 1
ATOM 11875 O O . ALA D 1 215 ? 60.971 23.387 157.744 1.00 25.92 232 ALA D O 1
ATOM 11877 N N . GLN D 1 216 ? 63.199 23.640 157.741 1.00 25.17 233 GLN D N 1
ATOM 11878 C CA . GLN D 1 216 ? 63.138 25.000 157.211 1.00 25.94 233 GLN D CA 1
ATOM 11879 C C . GLN D 1 216 ? 63.347 24.908 155.709 1.00 27.35 233 GLN D C 1
ATOM 11880 O O . GLN D 1 216 ? 64.459 25.099 155.222 1.00 27.73 233 GLN D O 1
ATOM 11886 N N . TRP D 1 217 ? 62.272 24.638 154.971 1.00 28.62 234 TRP D N 1
ATOM 11887 C CA . TRP D 1 217 ? 62.385 24.459 153.530 1.00 29.40 234 TRP D CA 1
ATOM 11888 C C . TRP D 1 217 ? 61.516 25.308 152.613 1.00 29.33 234 TRP D C 1
ATOM 11889 O O . TRP D 1 217 ? 61.884 25.524 151.458 1.00 30.48 234 TRP D O 1
ATOM 11900 N N . ALA D 1 218 ? 60.380 25.800 153.103 1.00 28.50 235 ALA D N 1
ATOM 11901 C CA . ALA D 1 218 ? 59.507 26.629 152.265 1.00 27.22 235 ALA D CA 1
ATOM 11902 C C . ALA D 1 218 ? 58.393 27.337 153.024 1.00 26.61 235 ALA D C 1
ATOM 11903 O O . ALA D 1 218 ? 58.062 26.973 154.151 1.00 24.47 235 ALA D O 1
ATOM 11905 N N . TRP D 1 219 ? 57.810 28.348 152.379 1.00 27.37 236 TRP D N 1
ATOM 11906 C CA . TRP D 1 219 ? 56.735 29.140 152.973 1.00 28.39 236 TRP D CA 1
ATOM 11907 C C . TRP D 1 219 ? 55.457 29.168 152.160 1.00 29.15 236 TRP D C 1
ATOM 11908 O O . TRP D 1 219 ? 55.451 28.865 150.969 1.00 28.95 236 TRP D O 1
ATOM 11919 N N . TRP D 1 220 ? 54.374 29.555 152.826 1.00 30.88 237 TRP D N 1
ATOM 11920 C CA . TRP D 1 220 ? 53.085 29.699 152.172 1.00 33.32 237 TRP D CA 1
ATOM 11921 C C . TRP D 1 220 ? 53.091 31.134 151.670 1.00 35.85 237 TRP D C 1
ATOM 11922 O O . TRP D 1 220 ? 52.901 32.075 152.447 1.00 36.50 237 TRP D O 1
ATOM 11933 N N . PHE D 1 221 ? 53.353 31.302 150.379 1.00 38.64 238 PHE D N 1
ATOM 11934 C CA . PHE D 1 221 ? 53.377 32.623 149.763 1.00 40.50 238 PHE D CA 1
ATOM 11935 C C . PHE D 1 221 ? 52.003 33.246 150.049 1.00 39.79 238 PHE D C 1
ATOM 11936 O O . PHE D 1 221 ? 51.049 33.071 149.293 1.00 40.77 238 PHE D O 1
ATOM 11944 N N . GLY D 1 222 ? 51.915 33.933 151.191 1.00 38.58 239 GLY D N 1
ATOM 11945 C CA . GLY D 1 222 ? 50.675 34.570 151.600 1.00 36.03 239 GLY D CA 1
ATOM 11946 C C . GLY D 1 222 ? 50.492 34.709 153.105 1.00 34.73 239 GLY D C 1
ATOM 11947 O O . GLY D 1 222 ? 49.779 35.605 153.573 1.00 34.75 239 GLY D O 1
ATOM 11948 N N . GLY D 1 223 ? 51.137 33.833 153.871 1.00 33.13 240 GLY D N 1
ATOM 11949 C CA . GLY D 1 223 ? 51.010 33.872 155.320 1.00 30.74 240 GLY D CA 1
ATOM 11950 C C . GLY D 1 223 ? 50.639 32.490 155.827 1.00 30.03 240 GLY D C 1
ATOM 11951 O O . GLY D 1 223 ? 49.939 31.750 155.132 1.00 30.40 240 GLY D O 1
ATOM 11952 N N . ALA D 1 224 ? 51.087 32.141 157.032 1.00 28.55 241 ALA D N 1
ATOM 11953 C CA . ALA D 1 224 ? 50.821 30.820 157.604 1.00 26.13 241 ALA D CA 1
ATOM 11954 C C . ALA D 1 224 ? 49.455 30.659 158.266 1.00 25.05 241 ALA D C 1
ATOM 11955 O O . ALA D 1 224 ? 48.918 29.558 158.341 1.00 24.26 241 ALA D O 1
ATOM 11957 N N . ALA D 1 225 ? 48.884 31.747 158.752 1.00 25.19 242 ALA D N 1
ATOM 11958 C CA . ALA D 1 225 ? 47.582 31.646 159.392 1.00 27.10 242 ALA D CA 1
ATOM 11959 C C . ALA D 1 225 ? 46.496 31.279 158.384 1.00 27.84 242 ALA D C 1
ATOM 11960 O O . ALA D 1 225 ? 45.391 30.884 158.767 1.00 28.45 242 ALA D O 1
ATOM 11962 N N . GLN D 1 226 ? 46.815 31.395 157.099 1.00 28.30 243 GLN D N 1
ATOM 11963 C CA . GLN D 1 226 ? 45.851 31.101 156.047 1.00 29.08 243 GLN D CA 1
ATOM 11964 C C . GLN D 1 226 ? 45.261 29.699 156.029 1.00 29.11 243 GLN D C 1
ATOM 11965 O O . GLN D 1 226 ? 44.091 29.537 155.687 1.00 29.68 243 GLN D O 1
ATOM 11971 N N . VAL D 1 227 ? 46.050 28.687 156.384 1.00 28.51 244 VAL D N 1
ATOM 11972 C CA . VAL D 1 227 ? 45.524 27.330 156.388 1.00 27.34 244 VAL D CA 1
ATOM 11973 C C . VAL D 1 227 ? 44.308 27.303 157.306 1.00 28.74 244 VAL D C 1
ATOM 11974 O O . VAL D 1 227 ? 43.285 26.695 156.985 1.00 29.93 244 VAL D O 1
ATOM 11978 N N . SER D 1 228 ? 44.402 27.981 158.443 1.00 29.06 245 SER D N 1
ATOM 11979 C CA . SER D 1 228 ? 43.280 28.002 159.361 1.00 29.60 245 SER D CA 1
ATOM 11980 C C . SER D 1 228 ? 42.155 28.898 158.877 1.00 29.90 245 SER D C 1
ATOM 11981 O O . SER D 1 228 ? 40.986 28.561 159.053 1.00 31.00 245 SER D O 1
ATOM 11984 N N . TRP D 1 229 ? 42.484 30.030 158.262 1.00 29.47 246 TRP D N 1
ATOM 11985 C CA . TRP D 1 229 ? 41.432 30.919 157.770 1.00 29.89 246 TRP D CA 1
ATOM 11986 C C . TRP D 1 229 ? 40.662 30.271 156.629 1.00 29.80 246 TRP D C 1
ATOM 11987 O O . TRP D 1 229 ? 39.434 30.198 156.652 1.00 29.71 246 TRP D O 1
ATOM 11998 N N . ARG D 1 230 ? 41.398 29.806 155.628 1.00 29.34 247 ARG D N 1
ATOM 11999 C CA . ARG D 1 230 ? 40.796 29.181 154.472 1.00 29.47 247 ARG D CA 1
ATOM 12000 C C . ARG D 1 230 ? 39.921 28.003 154.894 1.00 27.74 247 ARG D C 1
ATOM 12001 O O . ARG D 1 230 ? 38.871 27.765 154.294 1.00 27.27 247 ARG D O 1
ATOM 12009 N N . ILE D 1 231 ? 40.348 27.259 155.909 1.00 26.07 248 ILE D N 1
ATOM 12010 C CA . ILE D 1 231 ? 39.539 26.145 156.386 1.00 25.93 248 ILE D CA 1
ATOM 12011 C C . ILE D 1 231 ? 38.259 26.743 156.944 1.00 27.75 248 ILE D C 1
ATOM 12012 O O . ILE D 1 231 ? 37.165 26.269 156.653 1.00 27.79 248 ILE D O 1
ATOM 12017 N N . ALA D 1 232 ? 38.409 27.799 157.742 1.00 29.87 249 ALA D N 1
ATOM 12018 C CA . ALA D 1 232 ? 37.270 28.492 158.341 1.00 31.71 249 ALA D CA 1
ATOM 12019 C C . ALA D 1 232 ? 36.287 28.934 157.256 1.00 33.00 249 ALA D C 1
ATOM 12020 O O . ALA D 1 232 ? 35.093 28.641 157.335 1.00 32.34 249 ALA D O 1
ATOM 12022 N N . ASP D 1 233 ? 36.798 29.637 156.246 1.00 34.97 250 ASP D N 1
ATOM 12023 C CA . ASP D 1 233 ? 35.970 30.107 155.135 1.00 36.96 250 ASP D CA 1
ATOM 12024 C C . ASP D 1 233 ? 35.217 28.937 154.496 1.00 37.31 250 ASP D C 1
ATOM 12025 O O . ASP D 1 233 ? 34.003 29.007 154.295 1.00 37.99 250 ASP D O 1
ATOM 12030 N N . ALA D 1 234 ? 35.942 27.866 154.180 1.00 36.50 251 ALA D N 1
ATOM 12031 C CA . ALA D 1 234 ? 35.345 26.691 153.560 1.00 36.15 251 ALA D CA 1
ATOM 12032 C C . ALA D 1 234 ? 34.271 26.060 154.448 1.00 36.51 251 ALA D C 1
ATOM 12033 O O . ALA D 1 234 ? 33.081 26.094 154.132 1.00 37.32 251 ALA D O 1
ATOM 12035 N N . ILE D 1 235 ? 34.699 25.487 155.561 1.00 36.21 252 ILE D N 1
ATOM 12036 C CA . ILE D 1 235 ? 33.798 24.844 156.509 1.00 35.74 252 ILE D CA 1
ATOM 12037 C C . ILE D 1 235 ? 32.628 25.741 156.987 1.00 35.49 252 ILE D C 1
ATOM 12038 O O . ILE D 1 235 ? 31.603 25.240 157.442 1.00 35.42 252 ILE D O 1
ATOM 12043 N N . GLY D 1 236 ? 32.768 27.058 156.885 1.00 34.62 253 GLY D N 1
ATOM 12044 C CA . GLY D 1 236 ? 31.699 27.929 157.340 1.00 34.90 253 GLY D CA 1
ATOM 12045 C C . GLY D 1 236 ? 32.143 28.836 158.474 1.00 36.11 253 GLY D C 1
ATOM 12046 O O . GLY D 1 236 ? 32.040 28.479 159.649 1.00 35.36 253 GLY D O 1
ATOM 12047 N N . ARG D 1 237 ? 32.622 30.023 158.107 1.00 37.59 254 ARG D N 1
ATOM 12048 C CA . ARG D 1 237 ? 33.133 31.031 159.038 1.00 39.01 254 ARG D CA 1
ATOM 12049 C C . ARG D 1 237 ? 32.314 31.249 160.306 1.00 39.24 254 ARG D C 1
ATOM 12050 O O . ARG D 1 237 ? 32.803 31.826 161.276 1.00 39.26 254 ARG D O 1
ATOM 12058 N N . ASP D 1 238 ? 31.073 30.786 160.298 1.00 40.53 255 ASP D N 1
ATOM 12059 C CA . ASP D 1 238 ? 30.177 30.952 161.436 1.00 41.60 255 ASP D CA 1
ATOM 12060 C C . ASP D 1 238 ? 30.245 29.785 162.416 1.00 40.86 255 ASP D C 1
ATOM 12061 O O . ASP D 1 238 ? 29.677 29.847 163.509 1.00 40.01 255 ASP D O 1
ATOM 12066 N N . LYS D 1 239 ? 30.922 28.716 162.013 1.00 40.14 256 LYS D N 1
ATOM 12067 C CA . LYS D 1 239 ? 31.052 27.547 162.868 1.00 39.39 256 LYS D CA 1
ATOM 12068 C C . LYS D 1 239 ? 32.221 27.724 163.826 1.00 37.79 256 LYS D C 1
ATOM 12069 O O . LYS D 1 239 ? 32.559 26.822 164.592 1.00 37.60 256 LYS D O 1
ATOM 12075 N N . PHE D 1 240 ? 32.837 28.900 163.769 1.00 35.33 257 PHE D N 1
ATOM 12076 C CA . PHE D 1 240 ? 33.941 29.229 164.650 1.00 33.23 257 PHE D CA 1
ATOM 12077 C C . PHE D 1 240 ? 33.464 30.317 165.599 1.00 32.13 257 PHE D C 1
ATOM 12078 O O . PHE D 1 240 ? 33.200 31.430 165.162 1.00 33.55 257 PHE D O 1
ATOM 12086 N N . LEU D 1 241 ? 33.347 30.005 166.886 1.00 30.36 258 LEU D N 1
ATOM 12087 C CA . LEU D 1 241 ? 32.910 31.000 167.865 1.00 29.73 258 LEU D CA 1
ATOM 12088 C C . LEU D 1 241 ? 34.105 31.616 168.582 1.00 29.52 258 LEU D C 1
ATOM 12089 O O . LEU D 1 241 ? 34.528 31.105 169.618 1.00 30.67 258 LEU D O 1
ATOM 12094 N N . LEU D 1 242 ? 34.641 32.713 168.054 1.00 27.45 259 LEU D N 1
ATOM 12095 C CA . LEU D 1 242 ? 35.780 33.361 168.693 1.00 25.78 259 LEU D CA 1
ATOM 12096 C C . LEU D 1 242 ? 35.378 33.963 170.041 1.00 25.87 259 LEU D C 1
ATOM 12097 O O . LEU D 1 242 ? 34.199 34.158 170.322 1.00 26.69 259 LEU D O 1
ATOM 12102 N N . GLU D 1 243 ? 36.364 34.247 170.883 1.00 25.93 260 GLU D N 1
ATOM 12103 C CA . GLU D 1 243 ? 36.108 34.813 172.201 1.00 24.60 260 GLU D CA 1
ATOM 12104 C C . GLU D 1 243 ? 35.172 33.944 173.033 1.00 23.10 260 GLU D C 1
ATOM 12105 O O . GLU D 1 243 ? 34.317 34.441 173.757 1.00 22.54 260 GLU D O 1
ATOM 12111 N N . TRP D 1 244 ? 35.356 32.634 172.926 1.00 22.36 261 TRP D N 1
ATOM 12112 C CA . TRP D 1 244 ? 34.564 31.663 173.674 1.00 21.82 261 TRP D CA 1
ATOM 12113 C C . TRP D 1 244 ? 35.532 30.810 174.505 1.00 22.00 261 TRP D C 1
ATOM 12114 O O . TRP D 1 244 ? 35.638 29.600 174.300 1.00 20.77 261 TRP D O 1
ATOM 12125 N N . PRO D 1 245 ? 36.255 31.432 175.454 1.00 22.11 262 PRO D N 1
ATOM 12126 C CA . PRO D 1 245 ? 37.208 30.700 176.288 1.00 21.29 262 PRO D CA 1
ATOM 12127 C C . PRO D 1 245 ? 36.532 29.625 177.099 1.00 21.12 262 PRO D C 1
ATOM 12128 O O . PRO D 1 245 ? 35.641 29.921 177.888 1.00 21.68 262 PRO D O 1
ATOM 12132 N N . VAL D 1 246 ? 36.950 28.378 176.902 1.00 21.21 263 VAL D N 1
ATOM 12133 C CA . VAL D 1 246 ? 36.384 27.268 177.660 1.00 22.49 263 VAL D CA 1
ATOM 12134 C C . VAL D 1 246 ? 37.055 27.275 179.026 1.00 24.02 263 VAL D C 1
ATOM 12135 O O . VAL D 1 246 ? 38.282 27.316 179.105 1.00 24.05 263 VAL D O 1
ATOM 12139 N N . ASP D 1 247 ? 36.273 27.253 180.104 1.00 25.73 264 ASP D N 1
ATOM 12140 C CA . ASP D 1 247 ? 36.878 27.243 181.430 1.00 28.31 264 ASP D CA 1
ATOM 12141 C C . ASP D 1 247 ? 36.509 26.023 182.252 1.00 30.13 264 ASP D C 1
ATOM 12142 O O . ASP D 1 247 ? 37.142 25.743 183.266 1.00 32.19 264 ASP D O 1
ATOM 12147 N N . ARG D 1 248 ? 35.494 25.285 181.827 1.00 31.60 265 ARG D N 1
ATOM 12148 C CA . ARG D 1 248 ? 35.125 24.077 182.549 1.00 33.75 265 ARG D CA 1
ATOM 12149 C C . ARG D 1 248 ? 34.586 23.035 181.584 1.00 34.82 265 ARG D C 1
ATOM 12150 O O . ARG D 1 248 ? 33.983 23.367 180.559 1.00 34.50 265 ARG D O 1
ATOM 12158 N N . ILE D 1 249 ? 34.820 21.771 181.912 1.00 35.83 266 ILE D N 1
ATOM 12159 C CA . ILE D 1 249 ? 34.381 20.684 181.061 1.00 37.05 266 ILE D CA 1
ATOM 12160 C C . ILE D 1 249 ? 33.791 19.532 181.845 1.00 39.27 266 ILE D C 1
ATOM 12161 O O . ILE D 1 249 ? 34.493 18.844 182.588 1.00 38.67 266 ILE D O 1
ATOM 12166 N N . GLU D 1 250 ? 32.485 19.351 181.688 1.00 42.40 267 GLU D N 1
ATOM 12167 C CA . GLU D 1 250 ? 31.776 18.254 182.326 1.00 45.25 267 GLU D CA 1
ATOM 12168 C C . GLU D 1 250 ? 31.788 17.212 181.227 1.00 46.28 267 GLU D C 1
ATOM 12169 O O . GLU D 1 250 ? 31.124 17.360 180.200 1.00 45.51 267 GLU D O 1
ATOM 12175 N N . HIS D 1 251 ? 32.568 16.167 181.441 1.00 48.38 268 HIS D N 1
ATOM 12176 C CA . HIS D 1 251 ? 32.723 15.126 180.450 1.00 50.64 268 HIS D CA 1
ATOM 12177 C C . HIS D 1 251 ? 32.238 13.799 180.972 1.00 52.73 268 HIS D C 1
ATOM 12178 O O . HIS D 1 251 ? 32.979 13.085 181.637 1.00 54.01 268 HIS D O 1
ATOM 12185 N N . ASP D 1 252 ? 30.990 13.451 180.713 1.00 55.69 269 ASP D N 1
ATOM 12186 C CA . ASP D 1 252 ? 30.588 12.145 181.176 1.00 58.58 269 ASP D CA 1
ATOM 12187 C C . ASP D 1 252 ? 30.296 11.148 180.071 1.00 58.32 269 ASP D C 1
ATOM 12188 O O . ASP D 1 252 ? 30.620 11.362 178.901 1.00 58.33 269 ASP D O 1
ATOM 12193 N N . GLU D 1 253 ? 29.695 10.042 180.462 1.00 57.65 270 GLU D N 1
ATOM 12194 C CA . GLU D 1 253 ? 29.435 8.942 179.560 1.00 56.98 270 GLU D CA 1
ATOM 12195 C C . GLU D 1 253 ? 28.580 9.118 178.327 1.00 55.04 270 GLU D C 1
ATOM 12196 O O . GLU D 1 253 ? 28.670 8.304 177.416 1.00 54.46 270 GLU D O 1
ATOM 12202 N N . SER D 1 254 ? 27.766 10.161 178.263 1.00 53.60 271 SER D N 1
ATOM 12203 C CA . SER D 1 254 ? 26.920 10.326 177.087 1.00 51.74 271 SER D CA 1
ATOM 12204 C C . SER D 1 254 ? 27.362 11.428 176.154 1.00 49.50 271 SER D C 1
ATOM 12205 O O . SER D 1 254 ? 26.874 11.532 175.030 1.00 48.98 271 SER D O 1
ATOM 12208 N N . GLY D 1 255 ? 28.293 12.246 176.620 1.00 47.13 272 GLY D N 1
ATOM 12209 C CA . GLY D 1 255 ? 28.781 13.337 175.801 1.00 43.68 272 GLY D CA 1
ATOM 12210 C C . GLY D 1 255 ? 29.569 14.300 176.654 1.00 40.45 272 GLY D C 1
ATOM 12211 O O . GLY D 1 255 ? 30.042 13.932 177.725 1.00 40.89 272 GLY D O 1
ATOM 12212 N N . VAL D 1 256 ? 29.713 15.534 176.196 1.00 37.55 273 VAL D N 1
ATOM 12213 C CA . VAL D 1 256 ? 30.462 16.508 176.967 1.00 35.16 273 VAL D CA 1
ATOM 12214 C C . VAL D 1 256 ? 29.791 17.875 176.961 1.00 34.44 273 VAL D C 1
ATOM 12215 O O . VAL D 1 256 ? 29.157 18.268 175.969 1.00 32.49 273 VAL D O 1
ATOM 12219 N N . THR D 1 257 ? 29.925 18.581 178.087 1.00 33.08 274 THR D N 1
ATOM 12220 C CA . THR D 1 257 ? 29.370 19.919 178.239 1.00 30.94 274 THR D CA 1
ATOM 12221 C C . THR D 1 257 ? 30.493 20.922 178.499 1.00 29.80 274 THR D C 1
ATOM 12222 O O . THR D 1 257 ? 31.211 20.826 179.491 1.00 27.82 274 THR D O 1
ATOM 12226 N N . LEU D 1 258 ? 30.627 21.876 177.585 1.00 30.23 275 LEU D N 1
ATOM 12227 C CA . LEU D 1 258 ? 31.632 22.930 177.655 1.00 31.49 275 LEU D CA 1
ATOM 12228 C C . LEU D 1 258 ? 31.030 24.187 178.282 1.00 31.79 275 LEU D C 1
ATOM 12229 O O . LEU D 1 258 ? 29.855 24.487 178.073 1.00 33.13 275 LEU D O 1
ATOM 12234 N N . PHE D 1 259 ? 31.833 24.919 179.046 1.00 31.51 276 PHE D N 1
ATOM 12235 C CA . PHE D 1 259 ? 31.363 26.145 179.679 1.00 31.16 276 PHE D CA 1
ATOM 12236 C C . PHE D 1 259 ? 32.304 27.309 179.470 1.00 31.73 276 PHE D C 1
ATOM 12237 O O . PHE D 1 259 ? 33.509 27.193 179.697 1.00 32.99 276 PHE D O 1
ATOM 12245 N N . SER D 1 260 ? 31.750 28.431 179.031 1.00 31.28 277 SER D N 1
ATOM 12246 C CA . SER D 1 260 ? 32.534 29.639 178.849 1.00 30.82 277 SER D CA 1
ATOM 12247 C C . SER D 1 260 ? 31.825 30.660 179.734 1.00 31.39 277 SER D C 1
ATOM 12248 O O . SER D 1 260 ? 31.073 31.513 179.261 1.00 31.11 277 SER D O 1
ATOM 12251 N N . GLY D 1 261 ? 32.060 30.542 181.037 1.00 32.47 278 GLY D N 1
ATOM 12252 C CA . GLY D 1 261 ? 31.425 31.430 181.988 1.00 33.84 278 GLY D CA 1
ATOM 12253 C C . GLY D 1 261 ? 30.047 30.868 182.245 1.00 35.34 278 GLY D C 1
ATOM 12254 O O . GLY D 1 261 ? 29.924 29.736 182.723 1.00 35.42 278 GLY D O 1
ATOM 12255 N N . GLN D 1 262 ? 29.016 31.650 181.925 1.00 36.44 279 GLN D N 1
ATOM 12256 C CA . GLN D 1 262 ? 27.637 31.211 182.103 1.00 36.86 279 GLN D CA 1
ATOM 12257 C C . GLN D 1 262 ? 27.186 30.553 180.807 1.00 35.53 279 GLN D C 1
ATOM 12258 O O . GLN D 1 262 ? 26.195 29.820 180.785 1.00 34.92 279 GLN D O 1
ATOM 12264 N N . ARG D 1 263 ? 27.924 30.824 179.730 1.00 34.18 280 ARG D N 1
ATOM 12265 C CA . ARG D 1 263 ? 27.630 30.238 178.425 1.00 33.61 280 ARG D CA 1
ATOM 12266 C C . ARG D 1 263 ? 27.976 28.739 178.448 1.00 34.36 280 ARG D C 1
ATOM 12267 O O . ARG D 1 263 ? 28.802 28.295 179.251 1.00 35.09 280 ARG D O 1
ATOM 12275 N N . SER D 1 264 ? 27.357 27.956 177.569 1.00 34.59 281 SER D N 1
ATOM 12276 C CA . SER D 1 264 ? 27.660 26.525 177.515 1.00 34.53 281 SER D CA 1
ATOM 12277 C C . SER D 1 264 ? 27.197 25.883 176.209 1.00 34.00 281 SER D C 1
ATOM 12278 O O . SER D 1 264 ? 26.307 26.399 175.532 1.00 34.48 281 SER D O 1
ATOM 12281 N N . LEU D 1 265 ? 27.819 24.756 175.871 1.00 32.65 282 LEU D N 1
ATOM 12282 C CA . LEU D 1 265 ? 27.503 23.998 174.666 1.00 32.31 282 LEU D CA 1
ATOM 12283 C C . LEU D 1 265 ? 27.581 22.512 175.018 1.00 33.66 282 LEU D C 1
ATOM 12284 O O . LEU D 1 265 ? 27.992 22.161 176.127 1.00 34.53 282 LEU D O 1
ATOM 12289 N N . ARG D 1 266 ? 27.165 21.647 174.091 1.00 34.12 283 ARG D N 1
ATOM 12290 C CA . ARG D 1 266 ? 27.253 20.198 174.295 1.00 34.34 283 ARG D CA 1
ATOM 12291 C C . ARG D 1 266 ? 27.345 19.421 172.987 1.00 34.54 283 ARG D C 1
ATOM 12292 O O . ARG D 1 266 ? 26.604 19.674 172.038 1.00 34.71 283 ARG D O 1
ATOM 12300 N N . ALA D 1 267 ? 28.270 18.470 172.953 1.00 34.50 284 ALA D N 1
ATOM 12301 C CA . ALA D 1 267 ? 28.476 17.632 171.784 1.00 34.95 284 ALA D CA 1
ATOM 12302 C C . ALA D 1 267 ? 28.729 16.211 172.272 1.00 35.61 284 ALA D C 1
ATOM 12303 O O . ALA D 1 267 ? 29.025 16.000 173.448 1.00 36.18 284 ALA D O 1
ATOM 12305 N N . ARG D 1 268 ? 28.597 15.242 171.370 1.00 36.44 285 ARG D N 1
ATOM 12306 C CA . ARG D 1 268 ? 28.814 13.838 171.705 1.00 36.82 285 ARG D CA 1
ATOM 12307 C C . ARG D 1 268 ? 30.286 13.589 171.987 1.00 35.71 285 ARG D C 1
ATOM 12308 O O . ARG D 1 268 ? 30.635 12.822 172.887 1.00 34.52 285 ARG D O 1
ATOM 12316 N N . HIS D 1 269 ? 31.133 14.239 171.189 1.00 34.11 286 HIS D N 1
ATOM 12317 C CA . HIS D 1 269 ? 32.585 14.143 171.305 1.00 32.52 286 HIS D CA 1
ATOM 12318 C C . HIS D 1 269 ? 33.170 15.544 171.196 1.00 32.21 286 HIS D C 1
ATOM 12319 O O . HIS D 1 269 ? 32.604 16.412 170.517 1.00 31.92 286 HIS D O 1
ATOM 12326 N N . ILE D 1 270 ? 34.291 15.774 171.877 1.00 31.09 287 ILE D N 1
ATOM 12327 C CA . ILE D 1 270 ? 34.981 17.055 171.771 1.00 29.25 287 ILE D CA 1
ATOM 12328 C C . ILE D 1 270 ? 36.462 16.736 171.657 1.00 28.47 287 ILE D C 1
ATOM 12329 O O . ILE D 1 270 ? 36.941 15.736 172.205 1.00 28.06 287 ILE D O 1
ATOM 12334 N N . VAL D 1 271 ? 37.166 17.556 170.887 1.00 27.48 288 VAL D N 1
ATOM 12335 C CA . VAL D 1 271 ? 38.597 17.399 170.694 1.00 26.87 288 VAL D CA 1
ATOM 12336 C C . VAL D 1 271 ? 39.246 18.671 171.224 1.00 27.35 288 VAL D C 1
ATOM 12337 O O . VAL D 1 271 ? 38.970 19.781 170.744 1.00 27.52 288 VAL D O 1
ATOM 12341 N N . ILE D 1 272 ? 40.083 18.503 172.245 1.00 26.67 289 ILE D N 1
ATOM 12342 C CA . ILE D 1 272 ? 40.776 19.625 172.851 1.00 25.86 289 ILE D CA 1
ATOM 12343 C C . ILE D 1 272 ? 42.156 19.742 172.181 1.00 24.55 289 ILE D C 1
ATOM 12344 O O . ILE D 1 272 ? 43.084 18.987 172.467 1.00 23.78 289 ILE D O 1
ATOM 12349 N N . ALA D 1 273 ? 42.233 20.694 171.247 1.00 23.66 290 ALA D N 1
ATOM 12350 C CA . ALA D 1 273 ? 43.417 20.950 170.426 1.00 22.51 290 ALA D CA 1
ATOM 12351 C C . ALA D 1 273 ? 44.259 22.149 170.818 1.00 22.03 290 ALA D C 1
ATOM 12352 O O . ALA D 1 273 ? 44.144 23.228 170.216 1.00 20.87 290 ALA D O 1
ATOM 12354 N N . MET D 1 274 ? 45.135 21.930 171.798 1.00 21.91 291 MET D N 1
ATOM 12355 C CA . MET D 1 274 ? 46.042 22.957 172.299 1.00 21.50 291 MET D CA 1
ATOM 12356 C C . MET D 1 274 ? 47.201 22.315 173.046 1.00 21.44 291 MET D C 1
ATOM 12357 O O . MET D 1 274 ? 47.296 21.094 173.127 1.00 22.76 291 MET D O 1
ATOM 12362 N N . SER D 1 275 ? 48.076 23.140 173.608 1.00 21.57 292 SER D N 1
ATOM 12363 C CA . SER D 1 275 ? 49.204 22.619 174.372 1.00 21.07 292 SER D CA 1
ATOM 12364 C C . SER D 1 275 ? 48.721 22.068 175.711 1.00 20.68 292 SER D C 1
ATOM 12365 O O . SER D 1 275 ? 47.721 22.529 176.266 1.00 20.03 292 SER D O 1
ATOM 12368 N N . PRO D 1 276 ? 49.425 21.061 176.245 1.00 20.31 293 PRO D N 1
ATOM 12369 C CA . PRO D 1 276 ? 49.050 20.464 177.527 1.00 20.11 293 PRO D CA 1
ATOM 12370 C C . PRO D 1 276 ? 48.930 21.529 178.620 1.00 20.75 293 PRO D C 1
ATOM 12371 O O . PRO D 1 276 ? 48.035 21.479 179.459 1.00 20.33 293 PRO D O 1
ATOM 12375 N N . LEU D 1 277 ? 49.836 22.499 178.604 1.00 22.21 294 LEU D N 1
ATOM 12376 C CA . LEU D 1 277 ? 49.796 23.570 179.593 1.00 23.27 294 LEU D CA 1
ATOM 12377 C C . LEU D 1 277 ? 48.516 24.402 179.493 1.00 23.59 294 LEU D C 1
ATOM 12378 O O . LEU D 1 277 ? 47.860 24.668 180.504 1.00 24.58 294 LEU D O 1
ATOM 12383 N N . ALA D 1 278 ? 48.180 24.821 178.274 1.00 23.30 295 ALA D N 1
ATOM 12384 C CA . ALA D 1 278 ? 46.987 25.630 178.020 1.00 23.52 295 ALA D CA 1
ATOM 12385 C C . ALA D 1 278 ? 45.702 24.912 178.435 1.00 24.04 295 ALA D C 1
ATOM 12386 O O . ALA D 1 278 ? 44.730 25.531 178.893 1.00 24.62 295 ALA D O 1
ATOM 12388 N N . ALA D 1 279 ? 45.704 23.598 178.266 1.00 23.59 296 ALA D N 1
ATOM 12389 C CA . ALA D 1 279 ? 44.549 22.796 178.608 1.00 22.92 296 ALA D CA 1
ATOM 12390 C C . ALA D 1 279 ? 44.421 22.616 180.103 1.00 22.70 296 ALA D C 1
ATOM 12391 O O . ALA D 1 279 ? 43.331 22.355 180.604 1.00 23.58 296 ALA D O 1
ATOM 12393 N N . ASN D 1 280 ? 45.527 22.750 180.825 1.00 22.04 297 ASN D N 1
ATOM 12394 C CA . ASN D 1 280 ? 45.464 22.559 182.260 1.00 21.87 297 ASN D CA 1
ATOM 12395 C C . ASN D 1 280 ? 44.728 23.695 182.939 1.00 23.57 297 ASN D C 1
ATOM 12396 O O . ASN D 1 280 ? 44.419 23.607 184.125 1.00 25.41 297 ASN D O 1
ATOM 12401 N N . GLN D 1 281 ? 44.439 24.757 182.190 1.00 24.50 298 GLN D N 1
ATOM 12402 C CA . GLN D 1 281 ? 43.722 25.904 182.745 1.00 24.81 298 GLN D CA 1
ATOM 12403 C C . GLN D 1 281 ? 42.229 25.638 182.847 1.00 24.61 298 GLN D C 1
ATOM 12404 O O . GLN D 1 281 ? 41.500 26.356 183.533 1.00 26.07 298 GLN D O 1
ATOM 12410 N N . ILE D 1 282 ? 41.788 24.587 182.169 1.00 23.93 299 ILE D N 1
ATOM 12411 C CA . ILE D 1 282 ? 40.393 24.186 182.149 1.00 22.78 299 ILE D CA 1
ATOM 12412 C C . ILE D 1 282 ? 40.077 23.218 183.292 1.00 24.66 299 ILE D C 1
ATOM 12413 O O . ILE D 1 282 ? 40.869 22.313 183.576 1.00 24.65 299 ILE D O 1
ATOM 12418 N N . ARG D 1 283 ? 38.936 23.409 183.954 1.00 26.06 300 ARG D N 1
ATOM 12419 C CA . ARG D 1 283 ? 38.532 22.512 185.036 1.00 28.39 300 ARG D CA 1
ATOM 12420 C C . ARG D 1 283 ? 37.810 21.315 184.443 1.00 27.71 300 ARG D C 1
ATOM 12421 O O . ARG D 1 283 ? 37.009 21.467 183.522 1.00 27.58 300 ARG D O 1
ATOM 12429 N N . PHE D 1 284 ? 38.078 20.130 184.980 1.00 27.22 301 PHE D N 1
ATOM 12430 C CA . PHE D 1 284 ? 37.437 18.920 184.485 1.00 27.11 301 PHE D CA 1
ATOM 12431 C C . PHE D 1 284 ? 36.599 18.211 185.544 1.00 27.30 301 PHE D C 1
ATOM 12432 O O . PHE D 1 284 ? 37.069 17.960 186.655 1.00 27.61 301 PHE D O 1
ATOM 12440 N N . GLU D 1 285 ? 35.356 17.894 185.196 1.00 27.45 302 GLU D N 1
ATOM 12441 C CA . GLU D 1 285 ? 34.468 17.165 186.094 1.00 28.13 302 GLU D CA 1
ATOM 12442 C C . GLU D 1 285 ? 33.920 15.946 185.338 1.00 26.70 302 GLU D C 1
ATOM 12443 O O . GLU D 1 285 ? 33.199 16.085 184.349 1.00 27.36 302 GLU D O 1
ATOM 12449 N N . PRO D 1 286 ? 34.273 14.732 185.788 1.00 24.66 303 PRO D N 1
ATOM 12450 C CA . PRO D 1 286 ? 35.136 14.498 186.944 1.00 23.13 303 PRO D CA 1
ATOM 12451 C C . PRO D 1 286 ? 36.580 14.838 186.629 1.00 23.29 303 PRO D C 1
ATOM 12452 O O . PRO D 1 286 ? 36.916 15.235 185.517 1.00 22.81 303 PRO D O 1
ATOM 12456 N N . ALA D 1 287 ? 37.438 14.682 187.622 1.00 24.44 304 ALA D N 1
ATOM 12457 C CA . ALA D 1 287 ? 38.846 14.968 187.440 1.00 24.59 304 ALA D CA 1
ATOM 12458 C C . ALA D 1 287 ? 39.453 14.014 186.422 1.00 24.98 304 ALA D C 1
ATOM 12459 O O . ALA D 1 287 ? 38.986 12.881 186.255 1.00 24.61 304 ALA D O 1
ATOM 12461 N N . LEU D 1 288 ? 40.494 14.492 185.744 1.00 24.49 305 LEU D N 1
ATOM 12462 C CA . LEU D 1 288 ? 41.209 13.698 184.754 1.00 24.05 305 LEU D CA 1
ATOM 12463 C C . LEU D 1 288 ? 42.034 12.659 185.501 1.00 24.20 305 LEU D C 1
ATOM 12464 O O . LEU D 1 288 ? 42.460 12.897 186.631 1.00 25.20 305 LEU D O 1
ATOM 12469 N N . PRO D 1 289 ? 42.246 11.479 184.899 1.00 24.39 306 PRO D N 1
ATOM 12470 C CA . PRO D 1 289 ? 43.049 10.474 185.601 1.00 23.91 306 PRO D CA 1
ATOM 12471 C C . PRO D 1 289 ? 44.455 11.024 185.886 1.00 24.20 306 PRO D C 1
ATOM 12472 O O . PRO D 1 289 ? 45.079 11.675 185.033 1.00 22.72 306 PRO D O 1
ATOM 12476 N N . THR D 1 290 ? 44.937 10.762 187.095 1.00 24.03 307 THR D N 1
ATOM 12477 C CA . THR D 1 290 ? 46.239 11.235 187.535 1.00 23.26 307 THR D CA 1
ATOM 12478 C C . THR D 1 290 ? 47.325 11.246 186.447 1.00 22.79 307 THR D C 1
ATOM 12479 O O . THR D 1 290 ? 48.196 12.109 186.456 1.00 22.96 307 THR D O 1
ATOM 12483 N N . SER D 1 291 ? 47.266 10.304 185.508 1.00 22.72 308 SER D N 1
ATOM 12484 C CA . SER D 1 291 ? 48.249 10.213 184.417 1.00 21.06 308 SER D CA 1
ATOM 12485 C C . SER D 1 291 ? 48.297 11.469 183.547 1.00 19.09 308 SER D C 1
ATOM 12486 O O . SER D 1 291 ? 49.359 12.072 183.363 1.00 18.49 308 SER D O 1
ATOM 12489 N N . ARG D 1 292 ? 47.144 11.836 182.990 1.00 16.84 309 ARG D N 1
ATOM 12490 C CA . ARG D 1 292 ? 47.042 13.017 182.144 1.00 15.33 309 ARG D CA 1
ATOM 12491 C C . ARG D 1 292 ? 47.171 14.254 183.033 1.00 15.38 309 ARG D C 1
ATOM 12492 O O . ARG D 1 292 ? 47.785 15.258 182.646 1.00 14.55 309 ARG D O 1
ATOM 12500 N N . ALA D 1 293 ? 46.590 14.165 184.228 1.00 14.71 310 ALA D N 1
ATOM 12501 C CA . ALA D 1 293 ? 46.632 15.250 185.199 1.00 13.65 310 ALA D CA 1
ATOM 12502 C C . ALA D 1 293 ? 48.069 15.722 185.338 1.00 14.20 310 ALA D C 1
ATOM 12503 O O . ALA D 1 293 ? 48.367 16.904 185.144 1.00 15.52 310 ALA D O 1
ATOM 12505 N N . GLN D 1 294 ? 48.953 14.786 185.671 1.00 15.14 311 GLN D N 1
ATOM 12506 C CA . GLN D 1 294 ? 50.382 15.066 185.829 1.00 15.62 311 GLN D CA 1
ATOM 12507 C C . GLN D 1 294 ? 50.998 15.606 184.534 1.00 16.86 311 GLN D C 1
ATOM 12508 O O . GLN D 1 294 ? 51.716 16.615 184.543 1.00 16.26 311 GLN D O 1
ATOM 12514 N N . LEU D 1 295 ? 50.714 14.937 183.418 1.00 16.81 312 LEU D N 1
ATOM 12515 C CA . LEU D 1 295 ? 51.281 15.358 182.149 1.00 16.67 312 LEU D CA 1
ATOM 12516 C C . LEU D 1 295 ? 50.993 16.799 181.738 1.00 17.90 312 LEU D C 1
ATOM 12517 O O . LEU D 1 295 ? 51.912 17.525 181.342 1.00 17.41 312 LEU D O 1
ATOM 12522 N N . GLN D 1 296 ? 49.738 17.233 181.824 1.00 18.74 313 GLN D N 1
ATOM 12523 C CA . GLN D 1 296 ? 49.450 18.599 181.410 1.00 20.07 313 GLN D CA 1
ATOM 12524 C C . GLN D 1 296 ? 49.728 19.609 182.484 1.00 20.71 313 GLN D C 1
ATOM 12525 O O . GLN D 1 296 ? 49.649 20.817 182.248 1.00 21.32 313 GLN D O 1
ATOM 12531 N N . ALA D 1 297 ? 50.071 19.112 183.665 1.00 20.51 314 ALA D N 1
ATOM 12532 C CA . ALA D 1 297 ? 50.387 19.977 184.782 1.00 20.28 314 ALA D CA 1
ATOM 12533 C C . ALA D 1 297 ? 51.896 20.096 184.934 1.00 20.97 314 ALA D C 1
ATOM 12534 O O . ALA D 1 297 ? 52.389 20.982 185.635 1.00 22.78 314 ALA D O 1
ATOM 12536 N N . ARG D 1 298 ? 52.634 19.206 184.277 1.00 20.63 315 ARG D N 1
ATOM 12537 C CA . ARG D 1 298 ? 54.086 19.231 184.377 1.00 19.54 315 ARG D CA 1
ATOM 12538 C C . ARG D 1 298 ? 54.804 19.351 183.037 1.00 19.85 315 ARG D C 1
ATOM 12539 O O . ARG D 1 298 ? 55.987 19.038 182.928 1.00 19.87 315 ARG D O 1
ATOM 12547 N N . ALA D 1 299 ? 54.087 19.820 182.022 1.00 20.26 316 ALA D N 1
ATOM 12548 C CA . ALA D 1 299 ? 54.672 19.994 180.698 1.00 19.83 316 ALA D CA 1
ATOM 12549 C C . ALA D 1 299 ? 54.574 21.471 180.310 1.00 19.69 316 ALA D C 1
ATOM 12550 O O . ALA D 1 299 ? 53.571 21.925 179.749 1.00 20.21 316 ALA D O 1
ATOM 12552 N N . PRO D 1 300 ? 55.617 22.244 180.626 1.00 19.24 317 PRO D N 1
ATOM 12553 C CA . PRO D 1 300 ? 55.662 23.677 180.320 1.00 18.83 317 PRO D CA 1
ATOM 12554 C C . PRO D 1 300 ? 55.917 24.046 178.859 1.00 18.04 317 PRO D C 1
ATOM 12555 O O . PRO D 1 300 ? 56.306 23.213 178.042 1.00 16.66 317 PRO D O 1
ATOM 12559 N N . MET D 1 301 ? 55.681 25.318 178.554 1.00 17.70 318 MET D N 1
ATOM 12560 C CA . MET D 1 301 ? 55.915 25.867 177.223 1.00 18.03 318 MET D CA 1
ATOM 12561 C C . MET D 1 301 ? 57.243 26.625 177.301 1.00 17.76 318 MET D C 1
ATOM 12562 O O . MET D 1 301 ? 57.583 27.164 178.354 1.00 18.92 318 MET D O 1
ATOM 12567 N N . GLY D 1 302 ? 57.990 26.670 176.201 1.00 16.66 319 GLY D N 1
ATOM 12568 C CA . GLY D 1 302 ? 59.261 27.366 176.214 1.00 16.17 319 GLY D CA 1
ATOM 12569 C C . GLY D 1 302 ? 59.075 28.855 176.394 1.00 17.33 319 GLY D C 1
ATOM 12570 O O . GLY D 1 302 ? 57.971 29.321 176.670 1.00 19.66 319 GLY D O 1
ATOM 12571 N N . ARG D 1 303 ? 60.158 29.606 176.281 1.00 16.61 320 ARG D N 1
ATOM 12572 C CA . ARG D 1 303 ? 60.092 31.054 176.399 1.00 17.00 320 ARG D CA 1
ATOM 12573 C C . ARG D 1 303 ? 60.677 31.455 175.056 1.00 18.02 320 ARG D C 1
ATOM 12574 O O . ARG D 1 303 ? 61.633 30.834 174.598 1.00 19.74 320 ARG D O 1
ATOM 12582 N N . TYR D 1 304 ? 60.147 32.490 174.415 1.00 17.86 321 TYR D N 1
ATOM 12583 C CA . TYR D 1 304 ? 60.636 32.789 173.081 1.00 16.07 321 TYR D CA 1
ATOM 12584 C C . TYR D 1 304 ? 60.326 34.195 172.589 1.00 16.94 321 TYR D C 1
ATOM 12585 O O . TYR D 1 304 ? 59.303 34.786 172.944 1.00 16.30 321 TYR D O 1
ATOM 12594 N N . TYR D 1 305 ? 61.213 34.704 171.741 1.00 17.58 322 TYR D N 1
ATOM 12595 C CA . TYR D 1 305 ? 61.070 36.013 171.115 1.00 18.48 322 TYR D CA 1
ATOM 12596 C C . TYR D 1 305 ? 61.163 35.765 169.618 1.00 19.57 322 TYR D C 1
ATOM 12597 O O . TYR D 1 305 ? 61.978 34.957 169.179 1.00 19.97 322 TYR D O 1
ATOM 12606 N N . LYS D 1 306 ? 60.324 36.412 168.825 1.00 21.01 323 LYS D N 1
ATOM 12607 C CA . LYS D 1 306 ? 60.485 36.280 167.382 1.00 21.20 323 LYS D CA 1
ATOM 12608 C C . LYS D 1 306 ? 60.736 37.701 166.906 1.00 22.19 323 LYS D C 1
ATOM 12609 O O . LYS D 1 306 ? 59.849 38.565 166.964 1.00 21.54 323 LYS D O 1
ATOM 12615 N N . VAL D 1 307 ? 61.957 37.944 166.454 1.00 22.35 324 VAL D N 1
ATOM 12616 C CA . VAL D 1 307 ? 62.336 39.268 166.001 1.00 22.64 324 VAL D CA 1
ATOM 12617 C C . VAL D 1 307 ? 62.470 39.301 164.491 1.00 21.77 324 VAL D C 1
ATOM 12618 O O . VAL D 1 307 ? 62.938 38.339 163.881 1.00 20.64 324 VAL D O 1
ATOM 12622 N N . GLN D 1 308 ? 62.058 40.419 163.899 1.00 21.30 325 GLN D N 1
ATOM 12623 C CA . GLN D 1 308 ? 62.123 40.600 162.458 1.00 21.11 325 GLN D CA 1
ATOM 12624 C C . GLN D 1 308 ? 62.570 42.016 162.111 1.00 21.67 325 GLN D C 1
ATOM 12625 O O . GLN D 1 308 ? 62.089 42.986 162.698 1.00 21.05 325 GLN D O 1
ATOM 12631 N N . ALA D 1 309 ? 63.493 42.130 161.159 1.00 22.65 326 ALA D N 1
ATOM 12632 C CA . ALA D 1 309 ? 64.001 43.430 160.711 1.00 23.81 326 ALA D CA 1
ATOM 12633 C C . ALA D 1 309 ? 63.821 43.536 159.200 1.00 24.95 326 ALA D C 1
ATOM 12634 O O . ALA D 1 309 ? 64.263 42.649 158.472 1.00 25.95 326 ALA D O 1
ATOM 12636 N N . ARG D 1 310 ? 63.179 44.600 158.720 1.00 25.83 327 ARG D N 1
ATOM 12637 C CA . ARG D 1 310 ? 62.986 44.747 157.276 1.00 26.71 327 ARG D CA 1
ATOM 12638 C C . ARG D 1 310 ? 63.771 45.902 156.666 1.00 26.73 327 ARG D C 1
ATOM 12639 O O . ARG D 1 310 ? 63.755 47.021 157.168 1.00 26.81 327 ARG D O 1
ATOM 12647 N N . TYR D 1 311 ? 64.456 45.592 155.572 1.00 27.32 328 TYR D N 1
ATOM 12648 C CA . TYR D 1 311 ? 65.299 46.531 154.845 1.00 27.88 328 TYR D CA 1
ATOM 12649 C C . TYR D 1 311 ? 64.855 46.653 153.388 1.00 29.60 328 TYR D C 1
ATOM 12650 O O . TYR D 1 311 ? 64.110 45.816 152.886 1.00 28.38 328 TYR D O 1
ATOM 12659 N N . PRO D 1 312 ? 65.315 47.707 152.686 1.00 32.23 329 PRO D N 1
ATOM 12660 C CA . PRO D 1 312 ? 64.942 47.902 151.278 1.00 33.47 329 PRO D CA 1
ATOM 12661 C C . PRO D 1 312 ? 65.533 46.855 150.327 1.00 34.90 329 PRO D C 1
ATOM 12662 O O . PRO D 1 312 ? 64.902 46.491 149.326 1.00 34.92 329 PRO D O 1
ATOM 12666 N N . SER D 1 313 ? 66.738 46.378 150.648 1.00 35.50 330 SER D N 1
ATOM 12667 C CA . SER D 1 313 ? 67.428 45.370 149.839 1.00 35.93 330 SER D CA 1
ATOM 12668 C C . SER D 1 313 ? 67.944 44.237 150.712 1.00 34.61 330 SER D C 1
ATOM 12669 O O . SER D 1 313 ? 68.152 44.422 151.903 1.00 35.89 330 SER D O 1
ATOM 12672 N N . SER D 1 314 ? 68.145 43.064 150.120 1.00 33.10 331 SER D N 1
ATOM 12673 C CA . SER D 1 314 ? 68.674 41.921 150.861 1.00 31.52 331 SER D CA 1
ATOM 12674 C C . SER D 1 314 ? 70.187 42.044 150.830 1.00 30.40 331 SER D C 1
ATOM 12675 O O . SER D 1 314 ? 70.853 41.235 150.190 1.00 31.03 331 SER D O 1
ATOM 12678 N N . PHE D 1 315 ? 70.728 43.050 151.514 1.00 29.10 332 PHE D N 1
ATOM 12679 C CA . PHE D 1 315 ? 72.173 43.282 151.525 1.00 27.75 332 PHE D CA 1
ATOM 12680 C C . PHE D 1 315 ? 73.002 42.099 152.005 1.00 26.28 332 PHE D C 1
ATOM 12681 O O . PHE D 1 315 ? 74.228 42.115 151.926 1.00 24.78 332 PHE D O 1
ATOM 12689 N N . TRP D 1 316 ? 72.338 41.067 152.503 1.00 25.90 333 TRP D N 1
ATOM 12690 C CA . TRP D 1 316 ? 73.073 39.903 152.956 1.00 26.81 333 TRP D CA 1
ATOM 12691 C C . TRP D 1 316 ? 73.203 38.893 151.823 1.00 27.90 333 TRP D C 1
ATOM 12692 O O . TRP D 1 316 ? 74.286 38.356 151.586 1.00 29.21 333 TRP D O 1
ATOM 12703 N N . VAL D 1 317 ? 72.112 38.637 151.111 1.00 27.94 334 VAL D N 1
ATOM 12704 C CA . VAL D 1 317 ? 72.176 37.714 149.990 1.00 28.09 334 VAL D CA 1
ATOM 12705 C C . VAL D 1 317 ? 73.081 38.334 148.937 1.00 27.43 334 VAL D C 1
ATOM 12706 O O . VAL D 1 317 ? 73.956 37.662 148.387 1.00 26.69 334 VAL D O 1
ATOM 12710 N N . GLU D 1 318 ? 72.866 39.625 148.686 1.00 27.84 335 GLU D N 1
ATOM 12711 C CA . GLU D 1 318 ? 73.641 40.391 147.712 1.00 28.81 335 GLU D CA 1
ATOM 12712 C C . GLU D 1 318 ? 75.114 40.519 148.065 1.00 26.69 335 GLU D C 1
ATOM 12713 O O . GLU D 1 318 ? 75.904 40.984 147.257 1.00 25.79 335 GLU D O 1
ATOM 12719 N N . GLN D 1 319 ? 75.487 40.128 149.273 1.00 25.82 336 GLN D N 1
ATOM 12720 C CA . GLN D 1 319 ? 76.884 40.202 149.656 1.00 25.88 336 GLN D CA 1
ATOM 12721 C C . GLN D 1 319 ? 77.466 38.806 149.775 1.00 24.79 336 GLN D C 1
ATOM 12722 O O . GLN D 1 319 ? 78.620 38.638 150.168 1.00 24.94 336 GLN D O 1
ATOM 12728 N N . GLY D 1 320 ? 76.655 37.803 149.443 1.00 22.96 337 GLY D N 1
ATOM 12729 C CA . GLY D 1 320 ? 77.129 36.432 149.480 1.00 21.87 337 GLY D CA 1
ATOM 12730 C C . GLY D 1 320 ? 76.769 35.597 150.683 1.00 21.60 337 GLY D C 1
ATOM 12731 O O . GLY D 1 320 ? 77.330 34.518 150.870 1.00 20.86 337 GLY D O 1
ATOM 12732 N N . TYR D 1 321 ? 75.833 36.079 151.493 1.00 22.65 338 TYR D N 1
ATOM 12733 C CA . TYR D 1 321 ? 75.412 35.355 152.693 1.00 23.69 338 TYR D CA 1
ATOM 12734 C C . TYR D 1 321 ? 73.958 34.905 152.599 1.00 24.59 338 TYR D C 1
ATOM 12735 O O . TYR D 1 321 ? 73.093 35.629 152.095 1.00 25.14 338 TYR D O 1
ATOM 12744 N N . SER D 1 322 ? 73.698 33.701 153.090 1.00 24.66 339 SER D N 1
ATOM 12745 C CA . SER D 1 322 ? 72.357 33.137 153.070 1.00 23.95 339 SER D CA 1
ATOM 12746 C C . SER D 1 322 ? 71.453 33.904 154.029 1.00 22.76 339 SER D C 1
ATOM 12747 O O . SER D 1 322 ? 70.228 33.908 153.891 1.00 23.07 339 SER D O 1
ATOM 12750 N N . GLY D 1 323 ? 72.066 34.551 155.009 1.00 21.12 340 GLY D N 1
ATOM 12751 C CA . GLY D 1 323 ? 71.283 35.282 155.980 1.00 20.09 340 GLY D CA 1
ATOM 12752 C C . GLY D 1 323 ? 71.026 34.380 157.167 1.00 19.40 340 GLY D C 1
ATOM 12753 O O . GLY D 1 323 ? 70.430 34.794 158.154 1.00 20.02 340 GLY D O 1
ATOM 12754 N N . ALA D 1 324 ? 71.471 33.132 157.064 1.00 18.58 341 ALA D N 1
ATOM 12755 C CA . ALA D 1 324 ? 71.301 32.186 158.155 1.00 17.63 341 ALA D CA 1
ATOM 12756 C C . ALA D 1 324 ? 72.436 32.447 159.138 1.00 18.24 341 ALA D C 1
ATOM 12757 O O . ALA D 1 324 ? 73.572 32.721 158.727 1.00 20.07 341 ALA D O 1
ATOM 12759 N N . LEU D 1 325 ? 72.133 32.380 160.431 1.00 17.32 342 LEU D N 1
ATOM 12760 C CA . LEU D 1 325 ? 73.152 32.622 161.438 1.00 16.38 342 LEU D CA 1
ATOM 12761 C C . LEU D 1 325 ? 72.861 31.904 162.744 1.00 16.49 342 LEU D C 1
ATOM 12762 O O . LEU D 1 325 ? 71.713 31.757 163.146 1.00 16.78 342 LEU D O 1
ATOM 12767 N N . LEU D 1 326 ? 73.917 31.443 163.396 1.00 17.70 343 LEU D N 1
ATOM 12768 C CA . LEU D 1 326 ? 73.796 30.747 164.669 1.00 18.93 343 LEU D CA 1
ATOM 12769 C C . LEU D 1 326 ? 74.803 31.446 165.576 1.00 20.41 343 LEU D C 1
ATOM 12770 O O . LEU D 1 326 ? 76.007 31.411 165.318 1.00 21.51 343 LEU D O 1
ATOM 12775 N N . ASP D 1 327 ? 74.306 32.095 166.621 1.00 21.16 344 ASP D N 1
ATOM 12776 C CA . ASP D 1 327 ? 75.156 32.837 167.552 1.00 21.79 344 ASP D CA 1
ATOM 12777 C C . ASP D 1 327 ? 75.092 32.230 168.943 1.00 21.51 344 ASP D C 1
ATOM 12778 O O . ASP D 1 327 ? 74.007 32.111 169.509 1.00 22.49 344 ASP D O 1
ATOM 12783 N N . THR D 1 328 ? 76.243 31.872 169.507 1.00 20.83 345 THR D N 1
ATOM 12784 C CA . THR D 1 328 ? 76.270 31.268 170.841 1.00 19.93 345 THR D CA 1
ATOM 12785 C C . THR D 1 328 ? 76.346 32.205 172.049 1.00 20.46 345 THR D C 1
ATOM 12786 O O . THR D 1 328 ? 75.918 31.820 173.132 1.00 19.60 345 THR D O 1
ATOM 12790 N N . GLU D 1 329 ? 76.875 33.420 171.888 1.00 21.91 346 GLU D N 1
ATOM 12791 C CA . GLU D 1 329 ? 76.983 34.319 173.037 1.00 23.56 346 GLU D CA 1
ATOM 12792 C C . GLU D 1 329 ? 76.619 35.792 172.912 1.00 23.52 346 GLU D C 1
ATOM 12793 O O . GLU D 1 329 ? 76.203 36.416 173.897 1.00 23.88 346 GLU D O 1
ATOM 12799 N N . ASP D 1 330 ? 76.801 36.369 171.734 1.00 23.24 347 ASP D N 1
ATOM 12800 C CA . ASP D 1 330 ? 76.480 37.777 171.553 1.00 22.28 347 ASP D CA 1
ATOM 12801 C C . ASP D 1 330 ? 75.045 38.055 171.967 1.00 21.90 347 ASP D C 1
ATOM 12802 O O . ASP D 1 330 ? 74.777 38.980 172.735 1.00 22.38 347 ASP D O 1
ATOM 12807 N N . VAL D 1 331 ? 74.126 37.237 171.470 1.00 21.19 348 VAL D N 1
ATOM 12808 C CA . VAL D 1 331 ? 72.719 37.380 171.803 1.00 20.40 348 VAL D CA 1
ATOM 12809 C C . VAL D 1 331 ? 72.134 36.033 172.189 1.00 21.33 348 VAL D C 1
ATOM 12810 O O . VAL D 1 331 ? 71.411 35.925 173.179 1.00 22.29 348 VAL D O 1
ATOM 12814 N N . GLY D 1 332 ? 72.471 35.004 171.415 1.00 21.61 349 GLY D N 1
ATOM 12815 C CA . GLY D 1 332 ? 71.937 33.678 171.667 1.00 21.92 349 GLY D CA 1
ATOM 12816 C C . GLY D 1 332 ? 70.729 33.552 170.757 1.00 22.47 349 GLY D C 1
ATOM 12817 O O . GLY D 1 332 ? 69.582 33.475 171.212 1.00 22.73 349 GLY D O 1
ATOM 12818 N N . VAL D 1 333 ? 70.994 33.522 169.456 1.00 23.14 350 VAL D N 1
ATOM 12819 C CA . VAL D 1 333 ? 69.923 33.470 168.475 1.00 23.51 350 VAL D CA 1
ATOM 12820 C C . VAL D 1 333 ? 70.253 32.693 167.202 1.00 23.15 350 VAL D C 1
ATOM 12821 O O . VAL D 1 333 ? 71.417 32.511 166.849 1.00 22.39 350 VAL D O 1
ATOM 12825 N N . PHE D 1 334 ? 69.201 32.220 166.542 1.00 23.65 351 PHE D N 1
ATOM 12826 C CA . PHE D 1 334 ? 69.308 31.505 165.281 1.00 23.93 351 PHE D CA 1
ATOM 12827 C C . PHE D 1 334 ? 68.736 32.537 164.325 1.00 22.39 351 PHE D C 1
ATOM 12828 O O . PHE D 1 334 ? 67.736 33.189 164.627 1.00 21.76 351 PHE D O 1
ATOM 12836 N N . LEU D 1 335 ? 69.363 32.691 163.172 1.00 21.88 352 LEU D N 1
ATOM 12837 C CA . LEU D 1 335 ? 68.926 33.689 162.208 1.00 20.74 352 LEU D CA 1
ATOM 12838 C C . LEU D 1 335 ? 68.622 33.086 160.843 1.00 19.96 352 LEU D C 1
ATOM 12839 O O . LEU D 1 335 ? 69.337 32.208 160.372 1.00 20.36 352 LEU D O 1
ATOM 12844 N N . LEU D 1 336 ? 67.568 33.573 160.203 1.00 19.39 353 LEU D N 1
ATOM 12845 C CA . LEU D 1 336 ? 67.179 33.081 158.888 1.00 19.18 353 LEU D CA 1
ATOM 12846 C C . LEU D 1 336 ? 66.573 34.194 158.055 1.00 20.16 353 LEU D C 1
ATOM 12847 O O . LEU D 1 336 ? 65.994 35.138 158.591 1.00 18.07 353 LEU D O 1
ATOM 12852 N N . ASP D 1 337 ? 66.716 34.078 156.738 1.00 21.94 354 ASP D N 1
ATOM 12853 C CA . ASP D 1 337 ? 66.131 35.053 155.825 1.00 23.59 354 ASP D CA 1
ATOM 12854 C C . ASP D 1 337 ? 64.610 34.817 155.768 1.00 24.54 354 ASP D C 1
ATOM 12855 O O . ASP D 1 337 ? 64.144 33.704 155.999 1.00 25.40 354 ASP D O 1
ATOM 12860 N N . GLY D 1 338 ? 63.842 35.857 155.463 1.00 25.50 355 GLY D N 1
ATOM 12861 C CA . GLY D 1 338 ? 62.400 35.703 155.372 1.00 27.35 355 GLY D CA 1
ATOM 12862 C C . GLY D 1 338 ? 61.858 36.513 154.206 1.00 29.04 355 GLY D C 1
ATOM 12863 O O . GLY D 1 338 ? 60.725 37.002 154.244 1.00 29.39 355 GLY D O 1
ATOM 12864 N N . THR D 1 339 ? 62.670 36.632 153.156 1.00 29.90 356 THR D N 1
ATOM 12865 C CA . THR D 1 339 ? 62.323 37.422 151.975 1.00 31.21 356 THR D CA 1
ATOM 12866 C C . THR D 1 339 ? 61.647 36.638 150.858 1.00 31.46 356 THR D C 1
ATOM 12867 O O . THR D 1 339 ? 62.329 35.998 150.062 1.00 32.57 356 THR D O 1
ATOM 12871 N N . LYS D 1 340 ? 60.319 36.682 150.781 1.00 31.66 357 LYS D N 1
ATOM 12872 C CA . LYS D 1 340 ? 59.632 35.979 149.697 1.00 33.30 357 LYS D CA 1
ATOM 12873 C C . LYS D 1 340 ? 59.552 36.940 148.485 1.00 33.49 357 LYS D C 1
ATOM 12874 O O . LYS D 1 340 ? 59.307 38.139 148.654 1.00 33.03 357 LYS D O 1
ATOM 12880 N N . PRO D 1 341 ? 59.783 36.426 147.251 1.00 33.56 358 PRO D N 1
ATOM 12881 C CA . PRO D 1 341 ? 59.764 37.187 145.990 1.00 32.91 358 PRO D CA 1
ATOM 12882 C C . PRO D 1 341 ? 58.671 38.229 145.913 1.00 33.02 358 PRO D C 1
ATOM 12883 O O . PRO D 1 341 ? 58.816 39.262 145.265 1.00 32.34 358 PRO D O 1
ATOM 12887 N N . THR D 1 342 ? 57.567 37.935 146.580 1.00 33.97 359 THR D N 1
ATOM 12888 C CA . THR D 1 342 ? 56.422 38.818 146.608 1.00 34.82 359 THR D CA 1
ATOM 12889 C C . THR D 1 342 ? 56.677 40.081 147.441 1.00 35.44 359 THR D C 1
ATOM 12890 O O . THR D 1 342 ? 56.290 41.179 147.041 1.00 34.73 359 THR D O 1
ATOM 12894 N N . ASP D 1 343 ? 57.336 39.926 148.589 1.00 36.18 360 ASP D N 1
ATOM 12895 C CA . ASP D 1 343 ? 57.610 41.056 149.470 1.00 36.71 360 ASP D CA 1
ATOM 12896 C C . ASP D 1 343 ? 58.279 42.184 148.704 1.00 37.12 360 ASP D C 1
ATOM 12897 O O . ASP D 1 343 ? 59.001 41.939 147.737 1.00 37.81 360 ASP D O 1
ATOM 12902 N N . THR D 1 344 ? 58.039 43.418 149.141 1.00 37.40 361 THR D N 1
ATOM 12903 C CA . THR D 1 344 ? 58.634 44.593 148.504 1.00 37.38 361 THR D CA 1
ATOM 12904 C C . THR D 1 344 ? 60.008 44.899 149.095 1.00 36.83 361 THR D C 1
ATOM 12905 O O . THR D 1 344 ? 60.911 45.332 148.381 1.00 37.70 361 THR D O 1
ATOM 12909 N N . LEU D 1 345 ? 60.162 44.690 150.402 1.00 35.50 362 LEU D N 1
ATOM 12910 C CA . LEU D 1 345 ? 61.454 44.921 151.042 1.00 33.78 362 LEU D CA 1
ATOM 12911 C C . LEU D 1 345 ? 61.923 43.674 151.822 1.00 32.34 362 LEU D C 1
ATOM 12912 O O . LEU D 1 345 ? 61.117 42.945 152.413 1.00 31.51 362 LEU D O 1
ATOM 12917 N N . ALA D 1 346 ? 63.233 43.429 151.779 1.00 30.87 363 ALA D N 1
ATOM 12918 C CA . ALA D 1 346 ? 63.868 42.278 152.428 1.00 28.64 363 ALA D CA 1
ATOM 12919 C C . ALA D 1 346 ? 63.679 42.180 153.937 1.00 26.76 363 ALA D C 1
ATOM 12920 O O . ALA D 1 346 ? 63.576 43.176 154.645 1.00 26.85 363 ALA D O 1
ATOM 12922 N N . THR D 1 347 ? 63.654 40.955 154.431 1.00 25.08 364 THR D N 1
ATOM 12923 C CA . THR D 1 347 ? 63.456 40.746 155.848 1.00 23.13 364 THR D CA 1
ATOM 12924 C C . THR D 1 347 ? 64.314 39.612 156.430 1.00 21.96 364 THR D C 1
ATOM 12925 O O . THR D 1 347 ? 64.355 38.492 155.921 1.00 20.14 364 THR D O 1
ATOM 12929 N N . LEU D 1 348 ? 65.030 39.956 157.494 1.00 21.06 365 LEU D N 1
ATOM 12930 C CA . LEU D 1 348 ? 65.906 39.043 158.202 1.00 20.10 365 LEU D CA 1
ATOM 12931 C C . LEU D 1 348 ? 65.152 38.734 159.485 1.00 20.58 365 LEU D C 1
ATOM 12932 O O . LEU D 1 348 ? 64.503 39.613 160.058 1.00 20.75 365 LEU D O 1
ATOM 12937 N N . ILE D 1 349 ? 65.221 37.490 159.941 1.00 20.85 366 ILE D N 1
ATOM 12938 C CA . ILE D 1 349 ? 64.483 37.112 161.137 1.00 21.87 366 ILE D CA 1
ATOM 12939 C C . ILE D 1 349 ? 65.252 36.229 162.113 1.00 21.75 366 ILE D C 1
ATOM 12940 O O . ILE D 1 349 ? 65.959 35.304 161.716 1.00 23.52 366 ILE D O 1
ATOM 12945 N N . GLY D 1 350 ? 65.107 36.519 163.400 1.00 21.04 367 GLY D N 1
ATOM 12946 C CA . GLY D 1 350 ? 65.809 35.736 164.395 1.00 19.25 367 GLY D CA 1
ATOM 12947 C C . GLY D 1 350 ? 64.927 35.195 165.500 1.00 18.00 367 GLY D C 1
ATOM 12948 O O . GLY D 1 350 ? 63.815 35.692 165.749 1.00 16.97 367 GLY D O 1
ATOM 12949 N N . PHE D 1 351 ? 65.438 34.166 166.169 1.00 17.62 368 PHE D N 1
ATOM 12950 C CA . PHE D 1 351 ? 64.726 33.537 167.273 1.00 16.94 368 PHE D CA 1
ATOM 12951 C C . PHE D 1 351 ? 65.565 33.438 168.533 1.00 16.07 368 PHE D C 1
ATOM 12952 O O . PHE D 1 351 ? 66.650 32.844 168.525 1.00 14.65 368 PHE D O 1
ATOM 12960 N N . ILE D 1 352 ? 65.049 34.041 169.605 1.00 15.78 369 ILE D N 1
ATOM 12961 C CA . ILE D 1 352 ? 65.688 34.017 170.917 1.00 16.13 369 ILE D CA 1
ATOM 12962 C C . ILE D 1 352 ? 64.759 33.250 171.842 1.00 16.22 369 ILE D C 1
ATOM 12963 O O . ILE D 1 352 ? 63.587 33.616 171.996 1.00 15.93 369 ILE D O 1
ATOM 12968 N N . GLY D 1 353 ? 65.276 32.186 172.449 1.00 16.31 370 GLY D N 1
ATOM 12969 C CA . GLY D 1 353 ? 64.455 31.400 173.349 1.00 15.50 370 GLY D CA 1
ATOM 12970 C C . GLY D 1 353 ? 65.190 30.931 174.587 1.00 15.21 370 GLY D C 1
ATOM 12971 O O . GLY D 1 353 ? 66.394 31.150 174.737 1.00 15.60 370 GLY D O 1
ATOM 12972 N N . GLY D 1 354 ? 64.452 30.279 175.476 1.00 15.62 371 GLY D N 1
ATOM 12973 C CA . GLY D 1 354 ? 65.026 29.762 176.706 1.00 15.27 371 GLY D CA 1
ATOM 12974 C C . GLY D 1 354 ? 65.731 30.784 177.574 1.00 13.92 371 GLY D C 1
ATOM 12975 O O . GLY D 1 354 ? 65.226 31.880 177.812 1.00 12.61 371 GLY D O 1
ATOM 12976 N N . SER D 1 355 ? 66.906 30.400 178.053 1.00 13.72 372 SER D N 1
ATOM 12977 C CA . SER D 1 355 ? 67.726 31.255 178.891 1.00 14.86 372 SER D CA 1
ATOM 12978 C C . SER D 1 355 ? 68.131 32.527 178.159 1.00 14.76 372 SER D C 1
ATOM 12979 O O . SER D 1 355 ? 68.453 33.534 178.781 1.00 15.65 372 SER D O 1
ATOM 12982 N N . ASN D 1 356 ? 68.124 32.473 176.833 1.00 15.32 373 ASN D N 1
ATOM 12983 C CA . ASN D 1 356 ? 68.463 33.631 176.021 1.00 15.47 373 ASN D CA 1
ATOM 12984 C C . ASN D 1 356 ? 67.311 34.619 176.089 1.00 15.37 373 ASN D C 1
ATOM 12985 O O . ASN D 1 356 ? 67.526 35.826 176.159 1.00 15.69 373 ASN D O 1
ATOM 12990 N N . TYR D 1 357 ? 66.084 34.108 176.053 1.00 15.73 374 TYR D N 1
ATOM 12991 C CA . TYR D 1 357 ? 64.919 34.980 176.161 1.00 16.33 374 TYR D CA 1
ATOM 12992 C C . TYR D 1 357 ? 65.080 35.644 177.519 1.00 16.00 374 TYR D C 1
ATOM 12993 O O . TYR D 1 357 ? 64.981 36.864 177.654 1.00 16.40 374 TYR D O 1
ATOM 13002 N N . ASP D 1 358 ? 65.338 34.806 178.519 1.00 14.86 375 ASP D N 1
ATOM 13003 C CA . ASP D 1 358 ? 65.542 35.235 179.889 1.00 14.04 375 ASP D CA 1
ATOM 13004 C C . ASP D 1 358 ? 66.466 36.434 180.006 1.00 13.17 375 ASP D C 1
ATOM 13005 O O . ASP D 1 358 ? 66.074 37.469 180.545 1.00 13.08 375 ASP D O 1
ATOM 13010 N N . ARG D 1 359 ? 67.688 36.301 179.502 1.00 12.61 376 ARG D N 1
ATOM 13011 C CA . ARG D 1 359 ? 68.643 37.396 179.599 1.00 14.62 376 ARG D CA 1
ATOM 13012 C C . ARG D 1 359 ? 68.148 38.660 178.918 1.00 15.01 376 ARG D C 1
ATOM 13013 O O . ARG D 1 359 ? 68.302 39.756 179.450 1.00 15.49 376 ARG D O 1
ATOM 13021 N N . TRP D 1 360 ? 67.548 38.514 177.746 1.00 15.03 377 TRP D N 1
ATOM 13022 C CA . TRP D 1 360 ? 67.079 39.679 177.020 1.00 16.79 377 TRP D CA 1
ATOM 13023 C C . TRP D 1 360 ? 65.772 40.294 177.515 1.00 17.69 377 TRP D C 1
ATOM 13024 O O . TRP D 1 360 ? 65.583 41.511 177.446 1.00 17.54 377 TRP D O 1
ATOM 13035 N N . ALA D 1 361 ? 64.866 39.470 178.017 1.00 19.16 378 ALA D N 1
ATOM 13036 C CA . ALA D 1 361 ? 63.615 40.010 178.520 1.00 20.42 378 ALA D CA 1
ATOM 13037 C C . ALA D 1 361 ? 63.974 40.886 179.730 1.00 20.91 378 ALA D C 1
ATOM 13038 O O . ALA D 1 361 ? 63.201 41.748 180.154 1.00 21.44 378 ALA D O 1
ATOM 13040 N N . ALA D 1 362 ? 65.170 40.668 180.266 1.00 21.00 379 ALA D N 1
ATOM 13041 C CA . ALA D 1 362 ? 65.637 41.425 181.415 1.00 20.77 379 ALA D CA 1
ATOM 13042 C C . ALA D 1 362 ? 65.962 42.873 181.053 1.00 20.77 379 ALA D C 1
ATOM 13043 O O . ALA D 1 362 ? 65.965 43.744 181.922 1.00 21.83 379 ALA D O 1
ATOM 13045 N N . HIS D 1 363 ? 66.247 43.128 179.779 1.00 19.92 380 HIS D N 1
ATOM 13046 C CA . HIS D 1 363 ? 66.558 44.481 179.349 1.00 20.36 380 HIS D CA 1
ATOM 13047 C C . HIS D 1 363 ? 65.309 45.178 178.852 1.00 20.92 380 HIS D C 1
ATOM 13048 O O . HIS D 1 363 ? 64.212 44.619 178.899 1.00 21.53 380 HIS D O 1
ATOM 13055 N N . THR D 1 364 ? 65.484 46.407 178.372 1.00 20.65 381 THR D N 1
ATOM 13056 C CA . THR D 1 364 ? 64.371 47.188 177.855 1.00 18.74 381 THR D CA 1
ATOM 13057 C C . THR D 1 364 ? 64.156 46.773 176.413 1.00 19.31 381 THR D C 1
ATOM 13058 O O . THR D 1 364 ? 65.037 46.165 175.788 1.00 20.55 381 THR D O 1
ATOM 13062 N N . PRO D 1 365 ? 62.977 47.090 175.865 1.00 18.10 382 PRO D N 1
ATOM 13063 C CA . PRO D 1 365 ? 62.638 46.755 174.484 1.00 17.69 382 PRO D CA 1
ATOM 13064 C C . PRO D 1 365 ? 63.644 47.310 173.479 1.00 18.09 382 PRO D C 1
ATOM 13065 O O . PRO D 1 365 ? 64.068 46.602 172.561 1.00 18.20 382 PRO D O 1
ATOM 13069 N N . GLN D 1 366 ? 64.027 48.572 173.657 1.00 18.62 383 GLN D N 1
ATOM 13070 C CA . GLN D 1 366 ? 64.988 49.201 172.757 1.00 20.16 383 GLN D CA 1
ATOM 13071 C C . GLN D 1 366 ? 66.378 48.618 172.952 1.00 19.52 383 GLN D C 1
ATOM 13072 O O . GLN D 1 366 ? 67.143 48.480 171.998 1.00 19.48 383 GLN D O 1
ATOM 13078 N N . GLU D 1 367 ? 66.711 48.282 174.189 1.00 19.31 384 GLU D N 1
ATOM 13079 C CA . GLU D 1 367 ? 68.015 47.696 174.452 1.00 19.71 384 GLU D CA 1
ATOM 13080 C C . GLU D 1 367 ? 68.152 46.434 173.609 1.00 19.20 384 GLU D C 1
ATOM 13081 O O . GLU D 1 367 ? 69.206 46.180 173.018 1.00 18.10 384 GLU D O 1
ATOM 13087 N N . ARG D 1 368 ? 67.061 45.671 173.540 1.00 18.90 385 ARG D N 1
ATOM 13088 C CA . ARG D 1 368 ? 67.028 44.433 172.772 1.00 18.69 385 ARG D CA 1
ATOM 13089 C C . ARG D 1 368 ? 67.195 44.694 171.289 1.00 18.26 385 ARG D C 1
ATOM 13090 O O . ARG D 1 368 ? 67.992 44.048 170.620 1.00 18.40 385 ARG D O 1
ATOM 13098 N N . GLU D 1 369 ? 66.439 45.654 170.778 1.00 18.41 386 GLU D N 1
ATOM 13099 C CA . GLU D 1 369 ? 66.497 45.970 169.369 1.00 18.65 386 GLU D CA 1
ATOM 13100 C C . GLU D 1 369 ? 67.895 46.323 168.913 1.00 18.82 386 GLU D C 1
ATOM 13101 O O . GLU D 1 369 ? 68.316 45.894 167.845 1.00 19.17 386 GLU D O 1
ATOM 13107 N N . ARG D 1 370 ? 68.623 47.100 169.707 1.00 19.71 387 ARG D N 1
ATOM 13108 C CA . ARG D 1 370 ? 69.970 47.482 169.294 1.00 22.20 387 ARG D CA 1
ATOM 13109 C C . ARG D 1 370 ? 70.911 46.297 169.360 1.00 21.49 387 ARG D C 1
ATOM 13110 O O . ARG D 1 370 ? 71.781 46.116 168.508 1.00 20.04 387 ARG D O 1
ATOM 13118 N N . ALA D 1 371 ? 70.733 45.494 170.395 1.00 21.60 388 ALA D N 1
ATOM 13119 C CA . ALA D 1 371 ? 71.551 44.317 170.569 1.00 21.87 388 ALA D CA 1
ATOM 13120 C C . ALA D 1 371 ? 71.405 43.480 169.308 1.00 21.30 388 ALA D C 1
ATOM 13121 O O . ALA D 1 371 ? 72.385 42.939 168.785 1.00 22.82 388 ALA D O 1
ATOM 13123 N N . PHE D 1 372 ? 70.173 43.399 168.817 1.00 19.84 389 PHE D N 1
ATOM 13124 C CA . PHE D 1 372 ? 69.866 42.629 167.623 1.00 18.80 389 PHE D CA 1
ATOM 13125 C C . PHE D 1 372 ? 70.522 43.265 166.419 1.00 17.55 389 PHE D C 1
ATOM 13126 O O . PHE D 1 372 ? 71.318 42.629 165.729 1.00 16.66 389 PHE D O 1
ATOM 13134 N N . LEU D 1 373 ? 70.195 44.528 166.180 1.00 16.83 390 LEU D N 1
ATOM 13135 C CA . LEU D 1 373 ? 70.757 45.251 165.052 1.00 17.03 390 LEU D CA 1
ATOM 13136 C C . LEU D 1 373 ? 72.283 45.292 165.083 1.00 17.64 390 LEU D C 1
ATOM 13137 O O . LEU D 1 373 ? 72.939 45.256 164.035 1.00 16.63 390 LEU D O 1
ATOM 13142 N N . ASP D 1 374 ? 72.853 45.356 166.282 1.00 18.06 391 ASP D N 1
ATOM 13143 C CA . ASP D 1 374 ? 74.302 45.369 166.394 1.00 19.38 391 ASP D CA 1
ATOM 13144 C C . ASP D 1 374 ? 74.865 44.052 165.888 1.00 19.53 391 ASP D C 1
ATOM 13145 O O . ASP D 1 374 ? 75.879 44.033 165.172 1.00 19.83 391 ASP D O 1
ATOM 13150 N N . LEU D 1 375 ? 74.207 42.957 166.269 1.00 18.89 392 LEU D N 1
ATOM 13151 C CA . LEU D 1 375 ? 74.623 41.625 165.850 1.00 17.54 392 LEU D CA 1
ATOM 13152 C C . LEU D 1 375 ? 74.561 41.570 164.330 1.00 18.28 392 LEU D C 1
ATOM 13153 O O . LEU D 1 375 ? 75.525 41.172 163.664 1.00 18.67 392 LEU D O 1
ATOM 13158 N N . LEU D 1 376 ? 73.416 41.976 163.790 1.00 17.58 393 LEU D N 1
ATOM 13159 C CA . LEU D 1 376 ? 73.207 42.001 162.348 1.00 15.73 393 LEU D CA 1
ATOM 13160 C C . LEU D 1 376 ? 74.333 42.795 161.675 1.00 14.67 393 LEU D C 1
ATOM 13161 O O . LEU D 1 376 ? 74.920 42.367 160.678 1.00 12.63 393 LEU D O 1
ATOM 13166 N N . VAL D 1 377 ? 74.647 43.949 162.241 1.00 14.03 394 VAL D N 1
ATOM 13167 C CA . VAL D 1 377 ? 75.689 44.770 161.672 1.00 14.90 394 VAL D CA 1
ATOM 13168 C C . VAL D 1 377 ? 77.033 44.073 161.620 1.00 15.12 394 VAL D C 1
ATOM 13169 O O . VAL D 1 377 ? 77.723 44.127 160.601 1.00 14.71 394 VAL D O 1
ATOM 13173 N N . LYS D 1 378 ? 77.411 43.417 162.713 1.00 15.67 395 LYS D N 1
ATOM 13174 C CA . LYS D 1 378 ? 78.704 42.744 162.750 1.00 16.34 395 LYS D CA 1
ATOM 13175 C C . LYS D 1 378 ? 78.724 41.479 161.918 1.00 16.62 395 LYS D C 1
ATOM 13176 O O . LYS D 1 378 ? 79.784 40.888 161.714 1.00 16.06 395 LYS D O 1
ATOM 13182 N N . ALA D 1 379 ? 77.556 41.071 161.436 1.00 17.53 396 ALA D N 1
ATOM 13183 C CA . ALA D 1 379 ? 77.453 39.861 160.640 1.00 17.89 396 ALA D CA 1
ATOM 13184 C C . ALA D 1 379 ? 77.260 40.119 159.162 1.00 19.30 396 ALA D C 1
ATOM 13185 O O . ALA D 1 379 ? 77.816 39.401 158.346 1.00 20.20 396 ALA D O 1
ATOM 13187 N N . PHE D 1 380 ? 76.479 41.136 158.805 1.00 21.17 397 PHE D N 1
ATOM 13188 C CA . PHE D 1 380 ? 76.227 41.411 157.390 1.00 22.50 397 PHE D CA 1
ATOM 13189 C C . PHE D 1 380 ? 76.531 42.827 156.919 1.00 23.78 397 PHE D C 1
ATOM 13190 O O . PHE D 1 380 ? 76.127 43.222 155.825 1.00 25.50 397 PHE D O 1
ATOM 13198 N N . GLY D 1 381 ? 77.241 43.595 157.734 1.00 24.34 398 GLY D N 1
ATOM 13199 C CA . GLY D 1 381 ? 77.581 44.941 157.323 1.00 24.79 398 GLY D CA 1
ATOM 13200 C C . GLY D 1 381 ? 76.811 46.043 158.020 1.00 25.46 398 GLY D C 1
ATOM 13201 O O . GLY D 1 381 ? 75.877 45.784 158.782 1.00 24.90 398 GLY D O 1
ATOM 13202 N N . PRO D 1 382 ? 77.186 47.306 157.754 1.00 25.77 399 PRO D N 1
ATOM 13203 C CA . PRO D 1 382 ? 76.577 48.506 158.326 1.00 25.61 399 PRO D CA 1
ATOM 13204 C C . PRO D 1 382 ? 75.198 48.834 157.773 1.00 26.46 399 PRO D C 1
ATOM 13205 O O . PRO D 1 382 ? 74.491 49.675 158.319 1.00 27.15 399 PRO D O 1
ATOM 13209 N N . GLN D 1 383 ? 74.812 48.171 156.693 1.00 27.68 400 GLN D N 1
ATOM 13210 C CA . GLN D 1 383 ? 73.508 48.432 156.105 1.00 28.97 400 GLN D CA 1
ATOM 13211 C C . GLN D 1 383 ? 72.401 47.929 157.025 1.00 28.75 400 GLN D C 1
ATOM 13212 O O . GLN D 1 383 ? 71.233 48.264 156.847 1.00 28.88 400 GLN D O 1
ATOM 13218 N N . ALA D 1 384 ? 72.777 47.124 158.010 1.00 28.51 401 ALA D N 1
ATOM 13219 C CA . ALA D 1 384 ? 71.817 46.558 158.952 1.00 28.36 401 ALA D CA 1
ATOM 13220 C C . ALA D 1 384 ? 71.506 47.516 160.096 1.00 27.94 401 ALA D C 1
ATOM 13221 O O . ALA D 1 384 ? 70.488 47.384 160.781 1.00 27.04 401 ALA D O 1
ATOM 13223 N N . ALA D 1 385 ? 72.390 48.484 160.286 1.00 28.20 402 ALA D N 1
ATOM 13224 C CA . ALA D 1 385 ? 72.252 49.446 161.365 1.00 28.84 402 ALA D CA 1
ATOM 13225 C C . ALA D 1 385 ? 70.944 50.217 161.377 1.00 29.44 402 ALA D C 1
ATOM 13226 O O . ALA D 1 385 ? 70.391 50.498 162.444 1.00 29.24 402 ALA D O 1
ATOM 13228 N N . ASP D 1 386 ? 70.432 50.553 160.201 1.00 30.49 403 ASP D N 1
ATOM 13229 C CA . ASP D 1 386 ? 69.197 51.318 160.141 1.00 32.90 403 ASP D CA 1
ATOM 13230 C C . ASP D 1 386 ? 68.085 50.662 159.313 1.00 32.10 403 ASP D C 1
ATOM 13231 O O . ASP D 1 386 ? 67.925 50.951 158.129 1.00 32.75 403 ASP D O 1
ATOM 13236 N N . PRO D 1 387 ? 67.288 49.776 159.936 1.00 31.30 404 PRO D N 1
ATOM 13237 C CA . PRO D 1 387 ? 66.195 49.087 159.235 1.00 30.62 404 PRO D CA 1
ATOM 13238 C C . PRO D 1 387 ? 64.978 49.955 158.939 1.00 30.33 404 PRO D C 1
ATOM 13239 O O . PRO D 1 387 ? 64.795 51.004 159.549 1.00 31.61 404 PRO D O 1
ATOM 13243 N N . SER D 1 388 ? 64.151 49.510 157.997 1.00 29.72 405 SER D N 1
ATOM 13244 C CA . SER D 1 388 ? 62.948 50.242 157.610 1.00 28.20 405 SER D CA 1
ATOM 13245 C C . SER D 1 388 ? 61.810 49.871 158.535 1.00 28.00 405 SER D C 1
ATOM 13246 O O . SER D 1 388 ? 60.899 50.661 158.771 1.00 28.56 405 SER D O 1
ATOM 13249 N N . TYR D 1 389 ? 61.864 48.651 159.054 1.00 27.66 406 TYR D N 1
ATOM 13250 C CA . TYR D 1 389 ? 60.840 48.160 159.962 1.00 26.62 406 TYR D CA 1
ATOM 13251 C C . TYR D 1 389 ? 61.477 47.174 160.917 1.00 26.15 406 TYR D C 1
ATOM 13252 O O . TYR D 1 389 ? 62.383 46.429 160.544 1.00 27.35 406 TYR D O 1
ATOM 13261 N N . PHE D 1 390 ? 61.012 47.185 162.157 1.00 25.15 407 PHE D N 1
ATOM 13262 C CA . PHE D 1 390 ? 61.516 46.265 163.161 1.00 25.46 407 PHE D CA 1
ATOM 13263 C C . PHE D 1 390 ? 60.383 45.926 164.111 1.00 26.04 407 PHE D C 1
ATOM 13264 O O . PHE D 1 390 ? 59.680 46.804 164.598 1.00 26.79 407 PHE D O 1
ATOM 13272 N N . HIS D 1 391 ? 60.212 44.643 164.377 1.00 26.47 408 HIS D N 1
ATOM 13273 C CA . HIS D 1 391 ? 59.152 44.207 165.256 1.00 26.08 408 HIS D CA 1
ATOM 13274 C C . HIS D 1 391 ? 59.625 42.981 166.009 1.00 25.96 408 HIS D C 1
ATOM 13275 O O . HIS D 1 391 ? 60.382 42.159 165.474 1.00 26.48 408 HIS D O 1
ATOM 13282 N N . GLU D 1 392 ? 59.208 42.884 167.265 1.00 24.87 409 GLU D N 1
ATOM 13283 C CA . GLU D 1 392 ? 59.538 41.736 168.089 1.00 23.65 409 GLU D CA 1
ATOM 13284 C C . GLU D 1 392 ? 58.221 41.313 168.691 1.00 21.69 409 GLU D C 1
ATOM 13285 O O . GLU D 1 392 ? 57.361 42.140 168.976 1.00 21.07 409 GLU D O 1
ATOM 13291 N N . THR D 1 393 ? 58.049 40.016 168.854 1.00 21.20 410 THR D N 1
ATOM 13292 C CA . THR D 1 393 ? 56.842 39.510 169.465 1.00 20.06 410 THR D CA 1
ATOM 13293 C C . THR D 1 393 ? 57.264 38.502 170.539 1.00 20.14 410 THR D C 1
ATOM 13294 O O . THR D 1 393 ? 57.926 37.490 170.257 1.00 20.37 410 THR D O 1
ATOM 13298 N N . ASP D 1 394 ? 56.933 38.837 171.783 1.00 18.42 411 ASP D N 1
ATOM 13299 C CA . ASP D 1 394 ? 57.254 38.009 172.930 1.00 17.48 411 ASP D CA 1
ATOM 13300 C C . ASP D 1 394 ? 56.154 36.974 173.042 1.00 17.58 411 ASP D C 1
ATOM 13301 O O . ASP D 1 394 ? 54.981 37.315 173.000 1.00 17.84 411 ASP D O 1
ATOM 13306 N N . TRP D 1 395 ? 56.520 35.710 173.184 1.00 17.70 412 TRP D N 1
ATOM 13307 C CA . TRP D 1 395 ? 55.507 34.676 173.266 1.00 19.04 412 TRP D CA 1
ATOM 13308 C C . TRP D 1 395 ? 55.356 34.097 174.645 1.00 21.15 412 TRP D C 1
ATOM 13309 O O . TRP D 1 395 ? 54.343 33.466 174.948 1.00 22.07 412 TRP D O 1
ATOM 13320 N N . THR D 1 396 ? 56.360 34.304 175.490 1.00 23.13 413 THR D N 1
ATOM 13321 C CA . THR D 1 396 ? 56.320 33.735 176.831 1.00 24.97 413 THR D CA 1
ATOM 13322 C C . THR D 1 396 ? 55.300 34.400 177.748 1.00 26.62 413 THR D C 1
ATOM 13323 O O . THR D 1 396 ? 54.989 33.900 178.834 1.00 28.01 413 THR D O 1
ATOM 13327 N N . GLN D 1 397 ? 54.756 35.513 177.289 1.00 28.22 414 GLN D N 1
ATOM 13328 C CA . GLN D 1 397 ? 53.776 36.236 178.071 1.00 31.34 414 GLN D CA 1
ATOM 13329 C C . GLN D 1 397 ? 52.460 36.365 177.284 1.00 30.15 414 GLN D C 1
ATOM 13330 O O . GLN D 1 397 ? 51.583 37.161 177.633 1.00 29.57 414 GLN D O 1
ATOM 13336 N N . GLN D 1 398 ? 52.349 35.603 176.198 1.00 29.50 415 GLN D N 1
ATOM 13337 C CA . GLN D 1 398 ? 51.143 35.618 175.368 1.00 27.64 415 GLN D CA 1
ATOM 13338 C C . GLN D 1 398 ? 50.035 34.975 176.173 1.00 26.73 415 GLN D C 1
ATOM 13339 O O . GLN D 1 398 ? 50.192 33.871 176.684 1.00 26.69 415 GLN D O 1
ATOM 13345 N N . GLU D 1 399 ? 48.916 35.672 176.291 1.00 26.26 416 GLU D N 1
ATOM 13346 C CA . GLU D 1 399 ? 47.788 35.177 177.065 1.00 26.53 416 GLU D CA 1
ATOM 13347 C C . GLU D 1 399 ? 47.404 33.716 176.895 1.00 25.96 416 GLU D C 1
ATOM 13348 O O . GLU D 1 399 ? 47.282 32.978 177.876 1.00 26.04 416 GLU D O 1
ATOM 13354 N N . TRP D 1 400 ? 47.202 33.293 175.653 1.00 24.58 417 TRP D N 1
ATOM 13355 C CA . TRP D 1 400 ? 46.760 31.933 175.425 1.00 23.18 417 TRP D CA 1
ATOM 13356 C C . TRP D 1 400 ? 47.830 30.908 175.098 1.00 23.18 417 TRP D C 1
ATOM 13357 O O . TRP D 1 400 ? 47.719 29.751 175.510 1.00 22.29 417 TRP D O 1
ATOM 13368 N N . ALA D 1 401 ? 48.856 31.317 174.358 1.00 23.60 418 ALA D N 1
ATOM 13369 C CA . ALA D 1 401 ? 49.946 30.399 174.029 1.00 23.95 418 ALA D CA 1
ATOM 13370 C C . ALA D 1 401 ? 50.679 30.133 175.334 1.00 24.46 418 ALA D C 1
ATOM 13371 O O . ALA D 1 401 ? 51.099 29.011 175.614 1.00 25.84 418 ALA D O 1
ATOM 13373 N N . LYS D 1 402 ? 50.817 31.187 176.130 1.00 24.23 419 LYS D N 1
ATOM 13374 C CA . LYS D 1 402 ? 51.480 31.100 177.414 1.00 24.20 419 LYS D CA 1
ATOM 13375 C C . LYS D 1 402 ? 52.928 30.657 177.263 1.00 24.63 419 LYS D C 1
ATOM 13376 O O . LYS D 1 402 ? 53.605 30.365 178.258 1.00 26.42 419 LYS D O 1
ATOM 13382 N N . GLY D 1 403 ? 53.432 30.614 176.035 1.00 23.43 420 GLY D N 1
ATOM 13383 C CA . GLY D 1 403 ? 54.802 30.173 175.915 1.00 23.92 420 GLY D CA 1
ATOM 13384 C C . GLY D 1 403 ? 55.515 30.175 174.586 1.00 24.50 420 GLY D C 1
ATOM 13385 O O . GLY D 1 403 ? 54.938 30.498 173.534 1.00 22.81 420 GLY D O 1
ATOM 13386 N N . GLY D 1 404 ? 56.796 29.783 174.701 1.00 25.66 421 GLY D N 1
ATOM 13387 C CA . GLY D 1 404 ? 57.776 29.687 173.624 1.00 24.54 421 GLY D CA 1
ATOM 13388 C C . GLY D 1 404 ? 57.292 29.114 172.317 1.00 24.00 421 GLY D C 1
ATOM 13389 O O . GLY D 1 404 ? 56.145 29.357 171.941 1.00 26.18 421 GLY D O 1
ATOM 13390 N N . PRO D 1 405 ? 58.133 28.363 171.587 1.00 21.71 422 PRO D N 1
ATOM 13391 C CA . PRO D 1 405 ? 57.637 27.820 170.317 1.00 20.47 422 PRO D CA 1
ATOM 13392 C C . PRO D 1 405 ? 56.887 26.505 170.480 1.00 19.73 422 PRO D C 1
ATOM 13393 O O . PRO D 1 405 ? 55.917 26.231 169.776 1.00 19.60 422 PRO D O 1
ATOM 13397 N N . VAL D 1 406 ? 57.313 25.708 171.445 1.00 18.87 423 VAL D N 1
ATOM 13398 C CA . VAL D 1 406 ? 56.698 24.413 171.648 1.00 19.30 423 VAL D CA 1
ATOM 13399 C C . VAL D 1 406 ? 56.687 24.052 173.126 1.00 19.83 423 VAL D C 1
ATOM 13400 O O . VAL D 1 406 ? 57.207 24.800 173.961 1.00 20.32 423 VAL D O 1
ATOM 13404 N N . THR D 1 407 ? 56.080 22.913 173.443 1.00 17.96 424 THR D N 1
ATOM 13405 C CA . THR D 1 407 ? 56.045 22.424 174.811 1.00 16.71 424 THR D CA 1
ATOM 13406 C C . THR D 1 407 ? 57.362 21.656 175.022 1.00 17.11 424 THR D C 1
ATOM 13407 O O . THR D 1 407 ? 58.000 21.221 174.056 1.00 16.65 424 THR D O 1
ATOM 13411 N N . TYR D 1 408 ? 57.792 21.515 176.272 1.00 16.63 425 TYR D N 1
ATOM 13412 C CA . TYR D 1 408 ? 59.007 20.766 176.566 1.00 15.89 425 TYR D CA 1
ATOM 13413 C C . TYR D 1 408 ? 58.814 20.108 177.920 1.00 16.02 425 TYR D C 1
ATOM 13414 O O . TYR D 1 408 ? 57.807 20.348 178.587 1.00 17.66 425 TYR D O 1
ATOM 13423 N N . MET D 1 409 ? 59.762 19.276 178.329 1.00 15.13 426 MET D N 1
ATOM 13424 C CA . MET D 1 409 ? 59.619 18.587 179.597 1.00 14.99 426 MET D CA 1
ATOM 13425 C C . MET D 1 409 ? 60.868 18.437 180.444 1.00 15.06 426 MET D C 1
ATOM 13426 O O . MET D 1 409 ? 61.976 18.231 179.942 1.00 15.29 426 MET D O 1
ATOM 13431 N N . PRO D 1 410 ? 60.691 18.526 181.761 1.00 14.42 427 PRO D N 1
ATOM 13432 C CA . PRO D 1 410 ? 61.779 18.399 182.727 1.00 16.18 427 PRO D CA 1
ATOM 13433 C C . PRO D 1 410 ? 61.926 16.919 183.053 1.00 17.46 427 PRO D C 1
ATOM 13434 O O . PRO D 1 410 ? 61.065 16.107 182.693 1.00 19.47 427 PRO D O 1
ATOM 13438 N N . PRO D 1 411 ? 63.018 16.542 183.729 1.00 16.70 428 PRO D N 1
ATOM 13439 C CA . PRO D 1 411 ? 63.183 15.126 184.065 1.00 17.40 428 PRO D CA 1
ATOM 13440 C C . PRO D 1 411 ? 62.010 14.620 184.905 1.00 18.11 428 PRO D C 1
ATOM 13441 O O . PRO D 1 411 ? 61.472 15.344 185.745 1.00 17.00 428 PRO D O 1
ATOM 13445 N N . GLY D 1 412 ? 61.592 13.387 184.641 1.00 20.26 429 GLY D N 1
ATOM 13446 C CA . GLY D 1 412 ? 60.515 12.789 185.409 1.00 21.26 429 GLY D CA 1
ATOM 13447 C C . GLY D 1 412 ? 59.105 12.717 184.853 1.00 21.71 429 GLY D C 1
ATOM 13448 O O . GLY D 1 412 ? 58.255 12.069 185.481 1.00 22.89 429 GLY D O 1
ATOM 13449 N N . VAL D 1 413 ? 58.815 13.356 183.718 1.00 20.98 430 VAL D N 1
ATOM 13450 C CA . VAL D 1 413 ? 57.444 13.275 183.215 1.00 20.80 430 VAL D CA 1
ATOM 13451 C C . VAL D 1 413 ? 57.254 12.443 181.949 1.00 21.34 430 VAL D C 1
ATOM 13452 O O . VAL D 1 413 ? 56.406 11.550 181.936 1.00 22.30 430 VAL D O 1
ATOM 13456 N N . LEU D 1 414 ? 58.028 12.700 180.896 1.00 21.19 431 LEU D N 1
ATOM 13457 C CA . LEU D 1 414 ? 57.838 11.936 179.663 1.00 19.45 431 LEU D CA 1
ATOM 13458 C C . LEU D 1 414 ? 57.836 10.430 179.916 1.00 18.18 431 LEU D C 1
ATOM 13459 O O . LEU D 1 414 ? 56.966 9.710 179.440 1.00 16.55 431 LEU D O 1
ATOM 13464 N N . ALA D 1 415 ? 58.806 9.969 180.690 1.00 17.78 432 ALA D N 1
ATOM 13465 C CA . ALA D 1 415 ? 58.937 8.555 180.998 1.00 18.12 432 ALA D CA 1
ATOM 13466 C C . ALA D 1 415 ? 57.766 7.936 181.750 1.00 18.88 432 ALA D C 1
ATOM 13467 O O . ALA D 1 415 ? 57.507 6.740 181.603 1.00 17.88 432 ALA D O 1
ATOM 13469 N N . ASN D 1 416 ? 57.060 8.745 182.546 1.00 20.65 433 ASN D N 1
ATOM 13470 C CA . ASN D 1 416 ? 55.938 8.256 183.358 1.00 21.58 433 ASN D CA 1
ATOM 13471 C C . ASN D 1 416 ? 54.517 8.673 182.989 1.00 21.06 433 ASN D C 1
ATOM 13472 O O . ASN D 1 416 ? 53.568 8.144 183.564 1.00 21.77 433 ASN D O 1
ATOM 13477 N N . PHE D 1 417 ? 54.355 9.608 182.052 1.00 20.30 434 PHE D N 1
ATOM 13478 C CA . PHE D 1 417 ? 53.022 10.067 181.653 1.00 18.18 434 PHE D CA 1
ATOM 13479 C C . PHE D 1 417 ? 52.919 10.351 180.153 1.00 18.17 434 PHE D C 1
ATOM 13480 O O . PHE D 1 417 ? 51.857 10.727 179.652 1.00 18.37 434 PHE D O 1
ATOM 13488 N N . GLY D 1 418 ? 54.027 10.173 179.440 1.00 17.93 435 GLY D N 1
ATOM 13489 C CA . GLY D 1 418 ? 54.045 10.431 178.010 1.00 16.74 435 GLY D CA 1
ATOM 13490 C C . GLY D 1 418 ? 52.839 9.867 177.293 1.00 15.74 435 GLY D C 1
ATOM 13491 O O . GLY D 1 418 ? 52.306 10.492 176.379 1.00 14.52 435 GLY D O 1
ATOM 13492 N N . ALA D 1 419 ? 52.417 8.680 177.718 1.00 16.12 436 ALA D N 1
ATOM 13493 C CA . ALA D 1 419 ? 51.268 8.007 177.130 1.00 16.13 436 ALA D CA 1
ATOM 13494 C C . ALA D 1 419 ? 50.040 8.918 177.137 1.00 16.49 436 ALA D C 1
ATOM 13495 O O . ALA D 1 419 ? 49.247 8.919 176.192 1.00 16.01 436 ALA D O 1
ATOM 13497 N N . ALA D 1 420 ? 49.899 9.697 178.207 1.00 16.69 437 ALA D N 1
ATOM 13498 C CA . ALA D 1 420 ? 48.779 10.621 178.362 1.00 16.95 437 ALA D CA 1
ATOM 13499 C C . ALA D 1 420 ? 48.804 11.749 177.315 1.00 16.45 437 ALA D C 1
ATOM 13500 O O . ALA D 1 420 ? 47.848 12.522 177.202 1.00 17.63 437 ALA D O 1
ATOM 13502 N N . LEU D 1 421 ? 49.892 11.848 176.557 1.00 14.50 438 LEU D N 1
ATOM 13503 C CA . LEU D 1 421 ? 50.006 12.864 175.520 1.00 13.86 438 LEU D CA 1
ATOM 13504 C C . LEU D 1 421 ? 49.060 12.548 174.369 1.00 16.12 438 LEU D C 1
ATOM 13505 O O . LEU D 1 421 ? 48.745 13.427 173.558 1.00 15.43 438 LEU D O 1
ATOM 13510 N N . ARG D 1 422 ? 48.604 11.294 174.309 1.00 17.81 439 ARG D N 1
ATOM 13511 C CA . ARG D 1 422 ? 47.750 10.850 173.209 1.00 18.72 439 ARG D CA 1
ATOM 13512 C C . ARG D 1 422 ? 46.403 10.198 173.547 1.00 19.29 439 ARG D C 1
ATOM 13513 O O . ARG D 1 422 ? 45.381 10.519 172.927 1.00 19.60 439 ARG D O 1
ATOM 13521 N N . ASP D 1 423 ? 46.398 9.279 174.507 1.00 19.69 440 ASP D N 1
ATOM 13522 C CA . ASP D 1 423 ? 45.176 8.576 174.893 1.00 20.20 440 ASP D CA 1
ATOM 13523 C C . ASP D 1 423 ? 44.012 9.497 175.211 1.00 20.69 440 ASP D C 1
ATOM 13524 O O . ASP D 1 423 ? 44.187 10.552 175.821 1.00 21.21 440 ASP D O 1
ATOM 13529 N N . PRO D 1 424 ? 42.797 9.099 174.814 1.00 21.09 441 PRO D N 1
ATOM 13530 C CA . PRO D 1 424 ? 41.621 9.921 175.083 1.00 21.22 441 PRO D CA 1
ATOM 13531 C C . PRO D 1 424 ? 41.093 9.608 176.486 1.00 21.39 441 PRO D C 1
ATOM 13532 O O . PRO D 1 424 ? 41.563 8.669 177.150 1.00 21.23 441 PRO D O 1
ATOM 13536 N N . VAL D 1 425 ? 40.137 10.413 176.936 1.00 20.82 442 VAL D N 1
ATOM 13537 C CA . VAL D 1 425 ? 39.511 10.224 178.236 1.00 20.26 442 VAL D CA 1
ATOM 13538 C C . VAL D 1 425 ? 38.019 10.298 177.946 1.00 20.86 442 VAL D C 1
ATOM 13539 O O . VAL D 1 425 ? 37.475 11.381 177.727 1.00 21.36 442 VAL D O 1
ATOM 13543 N N . GLY D 1 426 ? 37.361 9.146 177.919 1.00 21.13 443 GLY D N 1
ATOM 13544 C CA . GLY D 1 426 ? 35.942 9.142 177.626 1.00 22.47 443 GLY D CA 1
ATOM 13545 C C . GLY D 1 426 ? 35.741 9.719 176.239 1.00 23.14 443 GLY D C 1
ATOM 13546 O O . GLY D 1 426 ? 36.404 9.290 175.297 1.00 23.18 443 GLY D O 1
ATOM 13547 N N . LYS D 1 427 ? 34.848 10.694 176.101 1.00 23.77 444 LYS D N 1
ATOM 13548 C CA . LYS D 1 427 ? 34.616 11.294 174.797 1.00 23.33 444 LYS D CA 1
ATOM 13549 C C . LYS D 1 427 ? 35.541 12.464 174.522 1.00 21.75 444 LYS D C 1
ATOM 13550 O O . LYS D 1 427 ? 35.392 13.144 173.504 1.00 21.56 444 LYS D O 1
ATOM 13556 N N . VAL D 1 428 ? 36.484 12.726 175.420 1.00 19.99 445 VAL D N 1
ATOM 13557 C CA . VAL D 1 428 ? 37.397 13.832 175.169 1.00 20.29 445 VAL D CA 1
ATOM 13558 C C . VAL D 1 428 ? 38.610 13.293 174.416 1.00 20.07 445 VAL D C 1
ATOM 13559 O O . VAL D 1 428 ? 39.233 12.309 174.831 1.00 19.53 445 VAL D O 1
ATOM 13563 N N . HIS D 1 429 ? 38.918 13.927 173.288 1.00 18.97 446 HIS D N 1
ATOM 13564 C CA . HIS D 1 429 ? 40.042 13.511 172.463 1.00 18.77 446 HIS D CA 1
ATOM 13565 C C . HIS D 1 429 ? 41.123 14.584 172.412 1.00 17.45 446 HIS D C 1
ATOM 13566 O O . HIS D 1 429 ? 40.824 15.777 172.414 1.00 18.94 446 HIS D O 1
ATOM 13573 N N . PHE D 1 430 ? 42.384 14.175 172.364 1.00 14.71 447 PHE D N 1
ATOM 13574 C CA . PHE D 1 430 ? 43.447 15.161 172.333 1.00 13.25 447 PHE D CA 1
ATOM 13575 C C . PHE D 1 430 ? 44.134 15.393 171.002 1.00 13.16 447 PHE D C 1
ATOM 13576 O O . PHE D 1 430 ? 44.717 14.480 170.406 1.00 13.54 447 PHE D O 1
ATOM 13584 N N . ALA D 1 431 ? 44.063 16.633 170.535 1.00 13.23 448 ALA D N 1
ATOM 13585 C CA . ALA D 1 431 ? 44.712 17.007 169.289 1.00 13.79 448 ALA D CA 1
ATOM 13586 C C . ALA D 1 431 ? 45.834 17.984 169.651 1.00 14.03 448 ALA D C 1
ATOM 13587 O O . ALA D 1 431 ? 46.361 17.943 170.769 1.00 14.01 448 ALA D O 1
ATOM 13589 N N . GLY D 1 432 ? 46.195 18.867 168.724 1.00 13.33 449 GLY D N 1
ATOM 13590 C CA . GLY D 1 432 ? 47.263 19.806 169.005 1.00 12.74 449 GLY D CA 1
ATOM 13591 C C . GLY D 1 432 ? 48.584 19.129 168.725 1.00 12.76 449 GLY D C 1
ATOM 13592 O O . GLY D 1 432 ? 48.810 17.998 169.152 1.00 12.61 449 GLY D O 1
ATOM 13593 N N . THR D 1 433 ? 49.457 19.834 168.018 1.00 13.35 450 THR D N 1
ATOM 13594 C CA . THR D 1 433 ? 50.758 19.310 167.618 1.00 14.29 450 THR D CA 1
ATOM 13595 C C . THR D 1 433 ? 51.426 18.363 168.603 1.00 14.78 450 THR D C 1
ATOM 13596 O O . THR D 1 433 ? 52.006 17.356 168.195 1.00 14.09 450 THR D O 1
ATOM 13600 N N . GLU D 1 434 ? 51.338 18.665 169.893 1.00 16.37 451 GLU D N 1
ATOM 13601 C CA . GLU D 1 434 ? 51.975 17.809 170.886 1.00 18.21 451 GLU D CA 1
ATOM 13602 C C . GLU D 1 434 ? 51.426 16.380 170.954 1.00 18.31 451 GLU D C 1
ATOM 13603 O O . GLU D 1 434 ? 52.016 15.516 171.609 1.00 19.36 451 GLU D O 1
ATOM 13609 N N . ALA D 1 435 ? 50.316 16.123 170.268 1.00 18.50 452 ALA D N 1
ATOM 13610 C CA . ALA D 1 435 ? 49.702 14.793 170.275 1.00 18.05 452 ALA D CA 1
ATOM 13611 C C . ALA D 1 435 ? 50.112 13.946 169.071 1.00 18.44 452 ALA D C 1
ATOM 13612 O O . ALA D 1 435 ? 49.905 12.732 169.058 1.00 18.62 452 ALA D O 1
ATOM 13614 N N . SER D 1 436 ? 50.689 14.588 168.061 1.00 17.74 453 SER D N 1
ATOM 13615 C CA . SER D 1 436 ? 51.110 13.882 166.868 1.00 17.66 453 SER D CA 1
ATOM 13616 C C . SER D 1 436 ? 52.175 12.865 167.233 1.00 17.96 453 SER D C 1
ATOM 13617 O O . SER D 1 436 ? 52.856 13.010 168.251 1.00 18.80 453 SER D O 1
ATOM 13620 N N . PHE D 1 437 ? 52.300 11.820 166.420 1.00 17.80 454 PHE D N 1
ATOM 13621 C CA . PHE D 1 437 ? 53.304 10.794 166.669 1.00 18.06 454 PHE D CA 1
ATOM 13622 C C . PHE D 1 437 ? 54.642 11.370 166.262 1.00 19.09 454 PHE D C 1
ATOM 13623 O O . PHE D 1 437 ? 55.652 11.168 166.932 1.00 19.87 454 PHE D O 1
ATOM 13631 N N . GLN D 1 438 ? 54.627 12.095 165.150 1.00 19.71 455 GLN D N 1
ATOM 13632 C CA . GLN D 1 438 ? 55.830 12.704 164.611 1.00 19.44 455 GLN D CA 1
ATOM 13633 C C . GLN D 1 438 ? 55.611 14.190 164.351 1.00 18.36 455 GLN D C 1
ATOM 13634 O O . GLN D 1 438 ? 54.510 14.621 164.037 1.00 17.63 455 GLN D O 1
ATOM 13640 N N . TRP D 1 439 ? 56.677 14.967 164.485 1.00 18.50 456 TRP D N 1
ATOM 13641 C CA . TRP D 1 439 ? 56.617 16.403 164.289 1.00 19.23 456 TRP D CA 1
ATOM 13642 C C . TRP D 1 439 ? 55.802 17.129 165.363 1.00 19.49 456 TRP D C 1
ATOM 13643 O O . TRP D 1 439 ? 55.314 18.236 165.151 1.00 20.10 456 TRP D O 1
ATOM 13654 N N . SER D 1 440 ? 55.660 16.496 166.522 1.00 19.54 457 SER D N 1
ATOM 13655 C CA . SER D 1 440 ? 54.947 17.099 167.640 1.00 18.43 457 SER D CA 1
ATOM 13656 C C . SER D 1 440 ? 55.771 18.317 168.017 1.00 19.28 457 SER D C 1
ATOM 13657 O O . SER D 1 440 ? 56.890 18.184 168.508 1.00 20.31 457 SER D O 1
ATOM 13660 N N . GLY D 1 441 ? 55.225 19.503 167.765 1.00 20.07 458 GLY D N 1
ATOM 13661 C CA . GLY D 1 441 ? 55.932 20.739 168.065 1.00 19.08 458 GLY D CA 1
ATOM 13662 C C . GLY D 1 441 ? 55.918 21.658 166.856 1.00 18.37 458 GLY D C 1
ATOM 13663 O O . GLY D 1 441 ? 55.973 22.883 166.977 1.00 18.77 458 GLY D O 1
ATOM 13664 N N . TYR D 1 442 ? 55.849 21.056 165.674 1.00 17.74 459 TYR D N 1
ATOM 13665 C CA . TYR D 1 442 ? 55.816 21.808 164.429 1.00 16.73 459 TYR D CA 1
ATOM 13666 C C . TYR D 1 442 ? 54.388 21.820 163.891 1.00 16.85 459 TYR D C 1
ATOM 13667 O O . TYR D 1 442 ? 53.510 21.124 164.418 1.00 15.78 459 TYR D O 1
ATOM 13676 N N . MET D 1 443 ? 54.142 22.621 162.860 1.00 17.54 460 MET D N 1
ATOM 13677 C CA . MET D 1 443 ? 52.803 22.685 162.281 1.00 18.67 460 MET D CA 1
ATOM 13678 C C . MET D 1 443 ? 52.378 21.314 161.733 1.00 19.00 460 MET D C 1
ATOM 13679 O O . MET D 1 443 ? 51.275 20.844 162.016 1.00 18.66 460 MET D O 1
ATOM 13684 N N . GLU D 1 444 ? 53.254 20.680 160.954 1.00 18.75 461 GLU D N 1
ATOM 13685 C CA . GLU D 1 444 ? 52.968 19.356 160.411 1.00 18.18 461 GLU D CA 1
ATOM 13686 C C . GLU D 1 444 ? 52.281 18.523 161.489 1.00 17.90 461 GLU D C 1
ATOM 13687 O O . GLU D 1 444 ? 51.293 17.829 161.228 1.00 17.50 461 GLU D O 1
ATOM 13693 N N . GLY D 1 445 ? 52.825 18.603 162.702 1.00 17.46 462 GLY D N 1
ATOM 13694 C CA . GLY D 1 445 ? 52.286 17.856 163.824 1.00 17.19 462 GLY D CA 1
ATOM 13695 C C . GLY D 1 445 ? 50.863 18.248 164.163 1.00 16.95 462 GLY D C 1
ATOM 13696 O O . GLY D 1 445 ? 50.008 17.384 164.390 1.00 16.05 462 GLY D O 1
ATOM 13697 N N . GLY D 1 446 ? 50.602 19.550 164.202 1.00 16.25 463 GLY D N 1
ATOM 13698 C CA . GLY D 1 446 ? 49.262 20.010 164.516 1.00 16.51 463 GLY D CA 1
ATOM 13699 C C . GLY D 1 446 ? 48.234 19.426 163.565 1.00 16.98 463 GLY D C 1
ATOM 13700 O O . GLY D 1 446 ? 47.176 18.950 163.990 1.00 16.82 463 GLY D O 1
ATOM 13701 N N . VAL D 1 447 ? 48.551 19.465 162.272 1.00 16.89 464 VAL D N 1
ATOM 13702 C CA . VAL D 1 447 ? 47.664 18.946 161.241 1.00 15.31 464 VAL D CA 1
ATOM 13703 C C . VAL D 1 447 ? 47.418 17.465 161.493 1.00 15.00 464 VAL D C 1
ATOM 13704 O O . VAL D 1 447 ? 46.292 17.047 161.753 1.00 15.48 464 VAL D O 1
ATOM 13708 N N . ARG D 1 448 ? 48.476 16.673 161.441 1.00 14.70 465 ARG D N 1
ATOM 13709 C CA . ARG D 1 448 ? 48.342 15.243 161.680 1.00 16.59 465 ARG D CA 1
ATOM 13710 C C . ARG D 1 448 ? 47.587 14.919 162.965 1.00 17.87 465 ARG D C 1
ATOM 13711 O O . ARG D 1 448 ? 46.664 14.106 162.971 1.00 17.85 465 ARG D O 1
ATOM 13719 N N . ALA D 1 449 ? 48.007 15.546 164.056 1.00 19.25 466 ALA D N 1
ATOM 13720 C CA . ALA D 1 449 ? 47.382 15.328 165.348 1.00 21.05 466 ALA D CA 1
ATOM 13721 C C . ALA D 1 449 ? 45.876 15.540 165.269 1.00 22.31 466 ALA D C 1
ATOM 13722 O O . ALA D 1 449 ? 45.093 14.732 165.786 1.00 23.18 466 ALA D O 1
ATOM 13724 N N . GLY D 1 450 ? 45.487 16.631 164.613 1.00 22.13 467 GLY D N 1
ATOM 13725 C CA . GLY D 1 450 ? 44.082 16.964 164.469 1.00 22.62 467 GLY D CA 1
ATOM 13726 C C . GLY D 1 450 ? 43.327 16.088 163.486 1.00 23.05 467 GLY D C 1
ATOM 13727 O O . GLY D 1 450 ? 42.108 15.926 163.600 1.00 23.79 467 GLY D O 1
ATOM 13728 N N . GLN D 1 451 ? 44.028 15.531 162.506 1.00 21.99 468 GLN D N 1
ATOM 13729 C CA . GLN D 1 451 ? 43.364 14.673 161.539 1.00 21.35 468 GLN D CA 1
ATOM 13730 C C . GLN D 1 451 ? 43.211 13.284 162.154 1.00 21.75 468 GLN D C 1
ATOM 13731 O O . GLN D 1 451 ? 42.208 12.592 161.952 1.00 20.66 468 GLN D O 1
ATOM 13737 N N . LYS D 1 452 ? 44.217 12.895 162.925 1.00 22.61 469 LYS D N 1
ATOM 13738 C CA . LYS D 1 452 ? 44.213 11.611 163.603 1.00 23.10 469 LYS D CA 1
ATOM 13739 C C . LYS D 1 452 ? 43.053 11.626 164.606 1.00 22.85 469 LYS D C 1
ATOM 13740 O O . LYS D 1 452 ? 42.241 10.697 164.652 1.00 22.74 469 LYS D O 1
ATOM 13746 N N . ALA D 1 453 ? 42.961 12.704 165.378 1.00 22.56 470 ALA D N 1
ATOM 13747 C CA . ALA D 1 453 ? 41.892 12.858 166.364 1.00 21.55 470 ALA D CA 1
ATOM 13748 C C . ALA D 1 453 ? 40.513 12.731 165.703 1.00 21.00 470 ALA D C 1
ATOM 13749 O O . ALA D 1 453 ? 39.616 12.072 166.234 1.00 19.77 470 ALA D O 1
ATOM 13751 N N . ALA D 1 454 ? 40.356 13.366 164.544 1.00 20.48 471 ALA D N 1
ATOM 13752 C CA . ALA D 1 454 ? 39.098 13.336 163.799 1.00 20.60 471 ALA D CA 1
ATOM 13753 C C . ALA D 1 454 ? 38.748 11.933 163.298 1.00 21.44 471 ALA D C 1
ATOM 13754 O O . ALA D 1 454 ? 37.610 11.469 163.442 1.00 19.53 471 ALA D O 1
ATOM 13756 N N . ALA D 1 455 ? 39.737 11.274 162.699 1.00 22.98 472 ALA D N 1
ATOM 13757 C CA . ALA D 1 455 ? 39.569 9.928 162.172 1.00 23.55 472 ALA D CA 1
ATOM 13758 C C . ALA D 1 455 ? 39.054 9.021 163.271 1.00 23.71 472 ALA D C 1
ATOM 13759 O O . ALA D 1 455 ? 38.249 8.121 163.029 1.00 23.35 472 ALA D O 1
ATOM 13761 N N . ALA D 1 456 ? 39.529 9.274 164.481 1.00 24.37 473 ALA D N 1
ATOM 13762 C CA . ALA D 1 456 ? 39.145 8.485 165.640 1.00 26.61 473 ALA D CA 1
ATOM 13763 C C . ALA D 1 456 ? 37.696 8.700 166.038 1.00 28.26 473 ALA D C 1
ATOM 13764 O O . ALA D 1 456 ? 36.975 7.749 166.348 1.00 28.23 473 ALA D O 1
ATOM 13766 N N . ILE D 1 457 ? 37.281 9.961 166.050 1.00 31.00 474 ILE D N 1
ATOM 13767 C CA . ILE D 1 457 ? 35.921 10.314 166.419 1.00 31.85 474 ILE D CA 1
ATOM 13768 C C . ILE D 1 457 ? 34.949 9.921 165.319 1.00 33.44 474 ILE D C 1
ATOM 13769 O O . ILE D 1 457 ? 33.799 9.594 165.593 1.00 33.97 474 ILE D O 1
ATOM 13774 N N . ALA D 1 458 ? 35.409 9.935 164.075 1.00 35.10 475 ALA D N 1
ATOM 13775 C CA . ALA D 1 458 ? 34.535 9.552 162.977 1.00 36.90 475 ALA D CA 1
ATOM 13776 C C . ALA D 1 458 ? 34.163 8.073 163.105 1.00 38.75 475 ALA D C 1
ATOM 13777 O O . ALA D 1 458 ? 33.005 7.702 162.895 1.00 39.63 475 ALA D O 1
ATOM 13779 N N . GLU D 1 459 ? 35.140 7.233 163.453 1.00 40.67 476 GLU D N 1
ATOM 13780 C CA . GLU D 1 459 ? 34.900 5.794 163.602 1.00 42.26 476 GLU D CA 1
ATOM 13781 C C . GLU D 1 459 ? 34.008 5.537 164.812 1.00 43.48 476 GLU D C 1
ATOM 13782 O O . GLU D 1 459 ? 33.258 4.566 164.844 1.00 44.46 476 GLU D O 1
ATOM 13784 N N . GLU D 1 460 ? 34.093 6.418 165.803 1.00 44.69 477 GLU D N 1
ATOM 13785 C CA . GLU D 1 460 ? 33.287 6.307 167.014 1.00 45.57 477 GLU D CA 1
ATOM 13786 C C . GLU D 1 460 ? 31.834 6.655 166.718 1.00 46.20 477 GLU D C 1
ATOM 13787 O O . GLU D 1 460 ? 30.930 6.304 167.476 1.00 45.92 477 GLU D O 1
ATOM 13793 N N . LEU D 1 461 ? 31.626 7.354 165.605 1.00 47.56 478 LEU D N 1
ATOM 13794 C CA . LEU D 1 461 ? 30.298 7.776 165.181 1.00 48.49 478 LEU D CA 1
ATOM 13795 C C . LEU D 1 461 ? 29.564 6.681 164.421 1.00 51.25 478 LEU D C 1
ATOM 13796 O O . LEU D 1 461 ? 28.336 6.600 164.473 1.00 52.13 478 LEU D O 1
ATOM 13801 N N . GLU D 1 462 ? 30.306 5.834 163.716 1.00 54.41 479 GLU D N 1
ATOM 13802 C CA . GLU D 1 462 ? 29.674 4.741 162.989 1.00 57.87 4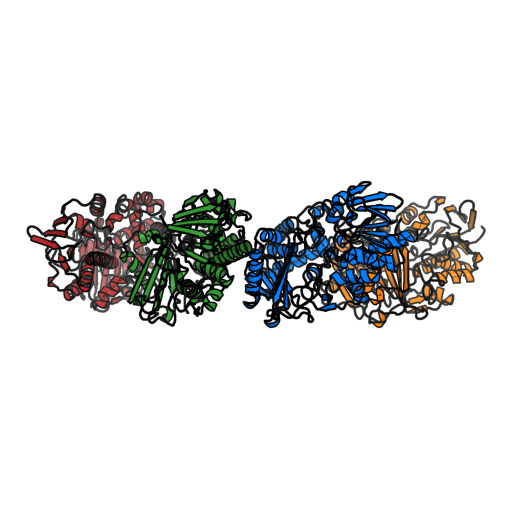79 GLU D CA 1
ATOM 13803 C C . GLU D 1 462 ? 29.453 3.584 163.953 1.00 59.41 479 GLU D C 1
ATOM 13804 O O . GLU D 1 462 ? 29.223 2.455 163.532 1.00 60.65 479 GLU D O 1
ATOM 13810 N N . ARG D 1 463 ? 29.530 3.881 165.247 1.00 61.25 480 ARG D N 1
ATOM 13811 C CA . ARG D 1 463 ? 29.346 2.893 166.310 1.00 62.67 480 ARG D CA 1
ATOM 13812 C C . ARG D 1 463 ? 30.609 2.054 166.506 1.00 62.55 480 ARG D C 1
ATOM 13813 O O . ARG D 1 463 ? 31.246 2.101 167.562 1.00 62.64 480 ARG D O 1
#

B-factor: mean 26.43, std 10.23, range [12.61, 73.16]

InterPro domains:
  IPR001613 Flavin amine oxidase [PR00757] (16-35)
  IPR001613 Flavin amine oxidase [PR00757] (184-205)
  IPR001613 Flavin amine oxidase [PR00757] (207-229)
  IPR001613 Flavin amine oxidase [PR00757] (304-323)
  IPR001613 Flavin amine oxidase [PR00757] (387-406)
  IPR001613 Flavin amine oxidase [PR00757] (408-430)
  IPR001613 Flavin amine oxidase [PR00757] (439-456)
  IPR002937 Amine oxidase [PF01593] (24-457)
  IPR036188 FAD/NAD(P)-binding domain superfamily [G3DSA:3.50.50.60] (16-455)
  IPR036188 FAD/NAD(P)-binding domain superfamily [SSF51905] (12-461)
  IPR050703 Flavin Monoamine Oxidase [PTHR43563] (15-467)

Nearest PDB structures (foldseek):
  4i58-assembly1_A  TM=1.002E+00  e=0.000E+00  Microbacterium oxydans
  6lqc-assembly1_A  TM=9.876E-01  e=3.708E-67  Erythrobacteraceae bacterium
  8i6i-assembly1_C  TM=9.888E-01  e=3.695E-64  Acinetobacter sp. YT-02
  8p84-assembly1_A  TM=9.338E-01  e=1.663E-49  Thermoanaerobacterales bacterium
  3rha-assembly1_A  TM=9.502E-01  e=1.760E-46  Paenarthrobacter aurescens TC1

Secondary structure (DSSP, 8-state):
--EEEEEE--SHHHHHHHHHHHHTT--EEEE-SSS-S-SS--EETT-TTTS-EESS---B-TT-HHHHHHHHHTT--EEE---SSEEEEEETTEEEEEGGG---TTSSSHHHHHHHHHHHHHHHHHS-SSSGGGSTTHHHHTTSBHHHHHHHH---HHHHHHHHHHHHHHSSS-GGGSBHHHHHHHHHHTTHHHHHS-SSSTTS-EEETT-STHHHHHHHHHH-TTSEESS----EEEEETTEEEEEETTEEEEEEEEEE-S-HHHHTTSEEESPPPHHHHHHHHS--B--EEEEEEEESS-TTGGGTEEEEEEESSSS-EEEEE---TT-SSEEEEEEEETHHHHHHHTS-HHHHHHHHHHHHHHHH-GGGSS-SEEEEEE-TT-TTT-SSSSB---TTSHHHHGGGGT--BTTEEE-SGGGSSSSBTBHHHHHHHHHHHHHHHHHHH--/--EEEEEE--SHHHHHHHHHHHHTT--EEEE-SSS-S-SS--EETT-TTTS-EESS---B-TT-HHHHHHHHHTT--EEE---SSEEEEEETTEEEEEGGG---TTSSSHHHHHHHHHHHHHHHHHS-SSSGGGSTTHHHHTTSBHHHHHHHH---HHHHHHHHHHHHHHSSS-GGGSBHHHHHHHHHHTTHHHHHS-SSSTTS-EEETT-STHHHHHHHHHH-TTSEESS----EEEEETTEEEEEETTEEEEEEEEEE-S-HHHHTTSEEESPPPHHHHHHHHS--B--EEEEEEEESS-TTGGGTEEEEEEESSSS-EEEEE---TT-SSEEEEEEEETHHHHHHHTS-HHHHHHHHHHHHHHHH-GGGSS-SEEEEEE-TT-TTT-SSSSB---TTSHHHHGGGGT--BTTEEE-SGGGSSSSBTBHHHHHHHHHHHHHHHHHHH--/--EEEEEE--SHHHH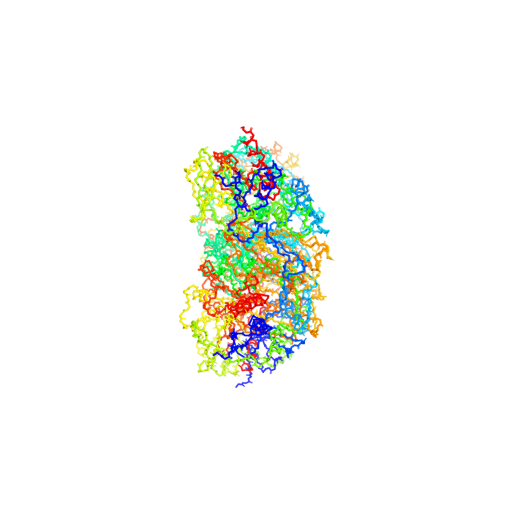HHHHHHHHTT--EEEE-SSS-S-SS--EETT-TTTS-EESS---B-TT-HHHHHHHHHTT--EEE---SSEEEEEETTEEEEEGGG---TTSSSHHHHHHHHHHHHHHHHHS-SSSGGGSTTHHHHTTSBHHHHHHHH---HHHHHHHHHHHHHHSSS-GGGSBHHHHHHHHHHTTHHHHHS-SSSTTS-EEETT-STHHHHHHHHHH-TTSEESS----EEEEETTEEEEEETTEEEEEEEEEE-S-HHHHTTSEEESPPPHHHHHHHHS--B--EEEEEEEESS-TTGGGTEEEEEEESSSS-EEEEE---TT-SSEEEEEEEETHHHHHHHTS-HHHHHHHHHHHHHHHH-GGGSS-SEEEEEE-TT-TTT-SSSSB---TTSHHHHGGGGT--BTTEEE-SGGGSSSSBTBHHHHHHHHHHHHHHHHHHH--/--EEEEEE--SHHHHHHHHHHHHTT--EEEE-SSS-S-SS--EETT-TTTS-EESS---B-TT-HHHHHHHHHTT--EEE---SSEEEEEETTEEEEEGGG---TTSSSHHHHHHHHHHHHHHHHHS-SSSGGGSTTHHHHTTSBHHHHHHHH---HHHHHHHHHHHHHHSSS-GGGSBHHHHHHHHHHTTHHHHHS-SSSTTS-EEETT-STHHHHHHHHHH-TTSEESS----EEEEETTEEEEEETTEEEEEEEEEE-S-HHHHTTSEEESPPPHHHHHHHHS--B--EEEEEEEESS-TTGGGTEEEEEEESSSS-EEEEE---TT-SSEEEEEEEETHHHHHHHTS-HHHHHHHHHHHHHHHH-GGGSS-SEEEEEE-TT-TTT-SSSSB---TTSHHHHGGGGT--BTTEEE-SGGGSSSSBTBHHHHHHHHHHHHHHHHHHH--

CATH classification: 3.50.50.60 (+2 more: 3.90.660.10, 1.10.405.10)

Radius of gyration: 50.45 Å; Cα contacts (8 Å, |Δi|>4): 4444; chains: 4; bounding box: 139×136×75 Å